Protein 5EXE (pdb70)

Organism: Moorella thermoacetica (strain ATCC 39073 / JCM 9320) (NCBI:txid264732)

CATH classification: 3.40.50.970 (+1 more: 3.40.50.920)

B-factor: mean 30.59, std 14.75, range [9.85, 108.95]

Radius of gyration: 36.11 Å; Cα contacts (8 Å, |Δi|>4): 5425; chains: 6; bounding box: 79×122×81 Å

Foldseek 3Di:
DDKDFDFLLVLLLLLCLLLLFAEEEEDDAPPNNSNLVNNVVCCVVVSHPYHYHHAPALLRRLVVVLQVLQAQTAYEYEDEAVSLVVNQVNLQVQFLLLRAYEYEYAYAHYPVVDRDFGFCASVVVCQPNLAWEFEDAASQVSSVCSLLSQLLSQPALASGYYYSYATGCNRRPRIDMYDRDDNVLSCVQHPGRDYPHHPDPVDHDDGDDDDDPVCVVVSVVVSVSSQVCRQVSSVVSQVSCCVRVVDHDDSFKDKFLPPQAQEEEEEEHNLQVLLNVLCVVVVVVVHSYIYIYTGTPGPHPLQVLLPPVLRHQEYEYERSHPCDPDPLRAHDRQVSSCVSNVVSPQRYHYAYEYDCHNNDRCHSVNSVVSSVVRVVCSVPVDDPGRYAYPPVRD/DCVVPDDVFKAKEKEKEFFQQFQQLLQLLQVLLQQLLVVVVKAWDWDWQPVCPPPDGLFITIIMIITGNPHDPPHPDRGDQEHQEYEYPALLLLPPHPRQHRYDANHEYEYQDPDDPVLSCLSNDDNARHFKYKYFPLVVLFHRDGDPAPPPNGDRPVFHARGSSQLRSLLVCLVPVSGPLVSSLVRHPCSPSNVCSVVDMDMDTDPDHDDDDDPVVVVVPQDDVNDDDDDDPDDPVDFALSSDQKDKAFDLVQDPLPCPLQVPDPRNQWDQDPSHIDGNSRRDNQPCPSVVRDPRNRIDIDGPSVDSD/DQDAQDDPVRQDPDWQQAPDWQADQLWQVSLLVRLLDSLFDALEEEEEADACQVCRAPVDPRGRGNHHYDYDHLQAQLPVLLVVLVCVVVCVVVVVDPDDRGAYEYEHECCSPPNNVVVSNLVSLQVFGLYEYEYAYQQARVVVFGHHDLSNAFLFAGVPQHADPVRLSSHHDGHDDRLVVNVPDRVSEAKGWEEESLPSSLSSSRSNVQNPDRTYYYYYYYGHGCRRQVADSVCRNVLRVLCPLQQVDFGFMAGPNATDGDDDDQEHEQCCVNSVRTVRNVSDDPVSSVVSRVVSVVSCVVRPNDHYHDHDPD/DDKDWFFLLVLLLLLCLLLLFAEEEEDDDPPNNSNLVNNVVCCVVVSHPYHYHHAPALLRRLVVVLQVLQQQTRYEYEEEAVSLVVNQVNLQVQFLLLRAYEYEYAYAHHDDPDFRAGFCASVVVCQVRLAWEFEDAASQSSSVCSLLSQQLCQPALASGYYYSYAYGPNRRPRIDIHDRDDNVLSCVQHPGRDYPHHPDPVDHDDGDDDDDPVCVVVSVVVSVSSQVCSLVSSVVSQVSCCVRVVDHDDSFKDKFLQPQAQEEEEEEHNLQVLLNVLQVVVVVVVHRYIYIYTGTPGPHPLQVLLVPVLRHQEYEYEHRHPQPPDPLRAHDVQVSSCVSNVVSPQRYHYAYEHDCHSNDRCHSVVSVVVVVVRVVCSVVVDDDGRYAYPPVRD/DCCVVPDAPFKAKEKEKEFFPPCPVLQQLLQVLLFQLLVVVVWAKDKAWQPVCPPPDGLDIGIIMMMTGNDHDPCVPPRDDQEHQEFEYPAALCLAPHPSLGNYAANHEYEYQDPDDPVLSCLRNPCSARHFKYKYFPLVVLPCPSSLLSSLRVCLAPVSGDLVSSCVRRPDSSSNPVNVVVMDMDTDPRHHDADVVRVVVPQPDVNDDDDDDPDDPVDFQLSSDQWDKDFDLVQDPLPCPLQVPDPFNQWDQDPSHIDGRSRRDNLPCVSCVRDPRNGIDIGGPSVDND/DQDAQDDPVSQDPDWQQAPDWQADQLFQVSLLVRLLLSLFDAQEEEEEADACQVPRAPVDVRGRGNHHYDYDHLQAQLPVLLVVQVCVVVCVVVVVDPDDRGAYEYEHECCSDPNRVPVSNLVSLQVWGLYEYEYAYQQARPVVPGHHDLSNAFLFDGPCQHADPVRQSSHHDGHDDRLVVNVPDRVNEDWTWEEESLDSSVSSSRSNVQNVDRTYYYYYYYGHGCSRQVADSVCRNVLRVLCPLQQVDFGFIADPRATDGPDDDQEHEQCCVNNVRTVRNVSDDVVSSVVSRVVSVVNCVVNPNDHYHDHPD

Solvent-accessible surface area: 60119 Å² total; per-residue (Å²): 64,49,88,139,47,16,0,0,0,2,0,3,0,27,0,0,41,7,1,41,0,4,0,0,0,1,8,7,12,1,1,0,1,0,0,0,10,3,0,4,39,0,18,3,54,46,85,7,65,6,42,30,8,32,6,6,1,8,8,6,0,0,0,0,0,6,0,0,2,0,9,15,0,19,2,0,0,0,0,0,0,19,1,0,2,14,0,1,4,1,0,5,7,0,0,2,11,14,0,4,0,0,0,0,0,0,0,11,6,12,3,9,3,0,1,18,1,1,1,2,7,0,0,2,2,2,5,4,3,2,9,0,1,0,0,2,1,40,10,26,3,3,0,0,4,0,0,1,4,0,42,0,0,13,34,89,137,0,0,1,0,0,0,8,2,3,0,1,3,1,0,0,16,3,38,6,89,1,42,19,5,67,102,77,40,2,136,105,0,8,76,94,22,126,28,94,2,50,1,19,27,138,137,39,24,0,0,8,8,14,12,74,30,37,22,2,10,0,7,5,17,32,9,9,89,9,5,101,32,0,32,135,5,3,59,68,0,4,95,52,0,25,145,21,18,65,45,180,32,46,24,8,1,33,60,64,66,10,139,84,8,78,5,0,0,0,0,4,0,0,0,0,40,13,0,35,15,0,0,88,30,0,45,116,106,45,38,89,5,0,0,0,10,1,10,2,0,3,8,8,0,13,95,44,0,54,137,65,0,24,117,4,109,0,0,0,0,2,1,5,0,2,2,7,12,4,0,1,21,1,0,1,2,0,2,2,0,6,0,2,0,2,54,78,1,62,150,2,33,2,0,0,0,0,0,5,1,0,0,52,16,0,52,27,49,17,0,56,66,0,2,52,34,0,79,84,6,23,184,67,39,122,37,138,83,29,5,18,2,3,38,39,54,45,71,164,121,41,30,44,31,122,74,5,98,12,2,6,0,18,0,1,0,20,25,25,35,3,0,2,27,0,2,2,22,0,1,4,55,0,0,38,115,64,64,66,101,27,4,4,11,32,1,6,31,12,20,3,13,5,5,23,11,16,8,54,2,3,1,13,3,3,60,69,74,16,37,11,64,13,39,16,64,10,126,42,6,22,5,0,0,0,0,15,36,4,0,12,44,60,14,77,14,31,151,38,16,74,103,60,0,4,0,0,0,4,8,162,67,61,11,74,52,3,40,126,48,25,51,113,19,18,39,5,36,27,0,0,7,3,29,0,94,62,26,11,136,35,35,73,41,16,31,3,31,12,18,16,50,23,75,54,19,38,0,37,0,0,1,0,0,0,0,0,0,0,7,104,14,52,51,16,5,90,26,99,30,0,14,65,35,13,148,41,52,70,6,0,100,104,0,62,76,78,21,125,59,92,116,22,102,138,96,156,120,161,100,68,22,110,57,50,50,181,111,25,57,51,1,4,11,25,106,12,24,107,98,55,6,116,46,34,62,0,11,48,3,22,46,35,20,10,63,37,76,104,175,38,35,91,89,59,23,30,11,3,0,11,15,1,6,8,6,6,76,40,48,172,126,1,2,66,29,55,54,86,0,14,6,2,16,3,1,13,29,49,28,29,99,43,54,4,10,72,52,37,68,4,8,85,43,188,128,196,46,92,188,4,63,38,42,161,132,5,27,76,95,30,26,0,3,10,0,0,11,1,12,0,0,11,0,3,0,1,0,1,0,0,0,0,3,0,2,10,78,58,0,0,2,0,3,2,33,16,17,4,1,3,1,0,0,1,40,23,12,2,0,0,76,4,0,0,0,1,1,4,36,11,3,2,0,0,0,0,0,0,0,6,0,0,9,76,0,20,64,108,33,184,79,40,121,10,137,65,3,29,2,0,0,2,0,12,1,4,2,0,0,7,2,2,2,16,5,0,0,2,0,0,6,24,17,13,33,2,4,1,0,0,3,6,6,15,5,17,10,12,21,8,4,2,8,3,4,9,0,7,0,0,0,31,3,12,7,5,25,41,15,150,83,10,65,29,5,0,124,28,33,12,5,12,0,5,2,1,0,17,22,13,9,62,47,27,87,2,3,0,3,0,0,0,2,53,8,28,34,0,0,25,6,0,34,71,2,24,55,45,155,5,0,0,0,0,5,0,1,0,0,13,3,28,2,2,27,12,79,5,38,59,0,5,78,1,0,80,15,0,14,53,0,1,31,19,8,6,3,21,27,56,152,54,129,63,134,66,38,31,162,41,92,125,12,61,24,0,44,30,1,4,155,62,3,109,4,7,81,34,18,112,106,110,22,38,58,94,2,34,62,38,3,53,63,34,0,70,78,5,43,22,119,38,84,60,58,74,41,172,122,64,145,90,113,97,24,16,0,6,38,0,2,0,29,0,0,42,5,1,33,0,4,0,0,0,1,8,10,16,28,5,0,12,29,0,0,25,30,0,5,73,0,19,4,56,44,86,7,64,5,38,36,5,33,4,5,0,8,8,6,0,0,0,0,0,4,0,0,1,0,10,15,0,17,2,0,0,0,0,0,0,18,1,0,1,14,0,1,5,0,0,7,1,0,0,5,0,15,0,4,0,0,0,1,0,0,0,7,1,10,11,18,15,8,18,30,3,1,1,2,7,0,0,1,2,1,6,4,4,3,10,0,0,0,0,1,4,55,13,24,3,3,0,0,3,0,0,1,4,0,54,0,0,13,37,88,134,1,0,2,0,0,0,5,2,2,0,1,6,4,0,1,60,17,85,6,101,0,42,18,7,65,92,73,39,2,125,104,0,10,82,103,19,127,29,94,2,50,1,20,27,141,152,37,33,0,0,0,0,0,8,52,12,40,49,2,6,2,12,14,20,34,13,9,86,10,5,99,31,0,29,109,6,3,59,54,0,4,87,46,0,25,145,21,18,65,46,165,30,43,24,10,2,35,58,55,66,9,134,79,9,65,5,0,0,0,0,2,0,0,0,0,45,12,0,34,13,0,0,124,56,1,55,116,115,58,35,102,6,0,0,0,12,0,9,2,1,3,8,8,0,11,95,40,0,55,141,62,0,26,124,5,105,0,0,0,0,1,0,3,0,1,2,7,12,4,0,2,23,1,0,1,2,0,2,3,0,9,0,3,0,2,50,77,0,52,154,3,34,2,0,0,0,0,0,5,1,3,0,65,12,0,45,27,45,22,0,63,65,0,1,55,25,0,64,81,6,22,156,94,38,55,43,148,79,32,5,16,2,4,45,38,53,44,157,11,82,133,36,27,40,45,111,73,7,96,27,0,6,0,20,0,1,0,38,78,39,55,59,34,2,117,81,0,1,62,9,0,4,91,0,0,49,105,65,58,70,106,40,18,29,27,58,2,6,33,10,59,10,17,6,5,31,9,18,9,53,2,3,0,4,3,2,56,60,79,18,48,21,68,30,44,19,35,11,94,47,5,20,7,1,0,0,2,14,26,3,0,6,36,62,15,88,6,33,148,35,16,76,96,52,2,2,0,0,0,4,6,162,68,54,13,74,48,0,35,144,45,31,45,114,16,5,9,1,13,28,0,0,7,3,36,0,85,48,14,47,115,74,21,10,7,0,0,0,0,0,0,5,40,18,46,53,18,8,66,30,104,33,0,12,71,42,16,197,68,49,71,8,0,105,110,0,74,90,95,13,117,60,96,120,28,115,79,96,132,104,122,72,18,93,51,43,48,173,96,14,57,56,4,3,14,21,108,14,23,110,97,48,5,118,46,30,64,0,10,40,3,10,43,42,13,10,64,40,75,111,175,39,28,88,71,36,21,21,12,3,0,22,16,0,5,9,5,6,81,39,49,165,125,0,2,72,33,55,38,92,2,13,5,2,16,3,2,13,31,51,26,30,96,46,58,3,12,78,46,33,67,4,8,82,48,94,120,190,46,93,182,5,62,44,40,126,154,5,28,74,96,28,26,0,4,12,0,0,12,1,11,0,0,12,0,3,0,1,0,1,0,0,0,1,2,0,2,8,79,58,0,0,1,0,3,2,34,16,17,4,18,3,0,0,0,1,61,27,15,1,0,0,77,3,0,0,0,12,1,5,36,10,2,1,0,0,0,0,0,0,0,11,0,0,8,74,0,22,66,106,32,186,89,41,119,8,136,64,4,30,2,0,0,2,0,12,2,4,2,0,0,9,2,1,1,15,6,0,1,2,0,0,8,22,20,14,36,3,3,0,0,0,4,5,5,15,4,18,10,12,30,26,18,3,9,3,4,8,1,6,0,0,0,49,8,53,6,5,24,41,14,153,86,12,64,24,5,0,132,28,30,12,6,12,0,6,1,2,0,18,23,14,11,60,47,28,83,6,4,0,4,0,0,0,4,61,7,28,36,0,0,12,0,0,30,76,2,24,52,68,152,5,0,0,0,0,6,0,1,0,0,13,4,34,5,2,74,11,84,5,36,64,0,6,73,0,0,85,19,0,18,54,0,0,29,18,9,4,3,7,26,75,152,53,127,62,127,33,40,42,160,90,116,75,16,40,24,0,36,40,1,5,160,74,2,127,6,9,81,43,17,116,105,123,15,52,58,91,1,36,65,36,2,51,63,32,0,67,79,6,41,36,118,40,86,62,64,63,66,139

Secondary structure (DSSP, 8-state):
--EEEE-HHHHHHHHHHHTT-SEEEE---TTTHHHHHHHHHHHHTTSS--EEEE-SSHHHHHHHHHHHHHTT--EEEEE-THHHHHTHHHHHHHHHTT---EEEEE--PPSSS---S--SHHHHTTTTSS-EEEEESSHHHHHHHHHHHHHHHHSTTT---EEEEE-TTTTTTS-EEEEPPPHHHHHHH-PPP--S----TTS-EEESPPPPGGGHHHHHHHHHHHHHTHHHHHHHHHHHHHHHHS----SSEEEES-TT-SEEEEE-STHHHHHHHHHHHHHHTT--EEEEEES--BS--HHHHHHHSTT-SEEEEEE-S--TT-GGGS-HHHHHHHHHTGGGTTTSEEEEEE--GGG----HHHHHHHHHHHHHHHHH---SSSEEETTT--/-TTTT--TT-EEEEEEEETTTSHHHHHHHHHHHHHHHHTTT-EEEEEE-STTPSP-TTSEEEEEEEEESS--S--S-SS-SS-SEEEESSGGGGSSS-TTTTPPTTEEEEEE-SS-HHHHHHHH---TTEEEEEEE-HHHHS-----STT-TT---TT-SSSSTHHHHHHHHHHHH--S-HHHHHHH-S-HHHHHHHHHS-EEEEPPP------HHHHHHHS-GGG-EEPPSS--TTS--GGG-SEEEEE-TTT-----HHHHH-TT--EEEETTEEEE-TTT-----HHHHH-SSS-EEEEEGGG---/-PPPP--STTS----SB-S---PPTT-HHHHHHHHHHHHH-SSEEEEEESSHHHHHHHTTT---BSS-EEEE-TT-HHHHHHHHHHHHHHHHHTT---PPPPEEEEEEESIIIIISSHHHHHHHHHHT-S-EEEEEE-SSBTTTTSB--TTSPTT---TTS---SSSTTS--SPPP-HHHHHHSS-TT--EEEEEETTSHHHHHHHHHHHHHSSS-EEEEEE---HHHHT--GGGHHHHHHHHHHTTSS--EEEETTEEEESS--SSB--THHHHTT-GGGTT--HHHHHHHHHHHHHHHHHTT--PPB-----/-EEEEE-HHHHHHHHHHHTT-SEEEE---TTTHHHHHHHHHHHHTTS---EEEE-SSHHHHHHHHHHHHHTT--EEEEE-HHHHHHTHHHHHHHHHTT---EEEEE----TTT-SSS--SHHHHTTTTSS-EEEEE-SHHHHHHHHHHHHHHHHSTTT---EEEEE-TTTTTTS-EEEEEPPHHHHHHH-PPP--S----TTS-EEES----GGGHHHHHHHHHHHHHTHHHHHHHHHHHHHHHHS----SSEEEES-SS-SEEEEE-STHHHHHHHHHHHHHHTT--EEEEEES--BS--HHHHHHHSTT-SEEEEEE-S--TT-TTSS-HHHHHHHHHTGGGTTTSEEEEEE--GGG----HHHHHHHHHHHHHHHHHT--SSSEEETTT--/--TTTS--TTEEEEEEEEETTTSTTHHHHHHHHHHHHHTTTT-EEEEEE-GGGPSP-TT-EEEEEEEEESS--S-TT-SS-SS-SEEEESSGGGGSSS-TTTTPPTTEEEEEE-SS-HHHHHHHH---TTEEEEEEE-HHHH----HHHHHHHHHHHH-SS-HHHHHTTSS-HHHHHTTTTT-EEEE--------HHHHHHHS-GGG-EEPPSS--GGG--GGG-SEEEEE-TTT-----HHHHH-TT--EEEETTEEEE-TTT-----HHHHH-SS--EEEEEGGG---/-PPPP--STTS----SB-S---PPTT-HHHHHHHHHHHHH-SSEEEEEESSHHHHHHHTTT--SBSS-EEEE-TT-HHHHHHHHHHHHHHHHHTTS--PPPPEEEEEEEHIIIIISSHHHHHHHHHHT-S-EEEEEE-SSBTTTTSB--TTSPTT---TTS---SSSTTS--SPPP-HHHHTTSS-TT--EEEEEETTSHHHHHHHHHHHHHSSS-EEEEEE---HHHHT--TT-HHHHHHHHHHTTSS--EEEETTEEEESS--S-B--THHHHTT-GGGTT--HHHHHHHHHHHHHHHHHHT--PPB----

Nearest PDB structures (foldseek):
  5exe-assembly1_B  TM=1.003E+00  e=3.454E-68  Moorella thermoacetica ATCC 39073
  5c4i-assembly1_B  TM=9.934E-01  e=3.209E-64  Moorella thermoacetica ATCC 39073
  5c4i-assembly1_E  TM=9.758E-01  e=2.121E-63  Moorella thermoacetica ATCC 39073
  5exd-assembly1_E  TM=9.992E-01  e=9.601E-59  Moorella thermoacetica ATCC 39073
  5exe-assembly1_E  TM=9.644E-01  e=2.770E-56  Moorella thermoacetica ATCC 39073

Structure (mmCIF, N/CA/C/O backbone):
data_5EXE
#
_entry.id   5EXE
#
_cell.length_a   113.653
_cell.length_b   144.131
_cell.length_c   161.715
_cell.angle_alpha   90.00
_cell.angle_beta   90.00
_cell.angle_gamma   90.00
#
_symmetry.space_group_name_H-M   'P 21 21 21'
#
loop_
_entity.id
_entity.type
_entity.pdbx_description
1 polymer 'Oxalate oxidoreductase subunit alpha'
2 polymer 'Oxalate oxidoreductase subunit delta'
3 polymer 'Oxalate oxidoreductase subunit beta'
4 non-polymer 'IRON/SULFUR CLUSTER'
5 non-polymer '[2-[3-[(4-azanyl-2-methyl-pyrimidin-5-yl)methyl]-2-carboxy-4-methyl-1,3-thiazol-3-ium-5-yl]ethoxy-oxidanyl-phosphoryl] hydrogen phosphate'
6 non-polymer 'MAGNESIUM ION'
7 non-polymer 'SODIUM ION'
8 water water
#
loop_
_atom_site.group_PDB
_atom_site.id
_atom_site.type_symbol
_atom_site.label_atom_id
_atom_site.label_alt_id
_atom_site.label_comp_id
_atom_site.label_asym_id
_atom_site.label_entity_id
_atom_site.label_seq_id
_atom_site.pdbx_PDB_ins_code
_atom_site.Cartn_x
_atom_site.Cartn_y
_atom_site.Cartn_z
_atom_site.occupancy
_atom_site.B_iso_or_equiv
_atom_site.auth_seq_id
_atom_site.auth_comp_id
_atom_site.auth_asym_id
_atom_site.auth_atom_id
_atom_site.pdbx_PDB_model_num
ATOM 1 N N . GLY A 1 2 ? -52.239 23.369 23.362 1.00 44.75 2 GLY A N 1
ATOM 2 C CA . GLY A 1 2 ? -51.581 23.905 24.539 1.00 37.26 2 GLY A CA 1
ATOM 3 C C . GLY A 1 2 ? -50.668 25.073 24.226 1.00 44.16 2 GLY A C 1
ATOM 4 O O . GLY A 1 2 ? -50.898 25.822 23.271 1.00 45.40 2 GLY A O 1
ATOM 5 N N . LYS A 1 3 ? -49.625 25.230 25.036 1.00 41.59 3 LYS A N 1
ATOM 6 C CA . LYS A 1 3 ? -48.670 26.314 24.847 1.00 42.92 3 LYS A CA 1
ATOM 7 C C . LYS A 1 3 ? -47.974 26.202 23.493 1.00 44.09 3 LYS A C 1
ATOM 8 O O . LYS A 1 3 ? -47.608 25.105 23.064 1.00 40.40 3 LYS A O 1
ATOM 10 N N . VAL A 1 4 ? -47.806 27.338 22.819 1.00 41.13 4 VAL A N 1
ATOM 11 C CA . VAL A 1 4 ? -47.084 27.378 21.552 1.00 36.88 4 VAL A CA 1
ATOM 12 C C . VAL A 1 4 ? -45.727 28.056 21.730 1.00 40.28 4 VAL A C 1
ATOM 13 O O . VAL A 1 4 ? -45.644 29.177 22.228 1.00 44.59 4 VAL A O 1
ATOM 17 N N . ARG A 1 5 ? -44.661 27.366 21.339 1.00 41.49 5 ARG A N 1
ATOM 18 C CA . ARG A 1 5 ? -43.307 27.901 21.484 1.00 39.07 5 ARG A CA 1
ATOM 19 C C . ARG A 1 5 ? -42.514 27.753 20.193 1.00 41.05 5 ARG A C 1
ATOM 20 O O . ARG A 1 5 ? -42.763 26.843 19.401 1.00 34.72 5 ARG A O 1
ATOM 28 N N . ASN A 1 6 ? -41.549 28.645 19.994 1.00 36.89 6 ASN A N 1
ATOM 29 C CA . ASN A 1 6 ? -40.647 28.545 18.858 1.00 33.92 6 ASN A CA 1
ATOM 30 C C . ASN A 1 6 ? -39.431 27.728 19.237 1.00 36.40 6 ASN A C 1
ATOM 31 O O . ASN A 1 6 ? -38.449 28.249 19.763 1.00 30.02 6 ASN A O 1
ATOM 36 N N . ILE A 1 7 ? -39.515 26.432 18.969 1.00 32.34 7 ILE A N 1
ATOM 37 C CA . ILE A 1 7 ? -38.504 25.496 19.417 1.00 31.97 7 ILE A CA 1
ATOM 38 C C . ILE A 1 7 ? -37.963 24.666 18.268 1.00 27.91 7 ILE A C 1
ATOM 39 O O . ILE A 1 7 ? -38.631 24.472 17.251 1.00 28.04 7 ILE A O 1
ATOM 44 N N . SER A 1 8 ? -36.737 24.193 18.448 1.00 26.52 8 SER A N 1
ATOM 45 C CA . SER A 1 8 ? -36.096 23.292 17.505 1.00 30.41 8 SER A CA 1
ATOM 46 C C . SER A 1 8 ? -36.790 21.937 17.489 1.00 25.31 8 SER A C 1
ATOM 47 O O . SER A 1 8 ? -37.521 21.593 18.415 1.00 24.11 8 SER A O 1
ATOM 50 N N . GLY A 1 9 ? -36.551 21.164 16.435 1.00 24.18 9 GLY A N 1
ATOM 51 C CA . GLY A 1 9 ? -37.032 19.795 16.389 1.00 21.64 9 GLY A CA 1
ATOM 52 C C . GLY A 1 9 ? -36.476 18.979 17.545 1.00 18.33 9 GLY A C 1
ATOM 53 O O . GLY A 1 9 ? -37.139 18.077 18.041 1.00 21.30 9 GLY A O 1
ATOM 54 N N . CYS A 1 10 ? -35.259 19.298 17.975 1.00 19.46 10 CYS A N 1
ATOM 55 C CA . CYS A 1 10 ? -34.650 18.588 19.095 1.00 19.39 10 CYS A CA 1
ATOM 56 C C . CYS A 1 10 ? -35.487 18.729 20.363 1.00 19.69 10 CYS A C 1
ATOM 57 O O . CYS A 1 10 ? -35.785 17.742 21.042 1.00 19.17 10 CYS A O 1
ATOM 60 N N . VAL A 1 11 ? -35.873 19.960 20.674 1.00 18.55 11 VAL A N 1
ATOM 61 C CA . VAL A 1 11 ? -36.637 20.237 21.886 1.00 17.94 11 VAL A CA 1
ATOM 62 C C . VAL A 1 11 ? -38.071 19.710 21.761 1.00 18.60 11 VAL A C 1
ATOM 63 O O . VAL A 1 11 ? -38.674 19.266 22.741 1.00 20.06 11 VAL A O 1
ATOM 67 N N . ALA A 1 12 ? -38.602 19.731 20.543 1.00 19.28 12 ALA A N 1
ATOM 68 C CA . ALA A 1 12 ? -39.933 19.194 20.284 1.00 17.42 12 ALA A CA 1
ATOM 69 C C . ALA A 1 12 ? -39.981 17.701 20.608 1.00 19.58 12 ALA A C 1
ATOM 70 O O . ALA A 1 12 ? -40.887 17.226 21.299 1.00 20.48 12 ALA A O 1
ATOM 72 N N . VAL A 1 13 ? -38.993 16.966 20.113 1.00 20.84 13 VAL A N 1
ATOM 73 C CA . VAL A 1 13 ? -38.875 15.545 20.416 1.00 19.07 13 VAL A CA 1
ATOM 74 C C . VAL A 1 13 ? -38.778 15.319 21.925 1.00 20.28 13 VAL A C 1
ATOM 75 O O . VAL A 1 13 ? -39.437 14.435 22.468 1.00 18.90 13 VAL A O 1
ATOM 79 N N . ALA A 1 14 ? -37.965 16.125 22.601 1.00 18.17 14 ALA A N 1
ATOM 80 C CA . ALA A 1 14 ? -37.777 15.956 24.040 1.00 21.51 14 ALA A CA 1
ATOM 81 C C . ALA A 1 14 ? -39.083 16.162 24.814 1.00 23.40 14 ALA A C 1
ATOM 82 O O . ALA A 1 14 ? -39.333 15.482 25.807 1.00 22.82 14 ALA A O 1
ATOM 84 N N . HIS A 1 15 ? -39.927 17.080 24.353 1.00 23.84 15 HIS A N 1
ATOM 85 C CA . HIS A 1 15 ? -41.232 17.261 24.985 1.00 25.05 15 HIS A CA 1
ATOM 86 C C . HIS A 1 15 ? -42.128 16.055 24.755 1.00 22.68 15 HIS A C 1
ATOM 87 O O . HIS A 1 15 ? -42.866 15.649 25.647 1.00 26.67 15 HIS A O 1
ATOM 94 N N . GLY A 1 16 ? -42.075 15.486 23.556 1.00 23.20 16 GLY A N 1
ATOM 95 C CA . GLY A 1 16 ? -42.829 14.274 23.279 1.00 25.58 16 GLY A CA 1
ATOM 96 C C . GLY A 1 16 ? -42.396 13.148 24.204 1.00 24.79 16 GLY A C 1
ATOM 97 O O . GLY A 1 16 ? -43.226 12.434 24.774 1.00 21.72 16 GLY A O 1
ATOM 98 N N . VAL A 1 17 ? -41.085 12.995 24.363 1.00 21.64 17 VAL A N 1
ATOM 99 C CA . VAL A 1 17 ? -40.543 11.986 25.265 1.00 20.36 17 VAL A CA 1
ATOM 100 C C . VAL A 1 17 ? -40.986 12.269 26.713 1.00 22.32 17 VAL A C 1
ATOM 101 O O . VAL A 1 17 ? -41.431 11.364 27.425 1.00 21.36 17 VAL A O 1
ATOM 105 N N . ARG A 1 18 ? -40.884 13.526 27.134 1.00 20.51 18 ARG A N 1
ATOM 106 C CA . ARG A 1 18 ? -41.350 13.943 28.461 1.00 20.32 18 ARG A CA 1
ATOM 107 C C . ARG A 1 18 ? -42.817 13.595 28.699 1.00 23.06 18 ARG A C 1
ATOM 108 O O . ARG A 1 18 ? -43.173 13.033 29.734 1.00 26.39 18 ARG A O 1
ATOM 116 N N . LEU A 1 19 ? -43.662 13.944 27.734 1.00 23.06 19 LEU A N 1
ATOM 117 C CA . LEU A 1 19 ? -45.092 13.661 27.813 1.00 27.89 19 LEU A CA 1
ATOM 118 C C . LEU A 1 19 ? -45.392 12.166 27.842 1.00 23.84 19 LEU A C 1
ATOM 119 O O . LEU A 1 19 ? -46.355 11.738 28.472 1.00 23.79 19 LEU A O 1
ATOM 124 N N . ALA A 1 20 ? -44.566 11.372 27.161 1.00 23.99 20 ALA A N 1
ATOM 125 C CA . ALA A 1 20 ? -44.740 9.919 27.147 1.00 20.80 20 ALA A CA 1
ATOM 126 C C . ALA A 1 20 ? -44.272 9.290 28.456 1.00 20.47 20 ALA A C 1
ATOM 127 O O . ALA A 1 20 ? -44.374 8.075 28.632 1.00 23.78 20 ALA A O 1
ATOM 129 N N . ASP A 1 21 ? -43.757 10.121 29.360 1.00 21.86 21 ASP A N 1
ATOM 130 C CA . ASP A 1 21 ? -43.274 9.675 30.672 1.00 26.19 21 ASP A CA 1
ATOM 131 C C . ASP A 1 21 ? -42.343 8.457 30.565 1.00 23.78 21 ASP A C 1
ATOM 132 O O . ASP A 1 21 ? -42.479 7.474 31.302 1.00 21.43 21 ASP A O 1
ATOM 137 N N . VAL A 1 22 ? -41.410 8.528 29.624 1.00 23.47 22 VAL A N 1
ATOM 138 C CA . VAL A 1 22 ? -40.440 7.462 29.405 1.00 20.61 22 VAL A CA 1
ATOM 139 C C . VAL A 1 22 ? -39.687 7.127 30.698 1.00 19.45 22 VAL A C 1
ATOM 140 O O . VAL A 1 22 ? -39.421 8.010 31.512 1.00 20.69 22 VAL A O 1
ATOM 144 N N . ASP A 1 23 ? -39.364 5.847 30.879 1.00 18.27 23 ASP A N 1
ATOM 145 C CA . ASP A 1 23 ? -38.757 5.347 32.115 1.00 20.23 23 ASP A CA 1
ATOM 146 C C . ASP A 1 23 ? -37.242 5.231 32.034 1.00 20.68 23 ASP A C 1
ATOM 147 O O . ASP A 1 23 ? -36.537 5.483 33.015 1.00 16.43 23 ASP A O 1
ATOM 152 N N . VAL A 1 24 ? -36.747 4.821 30.870 1.00 21.87 24 VAL A N 1
ATOM 153 C CA . VAL A 1 24 ? -35.307 4.710 30.654 1.00 17.87 24 VAL A CA 1
ATOM 154 C C . VAL A 1 24 ? -34.893 5.401 29.361 1.00 15.04 24 VAL A C 1
ATOM 155 O O . VAL A 1 24 ? -35.464 5.167 28.300 1.00 13.91 24 VAL A O 1
ATOM 159 N N . ILE A 1 25 ? -33.892 6.262 29.485 1.00 17.39 25 ILE A N 1
ATOM 160 C CA . ILE A 1 25 ? -33.292 6.974 28.370 1.00 15.10 25 ILE A CA 1
ATOM 161 C C . ILE A 1 25 ? -31.814 6.629 28.349 1.00 14.41 25 ILE A C 1
ATOM 162 O O . ILE A 1 25 ? -31.177 6.626 29.396 1.00 19.75 25 ILE A O 1
ATOM 167 N N . CYS A 1 26 ? -31.265 6.315 27.181 1.00 15.82 26 CYS A N 1
ATOM 168 C CA . CYS A 1 26 ? -29.824 6.097 27.087 1.00 14.57 26 CYS A CA 1
ATOM 169 C C . CYS A 1 26 ? -29.223 7.091 26.104 1.00 15.14 26 CYS A C 1
ATOM 170 O O . CYS A 1 26 ? -29.633 7.150 24.936 1.00 13.99 26 CYS A O 1
ATOM 173 N N . SER A 1 27 ? -28.251 7.863 26.586 1.00 13.27 27 SER A N 1
ATOM 174 C CA . SER A 1 27 ? -27.683 8.980 25.841 1.00 17.91 27 SER A CA 1
ATOM 175 C C . SER A 1 27 ? -26.306 8.681 25.239 1.00 17.64 27 SER A C 1
ATOM 176 O O . SER A 1 27 ? -25.600 7.782 25.687 1.00 15.40 27 SER A O 1
ATOM 179 N N . TYR A 1 28 ? -25.953 9.460 24.220 1.00 15.99 28 TYR A N 1
ATOM 180 C CA . TYR A 1 28 ? -24.619 9.481 23.618 1.00 15.18 28 TYR A CA 1
ATOM 181 C C . TYR A 1 28 ? -24.602 10.661 22.646 1.00 17.49 28 TYR A C 1
ATOM 182 O O . TYR A 1 28 ? -25.632 10.987 22.072 1.00 19.66 28 TYR A O 1
ATOM 191 N N . PRO A 1 29 ? -23.449 11.323 22.475 1.00 13.91 29 PRO A N 1
ATOM 192 C CA . PRO A 1 29 ? -23.476 12.514 21.618 1.00 15.59 29 PRO A CA 1
ATOM 193 C C . PRO A 1 29 ? -23.104 12.268 20.154 1.00 20.51 29 PRO A C 1
ATOM 194 O O . PRO A 1 29 ? -22.119 11.588 19.860 1.00 20.31 29 PRO A O 1
ATOM 198 N N . ILE A 1 30 ? -23.903 12.822 19.248 1.00 17.29 30 ILE A N 1
ATOM 199 C CA . ILE A 1 30 ? -23.480 12.992 17.865 1.00 18.94 30 ILE A CA 1
ATOM 200 C C . ILE A 1 30 ? -24.366 14.022 17.173 1.00 18.33 30 ILE A C 1
ATOM 201 O O . ILE A 1 30 ? -25.588 13.932 17.192 1.00 19.69 30 ILE A O 1
ATOM 206 N N . ARG A 1 31 ? -23.727 15.027 16.593 1.00 20.39 31 ARG A N 1
ATOM 207 C CA . ARG A 1 31 ? -24.428 16.056 15.838 1.00 21.73 31 ARG A CA 1
ATOM 208 C C . ARG A 1 31 ? -25.179 15.387 14.678 1.00 21.63 31 ARG A C 1
ATOM 209 O O . ARG A 1 31 ? -24.638 14.496 14.037 1.00 24.19 31 ARG A O 1
ATOM 217 N N . PRO A 1 32 ? -26.429 15.797 14.401 1.00 20.22 32 PRO A N 1
ATOM 218 C CA . PRO A 1 32 ? -27.205 16.884 14.999 1.00 20.07 32 PRO A CA 1
ATOM 219 C C . PRO A 1 32 ? -28.291 16.467 15.996 1.00 17.41 32 PRO A C 1
ATOM 220 O O . PRO A 1 32 ? -29.094 17.320 16.354 1.00 21.40 32 PRO A O 1
ATOM 224 N N . TYR A 1 33 ? -28.332 15.210 16.431 1.00 17.67 33 TYR A N 1
ATOM 225 C CA . TYR A 1 33 ? -29.398 14.770 17.334 1.00 18.86 33 TYR A CA 1
ATOM 226 C C . TYR A 1 33 ? -29.105 15.110 18.797 1.00 16.10 33 TYR A C 1
ATOM 227 O O . TYR A 1 33 ? -29.995 15.045 19.640 1.00 16.61 33 TYR A O 1
ATOM 236 N N . THR A 1 34 ? -27.858 15.462 19.093 1.00 16.97 34 THR A N 1
ATOM 237 C CA . THR A 1 34 ? -27.406 15.629 20.483 1.00 18.33 34 THR A CA 1
ATOM 238 C C . THR A 1 34 ? -28.338 16.482 21.349 1.00 19.58 34 THR A C 1
ATOM 239 O O . THR A 1 34 ? -28.628 16.130 22.496 1.00 16.74 34 THR A O 1
ATOM 243 N N . GLY A 1 35 ? -28.832 17.577 20.781 1.00 17.63 35 GLY A N 1
ATOM 244 C CA . GLY A 1 35 ? -29.704 18.489 21.498 1.00 19.32 35 GLY A CA 1
ATOM 245 C C . GLY A 1 35 ? -30.929 17.831 22.110 1.00 18.74 35 GLY A C 1
ATOM 246 O O . GLY A 1 35 ? -31.477 18.331 23.092 1.00 18.10 35 GLY A O 1
ATOM 247 N N . ILE A 1 36 ? -31.375 16.722 21.524 1.00 16.09 36 ILE A N 1
ATOM 248 C CA . ILE A 1 36 ? -32.489 15.981 22.098 1.00 17.81 36 ILE A CA 1
ATOM 249 C C . ILE A 1 36 ? -32.092 15.475 23.478 1.00 19.86 36 ILE A C 1
ATOM 250 O O . ILE A 1 36 ? -32.850 15.596 24.437 1.00 19.13 36 ILE A O 1
ATOM 255 N N . MET A 1 37 ? -30.881 14.940 23.581 1.00 16.35 37 MET A N 1
ATOM 256 C CA . MET A 1 37 ? -30.412 14.374 24.837 1.00 18.53 37 MET A CA 1
ATOM 257 C C . MET A 1 37 ? -29.967 15.441 25.840 1.00 18.12 37 MET A C 1
ATOM 258 O O . MET A 1 37 ? -29.991 15.208 27.047 1.00 17.63 37 MET A O 1
ATOM 263 N N . SER A 1 38 ? -29.554 16.602 25.345 1.00 17.83 38 SER A N 1
ATOM 264 C CA . SER A 1 38 ? -29.205 17.707 26.234 1.00 18.61 38 SER A CA 1
ATOM 265 C C . SER A 1 38 ? -30.452 18.232 26.936 1.00 21.83 38 SER A C 1
ATOM 266 O O . SER A 1 38 ? -30.421 18.533 28.128 1.00 23.12 38 SER A O 1
ATOM 269 N N . GLU A 1 39 ? -31.546 18.347 26.188 1.00 18.06 39 GLU A N 1
ATOM 270 C CA . GLU A 1 39 ? -32.803 18.822 26.756 1.00 21.59 39 GLU A CA 1
ATOM 271 C C . GLU A 1 39 ? -33.393 17.794 27.718 1.00 23.10 39 GLU A C 1
ATOM 272 O O . GLU A 1 39 ? -33.834 18.149 28.801 1.00 21.73 39 GLU A O 1
ATOM 278 N N . LEU A 1 40 ? -33.394 16.521 27.331 1.00 21.04 40 LEU A N 1
ATOM 279 C CA . LEU A 1 40 ? -33.853 15.465 28.235 1.00 19.80 40 LEU A CA 1
ATOM 280 C C . LEU A 1 40 ? -33.018 15.428 29.515 1.00 22.54 40 LEU A C 1
ATOM 281 O O . LEU A 1 40 ? -33.555 15.231 30.605 1.00 21.89 40 LEU A O 1
ATOM 286 N N . ALA A 1 41 ? -31.710 15.627 29.390 1.00 16.71 41 ALA A N 1
ATOM 287 C CA . ALA A 1 41 ? -30.850 15.645 30.570 1.00 19.00 41 ALA A CA 1
ATOM 288 C C . ALA A 1 41 ? -31.202 16.804 31.506 1.00 23.74 41 ALA A C 1
ATOM 289 O O . ALA A 1 41 ? -31.154 16.653 32.727 1.00 20.55 41 ALA A O 1
ATOM 291 N N . ARG A 1 42 ? -31.546 17.957 30.933 1.00 22.45 42 ARG A N 1
ATOM 292 C CA . ARG A 1 42 ? -31.979 19.100 31.732 1.00 22.71 42 ARG A CA 1
ATOM 293 C C . ARG A 1 42 ? -33.317 18.792 32.374 1.00 22.64 42 ARG A C 1
ATOM 294 O O . ARG A 1 42 ? -33.530 19.067 33.554 1.00 22.59 42 ARG A O 1
ATOM 302 N N . MET A 1 43 ? -34.219 18.217 31.589 1.00 25.21 43 MET A N 1
ATOM 303 C CA . MET A 1 43 ? -35.532 17.843 32.092 1.00 24.14 43 MET A CA 1
ATOM 304 C C . MET A 1 43 ? -35.431 16.911 33.294 1.00 25.86 43 MET A C 1
ATOM 305 O O . MET A 1 43 ? -36.175 17.052 34.265 1.00 26.22 43 MET A O 1
ATOM 310 N N . VAL A 1 44 ? -34.497 15.968 33.232 1.00 22.61 44 VAL A N 1
ATOM 311 C CA . VAL A 1 44 ? -34.300 15.039 34.332 1.00 22.11 44 VAL A CA 1
ATOM 312 C C . VAL A 1 44 ? -33.709 15.750 35.548 1.00 23.87 44 VAL A C 1
ATOM 313 O O . VAL A 1 44 ? -34.196 15.587 36.668 1.00 24.98 44 VAL A O 1
ATOM 317 N N . ALA A 1 45 ? -32.672 16.551 35.326 1.00 24.05 45 ALA A N 1
ATOM 318 C CA . ALA A 1 45 ? -32.002 17.243 36.424 1.00 25.38 45 ALA A CA 1
ATOM 319 C C . ALA A 1 45 ? -32.900 18.292 37.092 1.00 26.97 45 ALA A C 1
ATOM 320 O O . ALA A 1 45 ? -32.707 18.622 38.265 1.00 27.71 45 ALA A O 1
ATOM 322 N N . ASP A 1 46 ? -33.877 18.812 36.354 1.00 21.81 46 ASP A N 1
ATOM 323 C CA . ASP A 1 46 ? -34.772 19.839 36.892 1.00 24.78 46 ASP A CA 1
ATOM 324 C C . ASP A 1 46 ? -36.087 19.241 37.405 1.00 31.73 46 ASP A C 1
ATOM 325 O O . ASP A 1 46 ? -36.968 19.968 37.879 1.00 26.34 46 ASP A O 1
ATOM 330 N N . GLY A 1 47 ? -36.222 17.922 37.303 1.00 25.46 47 GLY A N 1
ATOM 331 C CA . GLY A 1 47 ? -37.395 17.243 37.832 1.00 28.40 47 GLY A CA 1
ATOM 332 C C . GLY A 1 47 ? -38.654 17.354 36.989 1.00 29.72 47 GLY A C 1
ATOM 333 O O . GLY A 1 47 ? -39.764 17.171 37.490 1.00 25.00 47 GLY A O 1
ATOM 334 N N . GLU A 1 48 ? -38.494 17.645 35.703 1.00 26.50 48 GLU A N 1
ATOM 335 C CA . GLU A 1 48 ? -39.646 17.752 34.819 1.00 27.47 48 GLU A CA 1
ATOM 336 C C . GLU A 1 48 ? -40.026 16.377 34.296 1.00 26.72 48 GLU A C 1
ATOM 337 O O . GLU A 1 48 ? -41.152 16.149 33.853 1.00 26.96 48 GLU A O 1
ATOM 343 N N . LEU A 1 49 ? -39.064 15.464 34.352 1.00 23.93 49 LEU A N 1
ATOM 344 C CA . LEU A 1 49 ? -39.268 14.078 33.946 1.00 24.05 49 LEU A CA 1
ATOM 345 C C . LEU A 1 49 ? -38.467 13.163 34.854 1.00 22.04 49 LEU A C 1
ATOM 346 O O . LEU A 1 49 ? -37.275 13.389 35.059 1.00 23.36 49 LEU A O 1
ATOM 351 N N . ASP A 1 50 ? -39.113 12.139 35.404 1.00 23.88 50 ASP A N 1
ATOM 352 C CA . ASP A 1 50 ? -38.409 11.159 36.221 1.00 23.70 50 ASP A CA 1
ATOM 353 C C . ASP A 1 50 ? -38.045 9.965 35.364 1.00 23.54 50 ASP A C 1
ATOM 354 O O . ASP A 1 50 ? -38.918 9.201 34.961 1.00 22.54 50 ASP A O 1
ATOM 359 N N . ALA A 1 51 ? -36.757 9.808 35.075 1.00 23.86 51 ALA A N 1
ATOM 360 C CA . ALA A 1 51 ? -36.300 8.666 34.294 1.00 22.52 51 ALA A CA 1
ATOM 361 C C . ALA A 1 51 ? -34.856 8.330 34.619 1.00 25.21 51 ALA A C 1
ATOM 362 O O . ALA A 1 51 ? -34.093 9.193 35.048 1.00 26.77 51 ALA A O 1
ATOM 364 N N . GLU A 1 52 ? -34.484 7.070 34.426 1.00 24.96 52 GLU A N 1
ATOM 365 C CA . GLU A 1 52 ? -33.081 6.708 34.472 1.00 22.88 52 GLU A CA 1
ATOM 366 C C . GLU A 1 52 ? -32.428 7.273 33.223 1.00 24.47 52 GLU A C 1
ATOM 367 O O . GLU A 1 52 ? -32.857 6.979 32.103 1.00 23.46 52 GLU A O 1
ATOM 373 N N . PHE A 1 53 ? -31.410 8.103 33.417 1.00 23.90 53 PHE A N 1
ATOM 374 C CA . PHE A 1 53 ? -30.696 8.712 32.301 1.00 22.09 53 PHE A CA 1
ATOM 375 C C . PHE A 1 53 ? -29.309 8.086 32.227 1.00 23.61 53 PHE A C 1
ATOM 376 O O . PHE A 1 53 ? -28.397 8.500 32.938 1.00 20.11 53 PHE A O 1
ATOM 384 N N . VAL A 1 54 ? -29.176 7.077 31.368 1.00 19.72 54 VAL A N 1
ATOM 385 C CA . VAL A 1 54 ? -28.004 6.209 31.331 1.00 22.22 54 VAL A CA 1
ATOM 386 C C . VAL A 1 54 ? -26.981 6.703 30.315 1.00 16.88 54 VAL A C 1
ATOM 387 O O . VAL A 1 54 ? -27.289 6.806 29.129 1.00 17.17 54 VAL A O 1
ATOM 391 N N . HIS A 1 55 ? -25.773 7.020 30.775 1.00 16.28 55 HIS A N 1
ATOM 392 C CA . HIS A 1 55 ? -24.724 7.461 29.862 1.00 17.43 55 HIS A CA 1
ATOM 393 C C . HIS A 1 55 ? -24.144 6.285 29.084 1.00 17.79 55 HIS A C 1
ATOM 394 O O . HIS A 1 55 ? -23.229 5.616 29.552 1.00 19.67 55 HIS A O 1
ATOM 401 N N . GLY A 1 56 ? -24.673 6.034 27.895 1.00 15.78 56 GLY A N 1
ATOM 402 C CA . GLY A 1 56 ? -24.117 5.001 27.032 1.00 15.06 56 GLY A CA 1
ATOM 403 C C . GLY A 1 56 ? -22.684 5.267 26.618 1.00 18.53 56 GLY A C 1
ATOM 404 O O . GLY A 1 56 ? -22.267 6.421 26.492 1.00 17.92 56 GLY A O 1
ATOM 405 N N . GLU A 1 57 ? -21.918 4.198 26.413 1.00 14.67 57 GLU A N 1
ATOM 406 C CA . GLU A 1 57 ? -20.529 4.342 25.995 1.00 18.01 57 GLU A CA 1
ATOM 407 C C . GLU A 1 57 ? -20.427 4.427 24.465 1.00 19.73 57 GLU A C 1
ATOM 408 O O . GLU A 1 57 ? -19.338 4.548 23.906 1.00 18.93 57 GLU A O 1
ATOM 414 N N . GLY A 1 58 ? -21.576 4.383 23.798 1.00 16.63 58 GLY A N 1
ATOM 415 C CA . GLY A 1 58 ? -21.634 4.435 22.348 1.00 14.45 58 GLY A CA 1
ATOM 416 C C . GLY A 1 58 ? -23.000 3.989 21.878 1.00 16.57 58 GLY A C 1
ATOM 417 O O . GLY A 1 58 ? -23.821 3.582 22.693 1.00 16.05 58 GLY A O 1
ATOM 418 N N . GLU A 1 59 ? -23.247 4.059 20.571 1.00 15.57 59 GLU A N 1
ATOM 419 C CA . GLU A 1 59 ? -24.580 3.809 20.029 1.00 14.90 59 GLU A CA 1
ATOM 420 C C . GLU A 1 59 ? -24.996 2.331 20.068 1.00 15.40 59 GLU A C 1
ATOM 421 O O . GLU A 1 59 ? -26.167 2.016 20.279 1.00 16.45 59 GLU A O 1
ATOM 427 N N . HIS A 1 60 ? -24.046 1.427 19.858 1.00 18.61 60 HIS A N 1
ATOM 428 C CA . HIS A 1 60 ? -24.315 0.001 20.027 1.00 18.39 60 HIS A CA 1
ATOM 429 C C . HIS A 1 60 ? -24.859 -0.261 21.440 1.00 13.55 60 HIS A C 1
ATOM 430 O O . HIS A 1 60 ? -25.875 -0.939 21.617 1.00 13.73 60 HIS A O 1
ATOM 437 N N . ALA A 1 61 ? -24.198 0.322 22.438 1.00 14.77 61 ALA A N 1
ATOM 438 C CA . ALA A 1 61 ? -24.641 0.218 23.823 1.00 15.35 61 ALA A CA 1
ATOM 439 C C . ALA A 1 61 ? -26.015 0.855 24.055 1.00 14.91 61 ALA A C 1
ATOM 440 O O . ALA A 1 61 ? -26.842 0.281 24.759 1.00 16.89 61 ALA A O 1
ATOM 442 N N . GLN A 1 62 ? -26.252 2.033 23.478 1.00 14.65 62 GLN A N 1
ATOM 443 C CA . GLN A 1 62 ? -27.542 2.716 23.656 1.00 16.25 62 GLN A CA 1
ATOM 444 C C . GLN A 1 62 ? -28.699 1.794 23.323 1.00 16.57 62 GLN A C 1
ATOM 445 O O . GLN A 1 62 ? -29.633 1.635 24.105 1.00 18.60 62 GLN A O 1
ATOM 451 N N . LEU A 1 63 ? -28.621 1.191 22.141 1.00 16.20 63 LEU A N 1
ATOM 452 C CA . LEU A 1 63 ? -29.678 0.330 21.641 1.00 13.47 63 LEU A CA 1
ATOM 453 C C . LEU A 1 63 ? -29.782 -0.928 22.493 1.00 18.38 63 LEU A C 1
ATOM 454 O O . LEU A 1 63 ? -30.871 -1.470 22.684 1.00 18.75 63 LEU A O 1
ATOM 459 N N . SER A 1 64 ? -28.643 -1.367 23.019 1.00 13.62 64 SER A N 1
ATOM 460 C CA . SER A 1 64 ? -28.565 -2.557 23.857 1.00 14.82 64 SER A CA 1
ATOM 461 C C . SER A 1 64 ? -29.127 -2.323 25.248 1.00 14.79 64 SER A C 1
ATOM 462 O O . SER A 1 64 ? -29.758 -3.212 25.816 1.00 16.13 64 SER A O 1
ATOM 465 N N . VAL A 1 65 ? -28.872 -1.135 25.795 1.00 15.91 65 VAL A N 1
ATOM 466 C CA . VAL A 1 65 ? -29.457 -0.731 27.071 1.00 17.12 65 VAL A CA 1
ATOM 467 C C . VAL A 1 65 ? -30.984 -0.685 26.976 1.00 17.78 65 VAL A C 1
ATOM 468 O O . VAL A 1 65 ? -31.676 -1.255 27.819 1.00 16.73 65 VAL A O 1
ATOM 472 N N . VAL A 1 66 ? -31.526 -0.036 25.950 1.00 14.67 66 VAL A N 1
ATOM 473 C CA . VAL A 1 66 ? -32.982 0.059 25.883 1.00 16.59 66 VAL A CA 1
ATOM 474 C C . VAL A 1 66 ? -33.627 -1.272 25.475 1.00 14.67 66 VAL A C 1
ATOM 475 O O . VAL A 1 66 ? -34.784 -1.526 25.806 1.00 17.00 66 VAL A O 1
ATOM 479 N N . TYR A 1 67 ? -32.879 -2.136 24.794 1.00 17.96 67 TYR A N 1
ATOM 480 C CA . TYR A 1 67 ? -33.324 -3.517 24.569 1.00 17.00 67 TYR A CA 1
ATOM 481 C C . TYR A 1 67 ? -33.580 -4.206 25.909 1.00 17.31 67 TYR A C 1
ATOM 482 O O . TYR A 1 67 ? -34.644 -4.778 26.143 1.00 17.91 67 TYR A O 1
ATOM 491 N N . GLY A 1 68 ? -32.595 -4.141 26.795 1.00 16.98 68 GLY A N 1
ATOM 492 C CA . GLY A 1 68 ? -32.729 -4.735 28.111 1.00 18.33 68 GLY A CA 1
ATOM 493 C C . GLY A 1 68 ? -33.821 -4.082 28.933 1.00 16.02 68 GLY A C 1
ATOM 494 O O . GLY A 1 68 ? -34.592 -4.769 29.606 1.00 19.29 68 GLY A O 1
ATOM 495 N N . ALA A 1 69 ? -33.906 -2.757 28.879 1.00 16.75 69 ALA A N 1
ATOM 496 C CA . ALA A 1 69 ? -34.898 -2.048 29.684 1.00 16.55 69 ALA A CA 1
ATOM 497 C C . ALA A 1 69 ? -36.322 -2.333 29.205 1.00 19.44 69 ALA A C 1
ATOM 498 O O . ALA A 1 69 ? -37.232 -2.464 30.018 1.00 20.09 69 ALA A O 1
ATOM 500 N N . SER A 1 70 ? -36.507 -2.437 27.889 1.00 19.88 70 SER A N 1
ATOM 501 C CA . SER A 1 70 ? -37.817 -2.760 27.325 1.00 18.48 70 SER A CA 1
ATOM 502 C C . SER A 1 70 ? -38.265 -4.166 27.743 1.00 18.53 70 SER A C 1
ATOM 503 O O . SER A 1 70 ? -39.435 -4.390 28.050 1.00 21.01 70 SER A O 1
ATOM 506 N N . ALA A 1 71 ? -37.328 -5.109 27.765 1.00 19.47 71 ALA A N 1
ATOM 507 C CA . ALA A 1 71 ? -37.639 -6.473 28.179 1.00 22.64 71 ALA A CA 1
ATOM 508 C C . ALA A 1 71 ? -37.994 -6.546 29.664 1.00 17.17 71 ALA A C 1
ATOM 509 O O . ALA A 1 71 ? -38.598 -7.519 30.104 1.00 19.38 71 ALA A O 1
ATOM 511 N N . ALA A 1 72 ? -37.615 -5.523 30.428 1.00 19.50 72 ALA A N 1
ATOM 512 C CA . ALA A 1 72 ? -37.935 -5.453 31.855 1.00 20.04 72 ALA A CA 1
ATOM 513 C C . ALA A 1 72 ? -39.176 -4.604 32.097 1.00 22.71 72 ALA A C 1
ATOM 514 O O . ALA A 1 72 ? -39.521 -4.317 33.241 1.00 20.51 72 ALA A O 1
ATOM 516 N N . GLY A 1 73 ? -39.837 -4.187 31.020 1.00 22.44 73 GLY A N 1
ATOM 517 C CA . GLY A 1 73 ? -41.104 -3.493 31.146 1.00 21.10 73 GLY A CA 1
ATOM 518 C C . GLY A 1 73 ? -41.070 -1.976 31.157 1.00 23.65 73 GLY A C 1
ATOM 519 O O . GLY A 1 73 ? -42.106 -1.337 31.356 1.00 22.88 73 GLY A O 1
ATOM 520 N N . ALA A 1 74 ? -39.897 -1.384 30.953 1.00 18.21 74 ALA A N 1
ATOM 521 C CA . ALA A 1 74 ? -39.819 0.075 30.864 1.00 21.44 74 ALA A CA 1
ATOM 522 C C . ALA A 1 74 ? -40.188 0.557 29.471 1.00 19.32 74 ALA A C 1
ATOM 523 O O . ALA A 1 74 ? -39.882 -0.106 28.482 1.00 21.94 74 ALA A O 1
ATOM 525 N N . ARG A 1 75 ? -40.860 1.702 29.392 1.00 19.31 75 ARG A N 1
ATOM 526 C CA . ARG A 1 75 ? -40.926 2.447 28.137 1.00 16.62 75 ARG A CA 1
ATOM 527 C C . ARG A 1 75 ? -39.571 3.126 27.958 1.00 20.17 75 ARG A C 1
ATOM 528 O O . ARG A 1 75 ? -39.059 3.734 28.897 1.00 21.34 75 ARG A O 1
ATOM 536 N N . VAL A 1 76 ? -38.987 3.011 26.768 1.00 18.88 76 VAL A N 1
ATOM 537 C CA . VAL A 1 76 ? -37.606 3.439 26.560 1.00 16.01 76 VAL A CA 1
ATOM 538 C C . VAL A 1 76 ? -37.431 4.425 25.404 1.00 16.62 76 VAL A C 1
ATOM 539 O O . VAL A 1 76 ? -38.248 4.482 24.484 1.00 17.23 76 VAL A O 1
ATOM 543 N N . PHE A 1 77 ? -36.353 5.202 25.459 1.00 18.42 77 PHE A N 1
ATOM 544 C CA . PHE A 1 77 ? -36.025 6.137 24.395 1.00 15.50 77 PHE A CA 1
ATOM 545 C C . PHE A 1 77 ? -34.528 6.226 24.194 1.00 16.41 77 PHE A C 1
ATOM 546 O O . PHE A 1 77 ? -33.760 6.224 25.153 1.00 15.81 77 PHE A O 1
ATOM 554 N N . THR A 1 78 ? -34.123 6.325 22.938 1.00 15.14 78 THR A N 1
ATOM 555 C CA . THR A 1 78 ? -32.746 6.629 22.615 1.00 18.95 78 THR A CA 1
ATOM 556 C C . THR A 1 78 ? -32.739 7.245 21.223 1.00 18.71 78 THR A C 1
ATOM 557 O O . THR A 1 78 ? -33.799 7.482 20.638 1.00 17.85 78 THR A O 1
ATOM 561 N N . GLY A 1 79 ? -31.559 7.525 20.694 1.00 16.05 79 GLY A N 1
ATOM 562 C CA . GLY A 1 79 ? -31.485 8.130 19.380 1.00 17.30 79 GLY A CA 1
ATOM 563 C C . GLY A 1 79 ? -30.066 8.286 18.892 1.00 17.64 79 GLY A C 1
ATOM 564 O O . GLY A 1 79 ? -29.126 8.073 19.650 1.00 15.71 79 GLY A O 1
ATOM 565 N N . SER A 1 80 ? -29.917 8.674 17.630 1.00 15.99 80 SER A N 1
ATOM 566 C CA . SER A 1 80 ? -28.598 8.926 17.070 1.00 18.15 80 SER A CA 1
ATOM 567 C C . SER A 1 80 ? -28.672 9.611 15.716 1.00 18.70 80 SER A C 1
ATOM 568 O O . SER A 1 80 ? -29.724 10.105 15.294 1.00 19.82 80 SER A O 1
ATOM 571 N N . SER A 1 81 ? -27.534 9.603 15.035 1.00 17.70 81 SER A N 1
ATOM 572 C CA . SER A 1 81 ? -27.358 10.269 13.758 1.00 19.15 81 SER A CA 1
ATOM 573 C C . SER A 1 81 ? -26.234 9.586 13.029 1.00 17.24 81 SER A C 1
ATOM 574 O O . SER A 1 81 ? -25.309 9.097 13.667 1.00 15.90 81 SER A O 1
ATOM 577 N N . GLY A 1 82 ? -26.298 9.575 11.701 1.00 18.63 82 GLY A N 1
ATOM 578 C CA . GLY A 1 82 ? -25.148 9.211 10.888 1.00 17.10 82 GLY A CA 1
ATOM 579 C C . GLY A 1 82 ? -24.500 7.878 11.209 1.00 18.61 82 GLY A C 1
ATOM 580 O O . GLY A 1 82 ? -25.174 6.853 11.281 1.00 15.73 82 GLY A O 1
ATOM 581 N N . VAL A 1 83 ? -23.182 7.895 11.397 1.00 15.07 83 VAL A N 1
ATOM 582 C CA . VAL A 1 83 ? -22.432 6.679 11.688 1.00 17.89 83 VAL A CA 1
ATOM 583 C C . VAL A 1 83 ? -22.822 6.068 13.033 1.00 15.82 83 VAL A C 1
ATOM 584 O O . VAL A 1 83 ? -22.525 4.905 13.301 1.00 14.09 83 VAL A O 1
ATOM 588 N N . GLY A 1 84 ? -23.492 6.849 13.876 1.00 18.28 84 GLY A N 1
ATOM 589 C CA . GLY A 1 84 ? -24.044 6.308 15.106 1.00 17.47 84 GLY A CA 1
ATOM 590 C C . GLY A 1 84 ? -25.151 5.313 14.803 1.00 15.81 84 GLY A C 1
ATOM 591 O O . GLY A 1 84 ? -25.305 4.297 15.476 1.00 15.56 84 GLY A O 1
ATOM 592 N N . VAL A 1 85 ? -25.924 5.602 13.766 1.00 13.55 85 VAL A N 1
ATOM 593 C CA . VAL A 1 85 ? -26.986 4.699 13.348 1.00 14.04 85 VAL A CA 1
ATOM 594 C C . VAL A 1 85 ? -26.381 3.383 12.843 1.00 14.69 85 VAL A C 1
ATOM 595 O O . VAL A 1 85 ? -26.877 2.305 13.149 1.00 15.80 85 VAL A O 1
ATOM 599 N N . THR A 1 86 ? -25.287 3.465 12.097 1.00 13.87 86 THR A N 1
ATOM 600 C CA . THR A 1 86 ? -24.709 2.253 11.530 1.00 14.14 86 THR A CA 1
ATOM 601 C C . THR A 1 86 ? -23.871 1.489 12.556 1.00 13.77 86 THR A C 1
ATOM 602 O O . THR A 1 86 ? -23.758 0.263 12.481 1.00 15.82 86 THR A O 1
ATOM 606 N N . TYR A 1 87 ? -23.306 2.192 13.533 1.00 15.38 87 TYR A N 1
ATOM 607 C CA . TYR A 1 87 ? -22.580 1.505 14.597 1.00 17.34 87 TYR A CA 1
ATOM 608 C C . TYR A 1 87 ? -23.526 0.627 15.436 1.00 17.39 87 TYR A C 1
ATOM 609 O O . TYR A 1 87 ? -23.136 -0.430 15.921 1.00 16.16 87 TYR A O 1
ATOM 618 N N . ALA A 1 88 ? -24.778 1.046 15.576 1.00 15.07 88 ALA A N 1
ATOM 619 C CA . ALA A 1 88 ? -25.741 0.292 16.376 1.00 14.02 88 ALA A CA 1
ATOM 620 C C . ALA A 1 88 ? -26.482 -0.781 15.558 1.00 16.95 88 ALA A C 1
ATOM 621 O O . ALA A 1 88 ? -27.407 -1.423 16.064 1.00 16.92 88 ALA A O 1
ATOM 623 N N . MET A 1 89 ? -26.074 -0.973 14.302 1.00 17.06 89 MET A N 1
ATOM 624 C CA . MET A 1 89 ? -26.814 -1.826 13.359 1.00 14.84 89 MET A CA 1
ATOM 625 C C . MET A 1 89 ? -27.123 -3.230 13.887 1.00 16.36 89 MET A C 1
ATOM 626 O O . MET A 1 89 ? -28.222 -3.747 13.682 1.00 14.39 89 MET A O 1
ATOM 631 N N . GLU A 1 90 ? -26.154 -3.847 14.556 1.00 12.46 90 GLU A N 1
ATOM 632 C CA . GLU A 1 90 ? -26.318 -5.222 15.016 1.00 17.74 90 GLU A CA 1
ATOM 633 C C . GLU A 1 90 ? -27.542 -5.418 15.915 1.00 15.90 90 GLU A C 1
ATOM 634 O O . GLU A 1 90 ? -28.145 -6.483 15.910 1.00 17.15 90 GLU A O 1
ATOM 640 N N . VAL A 1 91 ? -27.906 -4.389 16.677 1.00 14.68 91 VAL A N 1
ATOM 641 C CA . VAL A 1 91 ? -28.911 -4.532 17.726 1.00 13.31 91 VAL A CA 1
ATOM 642 C C . VAL A 1 91 ? -30.356 -4.369 17.220 1.00 18.48 91 VAL A C 1
ATOM 643 O O . VAL A 1 91 ? -31.293 -4.820 17.878 1.00 15.97 91 VAL A O 1
ATOM 647 N N . TYR A 1 92 ? -30.541 -3.751 16.053 1.00 13.49 92 TYR A N 1
ATOM 648 C CA . TYR A 1 92 ? -31.894 -3.463 15.562 1.00 17.29 92 TYR A CA 1
ATOM 649 C C . TYR A 1 92 ? -32.733 -4.719 15.338 1.00 15.66 92 TYR A C 1
ATOM 650 O O . TYR A 1 92 ? -33.939 -4.730 15.624 1.00 17.56 92 TYR A O 1
ATOM 659 N N . SER A 1 93 ? -32.113 -5.768 14.809 1.00 12.32 93 SER A N 1
ATOM 660 C CA . SER A 1 93 ? -32.852 -6.989 14.511 1.00 18.89 93 SER A CA 1
ATOM 661 C C . SER A 1 93 ? -33.245 -7.737 15.802 1.00 19.10 93 SER A C 1
ATOM 662 O O . SER A 1 93 ? -34.396 -8.150 15.927 1.00 16.95 93 SER A O 1
ATOM 665 N N . PRO A 1 94 ? -32.314 -7.894 16.770 1.00 16.08 94 PRO A N 1
ATOM 666 C CA . PRO A 1 94 ? -32.746 -8.427 18.072 1.00 18.98 94 PRO A CA 1
ATOM 667 C C . PRO A 1 94 ? -33.933 -7.695 18.711 1.00 17.85 94 PRO A C 1
ATOM 668 O O . PRO A 1 94 ? -34.783 -8.322 19.334 1.00 16.65 94 PRO A O 1
ATOM 672 N N . ILE A 1 95 ? -33.983 -6.381 18.564 1.00 17.17 95 ILE A N 1
ATOM 673 C CA . ILE A 1 95 ? -35.038 -5.598 19.187 1.00 15.13 95 ILE A CA 1
ATOM 674 C C . ILE A 1 95 ? -36.383 -5.885 18.521 1.00 20.14 95 ILE A C 1
ATOM 675 O O . ILE A 1 95 ? -37.376 -6.180 19.193 1.00 19.08 95 ILE A O 1
ATOM 680 N N . SER A 1 96 ? -36.401 -5.797 17.191 1.00 17.98 96 SER A N 1
ATOM 681 C CA . SER A 1 96 ? -37.579 -6.129 16.403 1.00 17.10 96 SER A CA 1
ATOM 682 C C . SER A 1 96 ? -38.012 -7.569 16.636 1.00 18.18 96 SER A C 1
ATOM 683 O O . SER A 1 96 ? -39.173 -7.843 16.939 1.00 18.95 96 SER A O 1
ATOM 686 N N . GLY A 1 97 ? -37.073 -8.494 16.492 1.00 14.26 97 GLY A N 1
ATOM 687 C CA . GLY A 1 97 ? -37.393 -9.905 16.616 1.00 20.29 97 GLY A CA 1
ATOM 688 C C . GLY A 1 97 ? -37.865 -10.337 17.997 1.00 18.20 97 GLY A C 1
ATOM 689 O O . GLY A 1 97 ? -38.534 -11.359 18.129 1.00 18.94 97 GLY A O 1
ATOM 690 N N . GLU A 1 98 ? -37.506 -9.581 19.031 1.00 18.85 98 GLU A N 1
ATOM 691 C CA . GLU A 1 98 ? -38.015 -9.863 20.375 1.00 22.06 98 GLU A CA 1
ATOM 692 C C . GLU A 1 98 ? -39.250 -9.026 20.676 1.00 20.34 98 GLU A C 1
ATOM 693 O O . GLU A 1 98 ? -39.740 -9.014 21.808 1.00 20.49 98 GLU A O 1
ATOM 699 N N . ARG A 1 99 ? -39.737 -8.327 19.653 1.00 19.31 99 ARG A N 1
ATOM 700 C CA . ARG A 1 99 ? -40.987 -7.572 19.735 1.00 18.33 99 ARG A CA 1
ATOM 701 C C . ARG A 1 99 ? -40.972 -6.577 20.889 1.00 19.82 99 ARG A C 1
ATOM 702 O O . ARG A 1 99 ? -41.935 -6.468 21.649 1.00 21.97 99 ARG A O 1
ATOM 710 N N . LEU A 1 100 ? -39.859 -5.867 21.016 1.00 21.03 100 LEU A N 1
ATOM 711 C CA . LEU A 1 100 ? -39.710 -4.824 22.018 1.00 24.20 100 LEU A CA 1
ATOM 712 C C . LEU A 1 100 ? -39.861 -3.464 21.348 1.00 22.12 100 LEU A C 1
ATOM 713 O O . LEU A 1 100 ? -39.045 -3.097 20.501 1.00 19.03 100 LEU A O 1
ATOM 718 N N . PRO A 1 101 ? -40.906 -2.715 21.726 1.00 22.04 101 PRO A N 1
ATOM 719 C CA . PRO A 1 101 ? -41.262 -1.450 21.074 1.00 21.72 101 PRO A CA 1
ATOM 720 C C . PRO A 1 101 ? -40.365 -0.285 21.471 1.00 19.89 101 PRO A C 1
ATOM 721 O O . PRO A 1 101 ? -40.860 0.756 21.887 1.00 21.61 101 PRO A O 1
ATOM 725 N N . VAL A 1 102 ? -39.059 -0.474 21.339 1.00 20.74 102 VAL A N 1
ATOM 726 C CA . VAL A 1 102 ? -38.094 0.601 21.506 1.00 19.61 102 VAL A CA 1
ATOM 727 C C . VAL A 1 102 ? -38.390 1.739 20.528 1.00 19.26 102 VAL A C 1
ATOM 728 O O . VAL A 1 102 ? -38.697 1.489 19.367 1.00 21.31 102 VAL A O 1
ATOM 732 N N . GLN A 1 103 ? -38.325 2.986 20.982 1.00 18.15 103 GLN A N 1
ATOM 733 C CA . GLN A 1 103 ? -38.337 4.099 20.032 1.00 18.66 103 GLN A CA 1
ATOM 734 C C . GLN A 1 103 ? -36.954 4.712 19.927 1.00 19.22 103 GLN A C 1
ATOM 735 O O . GLN A 1 103 ? -36.327 5.027 20.939 1.00 16.20 103 GLN A O 1
ATOM 741 N N . MET A 1 104 ? -36.482 4.857 18.693 1.00 18.22 104 MET A N 1
ATOM 742 C CA . MET A 1 104 ? -35.227 5.534 18.421 1.00 18.22 104 MET A CA 1
ATOM 743 C C . MET A 1 104 ? -35.473 6.785 17.568 1.00 21.75 104 MET A C 1
ATOM 744 O O . MET A 1 104 ? -36.083 6.714 16.494 1.00 20.04 104 MET A O 1
ATOM 749 N N . ALA A 1 105 ? -35.015 7.930 18.057 1.00 18.27 105 ALA A N 1
ATOM 750 C CA . ALA A 1 105 ? -35.043 9.150 17.263 1.00 16.73 105 ALA A CA 1
ATOM 751 C C . ALA A 1 105 ? -33.818 9.212 16.349 1.00 18.22 105 ALA A C 1
ATOM 752 O O . ALA A 1 105 ? -32.692 8.985 16.789 1.00 17.38 105 ALA A O 1
ATOM 754 N N . ILE A 1 106 ? -34.023 9.529 15.079 1.00 18.45 106 ILE A N 1
ATOM 755 C CA . ILE A 1 106 ? -32.881 9.711 14.188 1.00 18.86 106 ILE A CA 1
ATOM 756 C C . ILE A 1 106 ? -32.921 11.103 13.562 1.00 20.86 106 ILE A C 1
ATOM 757 O O . ILE A 1 106 ? -33.818 11.419 12.784 1.00 19.59 106 ILE A O 1
ATOM 762 N N . ALA A 1 107 ? -31.965 11.944 13.944 1.00 18.15 107 ALA A N 1
ATOM 763 C CA . ALA A 1 107 ? -31.756 13.217 13.267 1.00 19.29 107 ALA A CA 1
ATOM 764 C C . ALA A 1 107 ? -30.678 12.945 12.238 1.00 18.41 107 ALA A C 1
ATOM 765 O O . ALA A 1 107 ? -29.529 12.734 12.594 1.00 16.74 107 ALA A O 1
ATOM 767 N N A ASP A 1 108 ? -31.033 12.940 10.956 0.62 18.52 108 ASP A N 1
ATOM 768 N N B ASP A 1 108 ? -31.084 12.941 10.972 0.38 18.50 108 ASP A N 1
ATOM 769 C CA A ASP A 1 108 ? -30.124 12.425 9.918 0.62 18.21 108 ASP A CA 1
ATOM 770 C CA B ASP A 1 108 ? -30.241 12.474 9.880 0.38 18.26 108 ASP A CA 1
ATOM 771 C C A ASP A 1 108 ? -28.799 13.177 9.775 0.62 18.79 108 ASP A C 1
ATOM 772 C C B ASP A 1 108 ? -28.896 13.172 9.822 0.38 18.76 108 ASP A C 1
ATOM 773 O O A ASP A 1 108 ? -28.722 14.384 10.012 0.62 19.51 108 ASP A O 1
ATOM 774 O O B ASP A 1 108 ? -28.806 14.399 9.845 0.38 19.50 108 ASP A O 1
ATOM 783 N N A ARG A 1 109 ? -27.762 12.443 9.376 0.62 18.06 109 ARG A N 1
ATOM 784 N N B ARG A 1 109 ? -27.849 12.362 9.771 0.38 18.11 109 ARG A N 1
ATOM 785 C CA A ARG A 1 109 ? -26.451 13.015 9.067 0.62 19.59 109 ARG A CA 1
ATOM 786 C CA B ARG A 1 109 ? -26.508 12.841 9.502 0.38 19.43 109 ARG A CA 1
ATOM 787 C C A ARG A 1 109 ? -25.709 12.108 8.086 0.62 18.76 109 ARG A C 1
ATOM 788 C C B ARG A 1 109 ? -25.932 11.957 8.413 0.38 18.61 109 ARG A C 1
ATOM 789 O O A ARG A 1 109 ? -25.726 10.887 8.237 0.62 18.44 109 ARG A O 1
ATOM 790 O O B ARG A 1 109 ? -26.208 10.760 8.374 0.38 18.56 109 ARG A O 1
ATOM 805 N N A THR A 1 110 ? -25.078 12.708 7.078 0.62 17.72 110 THR A N 1
ATOM 806 N N B THR A 1 110 ? -25.162 12.551 7.511 0.38 18.12 110 THR A N 1
ATOM 807 C CA A THR A 1 110 ? -24.295 11.966 6.092 0.62 16.88 110 THR A CA 1
ATOM 808 C CA B THR A 1 110 ? -24.483 11.786 6.481 0.38 17.14 110 THR A CA 1
ATOM 809 C C A THR A 1 110 ? -23.309 11.005 6.753 0.62 18.15 110 THR A C 1
ATOM 810 C C B THR A 1 110 ? -23.509 10.798 7.119 0.38 18.25 110 THR A C 1
ATOM 811 O O A THR A 1 110 ? -22.612 11.369 7.703 0.62 18.86 110 THR A O 1
ATOM 812 O O B THR A 1 110 ? -23.024 11.018 8.230 0.38 18.19 110 THR A O 1
ATOM 819 N N A LEU A 1 111 ? -23.262 9.775 6.251 0.62 16.03 111 LEU A N 1
ATOM 820 N N B LEU A 1 111 ? -23.233 9.701 6.423 0.38 16.24 111 LEU A N 1
ATOM 821 C CA A LEU A 1 111 ? -22.325 8.779 6.752 0.62 18.02 111 LEU A CA 1
ATOM 822 C CA B LEU A 1 111 ? -22.226 8.758 6.886 0.38 17.85 111 LEU A CA 1
ATOM 823 C C A LEU A 1 111 ? -20.896 9.154 6.385 0.62 17.58 111 LEU A C 1
ATOM 824 C C B LEU A 1 111 ? -20.845 9.358 6.645 0.38 17.70 111 LEU A C 1
ATOM 825 O O A LEU A 1 111 ? -20.658 9.730 5.326 0.62 16.42 111 LEU A O 1
ATOM 826 O O B LEU A 1 111 ? -20.731 10.493 6.182 0.38 17.40 111 LEU A O 1
ATOM 835 N N A ASP A 1 112 ? -19.951 8.831 7.265 0.62 17.81 112 ASP A N 1
ATOM 836 N N B ASP A 1 112 ? -19.801 8.605 6.971 0.38 18.17 112 ASP A N 1
ATOM 837 C CA A ASP A 1 112 ? -18.536 8.855 6.909 0.62 18.95 112 ASP A CA 1
ATOM 838 C CA B ASP A 1 112 ? -18.440 9.020 6.653 0.38 18.83 112 ASP A CA 1
ATOM 839 C C A ASP A 1 112 ? -18.333 8.018 5.639 0.62 18.06 112 ASP A C 1
ATOM 840 C C B ASP A 1 112 ? -17.927 8.240 5.444 0.38 18.59 112 ASP A C 1
ATOM 841 O O A ASP A 1 112 ? -19.100 7.099 5.380 0.62 15.92 112 ASP A O 1
ATOM 842 O O B ASP A 1 112 ? -17.862 7.012 5.485 0.38 16.92 112 ASP A O 1
ATOM 851 N N A PRO A 1 113 ? -17.293 8.317 4.847 0.62 19.12 113 PRO A N 1
ATOM 852 N N B PRO A 1 113 ? -17.576 8.942 4.355 0.38 19.18 113 PRO A N 1
ATOM 853 C CA A PRO A 1 113 ? -16.278 9.353 4.986 0.62 18.96 113 PRO A CA 1
ATOM 854 C CA B PRO A 1 113 ? -17.751 10.377 4.107 0.38 18.81 113 PRO A CA 1
ATOM 855 C C A PRO A 1 113 ? -16.514 10.503 4.004 0.62 19.87 113 PRO A C 1
ATOM 856 C C B PRO A 1 113 ? -19.170 10.661 3.607 0.38 18.99 113 PRO A C 1
ATOM 857 O O A PRO A 1 113 ? -17.309 10.373 3.068 0.62 20.06 113 PRO A O 1
ATOM 858 O O B PRO A 1 113 ? -19.866 9.704 3.248 0.38 16.35 113 PRO A O 1
ATOM 865 N N A PRO A 1 114 ? -15.865 11.646 4.247 0.62 22.75 114 PRO A N 1
ATOM 866 N N B PRO A 1 114 ? -19.592 11.942 3.556 0.38 20.24 114 PRO A N 1
ATOM 867 C CA A PRO A 1 114 ? -15.136 11.881 5.491 0.62 20.48 114 PRO A CA 1
ATOM 868 C CA B PRO A 1 114 ? -18.859 13.192 3.793 0.38 18.85 114 PRO A CA 1
ATOM 869 C C A PRO A 1 114 ? -16.124 12.353 6.541 0.62 18.86 114 PRO A C 1
ATOM 870 C C B PRO A 1 114 ? -18.911 13.737 5.222 0.38 20.24 114 PRO A C 1
ATOM 871 O O A PRO A 1 114 ? -17.314 12.068 6.412 0.62 20.15 114 PRO A O 1
ATOM 872 O O B PRO A 1 114 ? -18.561 14.899 5.428 0.38 19.34 114 PRO A O 1
ATOM 879 N N A GLY A 1 115 ? -15.656 13.056 7.562 0.62 20.61 115 GLY A N 1
ATOM 880 N N B GLY A 1 115 ? -19.358 12.933 6.181 0.38 20.96 115 GLY A N 1
ATOM 881 C CA A GLY A 1 115 ? -16.571 13.683 8.490 0.62 23.80 115 GLY A CA 1
ATOM 882 C CA B GLY A 1 115 ? -19.128 13.240 7.584 0.38 22.01 115 GLY A CA 1
ATOM 883 C C A GLY A 1 115 ? -17.380 14.743 7.763 0.62 21.26 115 GLY A C 1
ATOM 884 C C B GLY A 1 115 ? -20.091 14.137 8.347 0.38 19.75 115 GLY A C 1
ATOM 885 O O A GLY A 1 115 ? -16.821 15.562 7.026 0.62 19.91 115 GLY A O 1
ATOM 886 O O B GLY A 1 115 ? -21.309 13.984 8.277 0.38 19.99 115 GLY A O 1
ATOM 887 N N A ASP A 1 116 ? -18.695 14.715 7.963 0.62 20.47 116 ASP A N 1
ATOM 888 N N B ASP A 1 116 ? -19.518 15.091 9.073 0.38 20.90 116 ASP A N 1
ATOM 889 C CA A ASP A 1 116 ? -19.606 15.707 7.394 0.62 21.68 116 ASP A CA 1
ATOM 890 C CA B ASP A 1 116 ? -20.187 15.728 10.206 0.38 20.64 116 ASP A CA 1
ATOM 891 C C A ASP A 1 116 ? -20.895 15.759 8.220 0.62 20.50 116 ASP A C 1
ATOM 892 C C B ASP A 1 116 ? -20.869 17.061 9.904 0.38 21.85 116 ASP A C 1
ATOM 893 O O A ASP A 1 116 ? -21.622 14.771 8.306 0.62 17.96 116 ASP A O 1
ATOM 894 O O B ASP A 1 116 ? -21.094 17.863 10.813 0.38 22.71 116 ASP A O 1
ATOM 903 N N A PHE A 1 117 ? -21.175 16.913 8.823 0.62 20.34 117 PHE A N 1
ATOM 904 N N B PHE A 1 117 ? -21.204 17.317 8.646 0.38 20.58 117 PHE A N 1
ATOM 905 C CA A PHE A 1 117 ? -22.318 17.051 9.728 0.62 18.85 117 PHE A CA 1
ATOM 906 C CA B PHE A 1 117 ? -21.943 18.539 8.358 0.38 21.16 117 PHE A CA 1
ATOM 907 C C A PHE A 1 117 ? -23.649 17.242 8.992 0.62 22.71 117 PHE A C 1
ATOM 908 C C B PHE A 1 117 ? -23.441 18.288 8.401 0.38 20.97 117 PHE A C 1
ATOM 909 O O A PHE A 1 117 ? -24.718 17.105 9.590 0.62 21.35 117 PHE A O 1
ATOM 910 O O B PHE A 1 117 ? -24.052 18.294 9.467 0.38 22.99 117 PHE A O 1
ATOM 925 N N A GLY A 1 118 ? -23.581 17.561 7.701 0.62 18.24 118 GLY A N 1
ATOM 926 N N B GLY A 1 118 ? -24.025 18.036 7.239 0.38 19.59 118 GLY A N 1
ATOM 927 C CA A GLY A 1 118 ? -24.776 17.704 6.889 0.62 21.92 118 GLY A CA 1
ATOM 928 C CA B GLY A 1 118 ? -25.465 18.011 7.123 0.38 21.22 118 GLY A CA 1
ATOM 929 C C A GLY A 1 118 ? -25.548 16.406 6.729 0.62 19.27 118 GLY A C 1
ATOM 930 C C B GLY A 1 118 ? -26.077 16.636 7.016 0.38 18.58 118 GLY A C 1
ATOM 931 O O A GLY A 1 118 ? -24.968 15.321 6.786 0.62 19.62 118 GLY A O 1
ATOM 932 O O B GLY A 1 118 ? -25.454 15.626 7.342 0.38 19.52 118 GLY A O 1
ATOM 933 N N A GLU A 1 119 ? -26.854 16.523 6.509 0.62 19.14 119 GLU A N 1
ATOM 934 N N B GLU A 1 119 ? -27.313 16.603 6.542 0.38 19.68 119 GLU A N 1
ATOM 935 C CA A GLU A 1 119 ? -27.746 15.363 6.484 0.62 18.77 119 GLU A CA 1
ATOM 936 C CA B GLU A 1 119 ? -28.080 15.372 6.520 0.38 18.75 119 GLU A CA 1
ATOM 937 C C A GLU A 1 119 ? -27.923 14.700 5.114 0.62 18.09 119 GLU A C 1
ATOM 938 C C B GLU A 1 119 ? -28.139 14.719 5.147 0.38 18.23 119 GLU A C 1
ATOM 939 O O A GLU A 1 119 ? -27.839 15.344 4.066 0.62 17.96 119 GLU A O 1
ATOM 940 O O B GLU A 1 119 ? -28.140 15.391 4.113 0.38 18.03 119 GLU A O 1
ATOM 951 N N . GLU A 1 120 ? -28.171 13.393 5.163 1.00 16.89 120 GLU A N 1
ATOM 952 C CA . GLU A 1 120 ? -28.691 12.610 4.052 1.00 17.97 120 GLU A CA 1
ATOM 953 C C . GLU A 1 120 ? -29.632 11.656 4.770 1.00 19.40 120 GLU A C 1
ATOM 954 O O . GLU A 1 120 ? -29.486 11.456 5.974 1.00 19.33 120 GLU A O 1
ATOM 960 N N . HIS A 1 121 ? -30.596 11.065 4.077 1.00 17.29 121 HIS A N 1
ATOM 961 C CA . HIS A 1 121 ? -31.438 10.077 4.742 1.00 16.39 121 HIS A CA 1
ATOM 962 C C . HIS A 1 121 ? -30.781 8.699 4.686 1.00 18.22 121 HIS A C 1
ATOM 963 O O . HIS A 1 121 ? -31.324 7.720 5.201 1.00 17.02 121 HIS A O 1
ATOM 970 N N . THR A 1 122 ? -29.603 8.645 4.070 1.00 18.38 122 THR A N 1
ATOM 971 C CA . THR A 1 122 ? -28.848 7.408 3.903 1.00 17.08 122 THR A CA 1
ATOM 972 C C . THR A 1 122 ? -28.717 6.604 5.196 1.00 15.39 122 THR A C 1
ATOM 973 O O . THR A 1 122 ? -28.915 5.387 5.192 1.00 17.65 122 THR A O 1
ATOM 977 N N . ASP A 1 123 ? -28.411 7.285 6.297 1.00 16.54 123 ASP A N 1
ATOM 978 C CA . ASP A 1 123 ? -28.165 6.605 7.565 1.00 16.81 123 ASP A CA 1
ATOM 979 C C . ASP A 1 123 ? -29.373 5.774 8.000 1.00 17.93 123 ASP A C 1
ATOM 980 O O . ASP A 1 123 ? -29.247 4.564 8.174 1.00 14.77 123 ASP A O 1
ATOM 985 N N . ALA A 1 124 ? -30.537 6.406 8.142 1.00 13.22 124 ALA A N 1
ATOM 986 C CA . ALA A 1 124 ? -31.731 5.689 8.588 1.00 19.27 124 ALA A CA 1
ATOM 987 C C . ALA A 1 124 ? -32.216 4.685 7.543 1.00 18.19 124 ALA A C 1
ATOM 988 O O . ALA A 1 124 ? -32.779 3.643 7.884 1.00 17.76 124 ALA A O 1
ATOM 990 N N . GLU A 1 125 ? -31.983 4.989 6.271 1.00 17.07 125 GLU A N 1
ATOM 991 C CA . GLU A 1 125 ? -32.386 4.085 5.200 1.00 19.37 125 GLU A CA 1
ATOM 992 C C . GLU A 1 125 ? -31.613 2.763 5.227 1.00 15.68 125 GLU A C 1
ATOM 993 O O . GLU A 1 125 ? -32.130 1.742 4.792 1.00 14.31 125 GLU A O 1
ATOM 999 N N . CYS A 1 126 ? -30.397 2.769 5.764 1.00 19.94 126 CYS A N 1
ATOM 1000 C CA . CYS A 1 126 ? -29.668 1.522 5.994 1.00 18.72 126 CYS A CA 1
ATOM 1001 C C . CYS A 1 126 ? -30.458 0.542 6.884 1.00 19.45 126 CYS A C 1
ATOM 1002 O O . CYS A 1 126 ? -30.249 -0.667 6.819 1.00 18.54 126 CYS A O 1
ATOM 1005 N N . CYS A 1 127 ? -31.383 1.069 7.686 1.00 18.40 127 CYS A N 1
ATOM 1006 C CA . CYS A 1 127 ? -32.171 0.256 8.615 1.00 15.76 127 CYS A CA 1
ATOM 1007 C C . CYS A 1 127 ? -33.505 -0.253 8.055 1.00 20.20 127 CYS A C 1
ATOM 1008 O O . CYS A 1 127 ? -34.331 -0.797 8.802 1.00 16.50 127 CYS A O 1
ATOM 1011 N N . ARG A 1 128 ? -33.720 -0.104 6.751 1.00 16.94 128 ARG A N 1
ATOM 1012 C CA . ARG A 1 128 ? -35.059 -0.299 6.208 1.00 18.62 128 ARG A CA 1
ATOM 1013 C C . ARG A 1 128 ? -35.546 -1.755 6.224 1.00 15.93 128 ARG A C 1
ATOM 1014 O O . ARG A 1 128 ? -36.740 -2.000 6.063 1.00 19.23 128 ARG A O 1
ATOM 1022 N N . ASP A 1 129 ? -34.648 -2.707 6.461 1.00 14.90 129 ASP A N 1
ATOM 1023 C CA . ASP A 1 129 ? -35.029 -4.124 6.519 1.00 16.69 129 ASP A CA 1
ATOM 1024 C C . ASP A 1 129 ? -35.258 -4.671 7.923 1.00 18.24 129 ASP A C 1
ATOM 1025 O O . ASP A 1 129 ? -35.651 -5.827 8.075 1.00 20.32 129 ASP A O 1
ATOM 1030 N N . GLN A 1 130 ? -34.987 -3.867 8.948 1.00 18.76 130 GLN A N 1
ATOM 1031 C CA . GLN A 1 130 ? -34.880 -4.396 10.310 1.00 17.03 130 GLN A CA 1
ATOM 1032 C C . GLN A 1 130 ? -36.199 -4.818 10.973 1.00 20.18 130 GLN A C 1
ATOM 1033 O O . GLN A 1 130 ? -36.183 -5.427 12.046 1.00 16.42 130 GLN A O 1
ATOM 1039 N N . GLY A 1 131 ? -37.330 -4.515 10.346 1.00 17.91 131 GLY A N 1
ATOM 1040 C CA . GLY A 1 131 ? -38.620 -4.814 10.951 1.00 20.42 131 GLY A CA 1
ATOM 1041 C C . GLY A 1 131 ? -39.060 -3.770 11.969 1.00 24.04 131 GLY A C 1
ATOM 1042 O O . GLY A 1 131 ? -39.538 -4.099 13.054 1.00 20.90 131 GLY A O 1
ATOM 1043 N N . TRP A 1 132 ? -38.899 -2.503 11.606 1.00 21.91 132 TRP A N 1
ATOM 1044 C CA . TRP A 1 132 ? -39.270 -1.379 12.457 1.00 18.60 132 TRP A CA 1
ATOM 1045 C C . TRP A 1 132 ? -40.312 -0.494 11.779 1.00 20.05 132 TRP A C 1
ATOM 1046 O O . TRP A 1 132 ? -40.401 -0.458 10.551 1.00 21.78 132 TRP A O 1
ATOM 1057 N N . ILE A 1 133 ? -41.089 0.226 12.579 1.00 20.48 133 ILE A N 1
ATOM 1058 C CA . ILE A 1 133 ? -41.905 1.332 12.072 1.00 16.95 133 ILE A CA 1
ATOM 1059 C C . ILE A 1 133 ? -40.964 2.510 11.788 1.00 20.27 133 ILE A C 1
ATOM 1060 O O . ILE A 1 133 ? -40.043 2.766 12.565 1.00 19.78 133 ILE A O 1
ATOM 1065 N N . GLN A 1 134 ? -41.177 3.223 10.685 1.00 19.30 134 GLN A N 1
ATOM 1066 C CA . GLN A 1 134 ? -40.234 4.264 10.286 1.00 21.98 134 GLN A CA 1
ATOM 1067 C C . GLN A 1 134 ? -40.887 5.357 9.440 1.00 21.02 134 GLN A C 1
ATOM 1068 O O . GLN A 1 134 ? -41.636 5.059 8.512 1.00 23.07 134 GLN A O 1
ATOM 1074 N N . GLY A 1 135 ? -40.594 6.616 9.759 1.00 20.35 135 GLY A N 1
ATOM 1075 C CA . GLY A 1 135 ? -41.111 7.742 8.995 1.00 17.78 135 GLY A CA 1
ATOM 1076 C C . GLY A 1 135 ? -40.381 9.038 9.291 1.00 20.83 135 GLY A C 1
ATOM 1077 O O . GLY A 1 135 ? -39.740 9.181 10.333 1.00 20.46 135 GLY A O 1
ATOM 1078 N N . TRP A 1 136 ? -40.478 9.989 8.368 1.00 18.86 136 TRP A N 1
ATOM 1079 C CA . TRP A 1 136 ? -39.772 11.259 8.497 1.00 18.88 136 TRP A CA 1
ATOM 1080 C C . TRP A 1 136 ? -40.705 12.415 8.851 1.00 22.89 136 TRP A C 1
ATOM 1081 O O . TRP A 1 136 ? -41.710 12.645 8.179 1.00 19.65 136 TRP A O 1
ATOM 1092 N N . ALA A 1 137 ? -40.369 13.130 9.918 1.00 20.64 137 ALA A N 1
ATOM 1093 C CA . ALA A 1 137 ? -41.053 14.374 10.259 1.00 23.50 137 ALA A CA 1
ATOM 1094 C C . ALA A 1 137 ? -40.410 15.513 9.485 1.00 23.03 137 ALA A C 1
ATOM 1095 O O . ALA A 1 137 ? -39.185 15.563 9.364 1.00 22.69 137 ALA A O 1
ATOM 1097 N N . SER A 1 138 ? -41.224 16.433 8.975 1.00 22.53 138 SER A N 1
ATOM 1098 C CA . SER A 1 138 ? -40.701 17.520 8.154 1.00 21.82 138 SER A CA 1
ATOM 1099 C C . SER A 1 138 ? -40.748 18.859 8.885 1.00 25.68 138 SER A C 1
ATOM 1100 O O . SER A 1 138 ? -40.208 19.847 8.395 1.00 25.27 138 SER A O 1
ATOM 1103 N N . THR A 1 139 ? -41.398 18.884 10.050 1.00 25.81 139 THR A N 1
ATOM 1104 C CA . THR A 1 139 ? -41.408 20.063 10.929 1.00 27.77 139 THR A CA 1
ATOM 1105 C C . THR A 1 139 ? -41.193 19.649 12.386 1.00 23.76 139 THR A C 1
ATOM 1106 O O . THR A 1 139 ? -41.413 18.496 12.742 1.00 21.66 139 THR A O 1
ATOM 1110 N N . PRO A 1 140 ? -40.759 20.594 13.235 1.00 24.98 140 PRO A N 1
ATOM 1111 C CA . PRO A 1 140 ? -40.663 20.319 14.672 1.00 24.21 140 PRO A CA 1
ATOM 1112 C C . PRO A 1 140 ? -41.987 19.874 15.296 1.00 27.05 140 PRO A C 1
ATOM 1113 O O . PRO A 1 140 ? -41.988 18.974 16.135 1.00 24.83 140 PRO A O 1
ATOM 1117 N N . GLN A 1 141 ? -43.095 20.481 14.893 1.00 24.33 141 GLN A N 1
ATOM 1118 C CA . GLN A 1 141 ? -44.397 20.044 15.393 1.00 24.45 141 GLN A CA 1
ATOM 1119 C C . GLN A 1 141 ? -44.595 18.553 15.143 1.00 24.89 141 GLN A C 1
ATOM 1120 O O . GLN A 1 141 ? -44.919 17.796 16.056 1.00 26.52 141 GLN A O 1
ATOM 1126 N N . GLU A 1 142 ? -44.380 18.137 13.899 1.00 28.19 142 GLU A N 1
ATOM 1127 C CA . GLU A 1 142 ? -44.572 16.746 13.511 1.00 23.44 142 GLU A CA 1
ATOM 1128 C C . GLU A 1 142 ? -43.561 15.824 14.205 1.00 22.64 142 GLU A C 1
ATOM 1129 O O . GLU A 1 142 ? -43.842 14.650 14.441 1.00 25.56 142 GLU A O 1
ATOM 1135 N N . ALA A 1 143 ? -42.390 16.361 14.530 1.00 23.29 143 ALA A N 1
ATOM 1136 C CA . ALA A 1 143 ? -41.378 15.593 15.248 1.00 26.44 143 ALA A CA 1
ATOM 1137 C C . ALA A 1 143 ? -41.884 15.227 16.641 1.00 23.02 143 ALA A C 1
ATOM 1138 O O . ALA A 1 143 ? -41.755 14.083 17.081 1.00 19.57 143 ALA A O 1
ATOM 1140 N N . LEU A 1 144 ? -42.480 16.196 17.329 1.00 20.83 144 LEU A N 1
ATOM 1141 C CA . LEU A 1 144 ? -43.136 15.913 18.602 1.00 21.12 144 LEU A CA 1
ATOM 1142 C C . LEU A 1 144 ? -44.261 14.905 18.406 1.00 24.30 144 LEU A C 1
ATOM 1143 O O . LEU A 1 144 ? -44.341 13.908 19.123 1.00 22.03 144 LEU A O 1
ATOM 1148 N N . ASP A 1 145 ? -45.134 15.176 17.440 1.00 22.21 145 ASP A N 1
ATOM 1149 C CA . ASP A 1 145 ? -46.358 14.392 17.270 1.00 20.10 145 ASP A CA 1
ATOM 1150 C C . ASP A 1 145 ? -46.073 12.936 16.897 1.00 23.68 145 ASP A C 1
ATOM 1151 O O . ASP A 1 145 ? -46.723 12.023 17.405 1.00 22.57 145 ASP A O 1
ATOM 1156 N N . ASN A 1 146 ? -45.110 12.726 16.003 1.00 19.56 146 ASN A N 1
ATOM 1157 C CA . ASN A 1 146 ? -44.688 11.380 15.633 1.00 20.73 146 ASN A CA 1
ATOM 1158 C C . ASN A 1 146 ? -44.128 10.607 16.824 1.00 17.26 146 ASN A C 1
ATOM 1159 O O . ASN A 1 146 ? -44.291 9.393 16.908 1.00 22.53 146 ASN A O 1
ATOM 1164 N N . THR A 1 147 ? -43.447 11.304 17.728 1.00 21.33 147 THR A N 1
ATOM 1165 C CA . THR A 1 147 ? -42.962 10.677 18.963 1.00 24.17 147 THR A CA 1
ATOM 1166 C C . THR A 1 147 ? -44.109 9.981 19.696 1.00 24.51 147 THR A C 1
ATOM 1167 O O . THR A 1 147 ? -43.993 8.821 20.099 1.00 23.02 147 THR A O 1
ATOM 1171 N N . LEU A 1 148 ? -45.228 10.686 19.840 1.00 24.75 148 LEU A N 1
ATOM 1172 C CA . LEU A 1 148 ? -46.380 10.153 20.557 1.00 21.59 148 LEU A CA 1
ATOM 1173 C C . LEU A 1 148 ? -47.095 9.071 19.758 1.00 23.39 148 LEU A C 1
ATOM 1174 O O . LEU A 1 148 ? -47.439 8.019 20.293 1.00 24.26 148 LEU A O 1
ATOM 1179 N N . ILE A 1 149 ? -47.314 9.335 18.475 1.00 20.45 149 ILE A N 1
ATOM 1180 C CA . ILE A 1 149 ? -47.999 8.393 17.605 1.00 21.79 149 ILE A CA 1
ATOM 1181 C C . ILE A 1 149 ? -47.256 7.058 17.536 1.00 24.36 149 ILE A C 1
ATOM 1182 O O . ILE A 1 149 ? -47.866 5.994 17.659 1.00 24.87 149 ILE A O 1
ATOM 1187 N N . TYR A 1 150 ? -45.937 7.117 17.373 1.00 19.22 150 TYR A N 1
ATOM 1188 C CA . TYR A 1 150 ? -45.145 5.904 17.221 1.00 22.19 150 TYR A CA 1
ATOM 1189 C C . TYR A 1 150 ? -45.107 5.064 18.496 1.00 20.64 150 TYR A C 1
ATOM 1190 O O . TYR A 1 150 ? -45.077 3.843 18.415 1.00 23.95 150 TYR A O 1
ATOM 1199 N N . TYR A 1 151 ? -45.114 5.699 19.667 1.00 20.70 151 TYR A N 1
ATOM 1200 C CA . TYR A 1 151 ? -45.248 4.933 20.910 1.00 22.24 151 TYR A CA 1
ATOM 1201 C C . TYR A 1 151 ? -46.607 4.233 20.931 1.00 25.64 151 TYR A C 1
ATOM 1202 O O . TYR A 1 151 ? -46.698 3.052 21.253 1.00 26.17 151 TYR A O 1
ATOM 1211 N N . ARG A 1 152 ? -47.657 4.966 20.567 1.00 26.38 152 ARG A N 1
ATOM 1212 C CA . ARG A 1 152 ? -49.017 4.421 20.520 1.00 24.37 152 ARG A CA 1
ATOM 1213 C C . ARG A 1 152 ? -49.098 3.188 19.636 1.00 21.67 152 ARG A C 1
ATOM 1214 O O . ARG A 1 152 ? -49.529 2.120 20.071 1.00 25.82 152 ARG A O 1
ATOM 1222 N N . VAL A 1 153 ? -48.681 3.349 18.386 1.00 24.57 153 VAL A N 1
ATOM 1223 C CA . VAL A 1 153 ? -48.751 2.280 17.401 1.00 22.71 153 VAL A CA 1
ATOM 1224 C C . VAL A 1 153 ? -47.818 1.121 17.739 1.00 22.11 153 VAL A C 1
ATOM 1225 O O . VAL A 1 153 ? -48.226 -0.045 17.745 1.00 21.05 153 VAL A O 1
ATOM 1229 N N . GLY A 1 154 ? -46.564 1.445 18.023 1.00 21.22 154 GLY A N 1
ATOM 1230 C CA . GLY A 1 154 ? -45.563 0.426 18.288 1.00 22.94 154 GLY A CA 1
ATOM 1231 C C . GLY A 1 154 ? -45.831 -0.398 19.535 1.00 23.20 154 GLY A C 1
ATOM 1232 O O . GLY A 1 154 ? -45.499 -1.578 19.583 1.00 24.49 154 GLY A O 1
ATOM 1233 N N . GLU A 1 155 ? -46.423 0.216 20.551 1.00 24.21 155 GLU A N 1
ATOM 1234 C CA . GLU A 1 155 ? -46.652 -0.486 21.811 1.00 22.70 155 GLU A CA 1
ATOM 1235 C C . GLU A 1 155 ? -47.986 -1.210 21.845 1.00 25.25 155 GLU A C 1
ATOM 1236 O O . GLU A 1 155 ? -48.257 -1.966 22.783 1.00 20.74 155 GLU A O 1
ATOM 1242 N N . ASP A 1 156 ? -48.815 -0.977 20.830 1.00 22.62 156 ASP A N 1
ATOM 1243 C CA . ASP A 1 156 ? -50.104 -1.654 20.722 1.00 24.99 156 ASP A CA 1
ATOM 1244 C C . ASP A 1 156 ? -49.867 -3.161 20.708 1.00 27.00 156 ASP A C 1
ATOM 1245 O O . ASP A 1 156 ? -48.988 -3.651 19.994 1.00 25.47 156 ASP A O 1
ATOM 1250 N N . GLN A 1 157 ? -50.643 -3.898 21.498 1.00 27.61 157 GLN A N 1
ATOM 1251 C CA . GLN A 1 157 ? -50.396 -5.328 21.663 1.00 32.03 157 GLN A CA 1
ATOM 1252 C C . GLN A 1 157 ? -50.641 -6.148 20.396 1.00 30.23 157 GLN A C 1
ATOM 1253 O O . GLN A 1 157 ? -50.328 -7.336 20.364 1.00 34.65 157 GLN A O 1
ATOM 1259 N N . ARG A 1 158 ? -51.186 -5.527 19.355 1.00 25.72 158 ARG A N 1
ATOM 1260 C CA . ARG A 1 158 ? -51.262 -6.191 18.050 1.00 28.55 158 ARG A CA 1
ATOM 1261 C C . ARG A 1 158 ? -49.955 -6.029 17.283 1.00 27.16 158 ARG A C 1
ATOM 1262 O O . ARG A 1 158 ? -49.684 -6.770 16.338 1.00 24.32 158 ARG A O 1
ATOM 1270 N N . VAL A 1 159 ? -49.153 -5.053 17.699 1.00 25.19 159 VAL A N 1
ATOM 1271 C CA . VAL A 1 159 ? -47.948 -4.664 16.966 1.00 23.47 159 VAL A CA 1
ATOM 1272 C C . VAL A 1 159 ? -46.664 -5.063 17.693 1.00 21.87 159 VAL A C 1
ATOM 1273 O O . VAL A 1 159 ? -45.954 -5.967 17.241 1.00 20.54 159 VAL A O 1
ATOM 1277 N N . LEU A 1 160 ? -46.374 -4.396 18.811 1.00 22.79 160 LEU A N 1
ATOM 1278 C CA . LEU A 1 160 ? -45.145 -4.645 19.572 1.00 20.86 160 LEU A CA 1
ATOM 1279 C C . LEU A 1 160 ? -43.929 -4.663 18.649 1.00 24.20 160 LEU A C 1
ATOM 1280 O O . LEU A 1 160 ? -43.233 -5.680 18.500 1.00 19.26 160 LEU A O 1
ATOM 1285 N N . LEU A 1 161 ? -43.718 -3.526 17.996 1.00 22.86 161 LEU A N 1
ATOM 1286 C CA . LEU A 1 161 ? -42.565 -3.322 17.133 1.00 22.23 161 LEU A CA 1
ATOM 1287 C C . LEU A 1 161 ? -41.882 -2.019 17.493 1.00 19.15 161 LEU A C 1
ATOM 1288 O O . LEU A 1 161 ? -42.537 -1.052 17.872 1.00 20.72 161 LEU A O 1
ATOM 1293 N N . PRO A 1 162 ? -40.553 -1.986 17.365 1.00 21.82 162 PRO A N 1
ATOM 1294 C CA . PRO A 1 162 ? -39.805 -0.749 17.593 1.00 19.47 162 PRO A CA 1
ATOM 1295 C C . PRO A 1 162 ? -40.064 0.273 16.490 1.00 17.75 162 PRO A C 1
ATOM 1296 O O . PRO A 1 162 ? -40.581 -0.091 15.433 1.00 18.69 162 PRO A O 1
ATOM 1300 N N . GLN A 1 163 ? -39.722 1.536 16.733 1.00 17.29 163 GLN A N 1
ATOM 1301 C CA . GLN A 1 163 ? -39.956 2.575 15.739 1.00 19.13 163 GLN A CA 1
ATOM 1302 C C . GLN A 1 163 ? -38.769 3.523 15.586 1.00 17.88 163 GLN A C 1
ATOM 1303 O O . GLN A 1 163 ? -38.145 3.920 16.572 1.00 18.77 163 GLN A O 1
ATOM 1309 N N . TYR A 1 164 ? -38.472 3.878 14.339 1.00 17.42 164 TYR A N 1
ATOM 1310 C CA . TYR A 1 164 ? -37.535 4.951 14.031 1.00 18.73 164 TYR A CA 1
ATOM 1311 C C . TYR A 1 164 ? -38.305 6.230 13.739 1.00 19.13 164 TYR A C 1
ATOM 1312 O O . TYR A 1 164 ? -38.871 6.365 12.656 1.00 17.17 164 TYR A O 1
ATOM 1321 N N . ALA A 1 165 ? -38.315 7.165 14.685 1.00 16.43 165 ALA A N 1
ATOM 1322 C CA . ALA A 1 165 ? -38.903 8.478 14.457 1.00 16.99 165 ALA A CA 1
ATOM 1323 C C . ALA A 1 165 ? -37.856 9.411 13.854 1.00 19.97 165 ALA A C 1
ATOM 1324 O O . ALA A 1 165 ? -37.057 10.010 14.572 1.00 22.69 165 ALA A O 1
ATOM 1326 N N . CYS A 1 166 ? -37.857 9.517 12.527 1.00 18.82 166 CYS A N 1
ATOM 1327 C CA . CYS A 1 166 ? -36.822 10.260 11.804 1.00 17.99 166 CYS A CA 1
ATOM 1328 C C . CYS A 1 166 ? -37.205 11.725 11.539 1.00 18.86 166 CYS A C 1
ATOM 1329 O O . CYS A 1 166 ? -38.380 12.054 11.359 1.00 20.64 166 CYS A O 1
ATOM 1332 N N . LEU A 1 167 ? -36.197 12.594 11.526 1.00 19.70 167 LEU A N 1
ATOM 1333 C CA . LEU A 1 167 ? -36.372 14.013 11.236 1.00 18.26 167 LEU A CA 1
ATOM 1334 C C . LEU A 1 167 ? -35.104 14.540 10.579 1.00 21.92 167 LEU A C 1
ATOM 1335 O O . LEU A 1 167 ? -34.006 14.148 10.963 1.00 18.90 167 LEU A O 1
ATOM 1340 N N . ASP A 1 168 ? -35.247 15.419 9.587 1.00 20.52 168 ASP A N 1
ATOM 1341 C CA . ASP A 1 168 ? -34.083 15.941 8.867 1.00 17.10 168 ASP A CA 1
ATOM 1342 C C . ASP A 1 168 ? -33.075 16.625 9.780 1.00 21.35 168 ASP A C 1
ATOM 1343 O O . ASP A 1 168 ? -33.436 17.448 10.615 1.00 22.29 168 ASP A O 1
ATOM 1348 N N . GLY A 1 169 ? -31.805 16.278 9.601 1.00 19.07 169 GLY A N 1
ATOM 1349 C CA . GLY A 1 169 ? -30.728 16.885 10.359 1.00 21.22 169 GLY A CA 1
ATOM 1350 C C . GLY A 1 169 ? -30.581 18.358 10.028 1.00 25.56 169 GLY A C 1
ATOM 1351 O O . GLY A 1 169 ? -30.608 18.744 8.852 1.00 21.40 169 GLY A O 1
ATOM 1352 N N . TYR A 1 170 ? -30.421 19.163 11.080 1.00 20.27 170 TYR A N 1
ATOM 1353 C CA . TYR A 1 170 ? -30.392 20.628 11.023 1.00 21.78 170 TYR A CA 1
ATOM 1354 C C . TYR A 1 170 ? -31.724 21.239 10.577 1.00 25.39 170 TYR A C 1
ATOM 1355 O O . TYR A 1 170 ? -32.333 22.001 11.330 1.00 26.22 170 TYR A O 1
ATOM 1364 N N . PHE A 1 171 ? -32.169 20.916 9.364 1.00 22.81 171 PHE A N 1
ATOM 1365 C CA . PHE A 1 171 ? -33.376 21.523 8.800 1.00 24.02 171 PHE A CA 1
ATOM 1366 C C . PHE A 1 171 ? -34.605 21.354 9.693 1.00 30.59 171 PHE A C 1
ATOM 1367 O O . PHE A 1 171 ? -35.437 22.258 9.771 1.00 29.71 171 PHE A O 1
ATOM 1375 N N . VAL A 1 172 ? -34.720 20.213 10.371 1.00 23.76 172 VAL A N 1
ATOM 1376 C CA . VAL A 1 172 ? -35.784 20.038 11.362 1.00 21.22 172 VAL A CA 1
ATOM 1377 C C . VAL A 1 172 ? -35.228 20.062 12.790 1.00 27.39 172 VAL A C 1
ATOM 1378 O O . VAL A 1 172 ? -35.830 20.658 13.683 1.00 25.63 172 VAL A O 1
ATOM 1382 N N . SER A 1 173 ? -34.072 19.435 12.999 1.00 23.29 173 SER A N 1
ATOM 1383 C CA . SER A 1 173 ? -33.506 19.298 14.343 1.00 22.00 173 SER A CA 1
ATOM 1384 C C . SER A 1 173 ? -33.062 20.616 14.988 1.00 28.17 173 SER A C 1
ATOM 1385 O O . SER A 1 173 ? -33.131 20.755 16.205 1.00 26.15 173 SER A O 1
ATOM 1388 N N . HIS A 1 174 ? -32.593 21.572 14.188 1.00 26.71 174 HIS A N 1
ATOM 1389 C CA . HIS A 1 174 ? -32.006 22.796 14.751 1.00 29.82 174 HIS A CA 1
ATOM 1390 C C . HIS A 1 174 ? -32.833 24.045 14.487 1.00 33.07 174 HIS A C 1
ATOM 1391 O O . HIS A 1 174 ? -33.002 24.879 15.374 1.00 33.47 174 HIS A O 1
ATOM 1398 N N . ILE A 1 175 ? -33.316 24.185 13.257 1.00 30.34 175 ILE A N 1
ATOM 1399 C CA . ILE A 1 175 ? -34.066 25.366 12.863 1.00 27.93 175 ILE A CA 1
ATOM 1400 C C . ILE A 1 175 ? -35.356 25.463 13.670 1.00 36.00 175 ILE A C 1
ATOM 1401 O O . ILE A 1 175 ? -36.149 24.523 13.708 1.00 30.47 175 ILE A O 1
ATOM 1406 N N . LEU A 1 176 ? -35.552 26.606 14.322 1.00 37.10 176 LEU A N 1
ATOM 1407 C CA . LEU A 1 176 ? -36.713 26.811 15.180 1.00 33.24 176 LEU A CA 1
ATOM 1408 C C . LEU A 1 176 ? -37.996 26.888 14.377 1.00 29.72 176 LEU A C 1
ATOM 1409 O O . LEU A 1 176 ? -38.018 27.434 13.279 1.00 43.01 176 LEU A O 1
ATOM 1414 N N . GLY A 1 177 ? -39.064 26.336 14.936 1.00 28.19 177 GLY A N 1
ATOM 1415 C CA . GLY A 1 177 ? -40.378 26.423 14.337 1.00 33.16 177 GLY A CA 1
ATOM 1416 C C . GLY A 1 177 ? -41.439 26.460 15.421 1.00 38.40 177 GLY A C 1
ATOM 1417 O O . GLY A 1 177 ? -41.171 26.091 16.566 1.00 35.85 177 GLY A O 1
ATOM 1418 N N . PRO A 1 178 ? -42.650 26.911 15.069 1.00 38.05 178 PRO A N 1
ATOM 1419 C CA . PRO A 1 178 ? -43.760 26.964 16.024 1.00 37.28 178 PRO A CA 1
ATOM 1420 C C . PRO A 1 178 ? -44.254 25.569 16.374 1.00 36.72 178 PRO A C 1
ATOM 1421 O O . PRO A 1 178 ? -44.448 24.757 15.473 1.00 33.61 178 PRO A O 1
ATOM 1425 N N . VAL A 1 179 ? -44.448 25.294 17.660 1.00 35.85 179 VAL A N 1
ATOM 1426 C CA . VAL A 1 179 ? -44.920 23.983 18.094 1.00 32.34 179 VAL A CA 1
ATOM 1427 C C . VAL A 1 179 ? -45.974 24.094 19.186 1.00 34.68 179 VAL A C 1
ATOM 1428 O O . VAL A 1 179 ? -45.753 24.720 20.225 1.00 36.70 179 VAL A O 1
ATOM 1432 N N . ASP A 1 180 ? -47.122 23.480 18.936 1.00 30.87 180 ASP A N 1
ATOM 1433 C CA . ASP A 1 180 ? -48.171 23.355 19.928 1.00 35.94 180 ASP A CA 1
ATOM 1434 C C . ASP A 1 180 ? -47.864 22.158 20.831 1.00 37.01 180 ASP A C 1
ATOM 1435 O O . ASP A 1 180 ? -48.012 21.007 20.417 1.00 34.29 180 ASP A O 1
ATOM 1440 N N . ILE A 1 181 ? -47.444 22.436 22.062 1.00 34.75 181 ILE A N 1
ATOM 1441 C CA . ILE A 1 181 ? -47.097 21.388 23.018 1.00 29.32 181 ILE A CA 1
ATOM 1442 C C . ILE A 1 181 ? -48.323 20.884 23.776 1.00 33.72 181 ILE A C 1
ATOM 1443 O O . ILE A 1 181 ? -48.971 21.643 24.495 1.00 35.58 181 ILE A O 1
ATOM 1448 N N . PRO A 1 182 ? -48.643 19.592 23.620 1.00 30.67 182 PRO A N 1
ATOM 1449 C CA . PRO A 1 182 ? -49.806 18.989 24.278 1.00 28.84 182 PRO A CA 1
ATOM 1450 C C . PRO A 1 182 ? -49.659 19.003 25.793 1.00 38.26 182 PRO A C 1
ATOM 1451 O O . PRO A 1 182 ? -48.531 19.092 26.286 1.00 32.69 182 PRO A O 1
ATOM 1455 N N . ASP A 1 183 ? -50.765 18.925 26.527 1.00 36.01 183 ASP A N 1
ATOM 1456 C CA . ASP A 1 183 ? -50.657 18.820 27.977 1.00 39.65 183 ASP A CA 1
ATOM 1457 C C . ASP A 1 183 ? -50.843 17.369 28.409 1.00 39.39 183 ASP A C 1
ATOM 1458 O O . ASP A 1 183 ? -51.194 16.510 27.598 1.00 40.18 183 ASP A O 1
ATOM 1463 N N . GLU A 1 184 ? -50.611 17.111 29.691 1.00 39.82 184 GLU A N 1
ATOM 1464 C CA . GLU A 1 184 ? -50.545 15.751 30.219 1.00 42.60 184 GLU A CA 1
ATOM 1465 C C . GLU A 1 184 ? -51.852 14.979 30.051 1.00 40.98 184 GLU A C 1
ATOM 1466 O O . GLU A 1 184 ? -51.840 13.763 29.850 1.00 41.65 184 GLU A O 1
ATOM 1472 N N . ALA A 1 185 ? -52.974 15.688 30.122 1.00 37.90 185 ALA A N 1
ATOM 1473 C CA . ALA A 1 185 ? -54.287 15.054 30.042 1.00 36.06 185 ALA A CA 1
ATOM 1474 C C . ALA A 1 185 ? -54.562 14.504 28.647 1.00 34.30 185 ALA A C 1
ATOM 1475 O O . ALA A 1 185 ? -55.169 13.440 28.492 1.00 34.94 185 ALA A O 1
ATOM 1477 N N . GLN A 1 186 ? -54.121 15.237 27.631 1.00 38.10 186 GLN A N 1
ATOM 1478 C CA . GLN A 1 186 ? -54.273 14.787 26.256 1.00 38.27 186 GLN A CA 1
ATOM 1479 C C . GLN A 1 186 ? -53.498 13.493 26.037 1.00 35.82 186 GLN A C 1
ATOM 1480 O O . GLN A 1 186 ? -54.029 12.514 25.510 1.00 35.42 186 GLN A O 1
ATOM 1486 N N . VAL A 1 187 ? -52.242 13.492 26.467 1.00 35.21 187 VAL A N 1
ATOM 1487 C CA . VAL A 1 187 ? -51.377 12.337 26.284 1.00 33.80 187 VAL A CA 1
ATOM 1488 C C . VAL A 1 187 ? -51.898 11.117 27.034 1.00 36.29 187 VAL A C 1
ATOM 1489 O O . VAL A 1 187 ? -51.865 10.001 26.515 1.00 30.25 187 VAL A O 1
ATOM 1493 N N . LYS A 1 188 ? -52.392 11.332 28.248 1.00 35.60 188 LYS A N 1
ATOM 1494 C CA . LYS A 1 188 ? -52.921 10.235 29.050 1.00 37.10 188 LYS A CA 1
ATOM 1495 C C . LYS A 1 188 ? -54.129 9.585 28.389 1.00 30.28 188 LYS A C 1
ATOM 1496 O O . LYS A 1 188 ? -54.376 8.396 28.571 1.00 38.00 188 LYS A O 1
ATOM 1502 N N . GLU A 1 189 ? -54.879 10.366 27.622 1.00 34.94 189 GLU A N 1
ATOM 1503 C CA . GLU A 1 189 ? -56.034 9.840 26.905 1.00 34.81 189 GLU A CA 1
ATOM 1504 C C . GLU A 1 189 ? -55.592 9.077 25.658 1.00 36.50 189 GLU A C 1
ATOM 1505 O O . GLU A 1 189 ? -56.260 8.142 25.223 1.00 37.63 189 GLU A O 1
ATOM 1511 N N . PHE A 1 190 ? -54.451 9.475 25.100 1.00 32.24 190 PHE A N 1
ATOM 1512 C CA . PHE A 1 190 ? -53.969 8.923 23.833 1.00 34.71 190 PHE A CA 1
ATOM 1513 C C . PHE A 1 190 ? -53.045 7.712 23.996 1.00 27.10 190 PHE A C 1
ATOM 1514 O O . PHE A 1 190 ? -53.132 6.744 23.239 1.00 35.00 190 PHE A O 1
ATOM 1522 N N . LEU A 1 191 ? -52.171 7.772 24.993 1.00 31.30 191 LEU A N 1
ATOM 1523 C CA . LEU A 1 191 ? -51.083 6.812 25.123 1.00 27.48 191 LEU A CA 1
ATOM 1524 C C . LEU A 1 191 ? -51.188 5.968 26.394 1.00 28.10 191 LEU A C 1
ATOM 1525 O O . LEU A 1 191 ? -50.824 6.424 27.476 1.00 28.53 191 LEU A O 1
ATOM 1530 N N . PRO A 1 192 ? -51.688 4.731 26.263 1.00 28.41 192 PRO A N 1
ATOM 1531 C CA . PRO A 1 192 ? -51.770 3.806 27.398 1.00 32.29 192 PRO A CA 1
ATOM 1532 C C . PRO A 1 192 ? -50.377 3.403 27.874 1.00 29.54 192 PRO A C 1
ATOM 1533 O O . PRO A 1 192 ? -49.420 3.517 27.108 1.00 27.57 192 PRO A O 1
ATOM 1537 N N . PRO A 1 193 ? -50.258 2.938 29.123 1.00 29.75 193 PRO A N 1
ATOM 1538 C CA . PRO A 1 193 ? -48.962 2.445 29.597 1.00 29.88 193 PRO A CA 1
ATOM 1539 C C . PRO A 1 193 ? -48.485 1.229 28.805 1.00 29.08 193 PRO A C 1
ATOM 1540 O O . PRO A 1 193 ? -49.287 0.422 28.334 1.00 26.08 193 PRO A O 1
ATOM 1544 N N . TYR A 1 194 ? -47.172 1.117 28.655 1.00 28.33 194 TYR A N 1
ATOM 1545 C CA . TYR A 1 194 ? -46.560 0.022 27.914 1.00 26.06 194 TYR A CA 1
ATOM 1546 C C . TYR A 1 194 ? -46.766 -1.310 28.620 1.00 25.59 194 TYR A C 1
ATOM 1547 O O . TYR A 1 194 ? -46.434 -1.455 29.792 1.00 27.17 194 TYR A O 1
ATOM 1556 N N . LYS A 1 195 ? -47.318 -2.275 27.890 1.00 25.83 195 LYS A N 1
ATOM 1557 C CA . LYS A 1 195 ? -47.480 -3.640 28.385 1.00 27.68 195 LYS A CA 1
ATOM 1558 C C . LYS A 1 195 ? -47.192 -4.649 27.279 1.00 29.58 195 LYS A C 1
ATOM 1559 O O . LYS A 1 195 ? -47.904 -4.707 26.274 1.00 31.20 195 LYS A O 1
ATOM 1565 N N . ASN A 1 196 ? -46.140 -5.438 27.468 1.00 26.58 196 ASN A N 1
ATOM 1566 C CA . ASN A 1 196 ? -45.754 -6.454 26.499 1.00 24.85 196 ASN A CA 1
ATOM 1567 C C . ASN A 1 196 ? -46.337 -7.815 26.876 1.00 28.31 196 ASN A C 1
ATOM 1568 O O . ASN A 1 196 ? -46.956 -7.957 27.929 1.00 27.04 196 ASN A O 1
ATOM 1573 N N . HIS A 1 197 ? -46.120 -8.812 26.024 1.00 23.83 197 HIS A N 1
ATOM 1574 C CA . HIS A 1 197 ? -46.539 -10.177 26.316 1.00 28.97 197 HIS A CA 1
ATOM 1575 C C . HIS A 1 197 ? -45.461 -10.984 27.023 1.00 29.92 197 HIS A C 1
ATOM 1576 O O . HIS A 1 197 ? -45.740 -12.051 27.566 1.00 33.06 197 HIS A O 1
ATOM 1583 N N . HIS A 1 198 ? -44.226 -10.491 26.998 1.00 24.55 198 HIS A N 1
ATOM 1584 C CA . HIS A 1 198 ? -43.181 -11.073 27.831 1.00 26.94 198 HIS A CA 1
ATOM 1585 C C . HIS A 1 198 ? -42.431 -9.989 28.590 1.00 24.94 198 HIS A C 1
ATOM 1586 O O . HIS A 1 198 ? -42.393 -8.830 28.176 1.00 21.34 198 HIS A O 1
ATOM 1593 N N . VAL A 1 199 ? -41.855 -10.370 29.721 1.00 22.25 199 VAL A N 1
ATOM 1594 C CA . VAL A 1 199 ? -41.163 -9.418 30.573 1.00 22.66 199 VAL A CA 1
ATOM 1595 C C . VAL A 1 199 ? -40.262 -10.194 31.525 1.00 22.71 199 VAL A C 1
ATOM 1596 O O . VAL A 1 199 ? -40.573 -11.321 31.908 1.00 27.08 199 VAL A O 1
ATOM 1600 N N . LEU A 1 200 ? -39.127 -9.613 31.882 1.00 22.86 200 LEU A N 1
ATOM 1601 C CA . LEU A 1 200 ? -38.240 -10.260 32.833 1.00 18.93 200 LEU A CA 1
ATOM 1602 C C . LEU A 1 200 ? -38.731 -9.963 34.249 1.00 21.58 200 LEU A C 1
ATOM 1603 O O . LEU A 1 200 ? -38.669 -8.821 34.717 1.00 22.85 200 LEU A O 1
ATOM 1608 N N . ASP A 1 201 ? -39.233 -10.998 34.914 1.00 19.91 201 ASP A N 1
ATOM 1609 C CA . ASP A 1 201 ? -39.799 -10.871 36.250 1.00 21.40 201 ASP A CA 1
ATOM 1610 C C . ASP A 1 201 ? -39.707 -12.220 36.959 1.00 20.84 201 ASP A C 1
ATOM 1611 O O . ASP A 1 201 ? -40.372 -13.180 36.571 1.00 20.28 201 ASP A O 1
ATOM 1616 N N . PRO A 1 202 ? -38.867 -12.300 38.000 1.00 22.94 202 PRO A N 1
ATOM 1617 C CA . PRO A 1 202 ? -38.675 -13.546 38.761 1.00 21.96 202 PRO A CA 1
ATOM 1618 C C . PRO A 1 202 ? -39.973 -14.178 39.295 1.00 25.11 202 PRO A C 1
ATOM 1619 O O . PRO A 1 202 ? -39.988 -15.375 39.565 1.00 26.37 202 PRO A O 1
ATOM 1623 N N . ARG A 1 203 ? -41.043 -13.399 39.428 1.00 25.96 203 ARG A N 1
ATOM 1624 C CA . ARG A 1 203 ? -42.326 -13.948 39.872 1.00 28.00 203 ARG A CA 1
ATOM 1625 C C . ARG A 1 203 ? -43.036 -14.723 38.767 1.00 29.32 203 ARG A C 1
ATOM 1626 O O . ARG A 1 203 ? -43.847 -15.606 39.037 1.00 29.42 203 ARG A O 1
ATOM 1634 N N . LYS A 1 204 ? -42.735 -14.376 37.521 1.00 28.32 204 LYS A N 1
ATOM 1635 C CA . LYS A 1 204 ? -43.297 -15.066 36.366 1.00 26.27 204 LYS A CA 1
ATOM 1636 C C . LYS A 1 204 ? -42.194 -15.293 35.338 1.00 35.25 204 LYS A C 1
ATOM 1637 O O . LYS A 1 204 ? -42.106 -14.577 34.334 1.00 23.76 204 LYS A O 1
ATOM 1643 N N . PRO A 1 205 ? -41.335 -16.290 35.600 1.00 28.53 205 PRO A N 1
ATOM 1644 C CA . PRO A 1 205 ? -40.086 -16.465 34.856 1.00 24.20 205 PRO A CA 1
ATOM 1645 C C . PRO A 1 205 ? -40.282 -16.919 33.410 1.00 26.05 205 PRO A C 1
ATOM 1646 O O . PRO A 1 205 ? -40.995 -17.887 33.127 1.00 23.56 205 PRO A O 1
ATOM 1650 N N . GLN A 1 206 ? -39.630 -16.204 32.499 1.00 22.25 206 GLN A N 1
ATOM 1651 C CA . GLN A 1 206 ? -39.673 -16.526 31.083 1.00 20.38 206 GLN A CA 1
ATOM 1652 C C . GLN A 1 206 ? -38.266 -16.568 30.510 1.00 19.89 206 GLN A C 1
ATOM 1653 O O . GLN A 1 206 ? -37.361 -15.901 31.011 1.00 20.27 206 GLN A O 1
ATOM 1659 N N . ILE A 1 207 ? -38.106 -17.363 29.459 1.00 20.85 207 ILE A N 1
ATOM 1660 C CA . ILE A 1 207 ? -36.862 -17.480 28.724 1.00 22.24 207 ILE A CA 1
ATOM 1661 C C . ILE A 1 207 ? -37.016 -16.748 27.394 1.00 21.78 207 ILE A C 1
ATOM 1662 O O . ILE A 1 207 ? -37.691 -17.226 26.484 1.00 23.02 207 ILE A O 1
ATOM 1667 N N . ILE A 1 208 ? -36.400 -15.574 27.295 1.00 20.48 208 ILE A N 1
ATOM 1668 C CA . ILE A 1 208 ? -36.612 -14.700 26.147 1.00 20.31 208 ILE A CA 1
ATOM 1669 C C . ILE A 1 208 ? -35.462 -14.811 25.144 1.00 19.26 208 ILE A C 1
ATOM 1670 O O . ILE A 1 208 ? -34.314 -14.467 25.438 1.00 22.07 208 ILE A O 1
ATOM 1675 N N . GLY A 1 209 ? -35.797 -15.325 23.963 1.00 19.15 209 GLY A N 1
ATOM 1676 C CA . GLY A 1 209 ? -34.847 -15.587 22.893 1.00 24.50 209 GLY A CA 1
ATOM 1677 C C . GLY A 1 209 ? -34.008 -16.867 22.912 1.00 21.25 209 GLY A C 1
ATOM 1678 O O . GLY A 1 209 ? -32.791 -16.798 22.770 1.00 22.32 209 GLY A O 1
ATOM 1679 N N A PRO A 1 210 ? -34.652 -18.026 23.122 0.65 21.91 210 PRO A N 1
ATOM 1680 N N B PRO A 1 210 ? -34.649 -18.045 23.022 0.35 21.92 210 PRO A N 1
ATOM 1681 C CA A PRO A 1 210 ? -33.880 -19.265 23.079 0.65 20.72 210 PRO A CA 1
ATOM 1682 C CA B PRO A 1 210 ? -33.881 -19.297 22.954 0.35 20.83 210 PRO A CA 1
ATOM 1683 C C A PRO A 1 210 ? -33.465 -19.602 21.661 0.65 22.92 210 PRO A C 1
ATOM 1684 C C B PRO A 1 210 ? -33.426 -19.657 21.535 0.35 22.90 210 PRO A C 1
ATOM 1685 O O A PRO A 1 210 ? -34.061 -19.092 20.712 0.65 22.94 210 PRO A O 1
ATOM 1686 O O B PRO A 1 210 ? -34.176 -19.436 20.588 0.35 23.01 210 PRO A O 1
ATOM 1693 N N A GLN A 1 211 ? -32.449 -20.441 21.519 0.65 20.61 211 GLN A N 1
ATOM 1694 N N B GLN A 1 211 ? -32.224 -20.217 21.405 0.35 21.19 211 GLN A N 1
ATOM 1695 C CA A GLN A 1 211 ? -32.128 -21.011 20.221 0.65 23.35 211 GLN A CA 1
ATOM 1696 C CA B GLN A 1 211 ? -31.661 -20.610 20.107 0.35 23.38 211 GLN A CA 1
ATOM 1697 C C A GLN A 1 211 ? -33.300 -21.874 19.780 0.65 24.01 211 GLN A C 1
ATOM 1698 C C B GLN A 1 211 ? -32.574 -21.553 19.323 0.35 23.61 211 GLN A C 1
ATOM 1699 O O A GLN A 1 211 ? -33.648 -22.835 20.459 0.65 26.66 211 GLN A O 1
ATOM 1700 O O B GLN A 1 211 ? -33.188 -22.448 19.899 0.35 24.70 211 GLN A O 1
ATOM 1711 N N A ILE A 1 212 ? -33.931 -21.519 18.666 0.65 23.18 212 ILE A N 1
ATOM 1712 N N B ILE A 1 212 ? -32.653 -21.353 18.009 0.35 23.81 212 ILE A N 1
ATOM 1713 C CA A ILE A 1 212 ? -35.067 -22.293 18.180 0.65 24.85 212 ILE A CA 1
ATOM 1714 C CA B ILE A 1 212 ? -33.500 -22.181 17.154 0.35 24.60 212 ILE A CA 1
ATOM 1715 C C A ILE A 1 212 ? -34.583 -23.372 17.226 0.65 24.41 212 ILE A C 1
ATOM 1716 C C B ILE A 1 212 ? -32.708 -22.949 16.094 0.35 25.22 212 ILE A C 1
ATOM 1717 O O A ILE A 1 212 ? -33.500 -23.254 16.654 0.65 23.94 212 ILE A O 1
ATOM 1718 O O B ILE A 1 212 ? -31.566 -22.611 15.781 0.35 25.10 212 ILE A O 1
ATOM 1727 N N A GLU A 1 213 ? -35.377 -24.423 17.054 0.65 24.33 213 GLU A N 1
ATOM 1728 N N B GLU A 1 213 ? -33.333 -23.988 15.549 0.35 25.19 213 GLU A N 1
ATOM 1729 C CA A GLU A 1 213 ? -34.998 -25.489 16.137 0.65 25.93 213 GLU A CA 1
ATOM 1730 C CA B GLU A 1 213 ? -32.762 -24.764 14.454 0.35 25.56 213 GLU A CA 1
ATOM 1731 C C A GLU A 1 213 ? -35.096 -25.005 14.688 0.65 25.11 213 GLU A C 1
ATOM 1732 C C B GLU A 1 213 ? -33.267 -24.209 13.120 0.35 25.45 213 GLU A C 1
ATOM 1733 O O A GLU A 1 213 ? -35.874 -24.094 14.390 0.65 24.39 213 GLU A O 1
ATOM 1734 O O B GLU A 1 213 ? -34.303 -23.544 13.083 0.35 24.42 213 GLU A O 1
ATOM 1745 N N A PRO A 1 214 ? -34.286 -25.597 13.791 0.65 25.32 214 PRO A N 1
ATOM 1746 N N B PRO A 1 214 ? -32.538 -24.474 12.020 0.35 25.66 214 PRO A N 1
ATOM 1747 C CA A PRO A 1 214 ? -34.247 -25.236 12.369 0.65 25.13 214 PRO A CA 1
ATOM 1748 C CA B PRO A 1 214 ? -32.943 -23.982 10.696 0.35 26.42 214 PRO A CA 1
ATOM 1749 C C A PRO A 1 214 ? -35.623 -25.079 11.718 0.65 25.03 214 PRO A C 1
ATOM 1750 C C B PRO A 1 214 ? -34.349 -24.401 10.259 0.35 26.10 214 PRO A C 1
ATOM 1751 O O A PRO A 1 214 ? -35.845 -24.107 10.995 0.65 23.35 214 PRO A O 1
ATOM 1752 O O B PRO A 1 214 ? -34.891 -23.811 9.322 0.35 26.83 214 PRO A O 1
ATOM 1759 N N A ALA A 1 215 ? -36.533 -26.010 11.984 0.65 23.75 215 ALA A N 1
ATOM 1760 N N B ALA A 1 215 ? -34.929 -25.396 10.922 0.35 25.97 215 ALA A N 1
ATOM 1761 C CA A ALA A 1 215 ? -37.845 -25.999 11.337 0.65 27.20 215 ALA A CA 1
ATOM 1762 C CA B ALA A 1 215 ? -36.261 -25.869 10.563 0.35 25.34 215 ALA A CA 1
ATOM 1763 C C A ALA A 1 215 ? -38.686 -24.792 11.749 0.65 23.88 215 ALA A C 1
ATOM 1764 C C B ALA A 1 215 ? -37.349 -24.915 11.050 0.35 25.69 215 ALA A C 1
ATOM 1765 O O A ALA A 1 215 ? -39.663 -24.454 11.086 0.65 23.20 215 ALA A O 1
ATOM 1766 O O B ALA A 1 215 ? -38.325 -24.672 10.343 0.35 25.26 215 ALA A O 1
ATOM 1769 N N A MET A 1 216 ? -38.301 -24.141 12.838 0.65 24.34 216 MET A N 1
ATOM 1770 N N B MET A 1 216 ? -37.180 -24.375 12.254 0.35 24.25 216 MET A N 1
ATOM 1771 C CA A MET A 1 216 ? -39.112 -23.067 13.403 0.65 24.58 216 MET A CA 1
ATOM 1772 C CA B MET A 1 216 ? -38.183 -23.481 12.826 0.35 25.10 216 MET A CA 1
ATOM 1773 C C A MET A 1 216 ? -38.671 -21.677 12.939 0.65 23.93 216 MET A C 1
ATOM 1774 C C B MET A 1 216 ? -37.890 -22.021 12.496 0.35 23.69 216 MET A C 1
ATOM 1775 O O A MET A 1 216 ? -39.295 -20.673 13.287 0.65 22.87 216 MET A O 1
ATOM 1776 O O B MET A 1 216 ? -38.483 -21.113 13.077 0.35 23.84 216 MET A O 1
ATOM 1785 N N A GLY A 1 217 ? -37.603 -21.625 12.150 0.65 22.54 217 GLY A N 1
ATOM 1786 N N B GLY A 1 217 ? -36.979 -21.804 11.555 0.35 23.26 217 GLY A N 1
ATOM 1787 C CA A GLY A 1 217 ? -37.162 -20.381 11.544 0.65 22.71 217 GLY A CA 1
ATOM 1788 C CA B GLY A 1 217 ? -36.678 -20.471 11.065 0.35 23.65 217 GLY A CA 1
ATOM 1789 C C A GLY A 1 217 ? -38.221 -19.709 10.682 0.65 25.15 217 GLY A C 1
ATOM 1790 C C B GLY A 1 217 ? -37.841 -19.753 10.397 0.35 24.69 217 GLY A C 1
ATOM 1791 O O A GLY A 1 217 ? -38.590 -18.553 10.929 0.65 22.49 217 GLY A O 1
ATOM 1792 O O B GLY A 1 217 ? -38.193 -18.642 10.801 0.35 23.59 217 GLY A O 1
ATOM 1793 N N A PRO A 1 218 ? -38.718 -20.422 9.655 0.65 25.45 218 PRO A N 1
ATOM 1794 N N B PRO A 1 218 ? -38.440 -20.370 9.361 0.35 25.21 218 PRO A N 1
ATOM 1795 C CA A PRO A 1 218 ? -39.754 -19.813 8.810 0.65 24.24 218 PRO A CA 1
ATOM 1796 C CA B PRO A 1 218 ? -39.557 -19.734 8.647 0.35 24.40 218 PRO A CA 1
ATOM 1797 C C A PRO A 1 218 ? -41.015 -19.352 9.567 0.65 24.05 218 PRO A C 1
ATOM 1798 C C B PRO A 1 218 ? -40.768 -19.309 9.501 0.35 23.85 218 PRO A C 1
ATOM 1799 O O A PRO A 1 218 ? -41.494 -18.261 9.254 0.65 24.36 218 PRO A O 1
ATOM 1800 O O B PRO A 1 218 ? -41.245 -18.194 9.287 0.35 24.02 218 PRO A O 1
ATOM 1807 N N A PRO A 1 219 ? -41.536 -20.135 10.539 0.65 24.89 219 PRO A N 1
ATOM 1808 N N B PRO A 1 219 ? -41.261 -20.156 10.432 0.35 24.72 219 PRO A N 1
ATOM 1809 C CA A PRO A 1 219 ? -42.682 -19.596 11.286 0.65 24.13 219 PRO A CA 1
ATOM 1810 C CA B PRO A 1 219 ? -42.474 -19.721 11.141 0.35 24.32 219 PRO A CA 1
ATOM 1811 C C A PRO A 1 219 ? -42.363 -18.356 12.130 0.65 24.02 219 PRO A C 1
ATOM 1812 C C B PRO A 1 219 ? -42.287 -18.486 12.025 0.35 24.00 219 PRO A C 1
ATOM 1813 O O A PRO A 1 219 ? -43.234 -17.502 12.301 0.65 23.10 219 PRO A O 1
ATOM 1814 O O B PRO A 1 219 ? -43.229 -17.708 12.181 0.35 23.47 219 PRO A O 1
ATOM 1821 N N A LEU A 1 220 ? -41.150 -18.262 12.666 0.65 22.08 220 LEU A N 1
ATOM 1822 N N B LEU A 1 220 ? -41.102 -18.306 12.597 0.35 22.15 220 LEU A N 1
ATOM 1823 C CA A LEU A 1 220 ? -40.795 -17.111 13.491 0.65 22.32 220 LEU A CA 1
ATOM 1824 C CA B LEU A 1 220 ? -40.867 -17.147 13.449 0.35 22.38 220 LEU A CA 1
ATOM 1825 C C A LEU A 1 220 ? -40.648 -15.868 12.616 0.65 22.13 220 LEU A C 1
ATOM 1826 C C B LEU A 1 220 ? -40.699 -15.892 12.598 0.35 22.17 220 LEU A C 1
ATOM 1827 O O A LEU A 1 220 ? -41.019 -14.764 13.011 0.65 23.38 220 LEU A O 1
ATOM 1828 O O B LEU A 1 220 ? -41.098 -14.798 12.997 0.35 23.35 220 LEU A O 1
ATOM 1837 N N . GLN A 1 221 ? -40.111 -16.057 11.418 1.00 22.68 221 GLN A N 1
ATOM 1838 C CA . GLN A 1 221 ? -39.976 -14.958 10.478 1.00 20.38 221 GLN A CA 1
ATOM 1839 C C . GLN A 1 221 ? -41.352 -14.528 9.986 1.00 25.32 221 GLN A C 1
ATOM 1840 O O . GLN A 1 221 ? -41.647 -13.335 9.922 1.00 22.64 221 GLN A O 1
ATOM 1846 N N . TYR A 1 222 ? -42.202 -15.502 9.669 1.00 22.10 222 TYR A N 1
ATOM 1847 C CA . TYR A 1 222 ? -43.532 -15.207 9.144 1.00 21.00 222 TYR A CA 1
ATOM 1848 C C . TYR A 1 222 ? -44.417 -14.552 10.196 1.00 22.49 222 TYR A C 1
ATOM 1849 O O . TYR A 1 222 ? -45.224 -13.676 9.883 1.00 21.26 222 TYR A O 1
ATOM 1858 N N . GLN A 1 223 ? -44.257 -14.978 11.445 1.00 21.48 223 GLN A N 1
ATOM 1859 C CA . GLN A 1 223 ? -44.983 -14.376 12.555 1.00 19.67 223 GLN A CA 1
ATOM 1860 C C . GLN A 1 223 ? -44.679 -12.881 12.651 1.00 24.34 223 GLN A C 1
ATOM 1861 O O . GLN A 1 223 ? -45.585 -12.065 12.838 1.00 21.72 223 GLN A O 1
ATOM 1867 N N . ARG A 1 224 ? -43.410 -12.514 12.497 1.00 20.18 224 ARG A N 1
ATOM 1868 C CA . ARG A 1 224 ? -43.043 -11.101 12.568 1.00 22.79 224 ARG A CA 1
ATOM 1869 C C . ARG A 1 224 ? -43.504 -10.346 11.319 1.00 20.85 224 ARG A C 1
ATOM 1870 O O . ARG A 1 224 ? -43.927 -9.195 11.407 1.00 21.35 224 ARG A O 1
ATOM 1878 N N . TYR A 1 225 ? -43.419 -11.002 10.166 1.00 19.45 225 TYR A N 1
ATOM 1879 C CA . TYR A 1 225 ? -43.966 -10.460 8.921 1.00 22.94 225 TYR A CA 1
ATOM 1880 C C . TYR A 1 225 ? -45.426 -10.058 9.100 1.00 23.93 225 TYR A C 1
ATOM 1881 O O . TYR A 1 225 ? -45.818 -8.954 8.731 1.00 23.65 225 TYR A O 1
ATOM 1890 N N . GLN A 1 226 ? -46.215 -10.946 9.698 1.00 24.87 226 GLN A N 1
ATOM 1891 C CA . GLN A 1 226 ? -47.627 -10.677 9.970 1.00 27.76 226 GLN A CA 1
ATOM 1892 C C . GLN A 1 226 ? -47.820 -9.465 10.868 1.00 25.57 226 GLN A C 1
ATOM 1893 O O . GLN A 1 226 ? -48.741 -8.676 10.666 1.00 25.51 226 GLN A O 1
ATOM 1899 N N . ALA A 1 227 ? -46.951 -9.315 11.862 1.00 24.06 227 ALA A N 1
ATOM 1900 C CA . ALA A 1 227 ? -47.033 -8.174 12.765 1.00 26.83 227 ALA A CA 1
ATOM 1901 C C . ALA A 1 227 ? -46.764 -6.875 12.005 1.00 19.98 227 ALA A C 1
ATOM 1902 O O . ALA A 1 227 ? -47.464 -5.876 12.181 1.00 18.10 227 ALA A O 1
ATOM 1904 N N . VAL A 1 228 ? -45.742 -6.912 11.158 1.00 21.51 228 VAL A N 1
ATOM 1905 C CA . VAL A 1 228 ? -45.379 -5.796 10.295 1.00 20.59 228 VAL A CA 1
ATOM 1906 C C . VAL A 1 228 ? -46.549 -5.424 9.388 1.00 22.31 228 VAL A C 1
ATOM 1907 O O . VAL A 1 228 ? -46.882 -4.247 9.248 1.00 24.54 228 VAL A O 1
ATOM 1911 N N . LYS A 1 229 ? -47.196 -6.429 8.805 1.00 22.40 229 LYS A N 1
ATOM 1912 C CA . LYS A 1 229 ? -48.311 -6.185 7.889 1.00 26.81 229 LYS A CA 1
ATOM 1913 C C . LYS A 1 229 ? -49.549 -5.649 8.604 1.00 26.60 229 LYS A C 1
ATOM 1914 O O . LYS A 1 229 ? -50.472 -5.146 7.963 1.00 28.61 229 LYS A O 1
ATOM 1920 N N . GLY A 1 230 ? -49.565 -5.742 9.929 1.00 27.58 230 GLY A N 1
ATOM 1921 C CA . GLY A 1 230 ? -50.690 -5.253 10.703 1.00 23.32 230 GLY A CA 1
ATOM 1922 C C . GLY A 1 230 ? -50.548 -3.812 11.168 1.00 27.47 230 GLY A C 1
ATOM 1923 O O . GLY A 1 230 ? -51.488 -3.233 11.716 1.00 24.97 230 GLY A O 1
ATOM 1924 N N . VAL A 1 231 ? -49.376 -3.226 10.942 1.00 22.54 231 VAL A N 1
ATOM 1925 C CA . VAL A 1 231 ? -49.078 -1.886 11.447 1.00 21.43 231 VAL A CA 1
ATOM 1926 C C . VAL A 1 231 ? -50.008 -0.796 10.885 1.00 23.87 231 VAL A C 1
ATOM 1927 O O . VAL A 1 231 ? -50.516 0.039 11.633 1.00 21.37 231 VAL A O 1
ATOM 1931 N N . HIS A 1 232 ? -50.239 -0.819 9.577 1.00 26.61 232 HIS A N 1
ATOM 1932 C CA . HIS A 1 232 ? -50.983 0.249 8.906 1.00 26.95 232 HIS A CA 1
ATOM 1933 C C . HIS A 1 232 ? -52.353 0.518 9.530 1.00 28.34 232 HIS A C 1
ATOM 1934 O O . HIS A 1 232 ? -52.689 1.665 9.809 1.00 28.79 232 HIS A O 1
ATOM 1941 N N . LYS A 1 233 ? -53.124 -0.540 9.768 1.00 29.37 233 LYS A N 1
ATOM 1942 C CA . LYS A 1 233 ? -54.445 -0.406 10.382 1.00 32.98 233 LYS A CA 1
ATOM 1943 C C . LYS A 1 233 ? -54.376 0.275 11.748 1.00 29.22 233 LYS A C 1
ATOM 1944 O O . LYS A 1 233 ? -55.225 1.101 12.093 1.00 29.04 233 LYS A O 1
ATOM 1950 N N . VAL A 1 234 ? -53.359 -0.074 12.525 1.00 22.55 234 VAL A N 1
ATOM 1951 C CA . VAL A 1 234 ? -53.178 0.517 13.842 1.00 23.62 234 VAL A CA 1
ATOM 1952 C C . VAL A 1 234 ? -52.739 1.978 13.725 1.00 26.07 234 VAL A C 1
ATOM 1953 O O . VAL A 1 234 ? -53.109 2.817 14.548 1.00 26.75 234 VAL A O 1
ATOM 1957 N N . LEU A 1 235 ? -51.962 2.286 12.690 1.00 24.34 235 LEU A N 1
ATOM 1958 C CA . LEU A 1 235 ? -51.510 3.657 12.470 1.00 24.24 235 LEU A CA 1
ATOM 1959 C C . LEU A 1 235 ? -52.673 4.542 12.026 1.00 23.96 235 LEU A C 1
ATOM 1960 O O . LEU A 1 235 ? -52.766 5.704 12.428 1.00 27.20 235 LEU A O 1
ATOM 1965 N N . GLU A 1 236 ? -53.553 3.988 11.197 1.00 25.91 236 GLU A N 1
ATOM 1966 C CA . GLU A 1 236 ? -54.738 4.718 10.761 1.00 29.86 236 GLU A CA 1
ATOM 1967 C C . GLU A 1 236 ? -55.593 5.101 11.968 1.00 26.99 236 GLU A C 1
ATOM 1968 O O . GLU A 1 236 ? -56.011 6.251 12.091 1.00 30.34 236 GLU A O 1
ATOM 1974 N N . GLU A 1 237 ? -55.818 4.147 12.869 1.00 29.36 237 GLU A N 1
ATOM 1975 C CA . GLU A 1 237 ? -56.549 4.418 14.106 1.00 28.59 237 GLU A CA 1
ATOM 1976 C C . GLU A 1 237 ? -55.850 5.464 14.975 1.00 30.17 237 GLU A C 1
ATOM 1977 O O . GLU A 1 237 ? -56.497 6.340 15.552 1.00 31.38 237 GLU A O 1
ATOM 1983 N N . ALA A 1 238 ? -54.528 5.375 15.072 1.00 28.10 238 ALA A N 1
ATOM 1984 C CA . ALA A 1 238 ? -53.785 6.323 15.894 1.00 29.79 238 ALA A CA 1
ATOM 1985 C C . ALA A 1 238 ? -53.900 7.746 15.347 1.00 30.42 238 ALA A C 1
ATOM 1986 O O . ALA A 1 238 ? -54.004 8.702 16.113 1.00 30.95 238 ALA A O 1
ATOM 1988 N N . CYS A 1 239 ? -53.875 7.889 14.026 1.00 29.42 239 CYS A N 1
ATOM 1989 C CA . CYS A 1 239 ? -53.976 9.216 13.430 1.00 28.21 239 CYS A CA 1
ATOM 1990 C C . CYS A 1 239 ? -55.365 9.789 13.646 1.00 32.48 239 CYS A C 1
ATOM 1991 O O . CYS A 1 239 ? -55.517 10.987 13.889 1.00 31.82 239 CYS A O 1
ATOM 1994 N N . ASP A 1 240 ? -56.374 8.925 13.575 1.00 31.76 240 ASP A N 1
ATOM 1995 C CA . ASP A 1 240 ? -57.744 9.337 13.849 1.00 35.47 240 ASP A CA 1
ATOM 1996 C C . ASP A 1 240 ? -57.903 9.828 15.279 1.00 34.05 240 ASP A C 1
ATOM 1997 O O . ASP A 1 240 ? -58.503 10.875 15.516 1.00 34.93 240 ASP A O 1
ATOM 2002 N N . GLU A 1 241 ? -57.363 9.075 16.232 1.00 34.87 241 GLU A N 1
ATOM 2003 C CA . GLU A 1 241 ? -57.437 9.471 17.635 1.00 31.14 241 GLU A CA 1
ATOM 2004 C C . GLU A 1 241 ? -56.618 10.729 17.915 1.00 38.64 241 GLU A C 1
ATOM 2005 O O . GLU A 1 241 ? -57.010 11.566 18.732 1.00 35.49 241 GLU A O 1
ATOM 2011 N N . PHE A 1 242 ? -55.484 10.867 17.236 1.00 32.07 242 PHE A N 1
ATOM 2012 C CA . PHE A 1 242 ? -54.637 12.034 17.428 1.00 29.94 242 PHE A CA 1
ATOM 2013 C C . PHE A 1 242 ? -55.330 13.291 16.909 1.00 32.68 242 PHE A C 1
ATOM 2014 O O . PHE A 1 242 ? -55.140 14.388 17.443 1.00 32.83 242 PHE A O 1
ATOM 2022 N N . ALA A 1 243 ? -56.131 13.133 15.861 1.00 34.86 243 ALA A N 1
ATOM 2023 C CA . ALA A 1 243 ? -56.909 14.248 15.344 1.00 34.74 243 ALA A CA 1
ATOM 2024 C C . ALA A 1 243 ? -57.963 14.666 16.371 1.00 37.46 243 ALA A C 1
ATOM 2025 O O . ALA A 1 243 ? -58.117 15.846 16.684 1.00 36.32 243 ALA A O 1
ATOM 2027 N N . ARG A 1 244 ? -58.672 13.679 16.905 1.00 36.30 244 ARG A N 1
ATOM 2028 C CA . ARG A 1 244 ? -59.733 13.924 17.871 1.00 35.08 244 ARG A CA 1
ATOM 2029 C C . ARG A 1 244 ? -59.220 14.552 19.164 1.00 44.51 244 ARG A C 1
ATOM 2030 O O . ARG A 1 244 ? -59.833 15.479 19.703 1.00 41.07 244 ARG A O 1
ATOM 2038 N N . ILE A 1 245 ? -58.091 14.051 19.657 1.00 33.50 245 ILE A N 1
ATOM 2039 C CA . ILE A 1 245 ? -57.570 14.482 20.950 1.00 31.97 245 ILE A CA 1
ATOM 2040 C C . ILE A 1 245 ? -56.730 15.757 20.879 1.00 37.54 245 ILE A C 1
ATOM 2041 O O . ILE A 1 245 ? -56.876 16.647 21.718 1.00 37.57 245 ILE A O 1
ATOM 2046 N N . PHE A 1 246 ? -55.862 15.858 19.877 1.00 30.46 246 PHE A N 1
ATOM 2047 C CA . PHE A 1 246 ? -54.916 16.967 19.822 1.00 32.65 246 PHE A CA 1
ATOM 2048 C C . PHE A 1 246 ? -55.320 18.040 18.810 1.00 33.96 246 PHE A C 1
ATOM 2049 O O . PHE A 1 246 ? -54.787 19.149 18.829 1.00 35.94 246 PHE A O 1
ATOM 2057 N N . GLY A 1 247 ? -56.258 17.712 17.928 1.00 31.09 247 GLY A N 1
ATOM 2058 C CA . GLY A 1 247 ? -56.743 18.673 16.956 1.00 31.49 247 GLY A CA 1
ATOM 2059 C C . GLY A 1 247 ? -55.864 18.827 15.727 1.00 42.23 247 GLY A C 1
ATOM 2060 O O . GLY A 1 247 ? -55.990 19.805 14.990 1.00 42.39 247 GLY A O 1
ATOM 2061 N N . ARG A 1 248 ? -54.967 17.870 15.502 1.00 33.87 248 ARG A N 1
ATOM 2062 C CA . ARG A 1 248 ? -54.136 17.883 14.300 1.00 32.98 248 ARG A CA 1
ATOM 2063 C C . ARG A 1 248 ? -54.316 16.585 13.525 1.00 32.84 248 ARG A C 1
ATOM 2064 O O . ARG A 1 248 ? -54.094 15.495 14.054 1.00 35.13 248 ARG A O 1
ATOM 2072 N N . LYS A 1 249 ? -54.732 16.707 12.271 1.00 30.78 249 LYS A N 1
ATOM 2073 C CA . LYS A 1 249 ? -55.048 15.540 11.461 1.00 34.32 249 LYS A CA 1
ATOM 2074 C C . LYS A 1 249 ? -53.944 15.229 10.456 1.00 36.76 249 LYS A C 1
ATOM 2075 O O . LYS A 1 249 ? -53.699 15.994 9.516 1.00 33.85 249 LYS A O 1
ATOM 2081 N N . TYR A 1 250 ? -53.279 14.098 10.669 1.00 32.76 250 TYR A N 1
ATOM 2082 C CA . TYR A 1 250 ? -52.244 13.625 9.757 1.00 32.20 250 TYR A CA 1
ATOM 2083 C C . TYR A 1 250 ? -52.781 12.522 8.869 1.00 31.55 250 TYR A C 1
ATOM 2084 O O . TYR A 1 250 ? -53.530 11.656 9.324 1.00 24.56 250 TYR A O 1
ATOM 2093 N N . ASP A 1 251 ? -52.397 12.556 7.598 1.00 32.19 251 ASP A N 1
ATOM 2094 C CA . ASP A 1 251 ? -52.582 11.399 6.741 1.00 32.23 251 ASP A CA 1
ATOM 2095 C C . ASP A 1 251 ? -51.601 10.322 7.211 1.00 26.91 251 ASP A C 1
ATOM 2096 O O . ASP A 1 251 ? -50.446 10.622 7.495 1.00 25.86 251 ASP A O 1
ATOM 2101 N N . PRO A 1 252 ? -52.060 9.069 7.317 1.00 27.29 252 PRO A N 1
ATOM 2102 C CA . PRO A 1 252 ? -51.151 8.006 7.767 1.00 30.06 252 PRO A CA 1
ATOM 2103 C C . PRO A 1 252 ? -49.996 7.754 6.796 1.00 30.76 252 PRO A C 1
ATOM 2104 O O . PRO A 1 252 ? -48.945 7.265 7.216 1.00 26.24 252 PRO A O 1
ATOM 2108 N N . TYR A 1 253 ? -50.176 8.104 5.527 1.00 27.39 253 TYR A N 1
ATOM 2109 C CA . TYR A 1 253 ? -49.222 7.703 4.501 1.00 25.77 253 TYR A CA 1
ATOM 2110 C C . TYR A 1 253 ? -48.625 8.849 3.689 1.00 27.47 253 TYR A C 1
ATOM 2111 O O . TYR A 1 253 ? -47.405 8.940 3.539 1.00 24.16 253 TYR A O 1
ATOM 2120 N N . LEU A 1 254 ? -49.485 9.713 3.155 1.00 28.28 254 LEU A N 1
ATOM 2121 C CA . LEU A 1 254 ? -49.056 10.713 2.184 1.00 28.58 254 LEU A CA 1
ATOM 2122 C C . LEU A 1 254 ? -49.577 12.106 2.509 1.00 30.47 254 LEU A C 1
ATOM 2123 O O . LEU A 1 254 ? -50.777 12.307 2.654 1.00 28.99 254 LEU A O 1
ATOM 2128 N N . ASP A 1 255 ? -48.670 13.068 2.609 1.00 23.44 255 ASP A N 1
ATOM 2129 C CA . ASP A 1 255 ? -49.050 14.458 2.809 1.00 27.12 255 ASP A CA 1
ATOM 2130 C C . ASP A 1 255 ? -49.093 15.146 1.448 1.00 26.01 255 ASP A C 1
ATOM 2131 O O . ASP A 1 255 ? -48.057 15.526 0.910 1.00 22.67 255 ASP A O 1
ATOM 2136 N N . GLU A 1 256 ? -50.294 15.284 0.893 1.00 26.57 256 GLU A N 1
ATOM 2137 C CA . GLU A 1 256 ? -50.460 15.753 -0.483 1.00 29.52 256 GLU A CA 1
ATOM 2138 C C . GLU A 1 256 ? -50.784 17.238 -0.574 1.00 27.82 256 GLU A C 1
ATOM 2139 O O . GLU A 1 256 ? -51.584 17.758 0.195 1.00 25.75 256 GLU A O 1
ATOM 2145 N N . TYR A 1 257 ? -50.175 17.903 -1.548 1.00 27.61 257 TYR A N 1
ATOM 2146 C CA . TYR A 1 257 ? -50.364 19.337 -1.736 1.00 30.58 257 TYR A CA 1
ATOM 2147 C C . TYR A 1 257 ? -50.568 19.658 -3.217 1.00 27.48 257 TYR A C 1
ATOM 2148 O O . TYR A 1 257 ? -49.684 19.405 -4.041 1.00 27.20 257 TYR A O 1
ATOM 2157 N N . LEU A 1 258 ? -51.745 20.192 -3.540 1.00 33.12 258 LEU A N 1
ATOM 2158 C CA . LEU A 1 258 ? -52.113 20.550 -4.913 1.00 26.51 258 LEU A CA 1
ATOM 2159 C C . LEU A 1 258 ? -52.038 19.358 -5.878 1.00 30.03 258 LEU A C 1
ATOM 2160 O O . LEU A 1 258 ? -51.561 19.496 -7.003 1.00 27.57 258 LEU A O 1
ATOM 2165 N N . THR A 1 259 ? -52.528 18.194 -5.452 1.00 26.84 259 THR A N 1
ATOM 2166 C CA . THR A 1 259 ? -52.450 17.003 -6.298 1.00 29.74 259 THR A CA 1
ATOM 2167 C C . THR A 1 259 ? -53.763 16.700 -7.019 1.00 32.74 259 THR A C 1
ATOM 2168 O O . THR A 1 259 ? -53.770 15.932 -7.986 1.00 28.64 259 THR A O 1
ATOM 2172 N N . ASP A 1 260 ? -54.861 17.296 -6.552 1.00 28.29 260 ASP A N 1
ATOM 2173 C CA . ASP A 1 260 ? -56.184 17.059 -7.142 1.00 36.49 260 ASP A CA 1
ATOM 2174 C C . ASP A 1 260 ? -56.183 17.180 -8.664 1.00 32.34 260 ASP A C 1
ATOM 2175 O O . ASP A 1 260 ? -56.699 16.309 -9.361 1.00 34.29 260 ASP A O 1
ATOM 2180 N N . ASP A 1 261 ? -55.578 18.249 -9.171 1.00 27.80 261 ASP A N 1
ATOM 2181 C CA . ASP A 1 261 ? -55.570 18.524 -10.604 1.00 33.61 261 ASP A CA 1
ATOM 2182 C C . ASP A 1 261 ? -54.159 18.555 -11.181 1.00 29.39 261 ASP A C 1
ATOM 2183 O O . ASP A 1 261 ? -53.948 19.044 -12.290 1.00 30.90 261 ASP A O 1
ATOM 2188 N N . ALA A 1 262 ? -53.189 18.059 -10.423 1.00 29.46 262 ALA A N 1
ATOM 2189 C CA . ALA A 1 262 ? -51.801 18.095 -10.873 1.00 27.57 262 ALA A CA 1
ATOM 2190 C C . ALA A 1 262 ? -51.560 17.118 -12.018 1.00 24.16 262 ALA A C 1
ATOM 2191 O O . ALA A 1 262 ? -52.058 15.997 -11.998 1.00 25.51 262 ALA A O 1
ATOM 2193 N N . GLU A 1 263 ? -50.802 17.557 -13.019 1.00 23.82 263 GLU A N 1
ATOM 2194 C CA . GLU A 1 263 ? -50.365 16.682 -14.103 1.00 25.75 263 GLU A CA 1
ATOM 2195 C C . GLU A 1 263 ? -49.093 15.932 -13.714 1.00 29.77 263 GLU A C 1
ATOM 2196 O O . GLU A 1 263 ? -48.905 14.768 -14.083 1.00 25.42 263 GLU A O 1
ATOM 2202 N N . VAL A 1 264 ? -48.210 16.618 -12.991 1.00 23.00 264 VAL A N 1
ATOM 2203 C CA . VAL A 1 264 ? -46.964 16.019 -12.529 1.00 20.69 264 VAL A CA 1
ATOM 2204 C C . VAL A 1 264 ? -46.746 16.369 -11.061 1.00 25.14 264 VAL A C 1
ATOM 2205 O O . VAL A 1 264 ? -47.157 17.441 -10.602 1.00 22.52 264 VAL A O 1
ATOM 2209 N N . ILE A 1 265 ? -46.127 15.456 -10.315 1.00 19.32 265 ILE A N 1
ATOM 2210 C CA . ILE A 1 265 ? -45.816 15.720 -8.914 1.00 19.40 265 ILE A CA 1
ATOM 2211 C C . ILE A 1 265 ? -44.393 15.318 -8.558 1.00 22.54 265 ILE A C 1
ATOM 2212 O O . ILE A 1 265 ? -43.754 14.535 -9.261 1.00 21.29 265 ILE A O 1
ATOM 2217 N N . ILE A 1 266 ? -43.898 15.870 -7.460 1.00 22.27 266 ILE A N 1
ATOM 2218 C CA . ILE A 1 266 ? -42.671 15.372 -6.868 1.00 23.96 266 ILE A CA 1
ATOM 2219 C C . ILE A 1 266 ? -43.017 14.609 -5.593 1.00 21.81 266 ILE A C 1
ATOM 2220 O O . ILE A 1 266 ? -43.793 15.088 -4.755 1.00 22.64 266 ILE A O 1
ATOM 2225 N N . PHE A 1 267 ? -42.451 13.408 -5.488 1.00 19.71 267 PHE A N 1
ATOM 2226 C CA . PHE A 1 267 ? -42.661 12.496 -4.370 1.00 20.97 267 PHE A CA 1
ATOM 2227 C C . PHE A 1 267 ? -41.364 12.393 -3.577 1.00 20.11 267 PHE A C 1
ATOM 2228 O O . PHE A 1 267 ? -40.286 12.284 -4.156 1.00 21.36 267 PHE A O 1
ATOM 2236 N N . GLY A 1 268 ? -41.462 12.453 -2.256 1.00 20.25 268 GLY A N 1
ATOM 2237 C CA . GLY A 1 268 ? -40.284 12.353 -1.409 1.00 18.42 268 GLY A CA 1
ATOM 2238 C C . GLY A 1 268 ? -40.680 12.484 0.044 1.00 21.98 268 GLY A C 1
ATOM 2239 O O . GLY A 1 268 ? -41.864 12.414 0.373 1.00 20.17 268 GLY A O 1
ATOM 2240 N N . GLN A 1 269 ? -39.702 12.678 0.920 1.00 18.42 269 GLN A N 1
ATOM 2241 C CA . GLN A 1 269 ? -39.990 12.718 2.349 1.00 19.69 269 GLN A CA 1
ATOM 2242 C C . GLN A 1 269 ? -39.135 13.752 3.064 1.00 21.19 269 GLN A C 1
ATOM 2243 O O . GLN A 1 269 ? -38.064 14.125 2.586 1.00 21.35 269 GLN A O 1
ATOM 2249 N N . GLY A 1 270 ? -39.628 14.233 4.201 1.00 18.61 270 GLY A N 1
ATOM 2250 C CA . GLY A 1 270 ? -38.853 15.116 5.051 1.00 18.99 270 GLY A CA 1
ATOM 2251 C C . GLY A 1 270 ? -38.966 16.592 4.726 1.00 21.77 270 GLY A C 1
ATOM 2252 O O . GLY A 1 270 ? -39.758 16.994 3.878 1.00 22.51 270 GLY A O 1
ATOM 2253 N N . ALA A 1 271 ? -38.146 17.389 5.408 1.00 19.85 271 ALA A N 1
ATOM 2254 C CA . ALA A 1 271 ? -38.183 18.844 5.334 1.00 21.19 271 ALA A CA 1
ATOM 2255 C C . ALA A 1 271 ? -38.102 19.413 3.921 1.00 20.67 271 ALA A C 1
ATOM 2256 O O . ALA A 1 271 ? -38.705 20.439 3.634 1.00 20.72 271 ALA A O 1
ATOM 2258 N N . HIS A 1 272 ? -37.341 18.771 3.042 1.00 20.28 272 HIS A N 1
ATOM 2259 C CA . HIS A 1 272 ? -37.134 19.339 1.716 1.00 22.73 272 HIS A CA 1
ATOM 2260 C C . HIS A 1 272 ? -38.417 19.318 0.888 1.00 21.81 272 HIS A C 1
ATOM 2261 O O . HIS A 1 272 ? -38.556 20.084 -0.067 1.00 21.05 272 HIS A O 1
ATOM 2268 N N . MET A 1 273 ? -39.363 18.466 1.273 1.00 18.90 273 MET A N 1
ATOM 2269 C CA . MET A 1 273 ? -40.656 18.424 0.602 1.00 18.78 273 MET A CA 1
ATOM 2270 C C . MET A 1 273 ? -41.488 19.670 0.890 1.00 23.59 273 MET A C 1
ATOM 2271 O O . MET A 1 273 ? -42.372 20.021 0.111 1.00 23.79 273 MET A O 1
ATOM 2276 N N . GLU A 1 274 ? -41.219 20.335 2.006 1.00 20.78 274 GLU A N 1
ATOM 2277 C CA . GLU A 1 274 ? -41.921 21.578 2.288 1.00 21.45 274 GLU A CA 1
ATOM 2278 C C . GLU A 1 274 ? -41.407 22.661 1.342 1.00 24.29 274 GLU A C 1
ATOM 2279 O O . GLU A 1 274 ? -42.178 23.503 0.890 1.00 21.69 274 GLU A O 1
ATOM 2285 N N . THR A 1 275 ? -40.109 22.631 1.034 1.00 18.49 275 THR A N 1
ATOM 2286 C CA . THR A 1 275 ? -39.551 23.525 0.024 1.00 21.57 275 THR A CA 1
ATOM 2287 C C . THR A 1 275 ? -40.219 23.270 -1.321 1.00 19.53 275 THR A C 1
ATOM 2288 O O . THR A 1 275 ? -40.565 24.210 -2.039 1.00 20.29 275 THR A O 1
ATOM 2292 N N . ALA A 1 276 ? -40.402 21.990 -1.647 1.00 18.62 276 ALA A N 1
ATOM 2293 C CA . ALA A 1 276 ? -41.052 21.583 -2.891 1.00 18.88 276 ALA A CA 1
ATOM 2294 C C . ALA A 1 276 ? -42.440 22.199 -3.030 1.00 21.33 276 ALA A C 1
ATOM 2295 O O . ALA A 1 276 ? -42.837 22.623 -4.113 1.00 20.94 276 ALA A O 1
ATOM 2297 N N . LYS A 1 277 ? -43.174 22.229 -1.925 1.00 21.93 277 LYS A N 1
ATOM 2298 C CA . LYS A 1 277 ? -44.503 22.826 -1.898 1.00 20.30 277 LYS A CA 1
ATOM 2299 C C . LYS A 1 277 ? -44.461 24.313 -2.245 1.00 23.46 277 LYS A C 1
ATOM 2300 O O . LYS A 1 277 ? -45.320 24.810 -2.973 1.00 25.99 277 LYS A O 1
ATOM 2306 N N . ALA A 1 278 ? -43.473 25.023 -1.709 1.00 20.21 278 ALA A N 1
ATOM 2307 C CA . ALA A 1 278 ? -43.360 26.455 -1.971 1.00 25.06 278 ALA A CA 1
ATOM 2308 C C . ALA A 1 278 ? -43.036 26.695 -3.440 1.00 24.30 278 ALA A C 1
ATOM 2309 O O . ALA A 1 278 ? -43.582 27.611 -4.055 1.00 23.19 278 ALA A O 1
ATOM 2311 N N . VAL A 1 279 ? -42.153 25.871 -4.000 1.00 22.32 279 VAL A N 1
ATOM 2312 C CA . VAL A 1 279 ? -41.825 25.979 -5.417 1.00 20.90 279 VAL A CA 1
ATOM 2313 C C . VAL A 1 279 ? -43.056 25.670 -6.265 1.00 23.72 279 VAL A C 1
ATOM 2314 O O . VAL A 1 279 ? -43.342 26.383 -7.225 1.00 26.19 279 VAL A O 1
ATOM 2318 N N . ALA A 1 280 ? -43.801 24.633 -5.891 1.00 20.85 280 ALA A N 1
ATOM 2319 C CA . ALA A 1 280 ? -45.018 24.279 -6.618 1.00 23.50 280 ALA A CA 1
ATOM 2320 C C . ALA A 1 280 ? -46.014 25.435 -6.633 1.00 25.93 280 ALA A C 1
ATOM 2321 O O . ALA A 1 280 ? -46.616 25.733 -7.668 1.00 27.44 280 ALA A O 1
ATOM 2323 N N . ARG A 1 281 ? -46.189 26.076 -5.483 1.00 24.30 281 ARG A N 1
ATOM 2324 C CA . ARG A 1 281 ? -47.125 27.193 -5.362 1.00 28.20 281 ARG A CA 1
ATOM 2325 C C . ARG A 1 281 ? -46.745 28.337 -6.308 1.00 29.24 281 ARG A C 1
ATOM 2326 O O . ARG A 1 281 ? -47.602 28.921 -6.971 1.00 26.66 281 ARG A O 1
ATOM 2334 N N . ARG A 1 282 ? -45.453 28.641 -6.385 1.00 25.14 282 ARG A N 1
ATOM 2335 C CA . ARG A 1 282 ? -44.990 29.703 -7.268 1.00 28.15 282 ARG A CA 1
ATOM 2336 C C . ARG A 1 282 ? -45.167 29.323 -8.742 1.00 28.57 282 ARG A C 1
ATOM 2337 O O . ARG A 1 282 ? -45.559 30.159 -9.558 1.00 26.69 282 ARG A O 1
ATOM 2345 N N . LEU A 1 283 ? -44.887 28.067 -9.085 1.00 23.22 283 LEU A N 1
ATOM 2346 C CA . LEU A 1 283 ? -45.047 27.616 -10.466 1.00 24.24 283 LEU A CA 1
ATOM 2347 C C . LEU A 1 283 ? -46.523 27.590 -10.877 1.00 26.55 283 LEU A C 1
ATOM 2348 O O . LEU A 1 283 ? -46.850 27.760 -12.053 1.00 25.06 283 LEU A O 1
ATOM 2353 N N . ARG A 1 284 ? -47.405 27.372 -9.907 1.00 23.16 284 ARG A N 1
ATOM 2354 C CA . ARG A 1 284 ? -48.843 27.410 -10.162 1.00 23.81 284 ARG A CA 1
ATOM 2355 C C . ARG A 1 284 ? -49.254 28.789 -10.656 1.00 25.12 284 ARG A C 1
ATOM 2356 O O . ARG A 1 284 ? -50.150 28.912 -11.496 1.00 23.79 284 ARG A O 1
ATOM 2364 N N . ASN A 1 285 ? -48.591 29.819 -10.130 1.00 22.89 285 ASN A N 1
ATOM 2365 C CA . ASN A 1 285 ? -48.819 31.192 -10.582 1.00 27.56 285 ASN A CA 1
ATOM 2366 C C . ASN A 1 285 ? -48.413 31.371 -12.040 1.00 22.44 285 ASN A C 1
ATOM 2367 O O . ASN A 1 285 ? -48.941 32.232 -12.729 1.00 22.69 285 ASN A O 1
ATOM 2372 N N . LEU A 1 286 ? -47.470 30.560 -12.510 1.00 24.21 286 LEU A N 1
ATOM 2373 C CA . LEU A 1 286 ? -47.054 30.622 -13.910 1.00 23.08 286 LEU A CA 1
ATOM 2374 C C . LEU A 1 286 ? -47.993 29.828 -14.813 1.00 21.12 286 LEU A C 1
ATOM 2375 O O . LEU A 1 286 ? -47.890 29.905 -16.035 1.00 20.90 286 LEU A O 1
ATOM 2380 N N . GLY A 1 287 ? -48.903 29.068 -14.210 1.00 24.22 287 GLY A N 1
ATOM 2381 C CA . GLY A 1 287 ? -49.853 28.265 -14.964 1.00 22.45 287 GLY A CA 1
ATOM 2382 C C . GLY A 1 287 ? -49.571 26.769 -14.920 1.00 27.96 287 GLY A C 1
ATOM 2383 O O . GLY A 1 287 ? -50.321 25.967 -15.485 1.00 24.09 287 GLY A O 1
ATOM 2384 N N . GLU A 1 288 ? -48.493 26.382 -14.244 1.00 22.70 288 GLU A N 1
ATOM 2385 C CA . GLU A 1 288 ? -48.107 24.974 -14.180 1.00 24.80 288 GLU A CA 1
ATOM 2386 C C . GLU A 1 288 ? -48.974 24.191 -13.206 1.00 26.08 288 GLU A C 1
ATOM 2387 O O . GLU A 1 288 ? -49.159 24.603 -12.066 1.00 24.74 288 GLU A O 1
ATOM 2393 N N . LYS A 1 289 ? -49.491 23.053 -13.660 1.00 23.75 289 LYS A N 1
ATOM 2394 C CA . LYS A 1 289 ? -50.281 22.173 -12.812 1.00 24.75 289 LYS A CA 1
ATOM 2395 C C . LYS A 1 289 ? -49.365 21.162 -12.139 1.00 29.47 289 LYS A C 1
ATOM 2396 O O . LYS A 1 289 ? -49.322 19.992 -12.531 1.00 27.23 289 LYS A O 1
ATOM 2402 N N . VAL A 1 290 ? -48.617 21.628 -11.141 1.00 26.49 290 VAL A N 1
ATOM 2403 C CA . VAL A 1 290 ? -47.657 20.787 -10.429 1.00 23.58 290 VAL A CA 1
ATOM 2404 C C . VAL A 1 290 ? -48.103 20.541 -9.000 1.00 22.88 290 VAL A C 1
ATOM 2405 O O . VAL A 1 290 ? -48.848 21.336 -8.420 1.00 25.29 290 VAL A O 1
ATOM 2409 N N . GLY A 1 291 ? -47.641 19.434 -8.430 1.00 21.46 291 GLY A N 1
ATOM 2410 C CA . GLY A 1 291 ? -48.036 19.064 -7.085 1.00 22.62 291 GLY A CA 1
ATOM 2411 C C . GLY A 1 291 ? -46.941 18.349 -6.325 1.00 21.00 291 GLY A C 1
ATOM 2412 O O . GLY A 1 291 ? -45.859 18.106 -6.852 1.00 21.61 291 GLY A O 1
ATOM 2413 N N . VAL A 1 292 ? -47.231 18.009 -5.076 1.00 23.65 292 VAL A N 1
ATOM 2414 C CA . VAL A 1 292 ? -46.251 17.390 -4.195 1.00 23.75 292 VAL A CA 1
ATOM 2415 C C . VAL A 1 292 ? -46.923 16.306 -3.369 1.00 26.87 292 VAL A C 1
ATOM 2416 O O . VAL A 1 292 ? -48.024 16.503 -2.852 1.00 23.40 292 VAL A O 1
ATOM 2420 N N . ALA A 1 293 ? -46.273 15.150 -3.271 1.00 23.76 293 ALA A N 1
ATOM 2421 C CA . ALA A 1 293 ? -46.718 14.107 -2.358 1.00 21.57 293 ALA A CA 1
ATOM 2422 C C . ALA A 1 293 ? -45.583 13.770 -1.394 1.00 22.03 293 ALA A C 1
ATOM 2423 O O . ALA A 1 293 ? -44.554 13.212 -1.788 1.00 22.99 293 ALA A O 1
ATOM 2425 N N . ARG A 1 294 ? -45.760 14.140 -0.134 1.00 23.03 294 ARG A N 1
ATOM 2426 C CA . ARG A 1 294 ? -44.752 13.873 0.880 1.00 20.33 294 ARG A CA 1
ATOM 2427 C C . ARG A 1 294 ? -45.074 12.577 1.602 1.00 23.17 294 ARG A C 1
ATOM 2428 O O . ARG A 1 294 ? -46.121 12.462 2.243 1.00 22.65 294 ARG A O 1
ATOM 2436 N N . LEU A 1 295 ? -44.174 11.603 1.487 1.00 19.60 295 LEU A N 1
ATOM 2437 C CA . LEU A 1 295 ? -44.309 10.329 2.187 1.00 22.83 295 LEU A CA 1
ATOM 2438 C C . LEU A 1 295 ? -44.099 10.483 3.706 1.00 23.08 295 LEU A C 1
ATOM 2439 O O . LEU A 1 295 ? -43.013 10.849 4.161 1.00 16.95 295 LEU A O 1
ATOM 2444 N N . ARG A 1 296 ? -45.140 10.207 4.486 1.00 18.44 296 ARG A N 1
ATOM 2445 C CA . ARG A 1 296 ? -45.057 10.300 5.944 1.00 21.00 296 ARG A CA 1
ATOM 2446 C C . ARG A 1 296 ? -44.582 8.995 6.588 1.00 22.25 296 ARG A C 1
ATOM 2447 O O . ARG A 1 296 ? -43.979 9.004 7.656 1.00 21.78 296 ARG A O 1
ATOM 2455 N N . THR A 1 297 ? -44.873 7.874 5.945 1.00 20.62 297 THR A N 1
ATOM 2456 C CA . THR A 1 297 ? -44.550 6.574 6.512 1.00 21.26 297 THR A CA 1
ATOM 2457 C C . THR A 1 297 ? -43.711 5.769 5.531 1.00 24.05 297 THR A C 1
ATOM 2458 O O . THR A 1 297 ? -44.192 5.385 4.463 1.00 24.92 297 THR A O 1
ATOM 2462 N N . PHE A 1 298 ? -42.456 5.531 5.903 1.00 17.52 298 PHE A N 1
ATOM 2463 C CA . PHE A 1 298 ? -41.496 4.834 5.053 1.00 21.53 298 PHE A CA 1
ATOM 2464 C C . PHE A 1 298 ? -41.564 3.324 5.300 1.00 21.35 298 PHE A C 1
ATOM 2465 O O . PHE A 1 298 ? -41.519 2.535 4.356 1.00 20.56 298 PHE A O 1
ATOM 2473 N N . ARG A 1 299 ? -41.689 2.929 6.569 1.00 20.95 299 ARG A N 1
ATOM 2474 C CA . ARG A 1 299 ? -41.869 1.523 6.930 1.00 19.29 299 ARG A CA 1
ATOM 2475 C C . ARG A 1 299 ? -43.016 1.319 7.935 1.00 19.68 299 ARG A C 1
ATOM 2476 O O . ARG A 1 299 ? -43.135 2.055 8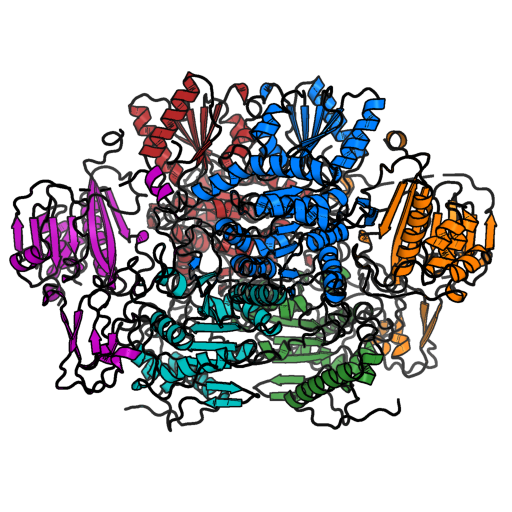.912 1.00 20.39 299 ARG A O 1
ATOM 2484 N N . PRO A 1 300 ? -43.867 0.310 7.693 1.00 20.99 300 PRO A N 1
ATOM 2485 C CA . PRO A 1 300 ? -43.844 -0.488 6.463 1.00 19.81 300 PRO A CA 1
ATOM 2486 C C . PRO A 1 300 ? -44.365 0.309 5.262 1.00 23.19 300 PRO A C 1
ATOM 2487 O O . PRO A 1 300 ? -45.280 1.130 5.397 1.00 21.12 300 PRO A O 1
ATOM 2491 N N . PHE A 1 301 ? -43.752 0.080 4.107 1.00 19.21 301 PHE A N 1
ATOM 2492 C CA . PHE A 1 301 ? -44.002 0.901 2.935 1.00 22.25 301 PHE A CA 1
ATOM 2493 C C . PHE A 1 301 ? -45.467 0.818 2.518 1.00 23.37 301 PHE A C 1
ATOM 2494 O O . PHE A 1 301 ? -46.050 -0.268 2.501 1.00 24.74 301 PHE A O 1
ATOM 2502 N N . PRO A 1 302 ? -46.077 1.973 2.211 1.00 23.18 302 PRO A N 1
ATOM 2503 C CA . PRO A 1 302 ? -47.489 2.019 1.809 1.00 22.55 302 PRO A CA 1
ATOM 2504 C C . PRO A 1 302 ? -47.663 1.677 0.338 1.00 24.51 302 PRO A C 1
ATOM 2505 O O . PRO A 1 302 ? -48.069 2.541 -0.439 1.00 21.99 302 PRO A O 1
ATOM 2509 N N . THR A 1 303 ? -47.357 0.438 -0.032 1.00 18.46 303 THR A N 1
ATOM 2510 C CA . THR A 1 303 ? -47.344 0.032 -1.430 1.00 24.01 303 THR A CA 1
ATOM 2511 C C . THR A 1 303 ? -48.687 0.258 -2.132 1.00 30.20 303 THR A C 1
ATOM 2512 O O . THR A 1 303 ? -48.752 0.919 -3.168 1.00 26.09 303 THR A O 1
ATOM 2516 N N . GLU A 1 304 ? -49.758 -0.276 -1.556 1.00 24.96 304 GLU A N 1
ATOM 2517 C CA . GLU A 1 304 ? -51.052 -0.260 -2.224 1.00 25.89 304 GLU A CA 1
ATOM 2518 C C . GLU A 1 304 ? -51.717 1.105 -2.121 1.00 27.68 304 GLU A C 1
ATOM 2519 O O . GLU A 1 304 ? -52.506 1.491 -2.985 1.00 30.25 304 GLU A O 1
ATOM 2525 N N . GLN A 1 305 ? -51.391 1.836 -1.064 1.00 24.69 305 GLN A N 1
ATOM 2526 C CA . GLN A 1 305 ? -51.901 3.184 -0.886 1.00 24.23 305 GLN A CA 1
ATOM 2527 C C . GLN A 1 305 ? -51.280 4.103 -1.935 1.00 30.11 305 GLN A C 1
ATOM 2528 O O . GLN A 1 305 ? -51.952 4.965 -2.504 1.00 28.04 305 GLN A O 1
ATOM 2534 N N . ILE A 1 306 ? -49.996 3.897 -2.204 1.00 22.90 306 ILE A N 1
ATOM 2535 C CA . ILE A 1 306 ? -49.305 4.653 -3.238 1.00 25.20 306 ILE A CA 1
ATOM 2536 C C . ILE A 1 306 ? -49.800 4.267 -4.624 1.00 24.89 306 ILE A C 1
ATOM 2537 O O . ILE A 1 306 ? -50.040 5.133 -5.467 1.00 27.84 306 ILE A O 1
ATOM 2542 N N . LYS A 1 307 ? -49.963 2.969 -4.853 1.00 22.83 307 LYS A N 1
ATOM 2543 C CA . LYS A 1 307 ? -50.475 2.482 -6.126 1.00 25.23 307 LYS A CA 1
ATOM 2544 C C . LYS A 1 307 ? -51.830 3.106 -6.435 1.00 24.95 307 LYS A C 1
ATOM 2545 O O . LYS A 1 307 ? -52.084 3.536 -7.556 1.00 33.43 307 LYS A O 1
ATOM 2551 N N . GLU A 1 308 ? -52.689 3.180 -5.427 1.00 31.94 308 GLU A N 1
ATOM 2552 C CA . GLU A 1 308 ? -54.030 3.721 -5.614 1.00 28.49 308 GLU A CA 1
ATOM 2553 C C . GLU A 1 308 ? -54.068 5.244 -5.786 1.00 31.20 308 GLU A C 1
ATOM 2554 O O . GLU A 1 308 ? -54.760 5.756 -6.669 1.00 36.67 308 GLU A O 1
ATOM 2560 N N . ARG A 1 309 ? -53.325 5.965 -4.951 1.00 28.65 309 ARG A N 1
ATOM 2561 C CA . ARG A 1 309 ? -53.435 7.425 -4.897 1.00 27.47 309 ARG A CA 1
ATOM 2562 C C . ARG A 1 309 ? -52.509 8.179 -5.860 1.00 26.28 309 ARG A C 1
ATOM 2563 O O . ARG A 1 309 ? -52.764 9.336 -6.180 1.00 27.19 309 ARG A O 1
ATOM 2571 N N . LEU A 1 310 ? -51.445 7.538 -6.331 1.00 27.76 310 LEU A N 1
ATOM 2572 C CA . LEU A 1 310 ? -50.473 8.254 -7.162 1.00 28.25 310 LEU A CA 1
ATOM 2573 C C . LEU A 1 310 ? -50.435 7.796 -8.615 1.00 25.07 310 LEU A C 1
ATOM 2574 O O . LEU A 1 310 ? -49.563 8.217 -9.371 1.00 25.71 310 LEU A O 1
ATOM 2579 N N . SER A 1 311 ? -51.368 6.939 -9.013 1.00 23.31 311 SER A N 1
ATOM 2580 C CA . SER A 1 311 ? -51.333 6.393 -10.365 1.00 26.94 311 SER A CA 1
ATOM 2581 C C . SER A 1 311 ? -52.005 7.312 -11.395 1.00 24.08 311 SER A C 1
ATOM 2582 O O . SER A 1 311 ? -52.068 6.984 -12.571 1.00 27.32 311 SER A O 1
ATOM 2585 N N . LYS A 1 312 ? -52.484 8.468 -10.957 1.00 28.00 312 LYS A N 1
ATOM 2586 C CA . LYS A 1 312 ? -53.268 9.332 -11.836 1.00 32.22 312 LYS A CA 1
ATOM 2587 C C . LYS A 1 312 ? -52.441 10.440 -12.477 1.00 32.35 312 LYS A C 1
ATOM 2588 O O . LYS A 1 312 ? -52.977 11.292 -13.177 1.00 36.98 312 LYS A O 1
ATOM 2594 N N . PHE A 1 313 ? -51.133 10.421 -12.248 1.00 28.48 313 PHE A N 1
ATOM 2595 C CA . PHE A 1 313 ? -50.254 11.467 -12.760 1.00 27.84 313 PHE A CA 1
ATOM 2596 C C . PHE A 1 313 ? -49.496 11.050 -14.010 1.00 25.75 313 PHE A C 1
ATOM 2597 O O . PHE A 1 313 ? -49.160 9.881 -14.189 1.00 26.95 313 PHE A O 1
ATOM 2605 N N . LYS A 1 314 ? -49.213 12.025 -14.865 1.00 25.90 314 LYS A N 1
ATOM 2606 C CA . LYS A 1 314 ? -48.449 11.792 -16.084 1.00 25.46 314 LYS A CA 1
ATOM 2607 C C . LYS A 1 314 ? -46.985 11.489 -15.805 1.00 25.89 314 LYS A C 1
ATOM 2608 O O . LYS A 1 314 ? -46.365 10.686 -16.505 1.00 23.44 314 LYS A O 1
ATOM 2614 N N . ALA A 1 315 ? -46.424 12.157 -14.800 1.00 21.59 315 ALA A N 1
ATOM 2615 C CA . ALA A 1 315 ? -45.034 11.922 -14.424 1.00 22.81 315 ALA A CA 1
ATOM 2616 C C . ALA A 1 315 ? -44.820 12.190 -12.947 1.00 22.99 315 ALA A C 1
ATOM 2617 O O . ALA A 1 315 ? -45.375 13.137 -12.384 1.00 22.76 315 ALA A O 1
ATOM 2619 N N . ILE A 1 316 ? -44.022 11.334 -12.321 1.00 22.00 316 ILE A N 1
ATOM 2620 C CA . ILE A 1 316 ? -43.642 11.512 -10.930 1.00 21.48 316 ILE A CA 1
ATOM 2621 C C . ILE A 1 316 ? -42.133 11.598 -10.832 1.00 22.71 316 ILE A C 1
ATOM 2622 O O . ILE A 1 316 ? -41.421 10.697 -11.282 1.00 19.97 316 ILE A O 1
ATOM 2627 N N . GLY A 1 317 ? -41.647 12.689 -10.254 1.00 20.04 317 GLY A N 1
ATOM 2628 C CA . GLY A 1 317 ? -40.232 12.815 -9.972 1.00 21.51 317 GLY A CA 1
ATOM 2629 C C . GLY A 1 317 ? -40.024 12.409 -8.529 1.00 22.13 317 GLY A C 1
ATOM 2630 O O . GLY A 1 317 ? -40.702 12.920 -7.638 1.00 22.09 317 GLY A O 1
ATOM 2631 N N . VAL A 1 318 ? -39.107 11.478 -8.295 1.00 17.87 318 VAL A N 1
ATOM 2632 C CA . VAL A 1 318 ? -38.875 10.997 -6.944 1.00 17.44 318 VAL A CA 1
ATOM 2633 C C . VAL A 1 318 ? -37.595 11.603 -6.414 1.00 20.05 318 VAL A C 1
ATOM 2634 O O . VAL A 1 318 ? -36.526 11.373 -6.969 1.00 20.19 318 VAL A O 1
ATOM 2638 N N . LEU A 1 319 ? -37.706 12.392 -5.353 1.00 17.88 319 LEU A N 1
ATOM 2639 C CA . LEU A 1 319 ? -36.522 12.932 -4.705 1.00 19.18 319 LEU A CA 1
ATOM 2640 C C . LEU A 1 319 ? -35.984 11.920 -3.713 1.00 18.87 319 LEU A C 1
ATOM 2641 O O . LEU A 1 319 ? -36.705 11.454 -2.833 1.00 21.64 319 LEU A O 1
ATOM 2646 N N . ASP A 1 320 ? -34.715 11.575 -3.878 1.00 19.62 320 ASP A N 1
ATOM 2647 C CA . ASP A 1 320 ? -33.988 10.819 -2.869 1.00 21.25 320 ASP A CA 1
ATOM 2648 C C . ASP A 1 320 ? -32.870 11.699 -2.311 1.00 20.31 320 ASP A C 1
ATOM 2649 O O . ASP A 1 320 ? -31.918 12.030 -3.016 1.00 19.43 320 ASP A O 1
ATOM 2654 N N . VAL A 1 321 ? -33.013 12.106 -1.053 1.00 16.69 321 VAL A N 1
ATOM 2655 C CA . VAL A 1 321 ? -31.982 12.890 -0.378 1.00 14.96 321 VAL A CA 1
ATOM 2656 C C . VAL A 1 321 ? -31.021 11.912 0.263 1.00 18.43 321 VAL A C 1
ATOM 2657 O O . VAL A 1 321 ? -30.922 11.813 1.495 1.00 16.61 321 VAL A O 1
ATOM 2661 N N . SER A 1 322 ? -30.332 11.159 -0.585 1.00 17.10 322 SER A N 1
ATOM 2662 C CA . SER A 1 322 ? -29.520 10.051 -0.116 1.00 19.27 322 SER A CA 1
ATOM 2663 C C . SER A 1 322 ? -28.576 9.544 -1.190 1.00 22.00 322 SER A C 1
ATOM 2664 O O . SER A 1 322 ? -28.707 9.886 -2.369 1.00 20.14 322 SER A O 1
ATOM 2667 N N . ALA A 1 323 ? -27.611 8.736 -0.761 1.00 16.34 323 ALA A N 1
ATOM 2668 C CA . ALA A 1 323 ? -26.678 8.082 -1.659 1.00 18.33 323 ALA A CA 1
ATOM 2669 C C . ALA A 1 323 ? -26.782 6.576 -1.470 1.00 17.72 323 ALA A C 1
ATOM 2670 O O . ALA A 1 323 ? -25.962 5.964 -0.782 1.00 17.91 323 ALA A O 1
ATOM 2672 N N . ASN A 1 324 ? -27.818 5.989 -2.055 1.00 16.52 324 ASN A N 1
ATOM 2673 C CA . ASN A 1 324 ? -28.003 4.552 -1.993 1.00 17.67 324 ASN A CA 1
ATOM 2674 C C . ASN A 1 324 ? -27.250 3.935 -3.165 1.00 20.34 324 ASN A C 1
ATOM 2675 O O . ASN A 1 324 ? -27.824 3.687 -4.221 1.00 17.20 324 ASN A O 1
ATOM 2680 N N . PHE A 1 325 ? -25.953 3.710 -2.981 1.00 18.62 325 PHE A N 1
ATOM 2681 C CA . PHE A 1 325 ? -25.087 3.381 -4.109 1.00 18.03 325 PHE A CA 1
ATOM 2682 C C . PHE A 1 325 ? -25.418 2.046 -4.752 1.00 17.39 325 PHE A C 1
ATOM 2683 O O . PHE A 1 325 ? -25.671 1.056 -4.063 1.00 17.57 325 PHE A O 1
ATOM 2691 N N . GLY A 1 326 ? -25.401 2.032 -6.082 1.00 16.90 326 GLY A N 1
ATOM 2692 C CA . GLY A 1 326 ? -25.514 0.804 -6.849 1.00 16.71 326 GLY A CA 1
ATOM 2693 C C . GLY A 1 326 ? -26.933 0.300 -6.986 1.00 17.13 326 GLY A C 1
ATOM 2694 O O . GLY A 1 326 ? -27.171 -0.753 -7.571 1.00 17.45 326 GLY A O 1
ATOM 2695 N N . ILE A 1 327 ? -27.887 1.052 -6.455 1.00 15.10 327 ILE A N 1
ATOM 2696 C CA . ILE A 1 327 ? -29.273 0.605 -6.460 1.00 16.80 327 ILE A CA 1
ATOM 2697 C C . ILE A 1 327 ? -29.841 0.564 -7.883 1.00 20.65 327 ILE A C 1
ATOM 2698 O O . ILE A 1 327 ? -29.364 1.272 -8.775 1.00 18.60 327 ILE A O 1
ATOM 2703 N N . SER A 1 328 ? -30.827 -0.305 -8.091 1.00 17.66 328 SER A N 1
ATOM 2704 C CA . SER A 1 328 ? -31.562 -0.371 -9.346 1.00 17.95 328 SER A CA 1
ATOM 2705 C C . SER A 1 328 ? -32.056 1.017 -9.753 1.00 20.29 328 SER A C 1
ATOM 2706 O O . SER A 1 328 ? -32.681 1.705 -8.940 1.00 18.98 328 SER A O 1
ATOM 2709 N N . CYS A 1 329 ? -31.757 1.406 -10.997 1.00 15.49 329 CYS A N 1
ATOM 2710 C CA . CYS A 1 329 ? -32.183 2.681 -11.613 1.00 17.14 329 CYS A CA 1
ATOM 2711 C C . CYS A 1 329 ? -31.341 3.886 -11.192 1.00 19.66 329 CYS A C 1
ATOM 2712 O O . CYS A 1 329 ? -31.560 4.990 -11.688 1.00 20.73 329 CYS A O 1
ATOM 2715 N N . SER A 1 330 ? -30.382 3.672 -10.294 1.00 18.16 330 SER A N 1
ATOM 2716 C CA . SER A 1 330 ? -29.356 4.675 -9.979 1.00 17.06 330 SER A CA 1
ATOM 2717 C C . SER A 1 330 ? -29.904 5.997 -9.451 1.00 17.41 330 SER A C 1
ATOM 2718 O O . SER A 1 330 ? -29.246 7.029 -9.561 1.00 16.65 330 SER A O 1
ATOM 2721 N N . GLY A 1 331 ? -31.109 5.970 -8.886 1.00 19.16 331 GLY A N 1
ATOM 2722 C CA . GLY A 1 331 ? -31.602 7.104 -8.126 1.00 15.45 331 GLY A CA 1
ATOM 2723 C C . GLY A 1 331 ? -31.277 6.839 -6.668 1.00 17.09 331 GLY A C 1
ATOM 2724 O O . GLY A 1 331 ? -30.110 6.690 -6.299 1.00 19.71 331 GLY A O 1
ATOM 2725 N N . GLY A 1 332 ? -32.311 6.768 -5.842 1.00 18.94 332 GLY A N 1
ATOM 2726 C CA . GLY A 1 332 ? -32.178 6.290 -4.479 1.00 17.35 332 GLY A CA 1
ATOM 2727 C C . GLY A 1 332 ? -33.240 5.251 -4.171 1.00 18.27 332 GLY A C 1
ATOM 2728 O O . GLY A 1 332 ? -33.862 4.707 -5.086 1.00 16.64 332 GLY A O 1
ATOM 2729 N N . VAL A 1 333 ? -33.460 4.978 -2.888 1.00 19.94 333 VAL A N 1
ATOM 2730 C CA . VAL A 1 333 ? -34.354 3.891 -2.482 1.00 14.74 333 VAL A CA 1
ATOM 2731 C C . VAL A 1 333 ? -35.823 4.203 -2.790 1.00 18.15 333 VAL A C 1
ATOM 2732 O O . VAL A 1 333 ? -36.570 3.321 -3.204 1.00 17.61 333 VAL A O 1
ATOM 2736 N N . LEU A 1 334 ? -36.227 5.456 -2.619 1.00 17.57 334 LEU A N 1
ATOM 2737 C CA . LEU A 1 334 ? -37.617 5.829 -2.861 1.00 19.46 334 LEU A CA 1
ATOM 2738 C C . LEU A 1 334 ? -38.030 5.613 -4.329 1.00 17.63 334 LEU A C 1
ATOM 2739 O O . LEU A 1 334 ? -39.146 5.180 -4.603 1.00 19.79 334 LEU A O 1
ATOM 2744 N N . LEU A 1 335 ? -37.134 5.890 -5.272 1.00 20.03 335 LEU A N 1
ATOM 2745 C CA . LEU A 1 335 ? -37.451 5.654 -6.681 1.00 18.33 335 LEU A CA 1
ATOM 2746 C C . LEU A 1 335 ? -37.712 4.172 -6.954 1.00 19.09 335 LEU A C 1
ATOM 2747 O O . LEU A 1 335 ? -38.655 3.823 -7.666 1.00 20.10 335 LEU A O 1
ATOM 2752 N N . SER A 1 336 ? -36.882 3.305 -6.379 1.00 20.17 336 SER A N 1
ATOM 2753 C CA . SER A 1 336 ? -37.007 1.868 -6.606 1.00 19.10 336 SER A CA 1
ATOM 2754 C C . SER A 1 336 ? -38.309 1.338 -6.029 1.00 18.09 336 SER A C 1
ATOM 2755 O O . SER A 1 336 ? -38.993 0.520 -6.646 1.00 19.70 336 SER A O 1
ATOM 2758 N N . GLU A 1 337 ? -38.653 1.808 -4.837 1.00 16.98 337 GLU A N 1
ATOM 2759 C CA . GLU A 1 337 ? -39.819 1.286 -4.141 1.00 18.20 337 GLU A CA 1
ATOM 2760 C C . GLU A 1 337 ? -41.115 1.902 -4.647 1.00 20.93 337 GLU A C 1
ATOM 2761 O O . GLU A 1 337 ? -42.157 1.252 -4.607 1.00 19.27 337 GLU A O 1
ATOM 2767 N N . LEU A 1 338 ? -41.054 3.142 -5.130 1.00 17.59 338 LEU A N 1
ATOM 2768 C CA . LEU A 1 338 ? -42.226 3.747 -5.753 1.00 18.13 338 LEU A CA 1
ATOM 2769 C C . LEU A 1 338 ? -42.513 3.063 -7.086 1.00 20.17 338 LEU A C 1
ATOM 2770 O O . LEU A 1 338 ? -43.665 2.765 -7.404 1.00 24.44 338 LEU A O 1
ATOM 2775 N N . ARG A 1 339 ? -41.465 2.806 -7.860 1.00 19.40 339 ARG A N 1
ATOM 2776 C CA . ARG A 1 339 ? -41.635 2.124 -9.131 1.00 20.94 339 ARG A CA 1
ATOM 2777 C C . ARG A 1 339 ? -42.174 0.723 -8.896 1.00 19.50 339 ARG A C 1
ATOM 2778 O O . ARG A 1 339 ? -43.046 0.273 -9.628 1.00 20.07 339 ARG A O 1
ATOM 2786 N N . ALA A 1 340 ? -41.690 0.049 -7.857 1.00 18.01 340 ALA A N 1
ATOM 2787 C CA . ALA A 1 340 ? -42.191 -1.287 -7.536 1.00 21.12 340 ALA A CA 1
ATOM 2788 C C . ALA A 1 340 ? -43.686 -1.253 -7.223 1.00 22.01 340 ALA A C 1
ATOM 2789 O O . ALA A 1 340 ? -44.436 -2.135 -7.645 1.00 23.02 340 ALA A O 1
ATOM 2791 N N . ALA A 1 341 ? -44.116 -0.225 -6.498 1.00 19.30 341 ALA A N 1
ATOM 2792 C CA . ALA A 1 341 ? -45.521 -0.089 -6.121 1.00 21.50 341 ALA A CA 1
ATOM 2793 C C . ALA A 1 341 ? -46.407 0.243 -7.326 1.00 22.29 341 ALA A C 1
ATOM 2794 O O . ALA A 1 341 ? -47.541 -0.225 -7.417 1.00 23.87 341 ALA A O 1
ATOM 2796 N N . LEU A 1 342 ? -45.878 1.052 -8.241 1.00 19.98 342 LEU A N 1
ATOM 2797 C CA . LEU A 1 342 ? -46.623 1.513 -9.416 1.00 21.95 342 LEU A CA 1
ATOM 2798 C C . LEU A 1 342 ? -46.359 0.688 -10.672 1.00 24.56 342 LEU A C 1
ATOM 2799 O O . LEU A 1 342 ? -46.761 1.082 -11.774 1.00 22.27 342 LEU A O 1
ATOM 2804 N N . TYR A 1 343 ? -45.693 -0.450 -10.497 1.00 21.55 343 TYR A N 1
ATOM 2805 C CA . TYR A 1 343 ? -45.279 -1.309 -11.601 1.00 23.23 343 TYR A CA 1
ATOM 2806 C C . TYR A 1 343 ? -46.376 -1.578 -12.640 1.00 25.75 343 TYR A C 1
ATOM 2807 O O . TYR A 1 343 ? -46.107 -1.537 -13.842 1.00 24.91 343 TYR A O 1
ATOM 2816 N N . ASP A 1 344 ? -47.603 -1.834 -12.185 1.00 24.60 344 ASP A N 1
ATOM 2817 C CA . ASP A 1 344 ? -48.701 -2.143 -13.103 1.00 26.25 344 ASP A CA 1
ATOM 2818 C C . ASP A 1 344 ? -49.002 -1.000 -14.076 1.00 31.02 344 ASP A C 1
ATOM 2819 O O . ASP A 1 344 ? -49.524 -1.233 -15.167 1.00 30.07 344 ASP A O 1
ATOM 2824 N N . TYR A 1 345 ? -48.669 0.224 -13.673 1.00 24.92 345 TYR A N 1
ATOM 2825 C CA . TYR A 1 345 ? -48.973 1.422 -14.455 1.00 23.68 345 TYR A CA 1
ATOM 2826 C C . TYR A 1 345 ? -47.753 1.983 -15.172 1.00 28.47 345 TYR A C 1
ATOM 2827 O O . TYR A 1 345 ? -47.763 3.138 -15.604 1.00 26.65 345 TYR A O 1
ATOM 2836 N N . GLY A 1 346 ? -46.706 1.171 -15.286 1.00 21.42 346 GLY A N 1
ATOM 2837 C CA . GLY A 1 346 ? -45.418 1.627 -15.777 1.00 25.35 346 GLY A CA 1
ATOM 2838 C C . GLY A 1 346 ? -45.388 2.132 -17.208 1.00 29.22 346 GLY A C 1
ATOM 2839 O O . GLY A 1 346 ? -44.481 2.872 -17.594 1.00 28.61 346 GLY A O 1
ATOM 2840 N N . ASP A 1 347 ? -46.366 1.721 -18.006 1.00 26.10 347 ASP A N 1
ATOM 2841 C CA . ASP A 1 347 ? -46.444 2.187 -19.383 1.00 31.42 347 ASP A CA 1
ATOM 2842 C C . ASP A 1 347 ? -47.038 3.592 -19.441 1.00 33.29 347 ASP A C 1
ATOM 2843 O O . ASP A 1 347 ? -46.763 4.349 -20.372 1.00 34.56 347 ASP A O 1
ATOM 2848 N N . LYS A 1 348 ? -47.835 3.943 -18.436 1.00 28.34 348 LYS A N 1
ATOM 2849 C CA . LYS A 1 348 ? -48.589 5.195 -18.454 1.00 29.94 348 LYS A CA 1
ATOM 2850 C C . LYS A 1 348 ? -48.046 6.263 -17.500 1.00 34.76 348 LYS A C 1
ATOM 2851 O O . LYS A 1 348 ? -48.089 7.459 -17.803 1.00 30.65 348 LYS A O 1
ATOM 2857 N N . VAL A 1 349 ? -47.561 5.832 -16.339 1.00 24.05 349 VAL A N 1
ATOM 2858 C CA . VAL A 1 349 ? -47.101 6.763 -15.313 1.00 22.90 349 VAL A CA 1
ATOM 2859 C C . VAL A 1 349 ? -45.584 6.862 -15.361 1.00 23.85 349 VAL A C 1
ATOM 2860 O O . VAL A 1 349 ? -44.873 5.992 -14.851 1.00 27.03 349 VAL A O 1
ATOM 2864 N N . LYS A 1 350 ? -45.089 7.917 -15.999 1.00 21.74 350 LYS A N 1
ATOM 2865 C CA . LYS A 1 350 ? -43.646 8.093 -16.125 1.00 20.94 350 LYS A CA 1
ATOM 2866 C C . LYS A 1 350 ? -43.027 8.394 -14.757 1.00 20.26 350 LYS A C 1
ATOM 2867 O O . LYS A 1 350 ? -43.575 9.157 -13.970 1.00 18.67 350 LYS A O 1
ATOM 2873 N N . THR A 1 351 ? -41.879 7.786 -14.473 1.00 18.93 351 THR A N 1
ATOM 2874 C CA . THR A 1 351 ? -41.179 8.058 -13.222 1.00 20.16 351 THR A CA 1
ATOM 2875 C C . THR A 1 351 ? -39.716 8.321 -13.499 1.00 18.80 351 THR A C 1
ATOM 2876 O O . THR A 1 351 ? -39.129 7.745 -14.420 1.00 20.81 351 THR A O 1
ATOM 2880 N N . VAL A 1 352 ? -39.139 9.220 -12.713 1.00 15.67 352 VAL A N 1
ATOM 2881 C CA . VAL A 1 352 ? -37.726 9.519 -12.811 1.00 19.22 352 VAL A CA 1
ATOM 2882 C C . VAL A 1 352 ? -37.248 9.893 -11.418 1.00 18.44 352 VAL A C 1
ATOM 2883 O O . VAL A 1 352 ? -38.036 10.348 -10.582 1.00 15.79 352 VAL A O 1
ATOM 2887 N N . GLY A 1 353 ? -35.967 9.669 -11.157 1.00 16.65 353 GLY A N 1
ATOM 2888 C CA . GLY A 1 353 ? -35.401 9.969 -9.857 1.00 17.19 353 GLY A CA 1
ATOM 2889 C C . GLY A 1 353 ? -34.494 11.188 -9.853 1.00 18.07 353 GLY A C 1
ATOM 2890 O O . GLY A 1 353 ? -33.677 11.386 -10.757 1.00 17.90 353 GLY A O 1
ATOM 2891 N N . PHE A 1 354 ? -34.660 12.022 -8.837 1.00 15.81 354 PHE A N 1
ATOM 2892 C CA . PHE A 1 354 ? -33.769 13.150 -8.623 1.00 18.19 354 PHE A CA 1
ATOM 2893 C C . PHE A 1 354 ? -33.020 12.925 -7.320 1.00 15.49 354 PHE A C 1
ATOM 2894 O O . PHE A 1 354 ? -33.640 12.818 -6.266 1.00 22.25 354 PHE A O 1
ATOM 2902 N N . VAL A 1 355 ? -31.695 12.848 -7.394 1.00 20.37 355 VAL A N 1
ATOM 2903 C CA . VAL A 1 355 ? -30.867 12.756 -6.195 1.00 17.05 355 VAL A CA 1
ATOM 2904 C C . VAL A 1 355 ? -30.319 14.151 -5.893 1.00 16.83 355 VAL A C 1
ATOM 2905 O O . VAL A 1 355 ? -29.636 14.749 -6.727 1.00 20.07 355 VAL A O 1
ATOM 2909 N N . ALA A 1 356 ? -30.643 14.681 -4.717 1.00 15.04 356 ALA A N 1
ATOM 2910 C CA . ALA A 1 356 ? -30.152 16.000 -4.314 1.00 18.93 356 ALA A CA 1
ATOM 2911 C C . ALA A 1 356 ? -30.029 16.096 -2.797 1.00 14.10 356 ALA A C 1
ATOM 2912 O O . ALA A 1 356 ? -30.362 15.157 -2.082 1.00 19.16 356 ALA A O 1
ATOM 2914 N N . GLY A 1 357 ? -29.561 17.236 -2.311 1.00 17.63 357 GLY A N 1
ATOM 2915 C CA . GLY A 1 357 ? -29.337 17.408 -0.884 1.00 15.96 357 GLY A CA 1
ATOM 2916 C C . GLY A 1 357 ? -28.180 16.569 -0.370 1.00 19.58 357 GLY A C 1
ATOM 2917 O O . GLY A 1 357 ? -28.065 16.321 0.832 1.00 19.12 357 GLY A O 1
ATOM 2918 N N . LEU A 1 358 ? -27.324 16.132 -1.289 1.00 20.27 358 LEU A N 1
ATOM 2919 C CA . LEU A 1 358 ? -26.164 15.313 -0.946 1.00 18.44 358 LEU A CA 1
ATOM 2920 C C . LEU A 1 358 ? -25.275 16.013 0.072 1.00 21.90 358 LEU A C 1
ATOM 2921 O O . LEU A 1 358 ? -25.013 17.215 -0.038 1.00 20.54 358 LEU A O 1
ATOM 2926 N N . GLY A 1 359 ? -24.822 15.264 1.070 1.00 19.54 359 GLY A N 1
ATOM 2927 C CA . GLY A 1 359 ? -23.933 15.812 2.083 1.00 19.07 359 GLY A CA 1
ATOM 2928 C C . GLY A 1 359 ? -24.522 16.933 2.925 1.00 20.16 359 GLY A C 1
ATOM 2929 O O . GLY A 1 359 ? -23.793 17.657 3.585 1.00 21.28 359 GLY A O 1
ATOM 2930 N N . GLY A 1 360 ? -25.840 17.086 2.906 1.00 19.26 360 GLY A N 1
ATOM 2931 C CA . GLY A 1 360 ? -26.474 18.137 3.680 1.00 19.98 360 GLY A CA 1
ATOM 2932 C C . GLY A 1 360 ? -26.664 19.451 2.949 1.00 21.18 360 GLY A C 1
ATOM 2933 O O . GLY A 1 360 ? -27.137 20.422 3.537 1.00 21.79 360 GLY A O 1
ATOM 2934 N N . GLU A 1 361 ? -26.288 19.492 1.674 1.00 17.78 361 GLU A N 1
ATOM 2935 C CA . GLU A 1 361 ? -26.509 20.686 0.872 1.00 20.93 361 GLU A CA 1
ATOM 2936 C C . GLU A 1 361 ? -28.008 20.959 0.801 1.00 24.05 361 GLU A C 1
ATOM 2937 O O . GLU A 1 361 ? -28.819 20.033 0.833 1.00 21.24 361 GLU A O 1
ATOM 2943 N N . VAL A 1 362 ? -28.377 22.233 0.752 1.00 21.72 362 VAL A N 1
ATOM 2944 C CA . VAL A 1 362 ? -29.777 22.610 0.629 1.00 24.79 362 VAL A CA 1
ATOM 2945 C C . VAL A 1 362 ? -30.325 22.147 -0.725 1.00 21.31 362 VAL A C 1
ATOM 2946 O O . VAL A 1 362 ? -29.617 22.220 -1.728 1.00 24.66 362 VAL A O 1
ATOM 2950 N N . VAL A 1 363 ? -31.555 21.638 -0.754 1.00 20.81 363 VAL A N 1
ATOM 2951 C CA . VAL A 1 363 ? -32.219 21.400 -2.034 1.00 22.13 363 VAL A CA 1
ATOM 2952 C C . VAL A 1 363 ? -32.957 22.684 -2.376 1.00 22.93 363 VAL A C 1
ATOM 2953 O O . VAL A 1 363 ? -34.026 22.973 -1.836 1.00 20.49 363 VAL A O 1
ATOM 2957 N N . THR A 1 364 ? -32.360 23.471 -3.257 1.00 21.76 364 THR A N 1
ATOM 2958 C CA . THR A 1 364 ? -32.793 24.853 -3.437 1.00 23.25 364 THR A CA 1
ATOM 2959 C C . THR A 1 364 ? -34.096 24.974 -4.206 1.00 22.96 364 THR A C 1
ATOM 2960 O O . THR A 1 364 ? -34.518 24.034 -4.881 1.00 20.95 364 THR A O 1
ATOM 2964 N N . HIS A 1 365 ? -34.735 26.137 -4.094 1.00 21.85 365 HIS A N 1
ATOM 2965 C CA . HIS A 1 365 ? -35.917 26.428 -4.894 1.00 19.67 365 HIS A CA 1
ATOM 2966 C C . HIS A 1 365 ? -35.591 26.247 -6.368 1.00 21.47 365 HIS A C 1
ATOM 2967 O O . HIS A 1 365 ? -36.373 25.659 -7.115 1.00 20.23 365 HIS A O 1
ATOM 2974 N N . ASP A 1 366 ? -34.419 26.731 -6.771 1.00 22.51 366 ASP A N 1
ATOM 2975 C CA . ASP A 1 366 ? -33.996 26.644 -8.162 1.00 20.27 366 ASP A CA 1
ATOM 2976 C C . ASP A 1 366 ? -33.821 25.189 -8.597 1.00 25.13 366 ASP A C 1
ATOM 2977 O O . ASP A 1 366 ? -34.175 24.833 -9.715 1.00 23.44 366 ASP A O 1
ATOM 2982 N N . GLU A 1 367 ? -33.285 24.347 -7.718 1.00 19.86 367 GLU A N 1
ATOM 2983 C CA . GLU A 1 367 ? -33.148 22.931 -8.049 1.00 22.02 367 GLU A CA 1
ATOM 2984 C C . GLU A 1 367 ? -34.516 22.260 -8.195 1.00 20.07 367 GLU A C 1
ATOM 2985 O O . GLU A 1 367 ? -34.716 21.456 -9.104 1.00 22.60 367 GLU A O 1
ATOM 2991 N N . PHE A 1 368 ? -35.470 22.613 -7.336 1.00 20.06 368 PHE A N 1
ATOM 2992 C CA . PHE A 1 368 ? -36.826 22.086 -7.482 1.00 19.16 368 PHE A CA 1
ATOM 2993 C C . PHE A 1 368 ? -37.486 22.611 -8.762 1.00 22.55 368 PHE A C 1
ATOM 2994 O O . PHE A 1 368 ? -38.232 21.889 -9.435 1.00 19.61 368 PHE A O 1
ATOM 3002 N N . TYR A 1 369 ? -37.216 23.873 -9.080 1.00 20.95 369 TYR A N 1
ATOM 3003 C CA . TYR A 1 369 ? -37.624 24.454 -10.351 1.00 21.48 369 TYR A CA 1
ATOM 3004 C C . TYR A 1 369 ? -37.172 23.572 -11.514 1.00 21.66 369 TYR A C 1
ATOM 3005 O O . TYR A 1 369 ? -37.971 23.207 -12.382 1.00 22.37 369 TYR A O 1
ATOM 3014 N N . ARG A 1 370 ? -35.894 23.209 -11.518 1.00 21.17 370 ARG A N 1
ATOM 3015 C CA . ARG A 1 370 ? -35.341 22.394 -12.599 1.00 20.20 370 ARG A CA 1
ATOM 3016 C C . ARG A 1 370 ? -35.914 20.970 -12.633 1.00 19.76 370 ARG A C 1
ATOM 3017 O O . ARG A 1 370 ? -36.090 20.395 -13.706 1.00 21.52 370 ARG A O 1
ATOM 3025 N N . MET A 1 371 ? -36.209 20.395 -11.471 1.00 22.60 371 MET A N 1
ATOM 3026 C CA . MET A 1 371 ? -36.881 19.092 -11.440 1.00 22.18 371 MET A CA 1
ATOM 3027 C C . MET A 1 371 ? -38.273 19.183 -12.058 1.00 19.54 371 MET A C 1
ATOM 3028 O O . MET A 1 371 ? -38.659 18.343 -12.865 1.00 21.72 371 MET A O 1
ATOM 3033 N N . PHE A 1 372 ? -39.032 20.201 -11.669 1.00 19.83 372 PHE A N 1
ATOM 3034 C CA . PHE A 1 372 ? -40.393 20.349 -12.175 1.00 21.53 372 PHE A CA 1
ATOM 3035 C C . PHE A 1 372 ? -40.374 20.592 -13.682 1.00 23.06 372 PHE A C 1
ATOM 3036 O O . PHE A 1 372 ? -41.225 20.087 -14.408 1.00 24.35 372 PHE A O 1
ATOM 3044 N N . GLN A 1 373 ? -39.394 21.357 -14.151 1.00 28.04 373 GLN A N 1
ATOM 3045 C CA . GLN A 1 373 ? -39.257 21.610 -15.582 1.00 26.96 373 GLN A CA 1
ATOM 3046 C C . GLN A 1 373 ? -39.003 20.311 -16.334 1.00 23.31 373 GLN A C 1
ATOM 3047 O O . GLN A 1 373 ? -39.552 20.095 -17.418 1.00 22.67 373 GLN A O 1
ATOM 3053 N N . LYS A 1 374 ? -38.186 19.440 -15.748 1.00 22.60 374 LYS A N 1
ATOM 3054 C CA . LYS A 1 374 ? -37.890 18.140 -16.352 1.00 22.61 374 LYS A CA 1
ATOM 3055 C C . LYS A 1 374 ? -39.137 17.256 -16.413 1.00 22.06 374 LYS A C 1
ATOM 3056 O O . LYS A 1 374 ? -39.355 16.555 -17.399 1.00 21.01 374 LYS A O 1
ATOM 3062 N N . LEU A 1 375 ? -39.949 17.295 -15.361 1.00 19.06 375 LEU A N 1
ATOM 3063 C CA . LEU A 1 375 ? -41.173 16.498 -15.315 1.00 20.67 375 LEU A CA 1
ATOM 3064 C C . LEU A 1 375 ? -42.191 16.994 -16.337 1.00 22.73 375 LEU A C 1
ATOM 3065 O O . LEU A 1 375 ? -42.932 16.203 -16.910 1.00 23.33 375 LEU A O 1
ATOM 3070 N N . LYS A 1 376 ? -42.239 18.308 -16.545 1.00 22.55 376 LYS A N 1
ATOM 3071 C CA . LYS A 1 376 ? -43.118 18.885 -17.560 1.00 24.78 376 LYS A CA 1
ATOM 3072 C C . LYS A 1 376 ? -42.759 18.355 -18.947 1.00 23.36 376 LYS A C 1
ATOM 3073 O O . LYS A 1 376 ? -43.631 18.018 -19.752 1.00 21.88 376 LYS A O 1
ATOM 3079 N N . GLU A 1 377 ? -41.463 18.265 -19.215 1.00 17.66 377 GLU A N 1
ATOM 3080 C CA . GLU A 1 377 ? -40.979 17.763 -20.496 1.00 22.59 377 GLU A CA 1
ATOM 3081 C C . GLU A 1 377 ? -41.329 16.288 -20.679 1.00 24.06 377 GLU A C 1
ATOM 3082 O O . GLU A 1 377 ? -41.746 15.856 -21.759 1.00 22.91 377 GLU A O 1
ATOM 3088 N N . ILE A 1 378 ? -41.148 15.522 -19.610 1.00 21.70 378 ILE A N 1
ATOM 3089 C CA . ILE A 1 378 ? -41.454 14.095 -19.606 1.00 19.94 378 ILE A CA 1
ATOM 3090 C C . ILE A 1 378 ? -42.940 13.871 -19.849 1.00 20.86 378 ILE A C 1
ATOM 3091 O O . ILE A 1 378 ? -43.334 12.985 -20.599 1.00 21.57 378 ILE A O 1
ATOM 3096 N N . ALA A 1 379 ? -43.761 14.687 -19.205 1.00 19.30 379 ALA A N 1
ATOM 3097 C CA . ALA A 1 379 ? -45.203 14.615 -19.388 1.00 25.36 379 ALA A CA 1
ATOM 3098 C C . ALA A 1 379 ? -45.582 14.924 -20.841 1.00 26.64 379 ALA A C 1
ATOM 3099 O O . ALA A 1 379 ? -46.472 14.297 -21.404 1.00 29.88 379 ALA A O 1
ATOM 3101 N N . LYS A 1 380 ? -44.883 15.878 -21.448 1.00 28.37 380 LYS A N 1
ATOM 3102 C CA . LYS A 1 380 ? -45.156 16.277 -22.827 1.00 29.51 380 LYS A CA 1
ATOM 3103 C C . LYS A 1 380 ? -44.671 15.236 -23.837 1.00 25.35 380 LYS A C 1
ATOM 3104 O O . LYS A 1 380 ? -45.365 14.930 -24.801 1.00 29.61 380 LYS A O 1
ATOM 3110 N N . THR A 1 381 ? -43.477 14.699 -23.610 1.00 23.47 381 THR A N 1
ATOM 3111 C CA . THR A 1 381 ? -42.854 13.777 -24.552 1.00 23.48 381 THR A CA 1
ATOM 3112 C C . THR A 1 381 ? -43.250 12.327 -24.320 1.00 26.92 381 THR A C 1
ATOM 3113 O O . THR A 1 381 ? -43.227 11.516 -25.242 1.00 25.68 381 THR A O 1
ATOM 3117 N N . GLY A 1 382 ? -43.587 11.996 -23.079 1.00 21.66 382 GLY A N 1
ATOM 3118 C CA . GLY A 1 382 ? -43.823 10.615 -22.709 1.00 22.41 382 GLY A CA 1
ATOM 3119 C C . GLY A 1 382 ? -42.526 9.824 -22.659 1.00 24.48 382 GLY A C 1
ATOM 3120 O O . GLY A 1 382 ? -42.551 8.593 -22.625 1.00 26.72 382 GLY A O 1
ATOM 3121 N N . LYS A 1 383 ? -41.388 10.520 -22.650 1.00 22.82 383 LYS A N 1
ATOM 3122 C CA . LYS A 1 383 ? -40.092 9.842 -22.630 1.00 24.65 383 LYS A CA 1
ATOM 3123 C C . LYS A 1 383 ? -39.294 10.122 -21.362 1.00 31.84 383 LYS A C 1
ATOM 3124 O O . LYS A 1 383 ? -39.173 11.273 -20.930 1.00 25.56 383 LYS A O 1
ATOM 3130 N N . VAL A 1 384 ? -38.738 9.062 -20.785 1.00 23.90 384 VAL A N 1
ATOM 3131 C CA . VAL A 1 384 ? -37.709 9.193 -19.766 1.00 22.22 384 VAL A CA 1
ATOM 3132 C C . VAL A 1 384 ? -36.395 8.740 -20.397 1.00 27.06 384 VAL A C 1
ATOM 3133 O O . VAL A 1 384 ? -36.262 7.588 -20.803 1.00 33.66 384 VAL A O 1
ATOM 3137 N N . GLU A 1 385 ? -35.433 9.649 -20.504 1.00 28.53 385 GLU A N 1
ATOM 3138 C CA . GLU A 1 385 ? -34.199 9.360 -21.235 1.00 34.22 385 GLU A CA 1
ATOM 3139 C C . GLU A 1 385 ? -33.128 8.689 -20.372 1.00 33.97 385 GLU A C 1
ATOM 3140 O O . GLU A 1 385 ? -32.380 7.838 -20.852 1.00 41.69 385 GLU A O 1
ATOM 3146 N N . GLN A 1 386 ? -33.034 9.098 -19.113 1.00 32.69 386 GLN A N 1
ATOM 3147 C CA . GLN A 1 386 ? -32.252 8.361 -18.122 1.00 30.16 386 GLN A CA 1
ATOM 3148 C C . GLN A 1 386 ? -33.072 8.335 -16.841 1.00 20.93 386 GLN A C 1
ATOM 3149 O O . GLN A 1 386 ? -33.791 9.282 -16.550 1.00 27.60 386 GLN A O 1
ATOM 3155 N N . THR A 1 387 ? -32.981 7.243 -16.086 1.00 22.97 387 THR A N 1
ATOM 3156 C CA . THR A 1 387 ? -33.895 7.005 -14.968 1.00 23.78 387 THR A CA 1
ATOM 3157 C C . THR A 1 387 ? -33.613 7.864 -13.731 1.00 19.98 387 THR A C 1
ATOM 3158 O O . THR A 1 387 ? -34.433 7.934 -12.820 1.00 18.22 387 THR A O 1
ATOM 3162 N N . SER A 1 388 ? -32.461 8.518 -13.693 1.00 16.90 388 SER A N 1
ATOM 3163 C CA . SER A 1 388 ? -32.133 9.356 -12.549 1.00 18.00 388 SER A CA 1
ATOM 3164 C C . SER A 1 388 ? -31.227 10.510 -12.949 1.00 21.80 388 SER A C 1
ATOM 3165 O O . SER A 1 388 ? -30.437 10.394 -13.884 1.00 16.20 388 SER A O 1
ATOM 3168 N N . TYR A 1 389 ? -31.358 11.623 -12.233 1.00 18.89 389 TYR A N 1
ATOM 3169 C CA . TYR A 1 389 ? -30.461 12.769 -12.383 1.00 17.24 389 TYR A CA 1
ATOM 3170 C C . TYR A 1 389 ? -29.860 13.127 -11.033 1.00 20.32 389 TYR A C 1
ATOM 3171 O O . TYR A 1 389 ? -30.594 13.373 -10.076 1.00 15.49 389 TYR A O 1
ATOM 3180 N N . TRP A 1 390 ? -28.533 13.152 -10.960 1.00 19.52 390 TRP A N 1
ATOM 3181 C CA . TRP A 1 390 ? -27.837 13.597 -9.757 1.00 20.47 390 TRP A CA 1
ATOM 3182 C C . TRP A 1 390 ? -27.559 15.098 -9.847 1.00 19.42 390 TRP A C 1
ATOM 3183 O O . TRP A 1 390 ? -26.741 15.560 -10.642 1.00 19.30 390 TRP A O 1
ATOM 3194 N N . ILE A 1 391 ? -28.282 15.840 -9.020 1.00 20.72 391 ILE A N 1
ATOM 3195 C CA . ILE A 1 391 ? -28.254 17.290 -8.982 1.00 23.20 391 ILE A CA 1
ATOM 3196 C C . ILE A 1 391 ? -27.135 17.757 -8.053 1.00 25.12 391 ILE A C 1
ATOM 3197 O O . ILE A 1 391 ? -26.927 17.160 -6.993 1.00 24.59 391 ILE A O 1
ATOM 3202 N N . PRO A 1 392 ? -26.407 18.822 -8.440 1.00 24.64 392 PRO A N 1
ATOM 3203 C CA . PRO A 1 392 ? -26.582 19.674 -9.624 1.00 26.76 392 PRO A CA 1
ATOM 3204 C C . PRO A 1 392 ? -25.699 19.317 -10.821 1.00 23.63 392 PRO A C 1
ATOM 3205 O O . PRO A 1 392 ? -25.557 20.120 -11.736 1.00 24.12 392 PRO A O 1
ATOM 3209 N N . PHE A 1 393 ? -25.121 18.126 -10.821 1.00 24.34 393 PHE A N 1
ATOM 3210 C CA . PHE A 1 393 ? -24.173 17.762 -11.861 1.00 21.07 393 PHE A CA 1
ATOM 3211 C C . PHE A 1 393 ? -24.852 17.412 -13.177 1.00 25.66 393 PHE A C 1
ATOM 3212 O O . PHE A 1 393 ? -24.305 17.680 -14.246 1.00 21.48 393 PHE A O 1
ATOM 3220 N N . GLU A 1 394 ? -26.060 16.863 -13.100 1.00 18.44 394 GLU A N 1
ATOM 3221 C CA . GLU A 1 394 ? -26.693 16.278 -14.273 1.00 23.30 394 GLU A CA 1
ATOM 3222 C C . GLU A 1 394 ? -27.970 17.005 -14.675 1.00 26.32 394 GLU A C 1
ATOM 3223 O O . GLU A 1 394 ? -28.476 16.810 -15.778 1.00 25.61 394 GLU A O 1
ATOM 3229 N N . LEU A 1 395 ? -28.483 17.842 -13.779 1.00 22.80 395 LEU A N 1
ATOM 3230 C CA . LEU A 1 395 ? -29.714 18.583 -14.027 1.00 21.91 395 LEU A CA 1
ATOM 3231 C C . LEU A 1 395 ? -29.794 19.834 -13.158 1.00 30.39 395 LEU A C 1
ATOM 3232 O O . LEU A 1 395 ? -29.180 19.881 -12.092 1.00 27.55 395 LEU A O 1
ATOM 3238 N N . THR B 2 3 ? -33.629 32.147 -11.591 1.00 44.47 3 THR B N 1
ATOM 3239 C CA . THR B 2 3 ? -34.984 32.073 -11.057 1.00 42.81 3 THR B CA 1
ATOM 3240 C C . THR B 2 3 ? -35.111 32.838 -9.744 1.00 45.36 3 THR B C 1
ATOM 3241 O O . THR B 2 3 ? -36.055 32.629 -8.984 1.00 45.12 3 THR B O 1
ATOM 3245 N N . LYS B 2 4 ? -34.161 33.730 -9.484 1.00 46.73 4 LYS B N 1
ATOM 3246 C CA . LYS B 2 4 ? -34.140 34.459 -8.224 1.00 51.56 4 LYS B CA 1
ATOM 3247 C C . LYS B 2 4 ? -35.390 35.322 -8.049 1.00 50.88 4 LYS B C 1
ATOM 3248 O O . LYS B 2 4 ? -35.902 35.464 -6.934 1.00 47.97 4 LYS B O 1
ATOM 3254 N N . ASP B 2 5 ? -35.890 35.884 -9.147 1.00 48.47 5 ASP B N 1
ATOM 3255 C CA . ASP B 2 5 ? -37.056 36.759 -9.074 1.00 38.43 5 ASP B CA 1
ATOM 3256 C C . ASP B 2 5 ? -38.334 35.978 -8.794 1.00 36.18 5 ASP B C 1
ATOM 3257 O O . ASP B 2 5 ? -39.192 36.438 -8.045 1.00 35.62 5 ASP B O 1
ATOM 3262 N N . LEU B 2 6 ? -38.460 34.797 -9.390 1.00 34.59 6 LEU B N 1
ATOM 3263 C CA . LEU B 2 6 ? -39.634 33.960 -9.168 1.00 27.73 6 LEU B CA 1
ATOM 3264 C C . LEU B 2 6 ? -39.801 33.613 -7.686 1.00 31.82 6 LEU B C 1
ATOM 3265 O O . LEU B 2 6 ? -40.924 33.488 -7.195 1.00 26.60 6 LEU B O 1
ATOM 3270 N N . PHE B 2 7 ? -38.684 33.474 -6.978 1.00 26.76 7 PHE B N 1
ATOM 3271 C CA . PHE B 2 7 ? -38.717 33.086 -5.569 1.00 30.11 7 PHE B CA 1
ATOM 3272 C C . PHE B 2 7 ? -38.390 34.248 -4.638 1.00 33.33 7 PHE B C 1
ATOM 3273 O O . PHE B 2 7 ? -38.016 34.046 -3.485 1.00 33.22 7 PHE B O 1
ATOM 3281 N N . ALA B 2 8 ? -38.536 35.464 -5.149 1.00 37.22 8 ALA B N 1
ATOM 3282 C CA . ALA B 2 8 ? -38.252 36.658 -4.367 1.00 35.58 8 ALA B CA 1
ATOM 3283 C C . ALA B 2 8 ? -39.252 36.810 -3.225 1.00 38.66 8 ALA B C 1
ATOM 3284 O O . ALA B 2 8 ? -40.438 36.504 -3.371 1.00 32.62 8 ALA B O 1
ATOM 3286 N N . GLU B 2 9 ? -38.762 37.265 -2.078 1.00 37.07 9 GLU B N 1
ATOM 3287 C CA . GLU B 2 9 ? -39.632 37.573 -0.951 1.00 42.09 9 GLU B CA 1
ATOM 3288 C C . GLU B 2 9 ? -39.470 39.046 -0.596 1.00 42.29 9 GLU B C 1
ATOM 3289 O O . GLU B 2 9 ? -38.677 39.400 0.275 1.00 39.04 9 GLU B O 1
ATOM 3295 N N . PRO B 2 10 ? -40.228 39.908 -1.292 1.00 48.85 10 PRO B N 1
ATOM 3296 C CA . PRO B 2 10 ? -40.081 41.368 -1.248 1.00 51.63 10 PRO B CA 1
ATOM 3297 C C . PRO B 2 10 ? -40.204 41.945 0.159 1.00 44.08 10 PRO B C 1
ATOM 3298 O O . PRO B 2 10 ? -39.512 42.910 0.481 1.00 51.01 10 PRO B O 1
ATOM 3302 N N . ASN B 2 11 ? -41.061 41.353 0.982 1.00 44.85 11 ASN B N 1
ATOM 3303 C CA . ASN B 2 11 ? -41.289 41.854 2.331 1.00 50.48 11 ASN B CA 1
ATOM 3304 C C . ASN B 2 11 ? -40.351 41.253 3.375 1.00 53.67 11 ASN B C 1
ATOM 3305 O O . ASN B 2 11 ? -40.631 41.338 4.571 1.00 50.46 11 ASN B O 1
ATOM 3310 N N . LEU B 2 12 ? -39.268 40.610 2.945 1.00 49.24 12 LEU B N 1
ATOM 3311 C CA . LEU B 2 12 ? -38.409 39.898 3.893 1.00 46.84 12 LEU B CA 1
ATOM 3312 C C . LEU B 2 12 ? -37.112 40.646 4.170 1.00 42.82 12 LEU B C 1
ATOM 3313 O O . LEU B 2 12 ? -36.420 41.076 3.248 1.00 40.20 12 LEU B O 1
ATOM 3318 N N . LYS B 2 13 ? -36.784 40.780 5.453 1.00 44.52 13 LYS B N 1
ATOM 3319 C CA . LYS B 2 13 ? -35.546 41.434 5.863 1.00 46.09 13 LYS B CA 1
ATOM 3320 C C . LYS B 2 13 ? -34.558 40.433 6.469 1.00 33.09 13 LYS B C 1
ATOM 3321 O O . LYS B 2 13 ? -34.948 39.528 7.196 1.00 36.66 13 LYS B O 1
ATOM 3327 N N . GLN B 2 14 ? -33.278 40.593 6.160 1.00 36.08 14 GLN B N 1
ATOM 3328 C CA . GLN B 2 14 ? -32.284 39.637 6.618 1.00 38.42 14 GLN B CA 1
ATOM 3329 C C . GLN B 2 14 ? -31.298 40.272 7.584 1.00 37.19 14 GLN B C 1
ATOM 3330 O O . GLN B 2 14 ? -30.644 41.270 7.266 1.00 31.64 14 GLN B O 1
ATOM 3336 N N . ILE B 2 15 ? -31.194 39.679 8.768 1.00 36.85 15 ILE B N 1
ATOM 3337 C CA . ILE B 2 15 ? -30.208 40.124 9.737 1.00 37.60 15 ILE B CA 1
ATOM 3338 C C . ILE B 2 15 ? -29.091 39.098 9.881 1.00 32.35 15 ILE B C 1
ATOM 3339 O O . ILE B 2 15 ? -29.338 37.913 10.098 1.00 31.22 15 ILE B O 1
ATOM 3344 N N . THR B 2 16 ? -27.860 39.569 9.750 1.00 33.82 16 THR B N 1
ATOM 3345 C CA . THR B 2 16 ? -26.697 38.738 9.996 1.00 32.67 16 THR B CA 1
ATOM 3346 C C . THR B 2 16 ? -25.903 39.296 11.171 1.00 31.71 16 THR B C 1
ATOM 3347 O O . THR B 2 16 ? -25.443 40.432 11.127 1.00 30.27 16 THR B O 1
ATOM 3351 N N . VAL B 2 17 ? -25.755 38.491 12.218 1.00 30.88 17 VAL B N 1
ATOM 3352 C CA . VAL B 2 17 ? -24.987 38.896 13.388 1.00 36.75 17 VAL B CA 1
ATOM 3353 C C . VAL B 2 17 ? -23.655 38.145 13.443 1.00 29.00 17 VAL B C 1
ATOM 3354 O O . VAL B 2 17 ? -23.634 36.919 13.495 1.00 30.37 17 VAL B O 1
ATOM 3358 N N . TRP B 2 18 ? -22.555 38.891 13.415 1.00 24.82 18 TRP B N 1
ATOM 3359 C CA . TRP B 2 18 ? -21.215 38.334 13.576 1.00 29.83 18 TRP B CA 1
ATOM 3360 C C . TRP B 2 18 ? -20.736 38.477 15.020 1.00 33.47 18 TRP B C 1
ATOM 3361 O O . TRP B 2 18 ? -20.998 39.495 15.670 1.00 28.15 18 TRP B O 1
ATOM 3372 N N . ALA B 2 19 ? -20.012 37.472 15.506 1.00 30.15 19 ALA B N 1
ATOM 3373 C CA . ALA B 2 19 ? -19.472 37.501 16.860 1.00 26.41 19 ALA B CA 1
ATOM 3374 C C . ALA B 2 19 ? -18.198 36.656 16.959 1.00 30.97 19 ALA B C 1
ATOM 3375 O O . ALA B 2 19 ? -17.745 36.080 15.966 1.00 25.98 19 ALA B O 1
ATOM 3377 N N . ARG B 2 20 ? -17.618 36.610 18.154 1.00 28.15 20 ARG B N 1
ATOM 3378 C CA . ARG B 2 20 ? -16.470 35.749 18.443 1.00 23.51 20 ARG B CA 1
ATOM 3379 C C . ARG B 2 20 ? -16.953 34.457 19.064 1.00 25.39 20 ARG B C 1
ATOM 3380 O O . ARG B 2 20 ? -17.681 34.479 20.062 1.00 25.15 20 ARG B O 1
ATOM 3388 N N . GLY B 2 21 ? -16.550 33.331 18.483 1.00 21.40 21 GLY B N 1
ATOM 3389 C CA . GLY B 2 21 ? -16.973 32.039 18.986 1.00 19.03 21 GLY B CA 1
ATOM 3390 C C . GLY B 2 21 ? -16.678 31.861 20.464 1.00 22.87 21 GLY B C 1
ATOM 3391 O O . GLY B 2 21 ? -15.693 32.404 20.975 1.00 20.61 21 GLY B O 1
ATOM 3392 N N . VAL B 2 22 ? -17.556 31.110 21.128 1.00 24.33 22 VAL B N 1
ATOM 3393 C CA . VAL B 2 22 ? -17.456 30.726 22.540 1.00 27.44 22 VAL B CA 1
ATOM 3394 C C . VAL B 2 22 ? -17.631 31.896 23.518 1.00 29.71 22 VAL B C 1
ATOM 3395 O O . VAL B 2 22 ? -18.400 31.790 24.474 1.00 32.36 22 VAL B O 1
ATOM 3399 N N . VAL B 2 23 ? -16.930 33.004 23.293 1.00 24.79 23 VAL B N 1
ATOM 3400 C CA . VAL B 2 23 ? -16.983 34.104 24.250 1.00 25.24 23 VAL B CA 1
ATOM 3401 C C . VAL B 2 23 ? -18.176 35.025 23.995 1.00 30.26 23 VAL B C 1
ATOM 3402 O O . VAL B 2 23 ? -18.617 35.743 24.895 1.00 28.02 23 VAL B O 1
ATOM 3406 N N . MET B 2 24 ? -18.719 34.985 22.781 1.00 30.06 24 MET B N 1
ATOM 3407 C CA . MET B 2 24 ? -19.851 35.842 22.440 1.00 31.48 24 MET B CA 1
ATOM 3408 C C . MET B 2 24 ? -20.946 35.139 21.627 1.00 30.00 24 MET B C 1
ATOM 3409 O O . MET B 2 24 ? -21.859 35.795 21.141 1.00 32.89 24 MET B O 1
ATOM 3414 N N . ASN B 2 25 ? -20.866 33.817 21.488 1.00 33.11 25 ASN B N 1
ATOM 3415 C CA . ASN B 2 25 ? -21.842 33.085 20.671 1.00 36.36 25 ASN B CA 1
ATOM 3416 C C . ASN B 2 25 ? -23.238 33.088 21.275 1.00 40.32 25 ASN B C 1
ATOM 3417 O O . ASN B 2 25 ? -24.236 33.139 20.555 1.00 39.29 25 ASN B O 1
ATOM 3422 N N . LYS B 2 26 ? -23.301 33.019 22.599 1.00 39.02 26 LYS B N 1
ATOM 3423 C CA . LYS B 2 26 ? -24.571 33.024 23.314 1.00 35.66 26 LYS B CA 1
ATOM 3424 C C . LYS B 2 26 ? -25.324 34.336 23.097 1.00 34.64 26 LYS B C 1
ATOM 3425 O O . LYS B 2 26 ? -26.532 34.329 22.857 1.00 35.51 26 LYS B O 1
ATOM 3431 N N . ASP B 2 27 ? -24.616 35.458 23.163 1.00 30.02 27 ASP B N 1
ATOM 3432 C CA . ASP B 2 27 ? -25.273 36.755 23.010 1.00 28.36 27 ASP B CA 1
ATOM 3433 C C . ASP B 2 27 ? -25.728 37.019 21.579 1.00 38.11 27 ASP B C 1
ATOM 3434 O O . ASP B 2 27 ? -26.788 37.612 21.359 1.00 38.86 27 ASP B O 1
ATOM 3439 N N . ALA B 2 28 ? -24.937 36.570 20.609 1.00 37.49 28 ALA B N 1
ATOM 3440 C CA . ALA B 2 28 ? -25.325 36.681 19.208 1.00 36.21 28 ALA B CA 1
ATOM 3441 C C . ALA B 2 28 ? -26.629 35.933 18.970 1.00 34.71 28 ALA B C 1
ATOM 3442 O O . ALA B 2 28 ? -27.513 36.423 18.271 1.00 41.23 28 ALA B O 1
ATOM 3444 N N . ARG B 2 29 ? -26.737 34.745 19.564 1.00 35.51 29 ARG B N 1
ATOM 3445 C CA . ARG B 2 29 ? -27.931 33.917 19.454 1.00 33.80 29 ARG B CA 1
ATOM 3446 C C . ARG B 2 29 ? -29.118 34.603 20.110 1.00 35.02 29 ARG B C 1
ATOM 3447 O O . ARG B 2 29 ? -30.233 34.573 19.589 1.00 34.23 29 ARG B O 1
ATOM 3455 N N . ASP B 2 30 ? -28.868 35.226 21.254 1.00 34.21 30 ASP B N 1
ATOM 3456 C CA . ASP B 2 30 ? -29.922 35.913 21.992 1.00 41.27 30 ASP B CA 1
ATOM 3457 C C . ASP B 2 30 ? -30.466 37.122 21.237 1.00 42.48 30 ASP B C 1
ATOM 3458 O O . ASP B 2 30 ? -31.674 37.349 21.247 1.00 44.69 30 ASP B O 1
ATOM 3463 N N . ILE B 2 31 ? -29.594 37.896 20.590 1.00 37.73 31 ILE B N 1
ATOM 3464 C CA . ILE B 2 31 ? -30.061 38.996 19.743 1.00 42.66 31 ILE B CA 1
ATOM 3465 C C . ILE B 2 31 ? -31.002 38.435 18.695 1.00 40.91 31 ILE B C 1
ATOM 3466 O O . ILE B 2 31 ? -32.086 38.959 18.444 1.00 34.64 31 ILE B O 1
ATOM 3471 N N . VAL B 2 32 ? -30.568 37.334 18.105 1.00 42.72 32 VAL B N 1
ATOM 3472 C CA . VAL B 2 32 ? -31.327 36.666 17.072 1.00 42.85 32 VAL B CA 1
ATOM 3473 C C . VAL B 2 32 ? -32.642 36.105 17.640 1.00 46.67 32 VAL B C 1
ATOM 3474 O O . VAL B 2 32 ? -33.706 36.262 17.028 1.00 42.22 32 VAL B O 1
ATOM 3478 N N . VAL B 2 33 ? -32.585 35.502 18.824 1.00 39.19 33 VAL B N 1
ATOM 3479 C CA . VAL B 2 33 ? -33.797 34.977 19.446 1.00 40.34 33 VAL B CA 1
ATOM 3480 C C . VAL B 2 33 ? -34.707 36.123 19.913 1.00 47.07 33 VAL B C 1
ATOM 3481 O O . VAL B 2 33 ? -35.932 36.035 19.795 1.00 38.18 33 VAL B O 1
ATOM 3485 N N . ALA B 2 34 ? -34.111 37.204 20.410 1.00 38.69 34 ALA B N 1
ATOM 3486 C CA . ALA B 2 34 ? -34.894 38.313 20.963 1.00 44.70 34 ALA B CA 1
ATOM 3487 C C . ALA B 2 34 ? -35.830 38.962 19.941 1.00 36.93 34 ALA B C 1
ATOM 3488 O O . ALA B 2 34 ? -37.041 39.021 20.165 1.00 43.31 34 ALA B O 1
ATOM 3490 N N . LEU B 2 35 ? -35.282 39.445 18.828 1.00 38.30 35 LEU B N 1
ATOM 3491 C CA . LEU B 2 35 ? -36.083 40.227 17.873 1.00 43.20 35 LEU B CA 1
ATOM 3492 C C . LEU B 2 35 ? -37.111 39.399 17.107 1.00 42.15 35 LEU B C 1
ATOM 3493 O O . LEU B 2 35 ? -38.095 39.949 16.616 1.00 39.25 35 LEU B O 1
ATOM 3498 N N . THR B 2 36 ? -36.889 38.091 16.995 1.00 39.82 36 THR B N 1
ATOM 3499 C CA . THR B 2 36 ? -37.906 37.219 16.405 1.00 44.25 36 THR B CA 1
ATOM 3500 C C . THR B 2 36 ? -39.022 36.914 17.398 1.00 46.44 36 THR B C 1
ATOM 3501 O O . THR B 2 36 ? -40.189 36.821 17.018 1.00 44.91 36 THR B O 1
ATOM 3505 N N . GLU B 2 37 ? -38.661 36.748 18.667 1.00 45.84 37 GLU B N 1
ATOM 3506 C CA . GLU B 2 37 ? -39.666 36.599 19.711 1.00 44.79 37 GLU B CA 1
ATOM 3507 C C . GLU B 2 37 ? -40.495 37.879 19.810 1.00 47.47 37 GLU B C 1
ATOM 3508 O O . GLU B 2 37 ? -41.699 37.823 20.056 1.00 46.52 37 GLU B O 1
ATOM 3514 N N . ALA B 2 38 ? -39.848 39.024 19.589 1.00 44.71 38 ALA B N 1
ATOM 3515 C CA . ALA B 2 38 ? -40.517 40.326 19.635 1.00 46.57 38 ALA B CA 1
ATOM 3516 C C . ALA B 2 38 ? -41.452 40.531 18.450 1.00 49.13 38 ALA B C 1
ATOM 3517 O O . ALA B 2 38 ? -42.590 40.975 18.612 1.00 53.53 38 ALA B O 1
ATOM 3519 N N . ALA B 2 39 ? -40.961 40.216 17.255 1.00 50.59 39 ALA B N 1
ATOM 3520 C CA . ALA B 2 39 ? -41.744 40.373 16.035 1.00 45.44 39 ALA B CA 1
ATOM 3521 C C . ALA B 2 39 ? -42.938 39.427 16.020 1.00 42.00 39 ALA B C 1
ATOM 3522 O O . ALA B 2 39 ? -44.001 39.771 15.507 1.00 49.85 39 ALA B O 1
ATOM 3524 N N . ALA B 2 40 ? -42.757 38.237 16.588 1.00 44.42 40 ALA B N 1
ATOM 3525 C CA . ALA B 2 40 ? -43.816 37.230 16.624 1.00 52.17 40 ALA B CA 1
ATOM 3526 C C . ALA B 2 40 ? -44.973 37.681 17.511 1.00 53.59 40 ALA B C 1
ATOM 3527 O O . ALA B 2 40 ? -46.111 37.250 17.329 1.00 56.00 40 ALA B O 1
ATOM 3529 N N . LYS B 2 41 ? -44.673 38.554 18.469 1.00 56.19 41 LYS B N 1
ATOM 3530 C CA . LYS B 2 41 ? -45.702 39.162 19.305 1.00 53.34 41 LYS B CA 1
ATOM 3531 C C . LYS B 2 41 ? -46.530 40.149 18.491 1.00 56.12 41 LYS B C 1
ATOM 3532 O O . LYS B 2 41 ? -47.588 40.599 18.929 1.00 62.27 41 LYS B O 1
ATOM 3538 N N . GLU B 2 42 ? -46.037 40.479 17.301 1.00 55.88 42 GLU B N 1
ATOM 3539 C CA . GLU B 2 42 ? -46.743 41.375 16.399 1.00 57.81 42 GLU B CA 1
ATOM 3540 C C . GLU B 2 42 ? -47.265 40.628 15.173 1.00 58.47 42 GLU B C 1
ATOM 3541 O O . GLU B 2 42 ? -47.509 41.227 14.125 1.00 53.73 42 GLU B O 1
ATOM 3547 N N . GLY B 2 43 ? -47.423 39.314 15.312 1.00 56.25 43 GLY B N 1
ATOM 3548 C CA . GLY B 2 43 ? -48.029 38.497 14.276 1.00 55.17 43 GLY B CA 1
ATOM 3549 C C . GLY B 2 43 ? -47.161 38.246 13.057 1.00 52.09 43 GLY B C 1
ATOM 3550 O O . GLY B 2 43 ? -47.633 37.698 12.059 1.00 52.34 43 GLY B O 1
ATOM 3551 N N . LYS B 2 44 ? -45.895 38.645 13.124 1.00 48.73 44 LYS B N 1
ATOM 3552 C CA . LYS B 2 44 ? -44.976 38.399 12.015 1.00 52.51 44 LYS B CA 1
ATOM 3553 C C . LYS B 2 44 ? -44.509 36.944 11.989 1.00 56.19 44 LYS B C 1
ATOM 3554 O O . LYS B 2 44 ? -44.549 36.245 13.006 1.00 47.82 44 LYS B O 1
ATOM 3560 N N . TYR B 2 45 ? -44.084 36.492 10.812 1.00 53.59 45 TYR B N 1
ATOM 3561 C CA . TYR B 2 45 ? -43.466 35.180 10.662 1.00 49.82 45 TYR B CA 1
ATOM 3562 C C . TYR B 2 45 ? -41.970 35.307 10.932 1.00 52.47 45 TYR B C 1
ATOM 3563 O O . TYR B 2 45 ? -41.317 36.236 10.442 1.00 47.77 45 TYR B O 1
ATOM 3572 N N . VAL B 2 46 ? -41.432 34.389 11.729 1.00 48.37 46 VAL B N 1
ATOM 3573 C CA . VAL B 2 46 ? -40.052 34.507 12.187 1.00 45.43 46 VAL B CA 1
ATOM 3574 C C . VAL B 2 46 ? -39.283 33.190 12.143 1.00 46.10 46 VAL B C 1
ATOM 3575 O O . VAL B 2 46 ? -39.857 32.101 12.222 1.00 36.65 46 VAL B O 1
ATOM 3579 N N . GLN B 2 47 ? -37.967 33.300 12.009 1.00 50.24 47 GLN B N 1
ATOM 3580 C CA . GLN B 2 47 ? -37.089 32.144 12.155 1.00 44.76 47 GLN B CA 1
ATOM 3581 C C . GLN B 2 47 ? -35.753 32.568 12.743 1.00 49.32 47 GLN B C 1
ATOM 3582 O O . GLN B 2 47 ? -35.115 33.493 12.248 1.00 49.64 47 GLN B O 1
ATOM 3588 N N . ALA B 2 48 ? -35.343 31.886 13.804 1.00 41.61 48 ALA B N 1
ATOM 3589 C CA . ALA B 2 48 ? -34.052 32.118 14.412 1.00 44.37 48 ALA B CA 1
ATOM 3590 C C . ALA B 2 48 ? -33.202 30.879 14.255 1.00 44.18 48 ALA B C 1
ATOM 3591 O O . ALA B 2 48 ? -33.681 29.763 14.469 1.00 46.13 48 ALA B O 1
ATOM 3593 N N . TRP B 2 49 ? -31.948 31.067 13.860 1.00 34.68 49 TRP B N 1
ATOM 3594 C CA . TRP B 2 49 ? -31.018 29.956 13.861 1.00 34.94 49 TRP B CA 1
ATOM 3595 C C . TRP B 2 49 ? -29.580 30.446 14.002 1.00 40.36 49 TRP B C 1
ATOM 3596 O O . TRP B 2 49 ? -29.289 31.640 13.856 1.00 34.57 49 TRP B O 1
ATOM 3607 N N . GLU B 2 50 ? -28.691 29.513 14.331 1.00 34.61 50 GLU B N 1
ATOM 3608 C CA . GLU B 2 50 ? -27.262 29.790 14.400 1.00 32.89 50 GLU B CA 1
ATOM 3609 C C . GLU B 2 50 ? -26.632 29.216 13.152 1.00 30.45 50 GLU B C 1
ATOM 3610 O O . GLU B 2 50 ? -27.098 28.189 12.651 1.00 33.58 50 GLU B O 1
ATOM 3616 N N . ASN B 2 51 ? -25.584 29.854 12.638 1.00 26.59 51 ASN B N 1
ATOM 3617 C CA . ASN B 2 51 ? -24.907 29.266 11.494 1.00 29.85 51 ASN B CA 1
ATOM 3618 C C . ASN B 2 51 ? -24.372 27.895 11.887 1.00 30.94 51 ASN B C 1
ATOM 3619 O O . ASN B 2 51 ? -23.482 27.776 12.730 1.00 27.84 51 ASN B O 1
ATOM 3624 N N . TYR B 2 52 ? -24.943 26.868 11.267 1.00 25.74 52 TYR B N 1
ATOM 3625 C CA . TYR B 2 52 ? -24.651 25.479 11.581 1.00 25.97 52 TYR B CA 1
ATOM 3626 C C . TYR B 2 52 ? -23.247 25.120 11.114 1.00 26.50 52 TYR B C 1
ATOM 3627 O O . TYR B 2 52 ? -22.556 24.324 11.747 1.00 26.85 52 TYR B O 1
ATOM 3636 N N . VAL B 2 53 ? -22.819 25.729 10.012 1.00 31.72 53 VAL B N 1
ATOM 3637 C CA . VAL B 2 53 ? -21.498 25.443 9.463 1.00 29.15 53 VAL B CA 1
ATOM 3638 C C . VAL B 2 53 ? -20.397 26.015 10.354 1.00 25.88 53 VAL B C 1
ATOM 3639 O O . VAL B 2 53 ? -19.267 25.526 10.346 1.00 29.81 53 VAL B O 1
ATOM 3643 N N . ASP B 2 54 ? -20.738 27.049 11.119 1.00 26.65 54 ASP B N 1
ATOM 3644 C CA . ASP B 2 54 ? -19.820 27.630 12.093 1.00 23.64 54 ASP B CA 1
ATOM 3645 C C . ASP B 2 54 ? -19.684 26.759 13.332 1.00 24.09 54 ASP B C 1
ATOM 3646 O O . ASP B 2 54 ? -18.873 27.059 14.205 1.00 25.83 54 ASP B O 1
ATOM 3651 N N . LEU B 2 55 ? -20.480 25.693 13.418 1.00 21.43 55 LEU B N 1
ATOM 3652 C CA . LEU B 2 55 ? -20.437 24.804 14.572 1.00 20.97 55 LEU B CA 1
ATOM 3653 C C . LEU B 2 55 ? -19.505 23.605 14.338 1.00 30.14 55 LEU B C 1
ATOM 3654 O O . LEU B 2 55 ? -19.377 23.127 13.208 1.00 30.68 55 LEU B O 1
ATOM 3659 N N . PRO B 2 56 ? -18.840 23.128 15.408 1.00 21.85 56 PRO B N 1
ATOM 3660 C CA . PRO B 2 56 ? -18.869 23.768 16.728 1.00 24.06 56 PRO B CA 1
ATOM 3661 C C . PRO B 2 56 ? -18.112 25.086 16.717 1.00 20.64 56 PRO B C 1
ATOM 3662 O O . PRO B 2 56 ? -17.162 25.233 15.951 1.00 22.29 56 PRO B O 1
ATOM 3666 N N . ASP B 2 57 ? -18.559 26.046 17.516 1.00 20.83 57 ASP B N 1
ATOM 3667 C CA . ASP B 2 57 ? -17.857 27.316 17.607 1.00 20.57 57 ASP B CA 1
ATOM 3668 C C . ASP B 2 57 ? -16.506 27.105 18.285 1.00 16.39 57 ASP B C 1
ATOM 3669 O O . ASP B 2 57 ? -16.363 26.228 19.132 1.00 18.49 57 ASP B O 1
ATOM 3674 N N . ARG B 2 58 ? -15.519 27.900 17.890 1.00 16.09 58 ARG B N 1
ATOM 3675 C CA . ARG B 2 58 ? -14.196 27.851 18.499 1.00 17.35 58 ARG B CA 1
ATOM 3676 C C . ARG B 2 58 ? -13.887 29.227 19.062 1.00 19.02 58 ARG B C 1
ATOM 3677 O O . ARG B 2 58 ? -14.387 30.230 18.551 1.00 20.09 58 ARG B O 1
ATOM 3685 N N . ILE B 2 59 ? -13.072 29.282 20.110 1.00 20.45 59 ILE B N 1
ATOM 3686 C CA . ILE B 2 59 ? -12.762 30.556 20.755 1.00 18.26 59 ILE B CA 1
ATOM 3687 C C . ILE B 2 59 ? -12.113 31.555 19.790 1.00 19.18 59 ILE B C 1
ATOM 3688 O O . ILE B 2 59 ? -11.013 31.310 19.292 1.00 17.15 59 ILE B O 1
ATOM 3693 N N . TYR B 2 60 ? -12.831 32.656 19.545 1.00 18.21 60 TYR B N 1
ATOM 3694 C CA . TYR B 2 60 ? -12.440 33.812 18.711 1.00 17.58 60 TYR B CA 1
ATOM 3695 C C . TYR B 2 60 ? -12.649 33.647 17.201 1.00 16.95 60 TYR B C 1
ATOM 3696 O O . TYR B 2 60 ? -12.502 34.622 16.468 1.00 18.67 60 TYR B O 1
ATOM 3705 N N . VAL B 2 61 ? -12.981 32.450 16.721 1.00 18.37 61 VAL B N 1
ATOM 3706 C CA . VAL B 2 61 ? -13.256 32.317 15.285 1.00 18.99 61 VAL B CA 1
ATOM 3707 C C . VAL B 2 61 ? -14.498 33.151 14.988 1.00 17.04 61 VAL B C 1
ATOM 3708 O O . VAL B 2 61 ? -15.395 33.223 15.816 1.00 19.39 61 VAL B O 1
ATOM 3712 N N . PRO B 2 62 ? -14.541 33.824 13.829 1.00 20.91 62 PRO B N 1
ATOM 3713 C CA . PRO B 2 62 ? -15.797 34.525 13.535 1.00 20.66 62 PRO B CA 1
ATOM 3714 C C . PRO B 2 62 ? -16.969 33.557 13.357 1.00 22.26 62 PRO B C 1
ATOM 3715 O O . PRO B 2 62 ? -16.881 32.618 12.572 1.00 28.19 62 PRO B O 1
ATOM 3719 N N . VAL B 2 63 ? -18.039 33.761 14.114 1.00 22.83 63 VAL B N 1
ATOM 3720 C CA . VAL B 2 63 ? -19.237 32.950 13.962 1.00 25.60 63 VAL B CA 1
ATOM 3721 C C . VAL B 2 63 ? -20.425 33.850 13.660 1.00 31.00 63 VAL B C 1
ATOM 3722 O O . VAL B 2 63 ? -20.335 35.074 13.779 1.00 28.25 63 VAL B O 1
ATOM 3726 N N . ARG B 2 64 ? -21.543 33.243 13.276 1.00 31.08 64 ARG B N 1
ATOM 3727 C CA . ARG B 2 64 ? -22.700 34.019 12.868 1.00 26.84 64 ARG B CA 1
ATOM 3728 C C . ARG B 2 64 ? -24.003 33.505 13.441 1.00 25.96 64 ARG B C 1
ATOM 3729 O O . ARG B 2 64 ? -24.172 32.309 13.677 1.00 27.79 64 ARG B O 1
ATOM 3737 N N . ALA B 2 65 ? -24.921 34.439 13.658 1.00 30.99 65 ALA B N 1
ATOM 3738 C CA . ALA B 2 65 ? -26.312 34.125 13.934 1.00 33.38 65 ALA B CA 1
ATOM 3739 C C . ALA B 2 65 ? -27.172 34.956 12.984 1.00 29.49 65 ALA B C 1
ATOM 3740 O O . ALA B 2 65 ? -26.767 36.040 12.563 1.00 31.52 65 ALA B O 1
ATOM 3742 N N . TYR B 2 66 ? -28.352 34.454 12.641 1.00 35.06 66 TYR B N 1
ATOM 3743 C CA . TYR B 2 66 ? -29.159 35.120 11.625 1.00 37.58 66 TYR B CA 1
ATOM 3744 C C . TYR B 2 66 ? -30.603 35.383 12.031 1.00 38.21 66 TYR B C 1
ATOM 3745 O O . TYR B 2 66 ? -31.181 34.637 12.827 1.00 39.48 66 TYR B O 1
ATOM 3754 N N . ALA B 2 67 ? -31.188 36.421 11.437 1.00 37.87 67 ALA B N 1
ATOM 3755 C CA . ALA B 2 67 ? -32.612 36.686 11.600 1.00 46.96 67 ALA B CA 1
ATOM 3756 C C . ALA B 2 67 ? -33.368 36.841 10.278 1.00 38.43 67 ALA B C 1
ATOM 3757 O O . ALA B 2 67 ? -32.889 37.481 9.337 1.00 30.56 67 ALA B O 1
ATOM 3759 N N . ARG B 2 68 ? -34.549 36.225 10.232 1.00 46.81 68 ARG B N 1
ATOM 3760 C CA . ARG B 2 68 ? -35.546 36.458 9.184 1.00 48.54 68 ARG B CA 1
ATOM 3761 C C . ARG B 2 68 ? -36.930 36.705 9.799 1.00 50.05 68 ARG B C 1
ATOM 3762 O O . ARG B 2 68 ? -37.544 35.792 10.363 1.00 48.03 68 ARG B O 1
ATOM 3770 N N . ILE B 2 69 ? -37.407 37.943 9.697 1.00 47.94 69 ILE B N 1
ATOM 3771 C CA . ILE B 2 69 ? -38.739 38.299 10.178 1.00 54.32 69 ILE B CA 1
ATOM 3772 C C . ILE B 2 69 ? -39.610 38.722 8.993 1.00 52.91 69 ILE B C 1
ATOM 3773 O O . ILE B 2 69 ? -39.163 39.451 8.094 1.00 41.26 69 ILE B O 1
ATOM 3778 N N . SER B 2 70 ? -40.855 38.256 8.990 1.00 49.29 70 SER B N 1
ATOM 3779 C CA . SER B 2 70 ? -41.691 38.392 7.804 1.00 56.71 70 SER B CA 1
ATOM 3780 C C . SER B 2 70 ? -43.178 38.544 8.106 1.00 49.00 70 SER B C 1
ATOM 3781 O O . SER B 2 70 ? -43.713 37.891 9.003 1.00 52.28 70 SER B O 1
ATOM 3784 N N . SER B 2 71 ? -43.838 39.406 7.339 1.00 48.77 71 SER B N 1
ATOM 3785 C CA . SER B 2 71 ? -45.291 39.547 7.404 1.00 52.32 71 SER B CA 1
ATOM 3786 C C . SER B 2 71 ? -45.960 38.448 6.586 1.00 50.94 71 SER B C 1
ATOM 3787 O O . SER B 2 71 ? -47.000 37.917 6.973 1.00 53.28 71 SER B O 1
ATOM 3790 N N . ASP B 2 72 ? -45.360 38.131 5.441 1.00 52.03 72 ASP B N 1
ATOM 3791 C CA . ASP B 2 72 ? -45.772 36.987 4.634 1.00 49.21 72 ASP B CA 1
ATOM 3792 C C . ASP B 2 72 ? -44.994 35.771 5.104 1.00 44.64 72 ASP B C 1
ATOM 3793 O O . ASP B 2 72 ? -43.820 35.896 5.431 1.00 48.14 72 ASP B O 1
ATOM 3798 N N . PRO B 2 73 ? -45.643 34.596 5.149 1.00 44.82 73 PRO B N 1
ATOM 3799 C CA . PRO B 2 73 ? -44.967 33.362 5.572 1.00 45.10 73 PRO B CA 1
ATOM 3800 C C . PRO B 2 73 ? -43.592 33.203 4.918 1.00 44.61 73 PRO B C 1
ATOM 3801 O O . PRO B 2 73 ? -43.438 33.487 3.728 1.00 40.15 73 PRO B O 1
ATOM 3805 N N . ILE B 2 74 ? -42.599 32.803 5.708 1.00 44.55 74 ILE B N 1
ATOM 3806 C CA . ILE B 2 74 ? -41.240 32.628 5.206 1.00 44.24 74 ILE B CA 1
ATOM 3807 C C . ILE B 2 74 ? -41.146 31.382 4.337 1.00 38.82 74 ILE B C 1
ATOM 3808 O O . ILE B 2 74 ? -41.523 30.288 4.767 1.00 41.04 74 ILE B O 1
ATOM 3813 N N . GLU B 2 75 ? -40.651 31.548 3.114 1.00 37.04 75 GLU B N 1
ATOM 3814 C CA . GLU B 2 75 ? -40.529 30.424 2.188 1.00 35.53 75 GLU B CA 1
ATOM 3815 C C . GLU B 2 75 ? -39.079 29.984 2.019 1.00 33.83 75 GLU B C 1
ATOM 3816 O O . GLU B 2 75 ? -38.793 29.044 1.282 1.00 42.91 75 GLU B O 1
ATOM 3822 N N . SER B 2 76 ? -38.174 30.663 2.712 1.00 34.71 76 SER B N 1
ATOM 3823 C CA . SER B 2 76 ? -36.750 30.356 2.642 1.00 37.46 76 SER B CA 1
ATOM 3824 C C . SER B 2 76 ? -36.219 29.934 4.009 1.00 35.06 76 SER B C 1
ATOM 3825 O O . SER B 2 76 ? -35.204 30.441 4.485 1.00 33.21 76 SER B O 1
ATOM 3828 N N . LYS B 2 77 ? -36.918 28.990 4.629 1.00 36.00 77 LYS B N 1
ATOM 3829 C CA . LYS B 2 77 ? -36.589 28.526 5.971 1.00 42.89 77 LYS B CA 1
ATOM 3830 C C . LYS B 2 77 ? -35.381 27.593 6.001 1.00 30.89 77 LYS B C 1
ATOM 3831 O O . LYS B 2 77 ? -34.459 27.781 6.794 1.00 30.57 77 LYS B O 1
ATOM 3837 N N . TYR B 2 78 ? -35.398 26.595 5.123 1.00 34.49 78 TYR B N 1
ATOM 3838 C CA . TYR B 2 78 ? -34.438 25.498 5.168 1.00 29.35 78 TYR B CA 1
ATOM 3839 C C . TYR B 2 78 ? -33.175 25.855 4.400 1.00 33.96 78 TYR B C 1
ATOM 3840 O O . TYR B 2 78 ? -32.837 25.251 3.380 1.00 32.53 78 TYR B O 1
ATOM 3849 N N . ILE B 2 79 ? -32.478 26.854 4.920 1.00 30.32 79 ILE B N 1
ATOM 3850 C CA . ILE B 2 79 ? -31.281 27.393 4.298 1.00 32.15 79 ILE B CA 1
ATOM 3851 C C . ILE B 2 79 ? -30.234 27.444 5.412 1.00 33.39 79 ILE B C 1
ATOM 3852 O O . ILE B 2 79 ? -30.564 27.212 6.574 1.00 32.79 79 ILE B O 1
ATOM 3857 N N . TYR B 2 80 ? -28.975 27.694 5.082 1.00 27.18 80 TYR B N 1
ATOM 3858 C CA . TYR B 2 80 ? -27.955 27.763 6.112 1.00 25.73 80 TYR B CA 1
ATOM 3859 C C . TYR B 2 80 ? -27.647 29.207 6.496 1.00 26.58 80 TYR B C 1
ATOM 3860 O O . TYR B 2 80 ? -27.470 29.523 7.673 1.00 21.02 80 TYR B O 1
ATOM 3869 N N . GLU B 2 81 ? -27.584 30.092 5.511 1.00 20.88 81 GLU B N 1
ATOM 3870 C CA . GLU B 2 81 ? -27.258 31.474 5.833 1.00 28.53 81 GLU B CA 1
ATOM 3871 C C . GLU B 2 81 ? -28.040 32.496 5.025 1.00 28.62 81 GLU B C 1
ATOM 3872 O O . GLU B 2 81 ? -28.529 32.205 3.934 1.00 27.11 81 GLU B O 1
ATOM 3878 N N . ASN B 2 82 ? -28.179 33.690 5.598 1.00 27.84 82 ASN B N 1
ATOM 3879 C CA . ASN B 2 82 ? -28.675 34.837 4.857 1.00 26.08 82 ASN B CA 1
ATOM 3880 C C . ASN B 2 82 ? -27.649 35.250 3.826 1.00 25.55 82 ASN B C 1
ATOM 3881 O O . ASN B 2 82 ? -26.520 35.588 4.172 1.00 26.90 82 ASN B O 1
ATOM 3886 N N . GLU B 2 83 ? -28.032 35.223 2.557 1.00 28.20 83 GLU B N 1
ATOM 3887 C CA . GLU B 2 83 ? -27.098 35.575 1.494 1.00 33.86 83 GLU B CA 1
ATOM 3888 C C . GLU B 2 83 ? -27.070 37.081 1.214 1.00 28.02 83 GLU B C 1
ATOM 3889 O O . GLU B 2 83 ? -26.064 37.606 0.751 1.00 31.79 83 GLU B O 1
ATOM 3895 N N . THR B 2 84 ? -28.169 37.771 1.506 1.00 29.27 84 THR B N 1
ATOM 3896 C CA . THR B 2 84 ? -28.272 39.198 1.203 1.00 35.80 84 THR B CA 1
ATOM 3897 C C . THR B 2 84 ? -28.823 40.000 2.380 1.00 32.95 84 THR B C 1
ATOM 3898 O O . THR B 2 84 ? -30.002 40.348 2.401 1.00 32.17 84 THR B O 1
ATOM 3902 N N . PRO B 2 85 ? -27.963 40.302 3.366 1.00 35.48 85 PRO B N 1
ATOM 3903 C CA . PRO B 2 85 ? -28.387 40.905 4.637 1.00 36.76 85 PRO B CA 1
ATOM 3904 C C . PRO B 2 85 ? -28.873 42.356 4.515 1.00 38.70 85 PRO B C 1
ATOM 3905 O O . PRO B 2 85 ? -28.352 43.120 3.703 1.00 29.25 85 PRO B O 1
ATOM 3909 N N . ASP B 2 86 ? -29.858 42.718 5.336 1.00 38.89 86 ASP B N 1
ATOM 3910 C CA . ASP B 2 86 ? -30.330 44.101 5.446 1.00 41.69 86 ASP B CA 1
ATOM 3911 C C . ASP B 2 86 ? -29.843 44.751 6.740 1.00 45.93 86 ASP B C 1
ATOM 3912 O O . ASP B 2 86 ? -29.797 45.972 6.860 1.00 44.22 86 ASP B O 1
ATOM 3917 N N . ILE B 2 87 ? -29.524 43.920 7.725 1.00 40.53 87 ILE B N 1
ATOM 3918 C CA . ILE B 2 87 ? -28.951 44.392 8.975 1.00 40.45 87 ILE B CA 1
ATOM 3919 C C . ILE B 2 87 ? -27.762 43.514 9.343 1.00 36.60 87 ILE B C 1
ATOM 3920 O O . ILE B 2 87 ? -27.918 42.312 9.541 1.00 35.68 87 ILE B O 1
ATOM 3925 N N . VAL B 2 88 ? -26.580 44.120 9.414 1.00 39.53 88 VAL B N 1
ATOM 3926 C CA . VAL B 2 88 ? -25.374 43.425 9.845 1.00 41.95 88 VAL B CA 1
ATOM 3927 C C . VAL B 2 88 ? -24.948 43.918 11.232 1.00 38.92 88 VAL B C 1
ATOM 3928 O O . VAL B 2 88 ? -24.740 45.106 11.440 1.00 44.93 88 VAL B O 1
ATOM 3932 N N . VAL B 2 89 ? -24.839 42.996 12.181 1.00 40.18 89 VAL B N 1
ATOM 3933 C CA . VAL B 2 89 ? -24.483 43.336 13.555 1.00 37.21 89 VAL B CA 1
ATOM 3934 C C . VAL B 2 89 ? -23.130 42.734 13.925 1.00 36.11 89 VAL B C 1
ATOM 3935 O O . VAL B 2 89 ? -22.882 41.564 13.659 1.00 34.51 89 VAL B O 1
ATOM 3939 N N . LEU B 2 90 ? -22.257 43.527 14.536 1.00 41.10 90 LEU B N 1
ATOM 3940 C CA . LEU B 2 90 ? -20.978 43.007 15.019 1.00 37.38 90 LEU B CA 1
ATOM 3941 C C . LEU B 2 90 ? -20.898 43.052 16.543 1.00 35.84 90 LEU B C 1
ATOM 3942 O O . LEU B 2 90 ? -20.769 44.121 17.132 1.00 39.39 90 LEU B O 1
ATOM 3947 N N . VAL B 2 91 ? -20.967 41.886 17.177 1.00 32.70 91 VAL B N 1
ATOM 3948 C CA . VAL B 2 91 ? -20.873 41.800 18.625 1.00 29.96 91 VAL B CA 1
ATOM 3949 C C . VAL B 2 91 ? -19.469 42.189 19.093 1.00 37.16 91 VAL B C 1
ATOM 3950 O O . VAL B 2 91 ? -19.279 42.615 20.232 1.00 40.37 91 VAL B O 1
ATOM 3954 N N . GLU B 2 92 ? -18.484 42.060 18.209 1.00 34.68 92 GLU B N 1
ATOM 3955 C CA . GLU B 2 92 ? -17.118 42.466 18.534 1.00 34.47 92 GLU B CA 1
ATOM 3956 C C . GLU B 2 92 ? -16.544 43.301 17.397 1.00 32.61 92 GLU B C 1
ATOM 3957 O O . GLU B 2 92 ? -16.834 43.049 16.230 1.00 32.13 92 GLU B O 1
ATOM 3963 N N . GLU B 2 93 ? -15.720 44.284 17.745 1.00 33.79 93 GLU B N 1
ATOM 3964 C CA . GLU B 2 93 ? -15.328 45.342 16.818 1.00 30.10 93 GLU B CA 1
ATOM 3965 C C . GLU B 2 93 ? -14.239 44.971 15.817 1.00 29.64 93 GLU B C 1
ATOM 3966 O O . GLU B 2 93 ? -14.194 45.519 14.716 1.00 29.41 93 GLU B O 1
ATOM 3972 N N . SER B 2 94 ? -13.356 44.057 16.204 1.00 26.96 94 SER B N 1
ATOM 3973 C CA . SER B 2 94 ? -12.206 43.686 15.377 1.00 23.58 94 SER B CA 1
ATOM 3974 C C . SER B 2 94 ? -12.635 42.921 14.127 1.00 21.96 94 SER B C 1
ATOM 3975 O O . SER B 2 94 ? -11.852 42.714 13.195 1.00 21.66 94 SER B O 1
ATOM 3978 N N . LEU B 2 95 ? -13.898 42.516 14.121 1.00 23.98 95 LEU B N 1
ATOM 3979 C CA . LEU B 2 95 ? -14.482 41.786 13.012 1.00 22.72 95 LEU B CA 1
ATOM 3980 C C . LEU B 2 95 ? -14.526 42.614 11.729 1.00 26.16 95 LEU B C 1
ATOM 3981 O O . LEU B 2 95 ? -14.820 42.080 10.661 1.00 26.30 95 LEU B O 1
ATOM 3986 N N . ILE B 2 96 ? -14.223 43.911 11.824 1.00 26.23 96 ILE B N 1
ATOM 3987 C CA . ILE B 2 96 ? -14.148 44.762 10.634 1.00 24.77 96 ILE B CA 1
ATOM 3988 C C . ILE B 2 96 ? -12.829 44.545 9.906 1.00 29.03 96 ILE B C 1
ATOM 3989 O O . ILE B 2 96 ? -12.557 45.173 8.886 1.00 30.42 96 ILE B O 1
ATOM 3994 N N . LYS B 2 97 ? -12.018 43.634 10.426 1.00 26.22 97 LYS B N 1
ATOM 3995 C CA . LYS B 2 97 ? -10.749 43.298 9.793 1.00 25.19 97 LYS B CA 1
ATOM 3996 C C . LYS B 2 97 ? -10.722 41.829 9.335 1.00 30.10 97 LYS B C 1
ATOM 3997 O O . LYS B 2 97 ? -10.931 40.914 10.137 1.00 28.82 97 LYS B O 1
ATOM 4003 N N . GLY B 2 98 ? -10.499 41.615 8.040 1.00 27.54 98 GLY B N 1
ATOM 4004 C CA . GLY B 2 98 ? -10.237 40.288 7.501 1.00 29.44 98 GLY B CA 1
ATOM 4005 C C . GLY B 2 98 ? -11.428 39.353 7.380 1.00 29.00 98 GLY B C 1
ATOM 4006 O O . GLY B 2 98 ? -11.254 38.157 7.154 1.00 28.02 98 GLY B O 1
ATOM 4007 N N . VAL B 2 99 ? -12.632 39.900 7.521 1.00 23.24 99 VAL B N 1
ATOM 4008 C CA . VAL B 2 99 ? -13.872 39.126 7.497 1.00 27.55 99 VAL B CA 1
ATOM 4009 C C . VAL B 2 99 ? -14.884 39.747 6.523 1.00 28.78 99 VAL B C 1
ATOM 4010 O O . VAL B 2 99 ? -15.104 40.955 6.545 1.00 28.73 99 VAL B O 1
ATOM 4014 N N . PRO B 2 100 ? -15.510 38.926 5.664 1.00 32.27 100 PRO B N 1
ATOM 4015 C CA . PRO B 2 100 ? -16.441 39.472 4.661 1.00 26.37 100 PRO B CA 1
ATOM 4016 C C . PRO B 2 100 ? -17.811 39.837 5.229 1.00 30.14 100 PRO B C 1
ATOM 4017 O O . PRO B 2 100 ? -18.813 39.271 4.789 1.00 30.75 100 PRO B O 1
ATOM 4021 N N . ILE B 2 101 ? -17.859 40.781 6.168 1.00 26.39 101 ILE B N 1
ATOM 4022 C CA . ILE B 2 101 ? -19.097 41.087 6.888 1.00 30.88 101 ILE B CA 1
ATOM 4023 C C . ILE B 2 101 ? -20.124 41.892 6.080 1.00 29.64 101 ILE B C 1
ATOM 4024 O O . ILE B 2 101 ? -21.254 42.079 6.525 1.00 33.97 101 ILE B O 1
ATOM 4029 N N . LEU B 2 102 ? -19.735 42.371 4.905 1.00 25.01 102 LEU B N 1
ATOM 4030 C CA . LEU B 2 102 ? -20.652 43.144 4.063 1.00 36.82 102 LEU B CA 1
ATOM 4031 C C . LEU B 2 102 ? -20.979 42.452 2.739 1.00 40.13 102 LEU B C 1
ATOM 4032 O O . LEU B 2 102 ? -21.555 43.067 1.839 1.00 44.91 102 LEU B O 1
ATOM 4037 N N . LYS B 2 103 ? -20.623 41.176 2.617 1.00 38.13 103 LYS B N 1
ATOM 4038 C CA . LYS B 2 103 ? -20.922 40.432 1.395 1.00 38.93 103 LYS B CA 1
ATOM 4039 C C . LYS B 2 103 ? -22.429 40.318 1.159 1.00 37.98 103 LYS B C 1
ATOM 4040 O O . LYS B 2 103 ? -23.158 39.773 1.985 1.00 33.14 103 LYS B O 1
ATOM 4046 N N . GLY B 2 104 ? -22.891 40.860 0.036 1.00 40.72 104 GLY B N 1
ATOM 4047 C CA . GLY B 2 104 ? -24.269 40.689 -0.390 1.00 27.82 104 GLY B CA 1
ATOM 4048 C C . GLY B 2 104 ? -25.309 41.584 0.258 1.00 37.75 104 GLY B C 1
ATOM 4049 O O . GLY B 2 104 ? -26.504 41.396 0.028 1.00 33.90 104 GLY B O 1
ATOM 4050 N N . ILE B 2 105 ? -24.882 42.559 1.058 1.00 33.89 105 ILE B N 1
ATOM 4051 C CA . ILE B 2 105 ? -25.845 43.426 1.742 1.00 38.47 105 ILE B CA 1
ATOM 4052 C C . ILE B 2 105 ? -26.722 44.174 0.735 1.00 40.19 105 ILE B C 1
ATOM 4053 O O . ILE B 2 105 ? -26.279 44.502 -0.362 1.00 31.59 105 ILE B O 1
ATOM 4058 N N . ARG B 2 106 ? -27.969 44.423 1.122 1.00 41.31 106 ARG B N 1
ATOM 4059 C CA . ARG B 2 106 ? -28.951 45.032 0.235 1.00 42.76 106 ARG B CA 1
ATOM 4060 C C . ARG B 2 106 ? -29.091 46.530 0.512 1.00 44.88 106 ARG B C 1
ATOM 4061 O O . ARG B 2 106 ? -28.907 46.971 1.645 1.00 37.90 106 ARG B O 1
ATOM 4069 N N . PRO B 2 107 ? -29.413 47.316 -0.531 1.00 47.26 107 PRO B N 1
ATOM 4070 C CA . PRO B 2 107 ? -29.537 48.772 -0.404 1.00 38.45 107 PRO B CA 1
ATOM 4071 C C . PRO B 2 107 ? -30.413 49.188 0.780 1.00 46.70 107 PRO B C 1
ATOM 4072 O O . PRO B 2 107 ? -31.441 48.556 1.038 1.00 42.05 107 PRO B O 1
ATOM 4076 N N . GLY B 2 108 ? -29.989 50.223 1.501 1.00 41.49 108 GLY B N 1
ATOM 4077 C CA . GLY B 2 108 ? -30.696 50.677 2.686 1.00 47.92 108 GLY B CA 1
ATOM 4078 C C . GLY B 2 108 ? -30.407 49.849 3.928 1.00 47.77 108 GLY B C 1
ATOM 4079 O O . GLY B 2 108 ? -31.231 49.774 4.845 1.00 45.19 108 GLY B O 1
ATOM 4080 N N . SER B 2 109 ? -29.232 49.226 3.965 1.00 48.14 109 SER B N 1
ATOM 4081 C CA . SER B 2 109 ? -28.875 48.344 5.075 1.00 46.27 109 SER B CA 1
ATOM 4082 C C . SER B 2 109 ? -28.252 49.093 6.258 1.00 48.22 109 SER B C 1
ATOM 4083 O O . SER B 2 109 ? -27.774 50.220 6.119 1.00 47.28 109 SER B O 1
ATOM 4086 N N . THR B 2 110 ? -28.269 48.448 7.422 1.00 44.96 110 THR B N 1
ATOM 4087 C CA . THR B 2 110 ? -27.740 49.035 8.649 1.00 47.74 110 THR B CA 1
ATOM 4088 C C . THR B 2 110 ? -26.660 48.149 9.279 1.00 46.81 110 THR B C 1
ATOM 4089 O O . THR B 2 110 ? -26.839 46.934 9.408 1.00 41.85 110 THR B O 1
ATOM 4093 N N . LEU B 2 111 ? -25.549 48.771 9.673 1.00 45.29 111 LEU B N 1
ATOM 4094 C CA . LEU B 2 111 ? -24.455 48.088 10.362 1.00 43.96 111 LEU B CA 1
ATOM 4095 C C . LEU B 2 111 ? -24.360 48.541 11.823 1.00 42.09 111 LEU B C 1
ATOM 4096 O O . LEU B 2 111 ? -24.009 49.684 12.102 1.00 42.13 111 LEU B O 1
ATOM 4101 N N . VAL B 2 112 ? -24.684 47.643 12.750 1.00 39.48 112 VAL B N 1
ATOM 4102 C CA . VAL B 2 112 ? -24.609 47.953 14.177 1.00 39.50 112 VAL B CA 1
ATOM 4103 C C . VAL B 2 112 ? -23.334 47.363 14.779 1.00 45.28 112 VAL B C 1
ATOM 4104 O O . VAL B 2 112 ? -23.038 46.183 14.578 1.00 38.73 112 VAL B O 1
ATOM 4108 N N . VAL B 2 113 ? -22.586 48.179 15.521 1.00 41.29 113 VAL B N 1
ATOM 4109 C CA . VAL B 2 113 ? -21.289 47.756 16.053 1.00 37.90 113 VAL B CA 1
ATOM 4110 C C . VAL B 2 113 ? -21.171 47.915 17.574 1.00 44.13 113 VAL B C 1
ATOM 4111 O O . VAL B 2 113 ? -21.363 49.010 18.105 1.00 43.89 113 VAL B O 1
ATOM 4115 N N . ASN B 2 114 ? -20.854 46.822 18.267 1.00 37.50 114 ASN B N 1
ATOM 4116 C CA . ASN B 2 114 ? -20.564 46.877 19.697 1.00 36.68 114 ASN B CA 1
ATOM 4117 C C . ASN B 2 114 ? -19.165 47.423 19.939 1.00 39.91 114 ASN B C 1
ATOM 4118 O O . ASN B 2 114 ? -18.182 46.694 19.866 1.00 36.88 114 ASN B O 1
ATOM 4123 N N . THR B 2 115 ? -19.079 48.710 20.242 1.00 41.65 115 THR B N 1
ATOM 4124 C CA . THR B 2 115 ? -17.787 49.375 20.319 1.00 40.47 115 THR B CA 1
ATOM 4125 C C . THR B 2 115 ? -17.861 50.635 21.170 1.00 48.32 115 THR B C 1
ATOM 4126 O O . THR B 2 115 ? -18.931 51.234 21.331 1.00 47.63 115 THR B O 1
ATOM 4130 N N . LYS B 2 116 ? -16.715 51.027 21.717 1.00 45.36 116 LYS B N 1
ATOM 4131 C CA . LYS B 2 116 ? -16.599 52.271 22.466 1.00 50.55 116 LYS B CA 1
ATOM 4132 C C . LYS B 2 116 ? -15.856 53.315 21.628 1.00 50.81 116 LYS B C 1
ATOM 4133 O O . LYS B 2 116 ? -15.636 54.441 22.074 1.00 52.34 116 LYS B O 1
ATOM 4139 N N . ARG B 2 117 ? -15.478 52.935 20.409 1.00 44.04 117 ARG B N 1
ATOM 4140 C CA . ARG B 2 117 ? -14.724 53.823 19.526 1.00 50.54 117 ARG B CA 1
ATOM 4141 C C . ARG B 2 117 ? -15.656 54.628 18.629 1.00 49.85 117 ARG B C 1
ATOM 4142 O O . ARG B 2 117 ? -16.817 54.263 18.442 1.00 43.64 117 ARG B O 1
ATOM 4150 N N . SER B 2 118 ? -15.136 55.717 18.068 1.00 54.62 118 SER B N 1
ATOM 4151 C CA . SER B 2 118 ? -15.941 56.633 17.260 1.00 50.09 118 SER B CA 1
ATOM 4152 C C . SER B 2 118 ? -16.430 55.985 15.974 1.00 48.50 118 SER B C 1
ATOM 4153 O O . SER B 2 118 ? -15.851 55.007 15.494 1.00 43.89 118 SER B O 1
ATOM 4156 N N . ILE B 2 119 ? -17.504 56.542 15.423 1.00 52.15 119 ILE B N 1
ATOM 4157 C CA . ILE B 2 119 ? -18.052 56.089 14.151 1.00 50.99 119 ILE B CA 1
ATOM 4158 C C . ILE B 2 119 ? -17.045 56.288 13.017 1.00 51.20 119 ILE B C 1
ATOM 4159 O O . ILE B 2 119 ? -16.915 55.438 12.135 1.00 52.03 119 ILE B O 1
ATOM 4164 N N . ASP B 2 120 ? -16.326 57.406 13.056 1.00 49.59 120 ASP B N 1
ATOM 4165 C CA . ASP B 2 120 ? -15.312 57.699 12.046 1.00 55.25 120 ASP B CA 1
ATOM 4166 C C . ASP B 2 120 ? -14.271 56.589 11.967 1.00 52.54 120 ASP B C 1
ATOM 4167 O O . ASP B 2 120 ? -13.984 56.082 10.882 1.00 47.62 120 ASP B O 1
ATOM 4172 N N . THR B 2 121 ? -13.728 56.217 13.127 1.00 45.29 121 THR B N 1
ATOM 4173 C CA . THR B 2 121 ? -12.679 55.204 13.228 1.00 47.85 121 THR B CA 1
ATOM 4174 C C . THR B 2 121 ? -13.087 53.869 12.593 1.00 47.18 121 THR B C 1
ATOM 4175 O O . THR B 2 121 ? -12.333 53.287 11.809 1.00 41.92 121 THR B O 1
ATOM 4179 N N . ILE B 2 122 ? -14.278 53.389 12.931 1.00 46.05 122 ILE B N 1
ATOM 4180 C CA . ILE B 2 122 ? -14.800 52.167 12.331 1.00 45.04 122 ILE B CA 1
ATOM 4181 C C . ILE B 2 122 ? -14.853 52.271 10.813 1.00 42.51 122 ILE B C 1
ATOM 4182 O O . ILE B 2 122 ? -14.478 51.339 10.104 1.00 42.10 122 ILE B O 1
ATOM 4187 N N . LEU B 2 123 ? -15.313 53.417 10.321 1.00 49.13 123 LEU B N 1
ATOM 4188 C CA . LEU B 2 123 ? -15.398 53.651 8.884 1.00 52.15 123 LEU B CA 1
ATOM 4189 C C . LEU B 2 123 ? -14.011 53.681 8.241 1.00 48.33 123 LEU B C 1
ATOM 4190 O O . LEU B 2 123 ? -13.867 53.356 7.065 1.00 47.81 123 LEU B O 1
ATOM 4195 N N . GLU B 2 124 ? -12.996 54.062 9.017 1.00 52.67 124 GLU B N 1
ATOM 4196 C CA . GLU B 2 124 ? -11.617 54.070 8.527 1.00 55.47 124 GLU B CA 1
ATOM 4197 C C . GLU B 2 124 ? -11.165 52.662 8.151 1.00 54.41 124 GLU B C 1
ATOM 4198 O O . GLU B 2 124 ? -10.370 52.487 7.226 1.00 49.95 124 GLU B O 1
ATOM 4204 N N . PHE B 2 125 ? -11.682 51.664 8.866 1.00 48.33 125 PHE B N 1
ATOM 4205 C CA . PHE B 2 125 ? -11.296 50.273 8.631 1.00 52.30 125 PHE B CA 1
ATOM 4206 C C . PHE B 2 125 ? -12.128 49.617 7.532 1.00 48.80 125 PHE B C 1
ATOM 4207 O O . PHE B 2 125 ? -11.612 48.825 6.740 1.00 49.02 125 PHE B O 1
ATOM 4215 N N . LEU B 2 126 ? -13.413 49.954 7.485 1.00 48.36 126 LEU B N 1
ATOM 4216 C CA . LEU B 2 126 ? -14.351 49.284 6.587 1.00 48.70 126 LEU B CA 1
ATOM 4217 C C . LEU B 2 126 ? -14.047 49.507 5.111 1.00 49.23 126 LEU B C 1
ATOM 4218 O O . LEU B 2 126 ? -14.185 48.589 4.303 1.00 50.20 126 LEU B O 1
ATOM 4223 N N . GLY B 2 127 ? -13.636 50.722 4.758 1.00 56.51 127 GLY B N 1
ATOM 4224 C CA . GLY B 2 127 ? -13.421 51.069 3.363 1.00 55.54 127 GLY B CA 1
ATOM 4225 C C . GLY B 2 127 ? -14.742 51.349 2.680 1.00 55.88 127 GLY B C 1
ATOM 4226 O O . GLY B 2 127 ? -15.614 52.010 3.246 1.00 54.96 127 GLY B O 1
ATOM 4227 N N . ASP B 2 128 ? -14.892 50.843 1.461 1.00 58.03 128 ASP B N 1
ATOM 4228 C CA . ASP B 2 128 ? -16.142 50.973 0.724 1.00 60.22 128 ASP B CA 1
ATOM 4229 C C . ASP B 2 128 ? -17.267 50.240 1.444 1.00 55.44 128 ASP B C 1
ATOM 4230 O O . ASP B 2 128 ? -17.191 49.032 1.649 1.00 56.14 128 ASP B O 1
ATOM 4235 N N . THR B 2 129 ? -18.305 50.976 1.829 1.00 52.19 129 THR B N 1
ATOM 4236 C CA . THR B 2 129 ? -19.429 50.389 2.553 1.00 50.94 129 THR B CA 1
ATOM 4237 C C . THR B 2 129 ? -20.573 49.993 1.623 1.00 52.26 129 THR B C 1
ATOM 4238 O O . THR B 2 129 ? -21.610 49.516 2.079 1.00 45.24 129 THR B O 1
ATOM 4242 N N . GLY B 2 130 ? -20.380 50.205 0.325 1.00 55.58 130 GLY B N 1
ATOM 4243 C CA . GLY B 2 130 ? -21.365 49.830 -0.673 1.00 54.83 130 GLY B CA 1
ATOM 4244 C C . GLY B 2 130 ? -22.777 50.326 -0.406 1.00 50.61 130 GLY B C 1
ATOM 4245 O O . GLY B 2 130 ? -23.003 51.516 -0.186 1.00 48.81 130 GLY B O 1
ATOM 4246 N N . ASN B 2 131 ? -23.730 49.400 -0.397 1.00 44.85 131 ASN B N 1
ATOM 4247 C CA . ASN B 2 131 ? -25.138 49.749 -0.250 1.00 45.34 131 ASN B CA 1
ATOM 4248 C C . ASN B 2 131 ? -25.567 49.962 1.202 1.00 48.13 131 ASN B C 1
ATOM 4249 O O . ASN B 2 131 ? -26.761 50.094 1.495 1.00 48.00 131 ASN B O 1
ATOM 4254 N N . LEU B 2 132 ? -24.596 49.978 2.110 1.00 46.07 132 LEU B N 1
ATOM 4255 C CA . LEU B 2 132 ? -24.867 50.270 3.512 1.00 42.34 132 LEU B CA 1
ATOM 4256 C C . LEU B 2 132 ? -25.332 51.722 3.645 1.00 46.75 132 LEU B C 1
ATOM 4257 O O . LEU B 2 132 ? -24.739 52.633 3.057 1.00 44.90 132 LEU B O 1
ATOM 4262 N N . ALA B 2 133 ? -26.407 51.932 4.398 1.00 46.25 133 ALA B N 1
ATOM 4263 C CA . ALA B 2 133 ? -27.006 53.260 4.512 1.00 54.38 133 ALA B CA 1
ATOM 4264 C C . ALA B 2 133 ? -26.909 53.818 5.930 1.00 52.03 133 ALA B C 1
ATOM 4265 O O . ALA B 2 133 ? -26.955 55.031 6.136 1.00 50.34 133 ALA B O 1
ATOM 4267 N N . GLN B 2 134 ? -26.782 52.925 6.902 1.00 47.32 134 GLN B N 1
ATOM 4268 C CA . GLN B 2 134 ? -26.719 53.319 8.302 1.00 49.11 134 GLN B CA 1
ATOM 4269 C C . GLN B 2 134 ? -25.595 52.598 9.037 1.00 49.84 134 GLN B C 1
ATOM 4270 O O . GLN B 2 134 ? -25.453 51.380 8.924 1.00 43.15 134 GLN B O 1
ATOM 4276 N N . ILE B 2 135 ? -24.805 53.357 9.793 1.00 46.40 135 ILE B N 1
ATOM 4277 C CA . ILE B 2 135 ? -23.823 52.776 10.699 1.00 41.46 135 ILE B CA 1
ATOM 4278 C C . ILE B 2 135 ? -24.202 53.172 12.126 1.00 39.34 135 ILE B C 1
ATOM 4279 O O . ILE B 2 135 ? -24.568 54.315 12.393 1.00 45.77 135 ILE B O 1
ATOM 4284 N N . VAL B 2 136 ? -24.145 52.208 13.035 1.00 40.06 136 VAL B N 1
ATOM 4285 C CA . VAL B 2 136 ? -24.578 52.413 14.413 1.00 42.18 136 VAL B CA 1
ATOM 4286 C C . VAL B 2 136 ? -23.591 51.804 15.407 1.00 45.50 136 VAL B C 1
ATOM 4287 O O . VAL B 2 136 ? -23.216 50.634 15.290 1.00 40.74 136 VAL B O 1
ATOM 4291 N N . THR B 2 137 ? -23.175 52.608 16.382 1.00 44.61 137 THR B N 1
ATOM 4292 C CA . THR B 2 137 ? -22.266 52.160 17.429 1.00 40.67 137 THR B CA 1
ATOM 4293 C C . THR B 2 137 ? -22.976 52.132 18.776 1.00 40.29 137 THR B C 1
ATOM 4294 O O . THR B 2 137 ? -23.765 53.018 19.096 1.00 41.21 137 THR B O 1
ATOM 4298 N N . VAL B 2 138 ? -22.704 51.102 19.563 1.00 46.20 138 VAL B N 1
ATOM 4299 C CA . VAL B 2 138 ? -23.301 50.990 20.887 1.00 46.13 138 VAL B CA 1
ATOM 4300 C C . VAL B 2 138 ? -22.346 50.271 21.835 1.00 46.11 138 VAL B C 1
ATOM 4301 O O . VAL B 2 138 ? -21.981 49.114 21.622 1.00 40.91 138 VAL B O 1
ATOM 4305 N N . ASP B 2 139 ? -21.930 50.979 22.878 1.00 47.28 139 ASP B N 1
ATOM 4306 C CA . ASP B 2 139 ? -21.008 50.433 23.860 1.00 45.52 139 ASP B CA 1
ATOM 4307 C C . ASP B 2 139 ? -21.718 49.417 24.758 1.00 43.02 139 ASP B C 1
ATOM 4308 O O . ASP B 2 139 ? -21.982 49.688 25.927 1.00 43.61 139 ASP B O 1
ATOM 4313 N N . ALA B 2 140 ? -22.023 48.246 24.206 1.00 47.10 140 ALA B N 1
ATOM 4314 C CA . ALA B 2 140 ? -22.764 47.218 24.941 1.00 50.48 140 ALA B CA 1
ATOM 4315 C C . ALA B 2 140 ? -22.010 46.707 26.168 1.00 48.09 140 ALA B C 1
ATOM 4316 O O . ALA B 2 140 ? -22.626 46.296 27.152 1.00 50.96 140 ALA B O 1
ATOM 4318 N N . ASN B 2 141 ? -20.681 46.737 26.111 1.00 48.61 141 ASN B N 1
ATOM 4319 C CA . ASN B 2 141 ? -19.857 46.213 27.197 1.00 50.30 141 ASN B CA 1
ATOM 4320 C C . ASN B 2 141 ? -19.882 47.101 28.439 1.00 52.72 141 ASN B C 1
ATOM 4321 O O . ASN B 2 141 ? -19.452 46.680 29.515 1.00 51.85 141 ASN B O 1
ATOM 4326 N N . SER B 2 142 ? -20.383 48.325 28.283 1.00 46.99 142 SER B N 1
ATOM 4327 C CA . SER B 2 142 ? -20.592 49.226 29.416 1.00 55.31 142 SER B CA 1
ATOM 4328 C C . SER B 2 142 ? -21.909 48.928 30.122 1.00 51.29 142 SER B C 1
ATOM 4329 O O . SER B 2 142 ? -22.088 49.269 31.292 1.00 51.99 142 SER B O 1
ATOM 4332 N N . MET B 2 143 ? -22.822 48.278 29.406 1.00 43.74 143 MET B N 1
ATOM 4333 C CA . MET B 2 143 ? -24.204 48.157 29.856 1.00 50.95 143 MET B CA 1
ATOM 4334 C C . MET B 2 143 ? -24.564 46.771 30.386 1.00 52.41 143 MET B C 1
ATOM 4335 O O . MET B 2 143 ? -25.497 46.627 31.178 1.00 45.54 143 MET B O 1
ATOM 4340 N N . ALA B 2 144 ? -23.828 45.758 29.939 1.00 51.69 144 ALA B N 1
ATOM 4341 C CA . ALA B 2 144 ? -24.058 44.379 30.365 1.00 51.04 144 ALA B CA 1
ATOM 4342 C C . ALA B 2 144 ? -22.827 43.522 30.074 1.00 53.32 144 ALA B C 1
ATOM 4343 O O . ALA B 2 144 ? -21.860 43.996 29.469 1.00 48.64 144 ALA B O 1
ATOM 4345 N N . GLU B 2 145 ? -22.868 42.264 30.504 1.00 51.46 145 GLU B N 1
ATOM 4346 C CA . GLU B 2 145 ? -21.739 41.351 30.332 1.00 53.63 145 GLU B CA 1
ATOM 4347 C C . GLU B 2 145 ? -21.956 40.366 29.187 1.00 47.97 145 GLU B C 1
ATOM 4348 O O . GLU B 2 145 ? -23.089 40.085 28.801 1.00 46.58 145 GLU B O 1
ATOM 4354 N N . ALA B 2 146 ? -20.858 39.850 28.644 1.00 47.39 146 ALA B N 1
ATOM 4355 C CA . ALA B 2 146 ? -20.923 38.758 27.680 1.00 48.06 146 ALA B CA 1
ATOM 4356 C C . ALA B 2 146 ? -21.098 37.443 28.434 1.00 47.33 146 ALA B C 1
ATOM 4357 O O . ALA B 2 146 ? -20.182 36.983 29.117 1.00 50.18 146 ALA B O 1
ATOM 4359 N N . VAL B 2 147 ? -22.281 36.850 28.310 1.00 38.96 147 VAL B N 1
ATOM 4360 C CA . VAL B 2 147 ? -22.631 35.648 29.059 1.00 40.58 147 VAL B CA 1
ATOM 4361 C C . VAL B 2 147 ? -22.126 34.380 28.364 1.00 45.92 147 VAL B C 1
ATOM 4362 O O . VAL B 2 147 ? -22.267 34.227 27.150 1.00 43.56 147 VAL B O 1
ATOM 4366 N N . MET B 2 148 ? -21.519 33.482 29.138 1.00 42.94 148 MET B N 1
ATOM 4367 C CA . MET B 2 148 ? -21.080 32.189 28.621 1.00 42.09 148 MET B CA 1
ATOM 4368 C C . MET B 2 148 ? -21.750 31.057 29.389 1.00 41.12 148 MET B C 1
ATOM 4369 O O . MET B 2 148 ? -21.796 31.080 30.620 1.00 39.01 148 MET B O 1
ATOM 4374 N N . THR B 2 149 ? -22.262 30.068 28.661 1.00 35.89 149 THR B N 1
ATOM 4375 C CA . THR B 2 149 ? -22.926 28.921 29.279 1.00 37.51 149 THR B CA 1
ATOM 4376 C C . THR B 2 149 ? -22.772 27.664 28.420 1.00 37.97 149 THR B C 1
ATOM 4377 O O . THR B 2 149 ? -22.593 27.753 27.206 1.00 34.93 149 THR B O 1
ATOM 4381 N N . LEU B 2 150 ? -22.843 26.496 29.053 1.00 34.37 150 LEU B N 1
ATOM 4382 C CA . LEU B 2 150 ? -22.833 25.232 28.319 1.00 40.12 150 LEU B CA 1
ATOM 4383 C C . LEU B 2 150 ? -24.240 24.881 27.836 1.00 40.69 150 LEU B C 1
ATOM 4384 O O . LEU B 2 150 ? -24.418 24.018 26.972 1.00 34.55 150 LEU B O 1
ATOM 4389 N N . SER B 2 151 ? -25.235 25.566 28.395 1.00 40.15 151 SER B N 1
ATOM 4390 C CA . SER B 2 151 ? -26.630 25.355 28.017 1.00 40.84 151 SER B CA 1
ATOM 4391 C C . SER B 2 151 ? -26.940 26.036 26.678 1.00 36.32 151 SER B C 1
ATOM 4392 O O . SER B 2 151 ? -26.148 26.837 26.184 1.00 38.64 151 SER B O 1
ATOM 4395 N N . GLY B 2 152 ? -28.083 25.698 26.089 1.00 32.22 152 GLY B N 1
ATOM 4396 C CA . GLY B 2 152 ? -28.541 26.344 24.871 1.00 35.58 152 GLY B CA 1
ATOM 4397 C C . GLY B 2 152 ? -27.788 25.981 23.602 1.00 36.78 152 GLY B C 1
ATOM 4398 O O . GLY B 2 152 ? -27.962 26.631 22.567 1.00 32.96 152 GLY B O 1
ATOM 4399 N N . ALA B 2 153 ? -26.958 24.943 23.671 1.00 34.17 153 ALA B N 1
ATOM 4400 C CA . ALA B 2 153 ? -26.138 24.544 22.527 1.00 35.56 153 ALA B CA 1
ATOM 4401 C C . ALA B 2 153 ? -26.852 23.534 21.631 1.00 29.92 153 ALA B C 1
ATOM 4402 O O . ALA B 2 153 ? -27.645 22.726 22.113 1.00 29.59 153 ALA B O 1
ATOM 4404 N N . GLU B 2 154 ? -26.563 23.597 20.329 1.00 31.69 154 GLU B N 1
ATOM 4405 C CA . GLU B 2 154 ? -27.037 22.619 19.342 1.00 28.61 154 GLU B CA 1
ATOM 4406 C C . GLU B 2 154 ? -28.558 22.461 19.295 1.00 31.59 154 GLU B C 1
ATOM 4407 O O . GLU B 2 154 ? -29.071 21.349 19.134 1.00 29.13 154 GLU B O 1
ATOM 4413 N N . GLY B 2 155 ? -29.280 23.571 19.422 1.00 30.67 155 GLY B N 1
ATOM 4414 C CA . GLY B 2 155 ? -30.732 23.540 19.330 1.00 28.83 155 GLY B CA 1
ATOM 4415 C C . GLY B 2 155 ? -31.466 23.306 20.645 1.00 31.62 155 GLY B C 1
ATOM 4416 O O . GLY B 2 155 ? -32.697 23.240 20.674 1.00 29.40 155 GLY B O 1
ATOM 4417 N N . ALA B 2 156 ? -30.710 23.181 21.731 1.00 33.68 156 ALA B N 1
ATOM 4418 C CA . ALA B 2 156 ? -31.283 22.960 23.056 1.00 36.24 156 ALA B CA 1
ATOM 4419 C C . ALA B 2 156 ? -31.708 24.280 23.694 1.00 32.27 156 ALA B C 1
ATOM 4420 O O . ALA B 2 156 ? -31.183 25.338 23.341 1.00 31.16 156 ALA B O 1
ATOM 4422 N N . THR B 2 157 ? -32.658 24.226 24.628 1.00 32.86 157 THR B N 1
ATOM 4423 C CA . THR B 2 157 ? -33.111 25.442 25.304 1.00 32.83 157 THR B CA 1
ATOM 4424 C C . THR B 2 157 ? -32.005 26.003 26.202 1.00 37.54 157 THR B C 1
ATOM 4425 O O . THR B 2 157 ? -31.200 25.258 26.762 1.00 34.39 157 THR B O 1
ATOM 4429 N N . ASP B 2 158 ? -31.975 27.326 26.323 1.00 37.04 158 ASP B N 1
ATOM 4430 C CA . ASP B 2 158 ? -30.949 28.019 27.091 1.00 36.04 158 ASP B CA 1
ATOM 4431 C C . ASP B 2 158 ? -31.406 28.231 28.536 1.00 40.38 158 ASP B C 1
ATOM 4432 O O . ASP B 2 158 ? -32.352 28.979 28.791 1.00 38.36 158 ASP B O 1
ATOM 4437 N N . ALA B 2 159 ? -30.726 27.576 29.476 1.00 38.59 159 ALA B N 1
ATOM 4438 C CA . ALA B 2 159 ? -31.097 27.650 30.890 1.00 42.15 159 ALA B CA 1
ATOM 4439 C C . ALA B 2 159 ? -30.918 29.050 31.487 1.00 40.45 159 ALA B C 1
ATOM 4440 O O . ALA B 2 159 ? -31.514 29.359 32.516 1.00 37.82 159 ALA B O 1
ATOM 4442 N N . THR B 2 160 ? -30.107 29.894 30.850 1.00 37.93 160 THR B N 1
ATOM 4443 C CA . THR B 2 160 ? -29.910 31.261 31.340 1.00 43.65 160 THR B CA 1
ATOM 4444 C C . THR B 2 160 ? -30.937 32.224 30.740 1.00 39.58 160 THR B C 1
ATOM 4445 O O . THR B 2 160 ? -30.939 33.420 31.046 1.00 38.76 160 THR B O 1
ATOM 4449 N N . GLY B 2 161 ? -31.812 31.694 29.893 1.00 42.48 161 GLY B N 1
ATOM 4450 C CA . GLY B 2 161 ? -32.818 32.506 29.235 1.00 34.48 161 GLY B CA 1
ATOM 4451 C C . GLY B 2 161 ? -32.223 33.406 28.167 1.00 43.04 161 GLY B C 1
ATOM 4452 O O . GLY B 2 161 ? -31.062 33.245 27.776 1.00 42.17 161 GLY B O 1
ATOM 4453 N N . ILE B 2 162 ? -33.020 34.368 27.710 1.00 42.11 162 ILE B N 1
ATOM 4454 C CA . ILE B 2 162 ? -32.636 35.242 26.605 1.00 39.97 162 ILE B CA 1
ATOM 4455 C C . ILE B 2 162 ? -32.435 36.699 27.038 1.00 45.33 162 ILE B C 1
ATOM 4456 O O . ILE B 2 162 ? -33.290 37.285 27.704 1.00 47.35 162 ILE B O 1
ATOM 4461 N N . GLY B 2 163 ? -31.299 37.276 26.660 1.00 44.41 163 GLY B N 1
ATOM 4462 C CA . GLY B 2 163 ? -31.110 38.714 26.747 1.00 43.12 163 GLY B CA 1
ATOM 4463 C C . GLY B 2 163 ? -30.712 39.252 28.105 1.00 44.01 163 GLY B C 1
ATOM 4464 O O . GLY B 2 163 ? -31.077 40.372 28.464 1.00 42.10 163 GLY B O 1
ATOM 4465 N N . ALA B 2 164 ? -29.958 38.463 28.861 1.00 46.11 164 ALA B N 1
ATOM 4466 C CA . ALA B 2 164 ? -29.450 38.916 30.151 1.00 47.75 164 ALA B CA 1
ATOM 4467 C C . ALA B 2 164 ? -28.184 39.742 29.962 1.00 46.72 164 ALA B C 1
ATOM 4468 O O . ALA B 2 164 ? -27.862 40.603 30.784 1.00 45.53 164 ALA B O 1
ATOM 4470 N N . GLY B 2 165 ? -27.477 39.484 28.865 1.00 44.43 165 GLY B N 1
ATOM 4471 C CA . GLY B 2 165 ? -26.192 40.112 28.612 1.00 43.46 165 GLY B CA 1
ATOM 4472 C C . GLY B 2 165 ? -26.193 41.195 27.548 1.00 44.16 165 GLY B C 1
ATOM 4473 O O . GLY B 2 165 ? -27.188 41.898 27.366 1.00 42.53 165 GLY B O 1
ATOM 4474 N N . ILE B 2 166 ? -25.070 41.326 26.840 1.00 46.41 166 ILE B N 1
ATOM 4475 C CA . ILE B 2 166 ? -24.882 42.399 25.863 1.00 45.50 166 ILE B CA 1
ATOM 4476 C C . ILE B 2 166 ? -25.842 42.297 24.680 1.00 45.30 166 ILE B C 1
ATOM 4477 O O . ILE B 2 166 ? -25.962 43.238 23.892 1.00 37.12 166 ILE B O 1
ATOM 4482 N N . ALA B 2 167 ? -26.528 41.162 24.564 1.00 40.84 167 ALA B N 1
ATOM 4483 C CA . ALA B 2 167 ? -27.536 40.982 23.523 1.00 37.84 167 ALA B CA 1
ATOM 4484 C C . ALA B 2 167 ? -28.698 41.958 23.682 1.00 43.29 167 ALA B C 1
ATOM 4485 O O . ALA B 2 167 ? -29.309 42.369 22.693 1.00 34.75 167 ALA B O 1
ATOM 4487 N N . ALA B 2 168 ? -29.009 42.316 24.926 1.00 43.25 168 ALA B N 1
ATOM 4488 C CA . ALA B 2 168 ? -30.106 43.242 25.190 1.00 46.41 168 ALA B CA 1
ATOM 4489 C C . ALA B 2 168 ? -29.793 44.661 24.682 1.00 45.49 168 ALA B C 1
ATOM 4490 O O . ALA B 2 168 ? -30.550 45.187 23.865 1.00 46.04 168 ALA B O 1
ATOM 4492 N N . PRO B 2 169 ? -28.678 45.280 25.134 1.00 46.69 169 PRO B N 1
ATOM 4493 C CA . PRO B 2 169 ? -28.445 46.642 24.630 1.00 45.68 169 PRO B CA 1
ATOM 4494 C C . PRO B 2 169 ? -28.191 46.691 23.133 1.00 44.94 169 PRO B C 1
ATOM 4495 O O . PRO B 2 169 ? -28.538 47.690 22.501 1.00 33.52 169 PRO B O 1
ATOM 4499 N N . ILE B 2 170 ? -27.591 45.635 22.584 1.00 42.22 170 ILE B N 1
ATOM 4500 C CA . ILE B 2 170 ? -27.292 45.588 21.156 1.00 43.46 170 ILE B CA 1
ATOM 4501 C C . ILE B 2 170 ? -28.591 45.608 20.364 1.00 40.36 170 ILE B C 1
ATOM 4502 O O . ILE B 2 170 ? -28.760 46.416 19.444 1.00 32.81 170 ILE B O 1
ATOM 4507 N N . ALA B 2 171 ? -29.510 44.725 20.747 1.00 44.76 171 ALA B N 1
ATOM 4508 C CA . ALA B 2 171 ? -30.804 44.613 20.082 1.00 42.30 171 ALA B CA 1
ATOM 4509 C C . ALA B 2 171 ? -31.588 45.909 20.218 1.00 42.75 171 ALA B C 1
ATOM 4510 O O . ALA B 2 171 ? -32.314 46.302 19.304 1.00 43.38 171 ALA B O 1
ATOM 4512 N N . GLY B 2 172 ? -31.440 46.565 21.366 1.00 44.30 172 GLY B N 1
ATOM 4513 C CA . GLY B 2 172 ? -32.043 47.867 21.587 1.00 46.52 172 GLY B CA 1
ATOM 4514 C C . GLY B 2 172 ? -31.569 48.863 20.546 1.00 46.28 172 GLY B C 1
ATOM 4515 O O . GLY B 2 172 ? -32.365 49.634 20.007 1.00 46.02 172 GLY B O 1
ATOM 4516 N N . ALA B 2 173 ? -30.272 48.830 20.251 1.00 41.75 173 ALA B N 1
ATOM 4517 C CA . ALA B 2 173 ? -29.687 49.706 19.241 1.00 44.33 173 ALA B CA 1
ATOM 4518 C C . ALA B 2 173 ? -30.194 49.361 17.842 1.00 48.61 173 ALA B C 1
ATOM 4519 O O . ALA B 2 173 ? -30.269 50.227 16.968 1.00 50.79 173 ALA B O 1
ATOM 4521 N N . VAL B 2 174 ? -30.535 48.094 17.632 1.00 43.50 174 VAL B N 1
ATOM 4522 C CA . VAL B 2 174 ? -31.061 47.651 16.345 1.00 45.01 174 VAL B CA 1
ATOM 4523 C C . VAL B 2 174 ? -32.433 48.270 16.113 1.00 47.52 174 VAL B C 1
ATOM 4524 O O . VAL B 2 174 ? -32.721 48.782 15.034 1.00 51.63 174 VAL B O 1
ATOM 4528 N N . VAL B 2 175 ? -33.271 48.222 17.143 1.00 48.51 175 VAL B N 1
ATOM 4529 C CA . VAL B 2 175 ? -34.604 48.805 17.090 1.00 47.14 175 VAL B CA 1
ATOM 4530 C C . VAL B 2 175 ? -34.533 50.314 16.856 1.00 45.56 175 VAL B C 1
ATOM 4531 O O . VAL B 2 175 ? -35.348 50.879 16.129 1.00 49.62 175 VAL B O 1
ATOM 4535 N N . LYS B 2 176 ? -33.555 50.965 17.475 1.00 47.22 176 LYS B N 1
ATOM 4536 C CA . LYS B 2 176 ? -33.315 52.383 17.224 1.00 56.69 176 LYS B CA 1
ATOM 4537 C C . LYS B 2 176 ? -32.929 52.603 15.770 1.00 55.46 176 LYS B C 1
ATOM 4538 O O . LYS B 2 176 ? -33.328 53.584 15.144 1.00 58.67 176 LYS B O 1
ATOM 4544 N N . ALA B 2 177 ? -32.144 51.673 15.242 1.00 52.72 177 ALA B N 1
ATOM 4545 C CA . ALA B 2 177 ? -31.673 51.756 13.869 1.00 56.98 177 ALA B CA 1
ATOM 4546 C C . ALA B 2 177 ? -32.795 51.536 12.855 1.00 58.59 177 ALA B C 1
ATOM 4547 O O . ALA B 2 177 ? -32.959 52.321 11.921 1.00 52.13 177 ALA B O 1
ATOM 4549 N N . THR B 2 178 ? -33.570 50.473 13.055 1.00 54.46 178 THR B N 1
ATOM 4550 C CA . THR B 2 178 ? -34.463 49.974 12.018 1.00 54.96 178 THR B CA 1
ATOM 4551 C C . THR B 2 178 ? -35.939 49.996 12.392 1.00 52.34 178 THR B C 1
ATOM 4552 O O . THR B 2 178 ? -36.795 49.981 11.512 1.00 51.65 178 THR B O 1
ATOM 4556 N N . GLY B 2 179 ? -36.229 49.999 13.690 1.00 51.46 179 GLY B N 1
ATOM 4557 C CA . GLY B 2 179 ? -37.601 49.968 14.168 1.00 47.26 179 GLY B CA 1
ATOM 4558 C C . GLY B 2 179 ? -38.275 48.657 13.820 1.00 49.60 179 GLY B C 1
ATOM 4559 O O . GLY B 2 179 ? -39.501 48.571 13.749 1.00 49.30 179 GLY B O 1
ATOM 4560 N N . ILE B 2 180 ? -37.455 47.634 13.606 1.00 47.85 180 ILE B N 1
ATOM 4561 C CA . ILE B 2 180 ? -37.911 46.335 13.128 1.00 48.45 180 ILE B CA 1
ATOM 4562 C C . ILE B 2 180 ? -38.995 45.726 14.032 1.00 48.07 180 ILE B C 1
ATOM 4563 O O . ILE B 2 180 ? -39.886 45.026 13.548 1.00 52.99 180 ILE B O 1
ATOM 4568 N N . VAL B 2 181 ? -38.928 46.002 15.335 1.00 42.88 181 VAL B N 1
ATOM 4569 C CA . VAL B 2 181 ? -40.018 45.674 16.260 1.00 49.82 181 VAL B CA 1
ATOM 4570 C C . VAL B 2 181 ? -40.212 46.833 17.240 1.00 56.85 181 VAL B C 1
ATOM 4571 O O . VAL B 2 181 ? -39.407 47.764 17.270 1.00 51.16 181 VAL B O 1
ATOM 4575 N N . ASP B 2 182 ? -41.280 46.782 18.033 1.00 58.37 182 ASP B N 1
ATOM 4576 C CA . ASP B 2 182 ? -41.518 47.800 19.055 1.00 53.93 182 ASP B CA 1
ATOM 4577 C C . ASP B 2 182 ? -40.616 47.570 20.263 1.00 51.39 182 ASP B C 1
ATOM 4578 O O . ASP B 2 182 ? -40.463 46.439 20.727 1.00 51.39 182 ASP B O 1
ATOM 4583 N N . VAL B 2 183 ? -40.028 48.648 20.774 1.00 52.22 183 VAL B N 1
ATOM 4584 C CA . VAL B 2 183 ? -39.103 48.568 21.905 1.00 57.09 183 VAL B CA 1
ATOM 4585 C C . VAL B 2 183 ? -39.745 47.920 23.135 1.00 55.77 183 VAL B C 1
ATOM 4586 O O . VAL B 2 183 ? -39.055 47.354 23.988 1.00 50.48 183 VAL B O 1
ATOM 4590 N N . GLU B 2 184 ? -41.069 47.992 23.219 1.00 53.50 184 GLU B N 1
ATOM 4591 C CA . GLU B 2 184 ? -41.775 47.407 24.350 1.00 55.88 184 GLU B CA 1
ATOM 4592 C C . GLU B 2 184 ? -41.859 45.887 24.232 1.00 51.27 184 GLU B C 1
ATOM 4593 O O . GLU B 2 184 ? -41.733 45.177 25.229 1.00 53.37 184 GLU B O 1
ATOM 4599 N N . ASN B 2 185 ? -42.058 45.392 23.013 1.00 54.19 185 ASN B N 1
ATOM 4600 C CA . ASN B 2 185 ? -42.095 43.953 22.766 1.00 55.16 185 ASN B CA 1
ATOM 4601 C C . ASN B 2 185 ? -40.728 43.299 22.950 1.00 54.37 185 ASN B C 1
ATOM 4602 O O . ASN B 2 185 ? -40.627 42.155 23.399 1.00 52.64 185 ASN B O 1
ATOM 4607 N N . LEU B 2 186 ? -39.677 44.028 22.593 1.00 52.15 186 LEU B N 1
ATOM 4608 C CA . LEU B 2 186 ? -38.320 43.570 22.854 1.00 51.98 186 LEU B CA 1
ATOM 4609 C C . LEU B 2 186 ? -38.071 43.540 24.361 1.00 50.01 186 LEU B C 1
ATOM 4610 O O . LEU B 2 186 ? -37.435 42.620 24.884 1.00 45.46 186 LEU B O 1
ATOM 4615 N N . ALA B 2 187 ? -38.592 44.550 25.052 1.00 47.38 187 ALA B N 1
ATOM 4616 C CA . ALA B 2 187 ? -38.455 44.641 26.500 1.00 52.82 187 ALA B CA 1
ATOM 4617 C C . ALA B 2 187 ? -39.115 43.452 27.190 1.00 51.76 187 ALA B C 1
ATOM 4618 O O . ALA B 2 187 ? -38.642 42.982 28.228 1.00 53.49 187 ALA B O 1
ATOM 4620 N N . ALA B 2 188 ? -40.198 42.960 26.596 1.00 45.83 188 ALA B N 1
ATOM 4621 C CA . ALA B 2 188 ? -40.967 41.865 27.179 1.00 52.02 188 ALA B CA 1
ATOM 4622 C C . ALA B 2 188 ? -40.282 40.504 27.044 1.00 49.74 188 ALA B C 1
ATOM 4623 O O . ALA B 2 188 ? -40.550 39.594 27.831 1.00 48.26 188 ALA B O 1
ATOM 4625 N N . VAL B 2 189 ? -39.403 40.361 26.055 1.00 52.75 189 VAL B N 1
ATOM 4626 C CA . VAL B 2 189 ? -38.821 39.052 25.751 1.00 50.12 189 VAL B CA 1
ATOM 4627 C C . VAL B 2 189 ? -37.356 38.921 26.170 1.00 54.78 189 VAL B C 1
ATOM 4628 O O . VAL B 2 189 ? -36.735 37.878 25.951 1.00 48.80 189 VAL B O 1
ATOM 4632 N N . VAL B 2 190 ? -36.807 39.969 26.776 1.00 51.09 190 VAL B N 1
ATOM 4633 C CA . VAL B 2 190 ? -35.432 39.913 27.260 1.00 47.46 190 VAL B CA 1
ATOM 4634 C C . VAL B 2 190 ? -35.383 39.847 28.785 1.00 52.89 190 VAL B C 1
ATOM 4635 O O . VAL B 2 190 ? -36.322 40.263 29.468 1.00 52.38 190 VAL B O 1
ATOM 4639 N N . LYS B 2 191 ? -34.282 39.316 29.309 1.00 52.02 191 LYS B N 1
ATOM 4640 C CA . LYS B 2 191 ? -34.094 39.172 30.749 1.00 54.81 191 LYS B CA 1
ATOM 4641 C C . LYS B 2 191 ? -33.574 40.468 31.376 1.00 52.95 191 LYS B C 1
ATOM 4642 O O . LYS B 2 191 ? -33.618 40.642 32.594 1.00 55.59 191 LYS B O 1
ATOM 4648 N N . ASN B 2 192 ? -33.086 41.372 30.530 1.00 50.96 192 ASN B N 1
ATOM 4649 C CA . ASN B 2 192 ? -32.502 42.632 30.981 1.00 48.86 192 ASN B CA 1
ATOM 4650 C C . ASN B 2 192 ? -33.024 43.827 30.173 1.00 47.74 192 ASN B C 1
ATOM 4651 O O . ASN B 2 192 ? -32.291 44.410 29.368 1.00 42.89 192 ASN B O 1
ATOM 4656 N N . PRO B 2 193 ? -34.297 44.200 30.392 1.00 49.24 193 PRO B N 1
ATOM 4657 C CA . PRO B 2 193 ? -34.905 45.334 29.681 1.00 50.70 193 PRO B CA 1
ATOM 4658 C C . PRO B 2 193 ? -34.182 46.654 29.968 1.00 49.70 193 PRO B C 1
ATOM 4659 O O . PRO B 2 193 ? -34.061 47.501 29.083 1.00 47.44 193 PRO B O 1
ATOM 4663 N N . ALA B 2 194 ? -33.704 46.812 31.200 1.00 51.31 194 ALA B N 1
ATOM 4664 C CA . ALA B 2 194 ? -32.916 47.985 31.559 1.00 50.55 194 ALA B CA 1
ATOM 4665 C C . ALA B 2 194 ? -31.735 48.145 30.625 1.00 51.08 194 ALA B C 1
ATOM 4666 O O . ALA B 2 194 ? -31.578 49.195 30.019 1.00 49.77 194 ALA B O 1
ATOM 4668 N N . ALA B 2 195 ? -30.895 47.123 30.526 1.00 49.22 195 ALA B N 1
ATOM 4669 C CA . ALA B 2 195 ? -29.730 47.185 29.665 1.00 47.74 195 ALA B CA 1
ATOM 4670 C C . ALA B 2 195 ? -30.174 47.480 28.241 1.00 49.96 195 ALA B C 1
ATOM 4671 O O . ALA B 2 195 ? -29.506 48.210 27.503 1.00 47.30 195 ALA B O 1
ATOM 4673 N N . MET B 2 196 ? -31.250 46.825 27.829 1.00 42.81 196 MET B N 1
ATOM 4674 C CA . MET B 2 196 ? -31.769 46.994 26.469 1.00 49.20 196 MET B CA 1
ATOM 4675 C C . MET B 2 196 ? -32.156 48.460 26.260 1.00 50.69 196 MET B C 1
ATOM 4676 O O . MET B 2 196 ? -31.860 49.052 25.218 1.00 39.71 196 MET B O 1
ATOM 4681 N N . ARG B 2 197 ? -32.791 49.044 27.274 1.00 52.28 197 ARG B N 1
ATOM 4682 C CA . ARG B 2 197 ? -33.312 50.400 27.168 1.00 47.32 197 ARG B CA 1
ATOM 4683 C C . ARG B 2 197 ? -32.195 51.421 27.058 1.00 43.37 197 ARG B C 1
ATOM 4684 O O . ARG B 2 197 ? -32.321 52.410 26.337 1.00 45.45 197 ARG B O 1
ATOM 4692 N N . ARG B 2 198 ? -31.092 51.166 27.750 1.00 41.01 198 ARG B N 1
ATOM 4693 C CA . ARG B 2 198 ? -29.902 51.992 27.610 1.00 44.54 198 ARG B CA 1
ATOM 4694 C C . ARG B 2 198 ? -29.311 51.843 26.210 1.00 48.25 198 ARG B C 1
ATOM 4695 O O . ARG B 2 198 ? -28.855 52.815 25.614 1.00 49.54 198 ARG B O 1
ATOM 4703 N N . GLY B 2 199 ? -29.316 50.617 25.693 1.00 38.93 199 GLY B N 1
ATOM 4704 C CA . GLY B 2 199 ? -28.902 50.367 24.326 1.00 44.63 199 GLY B CA 1
ATOM 4705 C C . GLY B 2 199 ? -29.790 51.164 23.398 1.00 48.02 199 GLY B C 1
ATOM 4706 O O . GLY B 2 199 ? -29.308 51.854 22.507 1.00 45.84 199 GLY B O 1
ATOM 4707 N N . TYR B 2 200 ? -31.096 51.071 23.619 1.00 47.90 200 TYR B N 1
ATOM 4708 C CA . TYR B 2 200 ? -32.057 51.774 22.786 1.00 47.04 200 TYR B CA 1
ATOM 4709 C C . TYR B 2 200 ? -31.867 53.284 22.950 1.00 51.92 200 TYR B C 1
ATOM 4710 O O . TYR B 2 200 ? -31.822 54.021 21.968 1.00 51.53 200 TYR B O 1
ATOM 4719 N N . ALA B 2 201 ? -31.719 53.744 24.188 1.00 50.95 201 ALA B N 1
ATOM 4720 C CA . ALA B 2 201 ? -31.527 55.170 24.434 1.00 47.27 201 ALA B CA 1
ATOM 4721 C C . ALA B 2 201 ? -30.142 55.636 23.982 1.00 45.84 201 ALA B C 1
ATOM 4722 O O . ALA B 2 201 ? -30.021 56.552 23.170 1.00 44.08 201 ALA B O 1
ATOM 4724 N N . GLU B 2 202 ? -29.099 55.004 24.513 1.00 46.31 202 GLU B N 1
ATOM 4725 C CA . GLU B 2 202 ? -27.726 55.377 24.184 1.00 43.14 202 GLU B CA 1
ATOM 4726 C C . GLU B 2 202 ? -27.204 54.557 23.011 1.00 55.68 202 GLU B C 1
ATOM 4727 O O . GLU B 2 202 ? -26.684 53.456 23.196 1.00 64.57 202 GLU B O 1
ATOM 4733 N N . ALA B 2 203 ? -27.347 55.094 21.807 1.00 57.54 203 ALA B N 1
ATOM 4734 C CA . ALA B 2 203 ? -26.863 54.430 20.602 1.00 49.60 203 ALA B CA 1
ATOM 4735 C C . ALA B 2 203 ? -26.711 55.459 19.495 1.00 49.69 203 ALA B C 1
ATOM 4736 O O . ALA B 2 203 ? -27.679 56.115 19.117 1.00 55.33 203 ALA B O 1
ATOM 4738 N N . GLN B 2 204 ? -25.498 55.609 18.978 1.00 44.37 204 GLN B N 1
ATOM 4739 C CA . GLN B 2 204 ? -25.237 56.645 17.991 1.00 48.09 204 GLN B CA 1
ATOM 4740 C C . GLN B 2 204 ? -25.462 56.120 16.578 1.00 52.43 204 GLN B C 1
ATOM 4741 O O . GLN B 2 204 ? -24.996 55.037 16.220 1.00 43.92 204 GLN B O 1
ATOM 4747 N N . VAL B 2 205 ? -26.201 56.896 15.790 1.00 55.73 205 VAL B N 1
ATOM 4748 C CA . VAL B 2 205 ? -26.573 56.515 14.431 1.00 52.89 205 VAL B CA 1
ATOM 4749 C C . VAL B 2 205 ? -26.070 57.551 13.434 1.00 50.89 205 VAL B C 1
ATOM 4750 O O . VAL B 2 205 ? -26.151 58.753 13.692 1.00 58.04 205 VAL B O 1
ATOM 4754 N N . ARG B 2 206 ? -25.552 57.091 12.300 1.00 44.04 206 ARG B N 1
ATOM 4755 C CA . ARG B 2 206 ? -25.144 58.000 11.237 1.00 49.27 206 ARG B CA 1
ATOM 4756 C C . ARG B 2 206 ? -25.594 57.497 9.871 1.00 53.82 206 ARG B C 1
ATOM 4757 O O . ARG B 2 206 ? -25.420 56.322 9.546 1.00 50.27 206 ARG B O 1
ATOM 4765 N N . GLN B 2 207 ? -26.174 58.391 9.073 1.00 57.65 207 GLN B N 1
ATOM 4766 C CA . GLN B 2 207 ? -26.550 58.067 7.700 1.00 58.29 207 GLN B CA 1
ATOM 4767 C C . GLN B 2 207 ? -25.339 58.217 6.791 1.00 55.75 207 GLN B C 1
ATOM 4768 O O . GLN B 2 207 ? -24.679 59.256 6.787 1.00 55.67 207 GLN B O 1
ATOM 4774 N N . LEU B 2 208 ? -25.041 57.173 6.029 1.00 55.82 208 LEU B N 1
ATOM 4775 C CA . LEU B 2 208 ? -23.867 57.176 5.167 1.00 59.62 208 LEU B CA 1
ATOM 4776 C C . LEU B 2 208 ? -24.107 58.017 3.915 1.00 59.73 208 LEU B C 1
ATOM 4777 O O . LEU B 2 208 ? -25.247 58.159 3.467 1.00 54.36 208 LEU B O 1
ATOM 4782 N N . PRO B 2 209 ? -23.030 58.598 3.360 1.00 56.81 209 PRO B N 1
ATOM 4783 C CA . PRO B 2 209 ? -23.110 59.385 2.124 1.00 63.35 209 PRO B CA 1
ATOM 4784 C C . PRO B 2 209 ? -23.664 58.573 0.955 1.00 67.45 209 PRO B C 1
ATOM 4785 O O . PRO B 2 209 ? -23.435 57.362 0.906 1.00 61.92 209 PRO B O 1
ATOM 4789 N N . PRO B 2 210 ? -24.387 59.234 0.031 1.00 67.37 210 PRO B N 1
ATOM 4790 C CA . PRO B 2 210 ? -25.033 58.599 -1.128 1.00 73.49 210 PRO B CA 1
ATOM 4791 C C . PRO B 2 210 ? -24.095 57.683 -1.915 1.00 68.68 210 PRO B C 1
ATOM 4792 O O . PRO B 2 210 ? -22.945 58.039 -2.174 1.00 68.32 210 PRO B O 1
ATOM 4796 N N . HIS B 2 211 ? -24.594 56.511 -2.289 1.00 70.71 211 HIS B N 1
ATOM 4797 C CA . HIS B 2 211 ? -23.776 55.506 -2.954 1.00 72.57 211 HIS B CA 1
ATOM 4798 C C . HIS B 2 211 ? -24.551 54.857 -4.096 1.00 75.53 211 HIS B C 1
ATOM 4799 O O . HIS B 2 211 ? -25.767 54.673 -4.001 1.00 74.12 211 HIS B O 1
ATOM 4806 N N . GLU B 2 212 ? -23.851 54.506 -5.171 1.00 74.98 212 GLU B N 1
ATOM 4807 C CA . GLU B 2 212 ? -24.495 53.853 -6.309 1.00 81.25 212 GLU B CA 1
ATOM 4808 C C . GLU B 2 212 ? -24.012 52.415 -6.490 1.00 87.44 212 GLU B C 1
ATOM 4809 O O . GLU B 2 212 ? -22.820 52.125 -6.373 1.00 84.86 212 GLU B O 1
ATOM 4815 N N . ALA B 2 213 ? -24.955 51.519 -6.772 1.00 90.99 213 ALA B N 1
ATOM 4816 C CA . ALA B 2 213 ? -24.648 50.106 -6.975 1.00 86.03 213 ALA B CA 1
ATOM 4817 C C . ALA B 2 213 ? -24.512 49.782 -8.458 1.00 88.41 213 ALA B C 1
ATOM 4818 O O . ALA B 2 213 ? -25.450 49.975 -9.233 1.00 94.87 213 ALA B O 1
ATOM 4820 N N . ALA B 2 218 ? -20.240 33.357 -8.585 1.00 90.85 218 ALA B N 1
ATOM 4821 C CA . ALA B 2 218 ? -20.665 32.043 -8.114 1.00 94.28 218 ALA B CA 1
ATOM 4822 C C . ALA B 2 218 ? -19.947 30.926 -8.869 1.00 95.29 218 ALA B C 1
ATOM 4823 O O . ALA B 2 218 ? -19.505 31.115 -10.004 1.00 91.42 218 ALA B O 1
ATOM 4825 N N . VAL B 2 219 ? -19.835 29.764 -8.232 1.00 95.87 219 VAL B N 1
ATOM 4826 C CA . VAL B 2 219 ? -19.166 28.618 -8.839 1.00 94.71 219 VAL B CA 1
ATOM 4827 C C . VAL B 2 219 ? -20.175 27.598 -9.359 1.00 91.71 219 VAL B C 1
ATOM 4828 O O . VAL B 2 219 ? -21.148 27.267 -8.677 1.00 88.70 219 VAL B O 1
ATOM 4832 N N . SER B 2 220 ? -19.937 27.103 -10.570 1.00 89.54 220 SER B N 1
ATOM 4833 C CA . SER B 2 220 ? -20.826 26.123 -11.185 1.00 87.58 220 SER B CA 1
ATOM 4834 C C . SER B 2 220 ? -20.638 24.734 -10.577 1.00 81.77 220 SER B C 1
ATOM 4835 O O . SER B 2 220 ? -19.737 24.514 -9.765 1.00 75.11 220 SER B O 1
ATOM 4838 N N . ALA B 2 221 ? -21.502 23.804 -10.974 1.00 81.19 221 ALA B N 1
ATOM 4839 C CA . ALA B 2 221 ? -21.452 22.430 -10.484 1.00 73.42 221 ALA B CA 1
ATOM 4840 C C . ALA B 2 221 ? -20.275 21.665 -11.087 1.00 70.55 221 ALA B C 1
ATOM 4841 O O . ALA B 2 221 ? -19.666 20.822 -10.426 1.00 65.25 221 ALA B O 1
ATOM 4843 N N . THR B 2 222 ? -19.968 21.966 -12.346 1.00 78.63 222 THR B N 1
ATOM 4844 C CA . THR B 2 222 ? -18.858 21.332 -13.053 1.00 74.62 222 THR B CA 1
ATOM 4845 C C . THR B 2 222 ? -17.525 21.636 -12.375 1.00 69.11 222 THR B C 1
ATOM 4846 O O . THR B 2 222 ? -16.707 20.738 -12.161 1.00 61.85 222 THR B O 1
ATOM 4850 N N . GLU B 2 223 ? -17.319 22.907 -12.037 1.00 70.39 223 GLU B N 1
ATOM 4851 C CA . GLU B 2 223 ? -16.068 23.354 -11.435 1.00 72.07 223 GLU B CA 1
ATOM 4852 C C . GLU B 2 223 ? -15.942 22.865 -9.995 1.00 63.38 223 GLU B C 1
ATOM 4853 O O . GLU B 2 223 ? -14.843 22.579 -9.518 1.00 61.73 223 GLU B O 1
ATOM 4859 N N . LEU B 2 224 ? -17.079 22.772 -9.314 1.00 63.42 224 LEU B N 1
ATOM 4860 C CA . LEU B 2 224 ? -17.128 22.259 -7.951 1.00 59.13 224 LEU B CA 1
ATOM 4861 C C . LEU B 2 224 ? -16.566 20.840 -7.888 1.00 52.28 224 LEU B C 1
ATOM 4862 O O . LEU B 2 224 ? -15.709 20.532 -7.057 1.00 48.88 224 LEU B O 1
ATOM 4867 N N . LEU B 2 225 ? -17.055 19.987 -8.784 1.00 46.74 225 LEU B N 1
ATOM 4868 C CA . LEU B 2 225 ? -16.621 18.597 -8.865 1.00 41.46 225 LEU B CA 1
ATOM 4869 C C . LEU B 2 225 ? -15.175 18.494 -9.337 1.00 51.67 225 LEU B C 1
ATOM 4870 O O . LEU B 2 225 ? -14.412 17.654 -8.859 1.00 46.43 225 LEU B O 1
ATOM 4875 N N . ARG B 2 226 ? -14.808 19.356 -10.279 1.00 53.64 226 ARG B N 1
ATOM 4876 C CA . ARG B 2 226 ? -13.457 19.373 -10.825 1.00 59.73 226 ARG B CA 1
ATOM 4877 C C . ARG B 2 226 ? -12.423 19.680 -9.740 1.00 57.37 226 ARG B C 1
ATOM 4878 O O . ARG B 2 226 ? -11.284 19.210 -9.800 1.00 57.53 226 ARG B O 1
ATOM 4886 N N . GLN B 2 227 ? -12.834 20.456 -8.740 1.00 55.26 227 GLN B N 1
ATOM 4887 C CA . GLN B 2 227 ? -11.943 20.852 -7.655 1.00 53.98 227 GLN B CA 1
ATOM 4888 C C . GLN B 2 227 ? -11.782 19.776 -6.579 1.00 42.24 227 GLN B C 1
ATOM 4889 O O . GLN B 2 227 ? -10.830 19.820 -5.808 1.00 42.83 227 GLN B O 1
ATOM 4895 N N . MET B 2 228 ? -12.710 18.825 -6.520 1.00 35.74 228 MET B N 1
ATOM 4896 C CA . MET B 2 228 ? -12.648 17.759 -5.515 1.00 31.75 228 MET B CA 1
ATOM 4897 C C . MET B 2 228 ? -11.646 16.671 -5.892 1.00 25.84 228 MET B C 1
ATOM 4898 O O . MET B 2 228 ? -11.869 15.931 -6.849 1.00 22.22 228 MET B O 1
ATOM 4903 N N . PRO B 2 229 ? -10.540 16.565 -5.136 1.00 25.07 229 PRO B N 1
ATOM 4904 C CA . PRO B 2 229 ? -9.530 15.539 -5.433 1.00 25.33 229 PRO B CA 1
ATOM 4905 C C . PRO B 2 229 ? -10.034 14.123 -5.159 1.00 24.63 229 PRO B C 1
ATOM 4906 O O . PRO B 2 229 ? -11.085 13.958 -4.545 1.00 17.43 229 PRO B O 1
ATOM 4910 N N . PHE B 2 230 ? -9.285 13.126 -5.624 1.00 20.85 230 PHE B N 1
ATOM 4911 C CA . PHE B 2 230 ? -9.600 11.716 -5.398 1.00 23.47 230 PHE B CA 1
ATOM 4912 C C . PHE B 2 230 ? -9.894 11.428 -3.930 1.00 18.44 230 PHE B C 1
ATOM 4913 O O . PHE B 2 230 ? -9.036 11.622 -3.078 1.00 17.38 230 PHE B O 1
ATOM 4921 N N . ALA B 2 231 ? -11.124 11.002 -3.646 1.00 17.36 231 ALA B N 1
ATOM 4922 C CA . ALA B 2 231 ? -11.562 10.609 -2.297 1.00 18.22 231 ALA B CA 1
ATOM 4923 C C . ALA B 2 231 ? -11.424 11.729 -1.269 1.00 20.61 231 ALA B C 1
ATOM 4924 O O . ALA B 2 231 ? -11.531 11.484 -0.069 1.00 21.03 231 ALA B O 1
ATOM 4926 N N . GLY B 2 232 ? -11.196 12.956 -1.729 1.00 18.76 232 GLY B N 1
ATOM 4927 C CA . GLY B 2 232 ? -11.023 14.077 -0.819 1.00 19.17 232 GLY B CA 1
ATOM 4928 C C . GLY B 2 232 ? -9.645 14.125 -0.176 1.00 19.31 232 GLY B C 1
ATOM 4929 O O . GLY B 2 232 ? -9.390 14.971 0.687 1.00 21.61 232 GLY B O 1
ATOM 4930 N N . THR B 2 233 ? -8.757 13.224 -0.592 1.00 17.18 233 THR B N 1
ATOM 4931 C CA . THR B 2 233 ? -7.397 13.150 -0.048 1.00 20.32 233 THR B CA 1
ATOM 4932 C C . THR B 2 233 ? -6.541 14.331 -0.522 1.00 22.96 233 THR B C 1
ATOM 4933 O O . THR B 2 233 ? -6.610 14.721 -1.688 1.00 21.69 233 THR B O 1
ATOM 4937 N N . VAL B 2 234 ? -5.739 14.898 0.379 1.00 18.46 234 VAL B N 1
ATOM 4938 C CA . VAL B 2 234 ? -4.884 16.028 0.032 1.00 16.92 234 VAL B CA 1
ATOM 4939 C C . VAL B 2 234 ? -3.442 15.771 0.472 1.00 20.18 234 VAL B C 1
ATOM 4940 O O . VAL B 2 234 ? -3.199 14.965 1.374 1.00 19.22 234 VAL B O 1
ATOM 4944 N N . PRO B 2 235 ? -2.479 16.438 -0.180 1.00 17.90 235 PRO B N 1
ATOM 4945 C CA . PRO B 2 235 ? -1.084 16.285 0.244 1.00 20.47 235 PRO B CA 1
ATOM 4946 C C . PRO B 2 235 ? -0.819 16.990 1.566 1.00 16.84 235 PRO B C 1
ATOM 4947 O O . PRO B 2 235 ? -1.386 18.046 1.821 1.00 18.52 235 PRO B O 1
ATOM 4951 N N . SER B 2 236 ? 0.037 16.409 2.395 1.00 21.73 236 SER B N 1
ATOM 4952 C CA . SER B 2 236 ? 0.440 17.056 3.633 1.00 19.15 236 SER B CA 1
ATOM 4953 C C . SER B 2 236 ? 1.080 18.406 3.326 1.00 23.72 236 SER B C 1
ATOM 4954 O O . SER B 2 236 ? 1.853 18.528 2.377 1.00 25.90 236 SER B O 1
ATOM 4957 N N . PRO B 2 237 ? 0.736 19.439 4.109 1.00 21.32 237 PRO B N 1
ATOM 4958 C CA . PRO B 2 237 ? 1.388 20.733 3.900 1.00 18.07 237 PRO B CA 1
ATOM 4959 C C . PRO B 2 237 ? 2.865 20.657 4.246 1.00 22.42 237 PRO B C 1
ATOM 4960 O O . PRO B 2 237 ? 3.281 19.722 4.929 1.00 22.96 237 PRO B O 1
ATOM 4964 N N . VAL B 2 238 ? 3.645 21.630 3.790 1.00 24.08 238 VAL B N 1
ATOM 4965 C CA . VAL B 2 238 ? 5.072 21.646 4.076 1.00 27.80 238 VAL B CA 1
ATOM 4966 C C . VAL B 2 238 ? 5.421 22.589 5.230 1.00 25.92 238 VAL B C 1
ATOM 4967 O O . VAL B 2 238 ? 6.129 22.199 6.152 1.00 29.35 238 VAL B O 1
ATOM 4971 N N . THR B 2 239 ? 4.932 23.826 5.188 1.00 22.72 239 THR B N 1
ATOM 4972 C CA . THR B 2 239 ? 5.258 24.784 6.241 1.00 23.95 239 THR B CA 1
ATOM 4973 C C . THR B 2 239 ? 4.027 25.397 6.900 1.00 23.62 239 THR B C 1
ATOM 4974 O O . THR B 2 239 ? 4.108 25.924 8.010 1.00 25.19 239 THR B O 1
ATOM 4978 N N . GLU B 2 240 ? 2.891 25.337 6.215 1.00 22.43 240 GLU B N 1
ATOM 4979 C CA . GLU B 2 240 ? 1.689 26.008 6.692 1.00 23.03 240 GLU B CA 1
ATOM 4980 C C . GLU B 2 240 ? 0.460 25.383 6.056 1.00 21.85 240 GLU B C 1
ATOM 4981 O O . GLU B 2 240 ? 0.537 24.838 4.953 1.00 19.91 240 GLU B O 1
ATOM 4987 N N . ASN B 2 241 ? -0.670 25.467 6.746 1.00 18.32 241 ASN B N 1
ATOM 4988 C CA . ASN B 2 241 ? -1.929 24.989 6.194 1.00 18.00 241 ASN B CA 1
ATOM 4989 C C . ASN B 2 241 ? -2.811 26.144 5.727 1.00 22.60 241 ASN B C 1
ATOM 4990 O O . ASN B 2 241 ? -3.634 26.669 6.489 1.00 20.49 241 ASN B O 1
ATOM 4995 N N . GLU B 2 242 ? -2.658 26.518 4.461 1.00 22.81 242 GLU B N 1
ATOM 4996 C CA . GLU B 2 242 ? -3.372 27.669 3.922 1.00 23.93 242 GLU B CA 1
ATOM 4997 C C . GLU B 2 242 ? -4.866 27.431 3.764 1.00 23.84 242 GLU B C 1
ATOM 4998 O O . GLU B 2 242 ? -5.610 28.355 3.437 1.00 24.58 242 GLU B O 1
ATOM 5004 N N . GLY B 2 243 ? -5.308 26.202 4.008 1.00 22.78 243 GLY B N 1
ATOM 5005 C CA . GLY B 2 243 ? -6.728 25.904 4.014 1.00 18.04 243 GLY B CA 1
ATOM 5006 C C . GLY B 2 243 ? -7.480 26.518 5.185 1.00 24.06 243 GLY B C 1
ATOM 5007 O O . GLY B 2 243 ? -8.703 26.621 5.161 1.00 17.42 243 GLY B O 1
ATOM 5008 N N . MET B 2 244 ? -6.756 26.931 6.219 1.00 21.41 244 MET B N 1
ATOM 5009 C CA . MET B 2 244 ? -7.396 27.548 7.379 1.00 17.53 244 MET B CA 1
ATOM 5010 C C . MET B 2 244 ? -6.484 28.632 7.956 1.00 18.74 244 MET B C 1
ATOM 5011 O O . MET B 2 244 ? -5.749 28.408 8.924 1.00 16.63 244 MET B O 1
ATOM 5016 N N . VAL B 2 245 ? -6.525 29.804 7.328 1.00 21.44 245 VAL B N 1
ATOM 5017 C CA . VAL B 2 245 ? -5.742 30.954 7.761 1.00 17.01 245 VAL B CA 1
ATOM 5018 C C . VAL B 2 245 ? -6.499 31.656 8.884 1.00 20.71 245 VAL B C 1
ATOM 5019 O O . VAL B 2 245 ? -7.629 32.116 8.701 1.00 19.59 245 VAL B O 1
ATOM 5023 N N . THR B 2 246 ? -5.876 31.719 10.054 1.00 15.62 246 THR B N 1
ATOM 5024 C CA . THR B 2 246 ? -6.601 32.052 11.273 1.00 16.08 246 THR B CA 1
ATOM 5025 C C . THR B 2 246 ? -6.207 33.394 11.896 1.00 18.87 246 THR B C 1
ATOM 5026 O O . THR B 2 246 ? -6.569 33.685 13.040 1.00 19.14 246 THR B O 1
ATOM 5030 N N . GLY B 2 247 ? -5.490 34.216 11.143 1.00 13.49 247 GLY B N 1
ATOM 5031 C CA . GLY B 2 247 ? -5.124 35.539 11.622 1.00 19.71 247 GLY B CA 1
ATOM 5032 C C . GLY B 2 247 ? -6.310 36.441 11.916 1.00 22.65 247 GLY B C 1
ATOM 5033 O O . GLY B 2 247 ? -6.217 37.338 12.759 1.00 19.82 247 GLY B O 1
ATOM 5034 N N . ASN B 2 248 ? -7.434 36.206 11.240 1.00 15.50 248 ASN B N 1
ATOM 5035 C CA . ASN B 2 248 ? -8.609 37.045 11.441 1.00 17.96 248 ASN B CA 1
ATOM 5036 C C . ASN B 2 248 ? -9.439 36.638 12.653 1.00 21.61 248 ASN B C 1
ATOM 5037 O O . ASN B 2 248 ? -10.576 37.083 12.804 1.00 19.53 248 ASN B O 1
ATOM 5042 N N . TRP B 2 249 ? -8.883 35.794 13.519 1.00 20.43 249 TRP B N 1
ATOM 5043 C CA . TRP B 2 249 ? -9.553 35.468 14.780 1.00 17.11 249 TRP B CA 1
ATOM 5044 C C . TRP B 2 249 ? -9.214 36.495 15.865 1.00 19.11 249 TRP B C 1
ATOM 5045 O O . TRP B 2 249 ? -9.836 36.510 16.928 1.00 18.12 249 TRP B O 1
ATOM 5056 N N . ARG B 2 250 ? -8.218 37.335 15.603 1.00 21.40 250 ARG B N 1
ATOM 5057 C CA . ARG B 2 250 ? -7.636 38.179 16.651 1.00 20.67 250 ARG B CA 1
ATOM 5058 C C . ARG B 2 250 ? -8.511 39.338 17.121 1.00 23.40 250 ARG B C 1
ATOM 5059 O O . ARG B 2 250 ? -8.927 40.181 16.326 1.00 23.06 250 ARG B O 1
ATOM 5067 N N . ILE B 2 251 ? -8.778 39.379 18.423 1.00 20.87 251 ILE B N 1
ATOM 5068 C CA . ILE B 2 251 ? -9.293 40.594 19.041 1.00 23.88 251 ILE B CA 1
ATOM 5069 C C . ILE B 2 251 ? -8.108 41.368 19.608 1.00 24.56 251 ILE B C 1
ATOM 5070 O O . ILE B 2 251 ? -8.222 42.546 19.948 1.00 26.75 251 ILE B O 1
ATOM 5075 N N . GLN B 2 252 ? -6.965 40.690 19.682 1.00 23.10 252 GLN B N 1
ATOM 5076 C CA . GLN B 2 252 ? -5.728 41.257 20.219 1.00 19.02 252 GLN B CA 1
ATOM 5077 C C . GLN B 2 252 ? -4.535 40.545 19.595 1.00 22.22 252 GLN B C 1
ATOM 5078 O O . GLN B 2 252 ? -4.695 39.487 18.982 1.00 16.88 252 GLN B O 1
ATOM 5084 N N . ARG B 2 253 ? -3.342 41.113 19.761 1.00 18.27 253 ARG B N 1
ATOM 5085 C CA . ARG B 2 253 ? -2.115 40.465 19.299 1.00 20.42 253 ARG B CA 1
ATOM 5086 C C . ARG B 2 253 ? -0.996 40.611 20.327 1.00 21.33 253 ARG B C 1
ATOM 5087 O O . ARG B 2 253 ? -1.014 41.551 21.127 1.00 22.64 253 ARG B O 1
ATOM 5095 N N . PRO B 2 254 ? -0.020 39.678 20.314 1.00 19.51 254 PRO B N 1
ATOM 5096 C CA . PRO B 2 254 ? 1.143 39.768 21.207 1.00 20.39 254 PRO B CA 1
ATOM 5097 C C . PRO B 2 254 ? 2.218 40.710 20.675 1.00 24.49 254 PRO B C 1
ATOM 5098 O O . PRO B 2 254 ? 2.660 40.582 19.533 1.00 24.75 254 PRO B O 1
ATOM 5102 N N . ILE B 2 255 ? 2.635 41.644 21.519 1.00 23.35 255 ILE B N 1
ATOM 5103 C CA . ILE B 2 255 ? 3.612 42.659 21.154 1.00 23.66 255 ILE B CA 1
ATOM 5104 C C . ILE B 2 255 ? 4.858 42.464 22.007 1.00 19.20 255 ILE B C 1
ATOM 5105 O O . ILE B 2 255 ? 4.771 42.375 23.231 1.00 19.44 255 ILE B O 1
ATOM 5110 N N . ILE B 2 256 ? 6.015 42.388 21.367 1.00 20.18 256 ILE B N 1
ATOM 5111 C CA . ILE B 2 256 ? 7.239 42.111 22.096 1.00 18.36 256 ILE B CA 1
ATOM 5112 C C . ILE B 2 256 ? 8.168 43.326 22.209 1.00 24.15 256 ILE B C 1
ATOM 5113 O O . ILE B 2 256 ? 8.407 44.052 21.240 1.00 23.73 256 ILE B O 1
ATOM 5118 N N . ASP B 2 257 ? 8.664 43.546 23.421 1.00 21.64 257 ASP B N 1
ATOM 5119 C CA . ASP B 2 257 ? 9.753 44.477 23.660 1.00 22.50 257 ASP B CA 1
ATOM 5120 C C . ASP B 2 257 ? 11.040 43.668 23.721 1.00 21.19 257 ASP B C 1
ATOM 5121 O O . ASP B 2 257 ? 11.316 43.016 24.727 1.00 20.57 257 ASP B O 1
ATOM 5126 N N . ARG B 2 258 ? 11.823 43.701 22.648 1.00 19.65 258 ARG B N 1
ATOM 5127 C CA . ARG B 2 258 ? 12.975 42.813 22.540 1.00 22.52 258 ARG B CA 1
ATOM 5128 C C . ARG B 2 258 ? 14.141 43.231 23.435 1.00 23.04 258 ARG B C 1
ATOM 5129 O O . ARG B 2 258 ? 15.088 42.464 23.637 1.00 22.43 258 ARG B O 1
ATOM 5137 N N . GLU B 2 259 ? 14.080 44.442 23.978 1.00 22.64 259 GLU B N 1
ATOM 5138 C CA . GLU B 2 259 ? 15.111 44.866 24.921 1.00 22.33 259 GLU B CA 1
ATOM 5139 C C . GLU B 2 259 ? 14.947 44.124 26.239 1.00 21.37 259 GLU B C 1
ATOM 5140 O O . GLU B 2 259 ? 15.910 43.945 26.982 1.00 25.88 259 GLU B O 1
ATOM 5146 N N . ALA B 2 260 ? 13.720 43.693 26.520 1.00 17.81 260 ALA B N 1
ATOM 5147 C CA . ALA B 2 260 ? 13.420 42.974 27.748 1.00 22.23 260 ALA B CA 1
ATOM 5148 C C . ALA B 2 260 ? 13.503 41.458 27.579 1.00 21.35 260 ALA B C 1
ATOM 5149 O O . ALA B 2 260 ? 13.518 40.726 28.568 1.00 20.69 260 ALA B O 1
ATOM 5151 N N . CYS B 2 261 ? 13.557 40.987 26.337 1.00 21.51 261 CYS B N 1
ATOM 5152 C CA . CYS B 2 261 ? 13.480 39.545 26.067 1.00 21.92 261 CYS B CA 1
ATOM 5153 C C . CYS B 2 261 ? 14.745 38.794 26.486 1.00 22.53 261 CYS B C 1
ATOM 5154 O O . CYS B 2 261 ? 15.862 39.217 26.192 1.00 25.46 261 CYS B O 1
ATOM 5157 N N . THR B 2 262 ? 14.551 37.665 27.166 1.00 23.09 262 THR B N 1
ATOM 5158 C CA . THR B 2 262 ? 15.650 36.830 27.653 1.00 21.07 262 THR B CA 1
ATOM 5159 C C . THR B 2 262 ? 15.993 35.686 26.698 1.00 22.17 262 THR B C 1
ATOM 5160 O O . THR B 2 262 ? 17.009 34.990 26.872 1.00 22.25 262 THR B O 1
ATOM 5164 N N . GLU B 2 263 ? 15.142 35.508 25.692 1.00 18.84 263 GLU B N 1
ATOM 5165 C CA . GLU B 2 263 ? 15.229 34.404 24.734 1.00 21.25 263 GLU B CA 1
ATOM 5166 C C . GLU B 2 263 ? 15.230 33.048 25.436 1.00 21.16 263 GLU B C 1
ATOM 5167 O O . GLU B 2 263 ? 15.888 32.105 24.999 1.00 22.88 263 GLU B O 1
ATOM 5173 N N . CYS B 2 264 ? 14.467 32.971 26.522 1.00 18.71 264 CYS B N 1
ATOM 5174 C CA . CYS B 2 264 ? 14.189 31.720 27.216 1.00 18.63 264 CYS B CA 1
ATOM 5175 C C . CYS B 2 264 ? 13.315 30.796 26.369 1.00 23.36 264 CYS B C 1
ATOM 5176 O O . CYS B 2 264 ? 13.340 29.578 26.537 1.00 20.80 264 CYS B O 1
ATOM 5179 N N . TYR B 2 265 ? 12.531 31.407 25.482 1.00 18.60 265 TYR B N 1
ATOM 5180 C CA . TYR B 2 265 ? 11.619 30.715 24.565 1.00 20.94 265 TYR B CA 1
ATOM 5181 C C . TYR B 2 265 ? 10.554 29.874 25.264 1.00 20.35 265 TYR B C 1
ATOM 5182 O O . TYR B 2 265 ? 10.130 28.838 24.753 1.00 18.61 265 TYR B O 1
ATOM 5191 N N . THR B 2 266 ? 10.111 30.343 26.424 1.00 19.05 266 THR B N 1
ATOM 5192 C CA . THR B 2 266 ? 8.962 29.750 27.090 1.00 17.52 266 THR B CA 1
ATOM 5193 C C . THR B 2 266 ? 7.727 29.941 26.221 1.00 18.54 266 THR B C 1
ATOM 5194 O O . THR B 2 266 ? 6.926 29.022 26.059 1.00 16.44 266 THR B O 1
ATOM 5198 N N . CYS B 2 267 ? 7.586 31.140 25.657 1.00 15.71 267 CYS B N 1
ATOM 5199 C CA . CYS B 2 267 ? 6.470 31.443 24.763 1.00 19.48 267 CYS B CA 1
ATOM 5200 C C . CYS B 2 267 ? 6.420 30.440 23.625 1.00 18.59 267 CYS B C 1
ATOM 5201 O O . CYS B 2 267 ? 5.364 29.866 23.321 1.00 16.34 267 CYS B O 1
ATOM 5204 N N . TRP B 2 268 ? 7.582 30.226 23.016 1.00 14.23 268 TRP B N 1
ATOM 5205 C CA . TRP B 2 268 ? 7.724 29.363 21.851 1.00 17.87 268 TRP B CA 1
ATOM 5206 C C . TRP B 2 268 ? 7.198 27.936 22.069 1.00 18.05 268 TRP B C 1
ATOM 5207 O O . TRP B 2 268 ? 6.540 27.363 21.193 1.00 19.16 268 TRP B O 1
ATOM 5218 N N . ILE B 2 269 ? 7.465 27.365 23.235 1.00 16.32 269 ILE B N 1
ATOM 5219 C CA . ILE B 2 269 ? 7.133 25.961 23.457 1.00 15.39 269 ILE B CA 1
ATOM 5220 C C . ILE B 2 269 ? 5.648 25.774 23.778 1.00 18.02 269 ILE B C 1
ATOM 5221 O O . ILE B 2 269 ? 5.136 24.660 23.694 1.00 16.80 269 ILE B O 1
ATOM 5226 N N . TYR B 2 270 ? 4.946 26.854 24.115 1.00 17.87 270 TYR B N 1
ATOM 5227 C CA . TYR B 2 270 ? 3.542 26.719 24.518 1.00 13.50 270 TYR B CA 1
ATOM 5228 C C . TYR B 2 270 ? 2.505 27.198 23.498 1.00 16.66 270 TYR B C 1
ATOM 5229 O O . TYR B 2 270 ? 1.307 27.107 23.761 1.00 16.28 270 TYR B O 1
ATOM 5238 N N . CYS B 2 271 ? 2.936 27.720 22.354 1.00 14.30 271 CYS B N 1
ATOM 5239 C CA . CYS B 2 271 ? 1.966 28.185 21.362 1.00 15.29 271 CYS B CA 1
ATOM 5240 C C . CYS B 2 271 ? 1.284 27.010 20.672 1.00 15.78 271 CYS B C 1
ATOM 5241 O O . CYS B 2 271 ? 1.939 26.219 19.997 1.00 15.99 271 CYS B O 1
ATOM 5244 N N . PRO B 2 272 ? -0.044 26.898 20.826 1.00 14.74 272 PRO B N 1
ATOM 5245 C CA . PRO B 2 272 ? -0.774 25.769 20.238 1.00 17.34 272 PRO B CA 1
ATOM 5246 C C . PRO B 2 272 ? -0.815 25.819 18.715 1.00 14.27 272 PRO B C 1
ATOM 5247 O O . PRO B 2 272 ? -1.129 24.815 18.087 1.00 14.59 272 PRO B O 1
ATOM 5251 N N . ASP B 2 273 ? -0.496 26.971 18.134 1.00 13.60 273 ASP B N 1
ATOM 5252 C CA . ASP B 2 273 ? -0.672 27.155 16.702 1.00 14.14 273 ASP B CA 1
ATOM 5253 C C . ASP B 2 273 ? 0.650 27.313 15.955 1.00 15.37 273 ASP B C 1
ATOM 5254 O O . ASP B 2 273 ? 0.676 27.783 14.822 1.00 17.77 273 ASP B O 1
ATOM 5259 N N . SER B 2 274 ? 1.736 26.896 16.598 1.00 14.05 274 SER B N 1
ATOM 5260 C CA . SER B 2 274 ? 3.068 26.910 15.990 1.00 15.14 274 SER B CA 1
ATOM 5261 C C . SER B 2 274 ? 3.404 28.256 15.354 1.00 14.71 274 SER B C 1
ATOM 5262 O O . SER B 2 274 ? 4.069 28.316 14.325 1.00 19.03 274 SER B O 1
ATOM 5265 N N . CYS B 2 275 ? 2.962 29.337 15.982 1.00 14.44 275 CYS B N 1
ATOM 5266 C CA . CYS B 2 275 ? 3.114 30.657 15.384 1.00 17.95 275 CYS B CA 1
ATOM 5267 C C . CYS B 2 275 ? 4.390 31.378 15.816 1.00 17.95 275 CYS B C 1
ATOM 5268 O O . CYS B 2 275 ? 4.653 32.494 15.377 1.00 17.06 275 CYS B O 1
ATOM 5271 N N . ILE B 2 276 ? 5.188 30.735 16.659 1.00 20.77 276 ILE B N 1
ATOM 5272 C CA . ILE B 2 276 ? 6.463 31.312 17.067 1.00 17.67 276 ILE B CA 1
ATOM 5273 C C . ILE B 2 276 ? 7.640 30.517 16.502 1.00 19.74 276 ILE B C 1
ATOM 5274 O O . ILE B 2 276 ? 7.630 29.288 16.497 1.00 16.45 276 ILE B O 1
ATOM 5279 N N . THR B 2 277 ? 8.648 31.238 16.016 1.00 20.25 277 THR B N 1
ATOM 5280 C CA . THR B 2 277 ? 9.866 30.646 15.485 1.00 20.53 277 THR B CA 1
ATOM 5281 C C . THR B 2 277 ? 11.065 31.211 16.242 1.00 23.33 277 THR B C 1
ATOM 5282 O O . THR B 2 277 ? 11.124 32.416 16.504 1.00 21.38 277 THR B O 1
ATOM 5286 N N . ARG B 2 278 ? 12.012 30.352 16.608 1.00 19.51 278 ARG B N 1
ATOM 5287 C CA . ARG B 2 278 ? 13.251 30.813 17.229 1.00 25.90 278 ARG B CA 1
ATOM 5288 C C . ARG B 2 278 ? 14.200 31.327 16.156 1.00 23.23 278 ARG B C 1
ATOM 5289 O O . ARG B 2 278 ? 14.515 30.608 15.201 1.00 24.61 278 ARG B O 1
ATOM 5297 N N . THR B 2 279 ? 14.640 32.573 16.301 1.00 24.75 279 THR B N 1
ATOM 5298 C CA . THR B 2 279 ? 15.589 33.171 15.359 1.00 22.59 279 THR B CA 1
ATOM 5299 C C . THR B 2 279 ? 16.669 33.905 16.133 1.00 27.24 279 THR B C 1
ATOM 5300 O O . THR B 2 279 ? 16.527 34.118 17.334 1.00 27.22 279 THR B O 1
ATOM 5304 N N . GLU B 2 280 ? 17.743 34.314 15.460 1.00 28.85 280 GLU B N 1
ATOM 5305 C CA . GLU B 2 280 ? 18.825 34.986 16.173 1.00 33.57 280 GLU B CA 1
ATOM 5306 C C . GLU B 2 280 ? 18.441 36.419 16.533 1.00 29.30 280 GLU B C 1
ATOM 5307 O O . GLU B 2 280 ? 19.177 37.096 17.246 1.00 32.38 280 GLU B O 1
ATOM 5313 N N . GLU B 2 281 ? 17.280 36.862 16.050 1.00 23.74 281 GLU B N 1
ATOM 5314 C CA . GLU B 2 281 ? 16.677 38.125 16.476 1.00 28.70 281 GLU B CA 1
ATOM 5315 C C . GLU B 2 281 ? 15.764 37.935 17.691 1.00 25.24 281 GLU B C 1
ATOM 5316 O O . GLU B 2 281 ? 15.268 38.902 18.262 1.00 23.07 281 GLU B O 1
ATOM 5322 N N . GLY B 2 282 ? 15.534 36.685 18.075 1.00 23.95 282 GLY B N 1
ATOM 5323 C CA . GLY B 2 282 ? 14.573 36.377 19.123 1.00 21.33 282 GLY B CA 1
ATOM 5324 C C . GLY B 2 282 ? 13.328 35.740 18.534 1.00 24.22 282 GLY B C 1
ATOM 5325 O O . GLY B 2 282 ? 13.294 35.439 17.341 1.00 25.06 282 GLY B O 1
ATOM 5326 N N . PRO B 2 283 ? 12.290 35.535 19.361 1.00 19.47 283 PRO B N 1
ATOM 5327 C CA . PRO B 2 283 ? 11.062 34.914 18.851 1.00 20.05 283 PRO B CA 1
ATOM 5328 C C . PRO B 2 283 ? 10.372 35.758 17.778 1.00 18.83 283 PRO B C 1
ATOM 5329 O O . PRO B 2 283 ? 10.286 36.982 17.883 1.00 19.35 283 PRO B O 1
ATOM 5333 N N . VAL B 2 284 ? 9.880 35.088 16.748 1.00 17.57 284 VAL B N 1
ATOM 5334 C CA . VAL B 2 284 ? 9.184 35.759 15.669 1.00 18.58 284 VAL B CA 1
ATOM 5335 C C . VAL B 2 284 ? 7.768 35.220 15.608 1.00 19.85 284 VAL B C 1
ATOM 5336 O O . VAL B 2 284 ? 7.551 34.007 15.587 1.00 20.33 284 VAL B O 1
ATOM 5340 N N . PHE B 2 285 ? 6.808 36.134 15.598 1.00 19.13 285 PHE B N 1
ATOM 5341 C CA . PHE B 2 285 ? 5.405 35.783 15.763 1.00 20.23 285 PHE B CA 1
ATOM 5342 C C . PHE B 2 285 ? 4.670 35.873 14.425 1.00 22.09 285 PHE B C 1
ATOM 5343 O O . PHE B 2 285 ? 4.663 36.921 13.783 1.00 20.32 285 PHE B O 1
ATOM 5351 N N . ASN B 2 286 ? 4.065 34.761 14.017 1.00 20.16 286 ASN B N 1
ATOM 5352 C CA . ASN B 2 286 ? 3.428 34.623 12.712 1.00 20.09 286 ASN B CA 1
ATOM 5353 C C . ASN B 2 286 ? 2.016 35.196 12.727 1.00 20.99 286 ASN B C 1
ATOM 5354 O O . ASN B 2 286 ? 1.076 34.525 13.161 1.00 22.17 286 ASN B O 1
ATOM 5359 N N . MET B 2 287 ? 1.869 36.430 12.252 1.00 18.25 287 MET B N 1
ATOM 5360 C CA . MET B 2 287 ? 0.583 37.121 12.299 1.00 17.55 287 MET B CA 1
ATOM 5361 C C . MET B 2 287 ? -0.379 36.676 11.201 1.00 19.46 287 MET B C 1
ATOM 5362 O O . MET B 2 287 ? -1.530 37.106 11.167 1.00 20.80 287 MET B O 1
ATOM 5367 N N . LYS B 2 288 ? 0.084 35.823 10.298 1.00 19.68 288 LYS B N 1
ATOM 5368 C CA . LYS B 2 288 ? -0.826 35.256 9.307 1.00 19.67 288 LYS B CA 1
ATOM 5369 C C . LYS B 2 288 ? -1.799 34.323 10.023 1.00 16.92 288 LYS B C 1
ATOM 5370 O O . LYS B 2 288 ? -2.973 34.235 9.661 1.00 17.09 288 LYS B O 1
ATOM 5376 N N . TYR B 2 289 ? -1.316 33.656 11.068 1.00 17.74 289 TYR B N 1
ATOM 5377 C CA . TYR B 2 289 ? -2.124 32.654 11.752 1.00 16.41 289 TYR B CA 1
ATOM 5378 C C . TYR B 2 289 ? -2.424 32.942 13.225 1.00 18.44 289 TYR B C 1
ATOM 5379 O O . TYR B 2 289 ? -3.377 32.382 13.769 1.00 18.24 289 TYR B O 1
ATOM 5388 N N . CYS B 2 290 ? -1.619 33.783 13.871 1.00 18.47 290 CYS B N 1
ATOM 5389 C CA . CYS B 2 290 ? -1.775 34.019 15.312 1.00 16.33 290 CYS B CA 1
ATOM 5390 C C . CYS B 2 290 ? -3.217 34.370 15.677 1.00 16.39 290 CYS B C 1
ATOM 5391 O O . CYS B 2 290 ? -3.840 35.202 15.019 1.00 15.94 290 CYS B O 1
ATOM 5394 N N . LYS B 2 291 ? -3.747 33.722 16.709 1.00 14.45 291 LYS B N 1
ATOM 5395 C CA . LYS B 2 291 ? -5.150 33.902 17.085 1.00 14.63 291 LYS B CA 1
ATOM 5396 C C . LYS B 2 291 ? -5.328 34.881 18.241 1.00 16.83 291 LYS B C 1
ATOM 5397 O O . LYS B 2 291 ? -6.451 35.148 18.673 1.00 18.01 291 LYS B O 1
ATOM 5403 N N . GLY B 2 292 ? -4.218 35.419 18.728 1.00 14.25 292 GLY B N 1
ATOM 5404 C CA . GLY B 2 292 ? -4.236 36.299 19.879 1.00 17.85 292 GLY B CA 1
ATOM 5405 C C . GLY B 2 292 ? -4.779 35.641 21.137 1.00 16.70 292 GLY B C 1
ATOM 5406 O O . GLY B 2 292 ? -5.459 36.297 21.910 1.00 16.21 292 GLY B O 1
ATOM 5407 N N . CYS B 2 293 ? -4.476 34.358 21.351 1.00 16.62 293 CYS B N 1
ATOM 5408 C CA . CYS B 2 293 ? -4.957 33.657 22.545 1.00 16.86 293 CYS B CA 1
ATOM 5409 C C . CYS B 2 293 ? -4.340 34.263 23.799 1.00 15.63 293 CYS B C 1
ATOM 5410 O O . CYS B 2 293 ? -4.959 34.260 24.864 1.00 16.45 293 CYS B O 1
ATOM 5413 N N . GLY B 2 294 ? -3.122 34.786 23.667 1.00 17.22 294 GLY B N 1
ATOM 5414 C CA . GLY B 2 294 ? -2.420 35.383 24.793 1.00 16.32 294 GLY B CA 1
ATOM 5415 C C . GLY B 2 294 ? -1.644 34.406 25.662 1.00 19.40 294 GLY B C 1
ATOM 5416 O O . GLY B 2 294 ? -1.184 34.771 26.743 1.00 17.39 294 GLY B O 1
ATOM 5417 N N . LEU B 2 295 ? -1.492 33.164 25.209 1.00 18.67 295 LEU B N 1
ATOM 5418 C CA . LEU B 2 295 ? -0.753 32.190 26.003 1.00 17.11 295 LEU B CA 1
ATOM 5419 C C . LEU B 2 295 ? 0.705 32.592 26.103 1.00 17.08 295 LEU B C 1
ATOM 5420 O O . LEU B 2 295 ? 1.309 32.453 27.163 1.00 15.73 295 LEU B O 1
ATOM 5425 N N . CYS B 2 296 ? 1.267 33.100 25.006 1.00 14.25 296 CYS B N 1
ATOM 5426 C CA . CYS B 2 296 ? 2.664 33.522 25.022 1.00 19.11 296 CYS B CA 1
ATOM 5427 C C . CYS B 2 296 ? 2.854 34.630 26.063 1.00 20.37 296 CYS B C 1
ATOM 5428 O O . CYS B 2 296 ? 3.751 34.564 26.902 1.00 19.49 296 CYS B O 1
ATOM 5431 N N . THR B 2 297 ? 1.980 35.626 26.024 1.00 14.81 297 THR B N 1
ATOM 5432 C CA . THR B 2 297 ? 2.014 36.721 26.986 1.00 20.76 297 THR B CA 1
ATOM 5433 C C . THR B 2 297 ? 1.843 36.221 28.424 1.00 19.51 297 THR B C 1
ATOM 5434 O O . THR B 2 297 ? 2.470 36.728 29.343 1.00 17.76 297 THR B O 1
ATOM 5438 N N . ALA B 2 298 ? 0.991 35.220 28.610 1.00 16.16 298 ALA B N 1
ATOM 5439 C CA . ALA B 2 298 ? 0.711 34.710 29.950 1.00 21.64 298 ALA B CA 1
ATOM 5440 C C . ALA B 2 298 ? 1.864 33.891 30.546 1.00 19.49 298 ALA B C 1
ATOM 5441 O O . ALA B 2 298 ? 1.987 33.802 31.767 1.00 17.65 298 ALA B O 1
ATOM 5443 N N . VAL B 2 299 ? 2.703 33.291 29.703 1.00 16.56 299 VAL B N 1
ATOM 5444 C CA . VAL B 2 299 ? 3.807 32.476 30.220 1.00 18.63 299 VAL B CA 1
ATOM 5445 C C . VAL B 2 299 ? 5.134 33.230 30.229 1.00 20.83 299 VAL B C 1
ATOM 5446 O O . VAL B 2 299 ? 6.091 32.793 30.865 1.00 19.38 299 VAL B O 1
ATOM 5450 N N . CYS B 2 300 ? 5.200 34.360 29.530 1.00 18.03 300 CYS B N 1
ATOM 5451 C CA . CYS B 2 300 ? 6.428 35.157 29.521 1.00 15.92 300 CYS B CA 1
ATOM 5452 C C . CYS B 2 300 ? 6.796 35.620 30.925 1.00 21.00 300 CYS B C 1
ATOM 5453 O O . CYS B 2 300 ? 5.977 36.224 31.611 1.00 20.73 300 CYS B O 1
ATOM 5456 N N . PRO B 2 301 ? 8.033 35.329 31.358 1.00 21.73 301 PRO B N 1
ATOM 5457 C CA . PRO B 2 301 ? 8.482 35.672 32.710 1.00 28.81 301 PRO B CA 1
ATOM 5458 C C . PRO B 2 301 ? 9.129 37.047 32.826 1.00 28.78 301 PRO B C 1
ATOM 5459 O O . PRO B 2 301 ? 9.368 37.501 33.942 1.00 27.67 301 PRO B O 1
ATOM 5463 N N . SER B 2 302 ? 9.393 37.702 31.701 1.00 27.15 302 SER B N 1
ATOM 5464 C CA . SER B 2 302 ? 10.204 38.918 31.708 1.00 28.25 302 SER B CA 1
ATOM 5465 C C . SER B 2 302 ? 9.402 40.201 31.500 1.00 27.86 302 SER B C 1
ATOM 5466 O O . SER B 2 302 ? 9.923 41.303 31.680 1.00 32.76 302 SER B O 1
ATOM 5469 N N . GLY B 2 303 ? 8.142 40.058 31.101 1.00 30.18 303 GLY B N 1
ATOM 5470 C CA . GLY B 2 303 ? 7.328 41.209 30.742 1.00 29.37 303 GLY B CA 1
ATOM 5471 C C . GLY B 2 303 ? 7.601 41.757 29.349 1.00 25.25 303 GLY B C 1
ATOM 5472 O O . GLY B 2 303 ? 7.123 42.838 28.994 1.00 26.75 303 GLY B O 1
ATOM 5473 N N . ALA B 2 304 ? 8.373 41.018 28.556 1.00 23.06 304 ALA B N 1
ATOM 5474 C CA . ALA B 2 304 ? 8.639 41.400 27.173 1.00 21.06 304 ALA B CA 1
ATOM 5475 C C . ALA B 2 304 ? 7.357 41.413 26.344 1.00 18.80 304 ALA B C 1
ATOM 5476 O O . ALA B 2 304 ? 7.209 42.223 25.428 1.00 19.48 304 ALA B O 1
ATOM 5478 N N . LEU B 2 305 ? 6.429 40.519 26.677 1.00 18.52 305 LEU B N 1
ATOM 5479 C CA . LEU B 2 305 ? 5.189 40.385 25.914 1.00 20.60 305 LEU B CA 1
ATOM 5480 C C . LEU B 2 305 ? 3.995 41.062 26.567 1.00 21.65 305 LEU B C 1
ATOM 5481 O O . LEU B 2 305 ? 3.772 40.930 27.770 1.00 22.12 305 LEU B O 1
ATOM 5486 N N . THR B 2 306 ? 3.224 41.773 25.748 1.00 20.81 306 THR B N 1
ATOM 5487 C CA . THR B 2 306 ? 1.945 42.340 26.156 1.00 18.36 306 THR B CA 1
ATOM 5488 C C . THR B 2 306 ? 0.895 42.097 25.072 1.00 19.86 306 THR B C 1
ATOM 5489 O O . THR B 2 306 ? 1.232 41.892 23.908 1.00 22.32 306 THR B O 1
ATOM 5493 N N . ASN B 2 307 ? -0.372 42.110 25.461 1.00 17.74 307 ASN B N 1
ATOM 5494 C CA . ASN B 2 307 ? -1.466 42.014 24.506 1.00 20.39 307 ASN B CA 1
ATOM 5495 C C . ASN B 2 307 ? -1.981 43.400 24.171 1.00 25.21 307 ASN B C 1
ATOM 5496 O O . ASN B 2 307 ? -2.183 44.217 25.070 1.00 21.12 307 ASN B O 1
ATOM 5501 N N . VAL B 2 308 ? -2.194 43.664 22.886 1.00 22.52 308 VAL B N 1
ATOM 5502 C CA . VAL B 2 308 ? -2.714 44.954 22.442 1.00 25.09 308 VAL B CA 1
ATOM 5503 C C . VAL B 2 308 ? -3.898 44.740 21.502 1.00 25.33 308 VAL B C 1
ATOM 5504 O O . VAL B 2 308 ? -3.821 43.909 20.601 1.00 23.09 308 VAL B O 1
ATOM 5508 N N . PRO B 2 309 ? -5.000 45.480 21.719 1.00 33.83 309 PRO B N 1
ATOM 5509 C CA . PRO B 2 309 ? -6.195 45.375 20.874 1.00 29.83 309 PRO B CA 1
ATOM 5510 C C . PRO B 2 309 ? -5.878 45.476 19.382 1.00 29.96 309 PRO B C 1
ATOM 5511 O O . PRO B 2 309 ? -5.062 46.301 18.967 1.00 27.16 309 PRO B O 1
ATOM 5515 N N . GLU B 2 310 ? -6.524 44.623 18.594 1.00 25.18 310 GLU B N 1
ATOM 5516 C CA . GLU B 2 310 ? -6.249 44.515 17.171 1.00 26.91 310 GLU B CA 1
ATOM 5517 C C . GLU B 2 310 ? -6.533 45.828 16.422 1.00 31.77 310 GLU B C 1
ATOM 5518 O O . GLU B 2 310 ? -5.828 46.159 15.471 1.00 31.23 310 GLU B O 1
ATOM 5524 N N . LEU B 2 311 ? -7.533 46.588 16.863 1.00 33.10 311 LEU B N 1
ATOM 5525 C CA . LEU B 2 311 ? -7.862 47.846 16.179 1.00 43.50 311 LEU B CA 1
ATOM 5526 C C . LEU B 2 311 ? -7.099 49.056 16.722 1.00 47.35 311 LEU B C 1
ATOM 5527 O O . LEU B 2 311 ? -7.470 50.200 16.452 1.00 50.85 311 LEU B O 1
ATOM 5532 N N . ASP B 2 312 ? -6.049 48.806 17.500 1.00 43.37 312 ASP B N 1
ATOM 5533 C CA . ASP B 2 312 ? -5.066 49.843 17.790 1.00 43.48 312 ASP B CA 1
ATOM 5534 C C . ASP B 2 312 ? -4.052 49.852 16.655 1.00 42.60 312 ASP B C 1
ATOM 5535 O O . ASP B 2 312 ? -3.155 50.690 16.621 1.00 46.92 312 ASP B O 1
ATOM 5540 N N . PHE B 2 313 ? -4.213 48.912 15.725 1.00 36.17 313 PHE B N 1
ATOM 5541 C CA . PHE B 2 313 ? -3.314 48.790 14.579 1.00 37.13 313 PHE B CA 1
ATOM 5542 C C . PHE B 2 313 ? -4.039 49.072 13.264 1.00 48.90 313 PHE B C 1
ATOM 5543 O O . PHE B 2 313 ? -5.170 48.623 13.064 1.00 43.48 313 PHE B O 1
ATOM 5551 N N . LYS B 2 314 ? -3.386 49.818 12.374 1.00 50.29 314 LYS B N 1
ATOM 5552 C CA . LYS B 2 314 ? -3.903 50.036 11.025 1.00 50.57 314 LYS B CA 1
ATOM 5553 C C . LYS B 2 314 ? -3.684 48.797 10.163 1.00 44.64 314 LYS B C 1
ATOM 5554 O O . LYS B 2 314 ? -4.465 48.521 9.253 1.00 50.03 314 LYS B O 1
ATOM 5560 N N . ASP B 2 315 ? -2.621 48.053 10.455 1.00 41.22 315 ASP B N 1
ATOM 5561 C CA . ASP B 2 315 ? -2.237 46.909 9.624 1.00 48.85 315 ASP B CA 1
ATOM 5562 C C . ASP B 2 315 ? -2.892 45.600 10.072 1.00 51.97 315 ASP B C 1
ATOM 5563 O O . ASP B 2 315 ? -3.600 45.538 11.080 1.00 49.51 315 ASP B O 1
ATOM 5569 N N . MET C 3 1 ? 15.860 5.029 17.160 1.00 55.70 1 MET C N 1
ATOM 5570 C CA . MET C 3 1 ? 16.251 5.542 18.469 1.00 48.03 1 MET C CA 1
ATOM 5571 C C . MET C 3 1 ? 16.097 7.061 18.546 1.00 44.73 1 MET C C 1
ATOM 5572 O O . MET C 3 1 ? 16.939 7.805 18.044 1.00 45.65 1 MET C O 1
ATOM 5577 N N . LEU C 3 2 ? 15.014 7.513 19.173 1.00 37.50 2 LEU C N 1
ATOM 5578 C CA . LEU C 3 2 ? 14.785 8.941 19.388 1.00 37.00 2 LEU C CA 1
ATOM 5579 C C . LEU C 3 2 ? 15.416 9.380 20.708 1.00 32.40 2 LEU C C 1
ATOM 5580 O O . LEU C 3 2 ? 15.202 8.756 21.747 1.00 31.74 2 LEU C O 1
ATOM 5585 N N . ASP C 3 3 ? 16.196 10.454 20.655 1.00 31.88 3 ASP C N 1
ATOM 5586 C CA . ASP C 3 3 ? 17.029 10.862 21.785 1.00 33.30 3 ASP C CA 1
ATOM 5587 C C . ASP C 3 3 ? 16.287 11.654 22.859 1.00 35.17 3 ASP C C 1
ATOM 5588 O O . ASP C 3 3 ? 15.278 12.309 22.585 1.00 30.21 3 ASP C O 1
ATOM 5593 N N . ARG C 3 4 ? 16.802 11.573 24.083 1.00 29.89 4 ARG C N 1
ATOM 5594 C CA . ARG C 3 4 ? 16.352 12.399 25.198 1.00 30.94 4 ARG C CA 1
ATOM 5595 C C . ARG C 3 4 ? 16.445 13.891 24.873 1.00 25.10 4 ARG C C 1
ATOM 5596 O O . ARG C 3 4 ? 17.427 14.338 24.283 1.00 28.72 4 ARG C O 1
ATOM 5604 N N . ILE C 3 5 ? 15.429 14.656 25.262 1.00 26.10 5 ILE C N 1
ATOM 5605 C CA . ILE C 3 5 ? 15.485 16.110 25.137 1.00 22.95 5 ILE C CA 1
ATOM 5606 C C . ILE C 3 5 ? 15.785 16.708 26.511 1.00 24.88 5 ILE C C 1
ATOM 5607 O O . ILE C 3 5 ? 15.038 16.502 27.463 1.00 22.16 5 ILE C O 1
ATOM 5612 N N . ALA C 3 6 ? 16.891 17.434 26.608 1.00 28.58 6 ALA C N 1
ATOM 5613 C CA . ALA C 3 6 ? 17.399 17.889 27.900 1.00 26.83 6 ALA C CA 1
ATOM 5614 C C . ALA C 3 6 ? 16.647 19.089 28.442 1.00 23.91 6 ALA C C 1
ATOM 5615 O O . ALA C 3 6 ? 16.578 19.288 29.654 1.00 24.56 6 ALA C O 1
ATOM 5617 N N . SER C 3 7 ? 16.075 19.881 27.541 1.00 22.98 7 SER C N 1
ATOM 5618 C CA . SER C 3 7 ? 15.556 21.189 27.910 1.00 24.96 7 SER C CA 1
ATOM 5619 C C . SER C 3 7 ? 14.802 21.810 26.758 1.00 24.02 7 SER C C 1
ATOM 5620 O O . SER C 3 7 ? 14.846 21.301 25.638 1.00 21.72 7 SER C O 1
ATOM 5623 N N . ILE C 3 8 ? 14.128 22.923 27.028 1.00 22.95 8 ILE C N 1
ATOM 5624 C CA . ILE C 3 8 ? 13.520 23.703 25.958 1.00 24.64 8 ILE C CA 1
ATOM 5625 C C . ILE C 3 8 ? 14.591 24.164 24.971 1.00 22.92 8 ILE C C 1
ATOM 5626 O O . ILE C 3 8 ? 14.389 24.094 23.759 1.00 24.73 8 ILE C O 1
ATOM 5631 N N . LYS C 3 9 ? 15.743 24.596 25.485 1.00 24.71 9 LYS C N 1
ATOM 5632 C CA . LYS C 3 9 ? 16.837 25.034 24.619 1.00 26.07 9 LYS C CA 1
ATOM 5633 C C . LYS C 3 9 ? 17.214 23.956 23.612 1.00 24.30 9 LYS C C 1
ATOM 5634 O O . LYS C 3 9 ? 17.435 24.248 22.437 1.00 24.08 9 LYS C O 1
ATOM 5640 N N . LYS C 3 10 ? 17.271 22.710 24.075 1.00 28.38 10 LYS C N 1
ATOM 5641 C CA . LYS C 3 10 ? 17.707 21.604 23.230 1.00 25.67 10 LYS C CA 1
ATOM 5642 C C . LYS C 3 10 ? 16.540 20.895 22.536 1.00 24.44 10 LYS C C 1
ATOM 5643 O O . LYS C 3 10 ? 16.734 19.870 21.893 1.00 25.51 10 LYS C O 1
ATOM 5649 N N . ALA C 3 11 ? 15.334 21.435 22.657 1.00 25.60 11 ALA C N 1
ATOM 5650 C CA . ALA C 3 11 ? 14.195 20.859 21.953 1.00 21.55 11 ALA C CA 1
ATOM 5651 C C . ALA C 3 11 ? 14.337 21.066 20.443 1.00 20.92 11 ALA C C 1
ATOM 5652 O O . ALA C 3 11 ? 14.950 22.036 20.005 1.00 21.34 11 ALA C O 1
ATOM 5654 N N . PRO C 3 12 ? 13.779 20.145 19.641 1.00 24.32 12 PRO C N 1
ATOM 5655 C CA . PRO C 3 12 ? 13.827 20.278 18.181 1.00 22.77 12 PRO C CA 1
ATOM 5656 C C . PRO C 3 12 ? 13.096 21.526 17.697 1.00 25.66 12 PRO C C 1
ATOM 5657 O O . PRO C 3 12 ? 11.983 21.796 18.141 1.00 23.61 12 PRO C O 1
ATOM 5661 N N . ASP C 3 13 ? 13.716 22.279 16.798 1.00 27.17 13 ASP C N 1
ATOM 5662 C CA . ASP C 3 13 ? 13.053 23.432 16.207 1.00 25.91 13 ASP C CA 1
ATOM 5663 C C . ASP C 3 13 ? 11.972 23.015 15.221 1.00 24.19 13 ASP C C 1
ATOM 5664 O O . ASP C 3 13 ? 10.984 23.721 15.040 1.00 24.03 13 ASP C O 1
ATOM 5669 N N . GLU C 3 14 ? 12.166 21.869 14.581 1.00 22.56 14 GLU C N 1
ATOM 5670 C CA . GLU C 3 14 ? 11.264 21.424 13.523 1.00 23.37 14 GLU C CA 1
ATOM 5671 C C . GLU C 3 14 ? 9.831 21.257 14.028 1.00 19.98 14 GLU C C 1
ATOM 5672 O O . GLU C 3 14 ? 9.602 20.744 15.123 1.00 18.14 14 GLU C O 1
ATOM 5678 N N . GLU C 3 15 ? 8.878 21.718 13.225 1.00 19.36 15 GLU C N 1
ATOM 5679 C CA . GLU C 3 15 ? 7.462 21.540 13.502 1.00 18.07 15 GLU C CA 1
ATOM 5680 C C . GLU C 3 15 ? 6.871 20.572 12.488 1.00 21.08 15 GLU C C 1
ATOM 5681 O O . GLU C 3 15 ? 7.076 20.737 11.288 1.00 19.62 15 GLU C O 1
ATOM 5687 N N . TYR C 3 16 ? 6.137 19.567 12.949 1.00 16.81 16 TYR C N 1
ATOM 5688 C CA . TYR C 3 16 ? 5.490 18.654 12.010 1.00 17.16 16 TYR C CA 1
ATOM 5689 C C . TYR C 3 16 ? 3.975 18.788 12.110 1.00 16.54 16 TYR C C 1
ATOM 5690 O O . TYR C 3 16 ? 3.228 18.097 11.421 1.00 16.50 16 TYR C O 1
ATOM 5699 N N . TYR C 3 17 ? 3.556 19.711 12.970 1.00 14.46 17 TYR C N 1
ATOM 5700 C CA . TYR C 3 17 ? 2.171 20.161 13.110 1.00 17.88 17 TYR C CA 1
ATOM 5701 C C . TYR C 3 17 ? 2.227 21.679 12.929 1.00 17.57 17 TYR C C 1
ATOM 5702 O O . TYR C 3 17 ? 2.720 22.403 13.798 1.00 16.70 17 TYR C O 1
ATOM 5711 N N . VAL C 3 18 ? 1.746 22.149 11.781 1.00 17.88 18 VAL C N 1
ATOM 5712 C CA . VAL C 3 18 ? 2.022 23.506 11.306 1.00 16.68 18 VAL C CA 1
ATOM 5713 C C . VAL C 3 18 ? 0.864 24.480 11.559 1.00 19.03 18 VAL C C 1
ATOM 5714 O O . VAL C 3 18 ? -0.254 24.049 11.842 1.00 17.92 18 VAL C O 1
ATOM 5718 N N . PRO C 3 19 ? 1.132 25.800 11.463 1.00 18.66 19 PRO C N 1
ATOM 5719 C CA . PRO C 3 19 ? 0.051 26.780 11.628 1.00 16.76 19 PRO C CA 1
ATOM 5720 C C . PRO C 3 19 ? -1.098 26.554 10.662 1.00 16.21 19 PRO C C 1
ATOM 5721 O O . PRO C 3 19 ? -0.880 26.169 9.507 1.00 17.99 19 PRO C O 1
ATOM 5725 N N . GLY C 3 20 ? -2.316 26.812 11.127 1.00 16.83 20 GLY C N 1
ATOM 5726 C CA . GLY C 3 20 ? -3.477 26.672 10.279 1.00 10.47 20 GLY C CA 1
ATOM 5727 C C . GLY C 3 20 ? -4.363 25.504 10.672 1.00 16.21 20 GLY C C 1
ATOM 5728 O O . GLY C 3 20 ? -4.219 24.397 10.154 1.00 14.97 20 GLY C O 1
ATOM 5729 N N . HIS C 3 21 ? -5.270 25.756 11.607 1.00 13.82 21 HIS C N 1
ATOM 5730 C CA . HIS C 3 21 ? -6.279 24.775 12.000 1.00 16.68 21 HIS C CA 1
ATOM 5731 C C . HIS C 3 21 ? -7.368 25.446 12.815 1.00 16.55 21 HIS C C 1
ATOM 5732 O O . HIS C 3 21 ? -7.115 26.399 13.551 1.00 15.90 21 HIS C O 1
ATOM 5739 N N . ARG C 3 22 ? -8.587 24.938 12.667 1.00 14.82 22 ARG C N 1
ATOM 5740 C CA . ARG C 3 22 ? -9.764 25.565 13.254 1.00 19.68 22 ARG C CA 1
ATOM 5741 C C . ARG C 3 22 ? -9.975 25.067 14.683 1.00 15.18 22 ARG C C 1
ATOM 5742 O O . ARG C 3 22 ? -11.071 24.670 15.071 1.00 18.13 22 ARG C O 1
ATOM 5750 N N . THR C 3 23 ? -8.888 25.076 15.447 1.00 16.40 23 THR C N 1
ATOM 5751 C CA . THR C 3 23 ? -8.901 24.798 16.873 1.00 13.95 23 THR C CA 1
ATOM 5752 C C . THR C 3 23 ? -9.105 26.093 17.661 1.00 17.22 23 THR C C 1
ATOM 5753 O O . THR C 3 23 ? -8.685 27.163 17.217 1.00 17.43 23 THR C O 1
ATOM 5757 N N . CYS C 3 24 ? -9.729 25.999 18.832 1.00 14.22 24 CYS C N 1
ATOM 5758 C CA . CYS C 3 24 ? -9.915 27.173 19.686 1.00 17.35 24 CYS C CA 1
ATOM 5759 C C . CYS C 3 24 ? -8.608 27.902 19.972 1.00 14.89 24 CYS C C 1
ATOM 5760 O O . CYS C 3 24 ? -7.551 27.280 20.097 1.00 16.64 24 CYS C O 1
ATOM 5763 N N . ALA C 3 25 ? -8.683 29.222 20.074 1.00 15.74 25 ALA C N 1
ATOM 5764 C CA . ALA C 3 25 ? -7.607 29.980 20.689 1.00 20.95 25 ALA C CA 1
ATOM 5765 C C . ALA C 3 25 ? -7.302 29.370 22.061 1.00 16.04 25 ALA C C 1
ATOM 5766 O O . ALA C 3 25 ? -8.200 29.177 22.888 1.00 13.59 25 ALA C O 1
ATOM 5768 N N . GLY C 3 26 ? -6.041 29.024 22.283 1.00 13.80 26 GLY C N 1
ATOM 5769 C CA . GLY C 3 26 ? -5.623 28.479 23.559 1.00 13.09 26 GLY C CA 1
ATOM 5770 C C . GLY C 3 26 ? -5.873 26.991 23.716 1.00 15.27 26 GLY C C 1
ATOM 5771 O O . GLY C 3 26 ? -5.792 26.469 24.826 1.00 15.47 26 GLY C O 1
ATOM 5772 N N . CYS C 3 27 ? -6.152 26.305 22.608 1.00 14.21 27 CYS C N 1
ATOM 5773 C CA . CYS C 3 27 ? -6.510 24.885 22.641 1.00 14.59 27 CYS C CA 1
ATOM 5774 C C . CYS C 3 27 ? -5.390 23.990 23.183 1.00 15.43 27 CYS C C 1
ATOM 5775 O O . CYS C 3 27 ? -4.307 23.899 22.597 1.00 17.84 27 CYS C O 1
ATOM 5778 N N . GLY C 3 28 ? -5.657 23.330 24.305 1.00 15.88 28 GLY C N 1
ATOM 5779 C CA . GLY C 3 28 ? -4.690 22.427 24.912 1.00 13.39 28 GLY C CA 1
ATOM 5780 C C . GLY C 3 28 ? -4.400 21.180 24.084 1.00 15.56 28 GLY C C 1
ATOM 5781 O O . GLY C 3 28 ? -3.239 20.790 23.928 1.00 17.24 28 GLY C O 1
ATOM 5782 N N . PRO C 3 29 ? -5.451 20.525 23.564 1.00 15.56 29 PRO C N 1
ATOM 5783 C CA . PRO C 3 29 ? -5.184 19.406 22.648 1.00 14.73 29 PRO C CA 1
ATOM 5784 C C . PRO C 3 29 ? -4.363 19.793 21.405 1.00 15.57 29 PRO C C 1
ATOM 5785 O O . PRO C 3 29 ? -3.531 18.992 20.991 1.00 14.35 29 PRO C O 1
ATOM 5789 N N . ALA C 3 30 ? -4.560 20.987 20.847 1.00 17.24 30 ALA C N 1
ATOM 5790 C CA . ALA C 3 30 ? -3.751 21.434 19.717 1.00 11.36 30 ALA C CA 1
ATOM 5791 C C . ALA C 3 30 ? -2.272 21.476 20.081 1.00 15.92 30 ALA C C 1
ATOM 5792 O O . ALA C 3 30 ? -1.429 20.945 19.353 1.00 16.68 30 ALA C O 1
ATOM 5794 N N . LEU C 3 31 ? -1.955 22.099 21.213 1.00 15.54 31 LEU C N 1
ATOM 5795 C CA . LEU C 3 31 ? -0.577 22.134 21.691 1.00 12.66 31 LEU C CA 1
ATOM 5796 C C . LEU C 3 31 ? -0.043 20.711 21.898 1.00 13.69 31 LEU C C 1
ATOM 5797 O O . LEU C 3 31 ? 1.125 20.433 21.603 1.00 15.05 31 LEU C O 1
ATOM 5802 N N . THR C 3 32 ? -0.899 19.811 22.380 1.00 13.95 32 THR C N 1
ATOM 5803 C CA . THR C 3 32 ? -0.519 18.405 22.561 1.00 17.56 32 THR C CA 1
ATOM 5804 C C . THR C 3 32 ? -0.081 17.789 21.240 1.00 13.95 32 THR C C 1
ATOM 5805 O O . THR C 3 32 ? 0.976 17.165 21.159 1.00 16.01 32 THR C O 1
ATOM 5809 N N . TYR C 3 33 ? -0.911 17.961 20.214 1.00 14.96 33 TYR C N 1
ATOM 5810 C CA . TYR C 3 33 ? -0.583 17.504 18.866 1.00 14.64 33 TYR C CA 1
ATOM 5811 C C . TYR C 3 33 ? 0.741 18.088 18.403 1.00 15.97 33 TYR C C 1
ATOM 5812 O O . TYR C 3 33 ? 1.586 17.371 17.873 1.00 16.35 33 TYR C O 1
ATOM 5821 N N . ARG C 3 34 ? 0.930 19.387 18.614 1.00 13.76 34 ARG C N 1
ATOM 5822 C CA . ARG C 3 34 ? 2.162 20.036 18.177 1.00 13.99 34 ARG C CA 1
ATOM 5823 C C . ARG C 3 34 ? 3.385 19.392 18.828 1.00 16.15 34 ARG C C 1
ATOM 5824 O O . ARG C 3 34 ? 4.368 19.079 18.153 1.00 16.99 34 ARG C O 1
ATOM 5832 N N . LEU C 3 35 ? 3.312 19.182 20.138 1.00 16.27 35 LEU C N 1
ATOM 5833 C CA . LEU C 3 35 ? 4.427 18.611 20.882 1.00 13.74 35 LEU C CA 1
ATOM 5834 C C . LEU C 3 35 ? 4.680 17.140 20.538 1.00 15.17 35 LEU C C 1
ATOM 5835 O O . LEU C 3 35 ? 5.834 16.710 20.455 1.00 17.67 35 LEU C O 1
ATOM 5840 N N . VAL C 3 36 ? 3.612 16.371 20.343 1.00 13.72 36 VAL C N 1
ATOM 5841 C CA . VAL C 3 36 ? 3.751 14.963 19.959 1.00 16.37 36 VAL C CA 1
ATOM 5842 C C . VAL C 3 36 ? 4.400 14.861 18.577 1.00 16.64 36 VAL C C 1
ATOM 5843 O O . VAL C 3 36 ? 5.336 14.087 18.381 1.00 16.57 36 VAL C O 1
ATOM 5847 N N . ALA C 3 37 ? 3.909 15.668 17.634 1.00 15.50 37 ALA C N 1
ATOM 5848 C CA . ALA C 3 37 ? 4.438 15.685 16.269 1.00 16.01 37 ALA C CA 1
ATOM 5849 C C . ALA C 3 37 ? 5.903 16.099 16.254 1.00 17.67 37 ALA C C 1
ATOM 5850 O O . ALA C 3 37 ? 6.702 15.547 15.494 1.00 18.23 37 ALA C O 1
ATOM 5852 N N . LYS C 3 38 ? 6.238 17.088 17.079 1.00 15.20 38 LYS C N 1
ATOM 5853 C CA . LYS C 3 38 ? 7.616 17.572 17.193 1.00 18.86 38 LYS C CA 1
ATOM 5854 C C . LYS C 3 38 ? 8.548 16.470 17.706 1.00 15.99 38 LYS C C 1
ATOM 5855 O O . LYS C 3 38 ? 9.652 16.294 17.192 1.00 22.14 38 LYS C O 1
ATOM 5861 N N . ALA C 3 39 ? 8.099 15.728 18.716 1.00 17.40 39 ALA C N 1
ATOM 5862 C CA . ALA C 3 39 ? 8.908 14.651 19.285 1.00 19.00 39 ALA C CA 1
ATOM 5863 C C . ALA C 3 39 ? 9.050 13.476 18.327 1.00 15.15 39 ALA C C 1
ATOM 5864 O O . ALA C 3 39 ? 10.097 12.829 18.294 1.00 26.06 39 ALA C O 1
ATOM 5866 N N . ALA C 3 40 ? 8.009 13.205 17.545 1.00 18.37 40 ALA C N 1
ATOM 5867 C CA . ALA C 3 40 ? 7.979 12.002 16.715 1.00 19.66 40 ALA C CA 1
ATOM 5868 C C . ALA C 3 40 ? 8.842 12.144 15.467 1.00 19.06 40 ALA C C 1
ATOM 5869 O O . ALA C 3 40 ? 9.480 11.185 15.039 1.00 18.82 40 ALA C O 1
ATOM 5871 N N . GLY C 3 41 ? 8.856 13.335 14.875 1.00 19.19 41 GLY C N 1
ATOM 5872 C CA . GLY C 3 41 ? 9.614 13.551 13.654 1.00 17.34 41 GLY C CA 1
ATOM 5873 C C . GLY C 3 41 ? 8.895 13.071 12.405 1.00 21.81 41 GLY C C 1
ATOM 5874 O O . GLY C 3 41 ? 7.718 12.708 12.463 1.00 16.86 41 GLY C O 1
ATOM 5875 N N . PRO C 3 42 ? 9.609 13.051 11.266 1.00 20.35 42 PRO C N 1
ATOM 5876 C CA . PRO C 3 42 ? 9.019 12.826 9.939 1.00 22.52 42 PRO C CA 1
ATOM 5877 C C . PRO C 3 42 ? 8.648 11.374 9.609 1.00 17.16 42 PRO C C 1
ATOM 5878 O O . PRO C 3 42 ? 7.800 11.167 8.748 1.00 19.42 42 PRO C O 1
ATOM 5882 N N . ASN C 3 43 ? 9.265 10.397 10.263 1.00 18.84 43 ASN C N 1
ATOM 5883 C CA . ASN C 3 43 ? 9.001 8.996 9.942 1.00 21.76 43 ASN C CA 1
ATOM 5884 C C . ASN C 3 43 ? 7.834 8.482 10.770 1.00 18.56 43 ASN C C 1
ATOM 5885 O O . ASN C 3 43 ? 7.971 7.545 11.561 1.00 18.20 43 ASN C O 1
ATOM 5890 N N . THR C 3 44 ? 6.678 9.095 10.560 1.00 17.35 44 THR C N 1
ATOM 5891 C CA . THR C 3 44 ? 5.551 8.939 11.469 1.00 20.76 44 THR C CA 1
ATOM 5892 C C . THR C 3 44 ? 4.233 8.895 10.706 1.00 18.86 44 THR C C 1
ATOM 5893 O O . THR C 3 44 ? 4.036 9.638 9.752 1.00 18.28 44 THR C O 1
ATOM 5897 N N . ILE C 3 45 ? 3.329 8.016 11.123 1.00 18.16 45 ILE C N 1
ATOM 5898 C CA . ILE C 3 45 ? 1.987 8.023 10.573 1.00 16.09 45 ILE C CA 1
ATOM 5899 C C . ILE C 3 45 ? 1.009 8.264 11.711 1.00 17.59 45 ILE C C 1
ATOM 5900 O O . ILE C 3 45 ? 1.033 7.547 12.715 1.00 14.69 45 ILE C O 1
ATOM 5905 N N . PHE C 3 46 ? 0.163 9.278 11.562 1.00 15.59 46 PHE C N 1
ATOM 5906 C CA . PHE C 3 46 ? -0.850 9.556 12.572 1.00 16.78 46 PHE C CA 1
ATOM 5907 C C . PHE C 3 46 ? -2.192 8.939 12.216 1.00 16.70 46 PHE C C 1
ATOM 5908 O O . PHE C 3 46 ? -2.580 8.879 11.043 1.00 16.45 46 PHE C O 1
ATOM 5916 N N . ILE C 3 47 ? -2.898 8.483 13.244 1.00 15.67 47 ILE C N 1
ATOM 5917 C CA . ILE C 3 47 ? -4.265 8.014 13.084 1.00 13.59 47 ILE C CA 1
ATOM 5918 C C . ILE C 3 47 ? -5.160 8.902 13.940 1.00 15.38 47 ILE C C 1
ATOM 5919 O O . ILE C 3 47 ? -4.912 9.062 15.142 1.00 14.86 47 ILE C O 1
ATOM 5924 N N . GLY C 3 48 ? -6.189 9.480 13.324 1.00 14.27 48 GLY C N 1
ATOM 5925 C CA . GLY C 3 48 ? -7.058 10.418 14.016 1.00 13.32 48 GLY C CA 1
ATOM 5926 C C . GLY C 3 48 ? -8.492 9.948 14.144 1.00 14.97 48 GLY C C 1
ATOM 5927 O O . GLY C 3 48 ? -9.299 10.164 13.237 1.00 14.70 48 GLY C O 1
ATOM 5928 N N . PRO C 3 49 ? -8.818 9.292 15.273 1.00 16.76 49 PRO C N 1
ATOM 5929 C CA . PRO C 3 49 ? -10.203 8.920 15.552 1.00 15.52 49 PRO C CA 1
ATOM 5930 C C . PRO C 3 49 ? -11.039 10.181 15.718 1.00 17.83 49 PRO C C 1
ATOM 5931 O O . PRO C 3 49 ? -10.542 11.167 16.272 1.00 16.10 49 PRO C O 1
ATOM 5935 N N . THR C 3 50 ? -12.272 10.155 15.217 1.00 13.40 50 THR C N 1
ATOM 5936 C CA . THR C 3 50 ? -13.131 11.329 15.204 1.00 15.93 50 THR C CA 1
ATOM 5937 C C . THR C 3 50 ? -13.215 12.017 16.568 1.00 18.46 50 THR C C 1
ATOM 5938 O O . THR C 3 50 ? -13.437 11.369 17.592 1.00 17.97 50 THR C O 1
ATOM 5942 N N . GLY C 3 51 ? -13.019 13.333 16.555 1.00 18.18 51 GLY C N 1
ATOM 5943 C CA . GLY C 3 51 ? -12.954 14.151 17.757 1.00 19.64 51 GLY C CA 1
ATOM 5944 C C . GLY C 3 51 ? -12.386 15.497 17.346 1.00 18.57 51 GLY C C 1
ATOM 5945 O O . GLY C 3 51 ? -12.126 15.699 16.163 1.00 18.79 51 GLY C O 1
ATOM 5946 N N . CYS C 3 52 ? -12.168 16.404 18.301 1.00 16.67 52 CYS C N 1
ATOM 5947 C CA . CYS C 3 52 ? -11.697 17.746 17.964 1.00 15.30 52 CYS C CA 1
ATOM 5948 C C . CYS C 3 52 ? -10.417 17.704 17.143 1.00 17.09 52 CYS C C 1
ATOM 5949 O O . CYS C 3 52 ? -10.297 18.410 16.149 1.00 16.55 52 CYS C O 1
ATOM 5952 N N . MET C 3 53 ? -9.470 16.853 17.528 1.00 16.85 53 MET C N 1
ATOM 5953 C CA . MET C 3 53 ? -8.176 16.870 16.853 1.00 15.61 53 MET C CA 1
ATOM 5954 C C . MET C 3 53 ? -8.248 16.228 15.461 1.00 15.37 53 MET C C 1
ATOM 5955 O O . MET C 3 53 ? -7.273 16.244 14.711 1.00 15.79 53 MET C O 1
ATOM 5960 N N . TYR C 3 54 ? -9.416 15.696 15.109 1.00 16.00 54 TYR C N 1
ATOM 5961 C CA . TYR C 3 54 ? -9.735 15.401 13.712 1.00 14.46 54 TYR C CA 1
ATOM 5962 C C . TYR C 3 54 ? -10.469 16.575 13.069 1.00 16.34 54 TYR C C 1
ATOM 5963 O O . TYR C 3 54 ? -9.962 17.203 12.139 1.00 15.04 54 TYR C O 1
ATOM 5972 N N . VAL C 3 55 ? -11.673 16.852 13.567 1.00 16.82 55 VAL C N 1
ATOM 5973 C CA . VAL C 3 55 ? -12.555 17.852 12.957 1.00 15.36 55 VAL C CA 1
ATOM 5974 C C . VAL C 3 55 ? -11.960 19.255 12.966 1.00 18.57 55 VAL C C 1
ATOM 5975 O O . VAL C 3 55 ? -11.919 19.920 11.933 1.00 19.10 55 VAL C O 1
ATOM 5979 N N . ALA C 3 56 ? -11.483 19.693 14.126 1.00 18.26 56 ALA C N 1
ATOM 5980 C CA . ALA C 3 56 ? -10.976 21.047 14.264 1.00 19.18 56 ALA C CA 1
ATOM 5981 C C . ALA C 3 56 ? -9.744 21.247 13.400 1.00 20.97 56 ALA C C 1
ATOM 5982 O O . ALA C 3 56 ? -9.537 22.326 12.851 1.00 22.97 56 ALA C O 1
ATOM 5984 N N . ASN C 3 57 ? -8.931 20.204 13.263 1.00 19.65 57 ASN C N 1
ATOM 5985 C CA . ASN C 3 57 ? -7.704 20.322 12.492 1.00 15.02 57 ASN C CA 1
ATOM 5986 C C . ASN C 3 57 ? -7.875 20.227 10.972 1.00 15.11 57 ASN C C 1
ATOM 5987 O O . ASN C 3 57 ? -7.050 20.766 10.234 1.00 13.50 57 ASN C O 1
ATOM 5992 N N . THR C 3 58 ? -8.921 19.558 10.496 1.00 17.06 58 THR C N 1
ATOM 5993 C CA . THR C 3 58 ? -9.058 19.367 9.047 1.00 17.26 58 THR C CA 1
ATOM 5994 C C . THR C 3 58 ? -10.158 20.207 8.403 1.00 20.03 58 THR C C 1
ATOM 5995 O O . THR C 3 58 ? -10.321 20.169 7.190 1.00 19.74 58 THR C O 1
ATOM 5999 N N . SER C 3 59 ? -10.897 20.968 9.209 1.00 19.08 59 SER C N 1
ATOM 6000 C CA . SER C 3 59 ? -11.896 21.907 8.694 1.00 22.24 59 SER C CA 1
ATOM 6001 C C . SER C 3 59 ? -11.249 23.006 7.858 1.00 22.13 59 SER C C 1
ATOM 6002 O O . SER C 3 59 ? -10.513 23.824 8.398 1.00 24.63 59 SER C O 1
ATOM 6005 N N . TYR C 3 60 ? -11.504 23.050 6.553 1.00 24.16 60 TYR C N 1
ATOM 6006 C CA . TYR C 3 60 ? -12.285 22.059 5.831 1.00 24.10 60 TYR C CA 1
ATOM 6007 C C . TYR C 3 60 ? -11.498 21.617 4.587 1.00 20.39 60 TYR C C 1
ATOM 6008 O O . TYR C 3 60 ? -11.007 22.455 3.840 1.00 20.36 60 TYR C O 1
ATOM 6017 N N . GLY C 3 61 ? -11.371 20.307 4.381 1.00 20.44 61 GLY C N 1
ATOM 6018 C CA . GLY C 3 61 ? -10.649 19.762 3.237 1.00 18.75 61 GLY C CA 1
ATOM 6019 C C . GLY C 3 61 ? -9.152 20.007 3.256 1.00 21.44 61 GLY C C 1
ATOM 6020 O O . GLY C 3 61 ? -8.518 20.131 2.205 1.00 22.40 61 GLY C O 1
ATOM 6021 N N . CYS C 3 62 ? -8.578 20.076 4.452 1.00 18.74 62 CYS C N 1
ATOM 6022 C CA . CYS C 3 62 ? -7.159 20.386 4.598 1.00 18.07 62 CYS C CA 1
ATOM 6023 C C . CYS C 3 62 ? -6.633 19.800 5.902 1.00 21.01 62 CYS C C 1
ATOM 6024 O O . CYS C 3 62 ? -7.315 19.010 6.540 1.00 21.85 62 CYS C O 1
ATOM 6027 N N . GLY C 3 63 ? -5.425 20.177 6.305 1.00 15.21 63 GLY C N 1
ATOM 6028 C CA . GLY C 3 63 ? -4.898 19.688 7.569 1.00 19.64 63 GLY C CA 1
ATOM 6029 C C . GLY C 3 63 ? -3.502 20.197 7.842 1.00 17.69 63 GLY C C 1
ATOM 6030 O O . GLY C 3 63 ? -2.834 20.663 6.928 1.00 18.85 63 GLY C O 1
ATOM 6031 N N . PRO C 3 64 ? -3.058 20.119 9.104 1.00 16.40 64 PRO C N 1
ATOM 6032 C CA . PRO C 3 64 ? -1.790 20.729 9.510 1.00 15.94 64 PRO C CA 1
ATOM 6033 C C . PRO C 3 64 ? -0.638 19.742 9.688 1.00 17.42 64 PRO C C 1
ATOM 6034 O O . PRO C 3 64 ? 0.409 20.154 10.185 1.00 18.50 64 PRO C O 1
ATOM 6038 N N . TRP C 3 65 ? -0.815 18.477 9.319 1.00 14.50 65 TRP C N 1
ATOM 6039 C CA . TRP C 3 65 ? 0.249 17.495 9.528 1.00 18.72 65 TRP C CA 1
ATOM 6040 C C . TRP C 3 65 ? 1.178 17.399 8.321 1.00 16.86 65 TRP C C 1
ATOM 6041 O O . TRP C 3 65 ? 0.720 17.182 7.202 1.00 19.08 65 TRP C O 1
ATOM 6052 N N . ARG C 3 66 ? 2.478 17.563 8.557 1.00 18.99 66 ARG C N 1
ATOM 6053 C CA . ARG C 3 66 ? 3.488 17.410 7.510 1.00 19.54 66 ARG C CA 1
ATOM 6054 C C . ARG C 3 66 ? 3.723 15.950 7.160 1.00 20.83 66 ARG C C 1
ATOM 6055 O O . ARG C 3 66 ? 4.326 15.639 6.133 1.00 22.54 66 ARG C O 1
ATOM 6063 N N . VAL C 3 67 ? 3.275 15.060 8.035 1.00 19.09 67 VAL C N 1
ATOM 6064 C CA . VAL C 3 67 ? 3.501 13.633 7.863 1.00 17.91 67 VAL C CA 1
ATOM 6065 C C . VAL C 3 67 ? 2.178 12.986 7.444 1.00 19.62 67 VAL C C 1
ATOM 6066 O O . VAL C 3 67 ? 1.141 13.665 7.434 1.00 18.09 67 VAL C O 1
ATOM 6070 N N . PRO C 3 68 ? 2.203 11.697 7.046 1.00 15.89 68 PRO C N 1
ATOM 6071 C CA . PRO C 3 68 ? 0.920 11.087 6.679 1.00 15.50 68 PRO C CA 1
ATOM 6072 C C . PRO C 3 68 ? -0.054 11.011 7.845 1.00 18.69 68 PRO C C 1
ATOM 6073 O O . PRO C 3 68 ? 0.341 10.860 9.004 1.00 15.39 68 PRO C O 1
ATOM 6077 N N . TRP C 3 69 ? -1.337 11.097 7.515 1.00 17.70 69 TRP C N 1
ATOM 6078 C CA . TRP C 3 69 ? -2.383 11.057 8.510 1.00 17.38 69 TRP C CA 1
ATOM 6079 C C . TRP C 3 69 ? -3.590 10.380 7.895 1.00 16.19 69 TRP C C 1
ATOM 6080 O O . TRP C 3 69 ? -3.844 10.539 6.703 1.00 15.94 69 TRP C O 1
ATOM 6091 N N . ILE C 3 70 ? -4.327 9.621 8.697 1.00 15.60 70 ILE C N 1
ATOM 6092 C CA . ILE C 3 70 ? -5.581 9.051 8.222 1.00 14.93 70 ILE C CA 1
ATOM 6093 C C . ILE C 3 70 ? -6.671 9.150 9.284 1.00 14.92 70 ILE C C 1
ATOM 6094 O O . ILE C 3 70 ? -6.412 9.039 10.481 1.00 14.80 70 ILE C O 1
ATOM 6099 N N . HIS C 3 71 ? -7.895 9.365 8.818 1.00 13.32 71 HIS C N 1
ATOM 6100 C CA . HIS C 3 71 ? -9.066 9.415 9.669 1.00 14.72 71 HIS C CA 1
ATOM 6101 C C . HIS C 3 71 ? -9.498 8.031 10.126 1.00 16.52 71 HIS C C 1
ATOM 6102 O O . HIS C 3 71 ? -9.555 7.099 9.327 1.00 17.97 71 HIS C O 1
ATOM 6109 N N . ALA C 3 72 ? -9.819 7.905 11.409 1.00 11.81 72 ALA C N 1
ATOM 6110 C CA . ALA C 3 72 ? -10.369 6.662 11.937 1.00 17.04 72 ALA C CA 1
ATOM 6111 C C . ALA C 3 72 ? -11.732 6.946 12.547 1.00 18.19 72 ALA C C 1
ATOM 6112 O O . ALA C 3 72 ? -12.012 8.086 12.935 1.00 13.57 72 ALA C O 1
ATOM 6114 N N . GLN C 3 73 ? -12.583 5.926 12.636 1.00 15.40 73 GLN C N 1
ATOM 6115 C CA . GLN C 3 73 ? -13.834 6.081 13.367 1.00 16.55 73 GLN C CA 1
ATOM 6116 C C . GLN C 3 73 ? -13.484 6.224 14.841 1.00 15.59 73 GLN C C 1
ATOM 6117 O O . GLN C 3 73 ? -12.417 5.793 15.266 1.00 13.01 73 GLN C O 1
ATOM 6123 N N . ILE C 3 74 ? -14.357 6.832 15.634 1.00 17.62 74 ILE C N 1
ATOM 6124 C CA . ILE C 3 74 ? -14.046 6.979 17.057 1.00 19.18 74 ILE C CA 1
ATOM 6125 C C . ILE C 3 74 ? -14.046 5.604 17.743 1.00 17.78 74 ILE C C 1
ATOM 6126 O O . ILE C 3 74 ? -13.404 5.393 18.779 1.00 14.92 74 ILE C O 1
ATOM 6131 N N . THR C 3 75 ? -14.739 4.662 17.113 1.00 15.00 75 THR C N 1
ATOM 6132 C CA . THR C 3 75 ? -14.860 3.289 17.589 1.00 15.19 75 THR C CA 1
ATOM 6133 C C . THR C 3 75 ? -13.639 2.392 17.360 1.00 14.68 75 THR C C 1
ATOM 6134 O O . THR C 3 75 ? -13.581 1.292 17.904 1.00 16.14 75 THR C O 1
ATOM 6138 N N . ASN C 3 76 ? -12.677 2.822 16.541 1.00 12.51 76 ASN C N 1
ATOM 6139 C CA . ASN C 3 76 ? -11.724 1.844 16.015 1.00 13.74 76 ASN C CA 1
ATOM 6140 C C . ASN C 3 76 ? -10.296 2.317 15.799 1.00 16.11 76 ASN C C 1
ATOM 6141 O O . ASN C 3 76 ? -9.571 1.696 15.020 1.00 18.27 76 ASN C O 1
ATOM 6146 N N . GLY C 3 77 ? -9.900 3.406 16.455 1.00 12.75 77 GLY C N 1
ATOM 6147 C CA . GLY C 3 77 ? -8.543 3.921 16.331 1.00 12.58 77 GLY C CA 1
ATOM 6148 C C . GLY C 3 77 ? -7.476 2.843 16.501 1.00 15.84 77 GLY C C 1
ATOM 6149 O O . GLY C 3 77 ? -6.547 2.740 15.696 1.00 16.32 77 GLY C O 1
ATOM 6150 N N . GLY C 3 78 ? -7.610 2.034 17.546 1.00 16.39 78 GLY C N 1
ATOM 6151 C CA . GLY C 3 78 ? -6.643 0.982 17.824 1.00 13.84 78 GLY C CA 1
ATOM 6152 C C . GLY C 3 78 ? -6.575 -0.088 16.744 1.00 17.99 78 GLY C C 1
ATOM 6153 O O . GLY C 3 78 ? -5.510 -0.649 16.475 1.00 16.76 78 GLY C O 1
ATOM 6154 N N . ALA C 3 79 ? -7.707 -0.361 16.107 1.00 11.54 79 ALA C N 1
ATOM 6155 C CA . ALA C 3 79 ? -7.777 -1.401 15.075 1.00 13.04 79 ALA C CA 1
ATOM 6156 C C . ALA C 3 79 ? -7.233 -0.897 13.734 1.00 16.51 79 ALA C C 1
ATOM 6157 O O . ALA C 3 79 ? -6.550 -1.635 13.014 1.00 17.77 79 ALA C O 1
ATOM 6159 N N . VAL C 3 80 ? -7.515 0.363 13.409 1.00 15.26 80 VAL C N 1
ATOM 6160 C CA . VAL C 3 80 ? -6.952 0.958 12.202 1.00 14.24 80 VAL C CA 1
ATOM 6161 C C . VAL C 3 80 ? -5.429 0.981 12.317 1.00 14.94 80 VAL C C 1
ATOM 6162 O O . VAL C 3 80 ? -4.721 0.642 11.370 1.00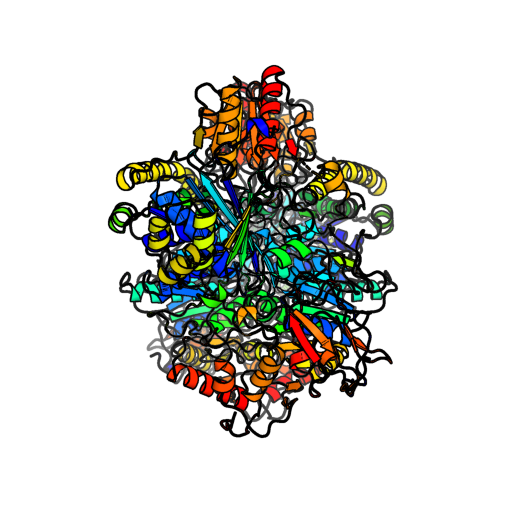 15.20 80 VAL C O 1
ATOM 6166 N N . ALA C 3 81 ? -4.925 1.351 13.490 1.00 14.35 81 ALA C N 1
ATOM 6167 C CA . ALA C 3 81 ? -3.484 1.372 13.729 1.00 16.38 81 ALA C CA 1
ATOM 6168 C C . ALA C 3 81 ? -2.868 -0.027 13.616 1.00 17.14 81 ALA C C 1
ATOM 6169 O O . ALA C 3 81 ? -1.773 -0.199 13.065 1.00 16.37 81 ALA C O 1
ATOM 6171 N N . SER C 3 82 ? -3.574 -1.019 14.146 1.00 15.97 82 SER C N 1
ATOM 6172 C CA . SER C 3 82 ? -3.156 -2.414 14.049 1.00 14.19 82 SER C CA 1
ATOM 6173 C C . SER C 3 82 ? -2.988 -2.848 12.593 1.00 16.06 82 SER C C 1
ATOM 6174 O O . SER C 3 82 ? -2.065 -3.590 12.256 1.00 19.09 82 SER C O 1
ATOM 6177 N N . GLY C 3 83 ? -3.890 -2.385 11.733 1.00 15.58 83 GLY C N 1
ATOM 6178 C CA . GLY C 3 83 ? -3.851 -2.740 10.326 1.00 17.82 83 GLY C CA 1
ATOM 6179 C C . GLY C 3 83 ? -2.671 -2.124 9.598 1.00 16.88 83 GLY C C 1
ATOM 6180 O O . GLY C 3 83 ? -2.011 -2.781 8.799 1.00 17.47 83 GLY C O 1
ATOM 6181 N N . ILE C 3 84 ? -2.415 -0.850 9.870 1.00 16.13 84 ILE C N 1
ATOM 6182 C CA . ILE C 3 84 ? -1.289 -0.143 9.270 1.00 16.05 84 ILE C CA 1
ATOM 6183 C C . ILE C 3 84 ? 0.023 -0.822 9.691 1.00 17.77 84 ILE C C 1
ATOM 6184 O O . ILE C 3 84 ? 0.909 -1.045 8.867 1.00 18.55 84 ILE C O 1
ATOM 6189 N N . GLU C 3 85 ? 0.136 -1.150 10.977 1.00 16.19 85 GLU C N 1
ATOM 6190 C CA . GLU C 3 85 ? 1.310 -1.857 11.495 1.00 18.62 85 GLU C CA 1
ATOM 6191 C C . GLU C 3 85 ? 1.483 -3.224 10.821 1.00 17.38 85 GLU C C 1
ATOM 6192 O O . GLU C 3 85 ? 2.568 -3.563 10.344 1.00 17.89 85 GLU C O 1
ATOM 6198 N N . ALA C 3 86 ? 0.407 -4.001 10.793 1.00 18.00 86 ALA C N 1
ATOM 6199 C CA . ALA C 3 86 ? 0.418 -5.309 10.144 1.00 21.16 86 ALA C CA 1
ATOM 6200 C C . ALA C 3 86 ? 0.786 -5.193 8.669 1.00 24.04 86 ALA C C 1
ATOM 6201 O O . ALA C 3 86 ? 1.563 -6.007 8.148 1.00 20.53 86 ALA C O 1
ATOM 6203 N N . ALA C 3 87 ? 0.229 -4.184 7.997 1.00 19.09 87 ALA C N 1
ATOM 6204 C CA . ALA C 3 87 ? 0.487 -3.993 6.571 1.00 17.85 87 ALA C CA 1
ATOM 6205 C C . ALA C 3 87 ? 1.955 -3.691 6.338 1.00 19.21 87 ALA C C 1
ATOM 6206 O O . ALA C 3 87 ? 2.581 -4.294 5.472 1.00 20.58 87 ALA C O 1
ATOM 6208 N N . TYR C 3 88 ? 2.507 -2.761 7.111 1.00 21.15 88 TYR C N 1
ATOM 6209 C CA . TYR C 3 88 ? 3.916 -2.432 6.962 1.00 18.91 88 TYR C CA 1
ATOM 6210 C C . TYR C 3 88 ? 4.802 -3.647 7.245 1.00 22.88 88 TYR C C 1
ATOM 6211 O O . TYR C 3 88 ? 5.779 -3.880 6.542 1.00 21.24 88 TYR C O 1
ATOM 6220 N N . LYS C 3 89 ? 4.458 -4.434 8.256 1.00 22.06 89 LYS C N 1
ATOM 6221 C CA . LYS C 3 89 ? 5.256 -5.618 8.560 1.00 23.00 89 LYS C CA 1
ATOM 6222 C C . LYS C 3 89 ? 5.218 -6.622 7.403 1.00 25.50 89 LYS C C 1
ATOM 6223 O O . LYS C 3 89 ? 6.257 -7.109 6.971 1.00 22.29 89 LYS C O 1
ATOM 6229 N N . ALA C 3 90 ? 4.026 -6.904 6.889 1.00 20.14 90 ALA C N 1
ATOM 6230 C CA . ALA C 3 90 ? 3.875 -7.840 5.779 1.00 22.66 90 ALA C CA 1
ATOM 6231 C C . ALA C 3 90 ? 4.498 -7.319 4.481 1.00 20.79 90 ALA C C 1
ATOM 6232 O O . ALA C 3 90 ? 5.160 -8.070 3.765 1.00 21.71 90 ALA C O 1
ATOM 6234 N N . MET C 3 91 ? 4.287 -6.042 4.174 1.00 19.44 91 MET C N 1
ATOM 6235 C CA . MET C 3 91 ? 4.795 -5.475 2.928 1.00 18.86 91 MET C CA 1
ATOM 6236 C C . MET C 3 91 ? 6.315 -5.471 2.919 1.00 25.90 91 MET C C 1
ATOM 6237 O O . MET C 3 91 ? 6.943 -5.749 1.897 1.00 25.40 91 MET C O 1
ATOM 6242 N N . ILE C 3 92 ? 6.903 -5.150 4.064 1.00 21.89 92 ILE C N 1
ATOM 6243 C CA . ILE C 3 92 ? 8.350 -5.140 4.189 1.00 24.92 92 ILE C CA 1
ATOM 6244 C C . ILE C 3 92 ? 8.910 -6.561 4.104 1.00 26.51 92 ILE C C 1
ATOM 6245 O O . ILE C 3 92 ? 9.897 -6.801 3.416 1.00 27.21 92 ILE C O 1
ATOM 6250 N N . ARG C 3 93 ? 8.263 -7.503 4.785 1.00 24.02 93 ARG C N 1
ATOM 6251 C CA . ARG C 3 93 ? 8.722 -8.890 4.791 1.00 25.74 93 ARG C CA 1
ATOM 6252 C C . ARG C 3 93 ? 8.582 -9.549 3.418 1.00 26.96 93 ARG C C 1
ATOM 6253 O O . ARG C 3 93 ? 9.459 -10.302 2.991 1.00 27.22 93 ARG C O 1
ATOM 6261 N N . LYS C 3 94 ? 7.477 -9.264 2.735 1.00 24.40 94 LYS C N 1
ATOM 6262 C CA . LYS C 3 94 ? 7.205 -9.843 1.426 1.00 27.32 94 LYS C CA 1
ATOM 6263 C C . LYS C 3 94 ? 7.861 -9.030 0.313 1.00 27.49 94 LYS C C 1
ATOM 6264 O O . LYS C 3 94 ? 7.650 -9.302 -0.870 1.00 29.41 94 LYS C O 1
ATOM 6270 N N . LYS C 3 95 ? 8.653 -8.038 0.714 1.00 27.93 95 LYS C N 1
ATOM 6271 C CA . LYS C 3 95 ? 9.452 -7.224 -0.203 1.00 29.75 95 LYS C CA 1
ATOM 6272 C C . LYS C 3 95 ? 8.617 -6.543 -1.282 1.00 35.70 95 LYS C C 1
ATOM 6273 O O . LYS C 3 95 ? 8.975 -6.557 -2.459 1.00 34.70 95 LYS C O 1
ATOM 6279 N N . LYS C 3 96 ? 7.507 -5.938 -0.871 1.00 30.43 96 LYS C N 1
ATOM 6280 C CA . LYS C 3 96 ? 6.657 -5.202 -1.795 1.00 28.67 96 LYS C CA 1
ATOM 6281 C C . LYS C 3 96 ? 6.749 -3.700 -1.527 1.00 30.86 96 LYS C C 1
ATOM 6282 O O . LYS C 3 96 ? 6.079 -2.899 -2.180 1.00 34.12 96 LYS C O 1
ATOM 6288 N N . THR C 3 97 ? 7.577 -3.327 -0.557 1.00 28.23 97 THR C N 1
ATOM 6289 C CA . THR C 3 97 ? 7.880 -1.922 -0.311 1.00 31.10 97 THR C CA 1
ATOM 6290 C C . THR C 3 97 ? 9.328 -1.748 0.132 1.00 29.84 97 THR C C 1
ATOM 6291 O O . THR C 3 97 ? 9.899 -2.619 0.785 1.00 33.23 97 THR C O 1
ATOM 6295 N N . ASP C 3 98 ? 9.919 -0.615 -0.230 1.00 32.97 98 ASP C N 1
ATOM 6296 C CA . ASP C 3 98 ? 11.249 -0.265 0.251 1.00 37.34 98 ASP C CA 1
ATOM 6297 C C . ASP C 3 98 ? 11.172 0.711 1.430 1.00 35.16 98 ASP C C 1
ATOM 6298 O O . ASP C 3 98 ? 12.197 1.163 1.938 1.00 30.41 98 ASP C O 1
ATOM 6303 N N . ALA C 3 99 ? 9.954 1.017 1.869 1.00 29.90 99 ALA C N 1
ATOM 6304 C CA . ALA C 3 99 ? 9.750 1.937 2.985 1.00 36.17 99 ALA C CA 1
ATOM 6305 C C . ALA C 3 99 ? 10.297 1.371 4.294 1.00 29.71 99 ALA C C 1
ATOM 6306 O O . ALA C 3 99 ? 10.237 0.170 4.532 1.00 32.29 99 ALA C O 1
ATOM 6308 N N . GLU C 3 100 ? 10.840 2.246 5.133 1.00 27.28 100 GLU C N 1
ATOM 6309 C CA . GLU C 3 100 ? 11.273 1.857 6.471 1.00 32.45 100 GLU C CA 1
ATOM 6310 C C . GLU C 3 100 ? 10.070 1.767 7.403 1.00 27.49 100 GLU C C 1
ATOM 6311 O O . GLU C 3 100 ? 9.043 2.397 7.156 1.00 24.22 100 GLU C O 1
ATOM 6317 N N . PHE C 3 101 ? 10.191 0.989 8.472 1.00 24.73 101 PHE C N 1
ATOM 6318 C CA . PHE C 3 101 ? 9.101 0.899 9.435 1.00 25.43 101 PHE C CA 1
ATOM 6319 C C . PHE C 3 101 ? 8.927 2.245 10.135 1.00 26.41 101 PHE C C 1
ATOM 6320 O O . PHE C 3 101 ? 9.886 2.800 10.675 1.00 24.70 101 PHE C O 1
ATOM 6328 N N . PRO C 3 102 ? 7.701 2.788 10.107 1.00 22.53 102 PRO C N 1
ATOM 6329 C CA . PRO C 3 102 ? 7.437 4.124 10.644 1.00 23.22 102 PRO C CA 1
ATOM 6330 C C . PRO C 3 102 ? 6.995 4.125 12.102 1.00 21.90 102 PRO C C 1
ATOM 6331 O O . PRO C 3 102 ? 6.577 3.088 12.619 1.00 21.53 102 PRO C O 1
ATOM 6335 N N . ASN C 3 103 ? 7.090 5.280 12.753 1.00 20.13 103 ASN C N 1
ATOM 6336 C CA . ASN C 3 103 ? 6.344 5.509 13.982 1.00 19.46 103 ASN C CA 1
ATOM 6337 C C . ASN C 3 103 ? 4.877 5.450 13.617 1.00 15.83 103 ASN C C 1
ATOM 6338 O O . ASN C 3 103 ? 4.473 6.022 12.615 1.00 19.69 103 ASN C O 1
ATOM 6343 N N . ILE C 3 104 ? 4.081 4.770 14.426 1.00 15.62 104 ILE C N 1
ATOM 6344 C CA . ILE C 3 104 ? 2.648 4.691 14.180 1.00 14.32 104 ILE C CA 1
ATOM 6345 C C . ILE C 3 104 ? 1.926 5.149 15.433 1.00 18.12 104 ILE C C 1
ATOM 6346 O O . ILE C 3 104 ? 2.057 4.522 16.478 1.00 15.51 104 ILE C O 1
ATOM 6351 N N . ILE C 3 105 ? 1.175 6.244 15.328 1.00 18.76 105 ILE C N 1
ATOM 6352 C CA . ILE C 3 105 ? 0.653 6.928 16.503 1.00 16.49 105 ILE C CA 1
ATOM 6353 C C . ILE C 3 105 ? -0.832 7.219 16.395 1.00 16.45 105 ILE C C 1
ATOM 6354 O O . ILE C 3 105 ? -1.246 7.939 15.497 1.00 17.26 105 ILE C O 1
ATOM 6359 N N . VAL C 3 106 ? -1.625 6.667 17.311 1.00 15.01 106 VAL C N 1
ATOM 6360 C CA . VAL C 3 106 ? -3.029 7.048 17.425 1.00 13.59 106 VAL C CA 1
ATOM 6361 C C . VAL C 3 106 ? -3.175 8.279 18.317 1.00 18.67 106 VAL C C 1
ATOM 6362 O O . VAL C 3 106 ? -2.613 8.322 19.414 1.00 15.46 106 VAL C O 1
ATOM 6366 N N . MET C 3 107 ? -3.937 9.270 17.856 1.00 18.88 107 MET C N 1
ATOM 6367 C CA . MET C 3 107 ? -4.262 10.431 18.686 1.00 17.17 107 MET C CA 1
ATOM 6368 C C . MET C 3 107 ? -5.750 10.427 18.995 1.00 17.61 107 MET C C 1
ATOM 6369 O O . MET C 3 107 ? -6.543 11.066 18.303 1.00 18.54 107 MET C O 1
ATOM 6374 N N . ALA C 3 108 ? -6.126 9.681 20.029 1.00 17.01 108 ALA C N 1
ATOM 6375 C CA . ALA C 3 108 ? -7.532 9.516 20.382 1.00 15.98 108 ALA C CA 1
ATOM 6376 C C . ALA C 3 108 ? -7.947 10.469 21.493 1.00 13.49 108 ALA C C 1
ATOM 6377 O O . ALA C 3 108 ? -7.213 10.666 22.456 1.00 17.25 108 ALA C O 1
ATOM 6379 N N . GLY C 3 109 ? -9.140 11.040 21.380 1.00 15.75 109 GLY C N 1
ATOM 6380 C CA . GLY C 3 109 ? -9.692 11.804 22.486 1.00 14.25 109 GLY C CA 1
ATOM 6381 C C . GLY C 3 109 ? -10.084 10.870 23.622 1.00 18.63 109 GLY C C 1
ATOM 6382 O O . GLY C 3 109 ? -9.984 9.645 23.475 1.00 16.81 109 GLY C O 1
ATOM 6383 N N . ASP C 3 110 ? -10.532 11.419 24.753 1.00 18.53 110 ASP C N 1
ATOM 6384 C CA . ASP C 3 110 ? -10.860 10.559 25.891 1.00 16.19 110 ASP C CA 1
ATOM 6385 C C . ASP C 3 110 ? -12.024 9.619 25.553 1.00 15.91 110 ASP C C 1
ATOM 6386 O O . ASP C 3 110 ? -12.005 8.444 25.921 1.00 16.55 110 ASP C O 1
ATOM 6391 N N . GLY C 3 111 ? -13.017 10.121 24.826 1.00 14.97 111 GLY C N 1
ATOM 6392 C CA . GLY C 3 111 ? -14.087 9.266 24.335 1.00 17.30 111 GLY C CA 1
ATOM 6393 C C . GLY C 3 111 ? -13.544 8.109 23.503 1.00 17.86 111 GLY C C 1
ATOM 6394 O O . GLY C 3 111 ? -13.877 6.947 23.729 1.00 16.61 111 GLY C O 1
ATOM 6395 N N . GLY C 3 112 ? -12.669 8.426 22.557 1.00 19.72 112 GLY C N 1
ATOM 6396 C CA . GLY C 3 112 ? -12.127 7.421 21.660 1.00 17.83 112 GLY C CA 1
ATOM 6397 C C . GLY C 3 112 ? -11.014 6.571 22.248 1.00 17.98 112 GLY C C 1
ATOM 6398 O O . GLY C 3 112 ? -10.433 5.755 21.544 1.00 16.86 112 GLY C O 1
ATOM 6399 N N . ALA C 3 113 ? -10.719 6.757 23.530 1.00 14.11 113 ALA C N 1
ATOM 6400 C CA . ALA C 3 113 ? -9.698 5.966 24.202 1.00 16.99 113 ALA C CA 1
ATOM 6401 C C . ALA C 3 113 ? -10.252 5.206 25.411 1.00 19.37 113 ALA C C 1
ATOM 6402 O O . ALA C 3 113 ? -9.848 4.073 25.665 1.00 17.64 113 ALA C O 1
ATOM 6404 N N . VAL C 3 114 ? -11.183 5.812 26.148 1.00 20.23 114 VAL C N 1
ATOM 6405 C CA . VAL C 3 114 ? -11.628 5.237 27.425 1.00 18.06 114 VAL C CA 1
ATOM 6406 C C . VAL C 3 114 ? -13.072 4.740 27.410 1.00 19.20 114 VAL C C 1
ATOM 6407 O O . VAL C 3 114 ? -13.488 4.010 28.299 1.00 18.30 114 VAL C O 1
ATOM 6411 N N . ASP C 3 115 ? -13.827 5.124 26.389 1.00 13.07 115 ASP C N 1
ATOM 6412 C CA . ASP C 3 115 ? -15.268 4.900 26.387 1.00 17.40 115 ASP C CA 1
ATOM 6413 C C . ASP C 3 115 ? -15.656 4.033 25.191 1.00 16.94 115 ASP C C 1
ATOM 6414 O O . ASP C 3 115 ? -15.842 2.817 25.327 1.00 16.39 115 ASP C O 1
ATOM 6419 N N . ILE C 3 116 ? -15.735 4.652 24.015 1.00 14.83 116 ILE C N 1
ATOM 6420 C CA . ILE C 3 116 ? -16.187 3.954 22.815 1.00 16.01 116 ILE C CA 1
ATOM 6421 C C . ILE C 3 116 ? -15.007 3.336 22.044 1.00 15.84 116 ILE C C 1
ATOM 6422 O O . ILE C 3 116 ? -15.200 2.493 21.170 1.00 16.37 116 ILE C O 1
ATOM 6427 N N . GLY C 3 117 ? -13.785 3.737 22.382 1.00 19.21 117 GLY C N 1
ATOM 6428 C CA . GLY C 3 117 ? -12.607 3.209 21.707 1.00 14.39 117 GLY C CA 1
ATOM 6429 C C . GLY C 3 117 ? -11.777 2.229 22.529 1.00 18.19 117 GLY C C 1
ATOM 6430 O O . GLY C 3 117 ? -10.730 1.752 22.075 1.00 15.95 117 GLY C O 1
ATOM 6431 N N . LEU C 3 118 ? -12.249 1.921 23.733 1.00 14.30 118 LEU C N 1
ATOM 6432 C CA . LEU C 3 118 ? -11.496 1.121 24.694 1.00 15.50 118 LEU C CA 1
ATOM 6433 C C . LEU C 3 118 ? -11.241 -0.317 24.230 1.00 15.55 118 LEU C C 1
ATOM 6434 O O . LEU C 3 118 ? -10.149 -0.848 24.409 1.00 16.36 118 LEU C O 1
ATOM 6439 N N . GLN C 3 119 ? -12.257 -0.935 23.642 1.00 11.57 119 GLN C N 1
ATOM 6440 C CA . GLN C 3 119 ? -12.191 -2.316 23.194 1.00 16.94 119 GLN C CA 1
ATOM 6441 C C . GLN C 3 119 ? -11.103 -2.494 22.134 1.00 16.98 119 GLN C C 1
ATOM 6442 O O . GLN C 3 119 ? -10.297 -3.428 22.192 1.00 17.94 119 GLN C O 1
ATOM 6448 N N . ALA C 3 120 ? -11.072 -1.574 21.178 1.00 15.86 120 ALA C N 1
ATOM 6449 C CA . ALA C 3 120 ? -10.080 -1.622 20.109 1.00 14.82 120 ALA C CA 1
ATOM 6450 C C . ALA C 3 120 ? -8.674 -1.312 20.622 1.00 17.49 120 ALA C C 1
ATOM 6451 O O . ALA C 3 120 ? -7.686 -1.827 20.093 1.00 17.42 120 ALA C O 1
ATOM 6453 N N . LEU C 3 121 ? -8.587 -0.459 21.642 1.00 13.32 121 LEU C N 1
ATOM 6454 C CA . LEU C 3 121 ? -7.316 -0.187 22.311 1.00 16.79 121 LEU C CA 1
ATOM 6455 C C . LEU C 3 121 ? -6.786 -1.439 22.998 1.00 15.61 121 LEU C C 1
ATOM 6456 O O . LEU C 3 121 ? -5.636 -1.828 22.800 1.00 16.84 121 LEU C O 1
ATOM 6461 N N . SER C 3 122 ? -7.625 -2.064 23.817 1.00 12.49 122 SER C N 1
ATOM 6462 C CA . SER C 3 122 ? -7.226 -3.250 24.565 1.00 13.53 122 SER C CA 1
ATOM 6463 C C . SER C 3 122 ? -6.786 -4.381 23.642 1.00 15.64 122 SER C C 1
ATOM 6464 O O . SER C 3 122 ? -5.794 -5.061 23.909 1.00 15.03 122 SER C O 1
ATOM 6467 N N . ALA C 3 123 ? -7.511 -4.573 22.546 1.00 14.73 123 ALA C N 1
ATOM 6468 C CA . ALA C 3 123 ? -7.150 -5.610 21.580 1.00 16.74 123 ALA C CA 1
ATOM 6469 C C . ALA C 3 123 ? -5.814 -5.329 20.897 1.00 17.91 123 ALA C C 1
ATOM 6470 O O . ALA C 3 123 ? -5.034 -6.250 20.661 1.00 15.27 123 ALA C O 1
ATOM 6472 N N . MET C 3 124 ? -5.548 -4.066 20.576 1.00 15.07 124 MET C N 1
ATOM 6473 C CA . MET C 3 124 ? -4.272 -3.713 19.960 1.00 16.34 124 MET C CA 1
ATOM 6474 C C . MET C 3 124 ? -3.110 -4.038 20.906 1.00 16.23 124 MET C C 1
ATOM 6475 O O . MET C 3 124 ? -2.090 -4.577 20.477 1.00 18.67 124 MET C O 1
ATOM 6480 N N . LEU C 3 125 ? -3.270 -3.718 22.190 1.00 14.20 125 LEU C N 1
ATOM 6481 C CA . LEU C 3 125 ? -2.262 -4.051 23.198 1.00 14.12 125 LEU C CA 1
ATOM 6482 C C . LEU C 3 125 ? -2.100 -5.563 23.345 1.00 16.85 125 LEU C C 1
ATOM 6483 O O . LEU C 3 125 ? -0.990 -6.071 23.524 1.00 19.26 125 LEU C O 1
ATOM 6488 N N . TYR C 3 126 ? -3.216 -6.279 23.289 1.00 18.31 126 TYR C N 1
ATOM 6489 C CA . TYR C 3 126 ? -3.179 -7.731 23.394 1.00 19.69 126 TYR C CA 1
ATOM 6490 C C . TYR C 3 126 ? -2.367 -8.335 22.249 1.00 20.18 126 TYR C C 1
ATOM 6491 O O . TYR C 3 126 ? -1.528 -9.211 22.476 1.00 17.28 126 TYR C O 1
ATOM 6500 N N . ARG C 3 127 ? -2.597 -7.849 21.030 1.00 14.77 127 ARG C N 1
ATOM 6501 C CA . ARG C 3 127 ? -1.911 -8.385 19.853 1.00 16.37 127 ARG C CA 1
ATOM 6502 C C . ARG C 3 127 ? -0.458 -7.936 19.765 1.00 20.65 127 ARG C C 1
ATOM 6503 O O . ARG C 3 127 ? 0.327 -8.517 19.015 1.00 22.38 127 ARG C O 1
ATOM 6511 N N . GLY C 3 128 ? -0.100 -6.904 20.523 1.00 18.96 128 GLY C N 1
ATOM 6512 C CA . GLY C 3 128 ? 1.288 -6.502 20.648 1.00 19.10 128 GLY C CA 1
ATOM 6513 C C . GLY C 3 128 ? 1.856 -5.710 19.482 1.00 20.20 128 GLY C C 1
ATOM 6514 O O . GLY C 3 128 ? 3.064 -5.707 19.259 1.00 19.56 128 GLY C O 1
ATOM 6515 N N . HIS C 3 129 ? 0.991 -5.030 18.737 1.00 18.58 129 HIS C N 1
ATOM 6516 C CA . HIS C 3 129 ? 1.441 -4.225 17.605 1.00 18.27 129 HIS C CA 1
ATOM 6517 C C . HIS C 3 129 ? 2.411 -3.134 18.052 1.00 20.53 129 HIS C C 1
ATOM 6518 O O . HIS C 3 129 ? 2.283 -2.583 19.147 1.00 18.61 129 HIS C O 1
ATOM 6525 N N . ASP C 3 130 ? 3.379 -2.834 17.195 1.00 17.91 130 ASP C N 1
ATOM 6526 C CA . ASP C 3 130 ? 4.372 -1.803 17.468 1.00 22.42 130 ASP C CA 1
ATOM 6527 C C . ASP C 3 130 ? 3.752 -0.438 17.191 1.00 22.20 130 ASP C C 1
ATOM 6528 O O . ASP C 3 130 ? 3.995 0.170 16.146 1.00 22.32 130 ASP C O 1
ATOM 6533 N N . VAL C 3 131 ? 2.926 0.017 18.131 1.00 20.98 131 VAL C N 1
ATOM 6534 C CA . VAL C 3 131 ? 2.118 1.224 17.971 1.00 16.07 131 VAL C CA 1
ATOM 6535 C C . VAL C 3 131 ? 2.066 2.014 19.281 1.00 20.10 131 VAL C C 1
ATOM 6536 O O . VAL C 3 131 ? 1.870 1.432 20.355 1.00 16.41 131 VAL C O 1
ATOM 6540 N N . LEU C 3 132 ? 2.244 3.331 19.192 1.00 16.61 132 LEU C N 1
ATOM 6541 C CA . LEU C 3 132 ? 2.027 4.217 20.330 1.00 14.88 132 LEU C CA 1
ATOM 6542 C C . LEU C 3 132 ? 0.600 4.754 20.299 1.00 18.92 132 LEU C C 1
ATOM 6543 O O . LEU C 3 132 ? 0.200 5.422 19.344 1.00 16.60 132 LEU C O 1
ATOM 6548 N N . PHE C 3 133 ? -0.169 4.438 21.335 1.00 15.49 133 PHE C N 1
ATOM 6549 C CA . PHE C 3 133 ? -1.545 4.898 21.436 1.00 18.67 133 PHE C CA 1
ATOM 6550 C C . PHE C 3 133 ? -1.598 6.047 22.436 1.00 15.67 133 PHE C C 1
ATOM 6551 O O . PHE C 3 133 ? -1.336 5.868 23.624 1.00 16.60 133 PHE C O 1
ATOM 6559 N N . ILE C 3 134 ? -1.931 7.233 21.953 1.00 15.73 134 ILE C N 1
ATOM 6560 C CA . ILE C 3 134 ? -2.015 8.385 22.828 1.00 16.08 134 ILE C CA 1
ATOM 6561 C C . ILE C 3 134 ? -3.470 8.755 23.074 1.00 15.83 134 ILE C C 1
ATOM 6562 O O . ILE C 3 134 ? -4.288 8.745 22.154 1.00 17.55 134 ILE C O 1
ATOM 6567 N N . CYS C 3 135 ? -3.800 9.048 24.328 1.00 16.39 135 CYS C N 1
ATOM 6568 C CA . CYS C 3 135 ? -5.070 9.696 24.632 1.00 12.93 135 CYS C CA 1
ATOM 6569 C C . CYS C 3 135 ? -4.812 11.146 24.959 1.00 15.50 135 CYS C C 1
ATOM 6570 O O . CYS C 3 135 ? -4.053 11.435 25.878 1.00 17.87 135 CYS C O 1
ATOM 6573 N N . TYR C 3 136 ? -5.422 12.063 24.211 1.00 17.13 136 TYR C N 1
ATOM 6574 C CA . TYR C 3 136 ? -5.380 13.469 24.606 1.00 15.55 136 TYR C CA 1
ATOM 6575 C C . TYR C 3 136 ? -6.687 13.742 25.358 1.00 17.26 136 TYR C C 1
ATOM 6576 O O . TYR C 3 136 ? -7.777 13.624 24.813 1.00 14.83 136 TYR C O 1
ATOM 6585 N N . ASP C 3 137 ? -6.561 14.062 26.639 1.00 14.30 137 ASP C N 1
ATOM 6586 C CA . ASP C 3 137 ? -7.700 14.044 27.541 1.00 19.15 137 ASP C CA 1
ATOM 6587 C C . ASP C 3 137 ? -8.197 15.451 27.866 1.00 14.26 137 ASP C C 1
ATOM 6588 O O . ASP C 3 137 ? -7.606 16.142 28.695 1.00 15.73 137 ASP C O 1
ATOM 6593 N N . ASN C 3 138 ? -9.286 15.875 27.222 1.00 16.21 138 ASN C N 1
ATOM 6594 C CA . ASN C 3 138 ? -9.891 17.168 27.550 1.00 18.45 138 ASN C CA 1
ATOM 6595 C C . ASN C 3 138 ? -11.164 17.006 28.391 1.00 19.80 138 ASN C C 1
ATOM 6596 O O . ASN C 3 138 ? -11.950 17.942 28.526 1.00 16.65 138 ASN C O 1
ATOM 6601 N N . GLU C 3 139 ? -11.351 15.798 28.919 1.00 16.59 139 GLU C N 1
ATOM 6602 C CA . GLU C 3 139 ? -12.343 15.491 29.941 1.00 16.89 139 GLU C CA 1
ATOM 6603 C C . GLU C 3 139 ? -13.784 15.800 29.528 1.00 17.09 139 GLU C C 1
ATOM 6604 O O . GLU C 3 139 ? -14.603 16.180 30.362 1.00 17.37 139 GLU C O 1
ATOM 6610 N N . SER C 3 140 ? -14.077 15.628 28.236 1.00 17.13 140 SER C N 1
ATOM 6611 C CA . SER C 3 140 ? -15.456 15.582 27.730 1.00 17.59 140 SER C CA 1
ATOM 6612 C C . SER C 3 140 ? -15.481 15.103 26.281 1.00 19.90 140 SER C C 1
ATOM 6613 O O . SER C 3 140 ? -14.453 15.049 25.618 1.00 15.04 140 SER C O 1
ATOM 6616 N N . TYR C 3 141 ? -16.665 14.770 25.788 1.00 13.53 141 TYR C N 1
ATOM 6617 C CA . TYR C 3 141 ? -16.885 14.748 24.350 1.00 13.66 141 TYR C CA 1
ATOM 6618 C C . TYR C 3 141 ? -16.961 16.205 23.888 1.00 16.18 141 TYR C C 1
ATOM 6619 O O . TYR C 3 141 ? -18.005 16.851 24.008 1.00 16.51 141 TYR C O 1
ATOM 6628 N N . ALA C 3 142 ? -15.846 16.745 23.400 1.00 16.93 142 ALA C N 1
ATOM 6629 C CA . ALA C 3 142 ? -15.766 18.188 23.190 1.00 17.05 142 ALA C CA 1
ATOM 6630 C C . ALA C 3 142 ? -16.347 18.635 21.850 1.00 20.00 142 ALA C C 1
ATOM 6631 O O . ALA C 3 142 ? -17.147 19.568 21.808 1.00 19.78 142 ALA C O 1
ATOM 6633 N N . ASN C 3 143 ? -15.952 17.984 20.758 1.00 19.00 143 ASN C N 1
ATOM 6634 C CA . ASN C 3 143 ? -16.369 18.456 19.440 1.00 20.82 143 ASN C CA 1
ATOM 6635 C C . ASN C 3 143 ? -17.884 18.458 19.278 1.00 18.08 143 ASN C C 1
ATOM 6636 O O . ASN C 3 143 ? -18.428 19.251 18.513 1.00 21.48 143 ASN C O 1
ATOM 6641 N N . THR C 3 144 ? -18.559 17.581 20.015 1.00 18.49 144 THR C N 1
ATOM 6642 C CA . THR C 3 144 ? -20.011 17.494 19.944 1.00 16.47 144 THR C CA 1
ATOM 6643 C C . THR C 3 144 ? -20.720 18.542 20.810 1.00 21.07 144 THR C C 1
ATOM 6644 O O . THR C 3 144 ? -21.951 18.617 20.806 1.00 19.44 144 THR C O 1
ATOM 6648 N N . GLY C 3 145 ? -19.960 19.355 21.540 1.00 16.97 145 GLY C N 1
ATOM 6649 C CA . GLY C 3 145 ? -20.560 20.450 22.295 1.00 21.35 145 GLY C CA 1
ATOM 6650 C C . GLY C 3 145 ? -20.417 20.362 23.805 1.00 21.52 145 GLY C C 1
ATOM 6651 O O . GLY C 3 145 ? -21.157 21.021 24.547 1.00 18.97 145 GLY C O 1
ATOM 6652 N N . ILE C 3 146 ? -19.451 19.552 24.239 1.00 14.59 146 ILE C N 1
ATOM 6653 C CA . ILE C 3 146 ? -19.059 19.346 25.642 1.00 16.15 146 ILE C CA 1
ATOM 6654 C C . ILE C 3 146 ? -20.072 18.479 26.395 1.00 17.94 146 ILE C C 1
ATOM 6655 O O . ILE C 3 146 ? -20.920 18.975 27.135 1.00 18.54 146 ILE C O 1
ATOM 6660 N N . GLN C 3 147 ? -19.956 17.169 26.199 1.00 16.82 147 GLN C N 1
ATOM 6661 C CA . GLN C 3 147 ? -20.771 16.189 26.907 1.00 13.88 147 GLN C CA 1
ATOM 6662 C C . GLN C 3 147 ? -19.908 15.283 27.751 1.00 15.63 147 GLN C C 1
ATOM 6663 O O . GLN C 3 147 ? -18.767 14.985 27.387 1.00 17.67 147 GLN C O 1
ATOM 6669 N N . THR C 3 148 ? -20.476 14.836 28.865 1.00 15.63 148 THR C N 1
ATOM 6670 C CA . THR C 3 148 ? -19.808 13.941 29.794 1.00 15.59 148 THR C CA 1
ATOM 6671 C C . THR C 3 148 ? -19.227 12.706 29.118 1.00 17.81 148 THR C C 1
ATOM 6672 O O . THR C 3 148 ? -19.866 12.056 28.282 1.00 17.67 148 THR C O 1
ATOM 6676 N N . SER C 3 149 ? -17.984 12.420 29.483 1.00 16.11 149 SER C N 1
ATOM 6677 C CA . SER C 3 149 ? -17.307 11.182 29.135 1.00 18.85 149 SER C CA 1
ATOM 6678 C C . SER C 3 149 ? -16.844 10.534 30.441 1.00 15.46 149 SER C C 1
ATOM 6679 O O . SER C 3 149 ? -16.891 11.176 31.491 1.00 17.04 149 SER C O 1
ATOM 6682 N N . PRO C 3 150 ? -16.376 9.274 30.390 1.00 16.92 150 PRO C N 1
ATOM 6683 C CA . PRO C 3 150 ? -15.875 8.657 31.627 1.00 17.82 150 PRO C CA 1
ATOM 6684 C C . PRO C 3 150 ? -14.694 9.378 32.276 1.00 17.32 150 PRO C C 1
ATOM 6685 O O . PRO C 3 150 ? -14.446 9.101 33.437 1.00 16.57 150 PRO C O 1
ATOM 6689 N N . THR C 3 151 ? -13.989 10.259 31.574 1.00 17.76 151 THR C N 1
ATOM 6690 C CA . THR C 3 151 ? -12.881 10.988 32.206 1.00 17.73 151 THR C CA 1
ATOM 6691 C C . THR C 3 151 ? -13.325 12.342 32.773 1.00 20.51 151 THR C C 1
ATOM 6692 O O . THR C 3 151 ? -12.562 13.003 33.478 1.00 20.32 151 THR C O 1
ATOM 6696 N N . THR C 3 152 ? -14.547 12.759 32.450 1.00 16.77 152 THR C N 1
ATOM 6697 C CA . THR C 3 152 ? -15.119 13.975 33.030 1.00 18.49 152 THR C CA 1
ATOM 6698 C C . THR C 3 152 ? -15.147 13.844 34.548 1.00 18.43 152 THR C C 1
ATOM 6699 O O . THR C 3 152 ? -15.678 12.868 35.076 1.00 17.82 152 THR C O 1
ATOM 6703 N N . PRO C 3 153 ? -14.557 14.820 35.255 1.00 21.82 153 PRO C N 1
ATOM 6704 C CA . PRO C 3 153 ? -14.495 14.726 36.716 1.00 20.17 153 PRO C CA 1
ATOM 6705 C C . PRO C 3 153 ? -15.867 14.704 37.358 1.00 20.26 153 PRO C C 1
ATOM 6706 O O . PRO C 3 153 ? -16.837 15.191 36.767 1.00 14.50 153 PRO C O 1
ATOM 6710 N N . TYR C 3 154 ? -15.932 14.125 38.552 1.00 19.98 154 TYR C N 1
ATOM 6711 C CA . TYR C 3 154 ? -17.104 14.248 39.404 1.00 22.15 154 TYR C CA 1
ATOM 6712 C C . TYR C 3 154 ? -17.534 15.710 39.469 1.00 20.66 154 TYR C C 1
ATOM 6713 O O . TYR C 3 154 ? -16.694 16.603 39.547 1.00 20.48 154 TYR C O 1
ATOM 6722 N N . GLY C 3 155 ? -18.838 15.955 39.394 1.00 22.64 155 GLY C N 1
ATOM 6723 C CA . GLY C 3 155 ? -19.365 17.290 39.600 1.00 21.81 155 GLY C CA 1
ATOM 6724 C C . GLY C 3 155 ? -19.253 18.259 38.435 1.00 25.02 155 GLY C C 1
ATOM 6725 O O . GLY C 3 155 ? -19.613 19.427 38.568 1.00 21.92 155 GLY C O 1
ATOM 6726 N N . ALA C 3 156 ? -18.762 17.806 37.288 1.00 22.12 156 ALA C N 1
ATOM 6727 C CA . ALA C 3 156 ? -18.564 18.748 36.194 1.00 20.77 156 ALA C CA 1
ATOM 6728 C C . ALA C 3 156 ? -19.838 18.977 35.404 1.00 20.71 156 ALA C C 1
ATOM 6729 O O . ALA C 3 156 ? -20.575 18.040 35.095 1.00 22.85 156 ALA C O 1
ATOM 6731 N N . ASN C 3 157 ? -20.090 20.249 35.105 1.00 18.63 157 ASN C N 1
ATOM 6732 C CA . ASN C 3 157 ? -21.178 20.670 34.238 1.00 20.84 157 ASN C CA 1
ATOM 6733 C C . ASN C 3 157 ? -20.824 20.371 32.783 1.00 22.50 157 ASN C C 1
ATOM 6734 O O . ASN C 3 157 ? -19.791 20.830 32.297 1.00 23.21 157 ASN C O 1
ATOM 6739 N N . THR C 3 158 ? -21.647 19.557 32.121 1.00 19.41 158 THR C N 1
ATOM 6740 C CA . THR C 3 158 ? -21.599 19.353 30.668 1.00 18.08 158 THR C CA 1
ATOM 6741 C C . THR C 3 158 ? -23.054 19.368 30.211 1.00 21.33 158 THR C C 1
ATOM 6742 O O . THR C 3 158 ? -23.947 19.367 31.054 1.00 17.38 158 THR C O 1
ATOM 6746 N N . THR C 3 159 ? -23.312 19.363 28.904 1.00 19.13 159 THR C N 1
ATOM 6747 C CA . THR C 3 159 ? -24.697 19.467 28.446 1.00 19.63 159 THR C CA 1
ATOM 6748 C C . THR C 3 159 ? -25.488 18.189 28.731 1.00 21.10 159 THR C C 1
ATOM 6749 O O . THR C 3 159 ? -26.716 18.199 28.657 1.00 18.66 159 THR C O 1
ATOM 6753 N N . PHE C 3 160 ? -24.793 17.097 29.054 1.00 14.77 160 PHE C N 1
ATOM 6754 C CA . PHE C 3 160 ? -25.457 15.864 29.475 1.00 17.00 160 PHE C CA 1
ATOM 6755 C C . PHE C 3 160 ? -25.546 15.749 30.994 1.00 17.36 160 PHE C C 1
ATOM 6756 O O . PHE C 3 160 ? -26.251 14.884 31.508 1.00 18.21 160 PHE C O 1
ATOM 6764 N N . THR C 3 161 ? -24.800 16.584 31.711 1.00 19.99 161 THR C N 1
ATOM 6765 C CA . THR C 3 161 ? -24.852 16.579 33.175 1.00 21.19 161 THR C CA 1
ATOM 6766 C C . THR C 3 161 ? -25.083 17.978 33.755 1.00 21.03 161 THR C C 1
ATOM 6767 O O . THR C 3 161 ? -24.290 18.459 34.572 1.00 16.88 161 THR C O 1
ATOM 6771 N N . PRO C 3 162 ? -26.175 18.641 33.341 1.00 17.77 162 PRO C N 1
ATOM 6772 C CA . PRO C 3 162 ? -26.391 19.976 33.901 1.00 20.18 162 PRO C CA 1
ATOM 6773 C C . PRO C 3 162 ? -26.792 19.902 35.379 1.00 21.66 162 PRO C C 1
ATOM 6774 O O . PRO C 3 162 ? -27.539 19.007 35.763 1.00 21.19 162 PRO C O 1
ATOM 6778 N N . PRO C 3 163 ? -26.281 20.821 36.206 1.00 24.82 163 PRO C N 1
ATOM 6779 C CA . PRO C 3 163 ? -26.750 20.848 37.595 1.00 22.60 163 PRO C CA 1
ATOM 6780 C C . PRO C 3 163 ? -28.226 21.223 37.665 1.00 27.40 163 PRO C C 1
ATOM 6781 O O . PRO C 3 163 ? -28.681 22.051 36.872 1.00 24.09 163 PRO C O 1
ATOM 6785 N N . GLY C 3 164 ? -28.960 20.602 38.585 1.00 26.13 164 GLY C N 1
ATOM 6786 C CA . GLY C 3 164 ? -30.379 20.870 38.771 1.00 28.93 164 GLY C CA 1
ATOM 6787 C C . GLY C 3 164 ? -30.779 20.391 40.155 1.00 32.43 164 GLY C C 1
ATOM 6788 O O . GLY C 3 164 ? -29.976 19.763 40.839 1.00 25.50 164 GLY C O 1
ATOM 6789 N N . GLU C 3 165 ? -32.008 20.663 40.584 1.00 27.26 165 GLU C N 1
ATOM 6790 C CA . GLU C 3 165 ? -32.377 20.329 41.957 1.00 31.61 165 GLU C CA 1
ATOM 6791 C C . GLU C 3 165 ? -32.441 18.815 42.192 1.00 32.46 165 GLU C C 1
ATOM 6792 O O . GLU C 3 165 ? -32.282 18.350 43.319 1.00 29.93 165 GLU C O 1
ATOM 6798 N N . VAL C 3 166 ? -32.646 18.043 41.130 1.00 31.34 166 VAL C N 1
ATOM 6799 C CA . VAL C 3 166 ? -32.650 16.590 41.251 1.00 29.93 166 VAL C CA 1
ATOM 6800 C C . VAL C 3 166 ? -31.222 16.033 41.220 1.00 34.40 166 VAL C C 1
ATOM 6801 O O . VAL C 3 166 ? -30.932 15.008 41.836 1.00 29.57 166 VAL C O 1
ATOM 6805 N N . VAL C 3 167 ? -30.332 16.719 40.508 1.00 30.01 167 VAL C N 1
ATOM 6806 C CA . VAL C 3 167 ? -28.917 16.350 40.462 1.00 24.25 167 VAL C CA 1
ATOM 6807 C C . VAL C 3 167 ? -28.066 17.593 40.693 1.00 24.85 167 VAL C C 1
ATOM 6808 O O . VAL C 3 167 ? -27.551 18.179 39.741 1.00 25.27 167 VAL C O 1
ATOM 6812 N N . PRO C 3 168 ? -27.931 18.013 41.960 1.00 27.51 168 PRO C N 1
ATOM 6813 C CA . PRO C 3 168 ? -27.231 19.256 42.313 1.00 29.26 168 PRO C CA 1
ATOM 6814 C C . PRO C 3 168 ? -25.781 19.297 41.837 1.00 25.89 168 PRO C C 1
ATOM 6815 O O . PRO C 3 168 ? -25.263 20.371 41.535 1.00 25.69 168 PRO C O 1
ATOM 6819 N N . GLU C 3 169 ? -25.128 18.143 41.782 1.00 24.19 169 GLU C N 1
ATOM 6820 C CA . GLU C 3 169 ? -23.709 18.118 41.444 1.00 25.43 169 GLU C CA 1
ATOM 6821 C C . GLU C 3 169 ? -23.473 18.066 39.935 1.00 20.90 169 GLU C C 1
ATOM 6822 O O . GLU C 3 169 ? -22.336 18.145 39.479 1.00 23.16 169 GLU C O 1
ATOM 6828 N N . GLY C 3 170 ? -24.548 17.956 39.163 1.00 23.44 170 GLY C N 1
ATOM 6829 C CA . GLY C 3 170 ? -24.433 17.859 37.717 1.00 23.86 170 GLY C CA 1
ATOM 6830 C C . GLY C 3 170 ? -24.044 16.450 37.300 1.00 20.25 170 GLY C C 1
ATOM 6831 O O . GLY C 3 170 ? -24.866 15.699 36.792 1.00 19.77 170 GLY C O 1
ATOM 6832 N N . LYS C 3 171 ? -22.782 16.093 37.518 1.00 19.00 171 LYS C N 1
ATOM 6833 C CA . LYS C 3 171 ? -22.323 14.732 37.254 1.00 23.21 171 LYS C CA 1
ATOM 6834 C C . LYS C 3 171 ? -22.112 13.990 38.566 1.00 24.25 171 LYS C C 1
ATOM 6835 O O . LYS C 3 171 ? -21.272 14.395 39.374 1.00 23.35 171 LYS C O 1
ATOM 6841 N N . LYS C 3 172 ? -22.869 12.912 38.778 1.00 23.19 172 LYS C N 1
ATOM 6842 C CA . LYS C 3 172 ? -22.748 12.133 40.011 1.00 23.86 172 LYS C CA 1
ATOM 6843 C C . LYS C 3 172 ? -21.576 11.159 39.974 1.00 25.07 172 LYS C C 1
ATOM 6844 O O . LYS C 3 172 ? -21.043 10.792 41.020 1.00 31.68 172 LYS C O 1
ATOM 6850 N N . LEU C 3 173 ? -21.180 10.732 38.777 1.00 22.39 173 LEU C N 1
ATOM 6851 C CA . LEU C 3 173 ? -20.174 9.673 38.647 1.00 19.78 173 LEU C CA 1
ATOM 6852 C C . LEU C 3 173 ? -18.738 10.192 38.708 1.00 19.38 173 LEU C C 1
ATOM 6853 O O . LEU C 3 173 ? -18.410 11.223 38.110 1.00 21.45 173 LEU C O 1
ATOM 6858 N N . PHE C 3 174 ? -17.889 9.458 39.425 1.00 17.15 174 PHE C N 1
ATOM 6859 C CA . PHE C 3 174 ? -16.448 9.686 39.411 1.00 18.32 174 PHE C CA 1
ATOM 6860 C C . PHE C 3 174 ? -15.832 9.057 38.171 1.00 19.02 174 PHE C C 1
ATOM 6861 O O . PHE C 3 174 ? -16.373 8.092 37.637 1.00 17.33 174 PHE C O 1
ATOM 6869 N N . PRO C 3 175 ? -14.696 9.607 37.708 1.00 20.33 175 PRO C N 1
ATOM 6870 C CA . PRO C 3 175 ? -14.130 9.207 36.417 1.00 19.94 175 PRO C CA 1
ATOM 6871 C C . PRO C 3 175 ? -13.373 7.879 36.404 1.00 19.99 175 PRO C C 1
ATOM 6872 O O . PRO C 3 175 ? -12.770 7.470 37.402 1.00 21.90 175 PRO C O 1
ATOM 6876 N N . LYS C 3 176 ? -13.410 7.230 35.244 1.00 20.27 176 LYS C N 1
ATOM 6877 C CA . LYS C 3 176 ? -12.609 6.051 34.962 1.00 17.21 176 LYS C CA 1
ATOM 6878 C C . LYS C 3 176 ? -11.148 6.493 34.805 1.00 18.95 176 LYS C C 1
ATOM 6879 O O . LYS C 3 176 ? -10.876 7.557 34.249 1.00 18.37 176 LYS C O 1
ATOM 6885 N N . ASP C 3 177 ? -10.215 5.697 35.315 1.00 20.44 177 ASP C N 1
ATOM 6886 C CA . ASP C 3 177 ? -8.788 6.024 35.243 1.00 17.93 177 ASP C CA 1
ATOM 6887 C C . ASP C 3 177 ? -8.139 5.104 34.210 1.00 21.14 177 ASP C C 1
ATOM 6888 O O . ASP C 3 177 ? -7.524 4.100 34.562 1.00 17.23 177 ASP C O 1
ATOM 6893 N N . ASN C 3 178 ? -8.293 5.453 32.934 1.00 19.38 178 ASN C N 1
ATOM 6894 C CA . ASN C 3 178 ? -7.888 4.567 31.836 1.00 22.17 178 ASN C CA 1
ATOM 6895 C C . ASN C 3 178 ? -6.425 4.111 31.850 1.00 16.58 178 ASN C C 1
ATOM 6896 O O . ASN C 3 178 ? -6.147 2.944 31.545 1.00 17.89 178 ASN C O 1
ATOM 6901 N N . PRO C 3 179 ? -5.482 5.011 32.192 1.00 20.71 179 PRO C N 1
ATOM 6902 C CA . PRO C 3 179 ? -4.100 4.518 32.243 1.00 17.01 179 PRO C CA 1
ATOM 6903 C C . PRO C 3 179 ? -3.903 3.338 33.195 1.00 21.36 179 PRO C C 1
ATOM 6904 O O . PRO C 3 179 ? -2.992 2.539 32.986 1.00 21.65 179 PRO C O 1
ATOM 6908 N N . LYS C 3 180 ? -4.748 3.215 34.212 1.00 19.01 180 LYS C N 1
ATOM 6909 C CA . LYS C 3 180 ? -4.618 2.095 35.128 1.00 19.86 180 LYS C CA 1
ATOM 6910 C C . LYS C 3 180 ? -5.407 0.901 34.628 1.00 20.19 180 LYS C C 1
ATOM 6911 O O . LYS C 3 180 ? -5.038 -0.245 34.891 1.00 20.38 180 LYS C O 1
ATOM 6917 N N . VAL C 3 181 ? -6.477 1.166 33.883 1.00 18.16 181 VAL C N 1
ATOM 6918 C CA . VAL C 3 181 ? -7.264 0.084 33.304 1.00 19.77 181 VAL C CA 1
ATOM 6919 C C . VAL C 3 181 ? -6.412 -0.778 32.376 1.00 20.89 181 VAL C C 1
ATOM 6920 O O . VAL C 3 181 ? -6.382 -2.006 32.508 1.00 17.61 181 VAL C O 1
ATOM 6924 N N . ILE C 3 182 ? -5.699 -0.138 31.449 1.00 21.34 182 ILE C N 1
ATOM 6925 C CA . ILE C 3 182 ? -4.984 -0.901 30.437 1.00 18.49 182 ILE C CA 1
ATOM 6926 C C . ILE C 3 182 ? -3.580 -1.300 30.890 1.00 21.85 182 ILE C C 1
ATOM 6927 O O . ILE C 3 182 ? -2.929 -2.101 30.231 1.00 17.09 182 ILE C O 1
ATOM 6932 N N . ALA C 3 183 ? -3.121 -0.739 32.008 1.00 20.95 183 ALA C N 1
ATOM 6933 C CA . ALA C 3 183 ? -1.765 -0.979 32.487 1.00 20.19 183 ALA C CA 1
ATOM 6934 C C . ALA C 3 183 ? -1.562 -2.407 32.970 1.00 22.45 183 ALA C C 1
ATOM 6935 O O . ALA C 3 183 ? -0.437 -2.899 32.993 1.00 22.08 183 ALA C O 1
ATOM 6937 N N . HIS C 3 184 ? -2.649 -3.061 33.368 1.00 18.45 184 HIS C N 1
ATOM 6938 C CA . HIS C 3 184 ? -2.583 -4.425 33.870 1.00 18.45 184 HIS C CA 1
ATOM 6939 C C . HIS C 3 184 ? -3.186 -5.418 32.888 1.00 20.17 184 HIS C C 1
ATOM 6940 O O . HIS C 3 184 ? -4.069 -5.071 32.095 1.00 20.40 184 HIS C O 1
ATOM 6947 N N . GLY C 3 185 ? -2.701 -6.654 32.948 1.00 15.26 185 GLY C N 1
ATOM 6948 C CA . GLY C 3 185 ? -3.293 -7.752 32.209 1.00 14.89 185 GLY C CA 1
ATOM 6949 C C . GLY C 3 185 ? -2.978 -7.849 30.724 1.00 18.36 185 GLY C C 1
ATOM 6950 O O . GLY C 3 185 ? -3.501 -8.736 30.060 1.00 18.20 185 GLY C O 1
ATOM 6951 N N . HIS C 3 186 ? -2.138 -6.952 30.208 1.00 17.67 186 HIS C N 1
ATOM 6952 C CA . HIS C 3 186 ? -1.729 -6.979 28.800 1.00 20.51 186 HIS C CA 1
ATOM 6953 C C . HIS C 3 186 ? -0.224 -7.253 28.695 1.00 19.62 186 HIS C C 1
ATOM 6954 O O . HIS C 3 186 ? 0.572 -6.318 28.733 1.00 20.45 186 HIS C O 1
ATOM 6961 N N . PRO C 3 187 ? 0.172 -8.532 28.554 1.00 22.26 187 PRO C N 1
ATOM 6962 C CA . PRO C 3 187 ? 1.592 -8.911 28.652 1.00 23.06 187 PRO C CA 1
ATOM 6963 C C . PRO C 3 187 ? 2.516 -8.209 27.644 1.00 23.33 187 PRO C C 1
ATOM 6964 O O . PRO C 3 187 ? 3.693 -8.021 27.933 1.00 20.11 187 PRO C O 1
ATOM 6968 N N . GLU C 3 188 ? 1.995 -7.823 26.486 1.00 22.53 188 GLU C N 1
ATOM 6969 C CA . GLU C 3 188 ? 2.834 -7.203 25.464 1.00 20.77 188 GLU C CA 1
ATOM 6970 C C . GLU C 3 188 ? 3.104 -5.720 25.726 1.00 25.58 188 GLU C C 1
ATOM 6971 O O . GLU C 3 188 ? 4.005 -5.131 25.124 1.00 22.82 188 GLU C O 1
ATOM 6977 N N . LEU C 3 189 ? 2.324 -5.118 26.619 1.00 19.45 189 LEU C N 1
ATOM 6978 C CA . LEU C 3 189 ? 2.396 -3.673 26.839 1.00 21.27 189 LEU C CA 1
ATOM 6979 C C . LEU C 3 189 ? 3.747 -3.252 27.406 1.00 25.10 189 LEU C C 1
ATOM 6980 O O . LEU C 3 189 ? 4.142 -3.689 28.481 1.00 29.77 189 LEU C O 1
ATOM 6985 N N . LYS C 3 190 ? 4.441 -2.384 26.678 1.00 26.11 190 LYS C N 1
ATOM 6986 C CA . LYS C 3 190 ? 5.826 -2.054 26.988 1.00 27.66 190 LYS C CA 1
ATOM 6987 C C . LYS C 3 190 ? 5.981 -0.868 27.936 1.00 31.43 190 LYS C C 1
ATOM 6988 O O . LYS C 3 190 ? 6.936 -0.795 28.708 1.00 30.60 190 LYS C O 1
ATOM 6994 N N . TYR C 3 191 ? 5.035 0.056 27.881 1.00 26.29 191 TYR C N 1
ATOM 6995 C CA . TYR C 3 191 ? 5.225 1.355 28.511 1.00 23.34 191 TYR C CA 1
ATOM 6996 C C . TYR C 3 191 ? 3.884 2.043 28.673 1.00 19.63 191 TYR C C 1
ATOM 6997 O O . TYR C 3 191 ? 3.063 2.042 27.754 1.00 18.87 191 TYR C O 1
ATOM 7006 N N . VAL C 3 192 ? 3.655 2.587 29.863 1.00 19.20 192 VAL C N 1
ATOM 7007 C CA . VAL C 3 192 ? 2.475 3.384 30.160 1.00 19.64 192 VAL C CA 1
ATOM 7008 C C . VAL C 3 192 ? 2.954 4.624 30.873 1.00 20.20 192 VAL C C 1
ATOM 7009 O O . VAL C 3 192 ? 3.786 4.538 31.779 1.00 19.48 192 VAL C O 1
ATOM 7013 N N . ALA C 3 193 ? 2.460 5.780 30.451 1.00 17.36 193 ALA C N 1
ATOM 7014 C CA . ALA C 3 193 ? 2.812 7.020 31.117 1.00 16.78 193 ALA C CA 1
ATOM 7015 C C . ALA C 3 193 ? 1.676 8.013 31.028 1.00 18.30 193 ALA C C 1
ATOM 7016 O O . ALA C 3 193 ? 0.846 7.939 30.131 1.00 17.94 193 ALA C O 1
ATOM 7018 N N . THR C 3 194 ? 1.664 8.948 31.967 1.00 16.16 194 THR C N 1
ATOM 7019 C CA . THR C 3 194 ? 0.758 10.069 31.936 1.00 16.90 194 THR C CA 1
ATOM 7020 C C . THR C 3 194 ? 1.603 11.311 31.727 1.00 19.67 194 THR C C 1
ATOM 7021 O O . THR C 3 194 ? 2.752 11.374 32.176 1.00 19.12 194 THR C O 1
ATOM 7025 N N . ALA C 3 195 ? 1.039 12.289 31.030 1.00 17.26 195 ALA C N 1
ATOM 7026 C CA . ALA C 3 195 ? 1.766 13.504 30.693 1.00 16.45 195 ALA C CA 1
ATOM 7027 C C . ALA C 3 195 ? 0.814 14.689 30.677 1.00 17.93 195 ALA C C 1
ATOM 7028 O O . ALA C 3 195 ? -0.401 14.528 30.805 1.00 13.66 195 ALA C O 1
ATOM 7030 N N . SER C 3 196 ? 1.372 15.880 30.522 1.00 16.02 196 SER C N 1
ATOM 7031 C CA . SER C 3 196 ? 0.590 17.108 30.566 1.00 15.48 196 SER C CA 1
ATOM 7032 C C . SER C 3 196 ? 1.285 18.181 29.739 1.00 19.48 196 SER C C 1
ATOM 7033 O O . SER C 3 196 ? 2.507 18.291 29.782 1.00 15.90 196 SER C O 1
ATOM 7036 N N . ILE C 3 197 ? 0.519 18.979 29.004 1.00 15.56 197 ILE C N 1
ATOM 7037 C CA . ILE C 3 197 ? 1.110 20.068 28.218 1.00 17.52 197 ILE C CA 1
ATOM 7038 C C . ILE C 3 197 ? 1.809 21.099 29.102 1.00 18.96 197 ILE C C 1
ATOM 7039 O O . ILE C 3 197 ? 2.618 21.893 28.622 1.00 20.33 197 ILE C O 1
ATOM 7044 N N . GLY C 3 198 ? 1.488 21.089 30.391 1.00 16.35 198 GLY C N 1
ATOM 7045 C CA . GLY C 3 198 ? 2.153 21.964 31.341 1.00 19.47 198 GLY C CA 1
ATOM 7046 C C . GLY C 3 198 ? 3.641 21.676 31.444 1.00 19.81 198 GLY C C 1
ATOM 7047 O O . GLY C 3 198 ? 4.431 22.572 31.729 1.00 19.28 198 GLY C O 1
ATOM 7048 N N . TRP C 3 199 ? 4.017 20.420 31.213 1.00 18.22 199 TRP C N 1
ATOM 7049 C CA . TRP C 3 199 ? 5.421 20.003 31.215 1.00 17.15 199 TRP C CA 1
ATOM 7050 C C . TRP C 3 199 ? 5.812 19.453 29.843 1.00 19.32 199 TRP C C 1
ATOM 7051 O O . TRP C 3 199 ? 5.914 18.236 29.666 1.00 20.77 199 TRP C O 1
ATOM 7062 N N . PRO C 3 200 ? 6.030 20.350 28.866 1.00 17.41 200 PRO C N 1
ATOM 7063 C CA . PRO C 3 200 ? 6.188 19.946 27.458 1.00 15.52 200 PRO C CA 1
ATOM 7064 C C . PRO C 3 200 ? 7.409 19.070 27.186 1.00 19.50 200 PRO C C 1
ATOM 7065 O O . PRO C 3 200 ? 7.339 18.175 26.342 1.00 18.05 200 PRO C O 1
ATOM 7069 N N . VAL C 3 201 ? 8.515 19.316 27.875 1.00 18.31 201 VAL C N 1
ATOM 7070 C CA . VAL C 3 201 ? 9.714 18.521 27.627 1.00 18.55 201 VAL C CA 1
ATOM 7071 C C . VAL C 3 201 ? 9.519 17.104 28.164 1.00 18.19 201 VAL C C 1
ATOM 7072 O O . VAL C 3 201 ? 9.878 16.126 27.503 1.00 19.21 201 VAL C O 1
ATOM 7076 N N . ASP C 3 202 ? 8.935 17.005 29.357 1.00 16.02 202 ASP C N 1
ATOM 7077 C CA . ASP C 3 202 ? 8.533 15.728 29.936 1.00 18.80 202 ASP C CA 1
ATOM 7078 C C . ASP C 3 202 ? 7.613 14.971 28.979 1.00 18.66 202 ASP C C 1
ATOM 7079 O O . ASP C 3 202 ? 7.775 13.772 28.747 1.00 16.48 202 ASP C O 1
ATOM 7084 N N . LEU C 3 203 ? 6.646 15.687 28.417 1.00 20.54 203 LEU C N 1
ATOM 7085 C CA . LEU C 3 203 ? 5.716 15.098 27.466 1.00 17.44 203 LEU C CA 1
ATOM 7086 C C . LEU C 3 203 ? 6.464 14.515 26.262 1.00 17.14 203 LEU C C 1
ATOM 7087 O O . LEU C 3 203 ? 6.311 13.336 25.931 1.00 17.75 203 LEU C O 1
ATOM 7092 N N . MET C 3 204 ? 7.262 15.350 25.604 1.00 16.34 204 MET C N 1
ATOM 7093 C CA . MET C 3 204 ? 7.978 14.926 24.406 1.00 17.65 204 MET C CA 1
ATOM 7094 C C . MET C 3 204 ? 8.910 13.748 24.671 1.00 16.41 204 MET C C 1
ATOM 7095 O O . MET C 3 204 ? 9.044 12.864 23.832 1.00 17.41 204 MET C O 1
ATOM 7100 N N . ASN C 3 205 ? 9.536 13.727 25.843 1.00 18.12 205 ASN C N 1
ATOM 7101 C CA . ASN C 3 205 ? 10.425 12.631 26.209 1.00 20.72 205 ASN C CA 1
ATOM 7102 C C . ASN C 3 205 ? 9.686 11.320 26.405 1.00 21.78 205 ASN C C 1
ATOM 7103 O O . ASN C 3 205 ? 10.223 10.249 26.107 1.00 23.29 205 ASN C O 1
ATOM 7108 N N . LYS C 3 206 ? 8.461 11.403 26.915 1.00 20.21 206 LYS C N 1
ATOM 7109 C CA . LYS C 3 206 ? 7.658 10.205 27.129 1.00 22.70 206 LYS C CA 1
ATOM 7110 C C . LYS C 3 206 ? 7.205 9.648 25.787 1.00 22.48 206 LYS C C 1
ATOM 7111 O O . LYS C 3 206 ? 7.225 8.432 25.583 1.00 22.01 206 LYS C O 1
ATOM 7117 N N . VAL C 3 207 ? 6.814 10.539 24.876 1.00 17.26 207 VAL C N 1
ATOM 7118 C CA . VAL C 3 207 ? 6.452 10.145 23.518 1.00 18.61 207 VAL C CA 1
ATOM 7119 C C . VAL C 3 207 ? 7.604 9.396 22.847 1.00 19.28 207 VAL C C 1
ATOM 7120 O O . VAL C 3 207 ? 7.409 8.336 22.259 1.00 18.32 207 VAL C O 1
ATOM 7124 N N . ARG C 3 208 ? 8.811 9.941 22.951 1.00 18.20 208 ARG C N 1
ATOM 7125 C CA . ARG C 3 208 ? 9.969 9.295 22.342 1.00 18.98 208 ARG C CA 1
ATOM 7126 C C . ARG C 3 208 ? 10.301 7.959 23.017 1.00 21.60 208 ARG C C 1
ATOM 7127 O O . ARG C 3 208 ? 10.612 6.978 22.341 1.00 20.38 208 ARG C O 1
ATOM 7135 N N . LYS C 3 209 ? 10.230 7.927 24.345 1.00 20.68 209 LYS C N 1
ATOM 7136 C CA . LYS C 3 209 ? 10.463 6.693 25.083 1.00 23.16 209 LYS C CA 1
ATOM 7137 C C . LYS C 3 209 ? 9.442 5.638 24.692 1.00 21.61 209 LYS C C 1
ATOM 7138 O O . LYS C 3 209 ? 9.781 4.469 24.547 1.00 19.86 209 LYS C O 1
ATOM 7144 N N . GLY C 3 210 ? 8.193 6.056 24.509 1.00 20.37 210 GLY C N 1
ATOM 7145 C CA . GLY C 3 210 ? 7.155 5.145 24.053 1.00 16.24 210 GLY C CA 1
ATOM 7146 C C . GLY C 3 210 ? 7.425 4.621 22.652 1.00 22.44 210 GLY C C 1
ATOM 7147 O O . GLY C 3 210 ? 7.239 3.431 22.366 1.00 21.53 210 GLY C O 1
ATOM 7148 N N . LEU C 3 211 ? 7.869 5.509 21.771 1.00 19.84 211 LEU C N 1
ATOM 7149 C CA . LEU C 3 211 ? 8.143 5.133 20.392 1.00 24.24 211 LEU C CA 1
ATOM 7150 C C . LEU C 3 211 ? 9.348 4.201 20.312 1.00 24.93 211 LEU C C 1
ATOM 7151 O O . LEU C 3 211 ? 9.406 3.325 19.449 1.00 22.74 211 LEU C O 1
ATOM 7156 N N . ASN C 3 212 ? 10.301 4.385 21.220 1.00 22.50 212 ASN C N 1
ATOM 7157 C CA . ASN C 3 212 ? 11.515 3.577 21.221 1.00 24.91 212 ASN C CA 1
ATOM 7158 C C . ASN C 3 212 ? 11.269 2.126 21.621 1.00 27.89 212 ASN C C 1
ATOM 7159 O O . ASN C 3 212 ? 12.081 1.257 21.319 1.00 28.93 212 ASN C O 1
ATOM 7164 N N . GLN C 3 213 ? 10.159 1.865 22.303 1.00 24.97 213 GLN C N 1
ATOM 7165 C CA . GLN C 3 213 ? 9.778 0.488 22.619 1.00 25.05 213 GLN C CA 1
ATOM 7166 C C . GLN C 3 213 ? 9.460 -0.276 21.345 1.00 28.62 213 GLN C C 1
ATOM 7167 O O . GLN C 3 213 ? 8.890 0.283 20.406 1.00 27.71 213 GLN C O 1
ATOM 7173 N N . GLU C 3 214 ? 9.816 -1.556 21.311 1.00 29.60 214 GLU C N 1
ATOM 7174 C CA . GLU C 3 214 ? 9.409 -2.417 20.206 1.00 33.77 214 GLU C CA 1
ATOM 7175 C C . GLU C 3 214 ? 8.161 -3.198 20.591 1.00 32.48 214 GLU C C 1
ATOM 7176 O O . GLU C 3 214 ? 8.230 -4.357 21.006 1.00 35.44 214 GLU C O 1
ATOM 7182 N N . GLY C 3 215 ? 7.014 -2.550 20.442 1.00 28.47 215 GLY C N 1
ATOM 7183 C CA . GLY C 3 215 ? 5.764 -3.079 20.950 1.00 25.49 215 GLY C CA 1
ATOM 7184 C C . GLY C 3 215 ? 4.871 -1.932 21.379 1.00 26.39 215 GLY C C 1
ATOM 7185 O O . GLY C 3 215 ? 5.266 -0.772 21.271 1.00 23.66 215 GLY C O 1
ATOM 7186 N N . PRO C 3 216 ? 3.663 -2.247 21.872 1.00 21.85 216 PRO C N 1
ATOM 7187 C CA . PRO C 3 216 ? 2.664 -1.209 22.156 1.00 20.55 216 PRO C CA 1
ATOM 7188 C C . PRO C 3 216 ? 3.019 -0.326 23.350 1.00 23.44 216 PRO C C 1
ATOM 7189 O O . PRO C 3 216 ? 3.683 -0.773 24.282 1.00 19.74 216 PRO C O 1
ATOM 7193 N N . ALA C 3 217 ? 2.581 0.929 23.296 1.00 21.24 217 ALA C N 1
ATOM 7194 C CA . ALA C 3 217 ? 2.744 1.864 24.404 1.00 16.72 217 ALA C CA 1
ATOM 7195 C C . ALA C 3 217 ? 1.493 2.723 24.519 1.00 20.38 217 ALA C C 1
ATOM 7196 O O . ALA C 3 217 ? 0.795 2.954 23.528 1.00 18.18 217 ALA C O 1
ATOM 7198 N N . TYR C 3 218 ? 1.200 3.176 25.732 1.00 15.48 218 TYR C N 1
ATOM 7199 C CA . TYR C 3 218 ? 0.038 4.022 25.969 1.00 15.85 218 TYR C CA 1
ATOM 7200 C C . TYR C 3 218 ? 0.444 5.259 26.763 1.00 17.00 218 TYR C C 1
ATOM 7201 O O . TYR C 3 218 ? 1.042 5.148 27.830 1.00 16.86 218 TYR C O 1
ATOM 7210 N N . ILE C 3 219 ? 0.127 6.435 26.231 1.00 11.16 219 ILE C N 1
ATOM 7211 C CA . ILE C 3 219 ? 0.383 7.681 26.938 1.00 13.40 219 ILE C CA 1
ATOM 7212 C C . ILE C 3 219 ? -0.904 8.483 27.029 1.00 16.95 219 ILE C C 1
ATOM 7213 O O . ILE C 3 219 ? -1.565 8.737 26.017 1.00 16.42 219 ILE C O 1
ATOM 7218 N N . HIS C 3 220 ? -1.254 8.859 28.254 1.00 14.56 220 HIS C N 1
ATOM 7219 C CA . HIS C 3 220 ? -2.485 9.579 28.545 1.00 14.34 220 HIS C CA 1
ATOM 7220 C C . HIS C 3 220 ? -2.117 11.028 28.880 1.00 18.35 220 HIS C C 1
ATOM 7221 O O . HIS C 3 220 ? -1.467 11.289 29.895 1.00 15.52 220 HIS C O 1
ATOM 7228 N N . ILE C 3 221 ? -2.494 11.964 28.010 1.00 15.81 221 ILE C N 1
ATOM 7229 C CA . ILE C 3 221 ? -2.028 13.343 28.144 1.00 15.40 221 ILE C CA 1
ATOM 7230 C C . ILE C 3 221 ? -3.133 14.302 28.587 1.00 17.52 221 ILE C C 1
ATOM 7231 O O . ILE C 3 221 ? -4.158 14.431 27.922 1.00 17.95 221 ILE C O 1
ATOM 7236 N N . HIS C 3 222 ? -2.922 14.979 29.716 1.00 15.58 222 HIS C N 1
ATOM 7237 C CA . HIS C 3 222 ? -3.892 15.975 30.182 1.00 14.48 222 HIS C CA 1
ATOM 7238 C C . HIS C 3 222 ? -3.835 17.219 29.292 1.00 16.61 222 HIS C C 1
ATOM 7239 O O . HIS C 3 222 ? -2.764 17.797 29.091 1.00 19.62 222 HIS C O 1
ATOM 7246 N N . ALA C 3 223 ? -4.985 17.618 28.755 1.00 15.04 223 ALA C N 1
ATOM 7247 C CA . ALA C 3 223 ? -5.056 18.688 27.760 1.00 16.94 223 ALA C CA 1
ATOM 7248 C C . ALA C 3 223 ? -6.233 19.618 28.025 1.00 18.80 223 ALA C C 1
ATOM 7249 O O . ALA C 3 223 ? -7.307 19.430 27.451 1.00 18.91 223 ALA C O 1
ATOM 7251 N N . PRO C 3 224 ? -6.043 20.610 28.910 1.00 16.96 224 PRO C N 1
ATOM 7252 C CA . PRO C 3 224 ? -7.134 21.507 29.308 1.00 16.41 224 PRO C CA 1
ATOM 7253 C C . PRO C 3 224 ? -7.835 22.176 28.130 1.00 17.07 224 PRO C C 1
ATOM 7254 O O . PRO C 3 224 ? -7.204 22.550 27.141 1.00 16.36 224 PRO C O 1
ATOM 7258 N N . CYS C 3 225 ? -9.148 22.319 28.266 1.00 17.61 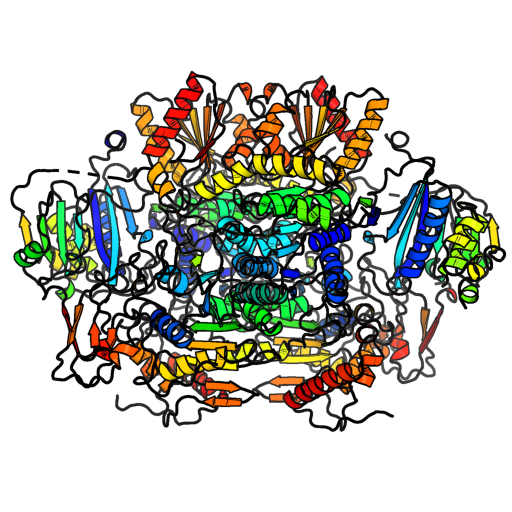225 CYS C N 1
ATOM 7259 C CA . CYS C 3 225 ? -10.016 22.783 27.192 1.00 17.39 225 CYS C CA 1
ATOM 7260 C C . CYS C 3 225 ? -10.732 24.061 27.636 1.00 18.41 225 CYS C C 1
ATOM 7261 O O . CYS C 3 225 ? -11.715 23.998 28.371 1.00 16.09 225 CYS C O 1
ATOM 7264 N N . PRO C 3 226 ? -10.218 25.230 27.222 1.00 18.01 226 PRO C N 1
ATOM 7265 C CA . PRO C 3 226 ? -10.817 26.492 27.686 1.00 16.40 226 PRO C CA 1
ATOM 7266 C C . PRO C 3 226 ? -12.309 26.584 27.359 1.00 23.20 226 PRO C C 1
ATOM 7267 O O . PRO C 3 226 ? -13.069 27.069 28.191 1.00 18.95 226 PRO C O 1
ATOM 7271 N N . LYS C 3 227 ? -12.727 26.096 26.193 1.00 15.02 227 LYS C N 1
ATOM 7272 C CA . LYS C 3 227 ? -14.148 26.108 25.851 1.00 17.72 227 LYS C CA 1
ATOM 7273 C C . LYS C 3 227 ? -14.951 25.200 26.781 1.00 22.28 227 LYS C C 1
ATOM 7274 O O . LYS C 3 227 ? -15.927 25.630 27.391 1.00 18.03 227 LYS C O 1
ATOM 7280 N N . GLY C 3 228 ? -14.536 23.944 26.888 1.00 17.30 228 GLY C N 1
ATOM 7281 C CA . GLY C 3 228 ? -15.296 22.963 27.643 1.00 18.67 228 GLY C CA 1
ATOM 7282 C C . GLY C 3 228 ? -15.295 23.187 29.144 1.00 21.00 228 GLY C C 1
ATOM 7283 O O . GLY C 3 228 ? -16.311 23.003 29.809 1.00 21.19 228 GLY C O 1
ATOM 7284 N N . TRP C 3 229 ? -14.149 23.579 29.682 1.00 16.06 229 TRP C N 1
ATOM 7285 C CA . TRP C 3 229 ? -14.010 23.763 31.122 1.00 18.78 229 TRP C CA 1
ATOM 7286 C C . TRP C 3 229 ? -14.385 25.182 31.531 1.00 19.91 229 TRP C C 1
ATOM 7287 O O . TRP C 3 229 ? -14.521 25.482 32.723 1.00 23.79 229 TRP C O 1
ATOM 7298 N N . GLN C 3 230 ? -14.529 26.047 30.531 1.00 18.17 230 GLN C N 1
ATOM 7299 C CA . GLN C 3 230 ? -14.925 27.440 30.723 1.00 23.71 230 GLN C CA 1
ATOM 7300 C C . GLN C 3 230 ? -13.910 28.228 31.555 1.00 25.53 230 GLN C C 1
ATOM 7301 O O . GLN C 3 230 ? -14.187 28.620 32.686 1.00 22.75 230 GLN C O 1
ATOM 7307 N N . PHE C 3 231 ? -12.731 28.447 30.979 1.00 22.79 231 PHE C N 1
ATOM 7308 C CA . PHE C 3 231 ? -11.727 29.340 31.554 1.00 19.60 231 PHE C CA 1
ATOM 7309 C C . PHE C 3 231 ? -11.109 30.144 30.401 1.00 23.39 231 PHE C C 1
ATOM 7310 O O . PHE C 3 231 ? -11.245 29.748 29.243 1.00 22.56 231 PHE C O 1
ATOM 7318 N N . PRO C 3 232 ? -10.456 31.284 30.703 1.00 22.78 232 PRO C N 1
ATOM 7319 C CA . PRO C 3 232 ? -9.931 32.141 29.628 1.00 21.90 232 PRO C CA 1
ATOM 7320 C C . PRO C 3 232 ? -8.928 31.438 28.709 1.00 20.35 232 PRO C C 1
ATOM 7321 O O . PRO C 3 232 ? -8.170 30.586 29.166 1.00 18.41 232 PRO C O 1
ATOM 7325 N N . ALA C 3 233 ? -8.920 31.810 27.433 1.00 22.26 233 ALA C N 1
ATOM 7326 C CA . ALA C 3 233 ? -8.031 31.189 26.461 1.00 17.19 233 ALA C CA 1
ATOM 7327 C C . ALA C 3 233 ? -6.546 31.304 26.834 1.00 19.32 233 ALA C C 1
ATOM 7328 O O . ALA C 3 233 ? -5.754 30.460 26.426 1.00 18.20 233 ALA C O 1
ATOM 7330 N N . ASP C 3 234 ? -6.159 32.327 27.600 1.00 17.09 234 ASP C N 1
ATOM 7331 C CA . ASP C 3 234 ? -4.744 32.477 27.939 1.00 15.59 234 ASP C CA 1
ATOM 7332 C C . ASP C 3 234 ? -4.392 31.834 29.282 1.00 20.97 234 ASP C C 1
ATOM 7333 O O . ASP C 3 234 ? -3.309 32.064 29.817 1.00 18.98 234 ASP C O 1
ATOM 7338 N N . LYS C 3 235 ? -5.287 30.998 29.804 1.00 19.84 235 LYS C N 1
ATOM 7339 C CA . LYS C 3 235 ? -5.046 30.346 31.092 1.00 23.76 235 LYS C CA 1
ATOM 7340 C C . LYS C 3 235 ? -4.795 28.840 30.980 1.00 19.89 235 LYS C C 1
ATOM 7341 O O . LYS C 3 235 ? -4.736 28.142 31.992 1.00 21.23 235 LYS C O 1
ATOM 7347 N N . THR C 3 236 ? -4.637 28.347 29.755 1.00 20.57 236 THR C N 1
ATOM 7348 C CA . THR C 3 236 ? -4.584 26.906 29.498 1.00 17.45 236 THR C CA 1
ATOM 7349 C C . THR C 3 236 ? -3.399 26.240 30.186 1.00 17.30 236 THR C C 1
ATOM 7350 O O . THR C 3 236 ? -3.535 25.164 30.770 1.00 19.97 236 THR C O 1
ATOM 7354 N N . ILE C 3 237 ? -2.245 26.898 30.153 1.00 18.90 237 ILE C N 1
ATOM 7355 C CA . ILE C 3 237 ? -1.052 26.345 30.785 1.00 19.40 237 ILE C CA 1
ATOM 7356 C C . ILE C 3 237 ? -1.128 26.434 32.313 1.00 19.92 237 ILE C C 1
ATOM 7357 O O . ILE C 3 237 ? -0.764 25.485 33.007 1.00 19.03 237 ILE C O 1
ATOM 7362 N N . GLU C 3 238 ? -1.623 27.553 32.837 1.00 20.05 238 GLU C N 1
ATOM 7363 C CA . GLU C 3 238 ? -1.841 27.668 34.279 1.00 20.54 238 GLU C CA 1
ATOM 7364 C C . GLU C 3 238 ? -2.784 26.569 34.780 1.00 21.51 238 GLU C C 1
ATOM 7365 O O . GLU C 3 238 ? -2.569 25.985 35.844 1.00 21.26 238 GLU C O 1
ATOM 7371 N N . MET C 3 239 ? -3.816 26.274 33.998 1.00 17.92 239 MET C N 1
ATOM 7372 C CA . MET C 3 239 ? -4.772 25.234 34.359 1.00 19.26 239 MET C CA 1
ATOM 7373 C C . MET C 3 239 ? -4.094 23.866 34.365 1.00 22.19 239 MET C C 1
ATOM 7374 O O . MET C 3 239 ? -4.323 23.051 35.256 1.00 19.44 239 MET C O 1
ATOM 7379 N N . ALA C 3 240 ? -3.252 23.632 33.363 1.00 18.82 240 ALA C N 1
ATOM 7380 C CA . ALA C 3 240 ? -2.504 22.384 33.263 1.00 22.43 240 ALA C CA 1
ATOM 7381 C C . ALA C 3 240 ? -1.646 22.181 34.502 1.00 19.62 240 ALA C C 1
ATOM 7382 O O . ALA C 3 240 ? -1.685 21.120 35.120 1.00 17.87 240 ALA C O 1
ATOM 7384 N N . LYS C 3 241 ? -0.883 23.210 34.867 1.00 21.34 241 LYS C N 1
ATOM 7385 C CA . LYS C 3 241 ? 0.000 23.134 36.031 1.00 21.17 241 LYS C CA 1
ATOM 7386 C C . LYS C 3 241 ? -0.782 22.938 37.326 1.00 23.41 241 LYS C C 1
ATOM 7387 O O . LYS C 3 241 ? -0.381 22.154 38.180 1.00 22.89 241 LYS C O 1
ATOM 7393 N N . LEU C 3 242 ? -1.905 23.636 37.464 1.00 21.32 242 LEU C N 1
ATOM 7394 C CA . LEU C 3 242 ? -2.708 23.542 38.681 1.00 21.77 242 LEU C CA 1
ATOM 7395 C C . LEU C 3 242 ? -3.360 22.171 38.813 1.00 23.46 242 LEU C C 1
ATOM 7396 O O . LEU C 3 242 ? -3.610 21.702 39.927 1.00 19.77 242 LEU C O 1
ATOM 7401 N N . ALA C 3 243 ? -3.632 21.528 37.678 1.00 19.19 243 ALA C N 1
ATOM 7402 C CA . ALA C 3 243 ? -4.183 20.174 37.694 1.00 19.92 243 ALA C CA 1
ATOM 7403 C C . ALA C 3 243 ? -3.228 19.221 38.379 1.00 18.37 243 ALA C C 1
ATOM 7404 O O . ALA C 3 243 ? -3.631 18.391 39.196 1.00 20.01 243 ALA C O 1
ATOM 7406 N N . VAL C 3 244 ? -1.949 19.345 38.047 1.00 19.68 244 VAL C N 1
ATOM 7407 C CA . VAL C 3 244 ? -0.942 18.490 38.648 1.00 20.94 244 VAL C CA 1
ATOM 7408 C C . VAL C 3 244 ? -0.643 18.899 40.096 1.00 23.30 244 VAL C C 1
ATOM 7409 O O . VAL C 3 244 ? -0.537 18.044 40.977 1.00 21.15 244 VAL C O 1
ATOM 7413 N N . GLN C 3 245 ? -0.529 20.202 40.343 1.00 20.96 245 GLN C N 1
ATOM 7414 C CA . GLN C 3 245 ? -0.251 20.703 41.692 1.00 23.67 245 GLN C CA 1
ATOM 7415 C C . GLN C 3 245 ? -1.363 20.366 42.698 1.00 21.28 245 GLN C C 1
ATOM 7416 O O . GLN C 3 245 ? -1.109 20.239 43.889 1.00 23.68 245 GLN C O 1
ATOM 7422 N N . THR C 3 246 ? -2.592 20.200 42.226 1.00 20.02 246 THR C N 1
ATOM 7423 C CA . THR C 3 246 ? -3.675 19.809 43.127 1.00 18.85 246 THR C CA 1
ATOM 7424 C C . THR C 3 246 ? -3.873 18.298 43.142 1.00 21.92 246 THR C C 1
ATOM 7425 O O . THR C 3 246 ? -4.684 17.779 43.902 1.00 21.95 246 THR C O 1
ATOM 7429 N N . GLY C 3 247 ? -3.138 17.591 42.293 1.00 21.37 247 GLY C N 1
ATOM 7430 C CA . GLY C 3 247 ? -3.298 16.153 42.192 1.00 20.52 247 GLY C CA 1
ATOM 7431 C C . GLY C 3 247 ? -4.534 15.704 41.435 1.00 23.86 247 GLY C C 1
ATOM 7432 O O . GLY C 3 247 ? -4.873 14.517 41.460 1.00 27.10 247 GLY C O 1
ATOM 7433 N N . MET C 3 248 ? -5.216 16.631 40.762 1.00 18.27 248 MET C N 1
ATOM 7434 C CA . MET C 3 248 ? -6.367 16.249 39.939 1.00 19.40 248 MET C CA 1
ATOM 7435 C C . MET C 3 248 ? -5.898 15.383 38.766 1.00 22.15 248 MET C C 1
ATOM 7436 O O . MET C 3 248 ? -6.645 14.561 38.242 1.00 23.03 248 MET C O 1
ATOM 7441 N N . PHE C 3 249 ? -4.642 15.561 38.380 1.00 23.05 249 PHE C N 1
ATOM 7442 C CA . PHE C 3 249 ? -4.013 14.709 37.381 1.00 21.53 249 PHE C CA 1
ATOM 7443 C C . PHE C 3 249 ? -2.624 14.341 37.894 1.00 23.30 249 PHE C C 1
ATOM 7444 O O . PHE C 3 249 ? -1.913 15.198 38.420 1.00 23.07 249 PHE C O 1
ATOM 7452 N N . GLN C 3 250 ? -2.248 13.074 37.762 1.00 17.89 250 GLN C N 1
ATOM 7453 C CA . GLN C 3 250 ? -0.960 12.609 38.260 1.00 22.99 250 GLN C CA 1
ATOM 7454 C C . GLN C 3 250 ? -0.010 12.338 37.098 1.00 20.45 250 GLN C C 1
ATOM 7455 O O . GLN C 3 250 ? -0.396 11.703 36.117 1.00 21.03 250 GLN C O 1
ATOM 7461 N N . LEU C 3 251 ? 1.224 12.827 37.203 1.00 24.28 251 LEU C N 1
ATOM 7462 C CA . LEU C 3 251 ? 2.236 12.597 36.174 1.00 19.98 251 LEU C CA 1
ATOM 7463 C C . LEU C 3 251 ? 3.189 11.486 36.585 1.00 21.76 251 LEU C C 1
ATOM 7464 O O . LEU C 3 251 ? 3.908 11.623 37.574 1.00 22.61 251 LEU C O 1
ATOM 7469 N N . TYR C 3 252 ? 3.219 10.398 35.819 1.00 18.45 252 TYR C N 1
ATOM 7470 C CA . TYR C 3 252 ? 4.102 9.293 36.155 1.00 24.01 252 TYR C CA 1
ATOM 7471 C C . TYR C 3 252 ? 4.417 8.399 34.969 1.00 22.44 252 TYR C C 1
ATOM 7472 O O . TYR C 3 252 ? 3.824 8.528 33.898 1.00 17.77 252 TYR C O 1
ATOM 7481 N N . GLU C 3 253 ? 5.365 7.494 35.181 1.00 20.19 253 GLU C N 1
ATOM 7482 C CA . GLU C 3 253 ? 5.569 6.362 34.294 1.00 20.74 253 GLU C CA 1
ATOM 7483 C C . GLU C 3 253 ? 5.268 5.100 35.092 1.00 24.70 253 GLU C C 1
ATOM 7484 O O . GLU C 3 253 ? 5.620 5.009 36.266 1.00 23.35 253 GLU C O 1
ATOM 7490 N N . TYR C 3 254 ? 4.600 4.141 34.461 1.00 21.02 254 TYR C N 1
ATOM 7491 C CA . TYR C 3 254 ? 4.305 2.873 35.108 1.00 23.56 254 TYR C CA 1
ATOM 7492 C C . TYR C 3 254 ? 4.990 1.754 34.345 1.00 27.91 254 TYR C C 1
ATOM 7493 O O . TYR C 3 254 ? 4.597 1.413 33.229 1.00 26.19 254 TYR C O 1
ATOM 7502 N N . GLU C 3 255 ? 6.037 1.209 34.951 1.00 32.35 255 GLU C N 1
ATOM 7503 C CA . GLU C 3 255 ? 6.852 0.184 34.322 1.00 39.76 255 GLU C CA 1
ATOM 7504 C C . GLU C 3 255 ? 7.165 -0.927 35.309 1.00 37.86 255 GLU C C 1
ATOM 7505 O O . GLU C 3 255 ? 7.570 -0.657 36.440 1.00 31.75 255 GLU C O 1
ATOM 7511 N N . ASN C 3 256 ? 6.984 -2.168 34.868 1.00 39.76 256 ASN C N 1
ATOM 7512 C CA . ASN C 3 256 ? 7.277 -3.335 35.691 1.00 42.06 256 ASN C CA 1
ATOM 7513 C C . ASN C 3 256 ? 6.628 -3.241 37.065 1.00 41.58 256 ASN C C 1
ATOM 7514 O O . ASN C 3 256 ? 7.281 -3.446 38.087 1.00 41.65 256 ASN C O 1
ATOM 7519 N N . GLY C 3 257 ? 5.344 -2.897 37.078 1.00 39.55 257 GLY C N 1
ATOM 7520 C CA . GLY C 3 257 ? 4.568 -2.875 38.306 1.00 37.01 257 GLY C CA 1
ATOM 7521 C C . GLY C 3 257 ? 4.808 -1.706 39.242 1.00 35.29 257 GLY C C 1
ATOM 7522 O O . GLY C 3 257 ? 4.244 -1.669 40.337 1.00 40.88 257 GLY C O 1
ATOM 7523 N N . GLU C 3 258 ? 5.627 -0.745 38.824 1.00 37.23 258 GLU C N 1
ATOM 7524 C CA . GLU C 3 258 ? 5.971 0.381 39.695 1.00 34.16 258 GLU C CA 1
ATOM 7525 C C . GLU C 3 258 ? 5.651 1.757 39.101 1.00 34.58 258 GLU C C 1
ATOM 7526 O O . GLU C 3 258 ? 5.845 1.995 37.908 1.00 32.14 258 GLU C O 1
ATOM 7532 N N . TYR C 3 259 ? 5.178 2.661 39.954 1.00 34.65 259 TYR C N 1
ATOM 7533 C CA . TYR C 3 259 ? 4.953 4.055 39.580 1.00 30.94 259 TYR C CA 1
ATOM 7534 C C . TYR C 3 259 ? 6.177 4.914 39.845 1.00 33.12 259 TYR C C 1
ATOM 7535 O O . TYR C 3 259 ? 6.640 5.012 40.975 1.00 38.20 259 TYR C O 1
ATOM 7544 N N . LYS C 3 260 ? 6.692 5.552 38.806 1.00 27.22 260 LYS C N 1
ATOM 7545 C CA . LYS C 3 260 ? 7.762 6.525 38.977 1.00 27.15 260 LYS C CA 1
ATOM 7546 C C . LYS C 3 260 ? 7.211 7.917 38.699 1.00 23.48 260 LYS C C 1
ATOM 7547 O O . LYS C 3 260 ? 6.868 8.236 37.565 1.00 23.69 260 LYS C O 1
ATOM 7553 N N . LEU C 3 261 ? 7.108 8.731 39.742 1.00 22.10 261 LEU C N 1
ATOM 7554 C CA . LEU C 3 261 ? 6.536 10.066 39.622 1.00 23.46 261 LEU C CA 1
ATOM 7555 C C . LEU C 3 261 ? 7.453 10.971 38.813 1.00 26.13 261 LEU C C 1
ATOM 7556 O O . LEU C 3 261 ? 8.668 10.935 38.981 1.00 28.86 261 LEU C O 1
ATOM 7561 N N . SER C 3 262 ? 6.867 11.784 37.938 1.00 19.88 262 SER C N 1
ATOM 7562 C CA . SER C 3 262 ? 7.653 12.532 36.955 1.00 26.14 262 SER C CA 1
ATOM 7563 C C . SER C 3 262 ? 8.046 13.921 37.440 1.00 25.74 262 SER C C 1
ATOM 7564 O O . SER C 3 262 ? 9.074 14.463 37.038 1.00 30.39 262 SER C O 1
ATOM 7567 N N . VAL C 3 263 ? 7.219 14.485 38.308 1.00 24.35 263 VAL C N 1
ATOM 7568 C CA . VAL C 3 263 ? 7.409 15.847 38.792 1.00 34.28 263 VAL C CA 1
ATOM 7569 C C . VAL C 3 263 ? 7.411 15.861 40.310 1.00 36.35 263 VAL C C 1
ATOM 7570 O O . VAL C 3 263 ? 6.468 15.391 40.938 1.00 37.05 263 VAL C O 1
ATOM 7574 N N . LYS C 3 264 ? 8.468 16.387 40.911 1.00 47.04 264 LYS C N 1
ATOM 7575 C CA . LYS C 3 264 ? 8.490 16.443 42.363 1.00 53.20 264 LYS C CA 1
ATOM 7576 C C . LYS C 3 264 ? 7.685 17.648 42.848 1.00 52.98 264 LYS C C 1
ATOM 7577 O O . LYS C 3 264 ? 7.832 18.771 42.354 1.00 45.84 264 LYS C O 1
ATOM 7583 N N . VAL C 3 265 ? 6.795 17.379 43.794 1.00 52.95 265 VAL C N 1
ATOM 7584 C CA . VAL C 3 265 ? 6.047 18.414 44.482 1.00 53.59 265 VAL C CA 1
ATOM 7585 C C . VAL C 3 265 ? 6.224 18.166 45.970 1.00 53.77 265 VAL C C 1
ATOM 7586 O O . VAL C 3 265 ? 6.200 17.019 46.415 1.00 47.69 265 VAL C O 1
ATOM 7590 N N . ASP C 3 266 ? 6.430 19.232 46.732 1.00 53.32 266 ASP C N 1
ATOM 7591 C CA . ASP C 3 266 ? 6.666 19.104 48.164 1.00 48.42 266 ASP C CA 1
ATOM 7592 C C . ASP C 3 266 ? 5.355 19.277 48.911 1.00 47.57 266 ASP C C 1
ATOM 7593 O O . ASP C 3 266 ? 5.187 18.792 50.031 1.00 45.38 266 ASP C O 1
ATOM 7598 N N . LYS C 3 267 ? 4.429 19.979 48.268 1.00 41.59 267 LYS C N 1
ATOM 7599 C CA . LYS C 3 267 ? 3.111 20.241 48.821 1.00 40.81 267 LYS C CA 1
ATOM 7600 C C . LYS C 3 267 ? 2.077 20.107 47.719 1.00 41.39 267 LYS C C 1
ATOM 7601 O O . LYS C 3 267 ? 2.357 20.380 46.553 1.00 41.61 267 LYS C O 1
ATOM 7607 N N . ARG C 3 268 ? 0.876 19.699 48.097 1.00 29.44 268 ARG C N 1
ATOM 7608 C CA . ARG C 3 268 ? -0.220 19.591 47.159 1.00 28.97 268 ARG C CA 1
ATOM 7609 C C . ARG C 3 268 ? -1.272 20.648 47.499 1.00 34.83 268 ARG C C 1
ATOM 7610 O O . ARG C 3 268 ? -1.732 20.728 48.637 1.00 31.86 268 ARG C O 1
ATOM 7618 N N . LYS C 3 269 ? -1.632 21.478 46.525 1.00 23.63 269 LYS C N 1
ATOM 7619 C CA . LYS C 3 269 ? -2.650 22.491 46.758 1.00 27.74 269 LYS C CA 1
ATOM 7620 C C . LYS C 3 269 ? -4.014 21.831 46.865 1.00 25.72 269 LYS C C 1
ATOM 7621 O O . LYS C 3 269 ? -4.260 20.812 46.222 1.00 29.08 269 LYS C O 1
ATOM 7627 N N . PRO C 3 270 ? -4.900 22.396 47.697 1.00 27.54 270 PRO C N 1
ATOM 7628 C CA . PRO C 3 270 ? -6.281 21.910 47.763 1.00 24.17 270 PRO C CA 1
ATOM 7629 C C . PRO C 3 270 ? -6.939 22.023 46.394 1.00 28.39 270 PRO C C 1
ATOM 7630 O O . PRO C 3 270 ? -6.638 22.973 45.664 1.00 23.09 270 PRO C O 1
ATOM 7634 N N . VAL C 3 271 ? -7.819 21.081 46.061 1.00 28.84 271 VAL C N 1
ATOM 7635 C CA . VAL C 3 271 ? -8.403 21.025 44.725 1.00 25.63 271 VAL C CA 1
ATOM 7636 C C . VAL C 3 271 ? -9.265 22.249 44.415 1.00 29.83 271 VAL C C 1
ATOM 7637 O O . VAL C 3 271 ? -9.475 22.576 43.248 1.00 25.22 271 VAL C O 1
ATOM 7641 N N . SER C 3 272 ? -9.754 22.937 45.449 1.00 27.32 272 SER C N 1
ATOM 7642 C CA . SER C 3 272 ? -10.599 24.110 45.221 1.00 28.22 272 SER C CA 1
ATOM 7643 C C . SER C 3 272 ? -9.821 25.231 44.535 1.00 22.34 272 SER C C 1
ATOM 7644 O O . SER C 3 272 ? -10.396 26.034 43.808 1.00 31.76 272 SER C O 1
ATOM 7647 N N . GLU C 3 273 ? -8.511 25.276 44.745 1.00 23.00 273 GLU C N 1
ATOM 7648 C CA . GLU C 3 273 ? -7.681 26.290 44.097 1.00 27.08 273 GLU C CA 1
ATOM 7649 C C . GLU C 3 273 ? -7.622 26.087 42.583 1.00 28.27 273 GLU C C 1
ATOM 7650 O O . GLU C 3 273 ? -7.281 27.000 41.830 1.00 25.25 273 GLU C O 1
ATOM 7656 N N . TYR C 3 274 ? -7.952 24.878 42.148 1.00 24.79 274 TYR C N 1
ATOM 7657 C CA . TYR C 3 274 ? -7.980 24.543 40.731 1.00 21.03 274 TYR C CA 1
ATOM 7658 C C . TYR C 3 274 ? -9.388 24.707 40.201 1.00 20.44 274 TYR C C 1
ATOM 7659 O O . TYR C 3 274 ? -9.600 25.336 39.169 1.00 21.72 274 TYR C O 1
ATOM 7668 N N . MET C 3 275 ? -10.349 24.162 40.940 1.00 21.47 275 MET C N 1
ATOM 7669 C CA . MET C 3 275 ? -11.736 24.123 40.499 1.00 23.16 275 MET C CA 1
ATOM 7670 C C . MET C 3 275 ? -12.388 25.500 40.440 1.00 25.36 275 MET C C 1
ATOM 7671 O O . MET C 3 275 ? -13.307 25.709 39.651 1.00 25.42 275 MET C O 1
ATOM 7676 N N . LYS C 3 276 ? -11.919 26.435 41.264 1.00 24.45 276 LYS C N 1
ATOM 7677 C CA . LYS C 3 276 ? -12.563 27.748 41.354 1.00 28.62 276 LYS C CA 1
ATOM 7678 C C . LYS C 3 276 ? -12.326 28.576 40.102 1.00 22.97 276 LYS C C 1
ATOM 7679 O O . LYS C 3 276 ? -13.023 29.555 39.857 1.00 21.90 276 LYS C O 1
ATOM 7685 N N . LEU C 3 277 ? -11.352 28.173 39.297 1.00 24.49 277 LEU C N 1
ATOM 7686 C CA . LEU C 3 277 ? -10.999 28.944 38.111 1.00 26.60 277 LEU C CA 1
ATOM 7687 C C . LEU C 3 277 ? -11.738 28.490 36.851 1.00 23.30 277 LEU C C 1
ATOM 7688 O O . LEU C 3 277 ? -11.502 29.018 35.764 1.00 24.57 277 LEU C O 1
ATOM 7693 N N . GLN C 3 278 ? -12.633 27.519 36.996 1.00 21.46 278 GLN C N 1
ATOM 7694 C CA . GLN C 3 278 ? -13.345 26.966 35.843 1.00 21.91 278 GLN C CA 1
ATOM 7695 C C . GLN C 3 278 ? -14.843 26.935 36.093 1.00 21.13 278 GLN C C 1
ATOM 7696 O O . GLN C 3 278 ? -15.291 26.372 37.096 1.00 22.62 278 GLN C O 1
ATOM 7702 N N . LYS C 3 279 ? -15.628 27.515 35.189 1.00 20.10 279 LYS C N 1
ATOM 7703 C CA . LYS C 3 279 ? -17.067 27.587 35.415 1.00 26.62 279 LYS C CA 1
ATOM 7704 C C . LYS C 3 279 ? -17.762 26.226 35.334 1.00 24.69 279 LYS C C 1
ATOM 7705 O O . LYS C 3 279 ? -18.920 26.108 35.746 1.00 23.30 279 LYS C O 1
ATOM 7711 N N . ARG C 3 280 ? -17.080 25.197 34.827 1.00 19.05 280 ARG C N 1
ATOM 7712 C CA . ARG C 3 280 ? -17.700 23.865 34.782 1.00 19.67 280 ARG C CA 1
ATOM 7713 C C . ARG C 3 280 ? -17.959 23.333 36.199 1.00 18.07 280 ARG C C 1
ATOM 7714 O O . ARG C 3 280 ? -18.726 22.392 36.374 1.00 20.88 280 ARG C O 1
ATOM 7722 N N . PHE C 3 281 ? -17.338 23.952 37.205 1.00 18.67 281 PHE C N 1
ATOM 7723 C CA . PHE C 3 281 ? -17.520 23.543 38.603 1.00 21.43 281 PHE C CA 1
ATOM 7724 C C . PHE C 3 281 ? -18.262 24.590 39.456 1.00 23.38 281 PHE C C 1
ATOM 7725 O O . PHE C 3 281 ? -18.416 24.405 40.667 1.00 19.45 281 PHE C O 1
ATOM 7733 N N . ALA C 3 282 ? -18.709 25.682 38.833 1.00 22.59 282 ALA C N 1
ATOM 7734 C CA . ALA C 3 282 ? -19.241 26.842 39.560 1.00 23.75 282 ALA C CA 1
ATOM 7735 C C . ALA C 3 282 ? -20.449 26.530 40.450 1.00 28.02 282 ALA C C 1
ATOM 7736 O O . ALA C 3 282 ? -20.689 27.214 41.447 1.00 27.11 282 ALA C O 1
ATOM 7738 N N . HIS C 3 283 ? -21.201 25.498 40.083 1.00 21.81 283 HIS C N 1
ATOM 7739 C CA . HIS C 3 283 ? -22.433 25.124 40.775 1.00 23.34 283 HIS C CA 1
ATOM 7740 C C . HIS C 3 283 ? -22.190 24.326 42.053 1.00 28.58 283 HIS C C 1
ATOM 7741 O O . HIS C 3 283 ? -23.111 24.108 42.840 1.00 26.42 283 HIS C O 1
ATOM 7748 N N . LEU C 3 284 ? -20.961 23.858 42.243 1.00 20.00 284 LEU C N 1
ATOM 7749 C CA . LEU C 3 284 ? -20.683 22.920 43.326 1.00 25.56 284 LEU C CA 1
ATOM 7750 C C . LEU C 3 284 ? -20.671 23.582 44.705 1.00 30.13 284 LEU C C 1
ATOM 7751 O O . LEU C 3 284 ? -20.277 24.740 44.855 1.00 26.21 284 LEU C O 1
ATOM 7756 N N . LYS C 3 285 ? -21.121 22.825 45.700 1.00 29.53 285 LYS C N 1
ATOM 7757 C CA . LYS C 3 285 ? -21.165 23.272 47.090 1.00 35.58 285 LYS C CA 1
ATOM 7758 C C . LYS C 3 285 ? -19.928 22.768 47.830 1.00 35.46 285 LYS C C 1
ATOM 7759 O O . LYS C 3 285 ? -19.239 21.870 47.337 1.00 26.87 285 LYS C O 1
ATOM 7765 N N . PRO C 3 286 ? -19.629 23.353 49.007 1.00 32.57 286 PRO C N 1
ATOM 7766 C CA . PRO C 3 286 ? -18.472 22.916 49.795 1.00 34.26 286 PRO C CA 1
ATOM 7767 C C . PRO C 3 286 ? -18.396 21.405 50.022 1.00 29.90 286 PRO C C 1
ATOM 7768 O O . PRO C 3 286 ? -17.309 20.848 49.927 1.00 30.75 286 PRO C O 1
ATOM 7772 N N . GLU C 3 287 ? -19.517 20.755 50.314 1.00 27.89 287 GLU C N 1
ATOM 7773 C CA . GLU C 3 287 ? -19.495 19.317 50.548 1.00 31.29 287 GLU C CA 1
ATOM 7774 C C . GLU C 3 287 ? -19.104 18.558 49.273 1.00 33.05 287 GLU C C 1
ATOM 7775 O O . GLU C 3 287 ? -18.422 17.534 49.337 1.00 32.51 287 GLU C O 1
ATOM 7781 N N . HIS C 3 288 ? -19.521 19.073 48.119 1.00 27.68 288 HIS C N 1
ATOM 7782 C CA . HIS C 3 288 ? -19.149 18.468 46.840 1.00 27.60 288 HIS C CA 1
ATOM 7783 C C . HIS C 3 288 ? -17.641 18.542 46.637 1.00 29.75 288 HIS C C 1
ATOM 7784 O O . HIS C 3 288 ? -17.008 17.546 46.281 1.00 27.37 288 HIS C O 1
ATOM 7791 N N . ILE C 3 289 ? -17.081 19.725 46.882 1.00 26.73 289 ILE C N 1
ATOM 7792 C CA . ILE C 3 289 ? -15.635 19.956 46.828 1.00 23.35 289 ILE C CA 1
ATOM 7793 C C . ILE C 3 289 ? -14.867 19.001 47.739 1.00 28.31 289 ILE C C 1
ATOM 7794 O O . ILE C 3 289 ? -13.794 18.508 47.379 1.00 24.27 289 ILE C O 1
ATOM 7799 N N . ALA C 3 290 ? -15.424 18.743 48.921 1.00 27.21 290 ALA C N 1
ATOM 7800 C CA . ALA C 3 290 ? -14.803 17.852 49.893 1.00 31.90 290 ALA C CA 1
ATOM 7801 C C . ALA C 3 290 ? -14.769 16.416 49.371 1.00 26.55 290 ALA C C 1
ATOM 7802 O O . ALA C 3 290 ? -13.812 15.680 49.618 1.00 26.13 290 ALA C O 1
ATOM 7804 N N . LYS C 3 291 ? -15.821 16.022 48.663 1.00 23.96 291 LYS C N 1
ATOM 7805 C CA . LYS C 3 291 ? -15.844 14.719 48.012 1.00 28.07 291 LYS C CA 1
ATOM 7806 C C . LYS C 3 291 ? -14.764 14.639 46.938 1.00 28.56 291 LYS C C 1
ATOM 7807 O O . LYS C 3 291 ? -14.084 13.620 46.811 1.00 25.26 291 LYS C O 1
ATOM 7813 N N . MET C 3 292 ? -14.608 15.713 46.165 1.00 23.71 292 MET C N 1
ATOM 7814 C CA . MET C 3 292 ? -13.559 15.745 45.158 1.00 24.98 292 MET C CA 1
ATOM 7815 C C . MET C 3 292 ? -12.210 15.571 45.831 1.00 23.23 292 MET C C 1
ATOM 7816 O O . MET C 3 292 ? -11.401 14.757 45.395 1.00 20.41 292 MET C O 1
ATOM 7821 N N . GLN C 3 293 ? -11.991 16.321 46.913 1.00 23.11 293 GLN C N 1
ATOM 7822 C CA . GLN C 3 293 ? -10.739 16.263 47.665 1.00 25.81 293 GLN C CA 1
ATOM 7823 C C . GLN C 3 293 ? -10.430 14.855 48.174 1.00 23.61 293 GLN C C 1
ATOM 7824 O O . GLN C 3 293 ? -9.293 14.399 48.096 1.00 25.39 293 GLN C O 1
ATOM 7830 N N . ALA C 3 294 ? -11.440 14.172 48.700 1.00 21.45 294 ALA C N 1
ATOM 7831 C CA . ALA C 3 294 ? -11.250 12.807 49.186 1.00 27.16 294 ALA C CA 1
ATOM 7832 C C . ALA C 3 294 ? -10.875 11.860 48.045 1.00 21.86 294 ALA C C 1
ATOM 7833 O O . ALA C 3 294 ? -10.000 11.006 48.202 1.00 23.87 294 ALA C O 1
ATOM 7835 N N . PHE C 3 295 ? -11.546 12.012 46.905 1.00 25.21 295 PHE C N 1
ATOM 7836 C CA . PHE C 3 295 ? -11.244 11.212 45.717 1.00 21.71 295 PHE C CA 1
ATOM 7837 C C . PHE C 3 295 ? -9.807 11.432 45.258 1.00 24.14 295 PHE C C 1
ATOM 7838 O O . PHE C 3 295 ? -9.063 10.480 45.033 1.00 20.89 295 PHE C O 1
ATOM 7846 N N . VAL C 3 296 ? -9.420 12.697 45.135 1.00 21.40 296 VAL C N 1
ATOM 7847 C CA . VAL C 3 296 ? -8.073 13.048 44.707 1.00 24.96 296 VAL C CA 1
ATOM 7848 C C . VAL C 3 296 ? -7.024 12.541 45.695 1.00 23.25 296 VAL C C 1
ATOM 7849 O O . VAL C 3 296 ? -5.962 12.056 45.289 1.00 23.97 296 VAL C O 1
ATOM 7853 N N . ASP C 3 297 ? -7.318 12.649 46.987 1.00 23.48 297 ASP C N 1
ATOM 7854 C CA . ASP C 3 297 ? -6.419 12.124 48.010 1.00 22.43 297 ASP C CA 1
ATOM 7855 C C . ASP C 3 297 ? -6.165 10.633 47.792 1.00 25.40 297 ASP C C 1
ATOM 7856 O O . ASP C 3 297 ? -5.024 10.177 47.841 1.00 22.76 297 ASP C O 1
ATOM 7861 N N . ALA C 3 298 ? -7.235 9.879 47.541 1.00 19.44 298 ALA C N 1
ATOM 7862 C CA . ALA C 3 298 ? -7.118 8.440 47.292 1.00 20.15 298 ALA C CA 1
ATOM 7863 C C . ALA C 3 298 ? -6.351 8.162 45.996 1.00 27.18 298 ALA C C 1
ATOM 7864 O O . ALA C 3 298 ? -5.532 7.236 45.935 1.00 22.01 298 ALA C O 1
ATOM 7866 N N . ARG C 3 299 ? -6.624 8.961 44.964 1.00 22.39 299 ARG C N 1
ATOM 7867 C CA . ARG C 3 299 ? -5.913 8.843 43.690 1.00 20.69 299 ARG C CA 1
ATOM 7868 C C . ARG C 3 299 ? -4.426 9.086 43.857 1.00 23.03 299 ARG C C 1
ATOM 7869 O O . ARG C 3 299 ? -3.610 8.401 43.241 1.00 23.87 299 ARG C O 1
ATOM 7877 N N . CYS C 3 300 ? -4.074 10.065 44.688 1.00 22.94 300 CYS C N 1
ATOM 7878 C CA . CYS C 3 300 ? -2.670 10.400 44.923 1.00 21.60 300 CYS C CA 1
ATOM 7879 C C . CYS C 3 300 ? -1.965 9.320 45.736 1.00 22.77 300 CYS C C 1
ATOM 7880 O O . CYS C 3 300 ? -0.816 8.965 45.452 1.00 23.08 300 CYS C O 1
ATOM 7883 N N . ALA C 3 301 ? -2.649 8.813 46.758 1.00 22.82 301 ALA C N 1
ATOM 7884 C CA . ALA C 3 301 ? -2.090 7.744 47.580 1.00 25.60 301 ALA C CA 1
ATOM 7885 C C . ALA C 3 301 ? -1.854 6.502 46.725 1.00 26.42 301 ALA C C 1
ATOM 7886 O O . ALA C 3 301 ? -0.872 5.784 46.920 1.00 26.68 301 ALA C O 1
ATOM 7888 N N . GLU C 3 302 ? -2.743 6.268 45.760 1.00 22.35 302 GLU C N 1
ATOM 7889 C CA . GLU C 3 302 ? -2.626 5.107 44.879 1.00 22.84 302 GLU C CA 1
ATOM 7890 C C . GLU C 3 302 ? -1.295 5.074 44.115 1.00 25.43 302 GLU C C 1
ATOM 7891 O O . GLU C 3 302 ? -0.743 3.999 43.869 1.00 25.18 302 GLU C O 1
ATOM 7897 N N . VAL C 3 303 ? -0.768 6.242 43.751 1.00 25.24 303 VAL C N 1
ATOM 7898 C CA . VAL C 3 303 ? 0.476 6.285 42.978 1.00 25.23 303 VAL C CA 1
ATOM 7899 C C . VAL C 3 303 ? 1.688 6.744 43.795 1.00 25.34 303 VAL C C 1
ATOM 7900 O O . VAL C 3 303 ? 2.757 7.005 43.240 1.00 26.98 303 VAL C O 1
ATOM 7904 N N . GLY C 3 304 ? 1.529 6.838 45.112 1.00 22.01 304 GLY C N 1
ATOM 7905 C CA . GLY C 3 304 ? 2.646 7.177 45.980 1.00 25.29 304 GLY C CA 1
ATOM 7906 C C . GLY C 3 304 ? 2.937 8.661 46.159 1.00 30.40 304 GLY C C 1
ATOM 7907 O O . GLY C 3 304 ? 4.050 9.032 46.533 1.00 30.12 304 GLY C O 1
ATOM 7908 N N . ILE C 3 305 ? 1.950 9.510 45.877 1.00 23.98 305 ILE C N 1
ATOM 7909 C CA . ILE C 3 305 ? 2.043 10.935 46.197 1.00 25.72 305 ILE C CA 1
ATOM 7910 C C . ILE C 3 305 ? 1.586 11.129 47.642 1.00 26.76 305 ILE C C 1
ATOM 7911 O O . ILE C 3 305 ? 0.389 11.098 47.938 1.00 28.36 305 ILE C O 1
ATOM 7916 N N . THR C 3 306 ? 2.544 11.312 48.541 1.00 28.95 306 THR C N 1
ATOM 7917 C CA . THR C 3 306 ? 2.262 11.272 49.973 1.00 28.81 306 THR C CA 1
ATOM 7918 C C . THR C 3 306 ? 2.481 12.614 50.668 1.00 34.82 306 THR C C 1
ATOM 7919 O O . THR C 3 306 ? 2.412 12.700 51.897 1.00 32.48 306 THR C O 1
ATOM 7923 N N . VAL C 3 307 ? 2.747 13.654 49.883 1.00 30.50 307 VAL C N 1
ATOM 7924 C CA . VAL C 3 307 ? 2.988 14.987 50.425 1.00 28.73 307 VAL C CA 1
ATOM 7925 C C . VAL C 3 307 ? 1.725 15.552 51.067 1.00 31.15 307 VAL C C 1
ATOM 7926 O O . VAL C 3 307 ? 0.622 15.088 50.774 1.00 30.70 307 VAL C O 1
ATOM 7930 N N . PRO C 3 308 ? 1.879 16.539 51.969 1.00 34.13 308 PRO C N 1
ATOM 7931 C CA . PRO C 3 308 ? 0.689 17.120 52.600 1.00 29.73 308 PRO C CA 1
ATOM 7932 C C . PRO C 3 308 ? -0.093 18.052 51.681 1.00 29.42 308 PRO C C 1
ATOM 7933 O O . PRO C 3 308 ? 0.465 18.659 50.770 1.00 28.66 308 PRO C O 1
ATOM 7937 N N . VAL C 3 309 ? -1.389 18.151 51.936 1.00 25.43 309 VAL C N 1
ATOM 7938 C CA . VAL C 3 309 ? -2.228 19.119 51.259 1.00 26.87 309 VAL C CA 1
ATOM 7939 C C . VAL C 3 309 ? -2.194 20.434 52.036 1.00 31.58 309 VAL C C 1
ATOM 7940 O O . VAL C 3 309 ? -2.560 20.477 53.214 1.00 27.19 309 VAL C O 1
ATOM 7944 N N . VAL C 3 310 ? -1.745 21.493 51.366 1.00 25.35 310 VAL C N 1
ATOM 7945 C CA . VAL C 3 310 ? -1.461 22.778 52.003 1.00 33.27 310 VAL C CA 1
ATOM 7946 C C . VAL C 3 310 ? -2.048 23.951 51.222 1.00 33.55 310 VAL C C 1
ATOM 7947 O O . VAL C 3 310 ? -1.625 24.218 50.098 1.00 30.88 310 VAL C O 1
ATOM 7951 N N . ALA C 3 311 ? -3.005 24.655 51.823 1.00 33.96 311 ALA C N 1
ATOM 7952 C CA . ALA C 3 311 ? -3.597 25.845 51.208 1.00 35.16 311 ALA C CA 1
ATOM 7953 C C . ALA C 3 311 ? -2.540 26.899 50.894 1.00 38.24 311 ALA C C 1
ATOM 7954 O O . ALA C 3 311 ? -1.622 27.128 51.680 1.00 38.78 311 ALA C O 1
ATOM 7956 N N . SER C 3 312 ? -2.669 27.527 49.730 1.00 36.41 312 SER C N 1
ATOM 7957 C CA . SER C 3 312 ? -1.729 28.554 49.300 1.00 43.94 312 SER C CA 1
ATOM 7958 C C . SER C 3 312 ? -2.010 29.876 49.999 1.00 48.24 312 SER C C 1
ATOM 7959 O O . SER C 3 312 ? -3.109 30.100 50.506 1.00 47.48 312 SER C O 1
ATOM 7962 N N . ASN C 3 313 ? -1.012 30.751 50.030 1.00 57.38 313 ASN C N 1
ATOM 7963 C CA . ASN C 3 313 ? -1.272 32.145 50.355 1.00 72.60 313 ASN C CA 1
ATOM 7964 C C . ASN C 3 313 ? -2.088 32.716 49.205 1.00 69.95 313 ASN C C 1
ATOM 7965 O O . ASN C 3 313 ? -3.057 33.446 49.409 1.00 67.76 313 ASN C O 1
ATOM 7970 N N . ALA C 3 314 ? -1.693 32.340 47.991 1.00 71.17 314 ALA C N 1
ATOM 7971 C CA . ALA C 3 314 ? -2.420 32.695 46.778 1.00 70.21 314 ALA C CA 1
ATOM 7972 C C . ALA C 3 314 ? -3.552 31.708 46.500 1.00 67.61 314 ALA C C 1
ATOM 7973 O O . ALA C 3 314 ? -3.781 31.313 45.355 1.00 61.07 314 ALA C O 1
ATOM 7975 N N . GLY D 1 2 ? -5.937 -26.578 -13.978 1.00 40.55 2 GLY D N 1
ATOM 7976 C CA . GLY D 1 2 ? -5.250 -26.863 -12.733 1.00 33.88 2 GLY D CA 1
ATOM 7977 C C . GLY D 1 2 ? -5.768 -28.117 -12.063 1.00 41.09 2 GLY D C 1
ATOM 7978 O O . GLY D 1 2 ? -6.560 -28.860 -12.645 1.00 35.93 2 GLY D O 1
ATOM 7979 N N . LYS D 1 3 ? -5.315 -28.354 -10.835 1.00 38.34 3 LYS D N 1
ATOM 7980 C CA . LYS D 1 3 ? -5.746 -29.513 -10.066 1.00 35.71 3 LYS D CA 1
ATOM 7981 C C . LYS D 1 3 ? -7.228 -29.427 -9.708 1.00 38.45 3 LYS D C 1
ATOM 7982 O O . LYS D 1 3 ? -7.689 -28.419 -9.171 1.00 36.11 3 LYS D O 1
ATOM 7988 N N . VAL D 1 4 ? -7.972 -30.484 -10.018 1.00 35.87 4 VAL D N 1
ATOM 7989 C CA . VAL D 1 4 ? -9.388 -30.552 -9.675 1.00 31.02 4 VAL D CA 1
ATOM 7990 C C . VAL D 1 4 ? -9.580 -31.284 -8.350 1.00 39.65 4 VAL D C 1
ATOM 7991 O O . VAL D 1 4 ? -9.133 -32.422 -8.178 1.00 38.89 4 VAL D O 1
ATOM 7995 N N . ARG D 1 5 ? -10.236 -30.620 -7.409 1.00 31.72 5 ARG D N 1
ATOM 7996 C CA . ARG D 1 5 ? -10.463 -31.193 -6.092 1.00 33.56 5 ARG D CA 1
ATOM 7997 C C . ARG D 1 5 ? -11.919 -31.042 -5.667 1.00 33.64 5 ARG D C 1
ATOM 7998 O O . ARG D 1 5 ? -12.598 -30.083 -6.045 1.00 33.02 5 ARG D O 1
ATOM 8006 N N . ASN D 1 6 ? -12.394 -32.002 -4.884 1.00 34.04 6 ASN D N 1
ATOM 8007 C CA . ASN D 1 6 ? -13.740 -31.953 -4.333 1.00 37.09 6 ASN D CA 1
ATOM 8008 C C . ASN D 1 6 ? -13.701 -31.254 -2.978 1.00 33.50 6 ASN D C 1
ATOM 8009 O O . ASN D 1 6 ? -13.343 -31.869 -1.975 1.00 31.36 6 ASN D O 1
ATOM 8014 N N . ILE D 1 7 ? -14.051 -29.968 -2.949 1.00 32.81 7 ILE D N 1
ATOM 8015 C CA . ILE D 1 7 ? -13.867 -29.159 -1.746 1.00 25.80 7 ILE D CA 1
ATOM 8016 C C . ILE D 1 7 ? -15.057 -28.254 -1.425 1.00 27.13 7 ILE D C 1
ATOM 8017 O O . ILE D 1 7 ? -15.899 -27.973 -2.280 1.00 24.69 7 ILE D O 1
ATOM 8022 N N . SER D 1 8 ? -15.110 -27.796 -0.179 1.00 21.10 8 SER D N 1
ATOM 8023 C CA . SER D 1 8 ? -16.162 -26.889 0.260 1.00 28.87 8 SER D CA 1
ATOM 8024 C C . SER D 1 8 ? -15.948 -25.480 -0.296 1.00 24.38 8 SER D C 1
ATOM 8025 O O . SER D 1 8 ? -14.854 -25.136 -0.742 1.00 21.13 8 SER D O 1
ATOM 8028 N N . GLY D 1 9 ? -16.999 -24.671 -0.260 1.00 21.50 9 GLY D N 1
ATOM 8029 C CA . GLY D 1 9 ? -16.890 -23.269 -0.617 1.00 22.00 9 GLY D CA 1
ATOM 8030 C C . GLY D 1 9 ? -15.934 -22.512 0.288 1.00 21.11 9 GLY D C 1
ATOM 8031 O O . GLY D 1 9 ? -15.262 -21.585 -0.170 1.00 21.97 9 GLY D O 1
ATOM 8032 N N . CYS D 1 10 ? -15.869 -22.896 1.565 1.00 17.51 10 CYS D N 1
ATOM 8033 C CA . CYS D 1 10 ? -14.928 -22.269 2.491 1.00 19.53 10 CYS D CA 1
ATOM 8034 C C . CYS D 1 10 ? -13.504 -22.463 2.000 1.00 19.58 10 CYS D C 1
ATOM 8035 O O . CYS D 1 10 ? -12.735 -21.514 1.909 1.00 20.74 10 CYS D O 1
ATOM 8038 N N . VAL D 1 11 ? -13.161 -23.707 1.684 1.00 20.06 11 VAL D N 1
ATOM 8039 C CA . VAL D 1 11 ? -11.807 -24.034 1.270 1.00 23.56 11 VAL D CA 1
ATOM 8040 C C . VAL D 1 11 ? -11.503 -23.434 -0.110 1.00 17.41 11 VAL D C 1
ATOM 8041 O O . VAL D 1 11 ? -10.388 -22.978 -0.359 1.00 22.62 11 VAL D O 1
ATOM 8045 N N . ALA D 1 12 ? -12.504 -23.421 -0.991 1.00 18.79 12 ALA D N 1
ATOM 8046 C CA . ALA D 1 12 ? -12.379 -22.772 -2.299 1.00 22.41 12 ALA D CA 1
ATOM 8047 C C . ALA D 1 12 ? -12.047 -21.279 -2.176 1.00 21.97 12 ALA D C 1
ATOM 8048 O O . ALA D 1 12 ? -11.182 -20.768 -2.888 1.00 23.44 12 ALA D O 1
ATOM 8050 N N . VAL D 1 13 ? -12.741 -20.578 -1.284 1.00 20.78 13 VAL D N 1
ATOM 8051 C CA . VAL D 1 13 ? -12.446 -19.167 -1.066 1.00 21.03 13 VAL D CA 1
ATOM 8052 C C . VAL D 1 13 ? -11.010 -19.004 -0.572 1.00 17.46 13 VAL D C 1
ATOM 8053 O O . VAL D 1 13 ? -10.280 -18.129 -1.034 1.00 21.47 13 VAL D O 1
ATOM 8057 N N . ALA D 1 14 ? -10.600 -19.860 0.354 1.00 18.61 14 ALA D N 1
ATOM 8058 C CA . ALA D 1 14 ? -9.244 -19.788 0.894 1.00 19.52 14 ALA D CA 1
ATOM 8059 C C . ALA D 1 14 ? -8.158 -19.941 -0.186 1.00 20.56 14 ALA D C 1
ATOM 8060 O O . ALA D 1 14 ? -7.119 -19.283 -0.123 1.00 20.39 14 ALA D O 1
ATOM 8062 N N . HIS D 1 15 ? -8.385 -20.811 -1.168 1.00 23.80 15 HIS D N 1
ATOM 8063 C CA . HIS D 1 15 ? -7.414 -20.968 -2.254 1.00 22.59 15 HIS D CA 1
ATOM 8064 C C . HIS D 1 15 ? -7.358 -19.719 -3.135 1.00 18.96 15 HIS D C 1
ATOM 8065 O O . HIS D 1 15 ? -6.296 -19.344 -3.631 1.00 23.47 15 HIS D O 1
ATOM 8072 N N . GLY D 1 16 ? -8.505 -19.080 -3.324 1.00 17.82 16 GLY D N 1
ATOM 8073 C CA . GLY D 1 16 ? -8.555 -17.812 -4.025 1.00 21.36 16 GLY D CA 1
ATOM 8074 C C . GLY D 1 16 ? -7.742 -16.771 -3.282 1.00 21.85 16 GLY D C 1
ATOM 8075 O O . GLY D 1 16 ? -6.963 -16.034 -3.878 1.00 18.75 16 GLY D O 1
ATOM 8076 N N . VAL D 1 17 ? -7.915 -16.717 -1.966 1.00 22.87 17 VAL D N 1
ATOM 8077 C CA . VAL D 1 17 ? -7.162 -15.773 -1.150 1.00 23.48 17 VAL D CA 1
ATOM 8078 C C . VAL D 1 17 ? -5.671 -16.117 -1.193 1.00 23.29 17 VAL D C 1
ATOM 8079 O O . VAL D 1 17 ? -4.819 -15.231 -1.302 1.00 21.56 17 VAL D O 1
ATOM 8083 N N . ARG D 1 18 ? -5.357 -17.408 -1.129 1.00 22.37 18 ARG D N 1
ATOM 8084 C CA . ARG D 1 18 ? -3.964 -17.848 -1.222 1.00 20.54 18 ARG D CA 1
ATOM 8085 C C . ARG D 1 18 ? -3.351 -17.421 -2.558 1.00 21.09 18 ARG D C 1
ATOM 8086 O O . ARG D 1 18 ? -2.235 -16.890 -2.604 1.00 23.82 18 ARG D O 1
ATOM 8094 N N . LEU D 1 19 ? -4.086 -17.647 -3.642 1.00 19.32 19 LEU D N 1
ATOM 8095 C CA . LEU D 1 19 ? -3.582 -17.354 -4.983 1.00 22.79 19 LEU D CA 1
ATOM 8096 C C . LEU D 1 19 ? -3.424 -15.856 -5.220 1.00 23.62 19 LEU D C 1
ATOM 8097 O O . LEU D 1 19 ? -2.572 -15.429 -5.997 1.00 21.61 19 LEU D O 1
ATOM 8102 N N . ALA D 1 20 ? -4.250 -15.058 -4.549 1.00 23.69 20 ALA D N 1
ATOM 8103 C CA . ALA D 1 20 ? -4.171 -13.608 -4.675 1.00 20.29 20 ALA D CA 1
ATOM 8104 C C . ALA D 1 20 ? -3.004 -13.054 -3.860 1.00 21.47 20 ALA D C 1
ATOM 8105 O O . ALA D 1 20 ? -2.727 -11.859 -3.896 1.00 23.11 20 ALA D O 1
ATOM 8107 N N . ASP D 1 21 ? -2.325 -13.940 -3.137 1.00 19.54 21 ASP D N 1
ATOM 8108 C CA . ASP D 1 21 ? -1.190 -13.575 -2.289 1.00 21.10 21 ASP D CA 1
ATOM 8109 C C . ASP D 1 21 ? -1.523 -12.392 -1.375 1.00 19.81 21 ASP D C 1
ATOM 8110 O O . ASP D 1 21 ? -0.782 -11.410 -1.301 1.00 20.63 21 ASP D O 1
ATOM 8115 N N . VAL D 1 22 ? -2.646 -12.499 -0.679 1.00 20.42 22 VAL D N 1
ATOM 8116 C CA . VAL D 1 22 ? -3.104 -11.435 0.210 1.00 19.98 22 VAL D CA 1
ATOM 8117 C C . VAL D 1 22 ? -2.051 -11.126 1.280 1.00 20.07 22 VAL D C 1
ATOM 8118 O O . VAL D 1 22 ? -1.352 -12.022 1.744 1.00 20.23 22 VAL D O 1
ATOM 8122 N N . ASP D 1 23 ? -1.917 -9.854 1.647 1.00 20.40 23 ASP D N 1
ATOM 8123 C CA . ASP D 1 23 ? -0.856 -9.437 2.557 1.00 16.97 23 ASP D CA 1
ATOM 8124 C C . ASP D 1 23 ? -1.307 -9.359 4.017 1.00 19.39 23 ASP D C 1
ATOM 8125 O O . ASP D 1 23 ? -0.523 -9.639 4.929 1.00 18.79 23 ASP D O 1
ATOM 8130 N N . VAL D 1 24 ? -2.559 -8.963 4.231 1.00 19.01 24 VAL D N 1
ATOM 8131 C CA . VAL D 1 24 ? -3.122 -8.893 5.580 1.00 18.11 24 VAL D CA 1
ATOM 8132 C C . VAL D 1 24 ? -4.493 -9.541 5.629 1.00 17.15 24 VAL D C 1
ATOM 8133 O O . VAL D 1 24 ? -5.368 -9.218 4.828 1.00 20.02 24 VAL D O 1
ATOM 8137 N N . ILE D 1 25 ? -4.664 -10.451 6.580 1.00 17.43 25 ILE D N 1
ATOM 8138 C CA . ILE D 1 25 ? -5.939 -11.102 6.854 1.00 12.77 25 ILE D CA 1
ATOM 8139 C C . ILE D 1 25 ? -6.340 -10.779 8.289 1.00 16.42 25 ILE D C 1
ATOM 8140 O O . ILE D 1 25 ? -5.488 -10.750 9.176 1.00 17.75 25 ILE D O 1
ATOM 8145 N N . CYS D 1 26 ? -7.615 -10.511 8.533 1.00 13.87 26 CYS D N 1
ATOM 8146 C CA . CYS D 1 26 ? -8.061 -10.353 9.912 1.00 18.10 26 CYS D CA 1
ATOM 8147 C C . CYS D 1 26 ? -9.198 -11.319 10.234 1.00 16.58 26 CYS D C 1
ATOM 8148 O O . CYS D 1 26 ? -10.239 -11.301 9.574 1.00 19.17 26 CYS D O 1
ATOM 8151 N N . SER D 1 27 ? -8.997 -12.156 11.250 1.00 16.79 27 SER D N 1
ATOM 8152 C CA . SER D 1 27 ? -9.937 -13.243 11.547 1.00 19.33 27 SER D CA 1
ATOM 8153 C C . SER D 1 27 ? -10.901 -12.947 12.690 1.00 17.80 27 SER D C 1
ATOM 8154 O O . SER D 1 27 ? -10.664 -12.060 13.506 1.00 19.01 27 SER D O 1
ATOM 8157 N N . TYR D 1 28 ? -11.990 -13.714 12.715 1.00 15.38 28 TYR D N 1
ATOM 8158 C CA . TYR D 1 28 ? -12.934 -13.778 13.829 1.00 19.21 28 TYR D CA 1
ATOM 8159 C C . TYR D 1 28 ? -13.911 -14.914 13.528 1.00 19.82 28 TYR D C 1
ATOM 8160 O O . TYR D 1 28 ? -14.115 -15.234 12.362 1.00 19.15 28 TYR D O 1
ATOM 8169 N N . PRO D 1 29 ? -14.489 -15.560 14.564 1.00 18.89 29 PRO D N 1
ATOM 8170 C CA . PRO D 1 29 ? -15.331 -16.700 14.191 1.00 15.49 29 PRO D CA 1
ATOM 8171 C C . PRO D 1 29 ? -16.838 -16.442 14.213 1.00 20.05 29 PRO D C 1
ATOM 8172 O O . PRO D 1 29 ? -17.362 -15.846 15.150 1.00 20.22 29 PRO D O 1
ATOM 8176 N N . ILE D 1 30 ? -17.513 -16.889 13.157 1.00 15.51 30 ILE D N 1
ATOM 8177 C CA . ILE D 1 30 ? -18.957 -17.017 13.147 1.00 19.84 30 ILE D CA 1
ATOM 8178 C C . ILE D 1 30 ? -19.352 -17.962 12.023 1.00 21.00 30 ILE D C 1
ATOM 8179 O O . ILE D 1 30 ? -18.942 -17.826 10.870 1.00 19.30 30 ILE D O 1
ATOM 8184 N N . ARG D 1 31 ? -20.121 -18.966 12.391 1.00 24.85 31 ARG D N 1
ATOM 8185 C CA A ARG D 1 31 ? -20.660 -19.950 11.462 0.64 24.91 31 ARG D CA 1
ATOM 8186 C CA B ARG D 1 31 ? -20.572 -19.927 11.410 0.36 24.87 31 ARG D CA 1
ATOM 8187 C C . ARG D 1 31 ? -21.572 -19.268 10.450 1.00 23.84 31 ARG D C 1
ATOM 8188 O O . ARG D 1 31 ? -22.345 -18.394 10.830 1.00 27.43 31 ARG D O 1
ATOM 8203 N N . PRO D 1 32 ? -21.521 -19.667 9.169 1.00 21.22 32 PRO D N 1
ATOM 8204 C CA . PRO D 1 32 ? -20.705 -20.731 8.572 1.00 24.46 32 PRO D CA 1
ATOM 8205 C C . PRO D 1 32 ? -19.430 -20.290 7.842 1.00 20.31 32 PRO D C 1
ATOM 8206 O O . PRO D 1 32 ? -18.844 -21.117 7.148 1.00 19.08 32 PRO D O 1
ATOM 8210 N N . TYR D 1 33 ? -18.997 -19.043 7.996 1.00 18.63 33 TYR D N 1
ATOM 8211 C CA . TYR D 1 33 ? -17.827 -18.571 7.253 1.00 17.45 33 TYR D CA 1
ATOM 8212 C C . TYR D 1 33 ? -16.514 -18.967 7.934 1.00 19.61 33 TYR D C 1
ATOM 8213 O O . TYR D 1 33 ? -15.453 -18.921 7.305 1.00 18.03 33 TYR D O 1
ATOM 8222 N N . THR D 1 34 ? -16.591 -19.348 9.211 1.00 16.74 34 THR D N 1
ATOM 8223 C CA . THR D 1 34 ? -15.403 -19.649 10.032 1.00 19.53 34 THR D CA 1
ATOM 8224 C C . THR D 1 34 ? -14.339 -20.514 9.347 1.00 18.42 34 THR D C 1
ATOM 8225 O O . THR D 1 34 ? -13.145 -20.256 9.482 1.00 18.78 34 THR D O 1
ATOM 8229 N N . GLY D 1 35 ? -14.780 -21.541 8.625 1.00 17.62 35 GLY D N 1
ATOM 8230 C CA . GLY D 1 35 ? -13.874 -22.468 7.966 1.00 17.23 35 GLY D CA 1
ATOM 8231 C C . GLY D 1 35 ? -12.930 -21.812 6.977 1.00 21.16 35 GLY D C 1
ATOM 8232 O O . GLY D 1 35 ? -11.838 -22.326 6.714 1.00 19.86 35 GLY D O 1
ATOM 8233 N N . ILE D 1 36 ? -13.350 -20.680 6.419 1.00 19.35 36 ILE D N 1
ATOM 8234 C CA . ILE D 1 36 ? -12.499 -19.931 5.515 1.00 19.72 36 ILE D CA 1
ATOM 8235 C C . ILE D 1 36 ? -11.242 -19.518 6.263 1.00 18.80 36 ILE D C 1
ATOM 8236 O O . ILE D 1 36 ? -10.135 -19.729 5.786 1.00 20.93 36 ILE D O 1
ATOM 8241 N N . MET D 1 37 ? -11.430 -18.964 7.460 1.00 18.33 37 MET D N 1
ATOM 8242 C CA . MET D 1 37 ? -10.325 -18.460 8.267 1.00 19.18 37 MET D CA 1
ATOM 8243 C C . MET D 1 37 ? -9.498 -19.576 8.890 1.00 17.15 37 MET D C 1
ATOM 8244 O O . MET D 1 37 ? -8.287 -19.434 9.071 1.00 18.68 37 MET D O 1
ATOM 8249 N N . SER D 1 38 ? -10.159 -20.679 9.228 1.00 19.90 38 SER D N 1
ATOM 8250 C CA . SER D 1 38 ? -9.464 -21.855 9.739 1.00 21.60 38 SER D CA 1
ATOM 8251 C C . SER D 1 38 ? -8.484 -22.392 8.701 1.00 21.82 38 SER D C 1
ATOM 8252 O O . SER D 1 38 ? -7.334 -22.717 9.018 1.00 18.41 38 SER D O 1
ATOM 8255 N N . GLU D 1 39 ? -8.937 -22.471 7.457 1.00 21.04 39 GLU D N 1
ATOM 8256 C CA . GLU D 1 39 ? -8.074 -22.950 6.384 1.00 21.21 39 GLU D CA 1
ATOM 8257 C C . GLU D 1 39 ? -6.952 -21.951 6.128 1.00 21.31 39 GLU D C 1
ATOM 8258 O O . GLU D 1 39 ? -5.812 -22.341 5.890 1.00 21.79 39 GLU D O 1
ATOM 8264 N N . LEU D 1 40 ? -7.265 -20.657 6.192 1.00 22.85 40 LEU D N 1
ATOM 8265 C CA . LEU D 1 40 ? -6.232 -19.643 5.997 1.00 18.58 40 LEU D CA 1
ATOM 8266 C C . LEU D 1 40 ? -5.213 -19.680 7.131 1.00 19.65 40 LEU D C 1
ATOM 8267 O O . LEU D 1 40 ? -4.019 -19.506 6.904 1.00 17.52 40 LEU D O 1
ATOM 8272 N N . ALA D 1 41 ? -5.676 -19.913 8.354 1.00 21.66 41 ALA D N 1
ATOM 8273 C CA . ALA D 1 41 ? -4.756 -19.998 9.485 1.00 23.23 41 ALA D CA 1
ATOM 8274 C C . ALA D 1 41 ? -3.789 -21.170 9.305 1.00 20.72 41 ALA D C 1
ATOM 8275 O O . ALA D 1 41 ? -2.605 -21.059 9.612 1.00 22.35 41 ALA D O 1
ATOM 8277 N N . ARG D 1 42 ? -4.301 -22.287 8.797 1.00 24.15 42 ARG D N 1
ATOM 8278 C CA . ARG D 1 42 ? -3.456 -23.439 8.487 1.00 22.46 42 ARG D CA 1
ATOM 8279 C C . ARG D 1 42 ? -2.478 -23.105 7.367 1.00 25.00 42 ARG D C 1
ATOM 8280 O O . ARG D 1 42 ? -1.288 -23.435 7.445 1.00 23.05 42 ARG D O 1
ATOM 8288 N N . MET D 1 43 ? -2.983 -22.457 6.321 1.00 22.23 43 MET D N 1
ATOM 8289 C CA . MET D 1 43 ? -2.138 -22.103 5.180 1.00 23.37 43 MET D CA 1
ATOM 8290 C C . MET D 1 43 ? -0.975 -21.208 5.600 1.00 25.00 43 MET D C 1
ATOM 8291 O O . MET D 1 43 ? 0.136 -21.335 5.081 1.00 22.81 43 MET D O 1
ATOM 8296 N N . VAL D 1 44 ? -1.230 -20.304 6.542 1.00 21.56 44 VAL D N 1
ATOM 8297 C CA . VAL D 1 44 ? -0.176 -19.435 7.046 1.00 23.50 44 VAL D CA 1
ATOM 8298 C C . VAL D 1 44 ? 0.799 -20.223 7.936 1.00 21.68 44 VAL D C 1
ATOM 8299 O O . VAL D 1 44 ? 2.015 -20.061 7.840 1.00 26.00 44 VAL D O 1
ATOM 8303 N N . ALA D 1 45 ? 0.257 -21.080 8.795 1.00 22.23 45 ALA D N 1
ATOM 8304 C CA . ALA D 1 45 ? 1.071 -21.871 9.714 1.00 24.11 45 ALA D CA 1
ATOM 8305 C C . ALA D 1 45 ? 1.950 -22.880 8.965 1.00 23.62 45 ALA D C 1
ATOM 8306 O O . ALA D 1 45 ? 3.068 -23.187 9.393 1.00 25.87 45 ALA D O 1
ATOM 8308 N N . ASP D 1 46 ? 1.440 -23.383 7.842 1.00 24.25 46 ASP D N 1
ATOM 8309 C CA . ASP D 1 46 ? 2.145 -24.388 7.042 1.00 29.99 46 ASP D CA 1
ATOM 8310 C C . ASP D 1 46 ? 2.985 -23.751 5.943 1.00 31.60 46 ASP D C 1
ATOM 8311 O O . ASP D 1 46 ? 3.625 -24.447 5.152 1.00 30.86 46 ASP D O 1
ATOM 8316 N N . GLY D 1 47 ? 2.952 -22.425 5.878 1.00 26.86 47 GLY D N 1
ATOM 8317 C CA . GLY D 1 47 ? 3.760 -21.686 4.933 1.00 25.56 47 GLY D CA 1
ATOM 8318 C C . GLY D 1 47 ? 3.285 -21.689 3.494 1.00 28.58 47 GLY D C 1
ATOM 8319 O O . GLY D 1 47 ? 4.070 -21.395 2.595 1.00 25.59 47 GLY D O 1
ATOM 8320 N N . GLU D 1 48 ? 2.012 -22.009 3.262 1.00 24.19 48 GLU D N 1
ATOM 8321 C CA . GLU D 1 48 ? 1.470 -21.960 1.906 1.00 25.68 48 GLU D CA 1
ATOM 8322 C C . GLU D 1 48 ? 1.082 -20.532 1.522 1.00 26.26 48 GLU D C 1
ATOM 8323 O O . GLU D 1 48 ? 0.840 -20.234 0.354 1.00 25.19 48 GLU D O 1
ATOM 8329 N N . LEU D 1 49 ? 1.022 -19.656 2.518 1.00 24.78 49 LEU D N 1
ATOM 8330 C CA . LEU D 1 49 ? 0.727 -18.243 2.295 1.00 22.54 49 LEU D CA 1
ATOM 8331 C C . LEU D 1 49 ? 1.444 -17.411 3.337 1.00 22.18 49 LEU D C 1
ATOM 8332 O O . LEU D 1 49 ? 1.363 -17.693 4.536 1.00 22.78 49 LEU D O 1
ATOM 8337 N N . ASP D 1 50 ? 2.174 -16.402 2.881 1.00 24.23 50 ASP D N 1
ATOM 8338 C CA . ASP D 1 50 ? 2.804 -15.478 3.799 1.00 23.97 50 ASP D CA 1
ATOM 8339 C C . ASP D 1 50 ? 1.921 -14.250 3.910 1.00 24.44 50 ASP D C 1
ATOM 8340 O O . ASP D 1 50 ? 1.855 -13.436 2.998 1.00 23.87 50 ASP D O 1
ATOM 8345 N N . ALA D 1 51 ? 1.218 -14.149 5.028 1.00 24.48 51 ALA D N 1
ATOM 8346 C CA . ALA D 1 51 ? 0.388 -12.991 5.309 1.00 23.67 51 ALA D CA 1
ATOM 8347 C C . ALA D 1 51 ? 0.364 -12.753 6.797 1.00 22.23 51 ALA D C 1
ATOM 8348 O O . ALA D 1 51 ? 0.527 -13.680 7.593 1.00 20.00 51 ALA D O 1
ATOM 8350 N N . GLU D 1 52 ? 0.161 -11.502 7.174 1.00 19.25 52 GLU D N 1
ATOM 8351 C CA . GLU D 1 52 ? -0.052 -11.178 8.564 1.00 22.23 52 GLU D CA 1
ATOM 8352 C C . GLU D 1 52 ? -1.476 -11.628 8.904 1.00 24.44 52 GLU D C 1
ATOM 8353 O O . GLU D 1 52 ? -2.443 -11.230 8.247 1.00 23.52 52 GLU D O 1
ATOM 8359 N N . PHE D 1 53 ? -1.591 -12.504 9.896 1.00 22.75 53 PHE D N 1
ATOM 8360 C CA . PHE D 1 53 ? -2.869 -13.083 10.277 1.00 19.78 53 PHE D CA 1
ATOM 8361 C C . PHE D 1 53 ? -3.291 -12.483 11.621 1.00 24.87 53 PHE D C 1
ATOM 8362 O O . PHE D 1 53 ? -2.820 -12.893 12.683 1.00 20.08 53 PHE D O 1
ATOM 8370 N N . VAL D 1 54 ? -4.183 -11.499 11.557 1.00 22.57 54 VAL D N 1
ATOM 8371 C CA . VAL D 1 54 ? -4.521 -10.691 12.719 1.00 19.76 54 VAL D CA 1
ATOM 8372 C C . VAL D 1 54 ? -5.810 -11.182 13.372 1.00 18.15 54 VAL D C 1
ATOM 8373 O O . VAL D 1 54 ? -6.862 -11.247 12.734 1.00 19.70 54 VAL D O 1
ATOM 8377 N N . HIS D 1 55 ? -5.710 -11.547 14.644 1.00 18.74 55 HIS D N 1
ATOM 8378 C CA . HIS D 1 55 ? -6.862 -11.989 15.413 1.00 17.08 55 HIS D CA 1
ATOM 8379 C C . HIS D 1 55 ? -7.720 -10.801 15.825 1.00 17.03 55 HIS D C 1
ATOM 8380 O O . HIS D 1 55 ? -7.484 -10.200 16.871 1.00 16.27 55 HIS D O 1
ATOM 8387 N N . GLY D 1 56 ? -8.718 -10.471 15.015 1.00 16.39 56 GLY D N 1
ATOM 8388 C CA . GLY D 1 56 ? -9.600 -9.368 15.340 1.00 17.61 56 GLY D CA 1
ATOM 8389 C C . GLY D 1 56 ? -10.400 -9.691 16.586 1.00 19.84 56 GLY D C 1
ATOM 8390 O O . GLY D 1 56 ? -10.707 -10.854 16.844 1.00 20.84 56 GLY D O 1
ATOM 8391 N N . GLU D 1 57 ? -10.734 -8.660 17.355 1.00 16.95 57 GLU D N 1
ATOM 8392 C CA . GLU D 1 57 ? -11.495 -8.828 18.588 1.00 16.96 57 GLU D CA 1
ATOM 8393 C C . GLU D 1 57 ? -12.988 -8.868 18.299 1.00 18.35 57 GLU D C 1
ATOM 8394 O O . GLU D 1 57 ? -13.794 -9.036 19.207 1.00 23.29 57 GLU D O 1
ATOM 8400 N N . GLY D 1 58 ? -13.344 -8.719 17.026 1.00 18.10 58 GLY D N 1
ATOM 8401 C CA . GLY D 1 58 ? -14.729 -8.711 16.600 1.00 16.64 58 GLY D CA 1
ATOM 8402 C C . GLY D 1 58 ? -14.816 -8.223 15.168 1.00 17.97 58 GLY D C 1
ATOM 8403 O O . GLY D 1 58 ? -13.809 -7.821 14.600 1.00 15.75 58 GLY D O 1
ATOM 8404 N N . GLU D 1 59 ? -16.017 -8.241 14.595 1.00 15.64 59 GLU D N 1
ATOM 8405 C CA . GLU D 1 59 ? -16.196 -7.943 13.176 1.00 18.94 59 GLU D CA 1
ATOM 8406 C C . GLU D 1 59 ? -16.009 -6.477 12.850 1.00 19.34 59 GLU D C 1
ATOM 8407 O O . GLU D 1 59 ? -15.499 -6.136 11.783 1.00 18.09 59 GLU D O 1
ATOM 8413 N N . HIS D 1 60 ? -16.430 -5.611 13.764 1.00 14.13 60 HIS D N 1
ATOM 8414 C CA . HIS D 1 60 ? -16.190 -4.185 13.607 1.00 14.21 60 HIS D CA 1
ATOM 8415 C C . HIS D 1 60 ? -14.688 -3.947 13.456 1.00 15.67 60 HIS D C 1
ATOM 8416 O O . HIS D 1 60 ? -14.248 -3.220 12.562 1.00 15.38 60 HIS D O 1
ATOM 8423 N N . ALA D 1 61 ? -13.911 -4.590 14.318 1.00 15.56 61 ALA D N 1
ATOM 8424 C CA . ALA D 1 61 ? -12.452 -4.486 14.263 1.00 15.66 61 ALA D CA 1
ATOM 8425 C C . ALA D 1 61 ? -11.847 -5.111 13.003 1.00 12.88 61 ALA D C 1
ATOM 8426 O O . ALA D 1 61 ? -10.897 -4.568 12.456 1.00 18.50 61 ALA D O 1
ATOM 8428 N N . GLN D 1 62 ? -12.363 -6.270 12.590 1.00 14.68 62 GLN D N 1
ATOM 8429 C CA . GLN D 1 62 ? -11.949 -6.917 11.345 1.00 14.36 62 GLN D CA 1
ATOM 8430 C C . GLN D 1 62 ? -11.932 -5.945 10.172 1.00 15.03 62 GLN D C 1
ATOM 8431 O O . GLN D 1 62 ? -10.943 -5.844 9.447 1.00 17.98 62 GLN D O 1
ATOM 8437 N N . LEU D 1 63 ? -13.043 -5.239 9.982 1.00 14.43 63 LEU D N 1
ATOM 8438 C CA . LEU D 1 63 ? -13.163 -4.308 8.875 1.00 15.25 63 LEU D CA 1
ATOM 8439 C C . LEU D 1 63 ? -12.263 -3.096 9.111 1.00 16.16 63 LEU D C 1
ATOM 8440 O O . LEU D 1 63 ? -11.707 -2.540 8.168 1.00 15.47 63 LEU D O 1
ATOM 8445 N N . SER D 1 64 ? -12.104 -2.706 10.371 1.00 16.92 64 SER D N 1
ATOM 8446 C CA . SER D 1 64 ? -11.255 -1.565 10.717 1.00 16.66 64 SER D CA 1
ATOM 8447 C C . SER D 1 64 ? -9.783 -1.888 10.482 1.00 18.19 64 SER D C 1
ATOM 8448 O O . SER D 1 64 ? -9.003 -1.038 10.032 1.00 16.82 64 SER D O 1
ATOM 8451 N N . VAL D 1 65 ? -9.398 -3.118 10.802 1.00 18.45 65 VAL D N 1
ATOM 8452 C CA . VAL D 1 65 ? -8.024 -3.546 10.569 1.00 13.49 65 VAL D CA 1
ATOM 8453 C C . VAL D 1 65 ? -7.707 -3.542 9.065 1.00 17.61 65 VAL D C 1
ATOM 8454 O O . VAL D 1 65 ? -6.671 -3.022 8.642 1.00 15.62 65 VAL D O 1
ATOM 8458 N N . VAL D 1 66 ? -8.599 -4.087 8.241 1.00 15.83 66 VAL D N 1
ATOM 8459 C CA . VAL D 1 66 ? -8.294 -4.147 6.808 1.00 19.14 66 VAL D CA 1
ATOM 8460 C C . VAL D 1 66 ? -8.446 -2.771 6.137 1.00 16.68 66 VAL D C 1
ATOM 8461 O O . VAL D 1 66 ? -7.823 -2.513 5.109 1.00 17.91 66 VAL D O 1
ATOM 8465 N N . TYR D 1 67 ? -9.245 -1.885 6.726 1.00 15.66 67 TYR D N 1
ATOM 8466 C CA . TYR D 1 67 ? -9.263 -0.471 6.329 1.00 13.74 67 TYR D CA 1
ATOM 8467 C C . TYR D 1 67 ? -7.859 0.122 6.461 1.00 16.76 67 TYR D C 1
ATOM 8468 O O . TYR D 1 67 ? -7.310 0.682 5.508 1.00 15.47 67 TYR D O 1
ATOM 8477 N N . GLY D 1 68 ? -7.284 -0.006 7.652 1.00 17.82 68 GLY D N 1
ATOM 8478 C CA . GLY D 1 68 ? -5.957 0.517 7.917 1.00 16.57 68 GLY D CA 1
ATOM 8479 C C . GLY D 1 68 ? -4.902 -0.086 7.002 1.00 15.55 68 GLY D C 1
ATOM 8480 O O . GLY D 1 68 ? -4.092 0.633 6.424 1.00 13.80 68 GLY D O 1
ATOM 8481 N N . ALA D 1 69 ? -4.923 -1.410 6.863 1.00 16.06 69 ALA D N 1
ATOM 8482 C CA . ALA D 1 69 ? -3.933 -2.110 6.045 1.00 15.36 69 ALA D CA 1
ATOM 8483 C C . ALA D 1 69 ? -4.061 -1.753 4.562 1.00 15.35 69 ALA D C 1
ATOM 8484 O O . ALA D 1 69 ? -3.062 -1.567 3.877 1.00 15.63 69 ALA D O 1
ATOM 8486 N N . SER D 1 70 ? -5.286 -1.635 4.062 1.00 17.25 70 SER D N 1
ATOM 8487 C CA . SER D 1 70 ? -5.475 -1.258 2.662 1.00 16.82 70 SER D CA 1
ATOM 8488 C C . SER D 1 70 ? -4.958 0.158 2.369 1.00 19.75 70 SER D C 1
ATOM 8489 O O . SER D 1 70 ? -4.465 0.436 1.278 1.00 19.56 70 SER D O 1
ATOM 8492 N N . ALA D 1 71 ? -5.064 1.047 3.352 1.00 14.68 71 ALA D N 1
ATOM 8493 C CA . ALA D 1 71 ? -4.558 2.404 3.208 1.00 14.41 71 ALA D CA 1
ATOM 8494 C C . ALA D 1 71 ? -3.035 2.446 3.281 1.00 18.60 71 ALA D C 1
ATOM 8495 O O . ALA D 1 71 ? -2.418 3.418 2.843 1.00 16.79 71 ALA D O 1
ATOM 8497 N N . ALA D 1 72 ? -2.433 1.390 3.829 1.00 16.55 72 ALA D N 1
ATOM 8498 C CA . ALA D 1 72 ? -0.977 1.304 3.906 1.00 19.64 72 ALA D CA 1
ATOM 8499 C C . ALA D 1 72 ? -0.405 0.493 2.737 1.00 20.82 72 ALA D C 1
ATOM 8500 O O . ALA D 1 72 ? 0.799 0.215 2.692 1.00 20.99 72 ALA D O 1
ATOM 8502 N N . GLY D 1 73 ? -1.269 0.114 1.801 1.00 18.33 73 GLY D N 1
ATOM 8503 C CA . GLY D 1 73 ? -0.833 -0.496 0.555 1.00 19.09 73 GLY D CA 1
ATOM 8504 C C . GLY D 1 73 ? -0.910 -2.010 0.483 1.00 19.71 73 GLY D C 1
ATOM 8505 O O . GLY D 1 73 ? -0.509 -2.605 -0.517 1.00 19.34 73 GLY D O 1
ATOM 8506 N N . ALA D 1 74 ? -1.422 -2.641 1.532 1.00 19.02 74 ALA D N 1
ATOM 8507 C CA . ALA D 1 74 ? -1.559 -4.095 1.545 1.00 17.17 74 ALA D CA 1
ATOM 8508 C C . ALA D 1 74 ? -2.817 -4.526 0.807 1.00 18.40 74 ALA D C 1
ATOM 8509 O O . ALA D 1 74 ? -3.844 -3.853 0.880 1.00 17.45 74 ALA D O 1
ATOM 8511 N N . ARG D 1 75 ? -2.731 -5.630 0.068 1.00 21.22 75 ARG D N 1
ATOM 8512 C CA . ARG D 1 75 ? -3.940 -6.332 -0.358 1.00 18.94 75 ARG D CA 1
ATOM 8513 C C . ARG D 1 75 ? -4.492 -7.059 0.868 1.00 17.98 75 ARG D C 1
ATOM 8514 O O . ARG D 1 75 ? -3.734 -7.674 1.626 1.00 16.77 75 ARG D O 1
ATOM 8522 N N . VAL D 1 76 ? -5.801 -6.986 1.083 1.00 16.17 76 VAL D N 1
ATOM 8523 C CA . VAL D 1 76 ? -6.363 -7.452 2.348 1.00 17.43 76 VAL D CA 1
ATOM 8524 C C . VAL D 1 76 ? -7.594 -8.328 2.160 1.00 14.73 76 VAL D C 1
ATOM 8525 O O . VAL D 1 76 ? -8.290 -8.232 1.147 1.00 17.47 76 VAL D O 1
ATOM 8529 N N . PHE D 1 77 ? -7.854 -9.173 3.148 1.00 14.28 77 PHE D N 1
ATOM 8530 C CA . PHE D 1 77 ? -9.019 -10.050 3.131 1.00 13.13 77 PHE D CA 1
ATOM 8531 C C . PHE D 1 77 ? -9.612 -10.196 4.519 1.00 15.92 77 PHE D C 1
ATOM 8532 O O . PHE D 1 77 ? -8.891 -10.301 5.513 1.00 17.07 77 PHE D O 1
ATOM 8540 N N . THR D 1 78 ? -10.933 -10.220 4.586 1.00 13.83 78 THR D N 1
ATOM 8541 C CA . THR D 1 78 ? -11.602 -10.570 5.823 1.00 15.93 78 THR D CA 1
ATOM 8542 C C . THR D 1 78 ? -12.947 -11.161 5.416 1.00 17.50 78 THR D C 1
ATOM 8543 O O . THR D 1 78 ? -13.203 -11.351 4.230 1.00 15.40 78 THR D O 1
ATOM 8547 N N . GLY D 1 79 ? -13.794 -11.471 6.387 1.00 14.99 79 GLY D N 1
ATOM 8548 C CA . GLY D 1 79 ? -15.099 -12.012 6.067 1.00 16.62 79 GLY D CA 1
ATOM 8549 C C . GLY D 1 79 ? -15.961 -12.176 7.295 1.00 16.72 79 GLY D C 1
ATOM 8550 O O . GLY D 1 79 ? -15.480 -12.017 8.412 1.00 16.67 79 GLY D O 1
ATOM 8551 N N . SER D 1 80 ? -17.236 -12.488 7.091 1.00 17.57 80 SER D N 1
ATOM 8552 C CA . SER D 1 80 ? -18.132 -12.749 8.208 1.00 19.68 80 SER D CA 1
ATOM 8553 C C . SER D 1 80 ? -19.451 -13.360 7.758 1.00 19.24 80 SER D C 1
ATOM 8554 O O . SER D 1 80 ? -19.597 -13.778 6.610 1.00 18.54 80 SER D O 1
ATOM 8557 N N . SER D 1 81 ? -20.402 -13.384 8.687 1.00 16.00 81 SER D N 1
ATOM 8558 C CA . SER D 1 81 ? -21.713 -13.992 8.499 1.00 17.83 81 SER D CA 1
ATOM 8559 C C . SER D 1 81 ? -22.695 -13.331 9.446 1.00 19.08 81 SER D C 1
ATOM 8560 O O . SER D 1 81 ? -22.302 -12.874 10.521 1.00 17.45 81 SER D O 1
ATOM 8563 N N . GLY D 1 82 ? -23.966 -13.291 9.060 1.00 16.93 82 GLY D N 1
ATOM 8564 C CA . GLY D 1 82 ? -25.027 -12.929 9.989 1.00 17.91 82 GLY D CA 1
ATOM 8565 C C . GLY D 1 82 ? -24.835 -11.636 10.768 1.00 18.48 82 GLY D C 1
ATOM 8566 O O . GLY D 1 82 ? -24.574 -10.585 10.175 1.00 18.09 82 GLY D O 1
ATOM 8567 N N . VAL D 1 83 ? -24.947 -11.715 12.096 1.00 15.98 83 VAL D N 1
ATOM 8568 C CA . VAL D 1 83 ? -24.863 -10.530 12.936 1.00 16.17 83 VAL D CA 1
ATOM 8569 C C . VAL D 1 83 ? -23.450 -9.982 12.984 1.00 18.83 83 VAL D C 1
ATOM 8570 O O . VAL D 1 83 ? -23.230 -8.875 13.466 1.00 17.25 83 VAL D O 1
ATOM 8574 N N . GLY D 1 84 ? -22.494 -10.759 12.484 1.00 16.94 84 GLY D N 1
ATOM 8575 C CA . GLY D 1 84 ? -21.147 -10.255 12.305 1.00 17.53 84 GLY D CA 1
ATOM 8576 C C . GLY D 1 84 ? -21.122 -9.208 11.206 1.00 20.17 84 GLY D C 1
ATOM 8577 O O . GLY D 1 84 ? -20.394 -8.213 11.285 1.00 16.10 84 GLY D O 1
ATOM 8578 N N . VAL D 1 85 ? -21.937 -9.428 10.176 1.00 20.24 85 VAL D N 1
ATOM 8579 C CA . VAL D 1 85 ? -22.041 -8.486 9.072 1.00 15.47 85 VAL D CA 1
ATOM 8580 C C . VAL D 1 85 ? -22.664 -7.167 9.536 1.00 18.82 85 VAL D C 1
ATOM 8581 O O . VAL D 1 85 ? -22.200 -6.086 9.166 1.00 17.44 85 VAL D O 1
ATOM 8585 N N . THR D 1 86 ? -23.700 -7.246 10.363 1.00 16.11 86 THR D N 1
ATOM 8586 C CA . THR D 1 86 ? -24.311 -6.024 10.871 1.00 18.37 86 THR D CA 1
ATOM 8587 C C . THR D 1 86 ? -23.458 -5.366 11.960 1.00 16.82 86 THR D C 1
ATOM 8588 O O . THR D 1 86 ? -23.455 -4.145 12.071 1.00 16.40 86 THR D O 1
ATOM 8592 N N . TYR D 1 87 ? -22.726 -6.152 12.750 1.00 17.24 87 TYR D N 1
ATOM 8593 C CA . TYR D 1 87 ? -21.874 -5.552 13.778 1.00 15.49 87 TYR D CA 1
ATOM 8594 C C . TYR D 1 87 ? -20.776 -4.685 13.146 1.00 15.88 87 TYR D C 1
ATOM 8595 O O . TYR D 1 87 ? -20.377 -3.670 13.718 1.00 15.76 87 TYR D O 1
ATOM 8604 N N . ALA D 1 88 ? -20.301 -5.066 11.961 1.00 16.36 88 ALA D N 1
ATOM 8605 C CA . ALA D 1 88 ? -19.250 -4.297 11.283 1.00 16.62 88 ALA D CA 1
ATOM 8606 C C . ALA D 1 88 ? -19.779 -3.135 10.426 1.00 17.43 88 ALA D C 1
ATOM 8607 O O . ALA D 1 88 ? -18.996 -2.440 9.782 1.00 18.68 88 ALA D O 1
ATOM 8609 N N . MET D 1 89 ? -21.093 -2.920 10.434 1.00 17.07 89 MET D N 1
ATOM 8610 C CA . MET D 1 89 ? -21.756 -1.964 9.531 1.00 16.81 89 MET D CA 1
ATOM 8611 C C . MET D 1 89 ? -21.119 -0.572 9.460 1.00 18.84 89 MET D C 1
ATOM 8612 O O . MET D 1 89 ? -21.020 0.007 8.370 1.00 15.10 89 MET D O 1
ATOM 8617 N N . GLU D 1 90 ? -20.682 -0.034 10.602 1.00 14.96 90 GLU D N 1
ATOM 8618 C CA . GLU D 1 90 ? -20.168 1.338 10.624 1.00 14.18 90 GLU D CA 1
ATOM 8619 C C . GLU D 1 90 ? -19.010 1.546 9.659 1.00 14.86 90 GLU D C 1
ATOM 8620 O O . GLU D 1 90 ? -18.813 2.638 9.146 1.00 14.93 90 GLU D O 1
ATOM 8626 N N . VAL D 1 91 ? -18.250 0.489 9.412 1.00 13.82 91 VAL D N 1
ATOM 8627 C CA . VAL D 1 91 ? -16.962 0.639 8.750 1.00 13.63 91 VAL D CA 1
ATOM 8628 C C . VAL D 1 91 ? -17.083 0.535 7.223 1.00 16.33 91 VAL D C 1
ATOM 8629 O O . VAL D 1 91 ? -16.178 0.947 6.504 1.00 16.37 91 VAL D O 1
ATOM 8633 N N . TYR D 1 92 ? -18.205 0.011 6.729 1.00 14.48 92 TYR D N 1
ATOM 8634 C CA . TYR D 1 92 ? -18.354 -0.242 5.295 1.00 15.94 92 TYR D CA 1
ATOM 8635 C C . TYR D 1 92 ? -18.280 1.043 4.472 1.00 17.37 92 TYR D C 1
ATOM 8636 O O . TYR D 1 92 ? -17.633 1.086 3.428 1.00 16.88 92 TYR D O 1
ATOM 8645 N N . SER D 1 93 ? -18.948 2.092 4.932 1.00 19.35 93 SER D N 1
ATOM 8646 C CA . SER D 1 93 ? -18.954 3.330 4.166 1.00 16.31 93 SER D CA 1
ATOM 8647 C C . SER D 1 93 ? -17.586 4.038 4.189 1.00 18.74 93 SER D C 1
ATOM 8648 O O . SER D 1 93 ? -17.124 4.481 3.138 1.00 18.59 93 SER D O 1
ATOM 8651 N N . PRO D 1 94 ? -16.918 4.126 5.364 1.00 19.19 94 PRO D N 1
ATOM 8652 C CA . PRO D 1 94 ? -15.539 4.640 5.340 1.00 13.63 94 PRO D CA 1
ATOM 8653 C C . PRO D 1 94 ? -14.596 3.905 4.376 1.00 19.37 94 PRO D C 1
ATOM 8654 O O . PRO D 1 94 ? -13.726 4.539 3.771 1.00 15.44 94 PRO D O 1
ATOM 8658 N N . ILE D 1 95 ? -14.749 2.590 4.248 1.00 15.74 95 ILE D N 1
ATOM 8659 C CA . ILE D 1 95 ? -13.896 1.828 3.337 1.00 15.84 95 ILE D CA 1
ATOM 8660 C C . ILE D 1 95 ? -14.179 2.209 1.883 1.00 14.20 95 ILE D C 1
ATOM 8661 O O . ILE D 1 95 ? -13.263 2.492 1.110 1.00 17.02 95 ILE D O 1
ATOM 8666 N N . SER D 1 96 ? -15.454 2.230 1.520 1.00 16.32 96 SER D N 1
ATOM 8667 C CA . SER D 1 96 ? -15.853 2.584 0.165 1.00 18.61 96 SER D CA 1
ATOM 8668 C C . SER D 1 96 ? -15.481 4.032 -0.175 1.00 19.05 96 SER D C 1
ATOM 8669 O O . SER D 1 96 ? -14.845 4.305 -1.199 1.00 16.93 96 SER D O 1
ATOM 8672 N N . GLY D 1 97 ? -15.865 4.954 0.701 1.00 14.96 97 GLY D N 1
ATOM 8673 C CA . GLY D 1 97 ? -15.630 6.365 0.465 1.00 15.51 97 GLY D CA 1
ATOM 8674 C C . GLY D 1 97 ? -14.162 6.751 0.427 1.00 15.23 97 GLY D C 1
ATOM 8675 O O . GLY D 1 97 ? -13.799 7.764 -0.173 1.00 16.89 97 GLY D O 1
ATOM 8676 N N . GLU D 1 98 ? -13.308 5.955 1.063 1.00 16.53 98 GLU D N 1
ATOM 8677 C CA . GLU D 1 98 ? -11.867 6.178 0.947 1.00 15.18 98 GLU D CA 1
ATOM 8678 C C . GLU D 1 98 ? -11.259 5.358 -0.191 1.00 13.58 98 GLU D C 1
ATOM 8679 O O . GLU D 1 98 ? -10.028 5.310 -0.361 1.00 16.19 98 GLU D O 1
ATOM 8685 N N . ARG D 1 99 ? -12.127 4.717 -0.966 1.00 13.17 99 ARG D N 1
ATOM 8686 C CA . ARG D 1 99 ? -11.719 3.987 -2.171 1.00 15.17 99 ARG D CA 1
ATOM 8687 C C . ARG D 1 99 ? -10.644 2.933 -1.887 1.00 16.52 99 ARG D C 1
ATOM 8688 O O . ARG D 1 99 ? -9.633 2.846 -2.586 1.00 16.10 99 ARG D O 1
ATOM 8696 N N . LEU D 1 100 ? -10.882 2.130 -0.855 1.00 15.26 100 LEU D N 1
ATOM 8697 C CA . LEU D 1 100 ? -9.976 1.052 -0.481 1.00 13.62 100 LEU D CA 1
ATOM 8698 C C . LEU D 1 100 ? -10.617 -0.276 -0.882 1.00 18.13 100 LEU D C 1
ATOM 8699 O O . LEU D 1 100 ? -11.653 -0.663 -0.333 1.00 15.25 100 LEU D O 1
ATOM 8704 N N . PRO D 1 101 ? -10.008 -0.979 -1.847 1.00 19.47 101 PRO D N 1
ATOM 8705 C CA . PRO D 1 101 ? -10.607 -2.191 -2.415 1.00 16.66 101 PRO D CA 1
ATOM 8706 C C . PRO D 1 101 ? -10.455 -3.404 -1.500 1.00 17.94 101 PRO D C 1
ATOM 8707 O O . PRO D 1 101 ? -9.984 -4.455 -1.929 1.00 16.89 101 PRO D O 1
ATOM 8711 N N . VAL D 1 102 ? -10.840 -3.230 -0.239 1.00 14.59 102 VAL D N 1
ATOM 8712 C CA . VAL D 1 102 ? -11.049 -4.329 0.688 1.00 15.34 102 VAL D CA 1
ATOM 8713 C C . VAL D 1 102 ? -11.943 -5.422 0.095 1.00 15.97 102 VAL D C 1
ATOM 8714 O O . VAL D 1 102 ? -13.002 -5.129 -0.458 1.00 15.69 102 VAL D O 1
ATOM 8718 N N . GLN D 1 103 ? -11.548 -6.680 0.228 1.00 16.74 103 GLN D N 1
ATOM 8719 C CA . GLN D 1 103 ? -12.492 -7.744 -0.068 1.00 16.50 103 GLN D CA 1
ATOM 8720 C C . GLN D 1 103 ? -12.954 -8.416 1.213 1.00 17.64 103 GLN D C 1
ATOM 8721 O O . GLN D 1 103 ? -12.156 -8.738 2.090 1.00 13.22 103 GLN D O 1
ATOM 8727 N N . MET D 1 104 ? -14.264 -8.604 1.307 1.00 14.01 104 MET D N 1
ATOM 8728 C CA . MET D 1 104 ? -14.887 -9.280 2.429 1.00 13.96 104 MET D CA 1
ATOM 8729 C C . MET D 1 104 ? -15.755 -10.424 1.912 1.00 15.62 104 MET D C 1
ATOM 8730 O O . MET D 1 104 ? -16.662 -10.200 1.109 1.00 16.23 104 MET D O 1
ATOM 8735 N N . ALA D 1 105 ? -15.456 -11.647 2.340 1.00 16.56 105 ALA D N 1
ATOM 8736 C CA . ALA D 1 105 ? -16.302 -12.780 2.002 1.00 17.12 105 ALA D CA 1
ATOM 8737 C C . ALA D 1 105 ? -17.477 -12.779 2.950 1.00 17.61 105 ALA D C 1
ATOM 8738 O O . ALA D 1 105 ? -17.303 -12.575 4.147 1.00 18.28 105 ALA D O 1
ATOM 8740 N N . ILE D 1 106 ? -18.676 -12.994 2.433 1.00 17.36 106 ILE D N 1
ATOM 8741 C CA . ILE D 1 106 ? -19.798 -13.248 3.311 1.00 15.89 106 ILE D CA 1
ATOM 8742 C C . ILE D 1 106 ? -20.413 -14.606 2.989 1.00 18.07 106 ILE D C 1
ATOM 8743 O O . ILE D 1 106 ? -20.966 -14.792 1.908 1.00 19.11 106 ILE D O 1
ATOM 8748 N N . ALA D 1 107 ? -20.293 -15.557 3.916 1.00 16.38 107 ALA D N 1
ATOM 8749 C CA . ALA D 1 107 ? -21.099 -16.776 3.856 1.00 17.35 107 ALA D CA 1
ATOM 8750 C C . ALA D 1 107 ? -22.342 -16.486 4.680 1.00 19.62 107 ALA D C 1
ATOM 8751 O O . ALA D 1 107 ? -22.249 -16.287 5.882 1.00 20.71 107 ALA D O 1
ATOM 8753 N N A ASP D 1 108 ? -23.501 -16.466 4.026 0.58 19.46 108 ASP D N 1
ATOM 8754 N N B ASP D 1 108 ? -23.496 -16.440 4.023 0.42 19.45 108 ASP D N 1
ATOM 8755 C CA A ASP D 1 108 ? -24.731 -15.972 4.646 0.58 18.90 108 ASP D CA 1
ATOM 8756 C CA B ASP D 1 108 ? -24.704 -15.889 4.632 0.42 18.89 108 ASP D CA 1
ATOM 8757 C C A ASP D 1 108 ? -25.147 -16.717 5.907 0.58 19.70 108 ASP D C 1
ATOM 8758 C C B ASP D 1 108 ? -25.209 -16.679 5.834 0.42 19.71 108 ASP D C 1
ATOM 8759 O O A ASP D 1 108 ? -25.122 -17.947 5.968 0.58 19.42 108 ASP D O 1
ATOM 8760 O O B ASP D 1 108 ? -25.064 -17.900 5.906 0.42 19.43 108 ASP D O 1
ATOM 8769 N N A ARG D 1 109 ? -25.547 -15.939 6.903 0.58 19.04 109 ARG D N 1
ATOM 8770 N N B ARG D 1 109 ? -25.814 -15.956 6.769 0.42 19.22 109 ARG D N 1
ATOM 8771 C CA A ARG D 1 109 ? -26.143 -16.456 8.120 0.58 20.12 109 ARG D CA 1
ATOM 8772 C CA B ARG D 1 109 ? -26.422 -16.549 7.949 0.42 20.08 109 ARG D CA 1
ATOM 8773 C C A ARG D 1 109 ? -27.292 -15.519 8.471 0.58 19.00 109 ARG D C 1
ATOM 8774 C C B ARG D 1 109 ? -27.545 -15.650 8.448 0.42 19.11 109 ARG D C 1
ATOM 8775 O O A ARG D 1 109 ? -27.187 -14.312 8.269 0.58 18.48 109 ARG D O 1
ATOM 8776 O O B ARG D 1 109 ? -27.408 -14.428 8.451 0.42 18.44 109 ARG D O 1
ATOM 8791 N N A THR D 1 110 ? -28.401 -16.068 8.953 0.58 19.79 110 THR D N 1
ATOM 8792 N N B THR D 1 110 ? -28.657 -16.258 8.846 0.42 19.56 110 THR D N 1
ATOM 8793 C CA A THR D 1 110 ? -29.534 -15.242 9.366 0.58 19.25 110 THR D CA 1
ATOM 8794 C CA B THR D 1 110 ? -29.782 -15.521 9.414 0.42 19.61 110 THR D CA 1
ATOM 8795 C C A THR D 1 110 ? -29.125 -14.237 10.437 0.58 19.13 110 THR D C 1
ATOM 8796 C C B THR D 1 110 ? -29.342 -14.623 10.570 0.42 19.15 110 THR D C 1
ATOM 8797 O O A THR D 1 110 ? -28.153 -14.447 11.156 0.58 18.41 110 THR D O 1
ATOM 8798 O O B THR D 1 110 ? -28.595 -15.051 11.450 0.42 19.47 110 THR D O 1
ATOM 8805 N N A LEU D 1 111 ? -29.860 -13.139 10.548 0.58 17.04 111 LEU D N 1
ATOM 8806 N N B LEU D 1 111 ? -29.795 -13.374 10.555 0.42 17.41 111 LEU D N 1
ATOM 8807 C CA A LEU D 1 111 ? -29.677 -12.261 11.694 0.58 18.74 111 LEU D CA 1
ATOM 8808 C CA B LEU D 1 111 ? -29.550 -12.465 11.668 0.42 18.70 111 LEU D CA 1
ATOM 8809 C C A LEU D 1 111 ? -30.282 -12.923 12.937 0.58 19.50 111 LEU D C 1
ATOM 8810 C C B LEU D 1 111 ? -30.309 -12.916 12.919 0.42 19.49 111 LEU D C 1
ATOM 8811 O O A LEU D 1 111 ? -30.867 -14.008 12.852 0.58 20.41 111 LEU D O 1
ATOM 8812 O O B LEU D 1 111 ? -31.321 -13.609 12.820 0.42 20.48 111 LEU D O 1
ATOM 8821 N N A ASP D 1 112 ? -30.113 -12.285 14.090 0.58 17.69 112 ASP D N 1
ATOM 8822 N N B ASP D 1 112 ? -29.804 -12.534 14.089 0.42 17.92 112 ASP D N 1
ATOM 8823 C CA A ASP D 1 112 ? -30.797 -12.695 15.313 0.58 19.00 112 ASP D CA 1
ATOM 8824 C CA B ASP D 1 112 ? -30.545 -12.676 15.342 0.42 19.08 112 ASP D CA 1
ATOM 8825 C C A ASP D 1 112 ? -32.075 -11.884 15.458 0.58 20.34 112 ASP D C 1
ATOM 8826 C C B ASP D 1 112 ? -31.794 -11.803 15.265 0.42 19.94 112 ASP D C 1
ATOM 8827 O O A ASP D 1 112 ? -32.009 -10.660 15.551 0.58 16.45 112 ASP D O 1
ATOM 8828 O O B ASP D 1 112 ? -31.808 -10.831 14.516 0.42 16.93 112 ASP D O 1
ATOM 8837 N N A PRO D 1 113 ? -33.244 -12.546 15.470 0.58 20.95 113 PRO D N 1
ATOM 8838 N N B PRO D 1 113 ? -32.836 -12.118 16.057 0.42 21.30 113 PRO D N 1
ATOM 8839 C CA A PRO D 1 113 ? -33.523 -13.965 15.237 0.58 19.27 113 PRO D CA 1
ATOM 8840 C CA B PRO D 1 113 ? -32.966 -13.182 17.048 0.42 20.87 113 PRO D CA 1
ATOM 8841 C C A PRO D 1 113 ? -33.727 -14.215 13.744 0.58 20.32 113 PRO D C 1
ATOM 8842 C C B PRO D 1 113 ? -33.898 -14.311 16.602 0.42 21.19 113 PRO D C 1
ATOM 8843 O O A PRO D 1 113 ? -33.836 -13.234 13.004 0.58 19.47 113 PRO D O 1
ATOM 8844 O O B PRO D 1 113 ? -34.713 -14.117 15.698 0.42 21.61 113 PRO D O 1
ATOM 8851 N N A PRO D 1 114 ? -33.800 -15.486 13.299 0.58 18.57 114 PRO D N 1
ATOM 8852 N N B PRO D 1 114 ? -33.759 -15.494 17.218 0.42 22.07 114 PRO D N 1
ATOM 8853 C CA A PRO D 1 114 ? -33.859 -16.766 14.022 0.58 21.35 114 PRO D CA 1
ATOM 8854 C CA B PRO D 1 114 ? -32.667 -15.779 18.151 0.42 21.28 114 PRO D CA 1
ATOM 8855 C C A PRO D 1 114 ? -32.534 -17.313 14.562 0.58 22.06 114 PRO D C 1
ATOM 8856 C C B PRO D 1 114 ? -31.437 -16.244 17.397 0.42 19.48 114 PRO D C 1
ATOM 8857 O O A PRO D 1 114 ? -32.560 -18.357 15.215 0.58 23.21 114 PRO D O 1
ATOM 8858 O O B PRO D 1 114 ? -31.297 -15.939 16.216 0.42 21.76 114 PRO D O 1
ATOM 8865 N N A GLY D 1 115 ? -31.408 -16.662 14.292 0.58 17.41 115 GLY D N 1
ATOM 8866 N N B GLY D 1 115 ? -30.556 -16.973 18.069 0.42 21.91 115 GLY D N 1
ATOM 8867 C CA A GLY D 1 115 ? -30.165 -17.052 14.939 0.58 23.64 115 GLY D CA 1
ATOM 8868 C CA B GLY D 1 115 ? -29.442 -17.592 17.383 0.42 22.76 115 GLY D CA 1
ATOM 8869 C C A GLY D 1 115 ? -29.132 -17.845 14.152 0.58 22.07 115 GLY D C 1
ATOM 8870 C C B GLY D 1 115 ? -29.960 -18.596 16.370 0.42 23.76 115 GLY D C 1
ATOM 8871 O O A GLY D 1 115 ? -28.892 -17.581 12.978 0.58 22.16 115 GLY D O 1
ATOM 8872 O O B GLY D 1 115 ? -30.642 -19.554 16.734 0.42 26.21 115 GLY D O 1
ATOM 8873 N N A ASP D 1 116 ? -28.529 -18.837 14.804 0.58 23.23 116 ASP D N 1
ATOM 8874 N N B ASP D 1 116 ? -29.670 -18.358 15.094 0.42 23.04 116 ASP D N 1
ATOM 8875 C CA A ASP D 1 116 ? -27.267 -19.413 14.333 0.58 25.72 116 ASP D CA 1
ATOM 8876 C CA B ASP D 1 116 ? -29.970 -19.334 14.049 0.42 23.53 116 ASP D CA 1
ATOM 8877 C C A ASP D 1 116 ? -27.361 -20.600 13.358 0.58 25.34 116 ASP D C 1
ATOM 8878 C C B ASP D 1 116 ? -28.785 -19.488 13.114 0.42 24.30 116 ASP D C 1
ATOM 8879 O O A ASP D 1 116 ? -26.334 -21.068 12.867 0.58 28.32 116 ASP D O 1
ATOM 8880 O O B ASP D 1 116 ? -28.259 -18.510 12.581 0.42 21.87 116 ASP D O 1
ATOM 8889 N N A PHE D 1 117 ? -28.558 -21.089 13.052 0.58 24.14 117 PHE D N 1
ATOM 8890 N N B PHE D 1 117 ? -28.388 -20.735 12.905 0.42 24.11 117 PHE D N 1
ATOM 8891 C CA A PHE D 1 117 ? -28.629 -22.289 12.215 0.58 25.06 117 PHE D CA 1
ATOM 8892 C CA B PHE D 1 117 ? -27.186 -21.049 12.155 0.42 24.21 117 PHE D CA 1
ATOM 8893 C C A PHE D 1 117 ? -28.151 -22.060 10.777 0.58 24.87 117 PHE D C 1
ATOM 8894 C C B PHE D 1 117 ? -27.435 -21.147 10.645 0.42 23.99 117 PHE D C 1
ATOM 8895 O O A PHE D 1 117 ? -27.009 -22.376 10.443 0.58 26.59 117 PHE D O 1
ATOM 8896 O O B PHE D 1 117 ? -26.494 -21.153 9.853 0.42 24.54 117 PHE D O 1
ATOM 8911 N N A GLY D 1 118 ? -29.023 -21.519 9.931 0.58 21.88 118 GLY D N 1
ATOM 8912 N N B GLY D 1 118 ? -28.703 -21.215 10.252 0.42 21.65 118 GLY D N 1
ATOM 8913 C CA A GLY D 1 118 ? -28.771 -21.493 8.501 0.58 20.92 118 GLY D CA 1
ATOM 8914 C CA B GLY D 1 118 ? -29.062 -21.324 8.847 0.42 21.66 118 GLY D CA 1
ATOM 8915 C C A GLY D 1 118 ? -28.833 -20.123 7.860 0.58 20.45 118 GLY D C 1
ATOM 8916 C C B GLY D 1 118 ? -28.893 -20.013 8.103 0.42 20.51 118 GLY D C 1
ATOM 8917 O O A GLY D 1 118 ? -28.879 -19.107 8.552 0.58 20.02 118 GLY D O 1
ATOM 8918 O O B GLY D 1 118 ? -28.643 -18.977 8.718 0.42 19.97 118 GLY D O 1
ATOM 8919 N N A GLU D 1 119 ? -28.851 -20.100 6.530 0.58 19.81 119 GLU D N 1
ATOM 8920 N N B GLU D 1 119 ? -29.038 -20.050 6.780 0.42 19.90 119 GLU D N 1
ATOM 8921 C CA A GLU D 1 119 ? -28.661 -18.862 5.777 0.58 19.80 119 GLU D CA 1
ATOM 8922 C CA B GLU D 1 119 ? -28.770 -18.876 5.953 0.42 19.77 119 GLU D CA 1
ATOM 8923 C C A GLU D 1 119 ? -29.939 -18.136 5.370 0.58 20.78 119 GLU D C 1
ATOM 8924 C C B GLU D 1 119 ? -30.013 -18.115 5.498 0.42 20.81 119 GLU D C 1
ATOM 8925 O O A GLU D 1 119 ? -30.982 -18.748 5.128 0.58 20.19 119 GLU D O 1
ATOM 8926 O O B GLU D 1 119 ? -31.096 -18.682 5.333 0.42 20.22 119 GLU D O 1
ATOM 8937 N N . GLU D 1 120 ? -29.823 -16.813 5.313 1.00 19.75 120 GLU D N 1
ATOM 8938 C CA . GLU D 1 120 ? -30.728 -15.954 4.561 1.00 18.33 120 GLU D CA 1
ATOM 8939 C C . GLU D 1 120 ? -29.779 -14.977 3.897 1.00 18.55 120 GLU D C 1
ATOM 8940 O O . GLU D 1 120 ? -28.661 -14.792 4.378 1.00 20.15 120 GLU D O 1
ATOM 8946 N N . HIS D 1 121 ? -30.198 -14.345 2.809 1.00 17.24 121 HIS D N 1
ATOM 8947 C CA . HIS D 1 121 ? -29.357 -13.341 2.176 1.00 15.43 121 HIS D CA 1
ATOM 8948 C C . HIS D 1 121 ? -29.504 -11.995 2.892 1.00 18.66 121 HIS D C 1
ATOM 8949 O O . HIS D 1 121 ? -28.836 -11.025 2.554 1.00 15.02 121 HIS D O 1
ATOM 8956 N N . THR D 1 122 ? -30.369 -11.967 3.902 1.00 16.54 122 THR D N 1
ATOM 8957 C CA . THR D 1 122 ? -30.672 -10.763 4.661 1.00 16.94 122 THR D CA 1
ATOM 8958 C C . THR D 1 122 ? -29.429 -10.041 5.186 1.00 18.29 122 THR D C 1
ATOM 8959 O O . THR D 1 122 ? -29.322 -8.818 5.043 1.00 16.55 122 THR D O 1
ATOM 8963 N N . ASP D 1 123 ? -28.496 -10.788 5.776 1.00 18.35 123 ASP D N 1
ATOM 8964 C CA . ASP D 1 123 ? -27.299 -10.170 6.343 1.00 15.00 123 ASP D CA 1
ATOM 8965 C C . ASP D 1 123 ? -26.560 -9.321 5.305 1.00 14.14 123 ASP D C 1
ATOM 8966 O O . ASP D 1 123 ? -26.374 -8.126 5.519 1.00 19.67 123 ASP D O 1
ATOM 8971 N N . ALA D 1 124 ? -26.176 -9.910 4.176 1.00 16.80 124 ALA D N 1
ATOM 8972 C CA . ALA D 1 124 ? -25.383 -9.185 3.180 1.00 15.35 124 ALA D CA 1
ATOM 8973 C C . ALA D 1 124 ? -26.195 -8.095 2.495 1.00 14.73 124 ALA D C 1
ATOM 8974 O O . ALA D 1 124 ? -25.654 -7.078 2.085 1.00 16.60 124 ALA D O 1
ATOM 8976 N N . GLU D 1 125 ? -27.499 -8.292 2.373 1.00 16.17 125 GLU D N 1
ATOM 8977 C CA . GLU D 1 125 ? -28.302 -7.297 1.678 1.00 15.46 125 GLU D CA 1
ATOM 8978 C C . GLU D 1 125 ? -28.447 -6.018 2.505 1.00 18.02 125 GLU D C 1
ATOM 8979 O O . GLU D 1 125 ? -28.731 -4.956 1.960 1.00 14.06 125 GLU D O 1
ATOM 8985 N N . CYS D 1 126 ? -28.209 -6.105 3.813 1.00 15.05 126 CYS D N 1
ATOM 8986 C CA . CYS D 1 126 ? -28.183 -4.903 4.643 1.00 14.51 126 CYS D CA 1
ATOM 8987 C C . CYS D 1 126 ? -27.108 -3.927 4.178 1.00 14.62 126 CYS D C 1
ATOM 8988 O O . CYS D 1 126 ? -27.150 -2.749 4.492 1.00 15.70 126 CYS D O 1
ATOM 8991 N N . CYS D 1 127 ? -26.142 -4.434 3.424 1.00 15.25 127 CYS D N 1
ATOM 8992 C CA . CYS D 1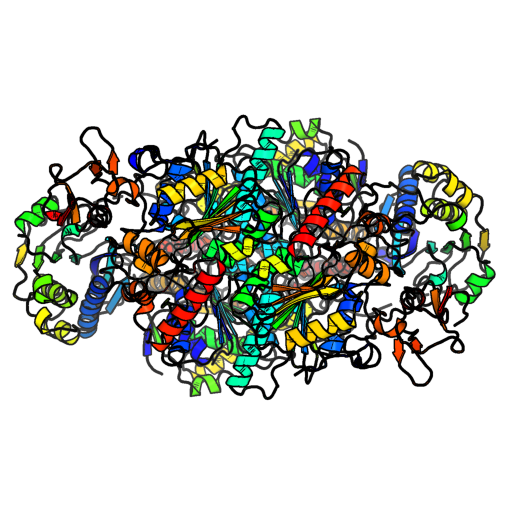 127 ? -25.004 -3.632 3.005 1.00 16.74 127 CYS D CA 1
ATOM 8993 C C . CYS D 1 127 ? -25.153 -3.035 1.614 1.00 13.10 127 CYS D C 1
ATOM 8994 O O . CYS D 1 127 ? -24.183 -2.505 1.072 1.00 17.24 127 CYS D O 1
ATOM 8997 N N . ARG D 1 128 ? -26.344 -3.123 1.028 1.00 14.03 128 ARG D N 1
ATOM 8998 C CA . ARG D 1 128 ? -26.476 -2.846 -0.404 1.00 18.40 128 ARG D CA 1
ATOM 8999 C C . ARG D 1 128 ? -26.333 -1.366 -0.776 1.00 18.19 128 ARG D C 1
ATOM 9000 O O . ARG D 1 128 ? -26.187 -1.046 -1.954 1.00 16.67 128 ARG D O 1
ATOM 9008 N N . ASP D 1 129 ? -26.325 -0.476 0.215 1.00 17.95 129 ASP D N 1
ATOM 9009 C CA . ASP D 1 129 ? -26.160 0.960 -0.046 1.00 17.62 129 ASP D CA 1
ATOM 9010 C C . ASP D 1 129 ? -24.713 1.449 0.073 1.00 16.93 129 ASP D C 1
ATOM 9011 O O . ASP D 1 129 ? -24.413 2.584 -0.292 1.00 19.29 129 ASP D O 1
ATOM 9016 N N . GLN D 1 130 ? -23.820 0.602 0.581 1.00 15.71 130 GLN D N 1
ATOM 9017 C CA . GLN D 1 130 ? -22.515 1.072 1.061 1.00 19.39 130 GLN D CA 1
ATOM 9018 C C . GLN D 1 130 ? -21.505 1.462 -0.024 1.00 20.33 130 GLN D C 1
ATOM 9019 O O . GLN D 1 130 ? -20.474 2.066 0.282 1.00 19.72 130 GLN D O 1
ATOM 9025 N N . GLY D 1 131 ? -21.784 1.126 -1.279 1.00 18.76 131 GLY D N 1
ATOM 9026 C CA . GLY D 1 131 ? -20.876 1.472 -2.366 1.00 16.91 131 GLY D CA 1
ATOM 9027 C C . GLY D 1 131 ? -19.818 0.406 -2.584 1.00 19.46 131 GLY D C 1
ATOM 9028 O O . GLY D 1 131 ? -18.641 0.703 -2.771 1.00 17.06 131 GLY D O 1
ATOM 9029 N N . TRP D 1 132 ? -20.252 -0.847 -2.553 1.00 19.40 132 TRP D N 1
ATOM 9030 C CA . TRP D 1 132 ? -19.376 -1.994 -2.736 1.00 14.27 132 TRP D CA 1
ATOM 9031 C C . TRP D 1 132 ? -19.767 -2.785 -3.979 1.00 16.78 132 TRP D C 1
ATOM 9032 O O . TRP D 1 132 ? -20.929 -2.789 -4.374 1.00 16.17 132 TRP D O 1
ATOM 9043 N N . ILE D 1 133 ? -18.804 -3.473 -4.579 1.00 16.14 133 ILE D N 1
ATOM 9044 C CA . ILE D 1 133 ? -19.136 -4.523 -5.538 1.00 18.80 133 ILE D CA 1
ATOM 9045 C C . ILE D 1 133 ? -19.712 -5.692 -4.738 1.00 19.69 133 ILE D C 1
ATOM 9046 O O . ILE D 1 133 ? -19.247 -5.971 -3.635 1.00 18.42 133 ILE D O 1
ATOM 9051 N N . GLN D 1 134 ? -20.728 -6.366 -5.272 1.00 17.79 134 GLN D N 1
ATOM 9052 C CA . GLN D 1 134 ? -21.412 -7.408 -4.510 1.00 19.99 134 GLN D CA 1
ATOM 9053 C C . GLN D 1 134 ? -22.113 -8.424 -5.415 1.00 21.28 134 GLN D C 1
ATOM 9054 O O . GLN D 1 134 ? -22.791 -8.055 -6.379 1.00 21.26 134 GLN D O 1
ATOM 9060 N N . GLY D 1 135 ? -21.939 -9.704 -5.100 1.00 21.42 135 GLY D N 1
ATOM 9061 C CA . GLY D 1 135 ? -22.559 -10.768 -5.868 1.00 20.06 135 GLY D CA 1
ATOM 9062 C C . GLY D 1 135 ? -22.467 -12.099 -5.154 1.00 19.68 135 GLY D C 1
ATOM 9063 O O . GLY D 1 135 ? -21.642 -12.274 -4.254 1.00 20.76 135 GLY D O 1
ATOM 9064 N N . TRP D 1 136 ? -23.307 -13.040 -5.572 1.00 19.09 136 TRP D N 1
ATOM 9065 C CA . TRP D 1 136 ? -23.424 -14.342 -4.922 1.00 18.79 136 TRP D CA 1
ATOM 9066 C C . TRP D 1 136 ? -22.878 -15.487 -5.766 1.00 18.47 136 TRP D C 1
ATOM 9067 O O . TRP D 1 136 ? -23.333 -15.716 -6.888 1.00 23.54 136 TRP D O 1
ATOM 9078 N N . ALA D 1 137 ? -21.906 -16.206 -5.220 1.00 21.04 137 ALA D N 1
ATOM 9079 C CA . ALA D 1 137 ? -21.436 -17.445 -5.822 1.00 22.36 137 ALA D CA 1
ATOM 9080 C C . ALA D 1 137 ? -22.425 -18.561 -5.511 1.00 25.19 137 ALA D C 1
ATOM 9081 O O . ALA D 1 137 ? -22.928 -18.642 -4.387 1.00 22.98 137 ALA D O 1
ATOM 9083 N N . SER D 1 138 ? -22.701 -19.418 -6.492 1.00 21.39 138 SER D N 1
ATOM 9084 C CA . SER D 1 138 ? -23.682 -20.487 -6.310 1.00 21.52 138 SER D CA 1
ATOM 9085 C C . SER D 1 138 ? -23.026 -21.862 -6.222 1.00 22.90 138 SER D C 1
ATOM 9086 O O . SER D 1 138 ? -23.697 -22.861 -5.942 1.00 21.16 138 SER D O 1
ATOM 9089 N N . THR D 1 139 ? -21.719 -21.906 -6.480 1.00 20.90 139 THR D N 1
ATOM 9090 C CA . THR D 1 139 ? -20.941 -23.139 -6.371 1.00 21.75 139 THR D CA 1
ATOM 9091 C C . THR D 1 139 ? -19.595 -22.824 -5.750 1.00 25.05 139 THR D C 1
ATOM 9092 O O . THR D 1 139 ? -19.146 -21.679 -5.799 1.00 25.24 139 THR D O 1
ATOM 9096 N N . PRO D 1 140 ? -18.936 -23.839 -5.173 1.00 24.69 140 PRO D N 1
ATOM 9097 C CA . PRO D 1 140 ? -17.577 -23.625 -4.664 1.00 25.12 140 PRO D CA 1
ATOM 9098 C C . PRO D 1 140 ? -16.621 -23.115 -5.737 1.00 23.08 140 PRO D C 1
ATOM 9099 O O . PRO D 1 140 ? -15.826 -22.222 -5.449 1.00 22.08 140 PRO D O 1
ATOM 9103 N N . GLN D 1 141 ? -16.700 -23.656 -6.949 1.00 23.12 141 GLN D N 1
ATOM 9104 C CA . GLN D 1 141 ? -15.869 -23.161 -8.050 1.00 20.29 141 GLN D CA 1
ATOM 9105 C C . GLN D 1 141 ? -16.045 -21.657 -8.279 1.00 21.50 141 GLN D C 1
ATOM 9106 O O . GLN D 1 141 ? -15.068 -20.913 -8.398 1.00 20.32 141 GLN D O 1
ATOM 9112 N N . GLU D 1 142 ? -17.299 -21.221 -8.365 1.00 22.25 142 GLU D N 1
ATOM 9113 C CA . GLU D 1 142 ? -17.609 -19.810 -8.565 1.00 20.63 142 GLU D CA 1
ATOM 9114 C C . GLU D 1 142 ? -17.141 -18.976 -7.365 1.00 20.49 142 GLU D C 1
ATOM 9115 O O . GLU D 1 142 ? -16.711 -17.828 -7.524 1.00 20.77 142 GLU D O 1
ATOM 9121 N N . ALA D 1 143 ? -17.214 -19.558 -6.172 1.00 21.38 143 ALA D N 1
ATOM 9122 C CA . ALA D 1 143 ? -16.738 -18.881 -4.968 1.00 23.25 143 ALA D CA 1
ATOM 9123 C C . ALA D 1 143 ? -15.261 -18.522 -5.095 1.00 24.02 143 ALA D C 1
ATOM 9124 O O . ALA D 1 143 ? -14.868 -17.383 -4.810 1.00 20.14 143 ALA D O 1
ATOM 9126 N N . LEU D 1 144 ? -14.446 -19.485 -5.531 1.00 22.17 144 LEU D N 1
ATOM 9127 C CA . LEU D 1 144 ? -13.031 -19.219 -5.784 1.00 20.95 144 LEU D CA 1
ATOM 9128 C C . LEU D 1 144 ? -12.861 -18.178 -6.881 1.00 23.08 144 LEU D C 1
ATOM 9129 O O . LEU D 1 144 ? -12.110 -17.216 -6.720 1.00 20.43 144 LEU D O 1
ATOM 9134 N N . ASP D 1 145 ? -13.547 -18.383 -8.003 1.00 24.77 145 ASP D N 1
ATOM 9135 C CA . ASP D 1 145 ? -13.400 -17.515 -9.163 1.00 19.11 145 ASP D CA 1
ATOM 9136 C C . ASP D 1 145 ? -13.780 -16.064 -8.846 1.00 20.94 145 ASP D C 1
ATOM 9137 O O . ASP D 1 145 ? -13.069 -15.137 -9.236 1.00 20.59 145 ASP D O 1
ATOM 9142 N N . ASN D 1 146 ? -14.890 -15.869 -8.140 1.00 21.98 146 ASN D N 1
ATOM 9143 C CA . ASN D 1 146 ? -15.318 -14.519 -7.765 1.00 20.17 146 ASN D CA 1
ATOM 9144 C C . ASN D 1 146 ? -14.303 -13.829 -6.861 1.00 19.46 146 ASN D C 1
ATOM 9145 O O . ASN D 1 146 ? -14.150 -12.609 -6.919 1.00 21.60 146 ASN D O 1
ATOM 9150 N N . THR D 1 147 ? -13.613 -14.604 -6.029 1.00 19.95 147 THR D N 1
ATOM 9151 C CA . THR D 1 147 ? -12.569 -14.046 -5.176 1.00 20.14 147 THR D CA 1
ATOM 9152 C C . THR D 1 147 ? -11.523 -13.349 -6.029 1.00 20.02 147 THR D C 1
ATOM 9153 O O . THR D 1 147 ? -11.158 -12.203 -5.767 1.00 19.70 147 THR D O 1
ATOM 9157 N N . LEU D 1 148 ? -11.050 -14.042 -7.061 1.00 19.48 148 LEU D N 1
ATOM 9158 C CA . LEU D 1 148 ? -10.059 -13.470 -7.963 1.00 18.18 148 LEU D CA 1
ATOM 9159 C C . LEU D 1 148 ? -10.633 -12.338 -8.816 1.00 18.77 148 LEU D C 1
ATOM 9160 O O . LEU D 1 148 ? -9.991 -11.303 -9.003 1.00 19.46 148 LEU D O 1
ATOM 9165 N N . ILE D 1 149 ? -11.837 -12.539 -9.343 1.00 18.52 149 ILE D N 1
ATOM 9166 C CA . ILE D 1 149 ? -12.446 -11.542 -10.215 1.00 21.11 149 ILE D CA 1
ATOM 9167 C C . ILE D 1 149 ? -12.729 -10.246 -9.450 1.00 19.74 149 ILE D C 1
ATOM 9168 O O . ILE D 1 149 ? -12.526 -9.152 -9.973 1.00 18.76 149 ILE D O 1
ATOM 9173 N N . TYR D 1 150 ? -13.182 -10.358 -8.206 1.00 17.76 150 TYR D N 1
ATOM 9174 C CA . TYR D 1 150 ? -13.510 -9.145 -7.457 1.00 14.99 150 TYR D CA 1
ATOM 9175 C C . TYR D 1 150 ? -12.252 -8.371 -7.059 1.00 15.41 150 TYR D C 1
ATOM 9176 O O . TYR D 1 150 ? -12.275 -7.148 -7.019 1.00 18.52 150 TYR D O 1
ATOM 9185 N N . TYR D 1 151 ? -11.153 -9.069 -6.780 1.00 18.05 151 TYR D N 1
ATOM 9186 C CA . TYR D 1 151 ? -9.876 -8.383 -6.548 1.00 18.63 151 TYR D CA 1
ATOM 9187 C C . TYR D 1 151 ? -9.411 -7.613 -7.789 1.00 17.14 151 TYR D C 1
ATOM 9188 O O . TYR D 1 151 ? -8.938 -6.477 -7.690 1.00 20.32 151 TYR D O 1
ATOM 9197 N N . ARG D 1 152 ? -9.542 -8.226 -8.962 1.00 19.92 152 ARG D N 1
ATOM 9198 C CA . ARG D 1 152 ? -9.102 -7.576 -10.193 1.00 18.63 152 ARG D CA 1
ATOM 9199 C C . ARG D 1 152 ? -9.967 -6.361 -10.522 1.00 20.87 152 ARG D C 1
ATOM 9200 O O . ARG D 1 152 ? -9.459 -5.306 -10.893 1.00 20.62 152 ARG D O 1
ATOM 9208 N N . VAL D 1 153 ? -11.278 -6.511 -10.384 1.00 18.90 153 VAL D N 1
ATOM 9209 C CA . VAL D 1 153 ? -12.175 -5.420 -10.722 1.00 14.79 153 VAL D CA 1
ATOM 9210 C C . VAL D 1 153 ? -12.084 -4.314 -9.669 1.00 17.32 153 VAL D C 1
ATOM 9211 O O . VAL D 1 153 ? -11.926 -3.141 -10.005 1.00 18.11 153 VAL D O 1
ATOM 9215 N N . GLY D 1 154 ? -12.168 -4.698 -8.400 1.00 17.65 154 GLY D N 1
ATOM 9216 C CA . GLY D 1 154 ? -12.105 -3.740 -7.308 1.00 17.89 154 GLY D CA 1
ATOM 9217 C C . GLY D 1 154 ? -10.829 -2.922 -7.256 1.00 21.48 154 GLY D C 1
ATOM 9218 O O . GLY D 1 154 ? -10.875 -1.724 -7.000 1.00 22.48 154 GLY D O 1
ATOM 9219 N N . GLU D 1 155 ? -9.689 -3.560 -7.506 1.00 19.09 155 GLU D N 1
ATOM 9220 C CA . GLU D 1 155 ? -8.394 -2.883 -7.401 1.00 19.25 155 GLU D CA 1
ATOM 9221 C C . GLU D 1 155 ? -7.970 -2.146 -8.673 1.00 18.38 155 GLU D C 1
ATOM 9222 O O . GLU D 1 155 ? -6.969 -1.432 -8.667 1.00 22.51 155 GLU D O 1
ATOM 9228 N N . ASP D 1 156 ? -8.711 -2.335 -9.760 1.00 22.02 156 ASP D N 1
ATOM 9229 C CA . ASP D 1 156 ? -8.473 -1.581 -10.990 1.00 18.19 156 ASP D CA 1
ATOM 9230 C C . ASP D 1 156 ? -8.502 -0.087 -10.685 1.00 21.73 156 ASP D C 1
ATOM 9231 O O . ASP D 1 156 ? -9.405 0.397 -9.996 1.00 20.80 156 ASP D O 1
ATOM 9236 N N . GLN D 1 157 ? -7.520 0.646 -11.197 1.00 22.16 157 GLN D N 1
ATOM 9237 C CA . GLN D 1 157 ? -7.357 2.043 -10.806 1.00 27.40 157 GLN D CA 1
ATOM 9238 C C . GLN D 1 157 ? -8.499 2.929 -11.292 1.00 25.22 157 GLN D C 1
ATOM 9239 O O . GLN D 1 157 ? -8.604 4.086 -10.892 1.00 27.91 157 GLN D O 1
ATOM 9245 N N . ARG D 1 158 ? -9.365 2.382 -12.138 1.00 24.66 158 ARG D N 1
ATOM 9246 C CA . ARG D 1 158 ? -10.560 3.098 -12.568 1.00 22.81 158 ARG D CA 1
ATOM 9247 C C . ARG D 1 158 ? -11.686 2.946 -11.549 1.00 25.42 158 ARG D C 1
ATOM 9248 O O . ARG D 1 158 ? -12.654 3.718 -11.551 1.00 22.75 158 ARG D O 1
ATOM 9256 N N . VAL D 1 159 ? -11.556 1.940 -10.689 1.00 19.12 159 VAL D N 1
ATOM 9257 C CA . VAL D 1 159 ? -12.634 1.549 -9.783 1.00 19.99 159 VAL D CA 1
ATOM 9258 C C . VAL D 1 159 ? -12.266 1.857 -8.332 1.00 19.47 159 VAL D C 1
ATOM 9259 O O . VAL D 1 159 ? -12.806 2.795 -7.736 1.00 17.92 159 VAL D O 1
ATOM 9263 N N . LEU D 1 160 ? -11.337 1.072 -7.789 1.00 17.16 160 LEU D N 1
ATOM 9264 C CA . LEU D 1 160 ? -10.863 1.229 -6.415 1.00 20.15 160 LEU D CA 1
ATOM 9265 C C . LEU D 1 160 ? -12.047 1.270 -5.455 1.00 19.69 160 LEU D C 1
ATOM 9266 O O . LEU D 1 160 ? -12.322 2.279 -4.808 1.00 17.52 160 LEU D O 1
ATOM 9271 N N . LEU D 1 161 ? -12.761 0.152 -5.418 1.00 15.51 161 LEU D N 1
ATOM 9272 C CA . LEU D 1 161 ? -13.931 -0.023 -4.573 1.00 18.19 161 LEU D CA 1
ATOM 9273 C C . LEU D 1 161 ? -13.853 -1.392 -3.924 1.00 18.57 161 LEU D C 1
ATOM 9274 O O . LEU D 1 161 ? -13.381 -2.345 -4.545 1.00 15.48 161 LEU D O 1
ATOM 9279 N N . PRO D 1 162 ? -14.318 -1.493 -2.670 1.00 17.56 162 PRO D N 1
ATOM 9280 C CA . PRO D 1 162 ? -14.356 -2.756 -1.933 1.00 13.34 162 PRO D CA 1
ATOM 9281 C C . PRO D 1 162 ? -15.403 -3.711 -2.497 1.00 14.90 162 PRO D C 1
ATOM 9282 O O . PRO D 1 162 ? -16.308 -3.259 -3.197 1.00 16.28 162 PRO D O 1
ATOM 9286 N N . GLN D 1 163 ? -15.284 -5.002 -2.197 1.00 14.86 163 GLN D N 1
ATOM 9287 C CA . GLN D 1 163 ? -16.199 -5.999 -2.754 1.00 19.21 163 GLN D CA 1
ATOM 9288 C C . GLN D 1 163 ? -16.710 -6.961 -1.688 1.00 17.81 163 GLN D C 1
ATOM 9289 O O . GLN D 1 163 ? -15.946 -7.406 -0.841 1.00 16.91 163 GLN D O 1
ATOM 9295 N N . TYR D 1 164 ? -18.002 -7.277 -1.743 1.00 15.17 164 TYR D N 1
ATOM 9296 C CA . TYR D 1 164 ? -18.566 -8.372 -0.964 1.00 15.84 164 TYR D CA 1
ATOM 9297 C C . TYR D 1 164 ? -18.642 -9.618 -1.840 1.00 18.63 164 TYR D C 1
ATOM 9298 O O . TYR D 1 164 ? -19.512 -9.703 -2.701 1.00 16.79 164 TYR D O 1
ATOM 9307 N N . ALA D 1 165 ? -17.749 -10.578 -1.636 1.00 17.78 165 ALA D N 1
ATOM 9308 C CA . ALA D 1 165 ? -17.860 -11.859 -2.333 1.00 18.64 165 ALA D CA 1
ATOM 9309 C C . ALA D 1 165 ? -18.736 -12.784 -1.503 1.00 17.36 165 ALA D C 1
ATOM 9310 O O . ALA D 1 165 ? -18.279 -13.369 -0.520 1.00 18.89 165 ALA D O 1
ATOM 9312 N N . CYS D 1 166 ? -20.000 -12.890 -1.890 1.00 16.73 166 CYS D N 1
ATOM 9313 C CA . CYS D 1 166 ? -20.993 -13.606 -1.108 1.00 18.67 166 CYS D CA 1
ATOM 9314 C C . CYS D 1 166 ? -21.186 -15.038 -1.592 1.00 20.10 166 CYS D C 1
ATOM 9315 O O . CYS D 1 166 ? -21.040 -15.333 -2.784 1.00 18.14 166 CYS D O 1
ATOM 9318 N N . LEU D 1 167 ? -21.525 -15.917 -0.656 1.00 18.58 167 LEU D N 1
ATOM 9319 C CA . LEU D 1 167 ? -21.836 -17.303 -0.976 1.00 22.25 167 LEU D CA 1
ATOM 9320 C C . LEU D 1 167 ? -22.846 -17.835 0.036 1.00 22.83 167 LEU D C 1
ATOM 9321 O O . LEU D 1 167 ? -22.810 -17.470 1.211 1.00 18.28 167 LEU D O 1
ATOM 9326 N N . ASP D 1 168 ? -23.758 -18.683 -0.424 1.00 18.68 168 ASP D N 1
ATOM 9327 C CA . ASP D 1 168 ? -24.805 -19.200 0.441 1.00 22.86 168 ASP D CA 1
ATOM 9328 C C . ASP D 1 168 ? -24.213 -19.994 1.593 1.00 21.13 168 ASP D C 1
ATOM 9329 O O . ASP D 1 168 ? -23.321 -20.817 1.389 1.00 22.11 168 ASP D O 1
ATOM 9334 N N . GLY D 1 169 ? -24.709 -19.730 2.800 1.00 21.84 169 GLY D N 1
ATOM 9335 C CA . GLY D 1 169 ? -24.281 -20.452 3.983 1.00 23.36 169 GLY D CA 1
ATOM 9336 C C . GLY D 1 169 ? -24.721 -21.897 3.900 1.00 25.60 169 GLY D C 1
ATOM 9337 O O . GLY D 1 169 ? -25.847 -22.179 3.495 1.00 24.60 169 GLY D O 1
ATOM 9338 N N . TYR D 1 170 ? -23.820 -22.794 4.291 1.00 28.07 170 TYR D N 1
ATOM 9339 C CA . TYR D 1 170 ? -23.961 -24.250 4.159 1.00 24.47 170 TYR D CA 1
ATOM 9340 C C . TYR D 1 170 ? -24.003 -24.730 2.710 1.00 28.24 170 TYR D C 1
ATOM 9341 O O . TYR D 1 170 ? -23.148 -25.517 2.294 1.00 28.64 170 TYR D O 1
ATOM 9350 N N . PHE D 1 171 ? -24.976 -24.255 1.936 1.00 22.53 171 PHE D N 1
ATOM 9351 C CA . PHE D 1 171 ? -25.205 -24.799 0.600 1.00 24.62 171 PHE D CA 1
ATOM 9352 C C . PHE D 1 171 ? -24.039 -24.558 -0.351 1.00 27.65 171 PHE D C 1
ATOM 9353 O O . PHE D 1 171 ? -23.830 -25.339 -1.275 1.00 28.24 171 PHE D O 1
ATOM 9361 N N . VAL D 1 172 ? -23.275 -23.492 -0.128 1.00 19.75 172 VAL D N 1
ATOM 9362 C CA . VAL D 1 172 ? -22.017 -23.331 -0.853 1.00 25.06 172 VAL D CA 1
ATOM 9363 C C . VAL D 1 172 ? -20.838 -23.485 0.107 1.00 20.58 172 VAL D C 1
ATOM 9364 O O . VAL D 1 172 ? -19.834 -24.100 -0.230 1.00 25.42 172 VAL D O 1
ATOM 9368 N N . SER D 1 173 ? -20.976 -22.945 1.315 1.00 21.68 173 SER D N 1
ATOM 9369 C CA . SER D 1 173 ? -19.857 -22.888 2.257 1.00 19.89 173 SER D CA 1
ATOM 9370 C C . SER D 1 173 ? -19.407 -24.269 2.748 1.00 26.17 173 SER D C 1
ATOM 9371 O O . SER D 1 173 ? -18.234 -24.460 3.077 1.00 26.94 173 SER D O 1
ATOM 9374 N N . HIS D 1 174 ? -20.322 -25.231 2.790 1.00 26.03 174 HIS D N 1
ATOM 9375 C CA . HIS D 1 174 ? -19.991 -26.545 3.342 1.00 29.22 174 HIS D CA 1
ATOM 9376 C C . HIS D 1 174 ? -20.087 -27.682 2.336 1.00 32.74 174 HIS D C 1
ATOM 9377 O O . HIS D 1 174 ? -19.214 -28.549 2.300 1.00 32.82 174 HIS D O 1
ATOM 9384 N N . ILE D 1 175 ? -21.146 -27.688 1.534 1.00 24.74 175 ILE D N 1
ATOM 9385 C CA . ILE D 1 175 ? -21.340 -28.750 0.557 1.00 32.03 175 ILE D CA 1
ATOM 9386 C C . ILE D 1 175 ? -20.189 -28.797 -0.441 1.00 34.41 175 ILE D C 1
ATOM 9387 O O . ILE D 1 175 ? -19.845 -27.797 -1.073 1.00 29.91 175 ILE D O 1
ATOM 9392 N N . LEU D 1 176 ? -19.583 -29.974 -0.549 1.00 37.58 176 LEU D N 1
ATOM 9393 C CA . LEU D 1 176 ? -18.419 -30.182 -1.397 1.00 32.79 176 LEU D CA 1
ATOM 9394 C C . LEU D 1 176 ? -18.787 -30.150 -2.871 1.00 39.82 176 LEU D C 1
ATOM 9395 O O . LEU D 1 176 ? -19.871 -30.588 -3.266 1.00 40.59 176 LEU D O 1
ATOM 9400 N N . GLY D 1 177 ? -17.878 -29.628 -3.684 1.00 30.29 177 GLY D N 1
ATOM 9401 C CA . GLY D 1 177 ? -18.098 -29.558 -5.113 1.00 31.86 177 GLY D CA 1
ATOM 9402 C C . GLY D 1 177 ? -16.785 -29.577 -5.857 1.00 31.86 177 GLY D C 1
ATOM 9403 O O . GLY D 1 177 ? -15.741 -29.276 -5.282 1.00 32.00 177 GLY D O 1
ATOM 9404 N N . PRO D 1 178 ? -16.829 -29.937 -7.146 1.00 35.36 178 PRO D N 1
ATOM 9405 C CA . PRO D 1 178 ? -15.621 -29.997 -7.967 1.00 31.23 178 PRO D CA 1
ATOM 9406 C C . PRO D 1 178 ? -15.076 -28.603 -8.245 1.00 31.34 178 PRO D C 1
ATOM 9407 O O . PRO D 1 178 ? -15.792 -27.760 -8.776 1.00 31.69 178 PRO D O 1
ATOM 9411 N N . VAL D 1 179 ? -13.823 -28.362 -7.883 1.00 31.38 179 VAL D N 1
ATOM 9412 C CA . VAL D 1 179 ? -13.218 -27.060 -8.119 1.00 27.74 179 VAL D CA 1
ATOM 9413 C C . VAL D 1 179 ? -11.885 -27.205 -8.839 1.00 30.43 179 VAL D C 1
ATOM 9414 O O . VAL D 1 179 ? -10.993 -27.919 -8.380 1.00 29.85 179 VAL D O 1
ATOM 9418 N N . ASP D 1 180 ? -11.774 -26.539 -9.982 1.00 28.08 180 ASP D N 1
ATOM 9419 C CA . ASP D 1 180 ? -10.527 -26.459 -10.725 1.00 31.06 180 ASP D CA 1
ATOM 9420 C C . ASP D 1 180 ? -9.696 -25.335 -10.120 1.00 29.20 180 ASP D C 1
ATOM 9421 O O . ASP D 1 180 ? -9.963 -24.160 -10.363 1.00 28.80 180 ASP D O 1
ATOM 9426 N N . ILE D 1 181 ? -8.703 -25.698 -9.319 1.00 26.40 181 ILE D N 1
ATOM 9427 C CA . ILE D 1 181 ? -7.858 -24.710 -8.668 1.00 27.26 181 ILE D CA 1
ATOM 9428 C C . ILE D 1 181 ? -6.782 -24.213 -9.634 1.00 27.77 181 ILE D C 1
ATOM 9429 O O . ILE D 1 181 ? -5.982 -25.001 -10.143 1.00 30.77 181 ILE D O 1
ATOM 9434 N N . PRO D 1 182 ? -6.777 -22.901 -9.912 1.00 25.46 182 PRO D N 1
ATOM 9435 C CA . PRO D 1 182 ? -5.783 -22.304 -10.810 1.00 23.17 182 PRO D CA 1
ATOM 9436 C C . PRO D 1 182 ? -4.373 -22.416 -10.248 1.00 29.77 182 PRO D C 1
ATOM 9437 O O . PRO D 1 182 ? -4.205 -22.624 -9.044 1.00 29.64 182 PRO D O 1
ATOM 9441 N N . ASP D 1 183 ? -3.373 -22.291 -11.112 1.00 31.13 183 ASP D N 1
ATOM 9442 C CA . ASP D 1 183 ? -1.990 -22.262 -10.658 1.00 35.55 183 ASP D CA 1
ATOM 9443 C C . ASP D 1 183 ? -1.489 -20.825 -10.621 1.00 33.38 183 ASP D C 1
ATOM 9444 O O . ASP D 1 183 ? -2.108 -19.931 -11.195 1.00 27.44 183 ASP D O 1
ATOM 9449 N N . GLU D 1 184 ? -0.351 -20.617 -9.969 1.00 35.80 184 GLU D N 1
ATOM 9450 C CA . GLU D 1 184 ? 0.164 -19.274 -9.729 1.00 39.07 184 GLU D CA 1
ATOM 9451 C C . GLU D 1 184 ? 0.395 -18.467 -11.013 1.00 37.96 184 GLU D C 1
ATOM 9452 O O . GLU D 1 184 ? 0.135 -17.267 -11.043 1.00 33.41 184 GLU D O 1
ATOM 9458 N N . ALA D 1 185 ? 0.857 -19.118 -12.075 1.00 34.79 185 ALA D N 1
ATOM 9459 C CA . ALA D 1 185 ? 1.136 -18.395 -13.311 1.00 36.01 185 ALA D CA 1
ATOM 9460 C C . ALA D 1 185 ? -0.139 -17.778 -13.873 1.00 31.09 185 ALA D C 1
ATOM 9461 O O . ALA D 1 185 ? -0.127 -16.648 -14.356 1.00 34.28 185 ALA D O 1
ATOM 9463 N N . GLN D 1 186 ? -1.237 -18.523 -13.806 1.00 31.18 186 GLN D N 1
ATOM 9464 C CA . GLN D 1 186 ? -2.520 -18.024 -14.285 1.00 27.37 186 GLN D CA 1
ATOM 9465 C C . GLN D 1 186 ? -2.952 -16.773 -13.527 1.00 29.52 186 GLN D C 1
ATOM 9466 O O . GLN D 1 186 ? -3.321 -15.767 -14.131 1.00 30.20 186 GLN D O 1
ATOM 9472 N N . VAL D 1 187 ? -2.893 -16.833 -12.203 1.00 27.84 187 VAL D N 1
ATOM 9473 C CA . VAL D 1 187 ? -3.362 -15.715 -11.389 1.00 26.35 187 VAL D CA 1
ATOM 9474 C C . VAL D 1 187 ? -2.470 -14.488 -11.579 1.00 27.30 187 VAL D C 1
ATOM 9475 O O . VAL D 1 187 ? -2.957 -13.359 -11.580 1.00 27.20 187 VAL D O 1
ATOM 9479 N N . LYS D 1 188 ? -1.170 -14.708 -11.765 1.00 28.85 188 LYS D N 1
ATOM 9480 C CA . LYS D 1 188 ? -0.242 -13.600 -11.983 1.00 32.68 188 LYS D CA 1
ATOM 9481 C C . LYS D 1 188 ? -0.497 -12.889 -13.309 1.00 34.15 188 LYS D C 1
ATOM 9482 O O . LYS D 1 188 ? -0.155 -11.722 -13.466 1.00 32.31 188 LYS D O 1
ATOM 9488 N N . GLU D 1 189 ? -1.089 -13.588 -14.270 1.00 30.22 189 GLU D N 1
ATOM 9489 C CA . GLU D 1 189 ? -1.408 -12.959 -15.547 1.00 31.27 189 GLU D CA 1
ATOM 9490 C C . GLU D 1 189 ? -2.734 -12.208 -15.453 1.00 31.34 189 GLU D C 1
ATOM 9491 O O . GLU D 1 189 ? -2.977 -11.252 -16.184 1.00 33.72 189 GLU D O 1
ATOM 9497 N N . PHE D 1 190 ? -3.588 -12.648 -14.537 1.00 26.03 190 PHE D N 1
ATOM 9498 C CA . PHE D 1 190 ? -4.928 -12.089 -14.406 1.00 27.59 190 PHE D CA 1
ATOM 9499 C C . PHE D 1 190 ? -4.981 -10.931 -13.411 1.00 27.39 190 PHE D C 1
ATOM 9500 O O . PHE D 1 190 ? -5.719 -9.966 -13.613 1.00 24.72 190 PHE D O 1
ATOM 9508 N N . LEU D 1 191 ? -4.195 -11.030 -12.344 1.00 22.71 191 LEU D N 1
ATOM 9509 C CA . LEU D 1 191 ? -4.326 -10.115 -11.209 1.00 25.01 191 LEU D CA 1
ATOM 9510 C C . LEU D 1 191 ? -3.051 -9.328 -10.919 1.00 20.87 191 LEU D C 1
ATOM 9511 O O . LEU D 1 191 ? -2.137 -9.841 -10.280 1.00 26.08 191 LEU D O 1
ATOM 9516 N N . PRO D 1 192 ? -2.986 -8.071 -11.386 1.00 22.21 192 PRO D N 1
ATOM 9517 C CA . PRO D 1 192 ? -1.823 -7.229 -11.092 1.00 24.23 192 PRO D CA 1
ATOM 9518 C C . PRO D 1 192 ? -1.777 -6.846 -9.614 1.00 23.37 192 PRO D C 1
ATOM 9519 O O . PRO D 1 192 ? -2.804 -6.901 -8.941 1.00 23.50 192 PRO D O 1
ATOM 9523 N N . PRO D 1 193 ? -0.591 -6.486 -9.107 1.00 25.38 193 PRO D N 1
ATOM 9524 C CA . PRO D 1 193 ? -0.462 -6.065 -7.710 1.00 24.89 193 PRO D CA 1
ATOM 9525 C C . PRO D 1 193 ? -1.276 -4.810 -7.407 1.00 24.85 193 PRO D C 1
ATOM 9526 O O . PRO D 1 193 ? -1.405 -3.935 -8.266 1.00 22.80 193 PRO D O 1
ATOM 9530 N N . TYR D 1 194 ? -1.822 -4.750 -6.192 1.00 21.66 194 TYR D N 1
ATOM 9531 C CA . TYR D 1 194 ? -2.626 -3.629 -5.718 1.00 19.81 194 TYR D CA 1
ATOM 9532 C C . TYR D 1 194 ? -1.849 -2.321 -5.714 1.00 20.51 194 TYR D C 1
ATOM 9533 O O . TYR D 1 194 ? -0.775 -2.223 -5.123 1.00 21.05 194 TYR D O 1
ATOM 9542 N N . LYS D 1 195 ? -2.412 -1.324 -6.381 1.00 21.12 195 LYS D N 1
ATOM 9543 C CA . LYS D 1 195 ? -1.862 0.024 -6.394 1.00 25.35 195 LYS D CA 1
ATOM 9544 C C . LYS D 1 195 ? -2.995 1.031 -6.295 1.00 23.95 195 LYS D C 1
ATOM 9545 O O . LYS D 1 195 ? -3.837 1.106 -7.182 1.00 23.92 195 LYS D O 1
ATOM 9551 N N . ASN D 1 196 ? -3.014 1.808 -5.219 1.00 20.34 196 ASN D N 1
ATOM 9552 C CA . ASN D 1 196 ? -4.039 2.823 -5.049 1.00 17.82 196 ASN D CA 1
ATOM 9553 C C . ASN D 1 196 ? -3.493 4.193 -5.443 1.00 21.39 196 ASN D C 1
ATOM 9554 O O . ASN D 1 196 ? -2.300 4.328 -5.710 1.00 21.61 196 ASN D O 1
ATOM 9559 N N . HIS D 1 197 ? -4.364 5.199 -5.486 1.00 18.66 197 HIS D N 1
ATOM 9560 C CA . HIS D 1 197 ? -3.943 6.577 -5.744 1.00 22.84 197 HIS D CA 1
ATOM 9561 C C . HIS D 1 197 ? -3.489 7.304 -4.485 1.00 23.29 197 HIS D C 1
ATOM 9562 O O . HIS D 1 197 ? -2.885 8.368 -4.561 1.00 24.45 197 HIS D O 1
ATOM 9569 N N . HIS D 1 198 ? -3.812 6.757 -3.320 1.00 24.20 198 HIS D N 1
ATOM 9570 C CA . HIS D 1 198 ? -3.260 7.299 -2.088 1.00 19.52 198 HIS D CA 1
ATOM 9571 C C . HIS D 1 198 ? -2.785 6.158 -1.212 1.00 18.13 198 HIS D C 1
ATOM 9572 O O . HIS D 1 198 ? -3.239 5.022 -1.346 1.00 18.97 198 HIS D O 1
ATOM 9579 N N . VAL D 1 199 ? -1.841 6.460 -0.336 1.00 21.69 199 VAL D N 1
ATOM 9580 C CA . VAL D 1 199 ? -1.246 5.452 0.523 1.00 18.20 199 VAL D CA 1
ATOM 9581 C C . VAL D 1 199 ? -0.582 6.186 1.673 1.00 20.11 199 VAL D C 1
ATOM 9582 O O . VAL D 1 199 ? -0.169 7.336 1.522 1.00 22.88 199 VAL D O 1
ATOM 9586 N N . LEU D 1 200 ? -0.506 5.537 2.829 1.00 18.49 200 LEU D N 1
ATOM 9587 C CA . LEU D 1 200 ? 0.152 6.118 3.977 1.00 15.89 200 LEU D CA 1
ATOM 9588 C C . LEU D 1 200 ? 1.644 5.789 3.911 1.00 18.98 200 LEU D C 1
ATOM 9589 O O . LEU D 1 200 ? 2.048 4.632 4.058 1.00 20.06 200 LEU D O 1
ATOM 9594 N N . ASP D 1 201 ? 2.449 6.819 3.671 1.00 18.86 201 ASP D N 1
ATOM 9595 C CA . ASP D 1 201 ? 3.881 6.661 3.406 1.00 17.59 201 ASP D CA 1
ATOM 9596 C C . ASP D 1 201 ? 4.604 7.969 3.700 1.00 19.49 201 ASP D C 1
ATOM 9597 O O . ASP D 1 201 ? 4.379 8.965 3.013 1.00 22.54 201 ASP D O 1
ATOM 9602 N N . PRO D 1 202 ? 5.480 7.966 4.723 1.00 18.24 202 PRO D N 1
ATOM 9603 C CA . PRO D 1 202 ? 6.164 9.182 5.181 1.00 18.14 202 PRO D CA 1
ATOM 9604 C C . PRO D 1 202 ? 7.035 9.841 4.116 1.00 19.57 202 PRO D C 1
ATOM 9605 O O . PRO D 1 202 ? 7.319 11.024 4.243 1.00 17.99 202 PRO D O 1
ATOM 9609 N N . ARG D 1 203 ? 7.433 9.096 3.084 1.00 25.55 203 ARG D N 1
ATOM 9610 C CA . ARG D 1 203 ? 8.213 9.661 1.985 1.00 24.47 203 ARG D CA 1
ATOM 9611 C C . ARG D 1 203 ? 7.345 10.486 1.046 1.00 27.48 203 ARG D C 1
ATOM 9612 O O . ARG D 1 203 ? 7.846 11.357 0.340 1.00 24.61 203 ARG D O 1
ATOM 9620 N N . LYS D 1 204 ? 6.046 10.199 1.023 1.00 22.85 204 LYS D N 1
ATOM 9621 C CA . LYS D 1 204 ? 5.114 10.960 0.192 1.00 22.01 204 LYS D CA 1
ATOM 9622 C C . LYS D 1 204 ? 3.828 11.190 0.982 1.00 26.07 204 LYS D C 1
ATOM 9623 O O . LYS D 1 204 ? 2.813 10.530 0.742 1.00 25.36 204 LYS D O 1
ATOM 9629 N N . PRO D 1 205 ? 3.870 12.133 1.938 1.00 23.74 205 PRO D N 1
ATOM 9630 C CA . PRO D 1 205 ? 2.831 12.224 2.966 1.00 18.92 205 PRO D CA 1
ATOM 9631 C C . PRO D 1 205 ? 1.497 12.763 2.445 1.00 17.30 205 PRO D C 1
ATOM 9632 O O . PRO D 1 205 ? 1.435 13.808 1.793 1.00 16.63 205 PRO D O 1
ATOM 9636 N N . GLN D 1 206 ? 0.432 12.026 2.740 1.00 16.19 206 GLN D N 1
ATOM 9637 C CA . GLN D 1 206 ? -0.918 12.432 2.378 1.00 18.69 206 GLN D CA 1
ATOM 9638 C C . GLN D 1 206 ? -1.816 12.459 3.605 1.00 18.08 206 GLN D C 1
ATOM 9639 O O . GLN D 1 206 ? -1.590 11.729 4.566 1.00 17.45 206 GLN D O 1
ATOM 9645 N N . ILE D 1 207 ? -2.836 13.305 3.545 1.00 17.16 207 ILE D N 1
ATOM 9646 C CA . ILE D 1 207 ? -3.851 13.425 4.581 1.00 18.42 207 ILE D CA 1
ATOM 9647 C C . ILE D 1 207 ? -5.118 12.759 4.046 1.00 17.79 207 ILE D C 1
ATOM 9648 O O . ILE D 1 207 ? -5.754 13.260 3.120 1.00 14.76 207 ILE D O 1
ATOM 9653 N N . ILE D 1 208 ? -5.442 11.599 4.607 1.00 16.80 208 ILE D N 1
ATOM 9654 C CA . ILE D 1 208 ? -6.493 10.751 4.068 1.00 17.82 208 ILE D CA 1
ATOM 9655 C C . ILE D 1 208 ? -7.748 10.858 4.911 1.00 17.95 208 ILE D C 1
ATOM 9656 O O . ILE D 1 208 ? -7.766 10.434 6.063 1.00 15.81 208 ILE D O 1
ATOM 9661 N N . GLY D 1 209 ? -8.785 11.449 4.321 1.00 17.20 209 GLY D N 1
ATOM 9662 C CA . GLY D 1 209 ? -10.064 11.672 4.972 1.00 14.67 209 GLY D CA 1
ATOM 9663 C C . GLY D 1 209 ? -10.320 12.948 5.784 1.00 16.41 209 GLY D C 1
ATOM 9664 O O . GLY D 1 209 ? -10.903 12.869 6.870 1.00 16.83 209 GLY D O 1
ATOM 9665 N N A PRO D 1 210 ? -9.915 14.126 5.270 0.64 15.35 210 PRO D N 1
ATOM 9666 N N B PRO D 1 210 ? -9.919 14.117 5.260 0.36 15.40 210 PRO D N 1
ATOM 9667 C CA A PRO D 1 210 ? -10.173 15.342 6.055 0.64 18.49 210 PRO D CA 1
ATOM 9668 C CA B PRO D 1 210 ? -10.158 15.330 6.044 0.36 18.45 210 PRO D CA 1
ATOM 9669 C C A PRO D 1 210 ? -11.657 15.704 6.100 0.64 18.21 210 PRO D C 1
ATOM 9670 C C B PRO D 1 210 ? -11.634 15.700 6.040 0.36 18.21 210 PRO D C 1
ATOM 9671 O O A PRO D 1 210 ? -12.354 15.489 5.109 0.64 18.35 210 PRO D O 1
ATOM 9672 O O B PRO D 1 210 ? -12.369 15.243 5.164 0.36 18.17 210 PRO D O 1
ATOM 9679 N N A GLN D 1 211 ? -12.120 16.248 7.225 0.64 17.94 211 GLN D N 1
ATOM 9680 N N B GLN D 1 211 ? -12.066 16.502 7.007 0.36 18.24 211 GLN D N 1
ATOM 9681 C CA A GLN D 1 211 ? -13.508 16.694 7.382 0.64 18.98 211 GLN D CA 1
ATOM 9682 C CA B GLN D 1 211 ? -13.416 17.048 6.977 0.36 19.25 211 GLN D CA 1
ATOM 9683 C C A GLN D 1 211 ? -13.932 17.678 6.292 0.64 20.04 211 GLN D C 1
ATOM 9684 C C B GLN D 1 211 ? -13.526 18.039 5.826 0.36 19.95 211 GLN D C 1
ATOM 9685 O O A GLN D 1 211 ? -13.159 18.556 5.914 0.64 20.28 211 GLN D O 1
ATOM 9686 O O B GLN D 1 211 ? -12.739 18.978 5.738 0.36 20.54 211 GLN D O 1
ATOM 9697 N N A ILE D 1 212 ? -15.158 17.541 5.792 0.64 19.84 212 ILE D N 1
ATOM 9698 N N B ILE D 1 212 ? -14.492 17.833 4.940 0.36 20.20 212 ILE D N 1
ATOM 9699 C CA A ILE D 1 212 ? -15.650 18.455 4.765 0.64 20.64 212 ILE D CA 1
ATOM 9700 C CA B ILE D 1 212 ? -14.636 18.706 3.783 0.36 21.21 212 ILE D CA 1
ATOM 9701 C C A ILE D 1 212 ? -16.898 19.217 5.209 0.64 22.18 212 ILE D C 1
ATOM 9702 C C B ILE D 1 212 ? -15.685 19.780 4.039 0.36 21.95 212 ILE D C 1
ATOM 9703 O O A ILE D 1 212 ? -17.602 18.811 6.135 0.64 20.86 212 ILE D O 1
ATOM 9704 O O B ILE D 1 212 ? -16.547 19.622 4.903 0.36 21.41 212 ILE D O 1
ATOM 9713 N N A GLU D 1 213 ? -17.160 20.335 4.543 0.64 21.61 213 GLU D N 1
ATOM 9714 N N B GLU D 1 213 ? -15.605 20.874 3.287 0.36 23.07 213 GLU D N 1
ATOM 9715 C CA A GLU D 1 213 ? -18.376 21.096 4.786 0.64 23.96 213 GLU D CA 1
ATOM 9716 C CA B GLU D 1 213 ? -16.534 21.987 3.452 0.36 24.18 213 GLU D CA 1
ATOM 9717 C C A GLU D 1 213 ? -19.442 20.600 3.814 0.64 23.29 213 GLU D C 1
ATOM 9718 C C B GLU D 1 213 ? -17.943 21.557 3.039 0.36 22.81 213 GLU D C 1
ATOM 9719 O O A GLU D 1 213 ? -19.104 20.010 2.785 0.64 21.40 213 GLU D O 1
ATOM 9720 O O B GLU D 1 213 ? -18.098 20.558 2.337 0.36 23.01 213 GLU D O 1
ATOM 9731 N N A PRO D 1 214 ? -20.728 20.812 4.147 0.64 20.82 214 PRO D N 1
ATOM 9732 N N B PRO D 1 214 ? -18.977 22.289 3.497 0.36 22.78 214 PRO D N 1
ATOM 9733 C CA A PRO D 1 214 ? -21.844 20.374 3.297 0.64 24.06 214 PRO D CA 1
ATOM 9734 C CA B PRO D 1 214 ? -20.370 21.965 3.167 0.36 23.05 214 PRO D CA 1
ATOM 9735 C C A PRO D 1 214 ? -21.669 20.691 1.813 0.64 20.90 214 PRO D C 1
ATOM 9736 C C B PRO D 1 214 ? -20.627 21.802 1.676 0.36 22.30 214 PRO D C 1
ATOM 9737 O O A PRO D 1 214 ? -22.000 19.848 0.986 0.64 22.02 214 PRO D O 1
ATOM 9738 O O B PRO D 1 214 ? -21.290 20.849 1.265 0.36 21.59 214 PRO D O 1
ATOM 9745 N N A ALA D 1 215 ? -21.137 21.863 1.484 0.64 22.02 215 ALA D N 1
ATOM 9746 N N B ALA D 1 215 ? -20.100 22.729 0.884 0.36 23.28 215 ALA D N 1
ATOM 9747 C CA A ALA D 1 215 ? -20.983 22.260 0.085 0.64 21.84 215 ALA D CA 1
ATOM 9748 C CA B ALA D 1 215 ? -20.345 22.752 -0.552 0.36 23.98 215 ALA D CA 1
ATOM 9749 C C A ALA D 1 215 ? -19.992 21.367 -0.679 0.64 22.63 215 ALA D C 1
ATOM 9750 C C B ALA D 1 215 ? -19.702 21.563 -1.258 0.36 21.88 215 ALA D C 1
ATOM 9751 O O A ALA D 1 215 ? -20.015 21.327 -1.907 0.64 19.81 215 ALA D O 1
ATOM 9752 O O B ALA D 1 215 ? -20.147 21.159 -2.329 0.36 21.08 215 ALA D O 1
ATOM 9755 N N A MET D 1 216 ? -19.130 20.659 0.049 0.64 22.26 216 MET D N 1
ATOM 9756 N N B MET D 1 216 ? -18.663 21.001 -0.647 0.36 22.80 216 MET D N 1
ATOM 9757 C CA A MET D 1 216 ? -18.179 19.720 -0.558 0.64 22.35 216 MET D CA 1
ATOM 9758 C CA B MET D 1 216 ? -17.904 19.912 -1.256 0.36 20.97 216 MET D CA 1
ATOM 9759 C C A MET D 1 216 ? -18.802 18.334 -0.725 0.64 21.21 216 MET D C 1
ATOM 9760 C C B MET D 1 216 ? -18.541 18.540 -1.037 0.36 21.41 216 MET D C 1
ATOM 9761 O O A MET D 1 216 ? -18.286 17.486 -1.460 0.64 21.11 216 MET D O 1
ATOM 9762 O O B MET D 1 216 ? -18.028 17.526 -1.516 0.36 21.04 216 MET D O 1
ATOM 9771 N N A GLY D 1 217 ? -19.910 18.114 -0.028 0.64 19.18 217 GLY D N 1
ATOM 9772 N N B GLY D 1 217 ? -19.657 18.513 -0.317 0.36 19.57 217 GLY D N 1
ATOM 9773 C CA A GLY D 1 217 ? -20.605 16.837 -0.030 0.64 20.20 217 GLY D CA 1
ATOM 9774 C CA B GLY D 1 217 ? -20.381 17.279 -0.066 0.36 20.51 217 GLY D CA 1
ATOM 9775 C C A GLY D 1 217 ? -21.049 16.311 -1.386 0.64 19.72 217 GLY D C 1
ATOM 9776 C C B GLY D 1 217 ? -20.894 16.576 -1.313 0.36 19.86 217 GLY D C 1
ATOM 9777 O O A GLY D 1 217 ? -20.722 15.183 -1.742 0.64 18.41 217 GLY D O 1
ATOM 9778 O O B GLY D 1 217 ? -20.587 15.406 -1.534 0.36 18.94 217 GLY D O 1
ATOM 9779 N N A PRO D 1 218 ? -21.821 17.111 -2.141 0.64 21.77 218 PRO D N 1
ATOM 9780 N N B PRO D 1 218 ? -21.705 17.274 -2.125 0.36 21.46 218 PRO D N 1
ATOM 9781 C CA A PRO D 1 218 ? -22.267 16.658 -3.468 0.64 19.53 218 PRO D CA 1
ATOM 9782 C CA B PRO D 1 218 ? -22.209 16.667 -3.367 0.36 19.60 218 PRO D CA 1
ATOM 9783 C C A PRO D 1 218 ? -21.128 16.307 -4.450 0.64 19.82 218 PRO D C 1
ATOM 9784 C C B PRO D 1 218 ? -21.124 16.197 -4.361 0.36 19.89 218 PRO D C 1
ATOM 9785 O O A PRO D 1 218 ? -21.245 15.278 -5.110 0.64 20.86 218 PRO D O 1
ATOM 9786 O O B PRO D 1 218 ? -21.282 15.106 -4.908 0.36 20.80 218 PRO D O 1
ATOM 9793 N N A PRO D 1 219 ? -20.057 17.123 -4.551 0.64 19.42 219 PRO D N 1
ATOM 9794 N N B PRO D 1 219 ? -20.053 16.983 -4.599 0.36 19.50 219 PRO D N 1
ATOM 9795 C CA A PRO D 1 219 ? -18.991 16.675 -5.458 0.64 20.37 219 PRO D CA 1
ATOM 9796 C CA B PRO D 1 219 ? -19.071 16.448 -5.553 0.36 20.55 219 PRO D CA 1
ATOM 9797 C C A PRO D 1 219 ? -18.379 15.320 -5.087 0.64 21.60 219 PRO D C 1
ATOM 9798 C C B PRO D 1 219 ? -18.313 15.210 -5.067 0.36 21.51 219 PRO D C 1
ATOM 9799 O O A PRO D 1 219 ? -18.157 14.487 -5.971 0.64 19.32 219 PRO D O 1
ATOM 9800 O O B PRO D 1 219 ? -17.874 14.409 -5.895 0.36 19.11 219 PRO D O 1
ATOM 9807 N N A LEU D 1 220 ? -18.098 15.101 -3.806 0.64 20.14 220 LEU D N 1
ATOM 9808 N N B LEU D 1 220 ? -18.150 15.054 -3.757 0.36 20.18 220 LEU D N 1
ATOM 9809 C CA A LEU D 1 220 ? -17.458 13.856 -3.404 0.64 20.80 220 LEU D CA 1
ATOM 9810 C CA B LEU D 1 220 ? -17.478 13.868 -3.242 0.36 20.72 220 LEU D CA 1
ATOM 9811 C C A LEU D 1 220 ? -18.404 12.659 -3.544 0.64 19.73 220 LEU D C 1
ATOM 9812 C C B LEU D 1 220 ? -18.376 12.643 -3.394 0.36 19.82 220 LEU D C 1
ATOM 9813 O O A LEU D 1 220 ? -17.982 11.585 -3.967 0.64 19.36 220 LEU D O 1
ATOM 9814 O O B LEU D 1 220 ? -17.901 11.546 -3.686 0.36 19.45 220 LEU D O 1
ATOM 9823 N N . GLN D 1 221 ? -19.676 12.838 -3.197 1.00 17.27 221 GLN D N 1
ATOM 9824 C CA . GLN D 1 221 ? -20.637 11.750 -3.351 1.00 19.90 221 GLN D CA 1
ATOM 9825 C C . GLN D 1 221 ? -20.797 11.395 -4.831 1.00 19.55 221 GLN D C 1
ATOM 9826 O O . GLN D 1 221 ? -20.879 10.217 -5.198 1.00 16.59 221 GLN D O 1
ATOM 9832 N N . TYR D 1 222 ? -20.818 12.416 -5.682 1.00 17.68 222 TYR D N 1
ATOM 9833 C CA . TYR D 1 222 ? -20.974 12.202 -7.113 1.00 16.74 222 TYR D CA 1
ATOM 9834 C C . TYR D 1 222 ? -19.739 11.535 -7.699 1.00 18.89 222 TYR D C 1
ATOM 9835 O O . TYR D 1 222 ? -19.838 10.711 -8.609 1.00 19.72 222 TYR D O 1
ATOM 9844 N N . GLN D 1 223 ? -18.576 11.894 -7.170 1.00 17.55 223 GLN D N 1
ATOM 9845 C CA . GLN D 1 223 ? -17.326 11.267 -7.578 1.00 18.36 223 GLN D CA 1
ATOM 9846 C C . GLN D 1 223 ? -17.364 9.756 -7.341 1.00 19.58 223 GLN D C 1
ATOM 9847 O O . GLN D 1 223 ? -16.945 8.980 -8.198 1.00 15.67 223 GLN D O 1
ATOM 9853 N N . ARG D 1 224 ? -17.871 9.337 -6.185 1.00 18.66 224 ARG D N 1
ATOM 9854 C CA . ARG D 1 224 ? -17.964 7.910 -5.886 1.00 17.30 224 ARG D CA 1
ATOM 9855 C C . ARG D 1 224 ? -19.030 7.241 -6.747 1.00 20.39 224 ARG D C 1
ATOM 9856 O O . ARG D 1 224 ? -18.843 6.120 -7.228 1.00 17.81 224 ARG D O 1
ATOM 9864 N N . TYR D 1 225 ? -20.155 7.929 -6.920 1.00 14.57 225 TYR D N 1
ATOM 9865 C CA . TYR D 1 225 ? -21.206 7.474 -7.815 1.00 19.85 225 TYR D CA 1
ATOM 9866 C C . TYR D 1 225 ? -20.648 7.125 -9.201 1.00 20.87 225 TYR D C 1
ATOM 9867 O O . TYR D 1 225 ? -20.907 6.044 -9.724 1.00 19.89 225 TYR D O 1
ATOM 9876 N N . GLN D 1 226 ? -19.868 8.036 -9.775 1.00 18.15 226 GLN D N 1
ATOM 9877 C CA . GLN D 1 226 ? -19.281 7.813 -11.092 1.00 21.11 226 GLN D CA 1
ATOM 9878 C C . GLN D 1 226 ? -18.329 6.614 -11.082 1.00 25.28 226 GLN D C 1
ATOM 9879 O O . GLN D 1 226 ? -18.234 5.883 -12.065 1.00 22.05 226 GLN D O 1
ATOM 9885 N N . ALA D 1 227 ? -17.633 6.407 -9.967 1.00 21.07 227 ALA D N 1
ATOM 9886 C CA . ALA D 1 227 ? -16.778 5.232 -9.828 1.00 18.55 227 ALA D CA 1
ATOM 9887 C C . ALA D 1 227 ? -17.632 3.967 -9.855 1.00 20.48 227 ALA D C 1
ATOM 9888 O O . ALA D 1 227 ? -17.327 3.009 -10.566 1.00 20.29 227 ALA D O 1
ATOM 9890 N N . VAL D 1 228 ? -18.710 3.981 -9.079 1.00 19.13 228 VAL D N 1
ATOM 9891 C CA . VAL D 1 228 ? -19.662 2.883 -9.048 1.00 19.55 228 VAL D CA 1
ATOM 9892 C C . VAL D 1 228 ? -20.221 2.566 -10.440 1.00 22.67 228 VAL D C 1
ATOM 9893 O O . VAL D 1 228 ? -20.325 1.400 -10.821 1.00 19.23 228 VAL D O 1
ATOM 9897 N N . LYS D 1 229 ? -20.563 3.604 -11.201 1.00 19.03 229 LYS D N 1
ATOM 9898 C CA . LYS D 1 229 ? -21.214 3.412 -12.497 1.00 26.70 229 LYS D CA 1
ATOM 9899 C C . LYS D 1 229 ? -20.252 2.861 -13.546 1.00 22.75 229 LYS D C 1
ATOM 9900 O O . LYS D 1 229 ? -20.683 2.397 -14.596 1.00 24.79 229 LYS D O 1
ATOM 9906 N N . GLY D 1 230 ? -18.953 2.910 -13.258 1.00 22.04 230 GLY D N 1
ATOM 9907 C CA . GLY D 1 230 ? -17.950 2.401 -14.178 1.00 24.70 230 GLY D CA 1
ATOM 9908 C C . GLY D 1 230 ? -17.531 0.956 -13.942 1.00 22.88 230 GLY D C 1
ATOM 9909 O O . GLY D 1 230 ? -16.768 0.393 -14.726 1.00 23.14 230 GLY D O 1
ATOM 9910 N N . VAL D 1 231 ? -18.028 0.355 -12.863 1.00 21.78 231 VAL D N 1
ATOM 9911 C CA . VAL D 1 231 ? -17.672 -1.019 -12.506 1.00 18.14 231 VAL D CA 1
ATOM 9912 C C . VAL D 1 231 ? -18.040 -2.038 -13.587 1.00 20.82 231 VAL D C 1
ATOM 9913 O O . VAL D 1 231 ? -17.222 -2.891 -13.943 1.00 18.55 231 VAL D O 1
ATOM 9917 N N . HIS D 1 232 ? -19.262 -1.949 -14.109 1.00 20.09 232 HIS D N 1
ATOM 9918 C CA . HIS D 1 232 ? -19.760 -2.936 -15.071 1.00 20.65 232 HIS D CA 1
ATOM 9919 C C . HIS D 1 232 ? -18.830 -3.131 -16.264 1.00 24.43 232 HIS D C 1
ATOM 9920 O O . HIS D 1 232 ? -18.542 -4.263 -16.650 1.00 25.40 232 HIS D O 1
ATOM 9927 N N . LYS D 1 233 ? -18.342 -2.032 -16.827 1.00 21.78 233 LYS D N 1
ATOM 9928 C CA . LYS D 1 233 ? -17.403 -2.101 -17.945 1.00 26.06 233 LYS D CA 1
ATOM 9929 C C . LYS D 1 233 ? -16.134 -2.877 -17.581 1.00 26.25 233 LYS D C 1
ATOM 9930 O O . LYS D 1 233 ? -15.677 -3.740 -18.332 1.00 21.71 233 LYS D O 1
ATOM 9936 N N . VAL D 1 234 ? -15.574 -2.575 -16.417 1.00 26.64 234 VAL D N 1
ATOM 9937 C CA . VAL D 1 234 ? -14.358 -3.229 -15.969 1.00 20.59 234 VAL D CA 1
ATOM 9938 C C . VAL D 1 234 ? -14.616 -4.712 -15.674 1.00 23.26 234 VAL D C 1
ATOM 9939 O O . VAL D 1 234 ? -13.773 -5.571 -15.948 1.00 22.19 234 VAL D O 1
ATOM 9943 N N . LEU D 1 235 ? -15.788 -5.004 -15.123 1.00 20.14 235 LEU D N 1
ATOM 9944 C CA . LEU D 1 235 ? -16.189 -6.374 -14.825 1.00 19.31 235 LEU D CA 1
ATOM 9945 C C . LEU D 1 235 ? -16.367 -7.194 -16.106 1.00 24.18 235 LEU D C 1
ATOM 9946 O O . LEU D 1 235 ? -16.074 -8.390 -16.131 1.00 20.11 235 LEU D O 1
ATOM 9951 N N . GLU D 1 236 ? -16.853 -6.552 -17.166 1.00 20.05 236 GLU D N 1
ATOM 9952 C CA . GLU D 1 236 ? -16.979 -7.223 -18.455 1.00 23.41 236 GLU D CA 1
ATOM 9953 C C . GLU D 1 236 ? -15.602 -7.614 -18.964 1.00 26.81 236 GLU D C 1
ATOM 9954 O O . GLU D 1 236 ? -15.402 -8.733 -19.440 1.00 27.42 236 GLU D O 1
ATOM 9960 N N . GLU D 1 237 ? -14.650 -6.695 -18.841 1.00 23.52 237 GLU D N 1
ATOM 9961 C CA . GLU D 1 237 ? -13.278 -6.962 -19.246 1.00 27.41 237 GLU D CA 1
ATOM 9962 C C . GLU D 1 237 ? -12.655 -8.076 -18.405 1.00 28.58 237 GLU D C 1
ATOM 9963 O O . GLU D 1 237 ? -11.918 -8.915 -18.924 1.00 24.13 237 GLU D O 1
ATOM 9969 N N . ALA D 1 238 ? -12.957 -8.096 -17.110 1.00 23.78 238 ALA D N 1
ATOM 9970 C CA . ALA D 1 238 ? -12.387 -9.118 -16.242 1.00 23.52 238 ALA D CA 1
ATOM 9971 C C . ALA D 1 238 ? -12.947 -10.495 -16.586 1.00 23.16 238 ALA D C 1
ATOM 9972 O O . ALA D 1 238 ? -12.228 -11.484 -16.532 1.00 26.73 238 ALA D O 1
ATOM 9974 N N . CYS D 1 239 ? -14.230 -10.554 -16.928 1.00 21.01 239 CYS D N 1
ATOM 9975 C CA . CYS D 1 239 ? -14.868 -11.824 -17.270 1.00 26.57 239 CYS D CA 1
ATOM 9976 C C . CYS D 1 239 ? -14.352 -12.353 -18.608 1.00 26.20 239 CYS D C 1
ATOM 9977 O O . CYS D 1 239 ? -14.268 -13.565 -18.812 1.00 26.59 239 CYS D O 1
ATOM 9980 N N . ASP D 1 240 ? -14.008 -11.445 -19.514 1.00 26.33 240 ASP D N 1
ATOM 9981 C CA . ASP D 1 240 ? -13.427 -11.846 -20.791 1.00 27.79 240 ASP D CA 1
ATOM 9982 C C . ASP D 1 240 ? -12.041 -12.435 -20.568 1.00 31.40 240 ASP D C 1
ATOM 9983 O O . ASP D 1 240 ? -11.712 -13.498 -21.096 1.00 28.38 240 ASP D O 1
ATOM 9988 N N . GLU D 1 241 ? -11.234 -11.736 -19.778 1.00 25.21 241 GLU D N 1
ATOM 9989 C CA . GLU D 1 241 ? -9.889 -12.200 -19.467 1.00 30.21 241 GLU D CA 1
ATOM 9990 C C . GLU D 1 241 ? -9.888 -13.498 -18.660 1.00 28.98 241 GLU D C 1
ATOM 9991 O O . GLU D 1 241 ? -9.028 -14.353 -18.861 1.00 28.52 241 GLU D O 1
ATOM 9997 N N . PHE D 1 242 ? -10.850 -13.648 -17.754 1.00 28.55 242 PHE D N 1
ATOM 9998 C CA . PHE D 1 242 ? -10.925 -14.854 -16.937 1.00 27.48 242 PHE D CA 1
ATOM 9999 C C . PHE D 1 242 ? -11.223 -16.069 -17.814 1.00 26.67 242 PHE D C 1
ATOM 10000 O O . PHE D 1 242 ? -10.633 -17.137 -17.627 1.00 26.30 242 PHE D O 1
ATOM 10008 N N . ALA D 1 243 ? -12.140 -15.900 -18.765 1.00 24.90 243 ALA D N 1
ATOM 10009 C CA . ALA D 1 243 ? -12.438 -16.944 -19.748 1.00 29.61 243 ALA D CA 1
ATOM 10010 C C . ALA D 1 243 ? -11.191 -17.318 -20.548 1.00 28.99 243 ALA D C 1
ATOM 10011 O O . ALA D 1 243 ? -10.897 -18.497 -20.736 1.00 33.28 243 ALA D O 1
ATOM 10013 N N . ARG D 1 244 ? -10.458 -16.309 -21.004 1.00 25.36 244 ARG D N 1
ATOM 10014 C CA . ARG D 1 244 ? -9.241 -16.530 -21.779 1.00 30.06 244 ARG D CA 1
ATOM 10015 C C . ARG D 1 244 ? -8.165 -17.267 -20.978 1.00 36.91 244 ARG D C 1
ATOM 10016 O O . ARG D 1 244 ? -7.535 -18.204 -21.482 1.00 31.28 244 ARG D O 1
ATOM 10024 N N . ILE D 1 245 ? -7.961 -16.850 -19.730 1.00 26.78 245 ILE D N 1
ATOM 10025 C CA . ILE D 1 245 ? -6.851 -17.366 -18.933 1.00 27.95 245 ILE D CA 1
ATOM 10026 C C . ILE D 1 245 ? -7.183 -18.664 -18.191 1.00 28.32 245 ILE D C 1
ATOM 10027 O O . ILE D 1 245 ? -6.330 -19.546 -18.078 1.00 30.56 245 ILE D O 1
ATOM 10032 N N . PHE D 1 246 ? -8.413 -18.794 -17.698 1.00 28.45 246 PHE D N 1
ATOM 10033 C CA . PHE D 1 246 ? -8.756 -19.932 -16.850 1.00 27.64 246 PHE D CA 1
ATOM 10034 C C . PHE D 1 246 ? -9.634 -20.950 -17.565 1.00 31.24 246 PHE D C 1
ATOM 10035 O O . PHE D 1 246 ? -9.753 -22.089 -17.117 1.00 29.69 246 PHE D O 1
ATOM 10043 N N . GLY D 1 247 ? -10.254 -20.536 -18.665 1.00 31.81 247 GLY D N 1
ATOM 10044 C CA . GLY D 1 247 ? -11.084 -21.433 -19.448 1.00 32.24 247 GLY D CA 1
ATOM 10045 C C . GLY D 1 247 ? -12.517 -21.532 -18.962 1.00 38.83 247 GLY D C 1
ATOM 10046 O O . GLY D 1 247 ? -13.274 -22.398 -19.406 1.00 37.00 247 GLY D O 1
ATOM 10047 N N . ARG D 1 248 ? -12.897 -20.650 -18.045 1.00 28.34 248 ARG D N 1
ATOM 10048 C CA . ARG D 1 248 ? -14.275 -20.613 -17.567 1.00 30.17 248 ARG D CA 1
ATOM 10049 C C . ARG D 1 248 ? -14.899 -19.274 -17.924 1.00 30.91 248 ARG D C 1
ATOM 10050 O O . ARG D 1 248 ? -14.353 -18.221 -17.602 1.00 34.21 248 ARG D O 1
ATOM 10058 N N . LYS D 1 249 ? -16.037 -19.312 -18.606 1.00 32.90 249 LYS D N 1
ATOM 10059 C CA . LYS D 1 249 ? -16.656 -18.087 -19.095 1.00 27.67 249 LYS D CA 1
ATOM 10060 C C . LYS D 1 249 ? -17.897 -17.728 -18.294 1.00 30.22 249 LYS D C 1
ATOM 10061 O O . LYS D 1 249 ? -18.929 -18.395 -18.390 1.00 29.82 249 LYS D O 1
ATOM 10067 N N . TYR D 1 250 ? -17.785 -16.669 -17.499 1.00 26.04 250 TYR D N 1
ATOM 10068 C CA . TYR D 1 250 ? -18.914 -16.174 -16.718 1.00 26.96 250 TYR D CA 1
ATOM 10069 C C . TYR D 1 250 ? -19.605 -15.008 -17.418 1.00 25.81 250 TYR D C 1
ATOM 10070 O O . TYR D 1 250 ? -18.951 -14.128 -17.981 1.00 24.78 250 TYR D O 1
ATOM 10079 N N . ASP D 1 251 ? -20.931 -15.006 -17.388 1.00 23.09 251 ASP D N 1
ATOM 10080 C CA . ASP D 1 251 ? -21.678 -13.814 -17.746 1.00 24.31 251 ASP D CA 1
ATOM 10081 C C . ASP D 1 251 ? -21.488 -12.762 -16.641 1.00 20.64 251 ASP D C 1
ATOM 10082 O O . ASP D 1 251 ? -21.543 -13.082 -15.455 1.00 21.94 251 ASP D O 1
ATOM 10087 N N . PRO D 1 252 ? -21.262 -11.502 -17.021 1.00 21.83 252 PRO D N 1
ATOM 10088 C CA . PRO D 1 252 ? -21.016 -10.542 -15.939 1.00 23.56 252 PRO D CA 1
ATOM 10089 C C . PRO D 1 252 ? -22.265 -10.247 -15.118 1.00 26.21 252 PRO D C 1
ATOM 10090 O O . PRO D 1 252 ? -22.148 -9.765 -13.994 1.00 27.22 252 PRO D O 1
ATOM 10094 N N . TYR D 1 253 ? -23.443 -10.550 -15.655 1.00 21.99 253 TYR D N 1
ATOM 10095 C CA . TYR D 1 253 ? -24.678 -10.118 -15.009 1.00 25.06 253 TYR D CA 1
ATOM 10096 C C . TYR D 1 253 ? -25.638 -11.248 -14.686 1.00 26.71 253 TYR D C 1
ATOM 10097 O O . TYR D 1 253 ? -26.154 -11.320 -13.570 1.00 24.25 253 TYR D O 1
ATOM 10106 N N . LEU D 1 254 ? -25.887 -12.113 -15.667 1.00 20.95 254 LEU D N 1
ATOM 10107 C CA . LEU D 1 254 ? -26.947 -13.107 -15.562 1.00 26.32 254 LEU D CA 1
ATOM 10108 C C . LEU D 1 254 ? -26.524 -14.480 -16.082 1.00 26.80 254 LEU D C 1
ATOM 10109 O O . LEU D 1 254 ? -26.054 -14.621 -17.208 1.00 27.10 254 LEU D O 1
ATOM 10114 N N . ASP D 1 255 ? -26.702 -15.487 -15.239 1.00 23.48 255 ASP D N 1
ATOM 10115 C CA . ASP D 1 255 ? -26.529 -16.876 -15.625 1.00 25.10 255 ASP D CA 1
ATOM 10116 C C . ASP D 1 255 ? -27.883 -17.427 -16.043 1.00 23.63 255 ASP D C 1
ATOM 10117 O O . ASP D 1 255 ? -28.669 -17.837 -15.196 1.00 23.19 255 ASP D O 1
ATOM 10122 N N . GLU D 1 256 ? -28.155 -17.408 -17.347 1.00 28.49 256 GLU D N 1
ATOM 10123 C CA . GLU D 1 256 ? -29.454 -17.815 -17.880 1.00 25.88 256 GLU D CA 1
ATOM 10124 C C . GLU D 1 256 ? -29.464 -19.281 -18.274 1.00 29.43 256 GLU D C 1
ATOM 10125 O O . GLU D 1 256 ? -28.500 -19.791 -18.844 1.00 31.93 256 GLU D O 1
ATOM 10131 N N . TYR D 1 257 ? -30.569 -19.947 -17.973 1.00 25.04 257 TYR D N 1
ATOM 10132 C CA . TYR D 1 257 ? -30.725 -21.358 -18.280 1.00 25.83 257 TYR D CA 1
ATOM 10133 C C . TYR D 1 257 ? -32.101 -21.595 -18.899 1.00 25.92 257 TYR D C 1
ATOM 10134 O O . TYR D 1 257 ? -33.125 -21.339 -18.268 1.00 26.88 257 TYR D O 1
ATOM 10143 N N . LEU D 1 258 ? -32.105 -22.050 -20.150 1.00 31.01 258 LEU D N 1
ATOM 10144 C CA . LEU D 1 258 ? -33.329 -22.376 -20.882 1.00 29.00 258 LEU D CA 1
ATOM 10145 C C . LEU D 1 258 ? -34.277 -21.183 -21.002 1.00 27.83 258 LEU D C 1
ATOM 10146 O O . LEU D 1 258 ? -35.484 -21.312 -20.811 1.00 28.65 258 LEU D O 1
ATOM 10151 N N . THR D 1 259 ? -33.725 -20.017 -21.317 1.00 29.72 259 THR D N 1
ATOM 10152 C CA . THR D 1 259 ? -34.535 -18.810 -21.441 1.00 31.81 259 THR D CA 1
ATOM 10153 C C . THR D 1 259 ? -34.884 -18.502 -22.900 1.00 32.08 259 THR D C 1
ATOM 10154 O O . THR D 1 259 ? -35.716 -17.636 -23.169 1.00 30.01 259 THR D O 1
ATOM 10158 N N . ASP D 1 260 ? -34.249 -19.221 -23.824 1.00 30.55 260 ASP D N 1
ATOM 10159 C CA . ASP D 1 260 ? -34.399 -18.975 -25.262 1.00 40.24 260 ASP D CA 1
ATOM 10160 C C . ASP D 1 260 ? -35.857 -18.830 -25.699 1.00 38.91 260 ASP D C 1
ATOM 10161 O O . ASP D 1 260 ? -36.213 -17.872 -26.403 1.00 41.40 260 ASP D O 1
ATOM 10166 N N . ASP D 1 261 ? -36.698 -19.772 -25.279 1.00 34.20 261 ASP D N 1
ATOM 10167 C CA . ASP D 1 261 ? -38.114 -19.687 -25.602 1.00 35.34 261 ASP D CA 1
ATOM 10168 C C . ASP D 1 261 ? -38.992 -19.884 -24.370 1.00 33.17 261 ASP D C 1
ATOM 10169 O O . ASP D 1 261 ? -40.168 -20.250 -24.475 1.00 35.21 261 ASP D O 1
ATOM 10174 N N . ALA D 1 262 ? -38.436 -19.609 -23.197 1.00 28.68 262 ALA D N 1
ATOM 10175 C CA . ALA D 1 262 ? -39.212 -19.694 -21.972 1.00 31.58 262 ALA D CA 1
ATOM 10176 C C . ALA D 1 262 ? -40.284 -18.617 -22.016 1.00 31.83 262 ALA D C 1
ATOM 10177 O O . ALA D 1 262 ? -40.083 -17.539 -22.581 1.00 33.93 262 ALA D O 1
ATOM 10179 N N . GLU D 1 263 ? -41.435 -18.926 -21.441 1.00 27.26 263 GLU D N 1
ATOM 10180 C CA . GLU D 1 263 ? -42.509 -17.958 -21.329 1.00 28.70 263 GLU D CA 1
ATOM 10181 C C . GLU D 1 263 ? -42.526 -17.358 -19.933 1.00 33.03 263 GLU D C 1
ATOM 10182 O O . GLU D 1 263 ? -42.929 -16.208 -19.744 1.00 27.76 263 GLU D O 1
ATOM 10188 N N . VAL D 1 264 ? -42.100 -18.152 -18.955 1.00 30.42 264 VAL D N 1
ATOM 10189 C CA . VAL D 1 264 ? -41.930 -17.665 -17.592 1.00 24.65 264 VAL D CA 1
ATOM 10190 C C . VAL D 1 264 ? -40.559 -18.082 -17.079 1.00 32.83 264 VAL D C 1
ATOM 10191 O O . VAL D 1 264 ? -40.014 -19.111 -17.483 1.00 30.86 264 VAL D O 1
ATOM 10195 N N . ILE D 1 265 ? -39.982 -17.260 -16.211 1.00 24.73 265 ILE D N 1
ATOM 10196 C CA . ILE D 1 265 ? -38.727 -17.618 -15.576 1.00 24.78 265 ILE D CA 1
ATOM 10197 C C . ILE D 1 265 ? -38.808 -17.351 -14.088 1.00 23.42 265 ILE D C 1
ATOM 10198 O O . ILE D 1 265 ? -39.659 -16.597 -13.623 1.00 25.50 265 ILE D O 1
ATOM 10203 N N . ILE D 1 266 ? -37.921 -17.987 -13.343 1.00 26.38 266 ILE D N 1
ATOM 10204 C CA . ILE D 1 266 ? -37.690 -17.580 -11.974 1.00 21.87 266 ILE D CA 1
ATOM 10205 C C . ILE D 1 266 ? -36.360 -16.855 -11.943 1.00 23.21 266 ILE D C 1
ATOM 10206 O O . ILE D 1 266 ? -35.378 -17.329 -12.505 1.00 20.87 266 ILE D O 1
ATOM 10211 N N . PHE D 1 267 ? -36.361 -15.682 -11.318 1.00 23.99 267 PHE D N 1
ATOM 10212 C CA . PHE D 1 267 ? -35.184 -14.830 -11.198 1.00 22.06 267 PHE D CA 1
ATOM 10213 C C . PHE D 1 267 ? -34.775 -14.781 -9.722 1.00 21.91 267 PHE D C 1
ATOM 10214 O O . PHE D 1 267 ? -35.625 -14.651 -8.846 1.00 19.91 267 PHE D O 1
ATOM 10222 N N . GLY D 1 268 ? -33.481 -14.920 -9.452 1.00 21.03 268 GLY D N 1
ATOM 10223 C CA . GLY D 1 268 ? -32.967 -14.878 -8.091 1.00 21.02 268 GLY D CA 1
ATOM 10224 C C . GLY D 1 268 ? -31.463 -15.060 -8.090 1.00 20.80 268 GLY D C 1
ATOM 10225 O O . GLY D 1 268 ? -30.840 -15.027 -9.153 1.00 23.92 268 GLY D O 1
ATOM 10226 N N . GLN D 1 269 ? -30.869 -15.272 -6.916 1.00 19.53 269 GLN D N 1
ATOM 10227 C CA . GLN D 1 269 ? -29.417 -15.411 -6.840 1.00 21.93 269 GLN D CA 1
ATOM 10228 C C . GLN D 1 269 ? -28.970 -16.534 -5.907 1.00 20.33 269 GLN D C 1
ATOM 10229 O O . GLN D 1 269 ? -29.737 -17.006 -5.069 1.00 21.90 269 GLN D O 1
ATOM 10235 N N . GLY D 1 270 ? -27.718 -16.960 -6.058 1.00 18.55 270 GLY D N 1
ATOM 10236 C CA . GLY D 1 270 ? -27.141 -17.938 -5.156 1.00 17.53 270 GLY D CA 1
ATOM 10237 C C . GLY D 1 270 ? -27.523 -19.385 -5.423 1.00 19.90 270 GLY D C 1
ATOM 10238 O O . GLY D 1 270 ? -28.032 -19.720 -6.486 1.00 24.85 270 GLY D O 1
ATOM 10239 N N . ALA D 1 271 ? -27.295 -20.235 -4.429 1.00 21.27 271 ALA D N 1
ATOM 10240 C CA . ALA D 1 271 ? -27.292 -21.686 -4.611 1.00 20.54 271 ALA D CA 1
ATOM 10241 C C . ALA D 1 271 ? -28.657 -22.283 -4.936 1.00 25.89 271 ALA D C 1
ATOM 10242 O O . ALA D 1 271 ? -28.742 -23.273 -5.660 1.00 28.20 271 ALA D O 1
ATOM 10244 N N . HIS D 1 272 ? -29.718 -21.693 -4.393 1.00 19.54 272 HIS D N 1
ATOM 10245 C CA . HIS D 1 272 ? -31.066 -22.220 -4.593 1.00 25.20 272 HIS D CA 1
ATOM 10246 C C . HIS D 1 272 ? -31.513 -22.114 -6.056 1.00 26.11 272 HIS D C 1
ATOM 10247 O O . HIS D 1 272 ? -32.419 -22.832 -6.483 1.00 25.95 272 HIS D O 1
ATOM 10254 N N . MET D 1 273 ? -30.873 -21.226 -6.817 1.00 23.78 273 MET D N 1
ATOM 10255 C CA . MET D 1 273 ? -31.145 -21.098 -8.249 1.00 23.12 273 MET D CA 1
ATOM 10256 C C . MET D 1 273 ? -30.701 -22.338 -9.015 1.00 25.16 273 MET D C 1
ATOM 10257 O O . MET D 1 273 ? -31.211 -22.628 -10.095 1.00 27.21 273 MET D O 1
ATOM 10262 N N . GLU D 1 274 ? -29.720 -23.050 -8.479 1.00 25.87 274 GLU D N 1
ATOM 10263 C CA . GLU D 1 274 ? -29.259 -24.259 -9.136 1.00 28.19 274 GLU D CA 1
ATOM 10264 C C . GLU D 1 274 ? -30.352 -25.307 -9.009 1.00 32.32 274 GLU D C 1
ATOM 10265 O O . GLU D 1 274 ? -30.583 -26.101 -9.921 1.00 31.18 274 GLU D O 1
ATOM 10271 N N . THR D 1 275 ? -31.043 -25.283 -7.877 1.00 28.07 275 THR D N 1
ATOM 10272 C CA . THR D 1 275 ? -32.164 -26.177 -7.662 1.00 30.07 275 THR D CA 1
ATOM 10273 C C . THR D 1 275 ? -33.289 -25.807 -8.620 1.00 29.21 275 THR D C 1
ATOM 10274 O O . THR D 1 275 ? -33.952 -26.678 -9.179 1.00 31.08 275 THR D O 1
ATOM 10278 N N . ALA D 1 276 ? -33.488 -24.507 -8.809 1.00 26.27 276 ALA D N 1
ATOM 10279 C CA . ALA D 1 276 ? -34.486 -24.007 -9.751 1.00 28.55 276 ALA D CA 1
ATOM 10280 C C . ALA D 1 276 ? -34.221 -24.518 -11.167 1.00 27.64 276 ALA D C 1
ATOM 10281 O O . ALA D 1 276 ? -35.151 -24.833 -11.902 1.00 25.87 276 ALA D O 1
ATOM 10283 N N . LYS D 1 277 ? -32.950 -24.595 -11.547 1.00 24.53 277 LYS D N 1
ATOM 10284 C CA . LYS D 1 277 ? -32.587 -25.104 -12.866 1.00 25.79 277 LYS D CA 1
ATOM 10285 C C . LYS D 1 277 ? -32.981 -26.568 -13.049 1.00 33.28 277 LYS D C 1
ATOM 10286 O O . LYS D 1 277 ? -33.405 -26.981 -14.130 1.00 30.37 277 LYS D O 1
ATOM 10292 N N . ALA D 1 278 ? -32.817 -27.352 -11.988 1.00 28.56 278 ALA D N 1
ATOM 10293 C CA . ALA D 1 278 ? -33.089 -28.781 -12.041 1.00 31.81 278 ALA D CA 1
ATOM 10294 C C . ALA D 1 278 ? -34.574 -28.998 -12.214 1.00 30.62 278 ALA D C 1
ATOM 10295 O O . ALA D 1 278 ? -34.999 -29.891 -12.947 1.00 31.37 278 ALA D O 1
ATOM 10297 N N . VAL D 1 279 ? -35.359 -28.166 -11.539 1.00 28.04 279 VAL D N 1
ATOM 10298 C CA . VAL D 1 279 ? -36.810 -28.226 -11.651 1.00 26.70 279 VAL D CA 1
ATOM 10299 C C . VAL D 1 279 ? -37.245 -27.787 -13.051 1.00 34.62 279 VAL D C 1
ATOM 10300 O O . VAL D 1 279 ? -38.126 -28.406 -13.660 1.00 31.99 279 VAL D O 1
ATOM 10304 N N . ALA D 1 280 ? -36.613 -26.735 -13.568 1.00 27.58 280 ALA D N 1
ATOM 10305 C CA . ALA D 1 280 ? -36.952 -26.217 -14.893 1.00 27.52 280 ALA D CA 1
ATOM 10306 C C . ALA D 1 280 ? -36.766 -27.279 -15.973 1.00 32.12 280 ALA D C 1
ATOM 10307 O O . ALA D 1 280 ? -37.613 -27.432 -16.854 1.00 26.86 280 ALA D O 1
ATOM 10309 N N . ARG D 1 281 ? -35.661 -28.014 -15.893 1.00 25.31 281 ARG D N 1
ATOM 10310 C CA . ARG D 1 281 ? -35.349 -29.035 -16.886 1.00 35.01 281 ARG D CA 1
ATOM 10311 C C . ARG D 1 281 ? -36.367 -30.170 -16.853 1.00 34.73 281 ARG D C 1
ATOM 10312 O O . ARG D 1 281 ? -36.763 -30.690 -17.897 1.00 38.03 281 ARG D O 1
ATOM 10320 N N . ARG D 1 282 ? -36.798 -30.542 -15.652 1.00 33.64 282 ARG D N 1
ATOM 10321 C CA . ARG D 1 282 ? -37.827 -31.564 -15.492 1.00 36.59 282 ARG D CA 1
ATOM 10322 C C . ARG D 1 282 ? -39.148 -31.099 -16.099 1.00 38.41 282 ARG D C 1
ATOM 10323 O O . ARG D 1 282 ? -39.822 -31.854 -16.794 1.00 38.84 282 ARG D O 1
ATOM 10331 N N . LEU D 1 283 ? -39.520 -29.854 -15.827 1.00 30.32 283 LEU D N 1
ATOM 10332 C CA . LEU D 1 283 ? -40.746 -29.298 -16.383 1.00 36.66 283 LEU D CA 1
ATOM 10333 C C . LEU D 1 283 ? -40.645 -29.145 -17.903 1.00 36.60 283 LEU D C 1
ATOM 10334 O O . LEU D 1 283 ? -41.653 -29.246 -18.603 1.00 36.29 283 LEU D O 1
ATOM 10339 N N . ARG D 1 284 ? -39.432 -28.915 -18.405 1.00 24.61 284 ARG D N 1
ATOM 10340 C CA . ARG D 1 284 ? -39.205 -28.814 -19.842 1.00 32.39 284 ARG D CA 1
ATOM 10341 C C . ARG D 1 284 ? -39.447 -30.146 -20.535 1.00 36.88 284 ARG D C 1
ATOM 10342 O O . ARG D 1 284 ? -39.988 -30.188 -21.638 1.00 43.12 284 ARG D O 1
ATOM 10350 N N . ASN D 1 285 ? -39.040 -31.234 -19.892 1.00 39.51 285 ASN D N 1
ATOM 10351 C CA . ASN D 1 285 ? -39.267 -32.559 -20.454 1.00 38.50 285 ASN D CA 1
ATOM 10352 C C . ASN D 1 285 ? -40.753 -32.875 -20.501 1.00 39.76 285 ASN D C 1
ATOM 10353 O O . ASN D 1 285 ? -41.195 -33.715 -21.275 1.00 48.40 285 ASN D O 1
ATOM 10358 N N . LEU D 1 286 ? -41.521 -32.182 -19.672 1.00 40.70 286 LEU D N 1
ATOM 10359 C CA . LEU D 1 286 ? -42.972 -32.295 -19.694 1.00 36.54 286 LEU D CA 1
ATOM 10360 C C . LEU D 1 286 ? -43.579 -31.312 -20.696 1.00 44.03 286 LEU D C 1
ATOM 10361 O O . LEU D 1 286 ? -44.795 -31.268 -20.870 1.00 46.42 286 LEU D O 1
ATOM 10366 N N . GLY D 1 287 ? -42.731 -30.516 -21.342 1.00 39.43 287 GLY D N 1
ATOM 10367 C CA . GLY D 1 287 ? -43.192 -29.572 -22.348 1.00 37.57 287 GLY D CA 1
ATOM 10368 C C . GLY D 1 287 ? -43.507 -28.170 -21.843 1.00 44.94 287 GLY D C 1
ATOM 10369 O O . GLY D 1 287 ? -44.036 -27.342 -22.591 1.00 38.32 287 GLY D O 1
ATOM 10370 N N . GLU D 1 288 ? -43.191 -27.898 -20.579 1.00 34.52 288 GLU D N 1
ATOM 10371 C CA . GLU D 1 288 ? -43.372 -26.561 -20.022 1.00 38.31 288 GLU D CA 1
ATOM 10372 C C . GLU D 1 288 ? -42.255 -25.634 -20.486 1.00 36.10 288 GLU D C 1
ATOM 10373 O O . GLU D 1 288 ? -41.078 -25.987 -20.421 1.00 33.34 288 GLU D O 1
ATOM 10379 N N . LYS D 1 289 ? -42.623 -24.449 -20.956 1.00 32.76 289 LYS D N 1
ATOM 10380 C CA . LYS D 1 289 ? -41.632 -23.485 -21.425 1.00 32.68 289 LYS D CA 1
ATOM 10381 C C . LYS D 1 289 ? -41.223 -22.558 -20.283 1.00 32.45 289 LYS D C 1
ATOM 10382 O O . LYS D 1 289 ? -41.540 -21.364 -20.264 1.00 30.71 289 LYS D O 1
ATOM 10388 N N . VAL D 1 290 ? -40.517 -23.146 -19.325 1.00 33.25 290 VAL D N 1
ATOM 10389 C CA . VAL D 1 290 ? -40.030 -22.442 -18.149 1.00 29.08 290 VAL D CA 1
ATOM 10390 C C . VAL D 1 290 ? -38.520 -22.265 -18.230 1.00 27.69 290 VAL D C 1
ATOM 10391 O O . VAL D 1 290 ? -37.836 -23.042 -18.891 1.00 25.10 290 VAL D O 1
ATOM 10395 N N . GLY D 1 291 ? -38.004 -21.248 -17.544 1.00 32.95 291 GLY D N 1
ATOM 10396 C CA . GLY D 1 291 ? -36.577 -20.988 -17.516 1.00 26.84 291 GLY D CA 1
ATOM 10397 C C . GLY D 1 291 ? -36.123 -20.351 -16.212 1.00 27.60 291 GLY D C 1
ATOM 10398 O O . GLY D 1 291 ? -36.924 -20.122 -15.309 1.00 25.88 291 GLY D O 1
ATOM 10399 N N . VAL D 1 292 ? -34.829 -20.068 -16.119 1.00 23.76 292 VAL D N 1
ATOM 10400 C CA . VAL D 1 292 ? -34.226 -19.540 -14.895 1.00 28.18 292 VAL D CA 1
ATOM 10401 C C . VAL D 1 292 ? -33.167 -18.494 -15.227 1.00 27.97 292 VAL D C 1
ATOM 10402 O O . VAL D 1 292 ? -32.343 -18.700 -16.119 1.00 25.50 292 VAL D O 1
ATOM 10406 N N . ALA D 1 293 ? -33.199 -17.364 -14.524 1.00 27.01 293 ALA D N 1
ATOM 10407 C CA . ALA D 1 293 ? -32.135 -16.377 -14.644 1.00 21.82 293 ALA D CA 1
ATOM 10408 C C . ALA D 1 293 ? -31.534 -16.095 -13.272 1.00 25.83 293 ALA D C 1
ATOM 10409 O O . ALA D 1 293 ? -32.178 -15.504 -12.407 1.00 21.95 293 ALA D O 1
ATOM 10411 N N . ARG D 1 294 ? -30.295 -16.533 -13.085 1.00 20.27 294 ARG D N 1
ATOM 10412 C CA . ARG D 1 294 ? -29.586 -16.352 -11.827 1.00 22.35 294 ARG D CA 1
ATOM 10413 C C . ARG D 1 294 ? -28.745 -15.077 -11.869 1.00 24.08 294 ARG D C 1
ATOM 10414 O O . ARG D 1 294 ? -27.911 -14.914 -12.759 1.00 22.67 294 ARG D O 1
ATOM 10422 N N . LEU D 1 295 ? -28.978 -14.178 -10.917 1.00 25.18 295 LEU D N 1
ATOM 10423 C CA . LEU D 1 295 ? -28.245 -12.912 -10.840 1.00 20.20 295 LEU D CA 1
ATOM 10424 C C . LEU D 1 295 ? -26.829 -13.135 -10.316 1.00 19.24 295 LEU D C 1
ATOM 10425 O O . LEU D 1 295 ? -26.637 -13.597 -9.192 1.00 23.53 295 LEU D O 1
ATOM 10430 N N . ARG D 1 296 ? -25.836 -12.814 -11.132 1.00 18.79 296 ARG D N 1
ATOM 10431 C CA . ARG D 1 296 ? -24.450 -13.015 -10.725 1.00 21.50 296 ARG D CA 1
ATOM 10432 C C . ARG D 1 296 ? -23.891 -11.785 -10.027 1.00 20.09 296 ARG D C 1
ATOM 10433 O O . ARG D 1 296 ? -23.007 -11.882 -9.177 1.00 21.97 296 ARG D O 1
ATOM 10441 N N . THR D 1 297 ? -24.396 -10.622 -10.410 1.00 19.14 297 THR D N 1
ATOM 10442 C CA . THR D 1 297 ? -23.888 -9.365 -9.877 1.00 22.80 297 THR D CA 1
ATOM 10443 C C . THR D 1 297 ? -25.009 -8.548 -9.257 1.00 19.70 297 THR D C 1
ATOM 10444 O O . THR D 1 297 ? -25.909 -8.072 -9.951 1.00 22.29 297 THR D O 1
ATOM 10448 N N . PHE D 1 298 ? -24.948 -8.396 -7.938 1.00 19.97 298 PHE D N 1
ATOM 10449 C CA . PHE D 1 298 ? -25.987 -7.707 -7.181 1.00 17.66 298 PHE D CA 1
ATOM 10450 C C . PHE D 1 298 ? -25.686 -6.209 -7.081 1.00 19.53 298 PHE D C 1
ATOM 10451 O O . PHE D 1 298 ? -26.587 -5.386 -7.141 1.00 18.00 298 PHE D O 1
ATOM 10459 N N . ARG D 1 299 ? -24.411 -5.856 -6.946 1.00 18.77 299 ARG D N 1
ATOM 10460 C CA . ARG D 1 299 ? -24.013 -4.448 -6.915 1.00 19.16 299 ARG D CA 1
ATOM 10461 C C . ARG D 1 299 ? -22.752 -4.238 -7.758 1.00 19.07 299 ARG D C 1
ATOM 10462 O O . ARG D 1 299 ? -21.827 -5.041 -7.691 1.00 16.89 299 ARG D O 1
ATOM 10470 N N . PRO D 1 300 ? -22.737 -3.185 -8.593 1.00 20.61 300 PRO D N 1
ATOM 10471 C CA . PRO D 1 300 ? -23.893 -2.327 -8.870 1.00 18.47 300 PRO D CA 1
ATOM 10472 C C . PRO D 1 300 ? -24.953 -3.080 -9.667 1.00 21.00 300 PRO D C 1
ATOM 10473 O O . PRO D 1 300 ? -24.615 -3.939 -10.477 1.00 20.64 300 PRO D O 1
ATOM 10477 N N . PHE D 1 301 ? -26.217 -2.778 -9.410 1.00 16.71 301 PHE D N 1
ATOM 10478 C CA . PHE D 1 301 ? -27.312 -3.544 -9.981 1.00 20.40 301 PHE D CA 1
ATOM 10479 C C . PHE D 1 301 ? -27.316 -3.384 -11.492 1.00 19.53 301 PHE D C 1
ATOM 10480 O O . PHE D 1 301 ? -27.122 -2.282 -11.995 1.00 19.36 301 PHE D O 1
ATOM 10488 N N . PRO D 1 302 ? -27.511 -4.493 -12.222 1.00 20.65 302 PRO D N 1
ATOM 10489 C CA . PRO D 1 302 ? -27.551 -4.459 -13.691 1.00 22.16 302 PRO D CA 1
ATOM 10490 C C . PRO D 1 302 ? -28.918 -4.033 -14.207 1.00 21.75 302 PRO D C 1
ATOM 10491 O O . PRO D 1 302 ? -29.570 -4.829 -14.886 1.00 20.89 302 PRO D O 1
ATOM 10495 N N . THR D 1 303 ? -29.339 -2.810 -13.885 1.00 17.97 303 THR D N 1
ATOM 10496 C CA . THR D 1 303 ? -30.672 -2.321 -14.244 1.00 18.75 303 THR D CA 1
ATOM 10497 C C . THR D 1 303 ? -30.974 -2.484 -15.732 1.00 22.14 303 THR D C 1
ATOM 10498 O O . THR D 1 303 ? -31.992 -3.068 -16.114 1.00 22.67 303 THR D O 1
ATOM 10502 N N . GLU D 1 304 ? -30.086 -1.950 -16.563 1.00 20.12 304 GLU D N 1
ATOM 10503 C CA . GLU D 1 304 ? -30.337 -1.880 -17.998 1.00 25.53 304 GLU D CA 1
ATOM 10504 C C . GLU D 1 304 ? -30.135 -3.232 -18.670 1.00 24.16 304 GLU D C 1
ATOM 10505 O O . GLU D 1 304 ? -30.783 -3.538 -19.670 1.00 23.35 304 GLU D O 1
ATOM 10511 N N . GLN D 1 305 ? -29.226 -4.035 -18.126 1.00 23.45 305 GLN D N 1
ATOM 10512 C CA . GLN D 1 305 ? -28.986 -5.370 -18.657 1.00 20.08 305 GLN D CA 1
ATOM 10513 C C . GLN D 1 305 ? -30.203 -6.256 -18.397 1.00 26.35 305 GLN D C 1
ATOM 10514 O O . GLN D 1 305 ? -30.603 -7.048 -19.250 1.00 24.63 305 GLN D O 1
ATOM 10520 N N . ILE D 1 306 ? -30.801 -6.093 -17.221 1.00 20.01 306 ILE D N 1
ATOM 10521 C CA . ILE D 1 306 ? -32.024 -6.793 -16.866 1.00 22.26 306 ILE D CA 1
ATOM 10522 C C . ILE D 1 306 ? -33.199 -6.314 -17.728 1.00 23.83 306 ILE D C 1
ATOM 10523 O O . ILE D 1 306 ? -33.970 -7.125 -18.247 1.00 23.80 306 ILE D O 1
ATOM 10528 N N . LYS D 1 307 ? -33.328 -5.002 -17.886 1.00 23.09 307 LYS D N 1
ATOM 10529 C CA . LYS D 1 307 ? -34.376 -4.433 -18.717 1.00 23.64 307 LYS D CA 1
ATOM 10530 C C . LYS D 1 307 ? -34.307 -4.986 -20.141 1.00 25.67 307 LYS D C 1
ATOM 10531 O O . LYS D 1 307 ? -35.322 -5.336 -20.729 1.00 26.44 307 LYS D O 1
ATOM 10537 N N . GLU D 1 308 ? -33.097 -5.089 -20.675 1.00 22.52 308 GLU D N 1
ATOM 10538 C CA . GLU D 1 308 ? -32.894 -5.562 -22.038 1.00 27.19 308 GLU D CA 1
ATOM 10539 C C . GLU D 1 308 ? -33.092 -7.074 -22.201 1.00 29.27 308 GLU D C 1
ATOM 10540 O O . GLU D 1 308 ? -33.679 -7.527 -23.184 1.00 26.68 308 GLU D O 1
ATOM 10546 N N . ARG D 1 309 ? -32.608 -7.854 -21.239 1.00 24.18 309 ARG D N 1
ATOM 10547 C CA . ARG D 1 309 ? -32.533 -9.300 -21.417 1.00 25.48 309 ARG D CA 1
ATOM 10548 C C . ARG D 1 309 ? -33.716 -10.072 -20.831 1.00 28.23 309 ARG D C 1
ATOM 10549 O O . ARG D 1 309 ? -33.927 -11.234 -21.176 1.00 30.45 309 ARG D O 1
ATOM 10557 N N . LEU D 1 310 ? -34.497 -9.438 -19.965 1.00 24.29 310 LEU D N 1
ATOM 10558 C CA . LEU D 1 310 ? -35.566 -10.162 -19.285 1.00 26.14 310 LEU D CA 1
ATOM 10559 C C . LEU D 1 310 ? -36.956 -9.607 -19.573 1.00 23.20 310 LEU D C 1
ATOM 10560 O O . LEU D 1 310 ? -37.925 -10.033 -18.950 1.00 25.85 310 LEU D O 1
ATOM 10565 N N . SER D 1 311 ? -37.069 -8.678 -20.517 1.00 23.51 311 SER D N 1
ATOM 10566 C CA . SER D 1 311 ? -38.367 -8.063 -20.794 1.00 29.22 311 SER D CA 1
ATOM 10567 C C . SER D 1 311 ? -39.173 -8.846 -21.831 1.00 31.92 311 SER D C 1
ATOM 10568 O O . SER D 1 311 ? -40.249 -8.413 -22.240 1.00 32.51 311 SER D O 1
ATOM 10571 N N . LYS D 1 312 ? -38.656 -10.001 -22.240 1.00 30.35 312 LYS D N 1
ATOM 10572 C CA . LYS D 1 312 ? -39.314 -10.835 -23.246 1.00 33.88 312 LYS D CA 1
ATOM 10573 C C . LYS D 1 312 ? -40.193 -11.945 -22.653 1.00 36.56 312 LYS D C 1
ATOM 10574 O O . LYS D 1 312 ? -40.708 -12.788 -23.387 1.00 37.21 312 LYS D O 1
ATOM 10580 N N . PHE D 1 313 ? -40.368 -11.954 -21.336 1.00 27.52 313 PHE D N 1
ATOM 10581 C CA . PHE D 1 313 ? -41.135 -13.019 -20.694 1.00 26.35 313 PHE D CA 1
ATOM 10582 C C . PHE D 1 313 ? -42.534 -12.572 -20.299 1.00 29.27 313 PHE D C 1
ATOM 10583 O O . PHE D 1 313 ? -42.764 -11.393 -20.049 1.00 27.81 313 PHE D O 1
ATOM 10591 N N . LYS D 1 314 ? -43.470 -13.518 -20.256 1.00 27.44 314 LYS D N 1
ATOM 10592 C CA . LYS D 1 314 ? -44.840 -13.216 -19.858 1.00 28.29 314 LYS D CA 1
ATOM 10593 C C . LYS D 1 314 ? -44.942 -12.975 -18.360 1.00 29.36 314 LYS D C 1
ATOM 10594 O O . LYS D 1 314 ? -45.767 -12.181 -17.890 1.00 25.63 314 LYS D O 1
ATOM 10600 N N . ALA D 1 315 ? -44.126 -13.698 -17.605 1.00 28.77 315 ALA D N 1
ATOM 10601 C CA . ALA D 1 315 ? -44.142 -13.573 -16.155 1.00 25.61 315 ALA D CA 1
ATOM 10602 C C . ALA D 1 315 ? -42.790 -13.933 -15.586 1.00 27.11 315 ALA D C 1
ATOM 10603 O O . ALA D 1 315 ? -42.131 -14.851 -16.064 1.00 24.82 315 ALA D O 1
ATOM 10605 N N . ILE D 1 316 ? -42.374 -13.176 -14.578 1.00 26.88 316 ILE D N 1
ATOM 10606 C CA . ILE D 1 316 ? -41.143 -13.446 -13.859 1.00 27.55 316 ILE D CA 1
ATOM 10607 C C . ILE D 1 316 ? -41.476 -13.625 -12.388 1.00 26.31 316 ILE D C 1
ATOM 10608 O O . ILE D 1 316 ? -42.114 -12.766 -11.780 1.00 23.33 316 ILE D O 1
ATOM 10613 N N . GLY D 1 317 ? -41.071 -14.755 -11.821 1.00 24.50 317 GLY D N 1
ATOM 10614 C CA . GLY D 1 317 ? -41.200 -14.952 -10.393 1.00 23.04 317 GLY D CA 1
ATOM 10615 C C . GLY D 1 317 ? -39.857 -14.653 -9.760 1.00 23.82 317 GLY D C 1
ATOM 10616 O O . GLY D 1 317 ? -38.839 -15.213 -10.166 1.00 22.86 317 GLY D O 1
ATOM 10617 N N . VAL D 1 318 ? -39.839 -13.761 -8.775 1.00 21.63 318 VAL D N 1
ATOM 10618 C CA . VAL D 1 318 ? -38.575 -13.364 -8.167 1.00 20.11 318 VAL D CA 1
ATOM 10619 C C . VAL D 1 318 ? -38.387 -14.041 -6.815 1.00 19.44 318 VAL D C 1
ATOM 10620 O O . VAL D 1 318 ? -39.208 -13.885 -5.915 1.00 20.65 318 VAL D O 1
ATOM 10624 N N . LEU D 1 319 ? -37.307 -14.803 -6.675 1.00 24.13 319 LEU D N 1
ATOM 10625 C CA . LEU D 1 319 ? -37.017 -15.444 -5.399 1.00 20.00 319 LEU D CA 1
ATOM 10626 C C . LEU D 1 319 ? -36.165 -14.540 -4.519 1.00 23.32 319 LEU D C 1
ATOM 10627 O O . LEU D 1 319 ? -35.071 -14.115 -4.910 1.00 21.49 319 LEU D O 1
ATOM 10632 N N . ASP D 1 320 ? -36.680 -14.243 -3.334 1.00 18.61 320 ASP D N 1
ATOM 10633 C CA . ASP D 1 320 ? -35.888 -13.578 -2.308 1.00 21.75 320 ASP D CA 1
ATOM 10634 C C . ASP D 1 320 ? -35.680 -14.522 -1.130 1.00 20.01 320 ASP D C 1
ATOM 10635 O O . ASP D 1 320 ? -36.615 -14.798 -0.380 1.00 19.40 320 ASP D O 1
ATOM 10640 N N . VAL D 1 321 ? -34.460 -15.032 -0.982 1.00 20.43 321 VAL D N 1
ATOM 10641 C CA . VAL D 1 321 ? -34.122 -15.853 0.176 1.00 18.40 321 VAL D CA 1
ATOM 10642 C C . VAL D 1 321 ? -33.702 -14.922 1.318 1.00 18.36 321 VAL D C 1
ATOM 10643 O O . VAL D 1 321 ? -32.537 -14.881 1.718 1.00 20.59 321 VAL D O 1
ATOM 10647 N N . SER D 1 322 ? -34.662 -14.164 1.830 1.00 19.67 322 SER D N 1
ATOM 10648 C CA . SER D 1 322 ? -34.359 -13.095 2.777 1.00 22.89 322 SER D CA 1
ATOM 10649 C C . SER D 1 322 ? -35.608 -12.573 3.455 1.00 22.49 322 SER D C 1
ATOM 10650 O O . SER D 1 322 ? -36.723 -12.835 3.011 1.00 19.54 322 SER D O 1
ATOM 10653 N N . ALA D 1 323 ? -35.404 -11.821 4.529 1.00 20.30 323 ALA D N 1
ATOM 10654 C CA . ALA D 1 323 ? -36.498 -11.187 5.242 1.00 20.63 323 ALA D CA 1
ATOM 10655 C C . ALA D 1 323 ? -36.285 -9.682 5.239 1.00 21.73 323 ALA D C 1
ATOM 10656 O O . ALA D 1 323 ? -35.820 -9.102 6.221 1.00 21.64 323 ALA D O 1
ATOM 10658 N N . ASN D 1 324 ? -36.613 -9.046 4.122 1.00 19.90 324 ASN D N 1
ATOM 10659 C CA . ASN D 1 324 ? -36.495 -7.599 4.040 1.00 19.10 324 ASN D CA 1
ATOM 10660 C C . ASN D 1 324 ? -37.815 -6.981 4.465 1.00 19.07 324 ASN D C 1
ATOM 10661 O O . ASN D 1 324 ? -38.690 -6.738 3.641 1.00 22.65 324 ASN D O 1
ATOM 10666 N N . PHE D 1 325 ? -37.962 -6.745 5.766 1.00 18.93 325 PHE D N 1
ATOM 10667 C CA . PHE D 1 325 ? -39.264 -6.400 6.324 1.00 19.01 325 PHE D CA 1
ATOM 10668 C C . PHE D 1 325 ? -39.732 -5.019 5.895 1.00 21.50 325 PHE D C 1
ATOM 10669 O O . PHE D 1 325 ? -38.945 -4.073 5.866 1.00 19.88 325 PHE D O 1
ATOM 10677 N N . GLY D 1 326 ? -41.018 -4.922 5.556 1.00 18.78 326 GLY D N 1
ATOM 10678 C CA . GLY D 1 326 ? -41.675 -3.647 5.301 1.00 21.26 326 GLY D CA 1
ATOM 10679 C C . GLY D 1 326 ? -41.455 -3.072 3.914 1.00 21.40 326 GLY D C 1
ATOM 10680 O O . GLY D 1 326 ? -41.951 -1.996 3.584 1.00 19.56 326 GLY D O 1
ATOM 10681 N N . ILE D 1 327 ? -40.698 -3.790 3.097 1.00 22.17 327 ILE D N 1
ATOM 10682 C CA . ILE D 1 327 ? -40.322 -3.304 1.783 1.00 21.12 327 ILE D CA 1
ATOM 10683 C C . ILE D 1 327 ? -41.524 -3.218 0.827 1.00 22.82 327 ILE D C 1
ATOM 10684 O O . ILE D 1 327 ? -42.497 -3.961 0.957 1.00 20.43 327 ILE D O 1
ATOM 10689 N N . SER D 1 328 ? -41.451 -2.282 -0.113 1.00 23.78 328 SER D N 1
ATOM 10690 C CA . SER D 1 328 ? -42.452 -2.148 -1.167 1.00 21.76 328 SER D CA 1
ATOM 10691 C C . SER D 1 328 ? -42.712 -3.495 -1.849 1.00 19.86 328 SER D C 1
ATOM 10692 O O . SER D 1 328 ? -41.764 -4.175 -2.252 1.00 21.61 328 SER D O 1
ATOM 10695 N N . CYS D 1 329 ? -43.995 -3.861 -1.934 1.00 18.20 329 CYS D N 1
ATOM 10696 C CA . CYS D 1 329 ? -44.509 -5.099 -2.555 1.00 20.47 329 CYS D CA 1
ATOM 10697 C C . CYS D 1 329 ? -44.385 -6.356 -1.682 1.00 24.89 329 CYS D C 1
ATOM 10698 O O . CYS D 1 329 ? -44.830 -7.433 -2.089 1.00 23.14 329 CYS D O 1
ATOM 10701 N N . SER D 1 330 ? -43.776 -6.220 -0.505 1.00 20.57 330 SER D N 1
ATOM 10702 C CA . SER D 1 330 ? -43.802 -7.260 0.535 1.00 21.49 330 SER D CA 1
ATOM 10703 C C . SER D 1 330 ? -43.188 -8.593 0.118 1.00 22.13 330 SER D C 1
ATOM 10704 O O . SER D 1 330 ? -43.491 -9.634 0.705 1.00 25.14 330 SER D O 1
ATOM 10707 N N . GLY D 1 331 ? -42.328 -8.563 -0.892 1.00 17.35 331 GLY D N 1
ATOM 10708 C CA . GLY D 1 331 ? -41.483 -9.707 -1.186 1.00 21.39 331 GLY D CA 1
ATOM 10709 C C . GLY D 1 331 ? -40.146 -9.484 -0.499 1.00 19.52 331 GLY D C 1
ATOM 10710 O O . GLY D 1 331 ? -40.079 -9.348 0.720 1.00 23.03 331 GLY D O 1
ATOM 10711 N N . GLY D 1 332 ? -39.080 -9.432 -1.278 1.00 18.46 332 GLY D N 1
ATOM 10712 C CA . GLY D 1 332 ? -37.795 -9.001 -0.753 1.00 19.20 332 GLY D CA 1
ATOM 10713 C C . GLY D 1 332 ? -37.199 -7.937 -1.654 1.00 22.16 332 GLY D C 1
ATOM 10714 O O . GLY D 1 332 ? -37.903 -7.366 -2.493 1.00 23.35 332 GLY D O 1
ATOM 10715 N N . VAL D 1 333 ? -35.901 -7.688 -1.498 1.00 19.89 333 VAL D N 1
ATOM 10716 C CA . VAL D 1 333 ? -35.227 -6.622 -2.232 1.00 22.28 333 VAL D CA 1
ATOM 10717 C C . VAL D 1 333 ? -35.163 -6.865 -3.742 1.00 20.82 333 VAL D C 1
ATOM 10718 O O . VAL D 1 333 ? -35.298 -5.926 -4.523 1.00 20.25 333 VAL D O 1
ATOM 10722 N N . LEU D 1 334 ? -34.963 -8.111 -4.159 1.00 21.14 334 LEU D N 1
ATOM 10723 C CA . LEU D 1 334 ? -34.814 -8.407 -5.584 1.00 21.59 334 LEU D CA 1
ATOM 10724 C C . LEU D 1 334 ? -36.100 -8.102 -6.346 1.00 23.67 334 LEU D C 1
ATOM 10725 O O . LEU D 1 334 ? -36.065 -7.588 -7.461 1.00 20.62 334 LEU D O 1
ATOM 10730 N N . LEU D 1 335 ? -37.235 -8.409 -5.736 1.00 21.12 335 LEU D N 1
ATOM 10731 C CA . LEU D 1 335 ? -38.512 -8.101 -6.361 1.00 22.16 335 LEU D CA 1
ATOM 10732 C C . LEU D 1 335 ? -38.672 -6.600 -6.591 1.00 23.81 335 LEU D C 1
ATOM 10733 O O . LEU D 1 335 ? -39.122 -6.168 -7.659 1.00 18.05 335 LEU D O 1
ATOM 10738 N N . SER D 1 336 ? -38.297 -5.796 -5.604 1.00 20.88 336 SER D N 1
ATOM 10739 C CA . SER D 1 336 ? -38.455 -4.358 -5.762 1.00 19.70 336 SER D CA 1
ATOM 10740 C C . SER D 1 336 ? -37.487 -3.816 -6.813 1.00 16.79 336 SER D C 1
ATOM 10741 O O . SER D 1 336 ? -37.842 -2.921 -7.576 1.00 18.99 336 SER D O 1
ATOM 10744 N N . GLU D 1 337 ? -36.273 -4.353 -6.871 1.00 17.76 337 GLU D N 1
ATOM 10745 C CA . GLU D 1 337 ? -35.276 -3.787 -7.774 1.00 17.18 337 GLU D CA 1
ATOM 10746 C C . GLU D 1 337 ? -35.443 -4.305 -9.205 1.00 19.40 337 GLU D C 1
ATOM 10747 O O . GLU D 1 337 ? -35.137 -3.592 -10.162 1.00 18.18 337 GLU D O 1
ATOM 10753 N N . LEU D 1 338 ? -35.966 -5.519 -9.355 1.00 21.79 338 LEU D N 1
ATOM 10754 C CA . LEU D 1 338 ? -36.278 -6.033 -10.682 1.00 17.97 338 LEU D CA 1
ATOM 10755 C C . LEU D 1 338 ? -37.455 -5.279 -11.291 1.00 19.86 338 LEU D C 1
ATOM 10756 O O . LEU D 1 338 ? -37.418 -4.919 -12.463 1.00 24.51 338 LEU D O 1
ATOM 10761 N N . ARG D 1 339 ? -38.489 -5.023 -10.493 1.00 21.21 339 ARG D N 1
ATOM 10762 C CA . ARG D 1 339 ? -39.634 -4.245 -10.962 1.00 18.44 339 ARG D CA 1
ATOM 10763 C C . ARG D 1 339 ? -39.246 -2.821 -11.331 1.00 19.16 339 ARG D C 1
ATOM 10764 O O . ARG D 1 339 ? -39.733 -2.274 -12.322 1.00 22.89 339 ARG D O 1
ATOM 10772 N N . ALA D 1 340 ? -38.374 -2.218 -10.537 1.00 21.18 340 ALA D N 1
ATOM 10773 C CA . ALA D 1 340 ? -37.912 -0.873 -10.847 1.00 22.04 340 ALA D CA 1
ATOM 10774 C C . ALA D 1 340 ? -37.174 -0.884 -12.184 1.00 20.72 340 ALA D C 1
ATOM 10775 O O . ALA D 1 340 ? -37.297 0.048 -12.979 1.00 22.08 340 ALA D O 1
ATOM 10777 N N . ALA D 1 341 ? -36.437 -1.962 -12.439 1.00 18.78 341 ALA D N 1
ATOM 10778 C CA . ALA D 1 341 ? -35.655 -2.090 -13.667 1.00 19.45 341 ALA D CA 1
ATOM 10779 C C . ALA D 1 341 ? -36.549 -2.290 -14.888 1.00 23.98 341 ALA D C 1
ATOM 10780 O O . ALA D 1 341 ? -36.282 -1.742 -15.955 1.00 22.37 341 ALA D O 1
ATOM 10782 N N . LEU D 1 342 ? -37.604 -3.082 -14.716 1.00 19.64 342 LEU D N 1
ATOM 10783 C CA . LEU D 1 342 ? -38.494 -3.455 -15.813 1.00 22.46 342 LEU D CA 1
ATOM 10784 C C . LEU D 1 342 ? -39.751 -2.589 -15.859 1.00 24.56 342 LEU D C 1
ATOM 10785 O O . LEU D 1 342 ? -40.704 -2.902 -16.578 1.00 24.39 342 LEU D O 1
ATOM 10790 N N . TYR D 1 343 ? -39.735 -1.498 -15.096 1.00 20.94 343 TYR D N 1
ATOM 10791 C CA . TYR D 1 343 ? -40.892 -0.620 -14.935 1.00 20.29 343 TYR D CA 1
ATOM 10792 C C . TYR D 1 343 ? -41.586 -0.217 -16.242 1.00 22.45 343 TYR D C 1
ATOM 10793 O O . TYR D 1 343 ? -42.819 -0.159 -16.295 1.00 22.79 343 TYR D O 1
ATOM 10802 N N . ASP D 1 344 ? -40.803 0.069 -17.281 1.00 20.85 344 ASP D N 1
ATOM 10803 C CA . ASP D 1 344 ? -41.366 0.495 -18.566 1.00 24.00 344 ASP D CA 1
ATOM 10804 C C . ASP D 1 344 ? -42.240 -0.590 -19.210 1.00 26.28 344 ASP D C 1
ATOM 10805 O O . ASP D 1 344 ? -43.092 -0.294 -20.046 1.00 26.76 344 ASP D O 1
ATOM 10810 N N . TYR D 1 345 ? -42.017 -1.841 -18.815 1.00 25.51 345 TYR D N 1
ATOM 10811 C CA . TYR D 1 345 ? -42.741 -2.983 -19.368 1.00 28.05 345 TYR D CA 1
ATOM 10812 C C . TYR D 1 345 ? -43.779 -3.532 -18.390 1.00 28.33 345 TYR D C 1
ATOM 10813 O O . TYR D 1 345 ? -44.277 -4.647 -18.562 1.00 30.96 345 TYR D O 1
ATOM 10822 N N . GLY D 1 346 ? -44.095 -2.746 -17.367 1.00 24.25 346 GLY D N 1
ATOM 10823 C CA . GLY D 1 346 ? -44.939 -3.201 -16.273 1.00 26.36 346 GLY D CA 1
ATOM 10824 C C . GLY D 1 346 ? -46.325 -3.674 -16.667 1.00 29.90 346 GLY D C 1
ATOM 10825 O O . GLY D 1 346 ? -46.937 -4.485 -15.975 1.00 27.63 346 GLY D O 1
ATOM 10826 N N . ASP D 1 347 ? -46.831 -3.167 -17.783 1.00 32.94 347 ASP D N 1
ATOM 10827 C CA . ASP D 1 347 ? -48.136 -3.593 -18.260 1.00 33.69 347 ASP D CA 1
ATOM 10828 C C . ASP D 1 347 ? -48.082 -4.974 -18.923 1.00 30.70 347 ASP D C 1
ATOM 10829 O O . ASP D 1 347 ? -49.075 -5.694 -18.934 1.00 33.06 347 ASP D O 1
ATOM 10834 N N . LYS D 1 348 ? -46.925 -5.346 -19.465 1.00 33.52 348 LYS D N 1
ATOM 10835 C CA . LYS D 1 348 ? -46.821 -6.591 -20.229 1.00 32.90 348 LYS D CA 1
ATOM 10836 C C . LYS D 1 348 ? -46.110 -7.716 -19.481 1.00 30.54 348 LYS D C 1
ATOM 10837 O O . LYS D 1 348 ? -46.529 -8.868 -19.551 1.00 31.21 348 LYS D O 1
ATOM 10843 N N . VAL D 1 349 ? -45.028 -7.389 -18.783 1.00 28.64 349 VAL D N 1
ATOM 10844 C CA . VAL D 1 349 ? -44.264 -8.396 -18.050 1.00 26.38 349 VAL D CA 1
ATOM 10845 C C . VAL D 1 349 ? -44.749 -8.485 -16.606 1.00 28.54 349 VAL D C 1
ATOM 10846 O O . VAL D 1 349 ? -44.413 -7.644 -15.776 1.00 28.60 349 VAL D O 1
ATOM 10850 N N . LYS D 1 350 ? -45.563 -9.494 -16.314 1.00 21.81 350 LYS D N 1
ATOM 10851 C CA . LYS D 1 350 ? -46.086 -9.679 -14.968 1.00 23.67 350 LYS D CA 1
ATOM 10852 C C . LYS D 1 350 ? -44.979 -10.147 -14.032 1.00 23.08 350 LYS D C 1
ATOM 10853 O O . LYS D 1 350 ? -44.126 -10.933 -14.425 1.00 24.88 350 LYS D O 1
ATOM 10859 N N . THR D 1 351 ? -44.978 -9.641 -12.803 1.00 22.46 351 THR D N 1
ATOM 10860 C CA . THR D 1 351 ? -43.961 -10.024 -11.829 1.00 22.58 351 THR D CA 1
ATOM 10861 C C . THR D 1 351 ? -44.587 -10.366 -10.490 1.00 22.59 351 THR D C 1
ATOM 10862 O O . THR D 1 351 ? -45.589 -9.773 -10.087 1.00 21.88 351 THR D O 1
ATOM 10866 N N . VAL D 1 352 ? -43.986 -11.325 -9.796 1.00 24.70 352 VAL D N 1
ATOM 10867 C CA . VAL D 1 352 ? -44.438 -11.671 -8.462 1.00 22.42 352 VAL D CA 1
ATOM 10868 C C . VAL D 1 352 ? -43.241 -12.156 -7.650 1.00 21.83 352 VAL D C 1
ATOM 10869 O O . VAL D 1 352 ? -42.299 -12.727 -8.204 1.00 20.91 352 VAL D O 1
ATOM 10873 N N . GLY D 1 353 ? -43.263 -11.898 -6.345 1.00 21.63 353 GLY D N 1
ATOM 10874 C CA . GLY D 1 353 ? -42.171 -12.295 -5.478 1.00 23.77 353 GLY D CA 1
ATOM 10875 C C . GLY D 1 353 ? -42.447 -13.582 -4.718 1.00 25.07 353 GLY D C 1
ATOM 10876 O O . GLY D 1 353 ? -43.554 -13.817 -4.236 1.00 22.19 353 GLY D O 1
ATOM 10877 N N . PHE D 1 354 ? -41.431 -14.428 -4.614 1.00 18.98 354 PHE D N 1
ATOM 10878 C CA . PHE D 1 354 ? -41.528 -15.600 -3.768 1.00 19.19 354 PHE D CA 1
ATOM 10879 C C . PHE D 1 354 ? -40.490 -15.468 -2.664 1.00 23.80 354 PHE D C 1
ATOM 10880 O O . PHE D 1 354 ? -39.294 -15.359 -2.940 1.00 22.82 354 PHE D O 1
ATOM 10888 N N . VAL D 1 355 ? -40.948 -15.443 -1.419 1.00 22.04 355 VAL D N 1
ATOM 10889 C CA . VAL D 1 355 ? -40.028 -15.463 -0.289 1.00 22.12 355 VAL D CA 1
ATOM 10890 C C . VAL D 1 355 ? -39.960 -16.888 0.245 1.00 21.25 355 VAL D C 1
ATOM 10891 O O . VAL D 1 355 ? -40.975 -17.469 0.626 1.00 24.64 355 VAL D O 1
ATOM 10895 N N . ALA D 1 356 ? -38.763 -17.461 0.237 1.00 23.01 356 ALA D N 1
ATOM 10896 C CA . ALA D 1 356 ? -38.583 -18.824 0.698 1.00 23.05 356 ALA D CA 1
ATOM 10897 C C . ALA D 1 356 ? -37.160 -19.037 1.196 1.00 23.83 356 ALA D C 1
ATOM 10898 O O . ALA D 1 356 ? -36.299 -18.175 1.028 1.00 27.32 356 ALA D O 1
ATOM 10900 N N . GLY D 1 357 ? -36.921 -20.184 1.826 1.00 20.16 357 GLY D N 1
ATOM 10901 C CA . GLY D 1 357 ? -35.622 -20.485 2.392 1.00 22.51 357 GLY D CA 1
ATOM 10902 C C . GLY D 1 357 ? -35.303 -19.657 3.625 1.00 19.89 357 GLY D C 1
ATOM 10903 O O . GLY D 1 357 ? -34.139 -19.478 3.972 1.00 23.08 357 GLY D O 1
ATOM 10904 N N . LEU D 1 358 ? -36.338 -19.144 4.282 1.00 23.23 358 LEU D N 1
ATOM 10905 C CA . LEU D 1 358 ? -36.163 -18.414 5.529 1.00 25.39 358 LEU D CA 1
ATOM 10906 C C . LEU D 1 358 ? -35.469 -19.294 6.571 1.00 23.62 358 LEU D C 1
ATOM 10907 O O . LEU D 1 358 ? -35.698 -20.502 6.623 1.00 22.15 358 LEU D O 1
ATOM 10912 N N . GLY D 1 359 ? -34.616 -18.685 7.385 1.00 24.95 359 GLY D N 1
ATOM 10913 C CA . GLY D 1 359 ? -33.918 -19.391 8.447 1.00 23.55 359 GLY D CA 1
ATOM 10914 C C . GLY D 1 359 ? -33.077 -20.569 7.982 1.00 21.20 359 GLY D C 1
ATOM 10915 O O . GLY D 1 359 ? -32.856 -21.517 8.726 1.00 24.44 359 GLY D O 1
ATOM 10916 N N . GLY D 1 360 ? -32.619 -20.533 6.741 1.00 21.93 360 GLY D N 1
ATOM 10917 C CA . GLY D 1 360 ? -31.758 -21.595 6.251 1.00 21.02 360 GLY D CA 1
ATOM 10918 C C . GLY D 1 360 ? -32.474 -22.841 5.770 1.00 22.23 360 GLY D C 1
ATOM 10919 O O . GLY D 1 360 ? -31.829 -23.847 5.472 1.00 20.88 360 GLY D O 1
ATOM 10920 N N . GLU D 1 361 ? -33.801 -22.794 5.695 1.00 20.42 361 GLU D N 1
ATOM 10921 C CA . GLU D 1 361 ? -34.538 -23.915 5.116 1.00 26.45 361 GLU D CA 1
ATOM 10922 C C . GLU D 1 361 ? -34.197 -24.101 3.648 1.00 25.03 361 GLU D C 1
ATOM 10923 O O . GLU D 1 361 ? -33.932 -23.139 2.925 1.00 21.71 361 GLU D O 1
ATOM 10929 N N . VAL D 1 362 ? -34.194 -25.353 3.212 1.00 22.01 362 VAL D N 1
ATOM 10930 C CA . VAL D 1 362 ? -34.011 -25.657 1.804 1.00 28.24 362 VAL D CA 1
ATOM 10931 C C . VAL D 1 362 ? -35.187 -25.127 0.996 1.00 22.67 362 VAL D C 1
ATOM 10932 O O . VAL D 1 362 ? -36.343 -25.319 1.382 1.00 22.98 362 VAL D O 1
ATOM 10936 N N . VAL D 1 363 ? -34.905 -24.438 -0.105 1.00 19.51 363 VAL D N 1
ATOM 10937 C CA . VAL D 1 363 ? -35.958 -24.172 -1.080 1.00 24.87 363 VAL D CA 1
ATOM 10938 C C . VAL D 1 363 ? -36.080 -25.445 -1.917 1.00 25.15 363 VAL D C 1
ATOM 10939 O O . VAL D 1 363 ? -35.227 -25.733 -2.745 1.00 22.60 363 VAL D O 1
ATOM 10943 N N . THR D 1 364 ? -37.120 -26.229 -1.659 1.00 24.10 364 THR D N 1
ATOM 10944 C CA . THR D 1 364 ? -37.207 -27.582 -2.208 1.00 27.11 364 THR D CA 1
ATOM 10945 C C . THR D 1 364 ? -37.689 -27.614 -3.657 1.00 33.16 364 THR D C 1
ATOM 10946 O O . THR D 1 364 ? -38.248 -26.633 -4.155 1.00 25.80 364 THR D O 1
ATOM 10950 N N . HIS D 1 365 ? -37.476 -28.751 -4.319 1.00 32.91 365 HIS D N 1
ATOM 10951 C CA . HIS D 1 365 ? -37.958 -28.951 -5.687 1.00 32.61 365 HIS D CA 1
ATOM 10952 C C . HIS D 1 365 ? -39.462 -28.718 -5.761 1.00 31.40 365 HIS D C 1
ATOM 10953 O O . HIS D 1 365 ? -39.955 -28.085 -6.691 1.00 26.10 365 HIS D O 1
ATOM 10960 N N . ASP D 1 366 ? -40.182 -29.202 -4.758 1.00 30.78 366 ASP D N 1
ATOM 10961 C CA . ASP D 1 366 ? -41.627 -29.039 -4.734 1.00 29.42 366 ASP D CA 1
ATOM 10962 C C . ASP D 1 366 ? -42.032 -27.570 -4.658 1.00 31.76 366 ASP D C 1
ATOM 10963 O O . ASP D 1 366 ? -42.921 -27.128 -5.387 1.00 27.76 366 ASP D O 1
ATOM 10968 N N . GLU D 1 367 ? -41.389 -26.816 -3.773 1.00 27.62 367 GLU D N 1
ATOM 10969 C CA . GLU D 1 367 ? -41.694 -25.396 -3.647 1.00 25.80 367 GLU D CA 1
ATOM 10970 C C . GLU D 1 367 ? -41.432 -24.661 -4.966 1.00 24.26 367 GLU D C 1
ATOM 10971 O O . GLU D 1 367 ? -42.196 -23.784 -5.352 1.00 23.29 367 GLU D O 1
ATOM 10977 N N . PHE D 1 368 ? -40.378 -25.041 -5.675 1.00 21.00 368 PHE D N 1
ATOM 10978 C CA . PHE D 1 368 ? -40.101 -24.437 -6.976 1.00 25.38 368 PHE D CA 1
ATOM 10979 C C . PHE D 1 368 ? -41.166 -24.829 -8.001 1.00 27.82 368 PHE D C 1
ATOM 10980 O O . PHE D 1 368 ? -41.543 -24.027 -8.861 1.00 26.29 368 PHE D O 1
ATOM 10988 N N . TYR D 1 369 ? -41.648 -26.064 -7.903 1.00 25.22 369 TYR D N 1
ATOM 10989 C CA . TYR D 1 369 ? -42.732 -26.523 -8.751 1.00 26.39 369 TYR D CA 1
ATOM 10990 C C . TYR D 1 369 ? -43.967 -25.660 -8.532 1.00 24.88 369 TYR D C 1
ATOM 10991 O O . TYR D 1 369 ? -44.631 -25.252 -9.484 1.00 22.44 369 TYR D O 1
ATOM 11000 N N . ARG D 1 370 ? -44.261 -25.373 -7.269 1.00 25.69 370 ARG D N 1
ATOM 11001 C CA . ARG D 1 370 ? -45.416 -24.560 -6.925 1.00 25.96 370 ARG D CA 1
ATOM 11002 C C . ARG D 1 370 ? -45.187 -23.114 -7.365 1.00 30.51 370 ARG D C 1
ATOM 11003 O O . ARG D 1 370 ? -46.138 -22.385 -7.637 1.00 28.37 370 ARG D O 1
ATOM 11011 N N . MET D 1 371 ? -43.923 -22.710 -7.454 1.00 25.72 371 MET D N 1
ATOM 11012 C CA . MET D 1 371 ? -43.585 -21.388 -7.984 1.00 27.59 371 MET D CA 1
ATOM 11013 C C . MET D 1 371 ? -43.833 -21.304 -9.495 1.00 26.62 371 MET D C 1
ATOM 11014 O O . MET D 1 371 ? -44.489 -20.379 -9.976 1.00 26.21 371 MET D O 1
ATOM 11019 N N . PHE D 1 372 ? -43.315 -22.275 -10.239 1.00 21.68 372 PHE D N 1
ATOM 11020 C CA . PHE D 1 372 ? -43.515 -22.303 -11.686 1.00 29.37 372 PHE D CA 1
ATOM 11021 C C . PHE D 1 372 ? -44.990 -22.462 -12.045 1.00 28.68 372 PHE D C 1
ATOM 11022 O O . PHE D 1 372 ? -45.449 -21.942 -13.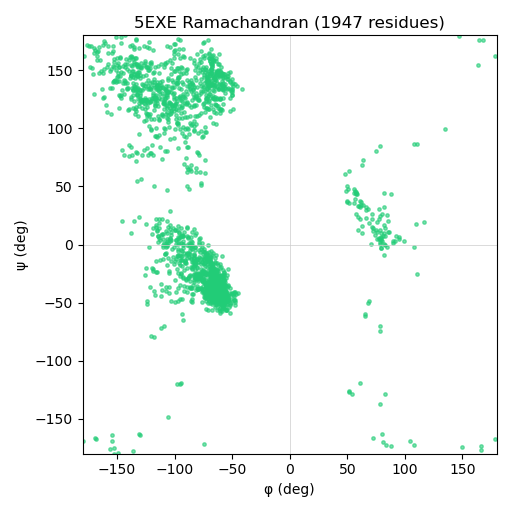062 1.00 29.61 372 PHE D O 1
ATOM 11030 N N . GLN D 1 373 ? -45.737 -23.170 -11.208 1.00 30.94 373 GLN D N 1
ATOM 11031 C CA . GLN D 1 373 ? -47.156 -23.363 -11.473 1.00 31.80 373 GLN D CA 1
ATOM 11032 C C . GLN D 1 373 ? -47.957 -22.091 -11.192 1.00 32.08 373 GLN D C 1
ATOM 11033 O O . GLN D 1 373 ? -48.982 -21.854 -11.829 1.00 30.41 373 GLN D O 1
ATOM 11039 N N . LYS D 1 374 ? -47.493 -21.270 -10.252 1.00 26.38 374 LYS D N 1
ATOM 11040 C CA . LYS D 1 374 ? -48.104 -19.957 -10.032 1.00 30.65 374 LYS D CA 1
ATOM 11041 C C . LYS D 1 374 ? -47.846 -19.045 -11.235 1.00 30.44 374 LYS D C 1
ATOM 11042 O O . LYS D 1 374 ? -48.735 -18.321 -11.684 1.00 31.71 374 LYS D O 1
ATOM 11048 N N . LEU D 1 375 ? -46.626 -19.095 -11.759 1.00 25.17 375 LEU D N 1
ATOM 11049 C CA . LEU D 1 375 ? -46.260 -18.286 -12.919 1.00 31.44 375 LEU D CA 1
ATOM 11050 C C . LEU D 1 375 ? -47.064 -18.698 -14.150 1.00 34.06 375 LEU D C 1
ATOM 11051 O O . LEU D 1 375 ? -47.537 -17.848 -14.904 1.00 32.49 375 LEU D O 1
ATOM 11056 N N . LYS D 1 376 ? -47.228 -20.005 -14.337 1.00 33.61 376 LYS D N 1
ATOM 11057 C CA . LYS D 1 376 ? -48.021 -20.536 -15.441 1.00 30.98 376 LYS D CA 1
ATOM 11058 C C . LYS D 1 376 ? -49.437 -19.956 -15.419 1.00 32.71 376 LYS D C 1
ATOM 11059 O O . LYS D 1 376 ? -49.966 -19.535 -16.448 1.00 32.08 376 LYS D O 1
ATOM 11065 N N . GLU D 1 377 ? -50.029 -19.919 -14.230 1.00 30.64 377 GLU D N 1
ATOM 11066 C CA . GLU D 1 377 ? -51.362 -19.364 -14.035 1.00 30.82 377 GLU D CA 1
ATOM 11067 C C . GLU D 1 377 ? -51.400 -17.864 -14.329 1.00 37.36 377 GLU D C 1
ATOM 11068 O O . GLU D 1 377 ? -52.290 -17.380 -15.027 1.00 37.54 377 GLU D O 1
ATOM 11074 N N . ILE D 1 378 ? -50.434 -17.134 -13.778 1.00 36.45 378 ILE D N 1
ATOM 11075 C CA . ILE D 1 378 ? -50.310 -15.700 -14.016 1.00 31.27 378 ILE D CA 1
ATOM 11076 C C . ILE D 1 378 ? -50.147 -15.398 -15.506 1.00 34.84 378 ILE D C 1
ATOM 11077 O O . ILE D 1 378 ? -50.758 -14.472 -16.027 1.00 32.59 378 ILE D O 1
ATOM 11082 N N . ALA D 1 379 ? -49.328 -16.192 -16.186 1.00 33.21 379 ALA D N 1
ATOM 11083 C CA . ALA D 1 379 ? -49.088 -16.003 -17.610 1.00 38.17 379 ALA D CA 1
ATOM 11084 C C . ALA D 1 379 ? -50.367 -16.176 -18.430 1.00 42.89 379 ALA D C 1
ATOM 11085 O O . ALA D 1 379 ? -50.608 -15.426 -19.372 1.00 43.73 379 ALA D O 1
ATOM 11087 N N . LYS D 1 380 ? -51.184 -17.160 -18.063 1.00 39.69 380 LYS D N 1
ATOM 11088 C CA . LYS D 1 380 ? -52.405 -17.459 -18.806 1.00 42.62 380 LYS D CA 1
ATOM 11089 C C . LYS D 1 380 ? -53.485 -16.400 -18.609 1.00 41.42 380 LYS D C 1
ATOM 11090 O O . LYS D 1 380 ? -54.175 -16.033 -19.558 1.00 42.87 380 LYS D O 1
ATOM 11096 N N . THR D 1 381 ? -53.628 -15.904 -17.387 1.00 35.02 381 THR D N 1
ATOM 11097 C CA . THR D 1 381 ? -54.659 -14.911 -17.102 1.00 41.29 381 THR D CA 1
ATOM 11098 C C . THR D 1 381 ? -54.135 -13.489 -17.272 1.00 39.82 381 THR D C 1
ATOM 11099 O O . THR D 1 381 ? -54.909 -12.553 -17.472 1.00 46.75 381 THR D O 1
ATOM 11103 N N . GLY D 1 382 ? -52.819 -13.330 -17.189 1.00 41.82 382 GLY D N 1
ATOM 11104 C CA . GLY D 1 382 ? -52.201 -12.022 -17.315 1.00 42.21 382 GLY D CA 1
ATOM 11105 C C . GLY D 1 382 ? -52.475 -11.149 -16.107 1.00 42.28 382 GLY D C 1
ATOM 11106 O O . GLY D 1 382 ? -52.463 -9.922 -16.203 1.00 47.25 382 GLY D O 1
ATOM 11107 N N . LYS D 1 383 ? -52.718 -11.783 -14.964 1.00 33.54 383 LYS D N 1
ATOM 11108 C CA . LYS D 1 383 ? -53.067 -11.056 -13.747 1.00 40.21 383 LYS D CA 1
ATOM 11109 C C . LYS D 1 383 ? -52.301 -11.563 -12.518 1.00 40.44 383 LYS D C 1
ATOM 11110 O O . LYS D 1 383 ? -52.056 -12.761 -12.379 1.00 39.07 383 LYS D O 1
ATOM 11112 N N . VAL D 1 384 ? -51.935 -10.638 -11.634 1.00 36.87 384 VAL D N 1
ATOM 11113 C CA . VAL D 1 384 ? -51.260 -10.960 -10.378 1.00 36.83 384 VAL D CA 1
ATOM 11114 C C . VAL D 1 384 ? -52.149 -10.565 -9.211 1.00 36.57 384 VAL D C 1
ATOM 11115 O O . VAL D 1 384 ? -52.597 -9.424 -9.123 1.00 39.19 384 VAL D O 1
ATOM 11119 N N . GLU D 1 385 ? -52.415 -11.512 -8.320 1.00 39.14 385 GLU D N 1
ATOM 11120 C CA . GLU D 1 385 ? -53.378 -11.291 -7.241 1.00 41.67 385 GLU D CA 1
ATOM 11121 C C . GLU D 1 385 ? -52.783 -10.624 -6.037 1.00 43.84 385 GLU D C 1
ATOM 11122 O O . GLU D 1 385 ? -53.328 -9.677 -5.500 1.00 52.95 385 GLU D O 1
ATOM 11128 N N . GLN D 1 386 ? -51.636 -11.105 -5.603 1.00 38.28 386 GLN D N 1
ATOM 11129 C CA . GLN D 1 386 ? -50.905 -10.457 -4.510 1.00 36.41 386 GLN D CA 1
ATOM 11130 C C . GLN D 1 386 ? -49.464 -10.447 -5.006 1.00 29.18 386 GLN D C 1
ATOM 11131 O O . GLN D 1 386 ? -49.042 -11.338 -5.758 1.00 25.34 386 GLN D O 1
ATOM 11137 N N . THR D 1 387 ? -48.729 -9.408 -4.631 1.00 25.78 387 THR D N 1
ATOM 11138 C CA . THR D 1 387 ? -47.410 -9.196 -5.188 1.00 31.83 387 THR D CA 1
ATOM 11139 C C . THR D 1 387 ? -46.375 -10.147 -4.587 1.00 24.07 387 THR D C 1
ATOM 11140 O O . THR D 1 387 ? -45.298 -10.304 -5.144 1.00 23.08 387 THR D O 1
ATOM 11144 N N . SER D 1 388 ? -46.694 -10.790 -3.467 1.00 26.69 388 SER D N 1
ATOM 11145 C CA . SER D 1 388 ? -45.744 -11.733 -2.872 1.00 25.67 388 SER D CA 1
ATOM 11146 C C . SER D 1 388 ? -46.423 -12.945 -2.252 1.00 23.34 388 SER D C 1
ATOM 11147 O O . SER D 1 388 ? -47.569 -12.871 -1.823 1.00 24.96 388 SER D O 1
ATOM 11150 N N . TYR D 1 389 ? -45.702 -14.057 -2.201 1.00 19.36 389 TYR D N 1
ATOM 11151 C CA . TYR D 1 389 ? -46.146 -15.229 -1.454 1.00 21.59 389 TYR D CA 1
ATOM 11152 C C . TYR D 1 389 ? -45.016 -15.683 -0.555 1.00 24.19 389 TYR D C 1
ATOM 11153 O O . TYR D 1 389 ? -43.911 -15.954 -1.028 1.00 22.58 389 TYR D O 1
ATOM 11162 N N . TRP D 1 390 ? -45.283 -15.752 0.741 1.00 24.30 390 TRP D N 1
ATOM 11163 C CA . TRP D 1 390 ? -44.285 -16.245 1.673 1.00 22.06 390 TRP D CA 1
ATOM 11164 C C . TRP D 1 390 ? -44.440 -17.763 1.799 1.00 24.87 390 TRP D C 1
ATOM 11165 O O . TRP D 1 390 ? -45.419 -18.266 2.343 1.00 24.30 390 TRP D O 1
ATOM 11176 N N . ILE D 1 391 ? -43.464 -18.474 1.249 1.00 24.55 391 ILE D N 1
ATOM 11177 C CA . ILE D 1 391 ? -43.464 -19.933 1.174 1.00 26.48 391 ILE D CA 1
ATOM 11178 C C . ILE D 1 391 ? -42.878 -20.531 2.458 1.00 32.73 391 ILE D C 1
ATOM 11179 O O . ILE D 1 391 ? -41.835 -20.076 2.922 1.00 29.05 391 ILE D O 1
ATOM 11184 N N . PRO D 1 392 ? -43.531 -21.566 3.024 1.00 32.09 392 PRO D N 1
ATOM 11185 C CA . PRO D 1 392 ? -44.671 -22.312 2.482 1.00 28.62 392 PRO D CA 1
ATOM 11186 C C . PRO D 1 392 ? -46.014 -21.919 3.077 1.00 28.58 392 PRO D C 1
ATOM 11187 O O . PRO D 1 392 ? -46.983 -22.651 2.901 1.00 30.89 392 PRO D O 1
ATOM 11191 N N . PHE D 1 393 ? -46.076 -20.791 3.772 1.00 26.18 393 PHE D N 1
ATOM 11192 C CA . PHE D 1 393 ? -47.305 -20.405 4.452 1.00 25.10 393 PHE D CA 1
ATOM 11193 C C . PHE D 1 393 ? -48.382 -19.915 3.489 1.00 29.81 393 PHE D C 1
ATOM 11194 O O . PHE D 1 393 ? -49.570 -20.031 3.776 1.00 30.37 393 PHE D O 1
ATOM 11202 N N . GLU D 1 394 ? -47.977 -19.398 2.333 1.00 27.87 394 GLU D N 1
ATOM 11203 C CA . GLU D 1 394 ? -48.941 -18.766 1.442 1.00 30.24 394 GLU D CA 1
ATOM 11204 C C . GLU D 1 394 ? -48.977 -19.390 0.051 1.00 30.56 394 GLU D C 1
ATOM 11205 O O . GLU D 1 394 ? -49.786 -18.995 -0.780 1.00 30.42 394 GLU D O 1
ATOM 11211 N N . LEU D 1 395 ? -48.117 -20.373 -0.191 1.00 31.77 395 LEU D N 1
ATOM 11212 C CA . LEU D 1 395 ? -48.027 -21.002 -1.505 1.00 32.59 395 LEU D CA 1
ATOM 11213 C C . LEU D 1 395 ? -47.244 -22.308 -1.408 1.00 37.83 395 LEU D C 1
ATOM 11214 O O . LEU D 1 395 ? -46.378 -22.440 -0.544 1.00 30.85 395 LEU D O 1
ATOM 11220 N N . SER E 2 2 ? -48.690 -35.391 -5.817 1.00 93.60 2 SER E N 1
ATOM 11221 C CA . SER E 2 2 ? -47.987 -34.128 -6.012 1.00 88.60 2 SER E CA 1
ATOM 11222 C C . SER E 2 2 ? -46.819 -34.290 -6.978 1.00 87.02 2 SER E C 1
ATOM 11223 O O . SER E 2 2 ? -47.007 -34.614 -8.153 1.00 84.76 2 SER E O 1
ATOM 11226 N N . THR E 2 3 ? -45.612 -34.064 -6.469 1.00 82.03 3 THR E N 1
ATOM 11227 C CA . THR E 2 3 ? -44.405 -34.142 -7.283 1.00 73.90 3 THR E CA 1
ATOM 11228 C C . THR E 2 3 ? -43.477 -35.255 -6.808 1.00 75.04 3 THR E C 1
ATOM 11229 O O . THR E 2 3 ? -42.276 -35.228 -7.083 1.00 72.38 3 THR E O 1
ATOM 11233 N N . LYS E 2 4 ? -44.043 -36.227 -6.096 1.00 77.91 4 LYS E N 1
ATOM 11234 C CA . LYS E 2 4 ? -43.273 -37.344 -5.555 1.00 78.81 4 LYS E CA 1
ATOM 11235 C C . LYS E 2 4 ? -42.442 -38.019 -6.638 1.00 75.36 4 LYS E C 1
ATOM 11236 O O . LYS E 2 4 ? -41.215 -38.067 -6.549 1.00 74.23 4 LYS E O 1
ATOM 11238 N N . ASP E 2 5 ? -43.117 -38.518 -7.668 1.00 74.99 5 ASP E N 1
ATOM 11239 C CA . ASP E 2 5 ? -42.448 -39.194 -8.772 1.00 71.67 5 ASP E CA 1
ATOM 11240 C C . ASP E 2 5 ? -41.710 -38.209 -9.674 1.00 69.83 5 ASP E C 1
ATOM 11241 O O . ASP E 2 5 ? -40.743 -38.575 -10.344 1.00 68.51 5 ASP E O 1
ATOM 11246 N N . LEU E 2 6 ? -42.168 -36.960 -9.685 1.00 64.26 6 LEU E N 1
ATOM 11247 C CA . LEU E 2 6 ? -41.606 -35.944 -10.571 1.00 58.81 6 LEU E CA 1
ATOM 11248 C C . LEU E 2 6 ? -40.130 -35.673 -10.285 1.00 57.38 6 LEU E C 1
ATOM 11249 O O . LEU E 2 6 ? -39.333 -35.502 -11.208 1.00 51.60 6 LEU E O 1
ATOM 11254 N N . PHE E 2 7 ? -39.766 -35.636 -9.008 1.00 57.60 7 PHE E N 1
ATOM 11255 C CA . PHE E 2 7 ? -38.381 -35.367 -8.630 1.00 57.35 7 PHE E CA 1
ATOM 11256 C C . PHE E 2 7 ? -37.759 -36.553 -7.912 1.00 63.27 7 PHE E C 1
ATOM 11257 O O . PHE E 2 7 ? -36.708 -36.424 -7.283 1.00 58.31 7 PHE E O 1
ATOM 11265 N N . ALA E 2 8 ? -38.414 -37.706 -8.018 1.00 65.40 8 ALA E N 1
ATOM 11266 C CA . ALA E 2 8 ? -37.966 -38.922 -7.351 1.00 63.47 8 ALA E CA 1
ATOM 11267 C C . ALA E 2 8 ? -36.573 -39.339 -7.805 1.00 62.81 8 ALA E C 1
ATOM 11268 O O . ALA E 2 8 ? -36.171 -39.090 -8.944 1.00 58.87 8 ALA E O 1
ATOM 11270 N N . GLU E 2 9 ? -35.841 -39.967 -6.893 1.00 59.35 9 GLU E N 1
ATOM 11271 C CA . GLU E 2 9 ? -34.525 -40.505 -7.200 1.00 64.35 9 GLU E CA 1
ATOM 11272 C C . GLU E 2 9 ? -34.497 -41.993 -6.865 1.00 66.07 9 GLU E C 1
ATOM 11273 O O . GLU E 2 9 ? -34.049 -42.387 -5.787 1.00 59.37 9 GLU E O 1
ATOM 11279 N N . PRO E 2 10 ? -34.988 -42.825 -7.802 1.00 69.91 10 PRO E N 1
ATOM 11280 C CA . PRO E 2 10 ? -35.175 -44.269 -7.610 1.00 64.92 10 PRO E CA 1
ATOM 11281 C C . PRO E 2 10 ? -33.862 -45.002 -7.382 1.00 57.01 10 PRO E C 1
ATOM 11282 O O . PRO E 2 10 ? -33.801 -45.923 -6.569 1.00 56.83 10 PRO E O 1
ATOM 11286 N N . ASN E 2 11 ? -32.824 -44.588 -8.100 1.00 47.65 11 ASN E N 1
ATOM 11287 C CA . ASN E 2 11 ? -31.533 -45.254 -8.025 1.00 50.96 11 ASN E CA 1
ATOM 11288 C C . ASN E 2 11 ? -30.649 -44.772 -6.879 1.00 52.28 11 ASN E C 1
ATOM 11289 O O . ASN E 2 11 ? -29.469 -45.106 -6.831 1.00 49.46 11 ASN E O 1
ATOM 11294 N N . LEU E 2 12 ? -31.211 -43.992 -5.958 1.00 54.55 12 LEU E N 1
ATOM 11295 C CA . LEU E 2 12 ? -30.410 -43.423 -4.875 1.00 47.89 12 LEU E CA 1
ATOM 11296 C C . LEU E 2 12 ? -30.589 -44.193 -3.568 1.00 50.46 12 LEU E C 1
ATOM 11297 O O . LEU E 2 12 ? -31.712 -44.448 -3.123 1.00 46.95 12 LEU E O 1
ATOM 11302 N N . LYS E 2 13 ? -29.466 -44.560 -2.958 1.00 52.82 13 LYS E N 1
ATOM 11303 C CA . LYS E 2 13 ? -29.482 -45.202 -1.650 1.00 53.79 13 LYS E CA 1
ATOM 11304 C C . LYS E 2 13 ? -29.032 -44.226 -0.565 1.00 49.11 13 LYS E C 1
ATOM 11305 O O . LYS E 2 13 ? -28.012 -43.546 -0.707 1.00 43.83 13 LYS E O 1
ATOM 11311 N N . GLN E 2 14 ? -29.808 -44.160 0.512 1.00 50.38 14 GLN E N 1
ATOM 11312 C CA . GLN E 2 14 ? -29.501 -43.292 1.643 1.00 47.30 14 GLN E CA 1
ATOM 11313 C C . GLN E 2 14 ? -28.873 -44.085 2.787 1.00 50.81 14 GLN E C 1
ATOM 11314 O O . GLN E 2 14 ? -29.430 -45.093 3.231 1.00 48.57 14 GLN E O 1
ATOM 11320 N N . ILE E 2 15 ? -27.715 -43.625 3.256 1.00 46.59 15 ILE E N 1
ATOM 11321 C CA . ILE E 2 15 ? -27.054 -44.227 4.413 1.00 47.98 15 ILE E CA 1
ATOM 11322 C C . ILE E 2 15 ? -26.937 -43.237 5.573 1.00 44.25 15 ILE E C 1
ATOM 11323 O O . ILE E 2 15 ? -26.438 -42.125 5.408 1.00 39.06 15 ILE E O 1
ATOM 11328 N N . THR E 2 16 ? -27.399 -43.656 6.747 1.00 41.29 16 THR E N 1
ATOM 11329 C CA . THR E 2 16 ? -27.299 -42.848 7.954 1.00 39.71 16 THR E CA 1
ATOM 11330 C C . THR E 2 16 ? -26.398 -43.536 8.978 1.00 44.28 16 THR E C 1
ATOM 11331 O O . THR E 2 16 ? -26.662 -44.673 9.384 1.00 41.30 16 THR E O 1
ATOM 11335 N N . VAL E 2 17 ? -25.332 -42.851 9.384 1.00 42.25 17 VAL E N 1
ATOM 11336 C CA . VAL E 2 17 ? -24.420 -43.375 10.400 1.00 38.88 17 VAL E CA 1
ATOM 11337 C C . VAL E 2 17 ? -24.507 -42.585 11.710 1.00 41.54 17 VAL E C 1
ATOM 11338 O O . VAL E 2 17 ? -24.114 -41.421 11.768 1.00 33.34 17 VAL E O 1
ATOM 11342 N N . TRP E 2 18 ? -25.025 -43.235 12.752 1.00 41.47 18 TRP E N 1
ATOM 11343 C CA . TRP E 2 18 ? -25.130 -42.646 14.085 1.00 39.13 18 TRP E CA 1
ATOM 11344 C C . TRP E 2 18 ? -23.872 -42.870 14.920 1.00 40.05 18 TRP E C 1
ATOM 11345 O O . TRP E 2 18 ? -23.328 -43.974 14.950 1.00 40.75 18 TRP E O 1
ATOM 11356 N N . ALA E 2 19 ? -23.433 -41.827 15.621 1.00 36.21 19 ALA E N 1
ATOM 11357 C CA . ALA E 2 19 ? -22.257 -41.921 16.482 1.00 32.77 19 ALA E CA 1
ATOM 11358 C C . ALA E 2 19 ? -22.414 -41.096 17.767 1.00 33.83 19 ALA E C 1
ATOM 11359 O O . ALA E 2 19 ? -23.449 -40.469 18.001 1.00 28.15 19 ALA E O 1
ATOM 11361 N N . ARG E 2 20 ? -21.385 -41.130 18.606 1.00 37.44 20 ARG E N 1
ATOM 11362 C CA . ARG E 2 20 ? -21.332 -40.310 19.807 1.00 30.98 20 ARG E CA 1
ATOM 11363 C C . ARG E 2 20 ? -20.545 -39.047 19.491 1.00 25.97 20 ARG E C 1
ATOM 11364 O O . ARG E 2 20 ? -19.432 -39.125 18.967 1.00 31.63 20 ARG E O 1
ATOM 11372 N N . GLY E 2 21 ? -21.126 -37.886 19.789 1.00 28.86 21 GLY E N 1
ATOM 11373 C CA . GLY E 2 21 ? -20.525 -36.615 19.413 1.00 22.66 21 GLY E CA 1
ATOM 11374 C C . GLY E 2 21 ? -19.121 -36.422 19.955 1.00 31.13 21 GLY E C 1
ATOM 11375 O O . GLY E 2 21 ? -18.809 -36.914 21.041 1.00 29.10 21 GLY E O 1
ATOM 11376 N N . VAL E 2 22 ? -18.284 -35.725 19.183 1.00 23.02 22 VAL E N 1
ATOM 11377 C CA . VAL E 2 22 ? -16.906 -35.390 19.553 1.00 28.33 22 VAL E CA 1
ATOM 11378 C C . VAL E 2 22 ? -15.960 -36.599 19.635 1.00 29.64 22 VAL E C 1
ATOM 11379 O O . VAL E 2 22 ? -14.876 -36.572 19.055 1.00 33.29 22 VAL E O 1
ATOM 11383 N N . VAL E 2 23 ? -16.346 -37.649 20.355 1.00 29.88 23 VAL E N 1
ATOM 11384 C CA . VAL E 2 23 ? -15.438 -38.785 20.538 1.00 34.63 23 VAL E CA 1
ATOM 11385 C C . VAL E 2 23 ? -15.431 -39.779 19.369 1.00 38.01 23 VAL E C 1
ATOM 11386 O O . VAL E 2 23 ? -14.412 -40.419 19.117 1.00 36.26 23 VAL E O 1
ATOM 11390 N N . MET E 2 24 ? -16.545 -39.904 18.651 1.00 37.63 24 MET E N 1
ATOM 11391 C CA . MET E 2 24 ? -16.627 -40.870 17.551 1.00 35.13 24 MET E CA 1
ATOM 11392 C C . MET E 2 24 ? -17.041 -40.238 16.224 1.00 46.65 24 MET E C 1
ATOM 11393 O O . MET E 2 24 ? -17.459 -40.942 15.304 1.00 46.61 24 MET E O 1
ATOM 11398 N N . ASN E 2 25 ? -16.926 -38.920 16.113 1.00 40.67 25 ASN E N 1
ATOM 11399 C CA . ASN E 2 25 ? -17.406 -38.239 14.913 1.00 52.69 25 ASN E CA 1
ATOM 11400 C C . ASN E 2 25 ? -16.446 -38.381 13.731 1.00 51.81 25 ASN E C 1
ATOM 11401 O O . ASN E 2 25 ? -16.653 -37.776 12.680 1.00 54.18 25 ASN E O 1
ATOM 11406 N N . LYS E 2 26 ? -15.396 -39.176 13.911 1.00 46.40 26 LYS E N 1
ATOM 11407 C CA . LYS E 2 26 ? -14.505 -39.534 12.810 1.00 49.53 26 LYS E CA 1
ATOM 11408 C C . LYS E 2 26 ? -14.788 -40.969 12.371 1.00 48.13 26 LYS E C 1
ATOM 11409 O O . LYS E 2 26 ? -14.721 -41.291 11.185 1.00 42.03 26 LYS E O 1
ATOM 11411 N N . ASP E 2 27 ? -15.103 -41.824 13.341 1.00 45.66 27 ASP E N 1
ATOM 11412 C CA . ASP E 2 27 ? -15.578 -43.174 13.055 1.00 51.90 27 ASP E CA 1
ATOM 11413 C C . ASP E 2 27 ? -16.773 -43.119 12.108 1.00 52.35 27 ASP E C 1
ATOM 11414 O O . ASP E 2 27 ? -16.863 -43.894 11.152 1.00 46.71 27 ASP E O 1
ATOM 11419 N N . ALA E 2 28 ? -17.684 -42.190 12.387 1.00 50.33 28 ALA E N 1
ATOM 11420 C CA . ALA E 2 28 ? -18.883 -42.003 11.580 1.00 51.61 28 ALA E CA 1
ATOM 11421 C C . ALA E 2 28 ? -18.525 -41.513 10.186 1.00 49.49 28 ALA E C 1
ATOM 11422 O O . ALA E 2 28 ? -19.007 -42.053 9.190 1.00 46.68 28 ALA E O 1
ATOM 11424 N N . ARG E 2 29 ? -17.675 -40.492 10.123 1.00 47.94 29 ARG E N 1
ATOM 11425 C CA . ARG E 2 29 ? -17.285 -39.896 8.852 1.00 43.78 29 ARG E CA 1
ATOM 11426 C C . ARG E 2 29 ? -16.449 -40.858 7.998 1.00 51.20 29 ARG E C 1
ATOM 11427 O O . ARG E 2 29 ? -16.687 -40.999 6.797 1.00 43.56 29 ARG E O 1
ATOM 11435 N N . ASP E 2 30 ? -15.482 -41.531 8.614 1.00 52.39 30 ASP E N 1
ATOM 11436 C CA . ASP E 2 30 ? -14.639 -42.464 7.874 1.00 50.49 30 ASP E CA 1
ATOM 11437 C C . ASP E 2 30 ? -15.451 -43.617 7.290 1.00 49.86 30 ASP E C 1
ATOM 11438 O O . ASP E 2 30 ? -15.032 -44.240 6.317 1.00 49.82 30 ASP E O 1
ATOM 11443 N N . ILE E 2 31 ? -16.610 -43.896 7.879 1.00 41.33 31 ILE E N 1
ATOM 11444 C CA . ILE E 2 31 ? -17.487 -44.939 7.357 1.00 47.53 31 ILE E CA 1
ATOM 11445 C C . ILE E 2 31 ? -18.191 -44.467 6.087 1.00 48.19 31 ILE E C 1
ATOM 11446 O O . ILE E 2 31 ? -18.248 -45.198 5.095 1.00 49.06 31 ILE E O 1
ATOM 11451 N N . VAL E 2 32 ? -18.719 -43.246 6.106 1.00 50.44 32 VAL E N 1
ATOM 11452 C CA . VAL E 2 32 ? -19.445 -42.746 4.944 1.00 49.08 32 VAL E CA 1
ATOM 11453 C C . VAL E 2 32 ? -18.482 -42.403 3.817 1.00 47.71 32 VAL E C 1
ATOM 11454 O O . VAL E 2 32 ? -18.864 -42.418 2.648 1.00 47.97 32 VAL E O 1
ATOM 11458 N N . VAL E 2 33 ? -17.232 -42.109 4.164 1.00 41.88 33 VAL E N 1
ATOM 11459 C CA . VAL E 2 33 ? -16.225 -41.819 3.150 1.00 51.41 33 VAL E CA 1
ATOM 11460 C C . VAL E 2 33 ? -15.769 -43.118 2.485 1.00 52.27 33 VAL E C 1
ATOM 11461 O O . VAL E 2 33 ? -15.600 -43.181 1.266 1.00 49.38 33 VAL E O 1
ATOM 11465 N N . ALA E 2 34 ? -15.595 -44.160 3.291 1.00 49.80 34 ALA E N 1
ATOM 11466 C CA . ALA E 2 34 ? -15.160 -45.456 2.780 1.00 55.82 34 ALA E CA 1
ATOM 11467 C C . ALA E 2 34 ? -16.185 -46.039 1.809 1.00 53.39 34 ALA E C 1
ATOM 11468 O O . ALA E 2 34 ? -15.838 -46.474 0.713 1.00 53.68 34 ALA E O 1
ATOM 11470 N N . LEU E 2 35 ? -17.450 -46.037 2.211 1.00 47.44 35 LEU E N 1
ATOM 11471 C CA . LEU E 2 35 ? -18.502 -46.590 1.371 1.00 50.38 35 LEU E CA 1
ATOM 11472 C C . LEU E 2 35 ? -18.690 -45.796 0.071 1.00 54.31 35 LEU E C 1
ATOM 11473 O O . LEU E 2 35 ? -18.965 -46.385 -0.976 1.00 51.12 35 LEU E O 1
ATOM 11478 N N . THR E 2 36 ? -18.529 -44.473 0.124 1.00 51.13 36 THR E N 1
ATOM 11479 C CA . THR E 2 36 ? -18.734 -43.649 -1.072 1.00 53.68 36 THR E CA 1
ATOM 11480 C C . THR E 2 36 ? -17.529 -43.660 -2.007 1.00 48.87 36 THR E C 1
ATOM 11481 O O . THR E 2 36 ? -17.688 -43.612 -3.223 1.00 51.47 36 THR E O 1
ATOM 11485 N N . GLU E 2 37 ? -16.327 -43.714 -1.446 1.00 52.92 37 GLU E N 1
ATOM 11486 C CA . GLU E 2 37 ? -15.129 -43.800 -2.274 1.00 57.69 37 GLU E CA 1
ATOM 11487 C C . GLU E 2 37 ? -15.070 -45.146 -2.997 1.00 61.06 37 GLU E C 1
ATOM 11488 O O . GLU E 2 37 ? -14.482 -45.258 -4.072 1.00 58.48 37 GLU E O 1
ATOM 11494 N N . ALA E 2 38 ? -15.693 -46.160 -2.401 1.00 61.73 38 ALA E N 1
ATOM 11495 C CA . ALA E 2 38 ? -15.769 -47.485 -3.005 1.00 63.07 38 ALA E CA 1
ATOM 11496 C C . ALA E 2 38 ? -16.888 -47.546 -4.041 1.00 63.18 38 ALA E C 1
ATOM 11497 O O . ALA E 2 38 ? -16.847 -48.355 -4.969 1.00 70.10 38 ALA E O 1
ATOM 11499 N N . ALA E 2 39 ? -17.887 -46.687 -3.875 1.00 58.77 39 ALA E N 1
ATOM 11500 C CA . ALA E 2 39 ? -19.008 -46.627 -4.806 1.00 58.34 39 ALA E CA 1
ATOM 11501 C C . ALA E 2 39 ? -18.675 -45.756 -6.015 1.00 62.48 39 ALA E C 1
ATOM 11502 O O . ALA E 2 39 ? -19.118 -46.038 -7.129 1.00 64.41 39 ALA E O 1
ATOM 11504 N N . ALA E 2 40 ? -17.894 -44.701 -5.787 1.00 58.83 40 ALA E N 1
ATOM 11505 C CA . ALA E 2 40 ? -17.433 -43.830 -6.867 1.00 60.48 40 ALA E CA 1
ATOM 11506 C C . ALA E 2 40 ? -16.420 -44.577 -7.723 1.00 67.97 40 ALA E C 1
ATOM 11507 O O . ALA E 2 40 ? -16.046 -44.132 -8.812 1.00 64.24 40 ALA E O 1
ATOM 11509 N N . LYS E 2 41 ? -15.978 -45.714 -7.198 1.00 66.60 41 LYS E N 1
ATOM 11510 C CA . LYS E 2 41 ? -15.098 -46.634 -7.899 1.00 69.88 41 LYS E CA 1
ATOM 11511 C C . LYS E 2 41 ? -15.904 -47.477 -8.879 1.00 65.56 41 LYS E C 1
ATOM 11512 O O . LYS E 2 41 ? -15.416 -47.850 -9.943 1.00 66.43 41 LYS E O 1
ATOM 11518 N N . GLU E 2 42 ? -17.154 -47.748 -8.517 1.00 64.00 42 GLU E N 1
ATOM 11519 C CA . GLU E 2 42 ? -18.050 -48.538 -9.354 1.00 67.35 42 GLU E CA 1
ATOM 11520 C C . GLU E 2 42 ? -18.784 -47.680 -10.382 1.00 66.48 42 GLU E C 1
ATOM 11521 O O . GLU E 2 42 ? -19.590 -48.189 -11.161 1.00 66.08 42 GLU E O 1
ATOM 11527 N N . GLY E 2 43 ? -18.507 -46.379 -10.377 1.00 64.82 43 GLY E N 1
ATOM 11528 C CA . GLY E 2 43 ? -19.106 -45.465 -11.335 1.00 63.53 43 GLY E CA 1
ATOM 11529 C C . GLY E 2 43 ? -20.354 -44.763 -10.829 1.00 63.37 43 GLY E C 1
ATOM 11530 O O . GLY E 2 43 ? -21.026 -44.058 -11.582 1.00 66.09 43 GLY E O 1
ATOM 11531 N N . LYS E 2 44 ? -20.671 -44.956 -9.554 1.00 57.54 44 LYS E N 1
ATOM 11532 C CA . LYS E 2 44 ? -21.840 -44.320 -8.959 1.00 57.77 44 LYS E CA 1
ATOM 11533 C C . LYS E 2 44 ? -21.614 -42.829 -8.704 1.00 54.23 44 LYS E C 1
ATOM 11534 O O . LYS E 2 44 ? -20.476 -42.354 -8.671 1.00 49.69 44 LYS E O 1
ATOM 11540 N N . TYR E 2 45 ? -22.716 -42.098 -8.549 1.00 49.53 45 TYR E N 1
ATOM 11541 C CA . TYR E 2 45 ? -22.683 -40.723 -8.061 1.00 49.39 45 TYR E CA 1
ATOM 11542 C C . TYR E 2 45 ? -22.862 -40.738 -6.545 1.00 48.21 45 TYR E C 1
ATOM 11543 O O . TYR E 2 45 ? -23.804 -41.349 -6.034 1.00 40.61 45 TYR E O 1
ATOM 11552 N N . VAL E 2 46 ? -21.957 -40.078 -5.827 1.00 49.71 46 VAL E N 1
ATOM 11553 C CA . VAL E 2 46 ? -21.939 -40.175 -4.368 1.00 46.20 46 VAL E CA 1
ATOM 11554 C C . VAL E 2 46 ? -21.815 -38.831 -3.645 1.00 46.95 46 VAL E C 1
ATOM 11555 O O . VAL E 2 46 ? -21.304 -37.851 -4.194 1.00 44.07 46 VAL E O 1
ATOM 11559 N N . GLN E 2 47 ? -22.288 -38.806 -2.401 1.00 43.99 47 GLN E N 1
ATOM 11560 C CA . GLN E 2 47 ? -22.099 -37.665 -1.506 1.00 44.13 47 GLN E CA 1
ATOM 11561 C C . GLN E 2 47 ? -21.949 -38.131 -0.057 1.00 43.83 47 GLN E C 1
ATOM 11562 O O . GLN E 2 47 ? -22.712 -38.974 0.423 1.00 36.89 47 GLN E O 1
ATOM 11568 N N . ALA E 2 48 ? -20.949 -37.588 0.632 1.00 42.90 48 ALA E N 1
ATOM 11569 C CA . ALA E 2 48 ? -20.727 -37.907 2.037 1.00 44.43 48 ALA E CA 1
ATOM 11570 C C . ALA E 2 48 ? -20.513 -36.626 2.836 1.00 44.98 48 ALA E C 1
ATOM 11571 O O . ALA E 2 48 ? -19.692 -35.782 2.466 1.00 38.62 48 ALA E O 1
ATOM 11573 N N . TRP E 2 49 ? -21.259 -36.476 3.926 1.00 42.56 49 TRP E N 1
ATOM 11574 C CA . TRP E 2 49 ? -21.176 -35.257 4.722 1.00 40.47 49 TRP E CA 1
ATOM 11575 C C . TRP E 2 49 ? -21.643 -35.456 6.155 1.00 38.80 49 TRP E C 1
ATOM 11576 O O . TRP E 2 49 ? -22.281 -36.459 6.489 1.00 37.10 49 TRP E O 1
ATOM 11587 N N . GLU E 2 50 ? -21.307 -34.484 6.997 1.00 46.33 50 GLU E N 1
ATOM 11588 C CA . GLU E 2 50 ? -21.696 -34.492 8.399 1.00 35.43 50 GLU E CA 1
ATOM 11589 C C . GLU E 2 50 ? -22.937 -33.637 8.605 1.00 35.22 50 GLU E C 1
ATOM 11590 O O . GLU E 2 50 ? -23.087 -32.579 7.991 1.00 35.73 50 GLU E O 1
ATOM 11596 N N . ASN E 2 51 ? -23.826 -34.108 9.472 1.00 31.70 51 ASN E N 1
ATOM 11597 C CA . ASN E 2 51 ? -25.091 -33.431 9.726 1.00 32.77 51 ASN E CA 1
ATOM 11598 C C . ASN E 2 51 ? -24.902 -32.052 10.353 1.00 32.43 51 ASN E C 1
ATOM 11599 O O . ASN E 2 51 ? -24.611 -31.931 11.541 1.00 34.35 51 ASN E O 1
ATOM 11604 N N . TYR E 2 52 ? -25.070 -31.016 9.540 1.00 27.63 52 TYR E N 1
ATOM 11605 C CA . TYR E 2 52 ? -24.965 -29.628 9.982 1.00 28.33 52 TYR E CA 1
ATOM 11606 C C . TYR E 2 52 ? -25.940 -29.326 11.123 1.00 26.29 52 TYR E C 1
ATOM 11607 O O . TYR E 2 52 ? -25.674 -28.488 11.988 1.00 26.57 52 TYR E O 1
ATOM 11616 N N . VAL E 2 53 ? -27.070 -30.023 11.111 1.00 31.63 53 VAL E N 1
ATOM 11617 C CA . VAL E 2 53 ? -28.095 -29.875 12.136 1.00 33.97 53 VAL E CA 1
ATOM 11618 C C . VAL E 2 53 ? -27.567 -30.288 13.519 1.00 36.82 53 VAL E C 1
ATOM 11619 O O . VAL E 2 53 ? -27.986 -29.748 14.547 1.00 36.26 53 VAL E O 1
ATOM 11623 N N . ASP E 2 54 ? -26.632 -31.234 13.536 1.00 30.64 54 ASP E N 1
ATOM 11624 C CA . ASP E 2 54 ? -26.092 -31.753 14.789 1.00 30.84 54 ASP E CA 1
ATOM 11625 C C . ASP E 2 54 ? -24.963 -30.891 15.347 1.00 28.79 54 ASP E C 1
ATOM 11626 O O . ASP E 2 54 ? -24.427 -31.181 16.411 1.00 31.05 54 ASP E O 1
ATOM 11631 N N . LEU E 2 55 ? -24.609 -29.833 14.630 1.00 29.26 55 LEU E N 1
ATOM 11632 C CA . LEU E 2 55 ? -23.522 -28.958 15.051 1.00 28.48 55 LEU E CA 1
ATOM 11633 C C . LEU E 2 55 ? -24.033 -27.835 15.954 1.00 33.67 55 LEU E C 1
ATOM 11634 O O . LEU E 2 55 ? -25.198 -27.442 15.854 1.00 31.17 55 LEU E O 1
ATOM 11639 N N . PRO E 2 56 ? -23.176 -27.338 16.865 1.00 28.11 56 PRO E N 1
ATOM 11640 C CA . PRO E 2 56 ? -21.877 -27.930 17.199 1.00 28.66 56 PRO E CA 1
ATOM 11641 C C . PRO E 2 56 ? -22.067 -29.231 17.971 1.00 24.20 56 PRO E C 1
ATOM 11642 O O . PRO E 2 56 ? -23.001 -29.350 18.767 1.00 26.93 56 PRO E O 1
ATOM 11646 N N . ASP E 2 57 ? -21.219 -30.215 17.710 1.00 25.87 57 ASP E N 1
ATOM 11647 C CA . ASP E 2 57 ? -21.384 -31.500 18.370 1.00 26.12 57 ASP E CA 1
ATOM 11648 C C . ASP E 2 57 ? -20.964 -31.387 19.829 1.00 26.07 57 ASP E C 1
ATOM 11649 O O . ASP E 2 57 ? -20.117 -30.563 20.185 1.00 25.80 57 ASP E O 1
ATOM 11654 N N . ARG E 2 58 ? -21.584 -32.207 20.667 1.00 25.24 58 ARG E N 1
ATOM 11655 C CA . ARG E 2 58 ? -21.322 -32.216 22.100 1.00 24.57 58 ARG E CA 1
ATOM 11656 C C . ARG E 2 58 ? -20.895 -33.616 22.509 1.00 27.62 58 ARG E C 1
ATOM 11657 O O . ARG E 2 58 ? -21.307 -34.591 21.884 1.00 26.79 58 ARG E O 1
ATOM 11665 N N . ILE E 2 59 ? -20.072 -33.727 23.546 1.00 23.26 59 ILE E N 1
ATOM 11666 C CA . ILE E 2 59 ? -19.583 -35.039 23.951 1.00 20.77 59 ILE E CA 1
ATOM 11667 C C . ILE E 2 59 ? -20.743 -35.968 24.319 1.00 22.06 59 ILE E C 1
ATOM 11668 O O . ILE E 2 59 ? -21.498 -35.677 25.239 1.00 21.56 59 ILE E O 1
ATOM 11673 N N . TYR E 2 60 ? -20.873 -37.048 23.540 1.00 28.44 60 TYR E N 1
ATOM 11674 C CA . TYR E 2 60 ? -21.790 -38.193 23.729 1.00 20.67 60 TYR E CA 1
ATOM 11675 C C . TYR E 2 60 ? -23.200 -37.985 23.184 1.00 28.13 60 TYR E C 1
ATOM 11676 O O . TYR E 2 60 ? -24.027 -38.899 23.268 1.00 27.67 60 TYR E O 1
ATOM 11685 N N . VAL E 2 61 ? -23.492 -36.808 22.636 1.00 22.78 61 VAL E N 1
ATOM 11686 C CA . VAL E 2 61 ? -24.799 -36.606 22.014 1.00 26.78 61 VAL E CA 1
ATOM 11687 C C . VAL E 2 61 ? -24.850 -37.448 20.737 1.00 23.44 61 VAL E C 1
ATOM 11688 O O . VAL E 2 61 ? -23.848 -37.580 20.029 1.00 24.38 61 VAL E O 1
ATOM 11692 N N . PRO E 2 62 ? -26.001 -38.074 20.469 1.00 24.23 62 PRO E N 1
ATOM 11693 C CA . PRO E 2 62 ? -26.101 -38.831 19.215 1.00 28.36 62 PRO E CA 1
ATOM 11694 C C . PRO E 2 62 ? -26.054 -37.913 18.001 1.00 30.22 62 PRO E C 1
ATOM 11695 O O . PRO E 2 62 ? -26.931 -37.061 17.830 1.00 36.61 62 PRO E O 1
ATOM 11699 N N . VAL E 2 63 ? -25.018 -38.075 17.184 1.00 28.77 63 VAL E N 1
ATOM 11700 C CA . VAL E 2 63 ? -24.842 -37.280 15.978 1.00 29.19 63 VAL E CA 1
ATOM 11701 C C . VAL E 2 63 ? -24.833 -38.180 14.747 1.00 35.26 63 VAL E C 1
ATOM 11702 O O . VAL E 2 63 ? -24.716 -39.401 14.860 1.00 32.29 63 VAL E O 1
ATOM 11706 N N . ARG E 2 64 ? -24.936 -37.570 13.572 1.00 33.44 64 ARG E N 1
ATOM 11707 C CA . ARG E 2 64 ? -25.059 -38.334 12.338 1.00 36.52 64 ARG E CA 1
ATOM 11708 C C . ARG E 2 64 ? -24.084 -37.911 11.250 1.00 35.41 64 ARG E C 1
ATOM 11709 O O . ARG E 2 64 ? -23.760 -36.735 11.101 1.00 34.74 64 ARG E O 1
ATOM 11717 N N . ALA E 2 65 ? -23.606 -38.901 10.507 1.00 36.50 65 ALA E N 1
ATOM 11718 C CA . ALA E 2 65 ? -22.926 -38.670 9.245 1.00 35.05 65 ALA E CA 1
ATOM 11719 C C . ALA E 2 65 ? -23.743 -39.372 8.161 1.00 34.54 65 ALA E C 1
ATOM 11720 O O . ALA E 2 65 ? -24.364 -40.405 8.419 1.00 34.81 65 ALA E O 1
ATOM 11722 N N . TYR E 2 66 ? -23.757 -38.811 6.958 1.00 33.01 66 TYR E N 1
ATOM 11723 C CA . TYR E 2 66 ? -24.660 -39.296 5.919 1.00 36.05 66 TYR E CA 1
ATOM 11724 C C . TYR E 2 66 ? -23.948 -39.708 4.639 1.00 39.83 66 TYR E C 1
ATOM 11725 O O . TYR E 2 66 ? -22.889 -39.171 4.302 1.00 38.70 66 TYR E O 1
ATOM 11734 N N . ALA E 2 67 ? -24.558 -40.640 3.911 1.00 36.54 67 ALA E N 1
ATOM 11735 C CA . ALA E 2 67 ? -24.065 -41.012 2.588 1.00 44.83 67 ALA E CA 1
ATOM 11736 C C . ALA E 2 67 ? -25.209 -41.118 1.579 1.00 44.11 67 ALA E C 1
ATOM 11737 O O . ALA E 2 67 ? -26.263 -41.689 1.871 1.00 38.69 67 ALA E O 1
ATOM 11739 N N . ARG E 2 68 ? -24.998 -40.550 0.396 1.00 40.60 68 ARG E N 1
ATOM 11740 C CA . ARG E 2 68 ? -25.924 -40.739 -0.716 1.00 39.25 68 ARG E CA 1
ATOM 11741 C C . ARG E 2 68 ? -25.212 -41.426 -1.873 1.00 42.73 68 ARG E C 1
ATOM 11742 O O . ARG E 2 68 ? -24.168 -40.963 -2.333 1.00 38.23 68 ARG E O 1
ATOM 11750 N N . ILE E 2 69 ? -25.777 -42.536 -2.334 1.00 42.50 69 ILE E N 1
ATOM 11751 C CA . ILE E 2 69 ? -25.195 -43.289 -3.437 1.00 50.37 69 ILE E CA 1
ATOM 11752 C C . ILE E 2 69 ? -26.249 -43.559 -4.507 1.00 50.37 69 ILE E C 1
ATOM 11753 O O . ILE E 2 69 ? -27.300 -44.140 -4.222 1.00 47.89 69 ILE E O 1
ATOM 11758 N N . SER E 2 70 ? -25.970 -43.124 -5.734 1.00 49.07 70 SER E N 1
ATOM 11759 C CA . SER E 2 70 ? -26.915 -43.296 -6.835 1.00 51.51 70 SER E CA 1
ATOM 11760 C C . SER E 2 70 ? -26.219 -43.548 -8.173 1.00 48.66 70 SER E C 1
ATOM 11761 O O . SER E 2 70 ? -25.079 -43.132 -8.381 1.00 45.04 70 SER E O 1
ATOM 11764 N N . SER E 2 71 ? -26.910 -44.232 -9.079 1.00 48.48 71 SER E N 1
ATOM 11765 C CA . SER E 2 71 ? -26.381 -44.445 -10.424 1.00 54.79 71 SER E CA 1
ATOM 11766 C C . SER E 2 71 ? -26.727 -43.252 -11.306 1.00 53.61 71 SER E C 1
ATOM 11767 O O . SER E 2 71 ? -26.212 -43.115 -12.416 1.00 53.42 71 SER E O 1
ATOM 11770 N N . ASP E 2 72 ? -27.606 -42.395 -10.796 1.00 53.21 72 ASP E N 1
ATOM 11771 C CA . ASP E 2 72 ? -27.944 -41.135 -11.448 1.00 53.63 72 ASP E CA 1
ATOM 11772 C C . ASP E 2 72 ? -27.307 -39.975 -10.691 1.00 53.31 72 ASP E C 1
ATOM 11773 O O . ASP E 2 72 ? -26.988 -40.113 -9.508 1.00 51.36 72 ASP E O 1
ATOM 11778 N N . PRO E 2 73 ? -27.098 -38.836 -11.374 1.00 54.93 73 PRO E N 1
ATOM 11779 C CA . PRO E 2 73 ? -26.642 -37.626 -10.683 1.00 54.11 73 PRO E CA 1
ATOM 11780 C C . PRO E 2 73 ? -27.522 -37.296 -9.480 1.00 54.51 73 PRO E C 1
ATOM 11781 O O . PRO E 2 73 ? -28.742 -37.453 -9.543 1.00 51.03 73 PRO E O 1
ATOM 11785 N N . ILE E 2 74 ? -26.905 -36.864 -8.387 1.00 52.23 74 ILE E N 1
ATOM 11786 C CA . ILE E 2 74 ? -27.663 -36.529 -7.192 1.00 48.69 74 ILE E CA 1
ATOM 11787 C C . ILE E 2 74 ? -28.213 -35.113 -7.314 1.00 49.54 74 ILE E C 1
ATOM 11788 O O . ILE E 2 74 ? -27.472 -34.169 -7.596 1.00 51.02 74 ILE E O 1
ATOM 11793 N N . GLU E 2 75 ? -29.522 -34.976 -7.131 1.00 46.34 75 GLU E N 1
ATOM 11794 C CA . GLU E 2 75 ? -30.163 -33.668 -7.206 1.00 49.37 75 GLU E CA 1
ATOM 11795 C C . GLU E 2 75 ? -30.638 -33.219 -5.829 1.00 44.37 75 GLU E C 1
ATOM 11796 O O . GLU E 2 75 ? -31.177 -32.124 -5.676 1.00 41.54 75 GLU E O 1
ATOM 11802 N N . SER E 2 76 ? -30.437 -34.067 -4.826 1.00 42.80 76 SER E N 1
ATOM 11803 C CA . SER E 2 76 ? -30.845 -33.726 -3.469 1.00 42.54 76 SER E CA 1
ATOM 11804 C C . SER E 2 76 ? -29.643 -33.330 -2.600 1.00 33.77 76 SER E C 1
ATOM 11805 O O . SER E 2 76 ? -29.665 -33.504 -1.383 1.00 40.63 76 SER E O 1
ATOM 11808 N N . LYS E 2 77 ? -28.610 -32.785 -3.240 1.00 33.38 77 LYS E N 1
ATOM 11809 C CA . LYS E 2 77 ? -27.380 -32.358 -2.564 1.00 40.66 77 LYS E CA 1
ATOM 11810 C C . LYS E 2 77 ? -27.603 -31.443 -1.355 1.00 37.15 77 LYS E C 1
ATOM 11811 O O . LYS E 2 77 ? -26.955 -31.600 -0.320 1.00 34.91 77 LYS E O 1
ATOM 11817 N N . TYR E 2 78 ? -28.514 -30.487 -1.495 1.00 32.81 78 TYR E N 1
ATOM 11818 C CA . TYR E 2 78 ? -28.719 -29.467 -0.470 1.00 36.26 78 TYR E CA 1
ATOM 11819 C C . TYR E 2 78 ? -29.468 -29.965 0.760 1.00 32.12 78 TYR E C 1
ATOM 11820 O O . TYR E 2 78 ? -29.374 -29.367 1.830 1.00 31.70 78 TYR E O 1
ATOM 11829 N N . ILE E 2 79 ? -30.225 -31.045 0.609 1.00 37.35 79 ILE E N 1
ATOM 11830 C CA . ILE E 2 79 ? -31.041 -31.541 1.710 1.00 30.60 79 ILE E CA 1
ATOM 11831 C C . ILE E 2 79 ? -30.159 -31.907 2.905 1.00 34.75 79 ILE E C 1
ATOM 11832 O O . ILE E 2 79 ? -29.293 -32.781 2.810 1.00 32.21 79 ILE E O 1
ATOM 11837 N N . TYR E 2 80 ? -30.367 -31.194 4.012 1.00 29.55 80 TYR E N 1
ATOM 11838 C CA . TYR E 2 80 ? -29.567 -31.351 5.226 1.00 27.14 80 TYR E CA 1
ATOM 11839 C C . TYR E 2 80 ? -29.395 -32.796 5.687 1.00 26.22 80 TYR E C 1
ATOM 11840 O O . TYR E 2 80 ? -28.302 -33.201 6.075 1.00 27.82 80 TYR E O 1
ATOM 11849 N N . GLU E 2 81 ? -30.485 -33.559 5.653 1.00 29.24 81 GLU E N 1
ATOM 11850 C CA . GLU E 2 81 ? -30.516 -34.896 6.244 1.00 32.14 81 GLU E CA 1
ATOM 11851 C C . GLU E 2 81 ? -31.120 -35.931 5.299 1.00 37.59 81 GLU E C 1
ATOM 11852 O O . GLU E 2 81 ? -32.010 -35.619 4.513 1.00 34.68 81 GLU E O 1
ATOM 11858 N N . ASN E 2 82 ? -30.640 -37.166 5.381 1.00 39.73 82 ASN E N 1
ATOM 11859 C CA . ASN E 2 82 ? -31.322 -38.275 4.727 1.00 36.63 82 ASN E CA 1
ATOM 11860 C C . ASN E 2 82 ? -32.578 -38.615 5.513 1.00 41.67 82 ASN E C 1
ATOM 11861 O O . ASN E 2 82 ? -32.499 -39.051 6.659 1.00 44.96 82 ASN E O 1
ATOM 11866 N N . GLU E 2 83 ? -33.738 -38.392 4.904 1.00 41.60 83 GLU E N 1
ATOM 11867 C CA . GLU E 2 83 ? -35.008 -38.574 5.599 1.00 48.90 83 GLU E CA 1
ATOM 11868 C C . GLU E 2 83 ? -35.477 -40.023 5.533 1.00 50.05 83 GLU E C 1
ATOM 11869 O O . GLU E 2 83 ? -36.211 -40.490 6.405 1.00 51.91 83 GLU E O 1
ATOM 11875 N N . THR E 2 84 ? -35.055 -40.730 4.491 1.00 45.14 84 THR E N 1
ATOM 11876 C CA . THR E 2 84 ? -35.493 -42.104 4.276 1.00 51.11 84 THR E CA 1
ATOM 11877 C C . THR E 2 84 ? -34.297 -43.031 4.073 1.00 50.76 84 THR E C 1
ATOM 11878 O O . THR E 2 84 ? -33.991 -43.426 2.946 1.00 50.16 84 THR E O 1
ATOM 11882 N N . PRO E 2 85 ? -33.609 -43.375 5.171 1.00 46.70 85 PRO E N 1
ATOM 11883 C CA . PRO E 2 85 ? -32.391 -44.185 5.069 1.00 44.04 85 PRO E CA 1
ATOM 11884 C C . PRO E 2 85 ? -32.671 -45.643 4.690 1.00 50.77 85 PRO E C 1
ATOM 11885 O O . PRO E 2 85 ? -33.649 -46.233 5.158 1.00 46.67 85 PRO E O 1
ATOM 11889 N N . ASP E 2 86 ? -31.819 -46.203 3.837 1.00 40.11 86 ASP E N 1
ATOM 11890 C CA . ASP E 2 86 ? -31.894 -47.613 3.481 1.00 51.22 86 ASP E CA 1
ATOM 11891 C C . ASP E 2 86 ? -30.955 -48.433 4.365 1.00 56.50 86 ASP E C 1
ATOM 11892 O O . ASP E 2 86 ? -31.163 -49.630 4.576 1.00 48.69 86 ASP E O 1
ATOM 11897 N N . ILE E 2 87 ? -29.911 -47.780 4.867 1.00 51.54 87 ILE E N 1
ATOM 11898 C CA . ILE E 2 87 ? -28.933 -48.433 5.728 1.00 52.55 87 ILE E CA 1
ATOM 11899 C C . ILE E 2 87 ? -28.616 -47.565 6.948 1.00 49.91 87 ILE E C 1
ATOM 11900 O O . ILE E 2 87 ? -28.026 -46.495 6.823 1.00 43.92 87 ILE E O 1
ATOM 11905 N N . VAL E 2 88 ? -29.023 -48.029 8.124 1.00 52.80 88 VAL E N 1
ATOM 11906 C CA . VAL E 2 88 ? -28.700 -47.346 9.370 1.00 45.05 88 VAL E CA 1
ATOM 11907 C C . VAL E 2 88 ? -27.526 -48.039 10.062 1.00 50.07 88 VAL E C 1
ATOM 11908 O O . VAL E 2 88 ? -27.562 -49.246 10.314 1.00 49.03 88 VAL E O 1
ATOM 11912 N N . VAL E 2 89 ? -26.486 -47.268 10.363 1.00 47.76 89 VAL E N 1
ATOM 11913 C CA . VAL E 2 89 ? -25.255 -47.810 10.930 1.00 44.53 89 VAL E CA 1
ATOM 11914 C C . VAL E 2 89 ? -24.920 -47.187 12.289 1.00 50.34 89 VAL E C 1
ATOM 11915 O O . VAL E 2 89 ? -24.770 -45.969 12.395 1.00 44.30 89 VAL E O 1
ATOM 11919 N N . LEU E 2 90 ? -24.794 -48.024 13.318 1.00 43.08 90 LEU E N 1
ATOM 11920 C CA . LEU E 2 90 ? -24.465 -47.551 14.662 1.00 38.88 90 LEU E CA 1
ATOM 11921 C C . LEU E 2 90 ? -23.030 -47.881 15.066 1.00 44.37 90 LEU E C 1
ATOM 11922 O O . LEU E 2 90 ? -22.654 -49.050 15.141 1.00 49.73 90 LEU E O 1
ATOM 11927 N N . VAL E 2 91 ? -22.242 -46.846 15.348 1.00 39.93 91 VAL E N 1
ATOM 11928 C CA . VAL E 2 91 ? -20.848 -46.998 15.769 1.00 41.61 91 VAL E CA 1
ATOM 11929 C C . VAL E 2 91 ? -20.717 -47.462 17.230 1.00 43.42 91 VAL E C 1
ATOM 11930 O O . VAL E 2 91 ? -19.771 -48.165 17.587 1.00 46.44 91 VAL E O 1
ATOM 11934 N N . GLU E 2 92 ? -21.672 -47.079 18.069 1.00 38.55 92 GLU E N 1
ATOM 11935 C CA . GLU E 2 92 ? -21.660 -47.480 19.471 1.00 39.60 92 GLU E CA 1
ATOM 11936 C C . GLU E 2 92 ? -22.982 -48.153 19.821 1.00 39.09 92 GLU E C 1
ATOM 11937 O O . GLU E 2 92 ? -24.050 -47.674 19.436 1.00 42.81 92 GLU E O 1
ATOM 11943 N N . GLU E 2 93 ? -22.906 -49.256 20.558 1.00 38.69 93 GLU E N 1
ATOM 11944 C CA . GLU E 2 93 ? -24.057 -50.139 20.746 1.00 36.85 93 GLU E CA 1
ATOM 11945 C C . GLU E 2 93 ? -25.229 -49.516 21.498 1.00 42.08 93 GLU E C 1
ATOM 11946 O O . GLU E 2 93 ? -26.383 -49.892 21.269 1.00 38.02 93 GLU E O 1
ATOM 11952 N N . SER E 2 94 ? -24.946 -48.578 22.399 1.00 38.59 94 SER E N 1
ATOM 11953 C CA . SER E 2 94 ? -25.993 -48.038 23.264 1.00 39.22 94 SER E CA 1
ATOM 11954 C C . SER E 2 94 ? -26.986 -47.218 22.467 1.00 35.19 94 SER E C 1
ATOM 11955 O O . SER E 2 94 ? -28.119 -47.013 22.903 1.00 29.73 94 SER E O 1
ATOM 11958 N N . LEU E 2 95 ? -26.554 -46.769 21.292 1.00 29.80 95 LEU E N 1
ATOM 11959 C CA . LEU E 2 95 ? -27.400 -46.006 20.377 1.00 34.64 95 LEU E CA 1
ATOM 11960 C C . LEU E 2 95 ? -28.663 -46.768 19.960 1.00 43.23 95 LEU E C 1
ATOM 11961 O O . LEU E 2 95 ? -29.562 -46.190 19.346 1.00 39.85 95 LEU E O 1
ATOM 11966 N N . ILE E 2 96 ? -28.737 -48.059 20.288 1.00 33.59 96 ILE E N 1
ATOM 11967 C CA . ILE E 2 96 ? -29.946 -48.831 20.017 1.00 36.46 96 ILE E CA 1
ATOM 11968 C C . ILE E 2 96 ? -31.014 -48.525 21.059 1.00 41.46 96 ILE E C 1
ATOM 11969 O O . ILE E 2 96 ? -32.151 -48.986 20.954 1.00 45.49 96 ILE E O 1
ATOM 11974 N N . LYS E 2 97 ? -30.646 -47.751 22.073 1.00 37.29 97 LYS E N 1
ATOM 11975 C CA . LYS E 2 97 ? -31.596 -47.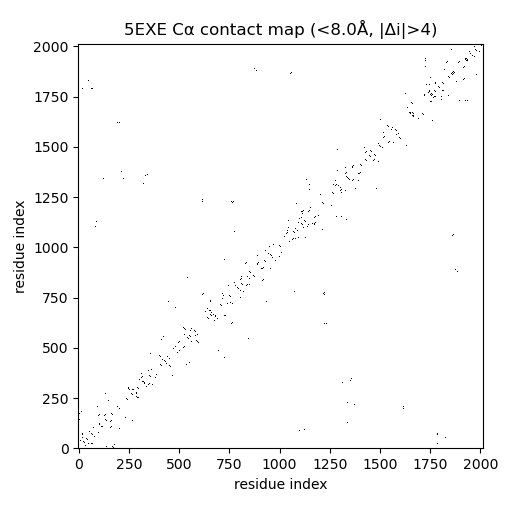388 23.112 1.00 37.75 97 LYS E CA 1
ATOM 11976 C C . LYS E 2 97 ? -31.888 -45.889 23.088 1.00 41.70 97 LYS E C 1
ATOM 11977 O O . LYS E 2 97 ? -30.974 -45.068 23.003 1.00 45.81 97 LYS E O 1
ATOM 11983 N N . GLY E 2 98 ? -33.170 -45.544 23.135 1.00 41.71 98 GLY E N 1
ATOM 11984 C CA . GLY E 2 98 ? -33.597 -44.162 23.284 1.00 46.99 98 GLY E CA 1
ATOM 11985 C C . GLY E 2 98 ? -33.378 -43.233 22.102 1.00 41.09 98 GLY E C 1
ATOM 11986 O O . GLY E 2 98 ? -33.711 -42.050 22.176 1.00 43.65 98 GLY E O 1
ATOM 11987 N N . VAL E 2 99 ? -32.827 -43.760 21.014 1.00 39.52 99 VAL E N 1
ATOM 11988 C CA . VAL E 2 99 ? -32.548 -42.957 19.827 1.00 35.27 99 VAL E CA 1
ATOM 11989 C C . VAL E 2 99 ? -33.414 -43.393 18.642 1.00 47.17 99 VAL E C 1
ATOM 11990 O O . VAL E 2 99 ? -33.545 -44.589 18.377 1.00 46.79 99 VAL E O 1
ATOM 11994 N N . PRO E 2 100 ? -34.017 -42.422 17.930 1.00 51.82 100 PRO E N 1
ATOM 11995 C CA . PRO E 2 100 ? -34.855 -42.709 16.756 1.00 48.02 100 PRO E CA 1
ATOM 11996 C C . PRO E 2 100 ? -34.047 -43.115 15.525 1.00 41.44 100 PRO E C 1
ATOM 11997 O O . PRO E 2 100 ? -34.106 -42.435 14.506 1.00 42.90 100 PRO E O 1
ATOM 12001 N N . ILE E 2 101 ? -33.316 -44.219 15.618 1.00 42.54 101 ILE E N 1
ATOM 12002 C CA . ILE E 2 101 ? -32.452 -44.664 14.530 1.00 43.42 101 ILE E CA 1
ATOM 12003 C C . ILE E 2 101 ? -33.216 -45.360 13.406 1.00 47.66 101 ILE E C 1
ATOM 12004 O O . ILE E 2 101 ? -32.654 -45.627 12.343 1.00 38.09 101 ILE E O 1
ATOM 12009 N N . LEU E 2 102 ? -34.488 -45.667 13.645 1.00 45.52 102 LEU E N 1
ATOM 12010 C CA . LEU E 2 102 ? -35.291 -46.375 12.651 1.00 59.53 102 LEU E CA 1
ATOM 12011 C C . LEU E 2 102 ? -36.417 -45.503 12.100 1.00 59.48 102 LEU E C 1
ATOM 12012 O O . LEU E 2 102 ? -37.409 -46.009 11.578 1.00 63.05 102 LEU E O 1
ATOM 12017 N N . LYS E 2 103 ? -36.257 -44.190 12.219 1.00 59.69 103 LYS E N 1
ATOM 12018 C CA . LYS E 2 103 ? -37.236 -43.253 11.682 1.00 61.71 103 LYS E CA 1
ATOM 12019 C C . LYS E 2 103 ? -37.023 -43.047 10.183 1.00 58.97 103 LYS E C 1
ATOM 12020 O O . LYS E 2 103 ? -35.917 -42.735 9.742 1.00 52.73 103 LYS E O 1
ATOM 12026 N N . GLY E 2 104 ? -38.086 -43.241 9.408 1.00 56.39 104 GLY E N 1
ATOM 12027 C CA . GLY E 2 104 ? -38.051 -43.000 7.977 1.00 55.92 104 GLY E CA 1
ATOM 12028 C C . GLY E 2 104 ? -37.473 -44.139 7.158 1.00 57.02 104 GLY E C 1
ATOM 12029 O O . GLY E 2 104 ? -37.409 -44.054 5.931 1.00 54.59 104 GLY E O 1
ATOM 12030 N N . ILE E 2 105 ? -37.058 -45.208 7.832 1.00 56.94 105 ILE E N 1
ATOM 12031 C CA . ILE E 2 105 ? -36.447 -46.348 7.152 1.00 63.17 105 ILE E CA 1
ATOM 12032 C C . ILE E 2 105 ? -37.381 -46.939 6.089 1.00 58.56 105 ILE E C 1
ATOM 12033 O O . ILE E 2 105 ? -38.580 -47.102 6.314 1.00 57.42 105 ILE E O 1
ATOM 12038 N N . ARG E 2 106 ? -36.816 -47.233 4.923 1.00 59.13 106 ARG E N 1
ATOM 12039 C CA . ARG E 2 106 ? -37.580 -47.771 3.804 1.00 64.79 106 ARG E CA 1
ATOM 12040 C C . ARG E 2 106 ? -37.509 -49.295 3.818 1.00 66.25 106 ARG E C 1
ATOM 12041 O O . ARG E 2 106 ? -36.538 -49.858 4.313 1.00 64.33 106 ARG E O 1
ATOM 12049 N N . PRO E 2 107 ? -38.544 -49.968 3.290 1.00 64.40 107 PRO E N 1
ATOM 12050 C CA . PRO E 2 107 ? -38.544 -51.437 3.253 1.00 64.23 107 PRO E CA 1
ATOM 12051 C C . PRO E 2 107 ? -37.295 -52.006 2.578 1.00 61.00 107 PRO E C 1
ATOM 12052 O O . PRO E 2 107 ? -36.795 -51.427 1.614 1.00 61.81 107 PRO E O 1
ATOM 12056 N N . GLY E 2 108 ? -36.792 -53.121 3.099 1.00 61.51 108 GLY E N 1
ATOM 12057 C CA . GLY E 2 108 ? -35.568 -53.717 2.593 1.00 61.60 108 GLY E CA 1
ATOM 12058 C C . GLY E 2 108 ? -34.341 -53.183 3.309 1.00 60.84 108 GLY E C 1
ATOM 12059 O O . GLY E 2 108 ? -33.208 -53.534 2.975 1.00 60.28 108 GLY E O 1
ATOM 12060 N N . SER E 2 109 ? -34.573 -52.332 4.306 1.00 62.42 109 SER E N 1
ATOM 12061 C CA . SER E 2 109 ? -33.486 -51.673 5.027 1.00 59.46 109 SER E CA 1
ATOM 12062 C C . SER E 2 109 ? -32.686 -52.628 5.906 1.00 62.62 109 SER E C 1
ATOM 12063 O O . SER E 2 109 ? -33.147 -53.716 6.263 1.00 58.50 109 SER E O 1
ATOM 12066 N N . THR E 2 110 ? -31.481 -52.191 6.254 1.00 62.51 110 THR E N 1
ATOM 12067 C CA . THR E 2 110 ? -30.548 -52.979 7.044 1.00 59.92 110 THR E CA 1
ATOM 12068 C C . THR E 2 110 ? -29.986 -52.163 8.212 1.00 60.08 110 THR E C 1
ATOM 12069 O O . THR E 2 110 ? -29.390 -51.105 8.005 1.00 55.47 110 THR E O 1
ATOM 12073 N N . LEU E 2 111 ? -30.181 -52.648 9.434 1.00 58.37 111 LEU E N 1
ATOM 12074 C CA . LEU E 2 111 ? -29.579 -52.013 10.606 1.00 58.50 111 LEU E CA 1
ATOM 12075 C C . LEU E 2 111 ? -28.273 -52.698 10.999 1.00 53.53 111 LEU E C 1
ATOM 12076 O O . LEU E 2 111 ? -28.263 -53.884 11.328 1.00 56.63 111 LEU E O 1
ATOM 12081 N N . VAL E 2 112 ? -27.176 -51.950 10.969 1.00 49.92 112 VAL E N 1
ATOM 12082 C CA . VAL E 2 112 ? -25.874 -52.491 11.350 1.00 50.01 112 VAL E CA 1
ATOM 12083 C C . VAL E 2 112 ? -25.428 -51.928 12.701 1.00 54.60 112 VAL E C 1
ATOM 12084 O O . VAL E 2 112 ? -25.438 -50.714 12.905 1.00 52.13 112 VAL E O 1
ATOM 12088 N N . VAL E 2 113 ? -25.043 -52.810 13.621 1.00 51.97 113 VAL E N 1
ATOM 12089 C CA . VAL E 2 113 ? -24.646 -52.396 14.966 1.00 48.45 113 VAL E CA 1
ATOM 12090 C C . VAL E 2 113 ? -23.270 -52.935 15.359 1.00 51.56 113 VAL E C 1
ATOM 12091 O O . VAL E 2 113 ? -22.972 -54.110 15.151 1.00 57.37 113 VAL E O 1
ATOM 12095 N N . ASN E 2 114 ? -22.437 -52.070 15.929 1.00 45.95 114 ASN E N 1
ATOM 12096 C CA . ASN E 2 114 ? -21.149 -52.475 16.489 1.00 53.18 114 ASN E CA 1
ATOM 12097 C C . ASN E 2 114 ? -21.301 -52.947 17.938 1.00 55.44 114 ASN E C 1
ATOM 12098 O O . ASN E 2 114 ? -21.459 -52.127 18.848 1.00 53.94 114 ASN E O 1
ATOM 12103 N N . THR E 2 115 ? -21.237 -54.262 18.154 1.00 47.00 115 THR E N 1
ATOM 12104 C CA . THR E 2 115 ? -21.545 -54.830 19.467 1.00 48.00 115 THR E CA 1
ATOM 12105 C C . THR E 2 115 ? -21.128 -56.296 19.622 1.00 57.35 115 THR E C 1
ATOM 12106 O O . THR E 2 115 ? -20.957 -57.016 18.636 1.00 49.02 115 THR E O 1
ATOM 12110 N N . LYS E 2 116 ? -20.976 -56.730 20.872 1.00 52.28 116 LYS E N 1
ATOM 12111 C CA . LYS E 2 116 ? -20.697 -58.129 21.177 1.00 51.52 116 LYS E CA 1
ATOM 12112 C C . LYS E 2 116 ? -21.981 -58.854 21.548 1.00 56.39 116 LYS E C 1
ATOM 12113 O O . LYS E 2 116 ? -22.056 -60.080 21.480 1.00 63.30 116 LYS E O 1
ATOM 12119 N N . ARG E 2 117 ? -22.986 -58.086 21.954 1.00 57.95 117 ARG E N 1
ATOM 12120 C CA . ARG E 2 117 ? -24.249 -58.651 22.417 1.00 58.99 117 ARG E CA 1
ATOM 12121 C C . ARG E 2 117 ? -24.933 -59.448 21.313 1.00 60.58 117 ARG E C 1
ATOM 12122 O O . ARG E 2 117 ? -24.705 -59.209 20.125 1.00 55.39 117 ARG E O 1
ATOM 12130 N N . SER E 2 118 ? -25.770 -60.399 21.711 1.00 60.29 118 SER E N 1
ATOM 12131 C CA . SER E 2 118 ? -26.505 -61.208 20.750 1.00 62.04 118 SER E CA 1
ATOM 12132 C C . SER E 2 118 ? -27.524 -60.351 20.009 1.00 56.88 118 SER E C 1
ATOM 12133 O O . SER E 2 118 ? -27.902 -59.277 20.478 1.00 58.74 118 SER E O 1
ATOM 12136 N N . ILE E 2 119 ? -27.958 -60.828 18.849 1.00 53.85 119 ILE E N 1
ATOM 12137 C CA . ILE E 2 119 ? -28.976 -60.135 18.074 1.00 57.76 119 ILE E CA 1
ATOM 12138 C C . ILE E 2 119 ? -30.287 -60.110 18.851 1.00 61.35 119 ILE E C 1
ATOM 12139 O O . ILE E 2 119 ? -31.034 -59.130 18.803 1.00 61.59 119 ILE E O 1
ATOM 12144 N N . ASP E 2 120 ? -30.543 -61.191 19.582 1.00 62.42 120 ASP E N 1
ATOM 12145 C CA . ASP E 2 120 ? -31.766 -61.341 20.363 1.00 64.20 120 ASP E CA 1
ATOM 12146 C C . ASP E 2 120 ? -31.871 -60.282 21.457 1.00 66.27 120 ASP E C 1
ATOM 12147 O O . ASP E 2 120 ? -32.952 -59.755 21.723 1.00 65.25 120 ASP E O 1
ATOM 12152 N N . THR E 2 121 ? -30.741 -59.981 22.092 1.00 65.13 121 THR E N 1
ATOM 12153 C CA . THR E 2 121 ? -30.690 -58.948 23.122 1.00 66.81 121 THR E CA 1
ATOM 12154 C C . THR E 2 121 ? -30.975 -57.579 22.512 1.00 60.26 121 THR E C 1
ATOM 12155 O O . THR E 2 121 ? -31.763 -56.799 23.048 1.00 60.31 121 THR E O 1
ATOM 12159 N N . ILE E 2 122 ? -30.325 -57.303 21.387 1.00 57.88 122 ILE E N 1
ATOM 12160 C CA . ILE E 2 122 ? -30.519 -56.050 20.667 1.00 60.38 122 ILE E CA 1
ATOM 12161 C C . ILE E 2 122 ? -31.981 -55.826 20.310 1.00 59.73 122 ILE E C 1
ATOM 12162 O O . ILE E 2 122 ? -32.511 -54.727 20.490 1.00 55.70 122 ILE E O 1
ATOM 12167 N N . LEU E 2 123 ? -32.624 -56.878 19.811 1.00 58.50 123 LEU E N 1
ATOM 12168 C CA . LEU E 2 123 ? -34.018 -56.804 19.385 1.00 61.51 123 LEU E CA 1
ATOM 12169 C C . LEU E 2 123 ? -34.948 -56.468 20.547 1.00 65.19 123 LEU E C 1
ATOM 12170 O O . LEU E 2 123 ? -36.011 -55.874 20.348 1.00 68.10 123 LEU E O 1
ATOM 12175 N N . GLU E 2 124 ? -34.546 -56.847 21.758 1.00 60.85 124 GLU E N 1
ATOM 12176 C CA . GLU E 2 124 ? -35.324 -56.525 22.949 1.00 66.61 124 GLU E CA 1
ATOM 12177 C C . GLU E 2 124 ? -35.340 -55.018 23.182 1.00 62.86 124 GLU E C 1
ATOM 12178 O O . GLU E 2 124 ? -36.371 -54.447 23.535 1.00 69.01 124 GLU E O 1
ATOM 12184 N N . PHE E 2 125 ? -34.191 -54.381 22.977 1.00 65.04 125 PHE E N 1
ATOM 12185 C CA . PHE E 2 125 ? -34.075 -52.934 23.126 1.00 64.26 125 PHE E CA 1
ATOM 12186 C C . PHE E 2 125 ? -34.831 -52.201 22.024 1.00 65.78 125 PHE E C 1
ATOM 12187 O O . PHE E 2 125 ? -35.534 -51.223 22.287 1.00 66.59 125 PHE E O 1
ATOM 12195 N N . LEU E 2 126 ? -34.671 -52.678 20.791 1.00 66.50 126 LEU E N 1
ATOM 12196 C CA . LEU E 2 126 ? -35.313 -52.070 19.627 1.00 70.36 126 LEU E CA 1
ATOM 12197 C C . LEU E 2 126 ? -36.832 -52.075 19.732 1.00 71.96 126 LEU E C 1
ATOM 12198 O O . LEU E 2 126 ? -37.470 -51.022 19.694 1.00 69.61 126 LEU E O 1
ATOM 12203 N N . GLY E 2 127 ? -37.405 -53.268 19.865 1.00 79.77 127 GLY E N 1
ATOM 12204 C CA . GLY E 2 127 ? -38.848 -53.422 19.863 1.00 80.38 127 GLY E CA 1
ATOM 12205 C C . GLY E 2 127 ? -39.383 -53.457 18.444 1.00 74.32 127 GLY E C 1
ATOM 12206 O O . GLY E 2 127 ? -38.897 -54.223 17.610 1.00 73.68 127 GLY E O 1
ATOM 12207 N N . ASP E 2 128 ? -40.379 -52.621 18.169 1.00 76.05 128 ASP E N 1
ATOM 12208 C CA . ASP E 2 128 ? -40.970 -52.535 16.838 1.00 80.44 128 ASP E CA 1
ATOM 12209 C C . ASP E 2 128 ? -39.964 -51.972 15.838 1.00 79.20 128 ASP E C 1
ATOM 12210 O O . ASP E 2 128 ? -39.694 -50.769 15.826 1.00 79.50 128 ASP E O 1
ATOM 12215 N N . THR E 2 129 ? -39.410 -52.849 15.005 1.00 76.32 129 THR E N 1
ATOM 12216 C CA . THR E 2 129 ? -38.393 -52.449 14.038 1.00 77.29 129 THR E CA 1
ATOM 12217 C C . THR E 2 129 ? -39.014 -51.958 12.729 1.00 75.55 129 THR E C 1
ATOM 12218 O O . THR E 2 129 ? -38.312 -51.443 11.858 1.00 76.71 129 THR E O 1
ATOM 12222 N N . GLY E 2 130 ? -40.327 -52.121 12.597 1.00 78.45 130 GLY E N 1
ATOM 12223 C CA . GLY E 2 130 ? -41.061 -51.606 11.452 1.00 79.55 130 GLY E CA 1
ATOM 12224 C C . GLY E 2 130 ? -40.637 -52.168 10.107 1.00 79.02 130 GLY E C 1
ATOM 12225 O O . GLY E 2 130 ? -40.719 -53.374 9.873 1.00 79.98 130 GLY E O 1
ATOM 12226 N N . ASN E 2 131 ? -40.179 -51.286 9.222 1.00 77.81 131 ASN E N 1
ATOM 12227 C CA . ASN E 2 131 ? -39.791 -51.676 7.868 1.00 73.63 131 ASN E CA 1
ATOM 12228 C C . ASN E 2 131 ? -38.443 -52.384 7.784 1.00 68.66 131 ASN E C 1
ATOM 12229 O O . ASN E 2 131 ? -37.996 -52.738 6.697 1.00 64.60 131 ASN E O 1
ATOM 12234 N N . LEU E 2 132 ? -37.798 -52.589 8.926 1.00 66.20 132 LEU E N 1
ATOM 12235 C CA . LEU E 2 132 ? -36.470 -53.188 8.953 1.00 67.14 132 LEU E CA 1
ATOM 12236 C C . LEU E 2 132 ? -36.486 -54.624 8.421 1.00 70.70 132 LEU E C 1
ATOM 12237 O O . LEU E 2 132 ? -37.262 -55.459 8.886 1.00 73.18 132 LEU E O 1
ATOM 12242 N N . ALA E 2 133 ? -35.630 -54.905 7.442 1.00 66.06 133 ALA E N 1
ATOM 12243 C CA . ALA E 2 133 ? -35.565 -56.236 6.848 1.00 69.85 133 ALA E CA 1
ATOM 12244 C C . ALA E 2 133 ? -34.512 -57.098 7.529 1.00 71.77 133 ALA E C 1
ATOM 12245 O O . ALA E 2 133 ? -34.765 -58.258 7.858 1.00 75.52 133 ALA E O 1
ATOM 12247 N N . GLN E 2 134 ? -33.328 -56.531 7.732 1.00 67.60 134 GLN E N 1
ATOM 12248 C CA . GLN E 2 134 ? -32.228 -57.267 8.345 1.00 68.83 134 GLN E CA 1
ATOM 12249 C C . GLN E 2 134 ? -31.695 -56.572 9.593 1.00 68.85 134 GLN E C 1
ATOM 12250 O O . GLN E 2 134 ? -31.782 -55.352 9.727 1.00 66.15 134 GLN E O 1
ATOM 12256 N N . ILE E 2 135 ? -31.139 -57.362 10.503 1.00 67.35 135 ILE E N 1
ATOM 12257 C CA . ILE E 2 135 ? -30.419 -56.826 11.649 1.00 62.63 135 ILE E CA 1
ATOM 12258 C C . ILE E 2 135 ? -29.034 -57.467 11.687 1.00 61.42 135 ILE E C 1
ATOM 12259 O O . ILE E 2 135 ? -28.904 -58.691 11.686 1.00 66.66 135 ILE E O 1
ATOM 12264 N N . VAL E 2 136 ? -28.001 -56.634 11.698 1.00 54.76 136 VAL E N 1
ATOM 12265 C CA . VAL E 2 136 ? -26.632 -57.108 11.553 1.00 47.84 136 VAL E CA 1
ATOM 12266 C C . VAL E 2 136 ? -25.784 -56.735 12.765 1.00 56.43 136 VAL E C 1
ATOM 12267 O O . VAL E 2 136 ? -25.838 -55.603 13.246 1.00 55.49 136 VAL E O 1
ATOM 12271 N N . THR E 2 137 ? -25.015 -57.701 13.261 1.00 50.67 137 THR E N 1
ATOM 12272 C CA . THR E 2 137 ? -24.103 -57.468 14.373 1.00 52.57 137 THR E CA 1
ATOM 12273 C C . THR E 2 137 ? -22.660 -57.713 13.956 1.00 56.52 137 THR E C 1
ATOM 12274 O O . THR E 2 137 ? -22.362 -58.662 13.233 1.00 58.55 137 THR E O 1
ATOM 12278 N N . VAL E 2 138 ? -21.766 -56.853 14.423 1.00 51.47 138 VAL E N 1
ATOM 12279 C CA . VAL E 2 138 ? -20.348 -57.005 14.146 1.00 50.34 138 VAL E CA 1
ATOM 12280 C C . VAL E 2 138 ? -19.538 -56.510 15.345 1.00 57.02 138 VAL E C 1
ATOM 12281 O O . VAL E 2 138 ? -19.761 -55.405 15.846 1.00 55.28 138 VAL E O 1
ATOM 12285 N N . ASP E 2 139 ? -18.618 -57.346 15.818 1.00 55.22 139 ASP E N 1
ATOM 12286 C CA . ASP E 2 139 ? -17.758 -56.987 16.940 1.00 55.53 139 ASP E CA 1
ATOM 12287 C C . ASP E 2 139 ? -16.548 -56.217 16.426 1.00 62.32 139 ASP E C 1
ATOM 12288 O O . ASP E 2 139 ? -15.410 -56.673 16.552 1.00 62.28 139 ASP E O 1
ATOM 12293 N N . ALA E 2 140 ? -16.801 -55.048 15.846 1.00 56.50 140 ALA E N 1
ATOM 12294 C CA . ALA E 2 140 ? -15.753 -54.259 15.210 1.00 58.68 140 ALA E CA 1
ATOM 12295 C C . ALA E 2 140 ? -14.687 -53.809 16.202 1.00 63.21 140 ALA E C 1
ATOM 12296 O O . ALA E 2 140 ? -13.528 -53.620 15.831 1.00 62.82 140 ALA E O 1
ATOM 12298 N N . ASN E 2 141 ? -15.088 -53.637 17.460 1.00 64.77 141 ASN E N 1
ATOM 12299 C CA . ASN E 2 141 ? -14.173 -53.196 18.509 1.00 64.61 141 ASN E CA 1
ATOM 12300 C C . ASN E 2 141 ? -12.980 -54.132 18.678 1.00 67.66 141 ASN E C 1
ATOM 12301 O O . ASN E 2 141 ? -11.850 -53.680 18.866 1.00 74.71 141 ASN E O 1
ATOM 12306 N N . SER E 2 142 ? -13.232 -55.434 18.607 1.00 66.41 142 SER E N 1
ATOM 12307 C CA . SER E 2 142 ? -12.158 -56.413 18.721 1.00 71.20 142 SER E CA 1
ATOM 12308 C C . SER E 2 142 ? -11.346 -56.464 17.431 1.00 74.58 142 SER E C 1
ATOM 12309 O O . SER E 2 142 ? -10.153 -56.767 17.447 1.00 78.11 142 SER E O 1
ATOM 12312 N N . MET E 2 143 ? -12.004 -56.155 16.318 1.00 75.61 143 MET E N 1
ATOM 12313 C CA . MET E 2 143 ? -11.371 -56.208 15.004 1.00 75.13 143 MET E CA 1
ATOM 12314 C C . MET E 2 143 ? -10.477 -54.994 14.763 1.00 78.57 143 MET E C 1
ATOM 12315 O O . MET E 2 143 ? -9.539 -55.049 13.967 1.00 77.72 143 MET E O 1
ATOM 12320 N N . ALA E 2 144 ? -10.771 -53.899 15.457 1.00 77.63 144 ALA E N 1
ATOM 12321 C CA . ALA E 2 144 ? -9.924 -52.715 15.399 1.00 79.27 144 ALA E CA 1
ATOM 12322 C C . ALA E 2 144 ? -8.763 -52.870 16.371 1.00 84.43 144 ALA E C 1
ATOM 12323 O O . ALA E 2 144 ? -7.809 -52.090 16.348 1.00 86.12 144 ALA E O 1
ATOM 12325 N N . GLU E 2 145 ? -8.860 -53.885 17.225 1.00 84.66 145 GLU E N 1
ATOM 12326 C CA . GLU E 2 145 ? -7.828 -54.174 18.214 1.00 91.86 145 GLU E CA 1
ATOM 12327 C C . GLU E 2 145 ? -7.025 -55.413 17.826 1.00 91.40 145 GLU E C 1
ATOM 12328 O O . GLU E 2 145 ? -5.935 -55.649 18.347 1.00 92.55 145 GLU E O 1
ATOM 12330 N N . GLY E 2 165 ? -9.605 -47.592 12.165 1.00 67.07 165 GLY E N 1
ATOM 12331 C CA . GLY E 2 165 ? -10.102 -48.176 13.397 1.00 64.54 165 GLY E CA 1
ATOM 12332 C C . GLY E 2 165 ? -11.292 -49.095 13.180 1.00 63.71 165 GLY E C 1
ATOM 12333 O O . GLY E 2 165 ? -11.194 -50.084 12.452 1.00 69.30 165 GLY E O 1
ATOM 12334 N N . ILE E 2 166 ? -12.419 -48.768 13.807 1.00 61.14 166 ILE E N 1
ATOM 12335 C CA . ILE E 2 166 ? -13.621 -49.596 13.704 1.00 58.11 166 ILE E CA 1
ATOM 12336 C C . ILE E 2 166 ? -14.451 -49.315 12.455 1.00 54.95 166 ILE E C 1
ATOM 12337 O O . ILE E 2 166 ? -15.407 -50.036 12.174 1.00 55.67 166 ILE E O 1
ATOM 12342 N N . ALA E 2 167 ? -14.096 -48.271 11.712 1.00 49.03 167 ALA E N 1
ATOM 12343 C CA . ALA E 2 167 ? -14.839 -47.916 10.509 1.00 53.55 167 ALA E CA 1
ATOM 12344 C C . ALA E 2 167 ? -14.764 -49.026 9.460 1.00 49.57 167 ALA E C 1
ATOM 12345 O O . ALA E 2 167 ? -15.781 -49.413 8.881 1.00 49.31 167 ALA E O 1
ATOM 12347 N N . ALA E 2 168 ? -13.556 -49.529 9.227 1.00 46.44 168 ALA E N 1
ATOM 12348 C CA . ALA E 2 168 ? -13.328 -50.578 8.238 1.00 53.33 168 ALA E CA 1
ATOM 12349 C C . ALA E 2 168 ? -14.083 -51.884 8.550 1.00 56.62 168 ALA E C 1
ATOM 12350 O O . ALA E 2 168 ? -14.749 -52.423 7.662 1.00 58.68 168 ALA E O 1
ATOM 12352 N N . PRO E 2 169 ? -13.990 -52.402 9.798 1.00 61.63 169 PRO E N 1
ATOM 12353 C CA . PRO E 2 169 ? -14.783 -53.608 10.084 1.00 59.16 169 PRO E CA 1
ATOM 12354 C C . PRO E 2 169 ? -16.287 -53.379 9.958 1.00 58.37 169 PRO E C 1
ATOM 12355 O O . PRO E 2 169 ? -16.996 -54.242 9.442 1.00 59.81 169 PRO E O 1
ATOM 12359 N N . ILE E 2 170 ? -16.762 -52.230 10.427 1.00 54.74 170 ILE E N 1
ATOM 12360 C CA . ILE E 2 170 ? -18.177 -51.898 10.320 1.00 57.42 170 ILE E CA 1
ATOM 12361 C C . ILE E 2 170 ? -18.579 -51.754 8.854 1.00 53.12 170 ILE E C 1
ATOM 12362 O O . ILE E 2 170 ? -19.659 -52.190 8.457 1.00 50.30 170 ILE E O 1
ATOM 12367 N N . ALA E 2 171 ? -17.699 -51.154 8.054 1.00 57.06 171 ALA E N 1
ATOM 12368 C CA . ALA E 2 171 ? -17.934 -51.006 6.617 1.00 60.56 171 ALA E CA 1
ATOM 12369 C C . ALA E 2 171 ? -18.003 -52.372 5.933 1.00 57.41 171 ALA E C 1
ATOM 12370 O O . ALA E 2 171 ? -18.792 -52.578 5.009 1.00 55.60 171 ALA E O 1
ATOM 12372 N N . GLY E 2 172 ? -17.170 -53.299 6.394 1.00 51.35 172 GLY E N 1
ATOM 12373 C CA . GLY E 2 172 ? -17.185 -54.655 5.882 1.00 58.32 172 GLY E CA 1
ATOM 12374 C C . GLY E 2 172 ? -18.511 -55.343 6.144 1.00 58.72 172 GLY E C 1
ATOM 12375 O O . GLY E 2 172 ? -19.040 -56.036 5.274 1.00 58.49 172 GLY E O 1
ATOM 12376 N N . ALA E 2 173 ? -19.054 -55.145 7.343 1.00 53.72 173 ALA E N 1
ATOM 12377 C CA . ALA E 2 173 ? -20.330 -55.750 7.715 1.00 54.40 173 ALA E CA 1
ATOM 12378 C C . ALA E 2 173 ? -21.476 -55.157 6.905 1.00 56.47 173 ALA E C 1
ATOM 12379 O O . ALA E 2 173 ? -22.467 -55.834 6.626 1.00 44.41 173 ALA E O 1
ATOM 12381 N N . VAL E 2 174 ? -21.337 -53.886 6.539 1.00 56.89 174 VAL E N 1
ATOM 12382 C CA . VAL E 2 174 ? -22.345 -53.209 5.732 1.00 62.69 174 VAL E CA 1
ATOM 12383 C C . VAL E 2 174 ? -22.403 -53.832 4.342 1.00 56.63 174 VAL E C 1
ATOM 12384 O O . VAL E 2 174 ? -23.481 -54.130 3.832 1.00 54.52 174 VAL E O 1
ATOM 12388 N N . VAL E 2 175 ? -21.233 -54.034 3.743 1.00 57.15 175 VAL E N 1
ATOM 12389 C CA . VAL E 2 175 ? -21.140 -54.643 2.422 1.00 63.36 175 VAL E CA 1
ATOM 12390 C C . VAL E 2 175 ? -21.708 -56.060 2.425 1.00 61.65 175 VAL E C 1
ATOM 12391 O O . VAL E 2 175 ? -22.547 -56.400 1.589 1.00 60.57 175 VAL E O 1
ATOM 12395 N N . LYS E 2 176 ? -21.260 -56.868 3.383 1.00 58.60 176 LYS E N 1
ATOM 12396 C CA . LYS E 2 176 ? -21.666 -58.269 3.486 1.00 62.16 176 LYS E CA 1
ATOM 12397 C C . LYS E 2 176 ? -23.181 -58.460 3.515 1.00 62.47 176 LYS E C 1
ATOM 12398 O O . LYS E 2 176 ? -23.704 -59.437 2.976 1.00 62.54 176 LYS E O 1
ATOM 12400 N N . ALA E 2 177 ? -23.886 -57.524 4.139 1.00 60.00 177 ALA E N 1
ATOM 12401 C CA . ALA E 2 177 ? -25.326 -57.662 4.315 1.00 61.46 177 ALA E CA 1
ATOM 12402 C C . ALA E 2 177 ? -26.113 -56.999 3.196 1.00 58.45 177 ALA E C 1
ATOM 12403 O O . ALA E 2 177 ? -27.226 -57.419 2.886 1.00 61.77 177 ALA E O 1
ATOM 12405 N N . THR E 2 178 ? -25.537 -55.966 2.592 1.00 58.39 178 THR E N 1
ATOM 12406 C CA . THR E 2 178 ? -26.272 -55.145 1.633 1.00 61.94 178 THR E CA 1
ATOM 12407 C C . THR E 2 178 ? -25.752 -55.294 0.207 1.00 65.39 178 THR E C 1
ATOM 12408 O O . THR E 2 178 ? -26.522 -55.216 -0.753 1.00 64.31 178 THR E O 1
ATOM 12412 N N . GLY E 2 179 ? -24.446 -55.502 0.074 1.00 61.25 179 GLY E N 1
ATOM 12413 C CA . GLY E 2 179 ? -23.819 -55.591 -1.232 1.00 64.28 179 GLY E CA 1
ATOM 12414 C C . GLY E 2 179 ? -23.968 -54.301 -2.013 1.00 67.20 179 GLY E C 1
ATOM 12415 O O . GLY E 2 179 ? -24.102 -54.318 -3.236 1.00 70.34 179 GLY E O 1
ATOM 12416 N N . ILE E 2 180 ? -23.948 -53.179 -1.302 1.00 69.20 180 ILE E N 1
ATOM 12417 C CA . ILE E 2 180 ? -24.121 -51.870 -1.923 1.00 67.57 180 ILE E CA 1
ATOM 12418 C C . ILE E 2 180 ? -22.900 -51.516 -2.774 1.00 66.60 180 ILE E C 1
ATOM 12419 O O . ILE E 2 180 ? -23.008 -50.803 -3.774 1.00 71.36 180 ILE E O 1
ATOM 12424 N N . VAL E 2 181 ? -21.740 -52.029 -2.375 1.00 62.99 181 VAL E N 1
ATOM 12425 C CA . VAL E 2 181 ? -20.528 -51.926 -3.175 1.00 62.44 181 VAL E CA 1
ATOM 12426 C C . VAL E 2 181 ? -19.830 -53.279 -3.168 1.00 65.50 181 VAL E C 1
ATOM 12427 O O . VAL E 2 181 ? -20.333 -54.233 -2.575 1.00 56.76 181 VAL E O 1
ATOM 12431 N N . ASP E 2 182 ? -18.673 -53.362 -3.819 1.00 70.70 182 ASP E N 1
ATOM 12432 C CA . ASP E 2 182 ? -17.924 -54.614 -3.878 1.00 69.84 182 ASP E CA 1
ATOM 12433 C C . ASP E 2 182 ? -16.874 -54.683 -2.770 1.00 73.23 182 ASP E C 1
ATOM 12434 O O . ASP E 2 182 ? -16.379 -53.655 -2.305 1.00 76.97 182 ASP E O 1
ATOM 12439 N N . VAL E 2 183 ? -16.544 -55.905 -2.355 1.00 74.43 183 VAL E N 1
ATOM 12440 C CA . VAL E 2 183 ? -15.585 -56.145 -1.279 1.00 72.05 183 VAL E CA 1
ATOM 12441 C C . VAL E 2 183 ? -14.206 -55.578 -1.585 1.00 72.81 183 VAL E C 1
ATOM 12442 O O . VAL E 2 183 ? -13.562 -54.978 -0.721 1.00 69.48 183 VAL E O 1
ATOM 12446 N N . GLU E 2 184 ? -13.754 -55.782 -2.817 1.00 68.61 184 GLU E N 1
ATOM 12447 C CA . GLU E 2 184 ? -12.418 -55.366 -3.215 1.00 70.57 184 GLU E CA 1
ATOM 12448 C C . GLU E 2 184 ? -12.364 -53.860 -3.421 1.00 70.51 184 GLU E C 1
ATOM 12449 O O . GLU E 2 184 ? -11.333 -53.227 -3.185 1.00 70.27 184 GLU E O 1
ATOM 12455 N N . ASN E 2 185 ? -13.478 -53.287 -3.864 1.00 67.91 185 ASN E N 1
ATOM 12456 C CA . ASN E 2 185 ? -13.560 -51.845 -4.030 1.00 68.19 185 ASN E CA 1
ATOM 12457 C C . ASN E 2 185 ? -13.472 -51.156 -2.679 1.00 69.03 185 ASN E C 1
ATOM 12458 O O . ASN E 2 185 ? -12.793 -50.140 -2.537 1.00 69.93 185 ASN E O 1
ATOM 12463 N N . LEU E 2 186 ? -14.150 -51.724 -1.686 1.00 69.52 186 LEU E N 1
ATOM 12464 C CA . LEU E 2 186 ? -14.048 -51.228 -0.319 1.00 73.61 186 LEU E CA 1
ATOM 12465 C C . LEU E 2 186 ? -12.642 -51.473 0.220 1.00 74.29 186 LEU E C 1
ATOM 12466 O O . LEU E 2 186 ? -12.102 -50.655 0.964 1.00 72.12 186 LEU E O 1
ATOM 12471 N N . ALA E 2 187 ? -12.050 -52.599 -0.168 1.00 71.75 187 ALA E N 1
ATOM 12472 C CA . ALA E 2 187 ? -10.706 -52.951 0.276 1.00 69.38 187 ALA E CA 1
ATOM 12473 C C . ALA E 2 187 ? -9.683 -51.924 -0.194 1.00 69.96 187 ALA E C 1
ATOM 12474 O O . ALA E 2 187 ? -8.699 -51.651 0.497 1.00 66.81 187 ALA E O 1
ATOM 12476 N N . ALA E 2 188 ? -9.928 -51.351 -1.369 1.00 67.68 188 ALA E N 1
ATOM 12477 C CA . ALA E 2 188 ? -8.996 -50.403 -1.968 1.00 68.40 188 ALA E CA 1
ATOM 12478 C C . ALA E 2 188 ? -9.089 -49.018 -1.330 1.00 65.42 188 ALA E C 1
ATOM 12479 O O . ALA E 2 188 ? -8.233 -48.165 -1.563 1.00 65.59 188 ALA E O 1
ATOM 12481 N N . VAL E 2 189 ? -10.121 -48.797 -0.520 1.00 70.54 189 VAL E N 1
ATOM 12482 C CA . VAL E 2 189 ? -10.351 -47.475 0.058 1.00 69.64 189 VAL E CA 1
ATOM 12483 C C . VAL E 2 189 ? -10.241 -47.436 1.589 1.00 71.34 189 VAL E C 1
ATOM 12484 O O . VAL E 2 189 ? -9.981 -46.380 2.168 1.00 70.08 189 VAL E O 1
ATOM 12488 N N . VAL E 2 190 ? -10.436 -48.580 2.239 1.00 74.07 190 VAL E N 1
ATOM 12489 C CA . VAL E 2 190 ? -10.294 -48.673 3.692 1.00 71.75 190 VAL E CA 1
ATOM 12490 C C . VAL E 2 190 ? -8.827 -48.497 4.084 1.00 71.40 190 VAL E C 1
ATOM 12491 O O . VAL E 2 190 ? -7.937 -48.817 3.300 1.00 72.74 190 VAL E O 1
ATOM 12495 N N . LYS E 2 191 ? -8.569 -47.978 5.283 1.00 69.85 191 LYS E N 1
ATOM 12496 C CA . LYS E 2 191 ? -7.195 -47.820 5.745 1.00 69.66 191 LYS E CA 1
ATOM 12497 C C . LYS E 2 191 ? -6.666 -49.148 6.298 1.00 64.28 191 LYS E C 1
ATOM 12498 O O . LYS E 2 191 ? -5.462 -49.390 6.298 1.00 72.19 191 LYS E O 1
ATOM 12504 N N . ASN E 2 192 ? -7.566 -50.012 6.753 1.00 63.97 192 ASN E N 1
ATOM 12505 C CA . ASN E 2 192 ? -7.180 -51.363 7.161 1.00 64.64 192 ASN E CA 1
ATOM 12506 C C . ASN E 2 192 ? -8.089 -52.416 6.540 1.00 63.18 192 ASN E C 1
ATOM 12507 O O . ASN E 2 192 ? -9.159 -52.713 7.072 1.00 60.95 192 ASN E O 1
ATOM 12512 N N . PRO E 2 193 ? -7.653 -52.986 5.408 1.00 63.04 193 PRO E N 1
ATOM 12513 C CA . PRO E 2 193 ? -8.379 -54.031 4.678 1.00 60.21 193 PRO E CA 1
ATOM 12514 C C . PRO E 2 193 ? -8.515 -55.309 5.489 1.00 61.30 193 PRO E C 1
ATOM 12515 O O . PRO E 2 193 ? -9.536 -55.989 5.395 1.00 55.82 193 PRO E O 1
ATOM 12519 N N . ALA E 2 194 ? -7.484 -55.631 6.266 1.00 60.74 194 ALA E N 1
ATOM 12520 C CA . ALA E 2 194 ? -7.492 -56.831 7.089 1.00 63.97 194 ALA E CA 1
ATOM 12521 C C . ALA E 2 194 ? -8.682 -56.813 8.041 1.00 65.48 194 ALA E C 1
ATOM 12522 O O . ALA E 2 194 ? -9.484 -57.748 8.067 1.00 64.61 194 ALA E O 1
ATOM 12524 N N . ALA E 2 195 ? -8.808 -55.733 8.805 1.00 61.13 195 ALA E N 1
ATOM 12525 C CA . ALA E 2 195 ? -9.921 -55.587 9.734 1.00 66.11 195 ALA E CA 1
ATOM 12526 C C . ALA E 2 195 ? -11.237 -55.404 8.984 1.00 63.26 195 ALA E C 1
ATOM 12527 O O . ALA E 2 195 ? -12.308 -55.589 9.552 1.00 63.21 195 ALA E O 1
ATOM 12529 N N . MET E 2 196 ? -11.157 -55.036 7.711 1.00 64.70 196 MET E N 1
ATOM 12530 C CA . MET E 2 196 ? -12.354 -54.901 6.891 1.00 60.46 196 MET E CA 1
ATOM 12531 C C . MET E 2 196 ? -12.916 -56.276 6.552 1.00 64.06 196 MET E C 1
ATOM 12532 O O . MET E 2 196 ? -14.089 -56.552 6.813 1.00 56.66 196 MET E O 1
ATOM 12537 N N . ARG E 2 197 ? -12.071 -57.125 5.964 1.00 64.72 197 ARG E N 1
ATOM 12538 C CA . ARG E 2 197 ? -12.450 -58.485 5.573 1.00 65.64 197 ARG E CA 1
ATOM 12539 C C . ARG E 2 197 ? -12.861 -59.307 6.790 1.00 67.79 197 ARG E C 1
ATOM 12540 O O . ARG E 2 197 ? -13.814 -60.088 6.744 1.00 61.82 197 ARG E O 1
ATOM 12548 N N . ARG E 2 198 ? -12.118 -59.133 7.875 1.00 64.54 198 ARG E N 1
ATOM 12549 C CA . ARG E 2 198 ? -12.492 -59.702 9.158 1.00 62.31 198 ARG E CA 1
ATOM 12550 C C . ARG E 2 198 ? -13.727 -58.971 9.657 1.00 68.20 198 ARG E C 1
ATOM 12551 O O . ARG E 2 198 ? -13.653 -57.800 10.015 1.00 75.85 198 ARG E O 1
ATOM 12559 N N . GLY E 2 199 ? -14.868 -59.648 9.666 1.00 61.25 199 GLY E N 1
ATOM 12560 C CA . GLY E 2 199 ? -16.109 -58.990 10.028 1.00 67.46 199 GLY E CA 1
ATOM 12561 C C . GLY E 2 199 ? -17.019 -58.856 8.828 1.00 65.00 199 GLY E C 1
ATOM 12562 O O . GLY E 2 199 ? -18.234 -58.757 8.962 1.00 60.34 199 GLY E O 1
ATOM 12563 N N . TYR E 2 200 ? -16.420 -58.837 7.644 1.00 71.48 200 TYR E N 1
ATOM 12564 C CA . TYR E 2 200 ? -17.180 -59.037 6.420 1.00 70.37 200 TYR E CA 1
ATOM 12565 C C . TYR E 2 200 ? -17.667 -60.480 6.406 1.00 68.02 200 TYR E C 1
ATOM 12566 O O . TYR E 2 200 ? -18.755 -60.782 5.914 1.00 69.04 200 TYR E O 1
ATOM 12575 N N . ALA E 2 201 ? -16.850 -61.369 6.963 1.00 69.72 201 ALA E N 1
ATOM 12576 C CA . ALA E 2 201 ? -17.188 -62.784 7.036 1.00 71.69 201 ALA E CA 1
ATOM 12577 C C . ALA E 2 201 ? -17.688 -63.175 8.427 1.00 68.99 201 ALA E C 1
ATOM 12578 O O . ALA E 2 201 ? -18.205 -64.276 8.620 1.00 77.31 201 ALA E O 1
ATOM 12580 N N . GLU E 2 202 ? -17.543 -62.272 9.392 1.00 69.45 202 GLU E N 1
ATOM 12581 C CA . GLU E 2 202 ? -17.914 -62.575 10.772 1.00 64.63 202 GLU E CA 1
ATOM 12582 C C . GLU E 2 202 ? -19.192 -61.861 11.210 1.00 59.72 202 GLU E C 1
ATOM 12583 O O . GLU E 2 202 ? -19.710 -62.117 12.298 1.00 59.09 202 GLU E O 1
ATOM 12589 N N . ALA E 2 203 ? -19.701 -60.972 10.363 1.00 56.44 203 ALA E N 1
ATOM 12590 C CA . ALA E 2 203 ? -20.934 -60.253 10.668 1.00 59.11 203 ALA E CA 1
ATOM 12591 C C . ALA E 2 203 ? -22.126 -61.196 10.711 1.00 61.86 203 ALA E C 1
ATOM 12592 O O . ALA E 2 203 ? -22.514 -61.764 9.692 1.00 68.57 203 ALA E O 1
ATOM 12594 N N . GLN E 2 204 ? -22.711 -61.355 11.892 1.00 60.26 204 GLN E N 1
ATOM 12595 C CA . GLN E 2 204 ? -23.899 -62.184 12.033 1.00 67.50 204 GLN E CA 1
ATOM 12596 C C . GLN E 2 204 ? -25.114 -61.473 11.445 1.00 65.22 204 GLN E C 1
ATOM 12597 O O . GLN E 2 204 ? -25.691 -60.581 12.070 1.00 62.29 204 GLN E O 1
ATOM 12603 N N . VAL E 2 205 ? -25.489 -61.873 10.233 1.00 68.64 205 VAL E N 1
ATOM 12604 C CA . VAL E 2 205 ? -26.630 -61.289 9.537 1.00 61.64 205 VAL E CA 1
ATOM 12605 C C . VAL E 2 205 ? -27.896 -62.093 9.812 1.00 66.20 205 VAL E C 1
ATOM 12606 O O . VAL E 2 205 ? -27.868 -63.322 9.817 1.00 68.62 205 VAL E O 1
ATOM 12610 N N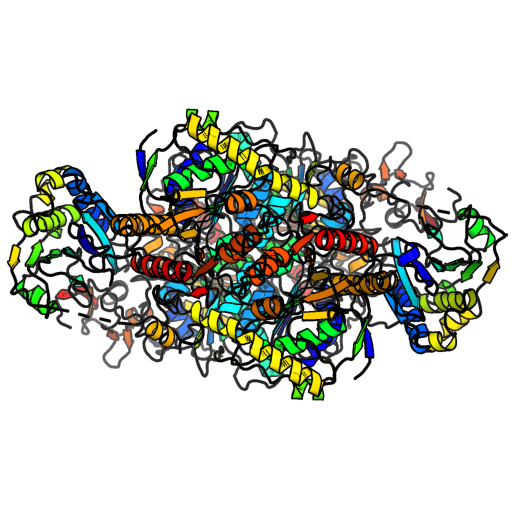 . ARG E 2 206 ? -29.005 -61.399 10.042 1.00 67.55 206 ARG E N 1
ATOM 12611 C CA . ARG E 2 206 ? -30.262 -62.064 10.372 1.00 69.55 206 ARG E CA 1
ATOM 12612 C C . ARG E 2 206 ? -31.469 -61.311 9.816 1.00 73.43 206 ARG E C 1
ATOM 12613 O O . ARG E 2 206 ? -31.637 -60.117 10.064 1.00 69.53 206 ARG E O 1
ATOM 12621 N N . GLN E 2 207 ? -32.308 -62.022 9.065 1.00 71.99 207 GLN E N 1
ATOM 12622 C CA . GLN E 2 207 ? -33.462 -61.415 8.411 1.00 69.54 207 GLN E CA 1
ATOM 12623 C C . GLN E 2 207 ? -34.698 -61.423 9.300 1.00 71.54 207 GLN E C 1
ATOM 12624 O O . GLN E 2 207 ? -35.008 -62.419 9.950 1.00 70.00 207 GLN E O 1
ATOM 12630 N N . LEU E 2 208 ? -35.399 -60.295 9.317 1.00 74.78 208 LEU E N 1
ATOM 12631 C CA . LEU E 2 208 ? -36.611 -60.137 10.112 1.00 81.13 208 LEU E CA 1
ATOM 12632 C C . LEU E 2 208 ? -37.846 -60.396 9.257 1.00 84.94 208 LEU E C 1
ATOM 12633 O O . LEU E 2 208 ? -37.739 -60.502 8.036 1.00 87.60 208 LEU E O 1
ATOM 12638 N N . PRO E 2 209 ? -39.018 -60.531 9.899 1.00 85.06 209 PRO E N 1
ATOM 12639 C CA . PRO E 2 209 ? -40.281 -60.412 9.161 1.00 87.74 209 PRO E CA 1
ATOM 12640 C C . PRO E 2 209 ? -40.614 -58.938 8.934 1.00 92.36 209 PRO E C 1
ATOM 12641 O O . PRO E 2 209 ? -41.201 -58.303 9.811 1.00 92.28 209 PRO E O 1
ATOM 12645 N N . PRO E 2 210 ? -40.248 -58.399 7.759 1.00 96.58 210 PRO E N 1
ATOM 12646 C CA . PRO E 2 210 ? -40.246 -56.952 7.534 1.00 91.21 210 PRO E CA 1
ATOM 12647 C C . PRO E 2 210 ? -41.633 -56.396 7.239 1.00 97.99 210 PRO E C 1
ATOM 12648 O O . PRO E 2 210 ? -41.945 -56.132 6.077 1.00 96.56 210 PRO E O 1
ATOM 12652 N N . HIS E 2 211 ? -42.449 -56.205 8.272 1.00 98.20 211 HIS E N 1
ATOM 12653 C CA . HIS E 2 211 ? -43.801 -55.693 8.071 1.00 98.59 211 HIS E CA 1
ATOM 12654 C C . HIS E 2 211 ? -43.775 -54.198 7.744 1.00 100.83 211 HIS E C 1
ATOM 12655 O O . HIS E 2 211 ? -42.708 -53.618 7.533 1.00 94.73 211 HIS E O 1
ATOM 12662 N N . GLU E 2 212 ? -44.950 -53.577 7.708 1.00 107.64 212 GLU E N 1
ATOM 12663 C CA . GLU E 2 212 ? -45.069 -52.213 7.200 1.00 103.46 212 GLU E CA 1
ATOM 12664 C C . GLU E 2 212 ? -45.088 -51.145 8.291 1.00 101.71 212 GLU E C 1
ATOM 12665 O O . GLU E 2 212 ? -45.514 -51.402 9.419 1.00 102.88 212 GLU E O 1
ATOM 12671 N N . ALA E 2 213 ? -44.620 -49.950 7.930 1.00 99.57 213 ALA E N 1
ATOM 12672 C CA . ALA E 2 213 ? -44.661 -48.764 8.788 1.00 93.21 213 ALA E CA 1
ATOM 12673 C C . ALA E 2 213 ? -44.195 -47.534 8.010 1.00 92.61 213 ALA E C 1
ATOM 12674 O O . ALA E 2 213 ? -44.970 -46.610 7.756 1.00 92.36 213 ALA E O 1
ATOM 12676 N N . VAL E 2 219 ? -47.502 -32.492 9.672 1.00 86.43 219 VAL E N 1
ATOM 12677 C CA . VAL E 2 219 ? -47.315 -31.168 10.254 1.00 79.11 219 VAL E CA 1
ATOM 12678 C C . VAL E 2 219 ? -47.319 -30.089 9.178 1.00 76.19 219 VAL E C 1
ATOM 12679 O O . VAL E 2 219 ? -46.312 -29.863 8.505 1.00 68.10 219 VAL E O 1
ATOM 12681 N N . SER E 2 220 ? -48.460 -29.426 9.020 1.00 74.61 220 SER E N 1
ATOM 12682 C CA . SER E 2 220 ? -48.591 -28.341 8.058 1.00 71.32 220 SER E CA 1
ATOM 12683 C C . SER E 2 220 ? -47.763 -27.131 8.484 1.00 72.42 220 SER E C 1
ATOM 12684 O O . SER E 2 220 ? -47.395 -27.001 9.654 1.00 65.95 220 SER E O 1
ATOM 12687 N N . ALA E 2 221 ? -47.467 -26.252 7.531 1.00 69.63 221 ALA E N 1
ATOM 12688 C CA . ALA E 2 221 ? -46.798 -24.992 7.837 1.00 63.83 221 ALA E CA 1
ATOM 12689 C C . ALA E 2 221 ? -47.718 -24.135 8.695 1.00 62.89 221 ALA E C 1
ATOM 12690 O O . ALA E 2 221 ? -47.263 -23.335 9.516 1.00 60.55 221 ALA E O 1
ATOM 12692 N N . THR E 2 222 ? -49.018 -24.314 8.489 1.00 63.26 222 THR E N 1
ATOM 12693 C CA . THR E 2 222 ? -50.032 -23.693 9.328 1.00 66.62 222 THR E CA 1
ATOM 12694 C C . THR E 2 222 ? -49.905 -24.205 10.758 1.00 67.87 222 THR E C 1
ATOM 12695 O O . THR E 2 222 ? -50.012 -23.439 11.717 1.00 66.04 222 THR E O 1
ATOM 12699 N N . GLU E 2 223 ? -49.677 -25.510 10.887 1.00 68.29 223 GLU E N 1
ATOM 12700 C CA . GLU E 2 223 ? -49.482 -26.141 12.187 1.00 66.28 223 GLU E CA 1
ATOM 12701 C C . GLU E 2 223 ? -48.163 -25.696 12.812 1.00 64.39 223 GLU E C 1
ATOM 12702 O O . GLU E 2 223 ? -48.096 -25.431 14.015 1.00 64.44 223 GLU E O 1
ATOM 12708 N N . LEU E 2 224 ? -47.119 -25.617 11.989 1.00 60.57 224 LEU E N 1
ATOM 12709 C CA . LEU E 2 224 ? -45.823 -25.108 12.429 1.00 60.30 224 LEU E CA 1
ATOM 12710 C C . LEU E 2 224 ? -45.961 -23.705 13.006 1.00 52.24 224 LEU E C 1
ATOM 12711 O O . LEU E 2 224 ? -45.436 -23.409 14.081 1.00 48.41 224 LEU E O 1
ATOM 12716 N N . LEU E 2 225 ? -46.681 -22.851 12.283 1.00 50.12 225 LEU E N 1
ATOM 12717 C CA . LEU E 2 225 ? -46.886 -21.466 12.688 1.00 50.39 225 LEU E CA 1
ATOM 12718 C C . LEU E 2 225 ? -47.600 -21.374 14.032 1.00 50.15 225 LEU E C 1
ATOM 12719 O O . LEU E 2 225 ? -47.180 -20.628 14.916 1.00 45.70 225 LEU E O 1
ATOM 12724 N N . ARG E 2 226 ? -48.676 -22.141 14.185 1.00 51.19 226 ARG E N 1
ATOM 12725 C CA . ARG E 2 226 ? -49.456 -22.117 15.417 1.00 54.01 226 ARG E CA 1
ATOM 12726 C C . ARG E 2 226 ? -48.648 -22.649 16.604 1.00 57.30 226 ARG E C 1
ATOM 12727 O O . ARG E 2 226 ? -48.937 -22.322 17.757 1.00 56.25 226 ARG E O 1
ATOM 12735 N N . GLN E 2 227 ? -47.630 -23.458 16.319 1.00 50.18 227 GLN E N 1
ATOM 12736 C CA . GLN E 2 227 ? -46.784 -24.017 17.371 1.00 48.66 227 GLN E CA 1
ATOM 12737 C C . GLN E 2 227 ? -45.754 -23.016 17.887 1.00 44.17 227 GLN E C 1
ATOM 12738 O O . GLN E 2 227 ? -45.302 -23.123 19.025 1.00 46.81 227 GLN E O 1
ATOM 12744 N N . MET E 2 228 ? -45.383 -22.052 17.049 1.00 42.78 228 MET E N 1
ATOM 12745 C CA . MET E 2 228 ? -44.391 -21.043 17.423 1.00 40.07 228 MET E CA 1
ATOM 12746 C C . MET E 2 228 ? -44.983 -19.980 18.341 1.00 32.79 228 MET E C 1
ATOM 12747 O O . MET E 2 228 ? -45.839 -19.201 17.921 1.00 3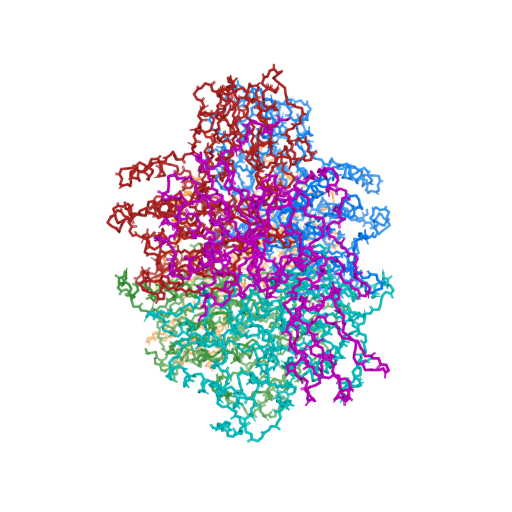3.92 228 MET E O 1
ATOM 12752 N N . PRO E 2 229 ? -44.522 -19.946 19.605 1.00 33.86 229 PRO E N 1
ATOM 12753 C CA . PRO E 2 229 ? -44.986 -18.967 20.593 1.00 34.74 229 PRO E CA 1
ATOM 12754 C C . PRO E 2 229 ? -44.663 -17.540 20.160 1.00 28.63 229 PRO E C 1
ATOM 12755 O O . PRO E 2 229 ? -43.846 -17.346 19.266 1.00 27.39 229 PRO E O 1
ATOM 12759 N N . PHE E 2 230 ? -45.308 -16.569 20.793 1.00 24.79 230 PHE E N 1
ATOM 12760 C CA . PHE E 2 230 ? -45.004 -15.159 20.588 1.00 29.92 230 PHE E CA 1
ATOM 12761 C C . PHE E 2 230 ? -43.508 -14.912 20.759 1.00 24.81 230 PHE E C 1
ATOM 12762 O O . PHE E 2 230 ? -42.966 -15.126 21.841 1.00 24.41 230 PHE E O 1
ATOM 12770 N N . ALA E 2 231 ? -42.850 -14.514 19.671 1.00 23.98 231 ALA E N 1
ATOM 12771 C CA . ALA E 2 231 ? -41.425 -14.147 19.661 1.00 22.77 231 ALA E CA 1
ATOM 12772 C C . ALA E 2 231 ? -40.494 -15.305 20.030 1.00 23.49 231 ALA E C 1
ATOM 12773 O O . ALA E 2 231 ? -39.294 -15.108 20.233 1.00 25.77 231 ALA E O 1
ATOM 12775 N N . GLY E 2 232 ? -41.043 -16.510 20.114 1.00 25.02 232 GLY E N 1
ATOM 12776 C CA . GLY E 2 232 ? -40.262 -17.678 20.476 1.00 26.04 232 GLY E CA 1
ATOM 12777 C C . GLY E 2 232 ? -39.970 -17.790 21.962 1.00 25.76 232 GLY E C 1
ATOM 12778 O O . GLY E 2 232 ? -39.225 -18.675 22.383 1.00 25.95 232 GLY E O 1
ATOM 12779 N N . THR E 2 233 ? -40.556 -16.894 22.752 1.00 24.92 233 THR E N 1
ATOM 12780 C CA . THR E 2 233 ? -40.380 -16.891 24.199 1.00 21.42 233 THR E CA 1
ATOM 12781 C C . THR E 2 233 ? -41.108 -18.068 24.843 1.00 28.16 233 THR E C 1
ATOM 12782 O O . THR E 2 233 ? -42.240 -18.379 24.481 1.00 24.46 233 THR E O 1
ATOM 12786 N N . VAL E 2 234 ? -40.455 -18.722 25.799 1.00 25.11 234 VAL E N 1
ATOM 12787 C CA . VAL E 2 234 ? -41.056 -19.858 26.483 1.00 25.58 234 VAL E CA 1
ATOM 12788 C C . VAL E 2 234 ? -41.046 -19.649 28.000 1.00 31.63 234 VAL E C 1
ATOM 12789 O O . VAL E 2 234 ? -40.268 -18.843 28.515 1.00 26.42 234 VAL E O 1
ATOM 12793 N N . PRO E 2 235 ? -41.930 -20.355 28.722 1.00 28.54 235 PRO E N 1
ATOM 12794 C CA . PRO E 2 235 ? -41.908 -20.235 30.181 1.00 27.78 235 PRO E CA 1
ATOM 12795 C C . PRO E 2 235 ? -40.698 -20.953 30.761 1.00 24.89 235 PRO E C 1
ATOM 12796 O O . PRO E 2 235 ? -40.238 -21.921 30.163 1.00 28.36 235 PRO E O 1
ATOM 12800 N N . SER E 2 236 ? -40.182 -20.492 31.894 1.00 23.49 236 SER E N 1
ATOM 12801 C CA . SER E 2 236 ? -39.113 -21.219 32.561 1.00 27.08 236 SER E CA 1
ATOM 12802 C C . SER E 2 236 ? -39.642 -22.567 33.053 1.00 27.29 236 SER E C 1
ATOM 12803 O O . SER E 2 236 ? -40.810 -22.677 33.432 1.00 27.46 236 SER E O 1
ATOM 12806 N N . PRO E 2 237 ? -38.794 -23.603 33.022 1.00 24.42 237 PRO E N 1
ATOM 12807 C CA . PRO E 2 237 ? -39.171 -24.909 33.579 1.00 24.72 237 PRO E CA 1
ATOM 12808 C C . PRO E 2 237 ? -39.260 -24.866 35.099 1.00 25.87 237 PRO E C 1
ATOM 12809 O O . PRO E 2 237 ? -38.769 -23.922 35.719 1.00 24.87 237 PRO E O 1
ATOM 12813 N N . VAL E 2 238 ? -39.889 -25.873 35.692 1.00 30.40 238 VAL E N 1
ATOM 12814 C CA . VAL E 2 238 ? -40.040 -25.906 37.143 1.00 29.24 238 VAL E CA 1
ATOM 12815 C C . VAL E 2 238 ? -39.065 -26.887 37.788 1.00 30.59 238 VAL E C 1
ATOM 12816 O O . VAL E 2 238 ? -38.373 -26.534 38.741 1.00 35.98 238 VAL E O 1
ATOM 12820 N N . THR E 2 239 ? -38.998 -28.109 37.267 1.00 26.78 239 THR E N 1
ATOM 12821 C CA . THR E 2 239 ? -38.123 -29.123 37.844 1.00 32.46 239 THR E CA 1
ATOM 12822 C C . THR E 2 239 ? -37.171 -29.713 36.812 1.00 33.47 239 THR E C 1
ATOM 12823 O O . THR E 2 239 ? -36.094 -30.189 37.164 1.00 30.01 239 THR E O 1
ATOM 12827 N N . GLU E 2 240 ? -37.567 -29.685 35.543 1.00 30.57 240 GLU E N 1
ATOM 12828 C CA . GLU E 2 240 ? -36.752 -30.270 34.479 1.00 30.40 240 GLU E CA 1
ATOM 12829 C C . GLU E 2 240 ? -36.996 -29.585 33.139 1.00 26.26 240 GLU E C 1
ATOM 12830 O O . GLU E 2 240 ? -38.044 -28.990 32.928 1.00 28.68 240 GLU E O 1
ATOM 12836 N N . ASN E 2 241 ? -36.025 -29.679 32.235 1.00 27.18 241 ASN E N 1
ATOM 12837 C CA . ASN E 2 241 ? -36.198 -29.178 30.879 1.00 25.76 241 ASN E CA 1
ATOM 12838 C C . ASN E 2 241 ? -36.514 -30.317 29.916 1.00 27.13 241 ASN E C 1
ATOM 12839 O O . ASN E 2 241 ? -35.610 -30.927 29.341 1.00 28.91 241 ASN E O 1
ATOM 12844 N N . GLU E 2 242 ? -37.803 -30.577 29.723 1.00 31.44 242 GLU E N 1
ATOM 12845 C CA . GLU E 2 242 ? -38.258 -31.678 28.876 1.00 33.61 242 GLU E CA 1
ATOM 12846 C C . GLU E 2 242 ? -37.945 -31.442 27.402 1.00 35.12 242 GLU E C 1
ATOM 12847 O O . GLU E 2 242 ? -38.069 -32.351 26.578 1.00 29.47 242 GLU E O 1
ATOM 12853 N N . GLY E 2 243 ? -37.535 -30.222 27.072 1.00 30.91 243 GLY E N 1
ATOM 12854 C CA . GLY E 2 243 ? -37.150 -29.901 25.713 1.00 26.80 243 GLY E CA 1
ATOM 12855 C C . GLY E 2 243 ? -35.880 -30.597 25.264 1.00 28.52 243 GLY E C 1
ATOM 12856 O O . GLY E 2 243 ? -35.638 -30.736 24.067 1.00 28.53 243 GLY E O 1
ATOM 12857 N N . MET E 2 244 ? -35.063 -31.042 26.220 1.00 28.69 244 MET E N 1
ATOM 12858 C CA . MET E 2 244 ? -33.787 -31.677 25.888 1.00 24.49 244 MET E CA 1
ATOM 12859 C C . MET E 2 244 ? -33.470 -32.805 26.875 1.00 30.28 244 MET E C 1
ATOM 12860 O O . MET E 2 244 ? -32.657 -32.645 27.788 1.00 27.11 244 MET E O 1
ATOM 12865 N N . VAL E 2 245 ? -34.134 -33.944 26.694 1.00 30.81 245 VAL E N 1
ATOM 12866 C CA . VAL E 2 245 ? -33.912 -35.113 27.545 1.00 26.61 245 VAL E CA 1
ATOM 12867 C C . VAL E 2 245 ? -32.637 -35.815 27.104 1.00 27.90 245 VAL E C 1
ATOM 12868 O O . VAL E 2 245 ? -32.491 -36.184 25.939 1.00 27.33 245 VAL E O 1
ATOM 12872 N N . THR E 2 246 ? -31.707 -35.989 28.039 1.00 26.86 246 THR E N 1
ATOM 12873 C CA . THR E 2 246 ? -30.347 -36.372 27.679 1.00 25.01 246 THR E CA 1
ATOM 12874 C C . THR E 2 246 ? -29.903 -37.746 28.179 1.00 25.56 246 THR E C 1
ATOM 12875 O O . THR E 2 246 ? -28.721 -38.074 28.116 1.00 25.79 246 THR E O 1
ATOM 12879 N N . GLY E 2 247 ? -30.839 -38.545 28.677 1.00 28.99 247 GLY E N 1
ATOM 12880 C CA . GLY E 2 247 ? -30.514 -39.896 29.104 1.00 26.96 247 GLY E CA 1
ATOM 12881 C C . GLY E 2 247 ? -29.942 -40.745 27.983 1.00 27.74 247 GLY E C 1
ATOM 12882 O O . GLY E 2 247 ? -29.132 -41.643 28.220 1.00 31.35 247 GLY E O 1
ATOM 12883 N N . ASN E 2 248 ? -30.340 -40.456 26.749 1.00 28.68 248 ASN E N 1
ATOM 12884 C CA . ASN E 2 248 ? -29.911 -41.277 25.623 1.00 28.31 248 ASN E CA 1
ATOM 12885 C C . ASN E 2 248 ? -28.516 -40.927 25.121 1.00 25.77 248 ASN E C 1
ATOM 12886 O O . ASN E 2 248 ? -28.092 -41.415 24.078 1.00 32.30 248 ASN E O 1
ATOM 12891 N N . TRP E 2 249 ? -27.794 -40.092 25.863 1.00 26.54 249 TRP E N 1
ATOM 12892 C CA . TRP E 2 249 ? -26.393 -39.840 25.547 1.00 28.05 249 TRP E CA 1
ATOM 12893 C C . TRP E 2 249 ? -25.489 -40.942 26.120 1.00 28.60 249 TRP E C 1
ATOM 12894 O O . TRP E 2 249 ? -24.325 -41.053 25.742 1.00 24.02 249 TRP E O 1
ATOM 12905 N N . ARG E 2 250 ? -26.028 -41.758 27.023 1.00 26.48 250 ARG E N 1
ATOM 12906 C CA . ARG E 2 250 ? -25.191 -42.663 27.818 1.00 29.04 250 ARG E CA 1
ATOM 12907 C C . ARG E 2 250 ? -24.550 -43.812 27.055 1.00 29.57 250 ARG E C 1
ATOM 12908 O O . ARG E 2 250 ? -25.212 -44.550 26.327 1.00 30.79 250 ARG E O 1
ATOM 12916 N N . ILE E 2 251 ? -23.243 -43.944 27.239 1.00 30.83 251 ILE E N 1
ATOM 12917 C CA . ILE E 2 251 ? -22.522 -45.161 26.904 1.00 34.16 251 ILE E CA 1
ATOM 12918 C C . ILE E 2 251 ? -22.382 -45.987 28.184 1.00 37.60 251 ILE E C 1
ATOM 12919 O O . ILE E 2 251 ? -22.243 -47.211 28.148 1.00 41.93 251 ILE E O 1
ATOM 12924 N N . GLN E 2 252 ? -22.444 -45.294 29.317 1.00 30.28 252 GLN E N 1
ATOM 12925 C CA . GLN E 2 252 ? -22.228 -45.900 30.625 1.00 31.13 252 GLN E CA 1
ATOM 12926 C C . GLN E 2 252 ? -23.085 -45.182 31.651 1.00 32.28 252 GLN E C 1
ATOM 12927 O O . GLN E 2 252 ? -23.528 -44.059 31.410 1.00 32.58 252 GLN E O 1
ATOM 12933 N N . ARG E 2 253 ? -23.331 -45.821 32.788 1.00 25.97 253 ARG E N 1
ATOM 12934 C CA . ARG E 2 253 ? -24.027 -45.149 33.873 1.00 25.89 253 ARG E CA 1
ATOM 12935 C C . ARG E 2 253 ? -23.294 -45.381 35.191 1.00 29.79 253 ARG E C 1
ATOM 12936 O O . ARG E 2 253 ? -22.571 -46.366 35.336 1.00 33.25 253 ARG E O 1
ATOM 12944 N N . PRO E 2 254 ? -23.453 -44.452 36.145 1.00 30.02 254 PRO E N 1
ATOM 12945 C CA . PRO E 2 254 ? -22.833 -44.602 37.468 1.00 25.97 254 PRO E CA 1
ATOM 12946 C C . PRO E 2 254 ? -23.606 -45.550 38.384 1.00 30.49 254 PRO E C 1
ATOM 12947 O O . PRO E 2 254 ? -24.805 -45.352 38.617 1.00 27.34 254 PRO E O 1
ATOM 12951 N N . ILE E 2 255 ? -22.922 -46.566 38.904 1.00 29.31 255 ILE E N 1
ATOM 12952 C CA . ILE E 2 255 ? -23.535 -47.504 39.840 1.00 26.22 255 ILE E CA 1
ATOM 12953 C C . ILE E 2 255 ? -22.905 -47.384 41.227 1.00 25.78 255 ILE E C 1
ATOM 12954 O O . ILE E 2 255 ? -21.685 -47.472 41.379 1.00 25.09 255 ILE E O 1
ATOM 12959 N N . ILE E 2 256 ? -23.741 -47.182 42.238 1.00 23.92 256 ILE E N 1
ATOM 12960 C CA . ILE E 2 256 ? -23.250 -46.915 43.580 1.00 24.98 256 ILE E CA 1
ATOM 12961 C C . ILE E 2 256 ? -23.223 -48.170 44.463 1.00 31.60 256 ILE E C 1
ATOM 12962 O O . ILE E 2 256 ? -24.080 -49.043 44.350 1.00 25.93 256 ILE E O 1
ATOM 12967 N N . ASP E 2 257 ? -22.207 -48.260 45.316 1.00 27.88 257 ASP E N 1
ATOM 12968 C CA . ASP E 2 257 ? -22.165 -49.242 46.394 1.00 24.89 257 ASP E CA 1
ATOM 12969 C C . ASP E 2 257 ? -22.341 -48.488 47.699 1.00 24.87 257 ASP E C 1
ATOM 12970 O O . ASP E 2 257 ? -21.392 -47.894 48.217 1.00 28.69 257 ASP E O 1
ATOM 12975 N N . ARG E 2 258 ? -23.553 -48.511 48.237 1.00 22.94 258 ARG E N 1
ATOM 12976 C CA . ARG E 2 258 ? -23.871 -47.690 49.398 1.00 30.30 258 ARG E CA 1
ATOM 12977 C C . ARG E 2 258 ? -23.195 -48.192 50.670 1.00 30.91 258 ARG E C 1
ATOM 12978 O O . ARG E 2 258 ? -23.190 -47.504 51.692 1.00 27.37 258 ARG E O 1
ATOM 12986 N N . GLU E 2 259 ? -22.610 -49.385 50.611 1.00 29.14 259 GLU E N 1
ATOM 12987 C CA . GLU E 2 259 ? -21.851 -49.873 51.755 1.00 31.97 259 GLU E CA 1
ATOM 12988 C C . GLU E 2 259 ? -20.513 -49.143 51.843 1.00 27.16 259 GLU E C 1
ATOM 12989 O O . GLU E 2 259 ? -19.904 -49.070 52.908 1.00 26.05 259 GLU E O 1
ATOM 12995 N N . ALA E 2 260 ? -20.070 -48.596 50.714 1.00 24.40 260 ALA E N 1
ATOM 12996 C CA . ALA E 2 260 ? -18.838 -47.818 50.665 1.00 26.79 260 ALA E CA 1
ATOM 12997 C C . ALA E 2 260 ? -19.107 -46.319 50.803 1.00 26.87 260 ALA E C 1
ATOM 12998 O O . ALA E 2 260 ? -18.253 -45.571 51.285 1.00 25.69 260 ALA E O 1
ATOM 13000 N N . CYS E 2 261 ? -20.301 -45.898 50.395 1.00 24.65 261 CYS E N 1
ATOM 13001 C CA . CYS E 2 261 ? -20.678 -44.479 50.345 1.00 28.33 261 CYS E CA 1
ATOM 13002 C C . CYS E 2 261 ? -20.882 -43.856 51.730 1.00 28.64 261 CYS E C 1
ATOM 13003 O O . CYS E 2 261 ? -21.641 -44.366 52.562 1.00 27.94 261 CYS E O 1
ATOM 13006 N N . THR E 2 262 ? -20.202 -42.735 51.958 1.00 23.84 262 THR E N 1
ATOM 13007 C CA . THR E 2 262 ? -20.274 -42.007 53.216 1.00 22.73 262 THR E CA 1
ATOM 13008 C C . THR E 2 262 ? -21.279 -40.863 53.169 1.00 25.90 262 THR E C 1
ATOM 13009 O O . THR E 2 262 ? -21.418 -40.108 54.139 1.00 24.59 262 THR E O 1
ATOM 13013 N N . GLU E 2 263 ? -21.952 -40.723 52.029 1.00 26.19 263 GLU E N 1
ATOM 13014 C CA . GLU E 2 263 ? -22.918 -39.643 51.814 1.00 27.40 263 GLU E CA 1
ATOM 13015 C C . GLU E 2 263 ? -22.286 -38.262 51.991 1.00 25.17 263 GLU E C 1
ATOM 13016 O O . GLU E 2 263 ? -22.858 -37.375 52.630 1.00 21.81 263 GLU E O 1
ATOM 13022 N N . CYS E 2 264 ? -21.100 -38.092 51.413 1.00 25.12 264 CYS E N 1
ATOM 13023 C CA . CYS E 2 264 ? -20.376 -36.827 51.490 1.00 24.82 264 CYS E CA 1
ATOM 13024 C C . CYS E 2 264 ? -20.916 -35.820 50.481 1.00 22.36 264 CYS E C 1
ATOM 13025 O O . CYS E 2 264 ? -20.760 -34.612 50.655 1.00 23.56 264 CYS E O 1
ATOM 13028 N N . TYR E 2 265 ? -21.524 -36.343 49.421 1.00 21.41 265 TYR E N 1
ATOM 13029 C CA . TYR E 2 265 ? -22.155 -35.548 48.370 1.00 22.19 265 TYR E CA 1
ATOM 13030 C C . TYR E 2 265 ? -21.155 -34.719 47.566 1.00 22.64 265 TYR E C 1
ATOM 13031 O O . TYR E 2 265 ? -21.479 -33.646 47.070 1.00 19.04 265 TYR E O 1
ATOM 13040 N N . THR E 2 266 ? -19.946 -35.246 47.415 1.00 21.60 266 THR E N 1
ATOM 13041 C CA . THR E 2 266 ? -18.995 -34.706 46.456 1.00 21.43 266 THR E CA 1
ATOM 13042 C C . THR E 2 266 ? -19.526 -34.898 45.029 1.00 20.46 266 THR E C 1
ATOM 13043 O O . THR E 2 266 ? -19.464 -33.988 44.203 1.00 18.54 266 THR E O 1
ATOM 13047 N N . CYS E 2 267 ? -20.033 -36.094 44.746 1.00 18.59 267 CYS E N 1
ATOM 13048 C CA . CYS E 2 267 ? -20.629 -36.382 43.447 1.00 23.14 267 CYS E CA 1
ATOM 13049 C C . CYS E 2 267 ? -21.725 -35.362 43.149 1.00 23.18 267 CYS E C 1
ATOM 13050 O O . CYS E 2 267 ? -21.759 -34.755 42.077 1.00 20.77 267 CYS E O 1
ATOM 13053 N N . TRP E 2 268 ? -22.589 -35.159 44.135 1.00 18.80 268 TRP E N 1
ATOM 13054 C CA . TRP E 2 268 ? -23.734 -34.271 44.014 1.00 21.35 268 TRP E CA 1
ATOM 13055 C C . TRP E 2 268 ? -23.367 -32.861 43.549 1.00 22.79 268 TRP E C 1
ATOM 13056 O O . TRP E 2 268 ? -24.033 -32.297 42.685 1.00 19.67 268 TRP E O 1
ATOM 13067 N N . ILE E 2 269 ? -22.306 -32.300 44.124 1.00 19.72 269 ILE E N 1
ATOM 13068 C CA . ILE E 2 269 ? -21.979 -30.903 43.889 1.00 24.57 269 ILE E CA 1
ATOM 13069 C C . ILE E 2 269 ? -21.206 -30.713 42.582 1.00 24.64 269 ILE E C 1
ATOM 13070 O O . ILE E 2 269 ? -21.128 -29.603 42.065 1.00 19.29 269 ILE E O 1
ATOM 13075 N N . TYR E 2 270 ? -20.653 -31.790 42.028 1.00 20.30 270 TYR E N 1
ATOM 13076 C CA . TYR E 2 270 ? -19.899 -31.650 40.786 1.00 20.39 270 TYR E CA 1
ATOM 13077 C C . TYR E 2 270 ? -20.650 -32.060 39.512 1.00 15.58 270 TYR E C 1
ATOM 13078 O O . TYR E 2 270 ? -20.099 -31.948 38.422 1.00 18.51 270 TYR E O 1
ATOM 13087 N N . CYS E 2 271 ? -21.881 -32.548 39.629 1.00 17.13 271 CYS E N 1
ATOM 13088 C CA . CYS E 2 271 ? -22.612 -32.974 38.432 1.00 18.74 271 CYS E CA 1
ATOM 13089 C C . CYS E 2 271 ? -23.050 -31.771 37.604 1.00 16.79 271 CYS E C 1
ATOM 13090 O O . CYS E 2 271 ? -23.842 -30.965 38.069 1.00 20.35 271 CYS E O 1
ATOM 13093 N N . PRO E 2 272 ? -22.555 -31.660 36.362 1.00 17.92 272 PRO E N 1
ATOM 13094 C CA . PRO E 2 272 ? -22.928 -30.479 35.575 1.00 20.05 272 PRO E CA 1
ATOM 13095 C C . PRO E 2 272 ? -24.369 -30.533 35.075 1.00 23.01 272 PRO E C 1
ATOM 13096 O O . PRO E 2 272 ? -24.861 -29.546 34.533 1.00 21.65 272 PRO E O 1
ATOM 13100 N N . ASP E 2 273 ? -25.051 -31.652 35.286 1.00 21.56 273 ASP E N 1
ATOM 13101 C CA . ASP E 2 273 ? -26.398 -31.802 34.756 1.00 22.22 273 ASP E CA 1
ATOM 13102 C C . ASP E 2 273 ? -27.462 -31.954 35.839 1.00 21.34 273 ASP E C 1
ATOM 13103 O O . ASP E 2 273 ? -28.584 -32.374 35.558 1.00 24.71 273 ASP E O 1
ATOM 13108 N N . SER E 2 274 ? -27.108 -31.591 37.069 1.00 20.06 274 SER E N 1
ATOM 13109 C CA . SER E 2 274 ? -28.046 -31.613 38.189 1.00 22.30 274 SER E CA 1
ATOM 13110 C C . SER E 2 274 ? -28.773 -32.955 38.337 1.00 24.17 274 SER E C 1
ATOM 13111 O O . SER E 2 274 ? -29.949 -32.987 38.690 1.00 23.61 274 SER E O 1
ATOM 13114 N N . CYS E 2 275 ? -28.084 -34.059 38.061 1.00 24.20 275 CYS E N 1
ATOM 13115 C CA . CYS E 2 275 ? -28.760 -35.359 38.048 1.00 22.56 275 CYS E CA 1
ATOM 13116 C C . CYS E 2 275 ? -28.693 -36.108 39.375 1.00 24.94 275 CYS E C 1
ATOM 13117 O O . CYS E 2 275 ? -29.117 -37.257 39.457 1.00 28.73 275 CYS E O 1
ATOM 13120 N N . ILE E 2 276 ? -28.174 -35.461 40.412 1.00 25.26 276 ILE E N 1
ATOM 13121 C CA . ILE E 2 276 ? -28.078 -36.103 41.718 1.00 26.39 276 ILE E CA 1
ATOM 13122 C C . ILE E 2 276 ? -28.904 -35.338 42.744 1.00 28.55 276 ILE E C 1
ATOM 13123 O O . ILE E 2 276 ? -28.898 -34.105 42.770 1.00 24.38 276 ILE E O 1
ATOM 13128 N N . THR E 2 277 ? -29.630 -36.083 43.573 1.00 26.76 277 THR E N 1
ATOM 13129 C CA . THR E 2 277 ? -30.471 -35.506 44.611 1.00 23.20 277 THR E CA 1
ATOM 13130 C C . THR E 2 277 ? -30.076 -36.098 45.956 1.00 27.17 277 THR E C 1
ATOM 13131 O O . THR E 2 277 ? -29.809 -37.294 46.046 1.00 28.58 277 THR E O 1
ATOM 13135 N N . ARG E 2 278 ? -30.020 -35.268 46.994 1.00 28.26 278 ARG E N 1
ATOM 13136 C CA . ARG E 2 278 ? -29.677 -35.749 48.329 1.00 27.92 278 ARG E CA 1
ATOM 13137 C C . ARG E 2 278 ? -30.912 -36.305 49.021 1.00 34.73 278 ARG E C 1
ATOM 13138 O O . ARG E 2 278 ? -31.946 -35.639 49.066 1.00 27.96 278 ARG E O 1
ATOM 13146 N N . THR E 2 279 ? -30.811 -37.514 49.570 1.00 30.23 279 THR E N 1
ATOM 13147 C CA . THR E 2 279 ? -31.931 -38.087 50.315 1.00 33.58 279 THR E CA 1
ATOM 13148 C C . THR E 2 279 ? -31.466 -38.682 51.638 1.00 37.64 279 THR E C 1
ATOM 13149 O O . THR E 2 279 ? -30.270 -38.718 51.931 1.00 31.57 279 THR E O 1
ATOM 13153 N N . GLU E 2 280 ? -32.422 -39.149 52.433 1.00 39.61 280 GLU E N 1
ATOM 13154 C CA . GLU E 2 280 ? -32.109 -39.800 53.699 1.00 46.34 280 GLU E CA 1
ATOM 13155 C C . GLU E 2 280 ? -31.274 -41.057 53.480 1.00 40.56 280 GLU E C 1
ATOM 13156 O O . GLU E 2 280 ? -30.453 -41.419 54.322 1.00 44.89 280 GLU E O 1
ATOM 13162 N N . GLU E 2 281 ? -31.479 -41.711 52.341 1.00 39.41 281 GLU E N 1
ATOM 13163 C CA . GLU E 2 281 ? -30.752 -42.936 52.021 1.00 42.74 281 GLU E CA 1
ATOM 13164 C C . GLU E 2 281 ? -29.499 -42.670 51.190 1.00 39.69 281 GLU E C 1
ATOM 13165 O O . GLU E 2 281 ? -28.861 -43.604 50.712 1.00 36.58 281 GLU E O 1
ATOM 13171 N N . GLY E 2 282 ? -29.146 -41.399 51.023 1.00 36.05 282 GLY E N 1
ATOM 13172 C CA . GLY E 2 282 ? -27.961 -41.038 50.265 1.00 32.53 282 GLY E CA 1
ATOM 13173 C C . GLY E 2 282 ? -28.310 -40.504 48.887 1.00 28.98 282 GLY E C 1
ATOM 13174 O O . GLY E 2 282 ? -29.476 -40.228 48.603 1.00 29.49 282 GLY E O 1
ATOM 13175 N N . PRO E 2 283 ? -27.299 -40.355 48.020 1.00 26.85 283 PRO E N 1
ATOM 13176 C CA . PRO E 2 283 ? -27.508 -39.777 46.689 1.00 25.62 283 PRO E CA 1
ATOM 13177 C C . PRO E 2 283 ? -28.332 -40.666 45.758 1.00 29.84 283 PRO E C 1
ATOM 13178 O O . PRO E 2 283 ? -28.130 -41.883 45.699 1.00 26.75 283 PRO E O 1
ATOM 13182 N N . VAL E 2 284 ? -29.255 -40.038 45.035 1.00 25.41 284 VAL E N 1
ATOM 13183 C CA . VAL E 2 284 ? -30.071 -40.711 44.031 1.00 24.37 284 VAL E CA 1
ATOM 13184 C C . VAL E 2 284 ? -29.729 -40.133 42.657 1.00 29.43 284 VAL E C 1
ATOM 13185 O O . VAL E 2 284 ? -29.582 -38.919 42.512 1.00 28.81 284 VAL E O 1
ATOM 13189 N N . PHE E 2 285 ? -29.584 -41.001 41.658 1.00 26.69 285 PHE E N 1
ATOM 13190 C CA . PHE E 2 285 ? -29.113 -40.584 40.342 1.00 27.15 285 PHE E CA 1
ATOM 13191 C C . PHE E 2 285 ? -30.237 -40.616 39.302 1.00 33.57 285 PHE E C 1
ATOM 13192 O O . PHE E 2 285 ? -30.894 -41.638 39.122 1.00 32.39 285 PHE E O 1
ATOM 13200 N N . ASN E 2 286 ? -30.446 -39.489 38.624 1.00 24.26 286 ASN E N 1
ATOM 13201 C CA . ASN E 2 286 ? -31.535 -39.332 37.660 1.00 27.98 286 ASN E CA 1
ATOM 13202 C C . ASN E 2 286 ? -31.170 -39.888 36.282 1.00 27.73 286 ASN E C 1
ATOM 13203 O O . ASN E 2 286 ? -30.526 -39.207 35.488 1.00 29.80 286 ASN E O 1
ATOM 13208 N N . MET E 2 287 ? -31.603 -41.115 35.992 1.00 23.86 287 MET E N 1
ATOM 13209 C CA . MET E 2 287 ? -31.259 -41.776 34.733 1.00 25.58 287 MET E CA 1
ATOM 13210 C C . MET E 2 287 ? -32.020 -41.238 33.524 1.00 27.82 287 MET E C 1
ATOM 13211 O O . MET E 2 287 ? -31.689 -41.569 32.382 1.00 26.33 287 MET E O 1
ATOM 13216 N N . LYS E 2 288 ? -33.037 -40.420 33.770 1.00 24.55 288 LYS E N 1
ATOM 13217 C CA . LYS E 2 288 ? -33.754 -39.778 32.673 1.00 26.94 288 LYS E CA 1
ATOM 13218 C C . LYS E 2 288 ? -32.845 -38.776 31.972 1.00 30.35 288 LYS E C 1
ATOM 13219 O O . LYS E 2 288 ? -32.951 -38.574 30.764 1.00 33.82 288 LYS E O 1
ATOM 13225 N N . TYR E 2 289 ? -31.936 -38.165 32.729 1.00 29.34 289 TYR E N 1
ATOM 13226 C CA . TYR E 2 289 ? -31.105 -37.097 32.185 1.00 24.28 289 TYR E CA 1
ATOM 13227 C C . TYR E 2 289 ? -29.605 -37.379 32.224 1.00 28.33 289 TYR E C 1
ATOM 13228 O O . TYR E 2 289 ? -28.855 -36.759 31.473 1.00 27.52 289 TYR E O 1
ATOM 13237 N N . CYS E 2 290 ? -29.168 -38.308 33.077 1.00 28.34 290 CYS E N 1
ATOM 13238 C CA . CYS E 2 290 ? -27.737 -38.603 33.222 1.00 23.17 290 CYS E CA 1
ATOM 13239 C C . CYS E 2 290 ? -27.078 -38.919 31.887 1.00 25.88 290 CYS E C 1
ATOM 13240 O O . CYS E 2 290 ? -27.621 -39.682 31.084 1.00 26.14 290 CYS E O 1
ATOM 13243 N N . LYS E 2 291 ? -25.901 -38.328 31.671 1.00 20.50 291 LYS E N 1
ATOM 13244 C CA . LYS E 2 291 ? -25.185 -38.426 30.404 1.00 24.66 291 LYS E CA 1
ATOM 13245 C C . LYS E 2 291 ? -24.041 -39.424 30.485 1.00 27.00 291 LYS E C 1
ATOM 13246 O O . LYS E 2 291 ? -23.363 -39.670 29.489 1.00 22.38 291 LYS E O 1
ATOM 13252 N N . GLY E 2 292 ? -23.819 -39.981 31.675 1.00 27.15 292 GLY E N 1
ATOM 13253 C CA . GLY E 2 292 ? -22.752 -40.944 31.878 1.00 21.37 292 GLY E CA 1
ATOM 13254 C C . GLY E 2 292 ? -21.384 -40.345 31.607 1.00 25.77 292 GLY E C 1
ATOM 13255 O O . GLY E 2 292 ? -20.499 -41.014 31.067 1.00 27.27 292 GLY E O 1
ATOM 13256 N N . CYS E 2 293 ? -21.209 -39.075 31.969 1.00 19.89 293 CYS E N 1
ATOM 13257 C CA . CYS E 2 293 ? -19.922 -38.413 31.790 1.00 24.77 293 CYS E CA 1
ATOM 13258 C C . CYS E 2 293 ? -18.859 -39.043 32.688 1.00 18.73 293 CYS E C 1
ATOM 13259 O O . CYS E 2 293 ? -17.674 -39.001 32.382 1.00 25.16 293 CYS E O 1
ATOM 13262 N N . GLY E 2 294 ? -19.292 -39.616 33.804 1.00 23.87 294 GLY E N 1
ATOM 13263 C CA . GLY E 2 294 ? -18.380 -40.266 34.727 1.00 22.38 294 GLY E CA 1
ATOM 13264 C C . GLY E 2 294 ? -17.654 -39.347 35.700 1.00 21.72 294 GLY E C 1
ATOM 13265 O O . GLY E 2 294 ? -16.721 -39.787 36.380 1.00 22.07 294 GLY E O 1
ATOM 13266 N N . LEU E 2 295 ? -18.057 -38.080 35.773 1.00 17.44 295 LEU E N 1
ATOM 13267 C CA . LEU E 2 295 ? -17.434 -37.150 36.723 1.00 16.01 295 LEU E CA 1
ATOM 13268 C C . LEU E 2 295 ? -17.661 -37.576 38.168 1.00 20.00 295 LEU E C 1
ATOM 13269 O O . LEU E 2 295 ? -16.725 -37.569 38.971 1.00 21.68 295 LEU E O 1
ATOM 13274 N N . CYS E 2 296 ? -18.900 -37.936 38.494 1.00 18.55 296 CYS E N 1
ATOM 13275 C CA . CYS E 2 296 ? -19.261 -38.375 39.838 1.00 21.62 296 CYS E CA 1
ATOM 13276 C C . CYS E 2 296 ? -18.387 -39.550 40.264 1.00 21.27 296 CYS E C 1
ATOM 13277 O O . CYS E 2 296 ? -17.833 -39.562 41.362 1.00 22.46 296 CYS E O 1
ATOM 13280 N N . THR E 2 297 ? -18.256 -40.525 39.372 1.00 19.57 297 THR E N 1
ATOM 13281 C CA . THR E 2 297 ? -17.376 -41.667 39.582 1.00 19.80 297 THR E CA 1
ATOM 13282 C C . THR E 2 297 ? -15.937 -41.222 39.813 1.00 25.02 297 THR E C 1
ATOM 13283 O O . THR E 2 297 ? -15.231 -41.757 40.673 1.00 20.78 297 THR E O 1
ATOM 13287 N N . ALA E 2 298 ? -15.512 -40.226 39.048 1.00 23.84 298 ALA E N 1
ATOM 13288 C CA . ALA E 2 298 ? -14.133 -39.764 39.109 1.00 20.89 298 ALA E CA 1
ATOM 13289 C C . ALA E 2 298 ? -13.833 -38.881 40.327 1.00 20.89 298 ALA E C 1
ATOM 13290 O O . ALA E 2 298 ? -12.673 -38.745 40.721 1.00 25.64 298 ALA E O 1
ATOM 13292 N N . VAL E 2 299 ? -14.853 -38.277 40.928 1.00 18.57 299 VAL E N 1
ATOM 13293 C CA . VAL E 2 299 ? -14.597 -37.432 42.096 1.00 20.26 299 VAL E CA 1
ATOM 13294 C C . VAL E 2 299 ? -14.859 -38.133 43.435 1.00 24.77 299 VAL E C 1
ATOM 13295 O O . VAL E 2 299 ? -14.475 -37.620 44.481 1.00 20.20 299 VAL E O 1
ATOM 13299 N N . CYS E 2 300 ? -15.512 -39.292 43.411 1.00 19.86 300 CYS E N 1
ATOM 13300 C CA . CYS E 2 300 ? -15.840 -39.988 44.656 1.00 21.29 300 CYS E CA 1
ATOM 13301 C C . CYS E 2 300 ? -14.600 -40.301 45.495 1.00 21.92 300 CYS E C 1
ATOM 13302 O O . CYS E 2 300 ? -13.684 -40.979 45.028 1.00 21.33 300 CYS E O 1
ATOM 13305 N N . PRO E 2 301 ? -14.569 -39.789 46.732 1.00 21.44 301 PRO E N 1
ATOM 13306 C CA . PRO E 2 301 ? -13.490 -40.045 47.691 1.00 22.42 301 PRO E CA 1
ATOM 13307 C C . PRO E 2 301 ? -13.480 -41.493 48.181 1.00 26.62 301 PRO E C 1
ATOM 13308 O O . PRO E 2 301 ? -12.425 -41.995 48.560 1.00 24.73 301 PRO E O 1
ATOM 13312 N N . SER E 2 302 ? -14.642 -42.146 48.175 1.00 24.03 302 SER E N 1
ATOM 13313 C CA . SER E 2 302 ? -14.769 -43.486 48.745 1.00 24.30 302 SER E CA 1
ATOM 13314 C C . SER E 2 302 ? -14.673 -44.597 47.707 1.00 27.43 302 SER E C 1
ATOM 13315 O O . SER E 2 302 ? -14.587 -45.770 48.062 1.00 27.47 302 SER E O 1
ATOM 13318 N N . GLY E 2 303 ? -14.694 -44.232 46.429 1.00 27.95 303 GLY E N 1
ATOM 13319 C CA . GLY E 2 303 ? -14.688 -45.216 45.363 1.00 27.18 303 GLY E CA 1
ATOM 13320 C C . GLY E 2 303 ? -15.969 -46.034 45.346 1.00 28.22 303 GLY E C 1
ATOM 13321 O O . GLY E 2 303 ? -15.972 -47.196 44.937 1.00 29.28 303 GLY E O 1
ATOM 13322 N N . ALA E 2 304 ? -17.063 -45.420 45.783 1.00 22.26 304 ALA E N 1
ATOM 13323 C CA . ALA E 2 304 ? -18.345 -46.112 45.889 1.00 25.42 304 ALA E CA 1
ATOM 13324 C C . ALA E 2 304 ? -19.101 -46.156 44.565 1.00 26.30 304 ALA E C 1
ATOM 13325 O O . ALA E 2 304 ? -20.115 -46.847 44.450 1.00 25.63 304 ALA E O 1
ATOM 13327 N N . LEU E 2 305 ? -18.612 -45.413 43.574 1.00 23.98 305 LEU E N 1
ATOM 13328 C CA . LEU E 2 305 ? -19.249 -45.358 42.264 1.00 23.27 305 LEU E CA 1
ATOM 13329 C C . LEU E 2 305 ? -18.453 -46.138 41.243 1.00 23.24 305 LEU E C 1
ATOM 13330 O O . LEU E 2 305 ? -17.225 -46.135 41.271 1.00 23.02 305 LEU E O 1
ATOM 13335 N N . THR E 2 306 ? -19.164 -46.799 40.338 1.00 20.84 306 THR E N 1
ATOM 13336 C CA . THR E 2 306 ? -18.546 -47.532 39.242 1.00 21.07 306 THR E CA 1
ATOM 13337 C C . THR E 2 306 ? -19.278 -47.225 37.938 1.00 25.78 306 THR E C 1
ATOM 13338 O O . THR E 2 306 ? -20.512 -47.182 37.909 1.00 27.53 306 THR E O 1
ATOM 13342 N N . ASN E 2 307 ? -18.528 -46.985 36.868 1.00 23.85 307 ASN E N 1
ATOM 13343 C CA . ASN E 2 307 ? -19.140 -46.841 35.552 1.00 31.02 307 ASN E CA 1
ATOM 13344 C C . ASN E 2 307 ? -19.464 -48.215 34.976 1.00 33.87 307 ASN E C 1
ATOM 13345 O O . ASN E 2 307 ? -18.613 -49.097 34.955 1.00 29.98 307 ASN E O 1
ATOM 13350 N N . VAL E 2 308 ? -20.702 -48.399 34.526 1.00 30.16 308 VAL E N 1
ATOM 13351 C CA . VAL E 2 308 ? -21.135 -49.679 33.970 1.00 31.38 308 VAL E CA 1
ATOM 13352 C C . VAL E 2 308 ? -21.869 -49.459 32.644 1.00 38.43 308 VAL E C 1
ATOM 13353 O O . VAL E 2 308 ? -22.775 -48.625 32.572 1.00 31.45 308 VAL E O 1
ATOM 13357 N N . PRO E 2 309 ? -21.469 -50.200 31.592 1.00 40.01 309 PRO E N 1
ATOM 13358 C CA . PRO E 2 309 ? -22.070 -50.154 30.251 1.00 37.64 309 PRO E CA 1
ATOM 13359 C C . PRO E 2 309 ? -23.598 -50.070 30.271 1.00 38.48 309 PRO E C 1
ATOM 13360 O O . PRO E 2 309 ? -24.250 -50.803 31.021 1.00 33.95 309 PRO E O 1
ATOM 13364 N N . GLU E 2 310 ? -24.153 -49.175 29.454 1.00 33.85 310 GLU E N 1
ATOM 13365 C CA . GLU E 2 310 ? -25.571 -48.824 29.543 1.00 32.68 310 GLU E CA 1
ATOM 13366 C C . GLU E 2 310 ? -26.508 -49.950 29.119 1.00 35.93 310 GLU E C 1
ATOM 13367 O O . GLU E 2 310 ? -27.615 -50.075 29.646 1.00 37.61 310 GLU E O 1
ATOM 13373 N N . LEU E 2 311 ? -26.073 -50.768 28.169 1.00 34.17 311 LEU E N 1
ATOM 13374 C CA . LEU E 2 311 ? -26.927 -51.848 27.675 1.00 44.99 311 LEU E CA 1
ATOM 13375 C C . LEU E 2 311 ? -27.068 -52.996 28.684 1.00 47.22 311 LEU E C 1
ATOM 13376 O O . LEU E 2 311 ? -27.905 -53.885 28.510 1.00 42.64 311 LEU E O 1
ATOM 13381 N N . ASP E 2 312 ? -26.269 -52.960 29.748 1.00 36.42 312 ASP E N 1
ATOM 13382 C CA . ASP E 2 312 ? -26.400 -53.912 30.848 1.00 38.58 312 ASP E CA 1
ATOM 13383 C C . ASP E 2 312 ? -27.694 -53.688 31.625 1.00 43.64 312 ASP E C 1
ATOM 13384 O O . ASP E 2 312 ? -28.018 -54.456 32.531 1.00 42.78 312 ASP E O 1
ATOM 13389 N N . PHE E 2 313 ? -28.418 -52.627 31.280 1.00 39.45 313 PHE E N 1
ATOM 13390 C CA . PHE E 2 313 ? -29.655 -52.283 31.970 1.00 44.59 313 PHE E CA 1
ATOM 13391 C C . PHE E 2 313 ? -30.798 -52.172 30.969 1.00 51.55 313 PHE E C 1
ATOM 13392 O O . PHE E 2 313 ? -30.594 -51.744 29.832 1.00 53.59 313 PHE E O 1
ATOM 13400 N N . LYS E 2 314 ? -31.997 -52.561 31.393 1.00 55.65 314 LYS E N 1
ATOM 13401 C CA . LYS E 2 314 ? -33.165 -52.540 30.517 1.00 59.66 314 LYS E CA 1
ATOM 13402 C C . LYS E 2 314 ? -33.813 -51.159 30.482 1.00 62.30 314 LYS E C 1
ATOM 13403 O O . LYS E 2 314 ? -34.200 -50.671 29.419 1.00 68.84 314 LYS E O 1
ATOM 13405 N N . ASP E 2 315 ? -33.926 -50.532 31.649 1.00 60.34 315 ASP E N 1
ATOM 13406 C CA . ASP E 2 315 ? -34.560 -49.224 31.765 1.00 63.21 315 ASP E CA 1
ATOM 13407 C C . ASP E 2 315 ? -33.670 -48.110 31.223 1.00 62.75 315 ASP E C 1
ATOM 13408 O O . ASP E 2 315 ? -33.982 -46.930 31.398 1.00 62.78 315 ASP E O 1
ATOM 13414 N N . MET F 3 1 ? -29.842 -10.585 52.399 1.00 41.28 1 MET F N 1
ATOM 13415 C CA . MET F 3 1 ? -28.437 -10.922 52.221 1.00 40.51 1 MET F CA 1
ATOM 13416 C C . MET F 3 1 ? -28.274 -12.428 52.005 1.00 38.36 1 MET F C 1
ATOM 13417 O O . MET F 3 1 ? -28.937 -13.226 52.667 1.00 36.57 1 MET F O 1
ATOM 13422 N N . LEU F 3 2 ? -27.405 -12.812 51.070 1.00 33.22 2 LEU F N 1
ATOM 13423 C CA . LEU F 3 2 ? -27.154 -14.226 50.788 1.00 30.91 2 LEU F CA 1
ATOM 13424 C C . LEU F 3 2 ? -26.025 -14.769 51.673 1.00 28.06 2 LEU F C 1
ATOM 13425 O O . LEU F 3 2 ? -24.902 -14.259 51.647 1.00 28.06 2 LEU F O 1
ATOM 13430 N N . ASP F 3 3 ? -26.330 -15.806 52.451 1.00 28.82 3 ASP F N 1
ATOM 13431 C CA . ASP F 3 3 ? -25.415 -16.288 53.489 1.00 30.56 3 ASP F CA 1
ATOM 13432 C C . ASP F 3 3 ? -24.243 -17.087 52.947 1.00 24.74 3 ASP F C 1
ATOM 13433 O O . ASP F 3 3 ? -24.365 -17.792 51.947 1.00 29.02 3 ASP F O 1
ATOM 13438 N N . ARG F 3 4 ? -23.115 -16.989 53.636 1.00 26.20 4 ARG F N 1
ATOM 13439 C CA . ARG F 3 4 ? -21.957 -17.818 53.329 1.00 25.99 4 ARG F CA 1
ATOM 13440 C C . ARG F 3 4 ? -22.305 -19.309 53.448 1.00 25.47 4 ARG F C 1
ATOM 13441 O O . ARG F 3 4 ? -23.056 -19.716 54.335 1.00 22.58 4 ARG F O 1
ATOM 13449 N N . ILE F 3 5 ? -21.774 -20.111 52.532 1.00 22.88 5 ILE F N 1
ATOM 13450 C CA . ILE F 3 5 ? -21.970 -21.556 52.559 1.00 21.26 5 ILE F CA 1
ATOM 13451 C C . ILE F 3 5 ? -20.752 -22.216 53.203 1.00 26.55 5 ILE F C 1
ATOM 13452 O O . ILE F 3 5 ? -19.616 -22.020 52.768 1.00 21.68 5 ILE F O 1
ATOM 13457 N N . ALA F 3 6 ? -20.990 -22.989 54.257 1.00 23.87 6 ALA F N 1
ATOM 13458 C CA . ALA F 3 6 ? -19.900 -23.493 55.085 1.00 25.02 6 ALA F CA 1
ATOM 13459 C C . ALA F 3 6 ? -19.241 -24.739 54.505 1.00 23.48 6 ALA F C 1
ATOM 13460 O O . ALA F 3 6 ? -18.063 -24.987 54.742 1.00 28.28 6 ALA F O 1
ATOM 13462 N N . SER F 3 7 ? -19.999 -25.514 53.741 1.00 23.59 7 SER F N 1
ATOM 13463 C CA . SER F 3 7 ? -19.526 -26.814 53.268 1.00 24.01 7 SER F CA 1
ATOM 13464 C C . SER F 3 7 ? -20.475 -27.375 52.229 1.00 25.61 7 SER F C 1
ATOM 13465 O O . SER F 3 7 ? -21.581 -26.861 52.052 1.00 22.94 7 SER F O 1
ATOM 13468 N N . ILE F 3 8 ? -20.053 -28.442 51.557 1.00 22.17 8 ILE F N 1
ATOM 13469 C CA . ILE F 3 8 ? -20.925 -29.110 50.601 1.00 23.52 8 ILE F CA 1
ATOM 13470 C C . ILE F 3 8 ? -22.218 -29.590 51.262 1.00 26.26 8 ILE F C 1
ATOM 13471 O O . ILE F 3 8 ? -23.302 -29.422 50.709 1.00 24.09 8 ILE F O 1
ATOM 13476 N N . LYS F 3 9 ? -22.113 -30.169 52.454 1.00 25.92 9 LYS F N 1
ATOM 13477 C CA . LYS F 3 9 ? -23.300 -30.707 53.115 1.00 30.92 9 LYS F CA 1
ATOM 13478 C C . LYS F 3 9 ? -24.253 -29.592 53.533 1.00 27.15 9 LYS F C 1
ATOM 13479 O O . LYS F 3 9 ? -25.460 -29.802 53.625 1.00 31.23 9 LYS F O 1
ATOM 13485 N N . LYS F 3 10 ? -23.710 -28.399 53.753 1.00 22.07 10 LYS F N 1
ATOM 13486 C CA . LYS F 3 10 ? -24.518 -27.263 54.165 1.00 25.16 10 LYS F CA 1
ATOM 13487 C C . LYS F 3 10 ? -24.855 -26.346 52.988 1.00 28.87 10 LYS F C 1
ATOM 13488 O O . LYS F 3 10 ? -25.461 -25.290 53.170 1.00 24.71 10 LYS F O 1
ATOM 13494 N N . ALA F 3 11 ? -24.451 -26.752 51.787 1.00 23.52 11 ALA F N 1
ATOM 13495 C CA . ALA F 3 11 ? -24.857 -26.064 50.565 1.00 24.31 11 ALA F CA 1
ATOM 13496 C C . ALA F 3 11 ? -26.354 -26.241 50.334 1.00 26.20 11 ALA F C 1
ATOM 13497 O O . ALA F 3 11 ? -26.949 -27.208 50.817 1.00 28.72 11 ALA F O 1
ATOM 13499 N N . PRO F 3 12 ? -26.974 -25.301 49.603 1.00 28.10 12 PRO F N 1
ATOM 13500 C CA . PRO F 3 12 ? -28.403 -25.373 49.280 1.00 24.48 12 PRO F CA 1
ATOM 13501 C C . PRO F 3 12 ? -28.764 -26.607 48.460 1.00 22.61 12 PRO F C 1
ATOM 13502 O O . PRO F 3 12 ? -27.970 -27.019 47.619 1.00 26.86 12 PRO F O 1
ATOM 13506 N N . ASP F 3 13 ? -29.942 -27.180 48.702 1.00 23.79 13 ASP F N 1
ATOM 13507 C CA . ASP F 3 13 ? -30.439 -28.294 47.898 1.00 26.18 13 ASP F CA 1
ATOM 13508 C C . ASP F 3 13 ? -31.032 -27.828 46.572 1.00 26.84 13 ASP F C 1
ATOM 13509 O O . ASP F 3 13 ? -30.872 -28.490 45.545 1.00 23.79 13 ASP F O 1
ATOM 13514 N N . GLU F 3 14 ? -31.723 -26.692 46.615 1.00 24.80 14 GLU F N 1
ATOM 13515 C CA . GLU F 3 14 ? -32.466 -26.186 45.467 1.00 29.30 14 GLU F CA 1
ATOM 13516 C C . GLU F 3 14 ? -31.581 -26.015 44.247 1.00 28.85 14 GLU F C 1
ATOM 13517 O O . GLU F 3 14 ? -30.467 -25.499 44.344 1.00 23.89 14 GLU F O 1
ATOM 13523 N N . GLU F 3 15 ? -32.082 -26.474 43.106 1.00 24.11 15 GLU F N 1
ATOM 13524 C CA . GLU F 3 15 ? -31.436 -26.228 41.825 1.00 23.41 15 GLU F CA 1
ATOM 13525 C C . GLU F 3 15 ? -32.258 -25.218 41.043 1.00 24.83 15 GLU F C 1
ATOM 13526 O O . GLU F 3 15 ? -33.475 -25.365 40.930 1.00 24.49 15 GLU F O 1
ATOM 13532 N N . TYR F 3 16 ? -31.613 -24.187 40.510 1.00 21.90 16 TYR F N 1
ATOM 13533 C CA . TYR F 3 16 ? -32.329 -23.240 39.662 1.00 20.69 16 TYR F CA 1
ATOM 13534 C C . TYR F 3 16 ? -31.806 -23.335 38.231 1.00 21.02 16 TYR F C 1
ATOM 13535 O O . TYR F 3 16 ? -32.202 -22.578 37.343 1.00 22.53 16 TYR F O 1
ATOM 13544 N N . TYR F 3 17 ? -30.922 -24.303 38.030 1.00 20.73 17 TYR F N 1
ATOM 13545 C CA . TYR F 3 17 ? -30.460 -24.718 36.717 1.00 21.35 17 TYR F CA 1
ATOM 13546 C C . TYR F 3 17 ? -30.707 -26.224 36.683 1.00 25.54 17 TYR F C 1
ATOM 13547 O O . TYR F 3 17 ? -30.018 -26.979 37.358 1.00 20.96 17 TYR F O 1
ATOM 13556 N N . VAL F 3 18 ? -31.723 -26.654 35.939 1.00 25.63 18 VAL F N 1
ATOM 13557 C CA . VAL F 3 18 ? -32.258 -28.009 36.090 1.00 24.43 18 VAL F CA 1
ATOM 13558 C C . VAL F 3 18 ? -31.731 -28.966 35.020 1.00 23.07 18 VAL F C 1
ATOM 13559 O O . VAL F 3 18 ? -31.117 -28.521 34.052 1.00 25.68 18 VAL F O 1
ATOM 13563 N N . PRO F 3 19 ? -31.938 -30.289 35.206 1.00 22.87 19 PRO F N 1
ATOM 13564 C CA . PRO F 3 19 ? -31.492 -31.232 34.174 1.00 21.73 19 PRO F CA 1
ATOM 13565 C C . PRO F 3 19 ? -32.101 -30.935 32.814 1.00 23.22 19 PRO F C 1
ATOM 13566 O O . PRO F 3 19 ? -33.240 -30.476 32.734 1.00 26.67 19 PRO F O 1
ATOM 13570 N N . GLY F 3 20 ? -31.349 -31.204 31.756 1.00 25.24 20 GLY F N 1
ATOM 13571 C CA . GLY F 3 20 ? -31.860 -31.029 30.414 1.00 24.27 20 GLY F CA 1
ATOM 13572 C C . GLY F 3 20 ? -31.249 -29.845 29.705 1.00 23.22 20 GLY F C 1
ATOM 13573 O O . GLY F 3 20 ? -31.786 -28.737 29.754 1.00 22.31 20 GLY F O 1
ATOM 13574 N N . HIS F 3 21 ? -30.110 -30.076 29.063 1.00 20.43 21 HIS F N 1
ATOM 13575 C CA . HIS F 3 21 ? -29.485 -29.064 28.221 1.00 24.35 21 HIS F CA 1
ATOM 13576 C C . HIS F 3 21 ? -28.454 -29.732 27.332 1.00 24.36 21 HIS F C 1
ATOM 13577 O O . HIS F 3 21 ? -27.865 -30.749 27.708 1.00 21.53 21 HIS F O 1
ATOM 13584 N N . ARG F 3 22 ? -28.258 -29.169 26.142 1.00 22.22 22 ARG F N 1
ATOM 13585 C CA . ARG F 3 22 ? -27.437 -29.805 25.118 1.00 23.91 22 ARG F CA 1
ATOM 13586 C C . ARG F 3 22 ? -25.979 -29.387 25.257 1.00 22.12 22 ARG F C 1
ATOM 13587 O O . ARG F 3 22 ? -25.336 -28.950 24.302 1.00 24.25 22 ARG F O 1
ATOM 13595 N N . THR F 3 23 ? -25.471 -29.519 26.472 1.00 21.48 23 THR F N 1
ATOM 13596 C CA . THR F 3 23 ? -24.072 -29.258 26.767 1.00 23.28 23 THR F CA 1
ATOM 13597 C C . THR F 3 23 ? -23.312 -30.572 26.755 1.00 23.68 23 THR F C 1
ATOM 13598 O O . THR F 3 23 ? -23.890 -31.613 27.056 1.00 20.98 23 THR F O 1
ATOM 13602 N N . CYS F 3 24 ? -22.024 -30.524 26.429 1.00 18.88 24 CYS F N 1
ATOM 13603 C CA . CYS F 3 24 ? -21.189 -31.722 26.443 1.00 20.99 24 CYS F CA 1
ATOM 13604 C C . CYS F 3 24 ? -21.271 -32.470 27.764 1.00 21.30 24 CYS F C 1
ATOM 13605 O O . CYS F 3 24 ? -21.461 -31.865 28.828 1.00 20.19 24 CYS F O 1
ATOM 13608 N N . ALA F 3 25 ? -21.134 -33.789 27.693 1.00 21.16 25 ALA F N 1
ATOM 13609 C CA . ALA F 3 25 ? -20.893 -34.571 28.893 1.00 22.49 25 ALA F CA 1
ATOM 13610 C C . ALA F 3 25 ? -19.642 -34.013 29.549 1.00 21.85 25 ALA F C 1
ATOM 13611 O O . ALA F 3 25 ? -18.631 -33.798 28.874 1.00 18.66 25 ALA F O 1
ATOM 13613 N N . GLY F 3 26 ? -19.715 -33.743 30.849 1.00 19.50 26 GLY F N 1
ATOM 13614 C CA . GLY F 3 26 ? -18.555 -33.245 31.566 1.00 19.62 26 GLY F CA 1
ATOM 13615 C C . GLY F 3 26 ? -18.273 -31.760 31.356 1.00 22.14 26 GLY F C 1
ATOM 13616 O O . GLY F 3 26 ? -17.196 -31.277 31.715 1.00 19.01 26 GLY F O 1
ATOM 13617 N N . CYS F 3 27 ? -19.233 -31.039 30.778 1.00 18.38 27 CYS F N 1
ATOM 13618 C CA . CYS F 3 27 ? -19.064 -29.611 30.476 1.00 15.02 27 CYS F CA 1
ATOM 13619 C C . CYS F 3 27 ? -18.813 -28.741 31.718 1.00 16.85 27 CYS F C 1
ATOM 13620 O O . CYS F 3 27 ? -19.676 -28.603 32.583 1.00 17.92 27 CYS F O 1
ATOM 13623 N N . GLY F 3 28 ? -17.633 -28.142 31.788 1.00 16.13 28 GLY F N 1
ATOM 13624 C CA . GLY F 3 28 ? -17.292 -27.242 32.885 1.00 16.36 28 GLY F CA 1
ATOM 13625 C C . GLY F 3 28 ? -18.194 -26.022 33.008 1.00 18.06 28 GLY F C 1
ATOM 13626 O O . GLY F 3 28 ? -18.703 -25.727 34.096 1.00 19.27 28 GLY F O 1
ATOM 13627 N N . PRO F 3 29 ? -18.395 -25.291 31.900 1.00 17.64 29 PRO F N 1
ATOM 13628 C CA . PRO F 3 29 ? -19.325 -24.163 31.967 1.00 15.71 29 PRO F CA 1
ATOM 13629 C C . PRO F 3 29 ? -20.747 -24.540 32.412 1.00 16.77 29 PRO F C 1
ATOM 13630 O O . PRO F 3 29 ? -21.359 -23.727 33.096 1.00 18.04 29 PRO F O 1
ATOM 13634 N N . ALA F 3 30 ? -21.253 -25.726 32.062 1.00 14.28 30 ALA F N 1
ATOM 13635 C CA . ALA F 3 30 ? -22.579 -26.140 32.526 1.00 16.99 30 ALA F CA 1
ATOM 13636 C C . ALA F 3 30 ? -22.619 -26.213 34.054 1.00 17.91 30 ALA F C 1
ATOM 13637 O O . ALA F 3 30 ? -23.544 -25.714 34.690 1.00 16.60 30 ALA F O 1
ATOM 13639 N N . LEU F 3 31 ? -21.594 -26.824 34.633 1.00 17.30 31 LEU F N 1
ATOM 13640 C CA . LEU F 3 31 ? -21.442 -26.886 36.081 1.00 19.90 31 LEU F CA 1
ATOM 13641 C C . LEU F 3 31 ? -21.304 -25.487 36.685 1.00 21.38 31 LEU F C 1
ATOM 13642 O O . LEU F 3 31 ? -21.839 -25.208 37.759 1.00 19.09 31 LEU F O 1
ATOM 13647 N N . THR F 3 32 ? -20.590 -24.610 35.989 1.00 16.47 32 THR F N 1
ATOM 13648 C CA . THR F 3 32 ? -20.479 -23.226 36.427 1.00 16.32 32 THR F CA 1
ATOM 13649 C C . THR F 3 32 ? -21.868 -22.614 36.554 1.00 19.58 32 THR F C 1
ATOM 13650 O O . THR F 3 32 ? -22.188 -22.006 37.575 1.00 18.90 32 THR F O 1
ATOM 13654 N N . TYR F 3 33 ? -22.693 -22.802 35.527 1.00 14.82 33 TYR F N 1
ATOM 13655 C CA . TYR F 3 33 ? -24.041 -22.233 35.502 1.00 17.30 33 TYR F CA 1
ATOM 13656 C C . TYR F 3 33 ? -24.901 -22.817 36.622 1.00 16.07 33 TYR F C 1
ATOM 13657 O O . TYR F 3 33 ? -25.675 -22.110 37.262 1.00 15.98 33 TYR F O 1
ATOM 13666 N N . ARG F 3 34 ? -24.762 -24.117 36.852 1.00 16.40 34 ARG F N 1
ATOM 13667 C CA . ARG F 3 34 ? -25.511 -24.790 37.905 1.00 19.24 34 ARG F CA 1
ATOM 13668 C C . ARG F 3 34 ? -25.211 -24.202 39.289 1.00 18.28 34 ARG F C 1
ATOM 13669 O O . ARG F 3 34 ? -26.118 -23.917 40.077 1.00 19.13 34 ARG F O 1
ATOM 13677 N N . LEU F 3 35 ? -23.928 -24.020 39.572 1.00 17.44 35 LEU F N 1
ATOM 13678 C CA . LEU F 3 35 ? -23.483 -23.519 40.868 1.00 19.08 35 LEU F CA 1
ATOM 13679 C C . LEU F 3 35 ? -23.833 -22.045 41.058 1.00 16.94 35 LEU F C 1
ATOM 13680 O O . LEU F 3 35 ? -24.254 -21.633 42.136 1.00 16.59 35 LEU F O 1
ATOM 13685 N N . VAL F 3 36 ? -23.658 -21.250 40.007 1.00 18.47 36 VAL F N 1
ATOM 13686 C CA . VAL F 3 36 ? -24.045 -19.844 40.066 1.00 16.88 36 VAL F CA 1
ATOM 13687 C C . VAL F 3 36 ? -25.536 -19.715 40.336 1.00 17.39 36 VAL F C 1
ATOM 13688 O O . VAL F 3 36 ? -25.960 -18.938 41.192 1.00 19.90 36 VAL F O 1
ATOM 13692 N N . ALA F 3 37 ? -26.329 -20.485 39.599 1.00 15.77 37 ALA F N 1
ATOM 13693 C CA . ALA F 3 37 ? -27.778 -20.457 39.757 1.00 19.69 37 ALA F CA 1
ATOM 13694 C C . ALA F 3 37 ? -28.175 -20.917 41.162 1.00 20.98 37 ALA F C 1
ATOM 13695 O O . ALA F 3 37 ? -29.036 -20.317 41.797 1.00 23.42 37 ALA F O 1
ATOM 13697 N N . LYS F 3 38 ? -27.531 -21.976 41.646 1.00 19.04 38 LYS F N 1
ATOM 13698 C CA . LYS F 3 38 ? -27.764 -22.460 43.003 1.00 20.27 38 LYS F CA 1
ATOM 13699 C C . LYS F 3 38 ? -27.464 -21.365 44.033 1.00 23.68 38 LYS F C 1
ATOM 13700 O O . LYS F 3 38 ? -28.247 -21.128 44.951 1.00 20.72 38 LYS F O 1
ATOM 13706 N N . ALA F 3 39 ? -26.333 -20.689 43.858 1.00 21.75 39 ALA F N 1
ATOM 13707 C CA . ALA F 3 39 ? -25.914 -19.635 44.775 1.00 23.38 39 ALA F CA 1
ATOM 13708 C C . ALA F 3 39 ? -26.818 -18.401 44.716 1.00 20.22 39 ALA F C 1
ATOM 13709 O O . ALA F 3 39 ? -27.096 -17.776 45.743 1.00 20.16 39 ALA F O 1
ATOM 13711 N N . ALA F 3 40 ? -27.282 -18.052 43.519 1.00 17.52 40 ALA F N 1
ATOM 13712 C CA . ALA F 3 40 ? -28.026 -16.810 43.336 1.00 20.26 40 ALA F CA 1
ATOM 13713 C C . ALA F 3 40 ? -29.461 -16.907 43.866 1.00 18.75 40 ALA F C 1
ATOM 13714 O O . ALA F 3 40 ? -30.007 -15.941 44.393 1.00 21.73 40 ALA F O 1
ATOM 13716 N N . GLY F 3 41 ? -30.079 -18.069 43.730 1.00 23.86 41 GLY F N 1
ATOM 13717 C CA . GLY F 3 41 ? -31.433 -18.228 44.230 1.00 21.01 41 GLY F CA 1
ATOM 13718 C C . GLY F 3 41 ? -32.473 -17.722 43.249 1.00 26.03 41 GLY F C 1
ATOM 13719 O O . GLY F 3 41 ? -32.149 -17.372 42.110 1.00 21.36 41 GLY F O 1
ATOM 13720 N N . PRO F 3 42 ? -33.737 -17.677 43.688 1.00 21.45 42 PRO F N 1
ATOM 13721 C CA . PRO F 3 42 ? -34.867 -17.459 42.777 1.00 25.24 42 PRO F CA 1
ATOM 13722 C C . PRO F 3 42 ? -35.113 -16.002 42.387 1.00 25.55 42 PRO F C 1
ATOM 13723 O O . PRO F 3 42 ? -35.778 -15.768 41.377 1.00 27.03 42 PRO F O 1
ATOM 13727 N N . ASN F 3 43 ? -34.613 -15.046 43.162 1.00 19.52 43 ASN F N 1
ATOM 13728 C CA . ASN F 3 43 ? -34.810 -13.641 42.821 1.00 22.52 43 ASN F CA 1
ATOM 13729 C C . ASN F 3 43 ? -33.683 -13.146 41.926 1.00 23.34 43 ASN F C 1
ATOM 13730 O O . ASN F 3 43 ? -32.889 -12.293 42.321 1.00 23.27 43 ASN F O 1
ATOM 13735 N N . THR F 3 44 ? -33.636 -13.689 40.715 1.00 21.05 44 THR F N 1
ATOM 13736 C CA . THR F 3 44 ? -32.485 -13.552 39.843 1.00 20.21 44 THR F CA 1
ATOM 13737 C C . THR F 3 44 ? -32.908 -13.449 38.382 1.00 20.18 44 THR F C 1
ATOM 13738 O O . THR F 3 44 ? -33.820 -14.153 37.939 1.00 19.89 44 THR F O 1
ATOM 13742 N N . ILE F 3 45 ? -32.250 -12.566 37.638 1.00 17.64 45 ILE F N 1
ATOM 13743 C CA . ILE F 3 45 ? -32.428 -12.504 36.197 1.00 17.31 45 ILE F CA 1
ATOM 13744 C C . ILE F 3 45 ? -31.086 -12.789 35.533 1.00 16.42 45 ILE F C 1
ATOM 13745 O O . ILE F 3 45 ? -30.069 -12.203 35.908 1.00 18.88 45 ILE F O 1
ATOM 13750 N N . PHE F 3 46 ? -31.075 -13.700 34.566 1.00 18.68 46 PHE F N 1
ATOM 13751 C CA . PHE F 3 46 ? -29.839 -14.032 33.866 1.00 17.63 46 PHE F CA 1
ATOM 13752 C C . PHE F 3 46 ? -29.761 -13.385 32.494 1.00 20.30 46 PHE F C 1
ATOM 13753 O O . PHE F 3 46 ? -30.751 -13.310 31.773 1.00 16.95 46 PHE F O 1
ATOM 13761 N N . ILE F 3 47 ? -28.564 -12.943 32.130 1.00 14.16 47 ILE F N 1
ATOM 13762 C CA . ILE F 3 47 ? -28.319 -12.405 30.804 1.00 13.68 47 ILE F CA 1
ATOM 13763 C C . ILE F 3 47 ? -27.307 -13.316 30.124 1.00 17.09 47 ILE F C 1
ATOM 13764 O O . ILE F 3 47 ? -26.231 -13.570 30.676 1.00 16.90 47 ILE F O 1
ATOM 13769 N N . GLY F 3 48 ? -27.650 -13.826 28.947 1.00 15.33 48 GLY F N 1
ATOM 13770 C CA . GLY F 3 48 ? -26.764 -14.753 28.258 1.00 16.09 48 GLY F CA 1
ATOM 13771 C C . GLY F 3 48 ? -26.242 -14.258 26.924 1.00 14.55 48 GLY F C 1
ATOM 13772 O O . GLY F 3 48 ? -26.896 -14.448 25.898 1.00 16.07 48 GLY F O 1
ATOM 13773 N N . PRO F 3 49 ? -25.055 -13.622 26.924 1.00 19.28 49 PRO F N 1
ATOM 13774 C CA . PRO F 3 49 ? -24.406 -13.242 25.662 1.00 17.90 49 PRO F CA 1
ATOM 13775 C C . PRO F 3 49 ? -24.140 -14.497 24.845 1.00 18.64 49 PRO F C 1
ATOM 13776 O O . PRO F 3 49 ? -23.936 -15.562 25.430 1.00 16.22 49 PRO F O 1
ATOM 13780 N N . THR F 3 50 ? -24.158 -14.381 23.522 1.00 17.24 50 THR F N 1
ATOM 13781 C CA . THR F 3 50 ? -24.066 -15.559 22.661 1.00 16.79 50 THR F CA 1
ATOM 13782 C C . THR F 3 50 ? -22.789 -16.355 22.910 1.00 18.15 50 THR F C 1
ATOM 13783 O O . THR F 3 50 ? -21.698 -15.788 23.015 1.00 21.40 50 THR F O 1
ATOM 13787 N N . GLY F 3 51 ? -22.948 -17.673 23.020 1.00 18.79 51 GLY F N 1
ATOM 13788 C CA . GLY F 3 51 ? -21.859 -18.598 23.270 1.00 13.70 51 GLY F CA 1
ATOM 13789 C C . GLY F 3 51 ? -22.462 -19.939 23.661 1.00 17.06 51 GLY F C 1
ATOM 13790 O O . GLY F 3 51 ? -23.683 -20.102 23.585 1.00 20.01 51 GLY F O 1
ATOM 13791 N N . CYS F 3 52 ? -21.631 -20.899 24.071 1.00 15.36 52 CYS F N 1
ATOM 13792 C CA . CYS F 3 52 ? -22.136 -22.224 24.465 1.00 15.70 52 CYS F CA 1
ATOM 13793 C C . CYS F 3 52 ? -23.238 -22.158 25.522 1.00 17.16 52 CYS F C 1
ATOM 13794 O O . CYS F 3 52 ? -24.261 -22.811 25.389 1.00 17.84 52 CYS F O 1
ATOM 13797 N N . MET F 3 53 ? -23.049 -21.365 26.571 1.00 17.82 53 MET F N 1
ATOM 13798 C CA . MET F 3 53 ? -24.013 -21.404 27.668 1.00 17.89 53 MET F CA 1
ATOM 13799 C C . MET F 3 53 ? -25.332 -20.756 27.279 1.00 18.12 53 MET F C 1
ATOM 13800 O O . MET F 3 53 ? -26.314 -20.831 28.024 1.00 19.15 53 MET F O 1
ATOM 13805 N N . TYR F 3 54 ? -25.358 -20.141 26.102 1.00 15.67 54 TYR F N 1
ATOM 13806 C CA . TYR F 3 54 ? -26.625 -19.754 25.504 1.00 18.08 54 TYR F CA 1
ATOM 13807 C C . TYR F 3 54 ? -27.120 -20.857 24.560 1.00 18.70 54 TYR F C 1
ATOM 13808 O O . TYR F 3 54 ? -28.207 -21.406 24.756 1.00 21.07 54 TYR F O 1
ATOM 13817 N N . VAL F 3 55 ? -26.325 -21.166 23.540 1.00 17.57 55 VAL F N 1
ATOM 13818 C CA . VAL F 3 55 ? -26.739 -22.087 22.484 1.00 19.56 55 VAL F CA 1
ATOM 13819 C C . VAL F 3 55 ? -26.990 -23.489 23.023 1.00 23.20 55 VAL F C 1
ATOM 13820 O O . VAL F 3 55 ? -28.083 -24.036 22.873 1.00 20.74 55 VAL F O 1
ATOM 13824 N N . ALA F 3 56 ? -25.978 -24.054 23.671 1.00 21.42 56 ALA F N 1
ATOM 13825 C CA . ALA F 3 56 ? -26.071 -25.415 24.192 1.00 23.42 56 ALA F CA 1
ATOM 13826 C C . ALA F 3 56 ? -27.231 -25.576 25.175 1.00 22.56 56 ALA F C 1
ATOM 13827 O O . ALA F 3 56 ? -27.895 -26.610 25.193 1.00 25.05 56 ALA F O 1
ATOM 13829 N N . ASN F 3 57 ? -27.500 -24.537 25.961 1.00 21.23 57 ASN F N 1
ATOM 13830 C CA . ASN F 3 57 ? -28.519 -24.605 27.000 1.00 22.31 57 ASN F CA 1
ATOM 13831 C C . ASN F 3 57 ? -29.955 -24.415 26.518 1.00 24.45 57 ASN F C 1
ATOM 13832 O O . ASN F 3 57 ? -30.883 -24.912 27.157 1.00 25.93 57 ASN F O 1
ATOM 13837 N N . THR F 3 58 ? -30.151 -23.698 25.412 1.00 21.60 58 THR F N 1
ATOM 13838 C CA . THR F 3 58 ? -31.507 -23.435 24.931 1.00 24.16 58 THR F CA 1
ATOM 13839 C C . THR F 3 58 ? -31.906 -24.277 23.721 1.00 28.80 58 THR F C 1
ATOM 13840 O O . THR F 3 58 ? -32.997 -24.101 23.186 1.00 30.04 58 THR F O 1
ATOM 13844 N N . SER F 3 59 ? -31.031 -25.173 23.276 1.00 26.39 59 SER F N 1
ATOM 13845 C CA . SER F 3 59 ? -31.358 -26.045 22.147 1.00 30.97 59 SER F CA 1
ATOM 13846 C C . SER F 3 59 ? -32.398 -27.085 22.553 1.00 29.53 59 SER F C 1
ATOM 13847 O O . SER F 3 59 ? -32.130 -27.903 23.433 1.00 29.48 59 SER F O 1
ATOM 13850 N N . TYR F 3 60 ? -33.587 -27.055 21.950 1.00 27.14 60 TYR F N 1
ATOM 13851 C CA . TYR F 3 60 ? -34.006 -26.014 21.018 1.00 28.89 60 TYR F CA 1
ATOM 13852 C C . TYR F 3 60 ? -35.356 -25.484 21.462 1.00 34.55 60 TYR F C 1
ATOM 13853 O O . TYR F 3 60 ? -36.255 -26.266 21.778 1.00 33.36 60 TYR F O 1
ATOM 13862 N N . GLY F 3 61 ? -35.493 -24.161 21.497 1.00 25.67 61 GLY F N 1
ATOM 13863 C CA . GLY F 3 61 ? -36.737 -23.537 21.903 1.00 25.83 61 GLY F CA 1
ATOM 13864 C C . GLY F 3 61 ? -37.105 -23.839 23.340 1.00 28.24 61 GLY F C 1
ATOM 13865 O O . GLY F 3 61 ? -38.283 -23.964 23.677 1.00 28.94 61 GLY F O 1
ATOM 13866 N N . CYS F 3 62 ? -36.098 -23.964 24.196 1.00 24.84 62 CYS F N 1
ATOM 13867 C CA . CYS F 3 62 ? -36.345 -24.263 25.605 1.00 25.93 62 CYS F CA 1
ATOM 13868 C C . CYS F 3 62 ? -35.198 -23.748 26.461 1.00 28.07 62 CYS F C 1
ATOM 13869 O O . CYS F 3 62 ? -34.400 -22.940 26.006 1.00 26.49 62 CYS F O 1
ATOM 13872 N N . GLY F 3 63 ? -35.111 -24.215 27.701 1.00 28.44 63 GLY F N 1
ATOM 13873 C CA . GLY F 3 63 ? -34.051 -23.765 28.582 1.00 24.51 63 GLY F CA 1
ATOM 13874 C C . GLY F 3 63 ? -34.102 -24.442 29.929 1.00 23.93 63 GLY F C 1
ATOM 13875 O O . GLY F 3 63 ? -35.124 -25.014 30.292 1.00 27.99 63 GLY F O 1
ATOM 13876 N N . PRO F 3 64 ? -32.988 -24.387 30.671 1.00 21.87 64 PRO F N 1
ATOM 13877 C CA . PRO F 3 64 ? -32.844 -25.037 31.974 1.00 21.79 64 PRO F CA 1
ATOM 13878 C C . PRO F 3 64 ? -32.920 -24.097 33.172 1.00 21.61 64 PRO F C 1
ATOM 13879 O O . PRO F 3 64 ? -32.698 -24.556 34.294 1.00 24.18 64 PRO F O 1
ATOM 13883 N N . TRP F 3 65 ? -33.219 -22.821 32.956 1.00 21.36 65 TRP F N 1
ATOM 13884 C CA . TRP F 3 65 ? -33.276 -21.872 34.063 1.00 19.78 65 TRP F CA 1
ATOM 13885 C C . TRP F 3 65 ? -34.678 -21.760 34.648 1.00 23.52 65 TRP F C 1
ATOM 13886 O O . TRP F 3 65 ? -35.644 -21.523 33.923 1.00 23.44 65 TRP F O 1
ATOM 13897 N N . ARG F 3 66 ? -34.784 -21.936 35.965 1.00 27.15 66 ARG F N 1
ATOM 13898 C CA . ARG F 3 66 ? -36.062 -21.792 36.662 1.00 23.78 66 ARG F CA 1
ATOM 13899 C C . ARG F 3 66 ? -36.431 -20.329 36.839 1.00 25.92 66 ARG F C 1
ATOM 13900 O O . ARG F 3 66 ? -37.574 -19.997 37.165 1.00 25.36 66 ARG F O 1
ATOM 13908 N N . VAL F 3 67 ? -35.445 -19.462 36.641 1.00 22.93 67 VAL F N 1
ATOM 13909 C CA . VAL F 3 67 ? -35.620 -18.027 36.796 1.00 20.26 67 VAL F CA 1
ATOM 13910 C C . VAL F 3 67 ? -35.696 -17.385 35.408 1.00 22.68 67 VAL F C 1
ATOM 13911 O O . VAL F 3 67 ? -35.437 -18.056 34.405 1.00 21.78 67 VAL F O 1
ATOM 13915 N N . PRO F 3 68 ? -36.059 -16.094 35.331 1.00 21.96 68 PRO F N 1
ATOM 13916 C CA . PRO F 3 68 ? -36.062 -15.494 33.992 1.00 24.99 68 PRO F CA 1
ATOM 13917 C C . PRO F 3 68 ? -34.658 -15.354 33.403 1.00 19.59 68 PRO F C 1
ATOM 13918 O O . PRO F 3 68 ? -33.672 -15.264 34.136 1.00 20.60 68 PRO F O 1
ATOM 13922 N N . TRP F 3 69 ? -34.593 -15.353 32.076 1.00 19.54 69 TRP F N 1
ATOM 13923 C CA . TRP F 3 69 ? -33.343 -15.323 31.327 1.00 17.64 69 TRP F CA 1
ATOM 13924 C C . TRP F 3 69 ? -33.587 -14.587 30.012 1.00 21.42 69 TRP F C 1
ATOM 13925 O O . TRP F 3 69 ? -34.676 -14.681 29.445 1.00 20.55 69 TRP F O 1
ATOM 13936 N N . ILE F 3 70 ? -32.600 -13.839 29.530 1.00 17.30 70 ILE F N 1
ATOM 13937 C CA . ILE F 3 70 ? -32.732 -13.231 28.212 1.00 15.95 70 ILE F CA 1
ATOM 13938 C C . ILE F 3 70 ? -31.434 -13.319 27.416 1.00 19.60 70 ILE F C 1
ATOM 13939 O O . ILE F 3 70 ? -30.332 -13.209 27.963 1.00 16.91 70 ILE F O 1
ATOM 13944 N N . HIS F 3 71 ? -31.584 -13.522 26.114 1.00 17.74 71 HIS F N 1
ATOM 13945 C CA . HIS F 3 71 ? -30.462 -13.547 25.197 1.00 17.42 71 HIS F CA 1
ATOM 13946 C C . HIS F 3 71 ? -29.878 -12.158 24.992 1.00 19.15 71 HIS F C 1
ATOM 13947 O O . HIS F 3 71 ? -30.614 -11.197 24.796 1.00 19.03 71 HIS F O 1
ATOM 13954 N N . ALA F 3 72 ? -28.554 -12.063 25.032 1.00 14.12 72 ALA F N 1
ATOM 13955 C CA . ALA F 3 72 ? -27.861 -10.843 24.649 1.00 15.72 72 ALA F CA 1
ATOM 13956 C C . ALA F 3 72 ? -26.913 -11.133 23.485 1.00 18.57 72 ALA F C 1
ATOM 13957 O O . ALA F 3 72 ? -26.505 -12.275 23.272 1.00 16.95 72 ALA F O 1
ATOM 13959 N N . GLN F 3 73 ? -26.573 -10.105 22.719 1.00 17.39 73 GLN F N 1
ATOM 13960 C CA . GLN F 3 73 ? -25.547 -10.262 21.702 1.00 18.42 73 GLN F CA 1
ATOM 13961 C C . GLN F 3 73 ? -24.231 -10.498 22.438 1.00 17.75 73 GLN F C 1
ATOM 13962 O O . GLN F 3 73 ? -24.068 -10.085 23.592 1.00 16.41 73 GLN F O 1
ATOM 13968 N N . ILE F 3 74 ? -23.286 -11.153 21.784 1.00 17.92 74 ILE F N 1
ATOM 13969 C CA . ILE F 3 74 ? -21.987 -11.356 22.415 1.00 14.77 74 ILE F CA 1
ATOM 13970 C C . ILE F 3 74 ? -21.304 -10.007 22.654 1.00 15.31 74 ILE F C 1
ATOM 13971 O O . ILE F 3 74 ? -20.423 -9.881 23.508 1.00 17.28 74 ILE F O 1
ATOM 13976 N N . THR F 3 75 ? -21.743 -8.995 21.913 1.00 14.04 75 THR F N 1
ATOM 13977 C CA . THR F 3 75 ? -21.158 -7.657 21.955 1.00 15.20 75 THR F CA 1
ATOM 13978 C C . THR F 3 75 ? -21.650 -6.773 23.105 1.00 19.05 75 THR F C 1
ATOM 13979 O O . THR F 3 75 ? -21.019 -5.748 23.408 1.00 17.49 75 THR F O 1
ATOM 13983 N N . ASN F 3 76 ? -22.782 -7.132 23.720 1.00 13.92 76 ASN F N 1
ATOM 13984 C CA . ASN F 3 76 ? -23.477 -6.183 24.596 1.00 17.74 76 ASN F CA 1
ATOM 13985 C C . ASN F 3 76 ? -23.984 -6.700 25.942 1.00 19.69 76 ASN F C 1
ATOM 13986 O O . ASN F 3 76 ? -24.875 -6.080 26.520 1.00 19.05 76 ASN F O 1
ATOM 13991 N N . GLY F 3 77 ? -23.439 -7.813 26.432 1.00 16.89 77 GLY F N 1
ATOM 13992 C CA . GLY F 3 77 ? -23.881 -8.383 27.699 1.00 14.87 77 GLY F CA 1
ATOM 13993 C C . GLY F 3 77 ? -23.975 -7.352 28.816 1.00 16.46 77 GLY F C 1
ATOM 13994 O O . GLY F 3 77 ? -24.986 -7.274 29.518 1.00 16.84 77 GLY F O 1
ATOM 13995 N N . GLY F 3 78 ? -22.933 -6.537 28.958 1.00 15.89 78 GLY F N 1
ATOM 13996 C CA . GLY F 3 78 ? -22.883 -5.528 30.005 1.00 15.54 78 GLY F CA 1
ATOM 13997 C C . GLY F 3 78 ? -23.930 -4.445 29.829 1.00 18.35 78 GLY F C 1
ATOM 13998 O O . GLY F 3 78 ? -24.494 -3.937 30.813 1.00 14.79 78 GLY F O 1
ATOM 13999 N N . ALA F 3 79 ? -24.204 -4.104 28.573 1.00 12.88 79 ALA F N 1
ATOM 14000 C CA . ALA F 3 79 ? -25.149 -3.039 28.266 1.00 19.17 79 ALA F CA 1
ATOM 14001 C C . ALA F 3 79 ? -26.585 -3.515 28.466 1.00 16.02 79 ALA F C 1
ATOM 14002 O O . ALA F 3 79 ? -27.426 -2.767 28.964 1.00 17.61 79 ALA F O 1
ATOM 14004 N N . VAL F 3 80 ? -26.865 -4.762 28.093 1.00 17.62 80 VAL F N 1
ATOM 14005 C CA . VAL F 3 80 ? -28.208 -5.314 28.271 1.00 15.56 80 VAL F CA 1
ATOM 14006 C C . VAL F 3 80 ? -28.561 -5.382 29.761 1.00 19.59 80 VAL F C 1
ATOM 14007 O O . VAL F 3 80 ? -29.664 -5.010 30.165 1.00 20.11 80 VAL F O 1
ATOM 14011 N N . ALA F 3 81 ? -27.617 -5.840 30.578 1.00 17.32 81 ALA F N 1
ATOM 14012 C CA . ALA F 3 81 ? -27.832 -5.899 32.018 1.00 17.98 81 ALA F CA 1
ATOM 14013 C C . ALA F 3 81 ? -27.982 -4.503 32.617 1.00 19.23 81 ALA F C 1
ATOM 14014 O O . ALA F 3 81 ? -28.759 -4.315 33.558 1.00 17.96 81 ALA F O 1
ATOM 14016 N N . SER F 3 82 ? -27.228 -3.540 32.084 1.00 14.93 82 SER F N 1
ATOM 14017 C CA . SER F 3 82 ? -27.345 -2.152 32.524 1.00 14.96 82 SER F CA 1
ATOM 14018 C C . SER F 3 82 ? -28.773 -1.653 32.354 1.00 15.14 82 SER F C 1
ATOM 14019 O O . SER F 3 82 ? -29.298 -0.950 33.217 1.00 17.23 82 SER F O 1
ATOM 14022 N N . GLY F 3 83 ? -29.390 -2.016 31.233 1.00 16.19 83 GLY F N 1
ATOM 14023 C CA . GLY F 3 83 ? -30.740 -1.579 30.923 1.00 19.07 83 GLY F CA 1
ATOM 14024 C C . GLY F 3 83 ? -31.814 -2.258 31.753 1.00 18.33 83 GLY F C 1
ATOM 14025 O O . GLY F 3 83 ? -32.822 -1.644 32.108 1.00 19.32 83 GLY F O 1
ATOM 14026 N N . ILE F 3 84 ? -31.612 -3.536 32.049 1.00 16.34 84 ILE F N 1
ATOM 14027 C CA . ILE F 3 84 ? -32.516 -4.257 32.942 1.00 20.23 84 ILE F CA 1
ATOM 14028 C C . ILE F 3 84 ? -32.498 -3.622 34.337 1.00 16.68 84 ILE F C 1
ATOM 14029 O O . ILE F 3 84 ? -33.546 -3.382 34.940 1.00 19.03 84 ILE F O 1
ATOM 14034 N N . GLU F 3 85 ? -31.302 -3.325 34.828 1.00 17.66 85 GLU F N 1
ATOM 14035 C CA . GLU F 3 85 ? -31.125 -2.673 36.124 1.00 18.60 85 GLU F CA 1
ATOM 14036 C C . GLU F 3 85 ? -31.731 -1.279 36.166 1.00 19.14 85 GLU F C 1
ATOM 14037 O O . GLU F 3 85 ? -32.345 -0.893 37.165 1.00 18.99 85 GLU F O 1
ATOM 14043 N N . ALA F 3 86 ? -31.537 -0.516 35.094 1.00 19.93 86 ALA F N 1
ATOM 14044 C CA . ALA F 3 86 ? -32.056 0.844 35.033 1.00 18.28 86 ALA F CA 1
ATOM 14045 C C . ALA F 3 86 ? -33.573 0.793 35.031 1.00 18.61 86 ALA F C 1
ATOM 14046 O O . ALA F 3 86 ? -34.236 1.604 35.682 1.00 21.55 86 ALA F O 1
ATOM 14048 N N . ALA F 3 87 ? -34.113 -0.176 34.301 1.00 17.35 87 ALA F N 1
ATOM 14049 C CA . ALA F 3 87 ? -35.557 -0.349 34.217 1.00 19.67 87 ALA F CA 1
ATOM 14050 C C . ALA F 3 87 ? -36.144 -0.650 35.597 1.00 21.95 87 ALA F C 1
ATOM 14051 O O . ALA F 3 87 ? -37.083 0.016 36.037 1.00 20.92 87 ALA F O 1
ATOM 14053 N N . TYR F 3 88 ? -35.590 -1.644 36.284 1.00 22.24 88 TYR F N 1
ATOM 14054 C CA . TYR F 3 88 ? -36.105 -1.994 37.606 1.00 22.13 88 TYR F CA 1
ATOM 14055 C C . TYR F 3 88 ? -35.990 -0.821 38.571 1.00 22.69 88 TYR F C 1
ATOM 14056 O O . TYR F 3 88 ? -36.922 -0.558 39.320 1.00 21.53 88 TYR F O 1
ATOM 14065 N N . LYS F 3 89 ? -34.864 -0.109 38.540 1.00 21.87 89 LYS F N 1
ATOM 14066 C CA . LYS F 3 89 ? -34.698 1.097 39.358 1.00 24.37 89 LYS F CA 1
ATOM 14067 C C . LYS F 3 89 ? -35.811 2.098 39.087 1.00 25.15 89 LYS F C 1
ATOM 14068 O O . LYS F 3 89 ? -36.461 2.574 40.011 1.00 24.18 89 LYS F O 1
ATOM 14074 N N . ALA F 3 90 ? -36.026 2.408 37.811 1.00 22.69 90 ALA F N 1
ATOM 14075 C CA . ALA F 3 90 ? -37.032 3.392 37.420 1.00 24.03 90 ALA F CA 1
ATOM 14076 C C . ALA F 3 90 ? -38.455 2.904 37.697 1.00 23.72 90 ALA F C 1
ATOM 14077 O O . ALA F 3 90 ? -39.271 3.654 38.228 1.00 21.31 90 ALA F O 1
ATOM 14079 N N . MET F 3 91 ? -38.750 1.657 37.334 1.00 21.72 91 MET F N 1
ATOM 14080 C CA . MET F 3 91 ? -40.094 1.113 37.514 1.00 25.43 91 MET F CA 1
ATOM 14081 C C . MET F 3 91 ? -40.488 1.074 38.988 1.00 27.35 91 MET F C 1
ATOM 14082 O O . MET F 3 91 ? -41.626 1.378 39.342 1.00 26.43 91 MET F O 1
ATOM 14087 N N . ILE F 3 92 ? -39.541 0.709 39.846 1.00 24.74 92 ILE F N 1
ATOM 14088 C CA . ILE F 3 92 ? -39.799 0.672 41.280 1.00 25.11 92 ILE F CA 1
ATOM 14089 C C . ILE F 3 92 ? -39.986 2.086 41.824 1.00 25.66 92 ILE F C 1
ATOM 14090 O O . ILE F 3 92 ? -40.939 2.351 42.556 1.00 24.79 92 ILE F O 1
ATOM 14095 N N . ARG F 3 93 ? -39.095 2.997 41.444 1.00 23.02 93 ARG F N 1
ATOM 14096 C CA . ARG F 3 93 ? -39.191 4.384 41.887 1.00 24.41 93 ARG F CA 1
ATOM 14097 C C . ARG F 3 93 ? -40.488 5.058 41.447 1.00 25.91 93 ARG F C 1
ATOM 14098 O O . ARG F 3 93 ? -41.091 5.811 42.208 1.00 23.55 93 ARG F O 1
ATOM 14106 N N . LYS F 3 94 ? -40.912 4.791 40.217 1.00 24.72 94 LYS F N 1
ATOM 14107 C CA . LYS F 3 94 ? -42.072 5.472 39.650 1.00 26.88 94 LYS F CA 1
ATOM 14108 C C . LYS F 3 94 ? -43.360 4.717 39.974 1.00 28.09 94 LYS F C 1
ATOM 14109 O O . LYS F 3 94 ? -44.431 5.052 39.471 1.00 28.95 94 LYS F O 1
ATOM 14115 N N . LYS F 3 95 ? -43.232 3.700 40.823 1.00 29.45 95 LYS F N 1
ATOM 14116 C CA . LYS F 3 95 ? -44.366 2.921 41.310 1.00 27.02 95 LYS F CA 1
ATOM 14117 C C . LYS F 3 95 ? -45.168 2.299 40.176 1.00 33.49 95 LYS F C 1
ATOM 14118 O O . LYS F 3 95 ? -46.401 2.347 40.180 1.00 30.18 95 LYS F O 1
ATOM 14124 N N . LYS F 3 96 ? -44.466 1.719 39.207 1.00 28.94 96 LYS F N 1
ATOM 14125 C CA . LYS F 3 96 ? -45.122 1.076 38.073 1.00 29.98 96 LYS F CA 1
ATOM 14126 C C . LYS F 3 96 ? -44.953 -0.437 38.141 1.00 30.35 96 LYS F C 1
ATOM 14127 O O . LYS F 3 96 ? -45.437 -1.164 37.276 1.00 29.87 96 LYS F O 1
ATOM 14133 N N . THR F 3 97 ? -44.255 -0.903 39.171 1.00 27.58 97 THR F N 1
ATOM 14134 C CA . THR F 3 97 ? -44.138 -2.331 39.433 1.00 32.77 97 THR F CA 1
ATOM 14135 C C . THR F 3 97 ? -44.056 -2.569 40.936 1.00 35.63 97 THR F C 1
ATOM 14136 O O . THR F 3 97 ? -43.546 -1.726 41.680 1.00 33.01 97 THR F O 1
ATOM 14140 N N . ASP F 3 98 ? -44.572 -3.708 41.386 1.00 31.64 98 ASP F N 1
ATOM 14141 C CA . ASP F 3 98 ? -44.452 -4.072 42.793 1.00 37.93 98 ASP F CA 1
ATOM 14142 C C . ASP F 3 98 ? -43.378 -5.145 42.962 1.00 38.31 98 ASP F C 1
ATOM 14143 O O . ASP F 3 98 ? -43.152 -5.644 44.067 1.00 33.29 98 ASP F O 1
ATOM 14148 N N . ALA F 3 99 ? -42.700 -5.477 41.866 1.00 32.47 99 ALA F N 1
ATOM 14149 C CA . ALA F 3 99 ? -41.605 -6.443 41.914 1.00 34.08 99 ALA F CA 1
ATOM 14150 C C . ALA F 3 99 ? -40.470 -5.928 42.787 1.00 32.19 99 ALA F C 1
ATOM 14151 O O . ALA F 3 99 ? -40.238 -4.724 42.874 1.00 31.49 99 ALA F O 1
ATOM 14153 N N . GLU F 3 100 ? -39.766 -6.847 43.440 1.00 34.14 100 GLU F N 1
ATOM 14154 C CA . GLU F 3 100 ? -38.612 -6.489 44.256 1.00 32.94 100 GLU F CA 1
ATOM 14155 C C . GLU F 3 100 ? -37.376 -6.363 43.374 1.00 32.87 100 GLU F C 1
ATOM 14156 O O . GLU F 3 100 ? -37.339 -6.907 42.268 1.00 27.92 100 GLU F O 1
ATOM 14162 N N . PHE F 3 101 ? -36.363 -5.645 43.846 1.00 29.64 101 PHE F N 1
ATOM 14163 C CA . PHE F 3 101 ? -35.154 -5.523 43.046 1.00 28.89 101 PHE F CA 1
ATOM 14164 C C . PHE F 3 101 ? -34.438 -6.866 42.999 1.00 24.96 101 PHE F C 1
ATOM 14165 O O . PHE F 3 101 ? -34.176 -7.466 44.036 1.00 22.24 101 PHE F O 1
ATOM 14173 N N . PRO F 3 102 ? -34.148 -7.353 41.784 1.00 24.08 102 PRO F N 1
ATOM 14174 C CA . PRO F 3 102 ? -33.622 -8.705 41.593 1.00 20.39 102 PRO F CA 1
ATOM 14175 C C . PRO F 3 102 ? -32.102 -8.769 41.505 1.00 20.32 102 PRO F C 1
ATOM 14176 O O . PRO F 3 102 ? -31.452 -7.758 41.240 1.00 22.21 102 PRO F O 1
ATOM 14180 N N . ASN F 3 103 ? -31.550 -9.956 41.732 1.00 19.46 103 ASN F N 1
ATOM 14181 C CA . ASN F 3 103 ? -30.182 -10.255 41.332 1.00 22.26 103 ASN F CA 1
ATOM 14182 C C . ASN F 3 103 ? -30.092 -10.203 39.813 1.00 21.59 103 ASN F C 1
ATOM 14183 O O . ASN F 3 103 ? -30.877 -10.852 39.121 1.00 24.17 103 ASN F O 1
ATOM 14188 N N . ILE F 3 104 ? -29.149 -9.431 39.290 1.00 22.26 104 ILE F N 1
ATOM 14189 C CA . ILE F 3 104 ? -28.981 -9.325 37.845 1.00 21.40 104 ILE F CA 1
ATOM 14190 C C . ILE F 3 104 ? -27.596 -9.842 37.463 1.00 17.11 104 ILE F C 1
ATOM 14191 O O . ILE F 3 104 ? -26.582 -9.282 37.881 1.00 19.30 104 ILE F O 1
ATOM 14196 N N . ILE F 3 105 ? -27.556 -10.927 36.693 1.00 13.90 105 ILE F N 1
ATOM 14197 C CA . ILE F 3 105 ? -26.298 -11.635 36.454 1.00 18.23 105 ILE F CA 1
ATOM 14198 C C . ILE F 3 105 ? -26.005 -11.875 34.975 1.00 16.66 105 ILE F C 1
ATOM 14199 O O . ILE F 3 105 ? -26.804 -12.473 34.264 1.00 16.06 105 ILE F O 1
ATOM 14204 N N . VAL F 3 106 ? -24.846 -11.414 34.519 1.00 14.82 106 VAL F N 1
ATOM 14205 C CA . VAL F 3 106 ? -24.399 -11.708 33.164 1.00 15.18 106 VAL F CA 1
ATOM 14206 C C . VAL F 3 106 ? -23.516 -12.958 33.178 1.00 15.98 106 VAL F C 1
ATOM 14207 O O . VAL F 3 106 ? -22.568 -13.052 33.972 1.00 17.07 106 VAL F O 1
ATOM 14211 N N . MET F 3 107 ? -23.831 -13.906 32.301 1.00 15.84 107 MET F N 1
ATOM 14212 C CA . MET F 3 107 ? -23.022 -15.109 32.128 1.00 19.54 107 MET F CA 1
ATOM 14213 C C . MET F 3 107 ? -22.324 -15.078 30.770 1.00 19.52 107 MET F C 1
ATOM 14214 O O . MET F 3 107 ? -22.704 -15.788 29.839 1.00 20.06 107 MET F O 1
ATOM 14219 N N . ALA F 3 108 ? -21.310 -14.232 30.668 1.00 17.81 108 ALA F N 1
ATOM 14220 C CA . ALA F 3 108 ? -20.566 -14.064 29.429 1.00 21.62 108 ALA F CA 1
ATOM 14221 C C . ALA F 3 108 ? -19.457 -15.091 29.315 1.00 18.37 108 ALA F C 1
ATOM 14222 O O . ALA F 3 108 ? -18.813 -15.423 30.302 1.00 18.60 108 ALA F O 1
ATOM 14224 N N . GLY F 3 109 ? -19.242 -15.594 28.106 1.00 15.94 109 GLY F N 1
ATOM 14225 C CA . GLY F 3 109 ? -18.088 -16.431 27.840 1.00 16.60 109 GLY F CA 1
ATOM 14226 C C . GLY F 3 109 ? -16.869 -15.535 27.777 1.00 19.85 109 GLY F C 1
ATOM 14227 O O . GLY F 3 109 ? -16.994 -14.307 27.832 1.00 16.89 109 GLY F O 1
ATOM 14228 N N . ASP F 3 110 ? -15.688 -16.132 27.653 1.00 16.97 110 ASP F N 1
ATOM 14229 C CA . ASP F 3 110 ? -14.461 -15.341 27.644 1.00 22.17 110 ASP F CA 1
ATOM 14230 C C . ASP F 3 110 ? -14.419 -14.401 26.441 1.00 18.94 110 ASP F C 1
ATOM 14231 O O . ASP F 3 110 ? -13.947 -13.263 26.549 1.00 18.65 110 ASP F O 1
ATOM 14236 N N . GLY F 3 111 ? -14.920 -14.867 25.303 1.00 18.24 111 GLY F N 1
ATOM 14237 C CA . GLY F 3 111 ? -15.095 -13.985 24.166 1.00 18.57 111 GLY F CA 1
ATOM 14238 C C . GLY F 3 111 ? -15.964 -12.800 24.553 1.00 18.34 111 GLY F C 1
ATOM 14239 O O . GLY F 3 111 ? -15.571 -11.643 24.388 1.00 20.41 111 GLY F O 1
ATOM 14240 N N . GLY F 3 112 ? -17.143 -13.094 25.092 1.00 14.84 112 GLY F N 1
ATOM 14241 C CA . GLY F 3 112 ? -18.080 -12.063 25.495 1.00 16.86 112 GLY F CA 1
ATOM 14242 C C . GLY F 3 112 ? -17.697 -11.239 26.719 1.00 18.67 112 GLY F C 1
ATOM 14243 O O . GLY F 3 112 ? -18.439 -10.334 27.112 1.00 17.91 112 GLY F O 1
ATOM 14244 N N . ALA F 3 113 ? -16.545 -11.521 27.324 1.00 17.29 113 ALA F N 1
ATOM 14245 C CA . ALA F 3 113 ? -16.155 -10.762 28.507 1.00 15.61 113 ALA F CA 1
ATOM 14246 C C . ALA F 3 113 ? -14.857 -9.983 28.314 1.00 17.17 113 ALA F C 1
ATOM 14247 O O . ALA F 3 113 ? -14.753 -8.842 28.757 1.00 14.97 113 ALA F O 1
ATOM 14249 N N . VAL F 3 114 ? -13.876 -10.593 27.647 1.00 18.42 114 VAL F N 1
ATOM 14250 C CA . VAL F 3 114 ? -12.539 -10.009 27.562 1.00 14.65 114 VAL F CA 1
ATOM 14251 C C . VAL F 3 114 ? -12.139 -9.486 26.176 1.00 15.32 114 VAL F C 1
ATOM 14252 O O . VAL F 3 114 ? -11.137 -8.785 26.047 1.00 17.09 114 VAL F O 1
ATOM 14256 N N . ASP F 3 115 ? -12.915 -9.829 25.151 1.00 18.53 115 ASP F N 1
ATOM 14257 C CA . ASP F 3 115 ? -12.534 -9.585 23.757 1.00 15.15 115 ASP F CA 1
ATOM 14258 C C . ASP F 3 115 ? -13.527 -8.637 23.090 1.00 19.97 115 ASP F C 1
ATOM 14259 O O . ASP F 3 115 ? -13.271 -7.432 22.973 1.00 20.60 115 ASP F O 1
ATOM 14264 N N . ILE F 3 116 ? -14.666 -9.189 22.675 1.00 14.72 116 ILE F N 1
ATOM 14265 C CA . ILE F 3 116 ? -15.704 -8.436 21.981 1.00 17.00 116 ILE F CA 1
ATOM 14266 C C . ILE F 3 116 ? -16.751 -7.838 22.926 1.00 16.05 116 ILE F C 1
ATOM 14267 O O . ILE F 3 116 ? -17.528 -6.971 22.521 1.00 18.79 116 ILE F O 1
ATOM 14272 N N . GLY F 3 117 ? -16.776 -8.291 24.179 1.00 15.29 117 GLY F N 1
ATOM 14273 C CA . GLY F 3 117 ? -17.714 -7.756 25.156 1.00 15.62 117 GLY F CA 1
ATOM 14274 C C . GLY F 3 117 ? -17.110 -6.849 26.220 1.00 15.05 117 GLY F C 1
ATOM 14275 O O . GLY F 3 117 ? -17.810 -6.407 27.142 1.00 16.20 117 GLY F O 1
ATOM 14276 N N . LEU F 3 118 ? -15.816 -6.560 26.092 1.00 13.91 118 LEU F N 1
ATOM 14277 C CA . LEU F 3 118 ? -15.072 -5.827 27.118 1.00 14.83 118 LEU F CA 1
ATOM 14278 C C . LEU F 3 118 ? -15.534 -4.384 27.302 1.00 16.04 118 LEU F C 1
ATOM 14279 O O . LEU F 3 118 ? -15.659 -3.899 28.425 1.00 15.32 118 LEU F O 1
ATOM 14284 N N . GLN F 3 119 ? -15.750 -3.696 26.192 1.00 12.77 119 GLN F N 1
ATOM 14285 C CA . GLN F 3 119 ? -16.143 -2.296 26.219 1.00 15.80 119 GLN F CA 1
ATOM 14286 C C . GLN F 3 119 ? -17.462 -2.117 26.980 1.00 18.93 119 GLN F C 1
ATOM 14287 O O . GLN F 3 119 ? -17.631 -1.168 27.752 1.00 17.86 119 GLN F O 1
ATOM 14293 N N . ALA F 3 120 ? -18.391 -3.042 26.768 1.00 13.44 120 ALA F N 1
ATOM 14294 C CA . ALA F 3 120 ? -19.691 -2.951 27.418 1.00 18.00 120 ALA F CA 1
ATOM 14295 C C . ALA F 3 120 ? -19.588 -3.358 28.890 1.00 19.18 120 ALA F C 1
ATOM 14296 O O . ALA F 3 120 ? -20.350 -2.877 29.727 1.00 16.11 120 ALA F O 1
ATOM 14298 N N . LEU F 3 121 ? -18.638 -4.234 29.202 1.00 15.72 121 LEU F N 1
ATOM 14299 C CA . LEU F 3 121 ? -18.375 -4.593 30.593 1.00 16.14 121 LEU F CA 1
ATOM 14300 C C . LEU F 3 121 ? -17.793 -3.397 31.344 1.00 17.37 121 LEU F C 1
ATOM 14301 O O . LEU F 3 121 ? -18.292 -3.020 32.400 1.00 17.18 121 LEU F O 1
ATOM 14306 N N . SER F 3 122 ? -16.750 -2.791 30.786 1.00 16.59 122 SER F N 1
ATOM 14307 C CA . SER F 3 122 ? -16.092 -1.652 31.422 1.00 18.48 122 SER F CA 1
ATOM 14308 C C . SER F 3 122 ? -17.057 -0.502 31.674 1.00 17.75 122 SER F C 1
ATOM 14309 O O . SER F 3 122 ? -17.023 0.131 32.725 1.00 15.74 122 SER F O 1
ATOM 14312 N N . ALA F 3 123 ? -17.921 -0.238 30.697 1.00 18.91 123 ALA F N 1
ATOM 14313 C CA . ALA F 3 123 ? -18.909 0.828 30.823 1.00 17.62 123 ALA F CA 1
ATOM 14314 C C . ALA F 3 123 ? -19.934 0.549 31.923 1.00 19.23 123 ALA F C 1
ATOM 14315 O O . ALA F 3 123 ? -20.377 1.463 32.623 1.00 17.38 123 ALA F O 1
ATOM 14317 N N . MET F 3 124 ? -20.324 -0.713 32.065 1.00 18.17 124 MET F N 1
ATOM 14318 C CA . MET F 3 124 ? -21.279 -1.071 33.107 1.00 18.56 124 MET F CA 1
ATOM 14319 C C . MET F 3 124 ? -20.639 -0.836 34.469 1.00 17.56 124 MET F C 1
ATOM 14320 O O . MET F 3 124 ? -21.295 -0.345 35.385 1.00 16.41 124 MET F O 1
ATOM 14325 N N . LEU F 3 125 ? -19.352 -1.150 34.596 1.00 15.12 125 LEU F N 1
ATOM 14326 C CA . LEU F 3 125 ? -18.644 -0.902 35.852 1.00 19.74 125 LEU F CA 1
ATOM 14327 C C . LEU F 3 125 ? -18.485 0.594 36.098 1.00 20.44 125 LEU F C 1
ATOM 14328 O O . LEU F 3 125 ? -18.563 1.055 37.239 1.00 18.77 125 LEU F O 1
ATOM 14333 N N . TYR F 3 126 ? -18.248 1.351 35.029 1.00 17.98 126 TYR F N 1
ATOM 14334 C CA . TYR F 3 126 ? -18.076 2.794 35.164 1.00 19.92 126 TYR F CA 1
ATOM 14335 C C . TYR F 3 126 ? -19.358 3.442 35.678 1.00 18.62 126 TYR F C 1
ATOM 14336 O O . TYR F 3 126 ? -19.316 4.305 36.559 1.00 19.43 126 TYR F O 1
ATOM 14345 N N . ARG F 3 127 ? -20.496 3.012 35.141 1.00 18.42 127 ARG F N 1
ATOM 14346 C CA . ARG F 3 127 ? -21.778 3.597 35.517 1.00 19.34 127 ARG F CA 1
ATOM 14347 C C . ARG F 3 127 ? -22.285 3.106 36.875 1.00 20.92 127 ARG F C 1
ATOM 14348 O O . ARG F 3 127 ? -23.176 3.715 37.467 1.00 20.58 127 ARG F O 1
ATOM 14356 N N . GLY F 3 128 ? -21.726 2.001 37.358 1.00 19.13 128 GLY F N 1
ATOM 14357 C CA . GLY F 3 128 ? -21.990 1.544 38.713 1.00 23.91 128 GLY F CA 1
ATOM 14358 C C . GLY F 3 128 ? -23.321 0.845 38.919 1.00 20.01 128 GLY F C 1
ATOM 14359 O O . GLY F 3 128 ? -23.890 0.903 40.009 1.00 22.46 128 GLY F O 1
ATOM 14360 N N . HIS F 3 129 ? -23.816 0.170 37.887 1.00 17.43 129 HIS F N 1
ATOM 14361 C CA . HIS F 3 129 ? -25.064 -0.576 38.014 1.00 18.07 129 HIS F CA 1
ATOM 14362 C C . HIS F 3 129 ? -24.902 -1.708 39.025 1.00 20.12 129 HIS F C 1
ATOM 14363 O O . HIS F 3 129 ? -23.826 -2.285 39.163 1.00 19.50 129 HIS F O 1
ATOM 14370 N N . ASP F 3 130 ? -25.979 -2.014 39.731 1.00 16.37 130 ASP F N 1
ATOM 14371 C CA . ASP F 3 130 ? -25.977 -3.090 40.712 1.00 20.97 130 ASP F CA 1
ATOM 14372 C C . ASP F 3 130 ? -26.152 -4.415 39.965 1.00 20.82 130 ASP F C 1
ATOM 14373 O O . ASP F 3 130 ? -27.252 -4.966 39.883 1.00 18.38 130 ASP F O 1
ATOM 14378 N N . VAL F 3 131 ? -25.054 -4.900 39.389 1.00 17.68 131 VAL F N 1
ATOM 14379 C CA . VAL F 3 131 ? -25.085 -6.049 38.484 1.00 18.30 131 VAL F CA 1
ATOM 14380 C C . VAL F 3 131 ? -23.855 -6.916 38.730 1.00 17.00 131 VAL F C 1
ATOM 14381 O O . VAL F 3 131 ? -22.763 -6.393 38.933 1.00 15.71 131 VAL F O 1
ATOM 14385 N N . LEU F 3 132 ? -24.033 -8.233 38.728 1.00 18.78 132 LEU F N 1
ATOM 14386 C CA . LEU F 3 132 ? -22.903 -9.145 38.810 1.00 17.49 132 LEU F CA 1
ATOM 14387 C C . LEU F 3 132 ? -22.550 -9.636 37.413 1.00 16.87 132 LEU F C 1
ATOM 14388 O O . LEU F 3 132 ? -23.337 -10.315 36.760 1.00 16.06 132 LEU F O 1
ATOM 14393 N N . PHE F 3 133 ? -21.357 -9.295 36.957 1.00 16.90 133 PHE F N 1
ATOM 14394 C CA . PHE F 3 133 ? -20.911 -9.751 35.652 1.00 16.60 133 PHE F CA 1
ATOM 14395 C C . PHE F 3 133 ? -19.975 -10.940 35.813 1.00 18.92 133 PHE F C 1
ATOM 14396 O O . PHE F 3 133 ? -18.915 -10.828 36.423 1.00 17.32 133 PHE F O 1
ATOM 14404 N N . ILE F 3 134 ? -20.364 -12.077 35.257 1.00 20.23 134 ILE F N 1
ATOM 14405 C CA . ILE F 3 134 ? -19.537 -13.273 35.328 1.00 16.77 134 ILE F CA 1
ATOM 14406 C C . ILE F 3 134 ? -18.943 -13.632 33.972 1.00 17.37 134 ILE F C 1
ATOM 14407 O O . ILE F 3 134 ? -19.631 -13.592 32.946 1.00 15.15 134 ILE F O 1
ATOM 14412 N N . CYS F 3 135 ? -17.650 -13.945 33.968 1.00 15.45 135 CYS F N 1
ATOM 14413 C CA . CYS F 3 135 ? -17.037 -14.579 32.812 1.00 13.63 135 CYS F CA 1
ATOM 14414 C C . CYS F 3 135 ? -16.815 -16.057 33.110 1.00 18.66 135 CYS F C 1
ATOM 14415 O O . CYS F 3 135 ? -16.138 -16.413 34.081 1.00 19.34 135 CYS F O 1
ATOM 14418 N N . TYR F 3 136 ? -17.393 -16.921 32.291 1.00 16.52 136 TYR F N 1
ATOM 14419 C CA . TYR F 3 136 ? -17.093 -18.337 32.415 1.00 18.03 136 TYR F CA 1
ATOM 14420 C C . TYR F 3 136 ? -16.046 -18.607 31.333 1.00 17.92 136 TYR F C 1
ATOM 14421 O O . TYR F 3 136 ? -16.298 -18.480 30.131 1.00 17.71 136 TYR F O 1
ATOM 14430 N N . ASP F 3 137 ? -14.833 -18.888 31.782 1.00 17.49 137 ASP F N 1
ATOM 14431 C CA . ASP F 3 137 ? -13.694 -18.931 30.890 1.00 14.94 137 ASP F CA 1
ATOM 14432 C C . ASP F 3 137 ? -13.378 -20.375 30.500 1.00 18.33 137 ASP F C 1
ATOM 14433 O O . ASP F 3 137 ? -12.900 -21.150 31.326 1.00 20.15 137 ASP F O 1
ATOM 14438 N N . ASN F 3 138 ? -13.666 -20.739 29.249 1.00 17.16 138 ASN F N 1
ATOM 14439 C CA . ASN F 3 138 ? -13.271 -22.048 28.731 1.00 16.67 138 ASN F CA 1
ATOM 14440 C C . ASN F 3 138 ? -12.129 -21.892 27.733 1.00 16.27 138 ASN F C 1
ATOM 14441 O O . ASN F 3 138 ? -11.791 -22.825 26.999 1.00 18.65 138 ASN F O 1
ATOM 14446 N N . GLU F 3 139 ? -11.557 -20.686 27.712 1.00 17.85 139 GLU F N 1
ATOM 14447 C CA . GLU F 3 139 ? -10.301 -20.397 27.014 1.00 17.02 139 GLU F CA 1
ATOM 14448 C C . GLU F 3 139 ? -10.331 -20.632 25.497 1.00 20.34 139 GLU F C 1
ATOM 14449 O O . GLU F 3 139 ? -9.325 -21.000 24.883 1.00 18.29 139 GLU F O 1
ATOM 14455 N N . SER F 3 140 ? -11.496 -20.400 24.906 1.00 17.16 140 SER F N 1
ATOM 14456 C CA . SER F 3 140 ? -11.644 -20.303 23.457 1.00 18.79 140 SER F CA 1
ATOM 14457 C C . SER F 3 140 ? -13.029 -19.784 23.121 1.00 19.48 140 SER F C 1
ATOM 14458 O O . SER F 3 140 ? -13.916 -19.769 23.976 1.00 19.62 140 SER F O 1
ATOM 14461 N N . TYR F 3 141 ? -13.205 -19.355 21.875 1.00 20.03 141 TYR F N 1
ATOM 14462 C CA . TYR F 3 141 ? -14.533 -19.253 21.292 1.00 18.77 141 TYR F CA 1
ATOM 14463 C C . TYR F 3 141 ? -14.993 -20.683 21.033 1.00 22.24 141 TYR F C 1
ATOM 14464 O O . TYR F 3 141 ? -14.614 -21.289 20.034 1.00 19.84 141 TYR F O 1
ATOM 14473 N N . ALA F 3 142 ? -15.778 -21.241 21.949 1.00 19.67 142 ALA F N 1
ATOM 14474 C CA . ALA F 3 142 ? -15.993 -22.682 21.934 1.00 18.61 142 ALA F CA 1
ATOM 14475 C C . ALA F 3 142 ? -17.120 -23.099 21.002 1.00 20.74 142 ALA F C 1
ATOM 14476 O O . ALA F 3 142 ? -16.948 -24.019 20.208 1.00 22.33 142 ALA F O 1
ATOM 14478 N N . ASN F 3 143 ? -18.269 -22.437 21.100 1.00 18.11 143 ASN F N 1
ATOM 14479 C CA . ASN F 3 143 ? -19.439 -22.858 20.328 1.00 23.45 143 ASN F CA 1
ATOM 14480 C C . ASN F 3 143 ? -19.222 -22.800 18.816 1.00 23.50 143 ASN F C 1
ATOM 14481 O O . ASN F 3 143 ? -19.843 -23.554 18.065 1.00 23.52 143 ASN F O 1
ATOM 14486 N N . THR F 3 144 ? -18.339 -21.910 18.375 1.00 19.74 144 THR F N 1
ATOM 14487 C CA . THR F 3 144 ? -18.030 -21.789 16.952 1.00 17.99 144 THR F CA 1
ATOM 14488 C C . THR F 3 144 ? -17.075 -22.877 16.458 1.00 17.64 144 THR F C 1
ATOM 14489 O O . THR F 3 144 ? -16.714 -22.905 15.279 1.00 17.55 144 THR F O 1
ATOM 14493 N N . GLY F 3 145 ? -16.671 -23.777 17.350 1.00 15.69 145 GLY F N 1
ATOM 14494 C CA . GLY F 3 145 ? -15.787 -24.866 16.968 1.00 19.87 145 GLY F CA 1
ATOM 14495 C C . GLY F 3 145 ? -14.359 -24.794 17.494 1.00 20.67 145 GLY F C 1
ATOM 14496 O O . GLY F 3 145 ? -13.483 -25.472 16.967 1.00 21.45 145 GLY F O 1
ATOM 14497 N N . ILE F 3 146 ? -14.142 -23.977 18.530 1.00 21.00 146 ILE F N 1
ATOM 14498 C CA . ILE F 3 146 ? -12.867 -23.832 19.266 1.00 18.21 146 ILE F CA 1
ATOM 14499 C C . ILE F 3 146 ? -11.839 -22.968 18.514 1.00 22.35 146 ILE F C 1
ATOM 14500 O O . ILE F 3 146 ? -10.966 -23.481 17.809 1.00 22.39 146 ILE F O 1
ATOM 14505 N N . GLN F 3 147 ? -11.947 -21.654 18.687 1.00 20.13 147 GLN F N 1
ATOM 14506 C CA . GLN F 3 147 ? -10.992 -20.705 18.113 1.00 17.95 147 GLN F CA 1
ATOM 14507 C C . GLN F 3 147 ? -10.353 -19.848 19.196 1.00 20.49 147 GLN F C 1
ATOM 14508 O O . GLN F 3 147 ? -10.972 -19.569 20.222 1.00 18.90 147 GLN F O 1
ATOM 14514 N N . THR F 3 148 ? -9.114 -19.427 18.949 1.00 19.21 148 THR F N 1
ATOM 14515 C CA . THR F 3 148 ? -8.354 -18.608 19.883 1.00 19.69 148 THR F CA 1
ATOM 14516 C C . THR F 3 148 ? -9.137 -17.384 20.371 1.00 19.12 148 THR F C 1
ATOM 14517 O O . THR F 3 148 ? -9.778 -16.681 19.589 1.00 20.78 148 THR F O 1
ATOM 14521 N N . SER F 3 149 ? -9.108 -17.164 21.681 1.00 20.97 149 SER F N 1
ATOM 14522 C CA . SER F 3 149 ? -9.616 -15.934 22.280 1.00 17.29 149 SER F CA 1
ATOM 14523 C C . SER F 3 149 ? -8.453 -15.320 23.053 1.00 16.05 149 SER F C 1
ATOM 14524 O O . SER F 3 149 ? -7.402 -15.947 23.144 1.00 15.90 149 SER F O 1
ATOM 14527 N N . PRO F 3 150 ? -8.614 -14.098 23.609 1.00 14.49 150 PRO F N 1
ATOM 14528 C CA . PRO F 3 150 ? -7.469 -13.576 24.365 1.00 15.78 150 PRO F CA 1
ATOM 14529 C C . PRO F 3 150 ? -7.207 -14.288 25.690 1.00 19.31 150 PRO F C 1
ATOM 14530 O O . PRO F 3 150 ? -6.170 -14.012 26.285 1.00 17.19 150 PRO F O 1
ATOM 14534 N N . THR F 3 151 ? -8.097 -15.163 26.158 1.00 17.08 151 THR F N 1
ATOM 14535 C CA . THR F 3 151 ? -7.758 -15.956 27.343 1.00 17.52 151 THR F CA 1
ATOM 14536 C C . THR F 3 151 ? -7.142 -17.303 26.953 1.00 16.76 151 THR F C 1
ATOM 14537 O O . THR F 3 151 ? -6.753 -18.087 27.824 1.00 15.89 151 THR F O 1
ATOM 14541 N N . THR F 3 152 ? -7.057 -17.581 25.656 1.00 16.52 152 THR F N 1
ATOM 14542 C CA . THR F 3 152 ? -6.447 -18.834 25.215 1.00 19.42 152 THR F CA 1
ATOM 14543 C C . THR F 3 152 ? -4.977 -18.776 25.589 1.00 16.16 152 THR F C 1
ATOM 14544 O O . THR F 3 152 ? -4.301 -17.811 25.250 1.00 16.85 152 THR F O 1
ATOM 14548 N N . PRO F 3 153 ? -4.488 -19.786 26.329 1.00 19.53 153 PRO F N 1
ATOM 14549 C CA . PRO F 3 153 ? -3.075 -19.800 26.737 1.00 14.17 153 PRO F CA 1
ATOM 14550 C C . PRO F 3 153 ? -2.131 -19.799 25.540 1.00 19.49 153 PRO F C 1
ATOM 14551 O O . PRO F 3 153 ? -2.497 -20.247 24.452 1.00 16.56 153 PRO F O 1
ATOM 14555 N N . TYR F 3 154 ? -0.933 -19.269 25.751 1.00 17.39 154 TYR F N 1
ATOM 14556 C CA . TYR F 3 154 ? 0.144 -19.393 24.800 1.00 20.72 154 TYR F CA 1
ATOM 14557 C C . TYR F 3 154 ? 0.326 -20.857 24.422 1.00 25.10 154 TYR F C 1
ATOM 14558 O O . TYR F 3 154 ? 0.198 -21.744 25.269 1.00 22.28 154 TYR F O 1
ATOM 14567 N N . GLY F 3 155 ? 0.600 -21.108 23.149 1.00 22.01 155 GLY F N 1
ATOM 14568 C CA . GLY F 3 155 ? 0.928 -22.445 22.704 1.00 18.50 155 GLY F CA 1
ATOM 14569 C C . GLY F 3 155 ? -0.236 -23.388 22.513 1.00 22.02 155 GLY F C 1
ATOM 14570 O O . GLY F 3 155 ? -0.021 -24.563 22.234 1.00 23.00 155 GLY F O 1
ATOM 14571 N N . ALA F 3 156 ? -1.463 -22.892 22.648 1.00 19.78 156 ALA F N 1
ATOM 14572 C CA . ALA F 3 156 ? -2.639 -23.757 22.541 1.00 21.97 156 ALA F CA 1
ATOM 14573 C C . ALA F 3 156 ? -3.115 -23.929 21.098 1.00 22.75 156 ALA F C 1
ATOM 14574 O O . ALA F 3 156 ? -3.154 -22.982 20.318 1.00 19.16 156 ALA F O 1
ATOM 14576 N N . ASN F 3 157 ? -3.484 -25.159 20.763 1.00 22.34 157 ASN F N 1
ATOM 14577 C CA . ASN F 3 157 ? -3.982 -25.490 19.442 1.00 22.55 157 ASN F CA 1
ATOM 14578 C C . ASN F 3 157 ? -5.472 -25.172 19.342 1.00 21.76 157 ASN F C 1
ATOM 14579 O O . ASN F 3 157 ? -6.278 -25.695 20.109 1.00 22.45 157 ASN F O 1
ATOM 14584 N N . THR F 3 158 ? -5.823 -24.281 18.420 1.00 22.67 158 THR F N 1
ATOM 14585 C CA . THR F 3 158 ? -7.214 -24.007 18.076 1.00 20.46 158 THR F CA 1
ATOM 14586 C C . THR F 3 158 ? -7.279 -23.962 16.560 1.00 18.54 158 THR F C 1
ATOM 14587 O O . THR F 3 158 ? -6.236 -23.941 15.911 1.00 25.26 158 THR F O 1
ATOM 14591 N N . THR F 3 159 ? -8.480 -23.930 15.985 1.00 20.37 159 THR F N 1
ATOM 14592 C CA . THR F 3 159 ? -8.582 -23.925 14.525 1.00 23.19 159 THR F CA 1
ATOM 14593 C C . THR F 3 159 ? -8.033 -22.625 13.909 1.00 23.80 159 THR F C 1
ATOM 14594 O O . THR F 3 159 ? -7.744 -22.593 12.715 1.00 21.79 159 THR F O 1
ATOM 14598 N N . PHE F 3 160 ? -7.875 -21.573 14.715 1.00 19.96 160 PHE F N 1
ATOM 14599 C CA . PHE F 3 160 ? -7.253 -20.322 14.248 1.00 17.30 160 PHE F CA 1
ATOM 14600 C C . PHE F 3 160 ? -5.772 -20.241 14.611 1.00 20.15 160 PHE F C 1
ATOM 14601 O O . PHE F 3 160 ? -5.065 -19.315 14.194 1.00 20.35 160 PHE F O 1
ATOM 14609 N N . THR F 3 161 ? -5.309 -21.179 15.428 1.00 18.16 161 THR F N 1
ATOM 14610 C CA . THR F 3 161 ? -3.892 -21.220 15.790 1.00 19.39 161 THR F CA 1
ATOM 14611 C C . THR F 3 161 ? -3.316 -22.637 15.659 1.00 20.92 161 THR F C 1
ATOM 14612 O O . THR F 3 161 ? -2.751 -23.176 16.615 1.00 20.24 161 THR F O 1
ATOM 14616 N N . PRO F 3 162 ? -3.455 -23.254 14.473 1.00 21.06 162 PRO F N 1
ATOM 14617 C CA . PRO F 3 162 ? -2.919 -24.614 14.353 1.00 23.91 162 PRO F CA 1
ATOM 14618 C C . PRO F 3 162 ? -1.393 -24.593 14.301 1.00 23.96 162 PRO F C 1
ATOM 14619 O O . PRO F 3 162 ? -0.821 -23.691 13.691 1.00 26.40 162 PRO F O 1
ATOM 14623 N N . PRO F 3 163 ? -0.731 -25.559 14.953 1.00 23.07 163 PRO F N 1
ATOM 14624 C CA . PRO F 3 163 ? 0.734 -25.574 14.866 1.00 25.69 163 PRO F CA 1
ATOM 14625 C C . PRO F 3 163 ? 1.178 -25.931 13.450 1.00 24.69 163 PRO F C 1
ATOM 14626 O O . PRO F 3 163 ? 0.474 -26.674 12.768 1.00 28.22 163 PRO F O 1
ATOM 14630 N N . GLY F 3 164 ? 2.309 -25.385 13.015 1.00 25.49 164 GLY F N 1
ATOM 14631 C CA . GLY F 3 164 ? 2.827 -25.617 11.673 1.00 28.11 164 GLY F CA 1
ATOM 14632 C C . GLY F 3 164 ? 4.268 -25.148 11.658 1.00 26.10 164 GLY F C 1
ATOM 14633 O O . GLY F 3 164 ? 4.697 -24.511 12.611 1.00 27.59 164 GLY F O 1
ATOM 14634 N N . GLU F 3 165 ? 5.021 -25.439 10.601 1.00 28.95 165 GLU F N 1
ATOM 14635 C CA . GLU F 3 165 ? 6.457 -25.150 10.627 1.00 30.36 165 GLU F CA 1
ATOM 14636 C C . GLU F 3 165 ? 6.762 -23.654 10.699 1.00 29.32 165 GLU F C 1
ATOM 14637 O O . GLU F 3 165 ? 7.825 -23.260 11.181 1.00 32.86 165 GLU F O 1
ATOM 14643 N N . VAL F 3 166 ? 5.835 -22.821 10.234 1.00 25.95 166 VAL F N 1
ATOM 14644 C CA . VAL F 3 166 ? 6.004 -21.375 10.357 1.00 28.94 166 VAL F CA 1
ATOM 14645 C C . VAL F 3 166 ? 5.619 -20.898 11.766 1.00 32.36 166 VAL F C 1
ATOM 14646 O O . VAL F 3 166 ? 6.258 -20.002 12.323 1.00 29.35 166 VAL F O 1
ATOM 14650 N N . VAL F 3 167 ? 4.583 -21.500 12.347 1.00 30.62 167 VAL F N 1
ATOM 14651 C CA . VAL F 3 167 ? 4.200 -21.190 13.728 1.00 25.77 167 VAL F CA 1
ATOM 14652 C C . VAL F 3 167 ? 4.104 -22.472 14.560 1.00 24.34 167 VAL F C 1
ATOM 14653 O O . VAL F 3 167 ? 3.020 -23.011 14.758 1.00 22.13 167 VAL F O 1
ATOM 14657 N N . PRO F 3 168 ? 5.252 -22.975 15.038 1.00 28.20 168 PRO F N 1
ATOM 14658 C CA . PRO F 3 168 ? 5.323 -24.272 15.729 1.00 30.66 168 PRO F CA 1
ATOM 14659 C C . PRO F 3 168 ? 4.473 -24.348 16.997 1.00 26.87 168 PRO F C 1
ATOM 14660 O O . PRO F 3 168 ? 3.936 -25.415 17.304 1.00 24.56 168 PRO F O 1
ATOM 14664 N N . GLU F 3 169 ? 4.354 -23.241 17.724 1.00 26.35 169 GLU F N 1
ATOM 14665 C CA . GLU F 3 169 ? 3.612 -23.254 18.984 1.00 26.36 169 GLU F CA 1
ATOM 14666 C C . GLU F 3 169 ? 2.113 -23.112 18.770 1.00 20.99 169 GLU F C 1
ATOM 14667 O O . GLU F 3 169 ? 1.340 -23.193 19.720 1.00 25.91 169 GLU F O 1
ATOM 14673 N N . GLY F 3 170 ? 1.701 -22.902 17.525 1.00 21.73 170 GLY F N 1
ATOM 14674 C CA . GLY F 3 170 ? 0.295 -22.704 17.216 1.00 22.34 170 GLY F CA 1
ATOM 14675 C C . GLY F 3 170 ? -0.174 -21.296 17.554 1.00 25.74 170 GLY F C 1
ATOM 14676 O O . GLY F 3 170 ? -0.468 -20.498 16.659 1.00 25.92 170 GLY F O 1
ATOM 14677 N N . LYS F 3 171 ? -0.256 -20.992 18.847 1.00 24.02 171 LYS F N 1
ATOM 14678 C CA . LYS F 3 171 ? -0.584 -19.639 19.295 1.00 21.99 171 LYS F CA 1
ATOM 14679 C C . LYS F 3 171 ? 0.658 -18.994 19.910 1.00 24.63 171 LYS F C 1
ATOM 14680 O O . LYS F 3 171 ? 1.249 -19.538 20.842 1.00 25.27 171 LYS F O 1
ATOM 14686 N N . LYS F 3 172 ? 1.063 -17.842 19.385 1.00 17.91 172 LYS F N 1
ATOM 14687 C CA . LYS F 3 172 ? 2.286 -17.203 19.859 1.00 25.93 172 LYS F CA 1
ATOM 14688 C C . LYS F 3 172 ? 2.006 -16.147 20.921 1.00 24.14 172 LYS F C 1
ATOM 14689 O O . LYS F 3 172 ? 2.902 -15.763 21.664 1.00 25.43 172 LYS F O 1
ATOM 14695 N N . LEU F 3 173 ? 0.759 -15.692 21.001 1.00 21.52 173 LEU F N 1
ATOM 14696 C CA . LEU F 3 173 ? 0.385 -14.650 21.959 1.00 16.79 173 LEU F CA 1
ATOM 14697 C C . LEU F 3 173 ? 0.077 -15.215 23.343 1.00 17.56 173 LEU F C 1
ATOM 14698 O O . LEU F 3 173 ? -0.584 -16.241 23.467 1.00 17.92 173 LEU F O 1
ATOM 14703 N N . PHE F 3 174 ? 0.565 -14.541 24.380 1.00 19.93 174 PHE F N 1
ATOM 14704 C CA . PHE F 3 174 ? 0.191 -14.870 25.752 1.00 18.47 174 PHE F CA 1
ATOM 14705 C C . PHE F 3 174 ? -1.142 -14.203 26.086 1.00 24.47 174 PHE F C 1
ATOM 14706 O O . PHE F 3 174 ? -1.469 -13.161 25.519 1.00 24.39 174 PHE F O 1
ATOM 14714 N N . PRO F 3 175 ? -1.929 -14.819 26.986 1.00 18.22 175 PRO F N 1
ATOM 14715 C CA . PRO F 3 175 ? -3.305 -14.354 27.190 1.00 17.32 175 PRO F CA 1
ATOM 14716 C C . PRO F 3 175 ? -3.433 -13.023 27.930 1.00 21.41 175 PRO F C 1
ATOM 14717 O O . PRO F 3 175 ? -2.569 -12.638 28.724 1.00 18.12 175 PRO F O 1
ATOM 14721 N N . LYS F 3 176 ? -4.528 -12.330 27.645 1.00 17.06 176 LYS F N 1
ATOM 14722 C CA . LYS F 3 176 ? -4.947 -11.175 28.428 1.00 17.59 176 LYS F CA 1
ATOM 14723 C C . LYS F 3 176 ? -5.525 -11.652 29.762 1.00 19.58 176 LYS F C 1
ATOM 14724 O O . LYS F 3 176 ? -6.182 -12.691 29.827 1.00 17.46 176 LYS F O 1
ATOM 14730 N N . ASP F 3 177 ? -5.272 -10.886 30.816 1.00 16.69 177 ASP F N 1
ATOM 14731 C CA . ASP F 3 177 ? -5.710 -11.222 32.169 1.00 19.82 177 ASP F CA 1
ATOM 14732 C C . ASP F 3 177 ? -6.847 -10.282 32.570 1.00 18.67 177 ASP F C 1
ATOM 14733 O O . ASP F 3 177 ? -6.621 -9.292 33.263 1.00 19.52 177 ASP F O 1
ATOM 14738 N N . ASN F 3 178 ? -8.062 -10.578 32.112 1.00 21.09 178 ASN F N 1
ATOM 14739 C CA . ASN F 3 178 ? -9.200 -9.665 32.284 1.00 17.52 178 ASN F CA 1
ATOM 14740 C C . ASN F 3 178 ? -9.556 -9.269 33.728 1.00 18.37 178 ASN F C 1
ATOM 14741 O O . ASN F 3 178 ? -9.976 -8.131 33.957 1.00 20.19 178 ASN F O 1
ATOM 14746 N N . PRO F 3 179 ? -9.414 -10.188 34.706 1.00 19.68 179 PRO F N 1
ATOM 14747 C CA . PRO F 3 179 ? -9.768 -9.737 36.060 1.00 16.97 179 PRO F CA 1
ATOM 14748 C C . PRO F 3 179 ? -8.845 -8.626 36.572 1.00 21.62 179 PRO F C 1
ATOM 14749 O O . PRO F 3 179 ? -9.238 -7.855 37.440 1.00 20.40 179 PRO F O 1
ATOM 14753 N N . LYS F 3 180 ? -7.637 -8.537 36.035 1.00 15.74 180 LYS F N 1
ATOM 14754 C CA . LYS F 3 180 ? -6.744 -7.475 36.453 1.00 16.53 180 LYS F CA 1
ATOM 14755 C C . LYS F 3 180 ? -6.985 -6.212 35.627 1.00 22.22 180 LYS F C 1
ATOM 14756 O O . LYS F 3 180 ? -6.817 -5.103 36.130 1.00 20.92 180 LYS F O 1
ATOM 14762 N N . VAL F 3 181 ? -7.393 -6.381 34.370 1.00 18.59 181 VAL F N 1
ATOM 14763 C CA . VAL F 3 181 ? -7.735 -5.237 33.533 1.00 20.77 181 VAL F CA 1
ATOM 14764 C C . VAL F 3 181 ? -8.837 -4.392 34.173 1.00 18.84 181 VAL F C 1
ATOM 14765 O O . VAL F 3 181 ? -8.703 -3.175 34.293 1.00 20.09 181 VAL F O 1
ATOM 14769 N N . ILE F 3 182 ? -9.930 -5.027 34.590 1.00 20.15 182 ILE F N 1
ATOM 14770 C CA . ILE F 3 182 ? -11.053 -4.245 35.088 1.00 23.61 182 ILE F CA 1
ATOM 14771 C C . ILE F 3 182 ? -10.959 -3.945 36.590 1.00 20.36 182 ILE F C 1
ATOM 14772 O O . ILE F 3 182 ? -11.762 -3.181 37.108 1.00 22.26 182 ILE F O 1
ATOM 14777 N N . ALA F 3 183 ? -9.985 -4.537 37.281 1.00 19.97 183 ALA F N 1
ATOM 14778 C CA . ALA F 3 183 ? -9.856 -4.356 38.730 1.00 19.61 183 ALA F CA 1
ATOM 14779 C C . ALA F 3 183 ? -9.324 -2.983 39.109 1.00 22.45 183 ALA F C 1
ATOM 14780 O O . ALA F 3 183 ? -9.419 -2.589 40.267 1.00 24.93 183 ALA F O 1
ATOM 14782 N N . HIS F 3 184 ? -8.750 -2.266 38.146 1.00 19.01 184 HIS F N 1
ATOM 14783 C CA . HIS F 3 184 ? -8.265 -0.912 38.402 1.00 21.50 184 HIS F CA 1
ATOM 14784 C C . HIS F 3 184 ? -9.046 0.125 37.607 1.00 21.00 184 HIS F C 1
ATOM 14785 O O . HIS F 3 184 ? -9.608 -0.178 36.543 1.00 19.54 184 HIS F O 1
ATOM 14792 N N . GLY F 3 185 ? -9.089 1.345 38.142 1.00 20.39 185 GLY F N 1
ATOM 14793 C CA . GLY F 3 185 ? -9.590 2.487 37.404 1.00 19.39 185 GLY F CA 1
ATOM 14794 C C . GLY F 3 185 ? -11.100 2.621 37.307 1.00 17.69 185 GLY F C 1
ATOM 14795 O O . GLY F 3 185 ? -11.587 3.555 36.682 1.00 17.71 185 GLY F O 1
ATOM 14796 N N . HIS F 3 186 ? -11.840 1.700 37.914 1.00 17.26 186 HIS F N 1
ATOM 14797 C CA . HIS F 3 186 ? -13.300 1.804 37.956 1.00 17.36 186 HIS F CA 1
ATOM 14798 C C . HIS F 3 186 ? -13.762 2.036 39.410 1.00 21.58 186 HIS F C 1
ATOM 14799 O O . HIS F 3 186 ? -13.949 1.079 40.158 1.00 20.37 186 HIS F O 1
ATOM 14806 N N . PRO F 3 187 ? -13.948 3.308 39.809 1.00 19.16 187 PRO F N 1
ATOM 14807 C CA . PRO F 3 187 ? -14.268 3.651 41.207 1.00 21.25 187 PRO F CA 1
ATOM 14808 C C . PRO F 3 187 ? -15.509 2.960 41.806 1.00 21.50 187 PRO F C 1
ATOM 14809 O O . PRO F 3 187 ? -15.529 2.765 43.017 1.00 23.30 187 PRO F O 1
ATOM 14813 N N . GLU F 3 188 ? -16.512 2.604 41.004 1.00 19.78 188 GLU F N 1
ATOM 14814 C CA . GLU F 3 188 ? -17.738 2.004 41.552 1.00 18.22 188 GLU F CA 1
ATOM 14815 C C . GLU F 3 188 ? -17.645 0.504 41.796 1.00 22.47 188 GLU F C 1
ATOM 14816 O O . GLU F 3 188 ? -18.525 -0.085 42.432 1.00 20.81 188 GLU F O 1
ATOM 14822 N N . LEU F 3 189 ? -16.594 -0.120 41.279 1.00 22.29 189 LEU F N 1
ATOM 14823 C CA . LEU F 3 189 ? -16.469 -1.576 41.347 1.00 19.32 189 LEU F CA 1
ATOM 14824 C C . LEU F 3 189 ? -16.349 -2.069 42.791 1.00 25.11 189 LEU F C 1
ATOM 14825 O O . LEU F 3 189 ? -15.419 -1.712 43.507 1.00 23.47 189 LEU F O 1
ATOM 14830 N N . LYS F 3 190 ? -17.290 -2.912 43.201 1.00 21.66 190 LYS F N 1
ATOM 14831 C CA . LYS F 3 190 ? -17.413 -3.296 44.602 1.00 25.71 190 LYS F CA 1
ATOM 14832 C C . LYS F 3 190 ? -16.666 -4.577 44.972 1.00 28.05 190 LYS F C 1
ATOM 14833 O O . LYS F 3 190 ? -16.397 -4.837 46.148 1.00 27.19 190 LYS F O 1
ATOM 14839 N N . TYR F 3 191 ? -16.328 -5.376 43.972 1.00 19.27 191 TYR F N 1
ATOM 14840 C CA . TYR F 3 191 ? -15.862 -6.732 44.233 1.00 20.09 191 TYR F CA 1
ATOM 14841 C C . TYR F 3 191 ? -15.315 -7.372 42.973 1.00 18.99 191 TYR F C 1
ATOM 14842 O O . TYR F 3 191 ? -15.973 -7.349 41.930 1.00 16.21 191 TYR F O 1
ATOM 14851 N N . VAL F 3 192 ? -14.107 -7.919 43.072 1.00 16.93 192 VAL F N 1
ATOM 14852 C CA . VAL F 3 192 ? -13.510 -8.707 41.999 1.00 17.57 192 VAL F CA 1
ATOM 14853 C C . VAL F 3 192 ? -12.956 -10.002 42.558 1.00 19.48 192 VAL F C 1
ATOM 14854 O O . VAL F 3 192 ? -12.277 -9.997 43.589 1.00 16.75 192 VAL F O 1
ATOM 14858 N N . ALA F 3 193 ? -13.225 -11.105 41.869 1.00 16.68 193 ALA F N 1
ATOM 14859 C CA . ALA F 3 193 ? -12.685 -12.400 42.272 1.00 16.74 193 ALA F CA 1
ATOM 14860 C C . ALA F 3 193 ? -12.535 -13.330 41.089 1.00 18.53 193 ALA F C 1
ATOM 14861 O O . ALA F 3 193 ? -13.256 -13.220 40.102 1.00 19.11 193 ALA F O 1
ATOM 14863 N N . THR F 3 194 ? -11.584 -14.246 41.200 1.00 16.29 194 THR F N 1
ATOM 14864 C CA . THR F 3 194 ? -11.488 -15.374 40.291 1.00 13.96 194 THR F CA 1
ATOM 14865 C C . THR F 3 194 ? -11.948 -16.640 41.017 1.00 21.45 194 THR F C 1
ATOM 14866 O O . THR F 3 194 ? -11.681 -16.821 42.213 1.00 16.23 194 THR F O 1
ATOM 14870 N N . ALA F 3 195 ? -12.655 -17.506 40.300 1.00 20.30 195 ALA F N 1
ATOM 14871 C CA . ALA F 3 195 ? -13.137 -18.747 40.881 1.00 17.31 195 ALA F CA 1
ATOM 14872 C C . ALA F 3 195 ? -12.857 -19.907 39.939 1.00 14.96 195 ALA F C 1
ATOM 14873 O O . ALA F 3 195 ? -12.361 -19.714 38.827 1.00 17.98 195 ALA F O 1
ATOM 14875 N N . SER F 3 196 ? -13.186 -21.112 40.390 1.00 16.26 196 SER F N 1
ATOM 14876 C CA . SER F 3 196 ? -12.974 -22.325 39.611 1.00 15.57 196 SER F CA 1
ATOM 14877 C C . SER F 3 196 ? -13.967 -23.392 40.025 1.00 15.71 196 SER F C 1
ATOM 14878 O O . SER F 3 196 ? -14.241 -23.559 41.219 1.00 17.31 196 SER F O 1
ATOM 14881 N N . ILE F 3 197 ? -14.499 -24.131 39.053 1.00 19.09 197 ILE F N 1
ATOM 14882 C CA . ILE F 3 197 ? -15.422 -25.210 39.384 1.00 18.23 197 ILE F CA 1
ATOM 14883 C C . ILE F 3 197 ? -14.744 -26.303 40.212 1.00 16.86 197 ILE F C 1
ATOM 14884 O O . ILE F 3 197 ? -15.423 -27.117 40.823 1.00 18.32 197 ILE F O 1
ATOM 14889 N N . GLY F 3 198 ? -13.413 -26.317 40.242 1.00 15.39 198 GLY F N 1
ATOM 14890 C CA . GLY F 3 198 ? -12.698 -27.232 41.119 1.00 15.40 198 GLY F CA 1
ATOM 14891 C C . GLY F 3 198 ? -12.994 -26.979 42.593 1.00 18.12 198 GLY F C 1
ATOM 14892 O O . GLY F 3 198 ? -12.894 -27.883 43.429 1.00 19.35 198 GLY F O 1
ATOM 14893 N N . TRP F 3 199 ? -13.363 -25.740 42.907 1.00 18.89 199 TRP F N 1
ATOM 14894 C CA . TRP F 3 199 ? -13.669 -25.327 44.276 1.00 16.16 199 TRP F CA 1
ATOM 14895 C C . TRP F 3 199 ? -15.075 -24.770 44.317 1.00 16.57 199 TRP F C 1
ATOM 14896 O O . TRP F 3 199 ? -15.260 -23.558 44.358 1.00 17.02 199 TRP F O 1
ATOM 14907 N N . PRO F 3 200 ? -16.076 -25.660 44.292 1.00 18.74 200 PRO F N 1
ATOM 14908 C CA . PRO F 3 200 ? -17.457 -25.236 44.062 1.00 17.04 200 PRO F CA 1
ATOM 14909 C C . PRO F 3 200 ? -18.091 -24.438 45.208 1.00 21.75 200 PRO F C 1
ATOM 14910 O O . PRO F 3 200 ? -18.919 -23.578 44.914 1.00 19.39 200 PRO F O 1
ATOM 14914 N N . VAL F 3 201 ? -17.732 -24.700 46.464 1.00 19.32 201 VAL F N 1
ATOM 14915 C CA . VAL F 3 201 ? -18.262 -23.899 47.567 1.00 19.71 201 VAL F CA 1
ATOM 14916 C C . VAL F 3 201 ? -17.627 -22.510 47.546 1.00 19.39 201 VAL F C 1
ATOM 14917 O O . VAL F 3 201 ? -18.295 -21.500 47.766 1.00 18.39 201 VAL F O 1
ATOM 14921 N N . ASP F 3 202 ? -16.330 -22.462 47.273 1.00 18.42 202 ASP F N 1
ATOM 14922 C CA . ASP F 3 202 ? -15.642 -21.185 47.115 1.00 22.26 202 ASP F CA 1
ATOM 14923 C C . ASP F 3 202 ? -16.299 -20.355 46.006 1.00 19.63 202 ASP F C 1
ATOM 14924 O O . ASP F 3 202 ? -16.484 -19.145 46.134 1.00 15.82 202 ASP F O 1
ATOM 14929 N N . LEU F 3 203 ? -16.658 -21.024 44.918 1.00 19.76 203 LEU F N 1
ATOM 14930 C CA . LEU F 3 203 ? -17.305 -20.362 43.789 1.00 19.07 203 LEU F CA 1
ATOM 14931 C C . LEU F 3 203 ? -18.625 -19.733 44.228 1.00 20.88 203 LEU F C 1
ATOM 14932 O O . LEU F 3 203 ? -18.844 -18.531 44.034 1.00 18.23 203 LEU F O 1
ATOM 14937 N N . MET F 3 204 ? -19.500 -20.542 44.820 1.00 18.87 204 MET F N 1
ATOM 14938 C CA . MET F 3 204 ? -20.814 -20.054 45.226 1.00 17.63 204 MET F CA 1
ATOM 14939 C C . MET F 3 204 ? -20.717 -18.948 46.263 1.00 17.53 204 MET F C 1
ATOM 14940 O O . MET F 3 204 ? -21.525 -18.020 46.252 1.00 20.19 204 MET F O 1
ATOM 14945 N N . ASN F 3 205 ? -19.735 -19.035 47.157 1.00 17.05 205 ASN F N 1
ATOM 14946 C CA . ASN F 3 205 ? -19.562 -17.992 48.155 1.00 17.21 205 ASN F CA 1
ATOM 14947 C C . ASN F 3 205 ? -19.114 -16.681 47.517 1.00 17.51 205 ASN F C 1
ATOM 14948 O O . ASN F 3 205 ? -19.537 -15.609 47.929 1.00 20.40 205 ASN F O 1
ATOM 14953 N N . LYS F 3 206 ? -18.264 -16.771 46.502 1.00 21.20 206 LYS F N 1
ATOM 14954 C CA . LYS F 3 206 ? -17.817 -15.576 45.802 1.00 17.31 206 LYS F CA 1
ATOM 14955 C C . LYS F 3 206 ? -18.987 -14.923 45.055 1.00 19.51 206 LYS F C 1
ATOM 14956 O O . LYS F 3 206 ? -19.146 -13.701 45.086 1.00 17.97 206 LYS F O 1
ATOM 14962 N N . VAL F 3 207 ? -19.823 -15.741 44.418 1.00 18.54 207 VAL F N 1
ATOM 14963 C CA . VAL F 3 207 ? -21.031 -15.240 43.762 1.00 17.38 207 VAL F CA 1
ATOM 14964 C C . VAL F 3 207 ? -21.939 -14.504 44.745 1.00 18.73 207 VAL F C 1
ATOM 14965 O O . VAL F 3 207 ? -22.418 -13.403 44.459 1.00 18.06 207 VAL F O 1
ATOM 14969 N N . ARG F 3 208 ? -22.168 -15.109 45.906 1.00 18.95 208 ARG F N 1
ATOM 14970 C CA . ARG F 3 208 ? -22.981 -14.481 46.939 1.00 13.96 208 ARG F CA 1
ATOM 14971 C C . ARG F 3 208 ? -22.346 -13.205 47.467 1.00 19.05 208 ARG F C 1
ATOM 14972 O O . ARG F 3 208 ? -23.036 -12.211 47.676 1.00 18.40 208 ARG F O 1
ATOM 14980 N N . LYS F 3 209 ? -21.031 -13.214 47.668 1.00 18.26 209 LYS F N 1
ATOM 14981 C CA . LYS F 3 209 ? -20.347 -11.993 48.098 1.00 18.53 209 LYS F CA 1
ATOM 14982 C C . LYS F 3 209 ? -20.496 -10.884 47.045 1.00 21.30 209 LYS F C 1
ATOM 14983 O O . LYS F 3 209 ? -20.650 -9.711 47.380 1.00 21.88 209 LYS F O 1
ATOM 14989 N N . GLY F 3 210 ? -20.474 -11.269 45.775 1.00 20.46 210 GLY F N 1
ATOM 14990 C CA . GLY F 3 210 ? -20.625 -10.317 44.691 1.00 20.75 210 GLY F CA 1
ATOM 14991 C C . GLY F 3 210 ? -22.028 -9.758 44.655 1.00 21.20 210 GLY F C 1
ATOM 14992 O O . GLY F 3 210 ? -22.219 -8.547 44.531 1.00 19.44 210 GLY F O 1
ATOM 14993 N N . LEU F 3 211 ? -23.012 -10.645 44.781 1.00 16.92 211 LEU F N 1
ATOM 14994 C CA . LEU F 3 211 ? -24.409 -10.237 44.759 1.00 20.45 211 LEU F CA 1
ATOM 14995 C C . LEU F 3 211 ? -24.757 -9.359 45.952 1.00 22.51 211 LEU F C 1
ATOM 14996 O O . LEU F 3 211 ? -25.586 -8.459 45.838 1.00 20.86 211 LEU F O 1
ATOM 15001 N N . ASN F 3 212 ? -24.128 -9.622 47.094 1.00 22.87 212 ASN F N 1
ATOM 15002 C CA . ASN F 3 212 ? -24.421 -8.878 48.320 1.00 22.06 212 ASN F CA 1
ATOM 15003 C C . ASN F 3 212 ? -23.998 -7.412 48.246 1.00 23.88 212 ASN F C 1
ATOM 15004 O O . ASN F 3 212 ? -24.562 -6.571 48.935 1.00 27.57 212 ASN F O 1
ATOM 15009 N N . GLN F 3 213 ? -22.992 -7.118 47.429 1.00 23.75 213 GLN F N 1
ATOM 15010 C CA . GLN F 3 213 ? -22.543 -5.743 47.215 1.00 26.86 213 GLN F CA 1
ATOM 15011 C C . GLN F 3 213 ? -23.585 -4.900 46.476 1.00 28.96 213 GLN F C 1
ATOM 15012 O O . GLN F 3 213 ? -24.199 -5.361 45.516 1.00 26.33 213 GLN F O 1
ATOM 15018 N N . GLU F 3 214 ? -23.778 -3.664 46.926 1.00 24.22 214 GLU F N 1
ATOM 15019 C CA . GLU F 3 214 ? -24.675 -2.744 46.244 1.00 29.70 214 GLU F CA 1
ATOM 15020 C C . GLU F 3 214 ? -23.915 -1.965 45.177 1.00 31.48 214 GLU F C 1
ATOM 15021 O O . GLU F 3 214 ? -23.456 -0.848 45.405 1.00 33.33 214 GLU F O 1
ATOM 15027 N N . GLY F 3 215 ? -23.785 -2.573 44.005 1.00 24.53 215 GLY F N 1
ATOM 15028 C CA . GLY F 3 215 ? -23.015 -1.987 42.930 1.00 22.35 215 GLY F CA 1
ATOM 15029 C C . GLY F 3 215 ? -22.429 -3.104 42.100 1.00 21.94 215 GLY F C 1
ATOM 15030 O O . GLY F 3 215 ? -22.717 -4.272 42.341 1.00 21.71 215 GLY F O 1
ATOM 15031 N N . PRO F 3 216 ? -21.590 -2.757 41.123 1.00 20.64 216 PRO F N 1
ATOM 15032 C CA . PRO F 3 216 ? -21.118 -3.781 40.183 1.00 17.81 216 PRO F CA 1
ATOM 15033 C C . PRO F 3 216 ? -20.081 -4.748 40.763 1.00 18.35 216 PRO F C 1
ATOM 15034 O O . PRO F 3 216 ? -19.278 -4.382 41.630 1.00 17.06 216 PRO F O 1
ATOM 15038 N N . ALA F 3 217 ? -20.115 -5.985 40.272 1.00 15.09 217 ALA F N 1
ATOM 15039 C CA . ALA F 3 217 ? -19.133 -7.001 40.642 1.00 17.30 217 ALA F CA 1
ATOM 15040 C C . ALA F 3 217 ? -18.684 -7.782 39.407 1.00 16.22 217 ALA F C 1
ATOM 15041 O O . ALA F 3 217 ? -19.451 -7.951 38.462 1.00 14.55 217 ALA F O 1
ATOM 15043 N N . TYR F 3 218 ? -17.438 -8.246 39.419 1.00 12.83 218 TYR F N 1
ATOM 15044 C CA . TYR F 3 218 ? -16.916 -9.085 38.345 1.00 14.33 218 TYR F CA 1
ATOM 15045 C C . TYR F 3 218 ? -16.302 -10.349 38.930 1.00 16.41 218 TYR F C 1
ATOM 15046 O O . TYR F 3 218 ? -15.442 -10.262 39.796 1.00 13.91 218 TYR F O 1
ATOM 15055 N N . ILE F 3 219 ? -16.762 -11.512 38.476 1.00 12.99 219 ILE F N 1
ATOM 15056 C CA . ILE F 3 219 ? -16.159 -12.787 38.865 1.00 14.71 219 ILE F CA 1
ATOM 15057 C C . ILE F 3 219 ? -15.741 -13.577 37.623 1.00 19.78 219 ILE F C 1
ATOM 15058 O O . ILE F 3 219 ? -16.544 -13.824 36.722 1.00 18.97 219 ILE F O 1
ATOM 15063 N N . HIS F 3 220 ? -14.468 -13.952 37.578 1.00 15.52 220 HIS F N 1
ATOM 15064 C CA . HIS F 3 220 ? -13.909 -14.651 36.434 1.00 16.71 220 HIS F CA 1
ATOM 15065 C C . HIS F 3 220 ? -13.714 -16.117 36.809 1.00 19.10 220 HIS F C 1
ATOM 15066 O O . HIS F 3 220 ? -12.871 -16.443 37.648 1.00 15.52 220 HIS F O 1
ATOM 15073 N N . ILE F 3 221 ? -14.503 -16.998 36.201 1.00 16.76 221 ILE F N 1
ATOM 15074 C CA . ILE F 3 221 ? -14.547 -18.392 36.623 1.00 16.68 221 ILE F CA 1
ATOM 15075 C C . ILE F 3 221 ? -13.908 -19.350 35.623 1.00 18.25 221 ILE F C 1
ATOM 15076 O O . ILE F 3 221 ? -14.329 -19.426 34.471 1.00 15.77 221 ILE F O 1
ATOM 15081 N N . HIS F 3 222 ? -12.893 -20.087 36.074 1.00 17.13 222 HIS F N 1
ATOM 15082 C CA . HIS F 3 222 ? -12.250 -21.089 35.232 1.00 15.51 222 HIS F CA 1
ATOM 15083 C C . HIS F 3 222 ? -13.174 -22.287 35.056 1.00 19.21 222 HIS F C 1
ATOM 15084 O O . HIS F 3 222 ? -13.650 -22.868 36.036 1.00 21.19 222 HIS F O 1
ATOM 15091 N N . ALA F 3 223 ? -13.436 -22.641 33.802 1.00 15.48 223 ALA F N 1
ATOM 15092 C CA . ALA F 3 223 ? -14.362 -23.719 33.474 1.00 19.19 223 ALA F CA 1
ATOM 15093 C C . ALA F 3 223 ? -13.832 -24.569 32.323 1.00 20.26 223 ALA F C 1
ATOM 15094 O O . ALA F 3 223 ? -14.174 -24.324 31.157 1.00 17.41 223 ALA F O 1
ATOM 15096 N N . PRO F 3 224 ? -13.000 -25.571 32.650 1.00 17.81 224 PRO F N 1
ATOM 15097 C CA . PRO F 3 224 ? -12.411 -26.477 31.658 1.00 18.81 224 PRO F CA 1
ATOM 15098 C C . PRO F 3 224 ? -13.433 -27.090 30.700 1.00 17.98 224 PRO F C 1
ATOM 15099 O O . PRO F 3 224 ? -14.552 -27.444 31.074 1.00 16.37 224 PRO F O 1
ATOM 15103 N N . CYS F 3 225 ? -12.997 -27.222 29.457 1.00 17.22 225 CYS F N 1
ATOM 15104 C CA . CYS F 3 225 ? -13.831 -27.625 28.337 1.00 20.73 225 CYS F CA 1
ATOM 15105 C C . CYS F 3 225 ? -13.216 -28.881 27.732 1.00 15.95 225 CYS F C 1
ATOM 15106 O O . CYS F 3 225 ? -12.205 -28.805 27.038 1.00 19.12 225 CYS F O 1
ATOM 15109 N N . PRO F 3 226 ? -13.792 -30.051 28.033 1.00 16.86 226 PRO F N 1
ATOM 15110 C CA . PRO F 3 226 ? -13.192 -31.296 27.535 1.00 18.34 226 PRO F CA 1
ATOM 15111 C C . PRO F 3 226 ? -13.201 -31.363 26.013 1.00 21.02 226 PRO F C 1
ATOM 15112 O O . PRO F 3 226 ? -12.235 -31.865 25.442 1.00 23.24 226 PRO F O 1
ATOM 15116 N N . LYS F 3 227 ? -14.244 -30.845 25.368 1.00 20.95 227 LYS F N 1
ATOM 15117 C CA . LYS F 3 227 ? -14.253 -30.798 23.911 1.00 22.81 227 LYS F CA 1
ATOM 15118 C C . LYS F 3 227 ? -13.107 -29.948 23.386 1.00 26.33 227 LYS F C 1
ATOM 15119 O O . LYS F 3 227 ? -12.297 -30.419 22.593 1.00 22.09 227 LYS F O 1
ATOM 15125 N N . GLY F 3 228 ? -13.039 -28.697 23.841 1.00 22.97 228 GLY F N 1
ATOM 15126 C CA . GLY F 3 228 ? -12.082 -27.743 23.312 1.00 19.07 228 GLY F CA 1
ATOM 15127 C C . GLY F 3 228 ? -10.641 -27.948 23.718 1.00 17.94 228 GLY F C 1
ATOM 15128 O O . GLY F 3 228 ? -9.729 -27.633 22.958 1.00 18.47 228 GLY F O 1
ATOM 15129 N N . TRP F 3 229 ? -10.422 -28.466 24.919 1.00 21.55 229 TRP F N 1
ATOM 15130 C CA . TRP F 3 229 ? -9.059 -28.709 25.385 1.00 20.31 229 TRP F CA 1
ATOM 15131 C C . TRP F 3 229 ? -8.601 -30.120 25.018 1.00 19.37 229 TRP F C 1
ATOM 15132 O O . TRP F 3 229 ? -7.403 -30.424 25.046 1.00 20.23 229 TRP F O 1
ATOM 15143 N N . GLN F 3 230 ? -9.567 -30.960 24.659 1.00 19.30 230 GLN F N 1
ATOM 15144 C CA . GLN F 3 230 ? -9.345 -32.366 24.316 1.00 23.72 230 GLN F CA 1
ATOM 15145 C C . GLN F 3 230 ? -8.815 -33.162 25.508 1.00 25.86 230 GLN F C 1
ATOM 15146 O O . GLN F 3 230 ? -7.644 -33.532 25.558 1.00 25.06 230 GLN F O 1
ATOM 15152 N N . PHE F 3 231 ? -9.703 -33.413 26.467 1.00 21.86 231 PHE F N 1
ATOM 15153 C CA . PHE F 3 231 ? -9.430 -34.320 27.570 1.00 22.78 231 PHE F CA 1
ATOM 15154 C C . PHE F 3 231 ? -10.724 -35.074 27.862 1.00 24.90 231 PHE F C 1
ATOM 15155 O O . PHE F 3 231 ? -11.800 -34.617 27.473 1.00 23.86 231 PHE F O 1
ATOM 15163 N N . PRO F 3 232 ? -10.632 -36.240 28.527 1.00 24.19 232 PRO F N 1
ATOM 15164 C CA . PRO F 3 232 ? -11.844 -37.052 28.712 1.00 25.50 232 PRO F CA 1
ATOM 15165 C C . PRO F 3 232 ? -12.926 -36.340 29.527 1.00 23.69 232 PRO F C 1
ATOM 15166 O O . PRO F 3 232 ? -12.620 -35.522 30.394 1.00 21.80 232 PRO F O 1
ATOM 15170 N N . ALA F 3 233 ? -14.185 -36.666 29.248 1.00 22.16 233 ALA F N 1
ATOM 15171 C CA . ALA F 3 233 ? -15.319 -36.026 29.911 1.00 25.64 233 ALA F CA 1
ATOM 15172 C C . ALA F 3 233 ? -15.316 -36.160 31.438 1.00 27.54 233 ALA F C 1
ATOM 15173 O O . ALA F 3 233 ? -15.966 -35.367 32.123 1.00 22.42 233 ALA F O 1
ATOM 15175 N N . ASP F 3 234 ? -14.608 -37.154 31.976 1.00 25.10 234 ASP F N 1
ATOM 15176 C CA . ASP F 3 234 ? -14.621 -37.345 33.426 1.00 24.36 234 ASP F CA 1
ATOM 15177 C C . ASP F 3 234 ? -13.383 -36.765 34.122 1.00 23.22 234 ASP F C 1
ATOM 15178 O O . ASP F 3 234 ? -13.160 -37.031 35.300 1.00 23.58 234 ASP F O 1
ATOM 15183 N N . LYS F 3 235 ? -12.603 -35.954 33.408 1.00 20.40 235 LYS F N 1
ATOM 15184 C CA . LYS F 3 235 ? -11.399 -35.340 33.975 1.00 25.29 235 LYS F CA 1
ATOM 15185 C C . LYS F 3 235 ? -11.527 -33.823 34.160 1.00 22.76 235 LYS F C 1
ATOM 15186 O O . LYS F 3 235 ? -10.550 -33.149 34.477 1.00 21.76 235 LYS F O 1
ATOM 15192 N N . THR F 3 236 ? -12.729 -33.296 33.969 1.00 18.38 236 THR F N 1
ATOM 15193 C CA . THR F 3 236 ? -12.964 -31.850 34.031 1.00 19.51 236 THR F CA 1
ATOM 15194 C C . THR F 3 236 ? -12.588 -31.236 35.383 1.00 17.43 236 THR F C 1
ATOM 15195 O O . THR F 3 236 ? -12.050 -30.134 35.441 1.00 18.93 236 THR F O 1
ATOM 15199 N N . ILE F 3 237 ? -12.861 -31.955 36.468 1.00 17.31 237 ILE F N 1
ATOM 15200 C CA . ILE F 3 237 ? -12.579 -31.434 37.802 1.00 17.77 237 ILE F CA 1
ATOM 15201 C C . ILE F 3 237 ? -11.098 -31.588 38.130 1.00 19.73 237 ILE F C 1
ATOM 15202 O O . ILE F 3 237 ? -10.492 -30.699 38.723 1.00 18.05 237 ILE F O 1
ATOM 15207 N N . GLU F 3 238 ? -10.506 -32.703 37.713 1.00 19.03 238 GLU F N 1
ATOM 15208 C CA . GLU F 3 238 ? -9.065 -32.875 37.849 1.00 22.71 238 GLU F CA 1
ATOM 15209 C C . GLU F 3 238 ? -8.321 -31.768 37.092 1.00 18.70 238 GLU F C 1
ATOM 15210 O O . GLU F 3 238 ? -7.341 -31.218 37.588 1.00 20.47 238 GLU F O 1
ATOM 15216 N N . MET F 3 239 ? -8.796 -31.440 35.895 1.00 19.30 239 MET F N 1
ATOM 15217 C CA . MET F 3 239 ? -8.166 -30.394 35.092 1.00 18.81 239 MET F CA 1
ATOM 15218 C C . MET F 3 239 ? -8.261 -29.043 35.801 1.00 16.36 239 MET F C 1
ATOM 15219 O O . MET F 3 239 ? -7.298 -28.282 35.846 1.00 18.91 239 MET F O 1
ATOM 15224 N N . ALA F 3 240 ? -9.425 -28.769 36.372 1.00 15.61 240 ALA F N 1
ATOM 15225 C CA . ALA F 3 240 ? -9.657 -27.515 37.080 1.00 18.07 240 ALA F CA 1
ATOM 15226 C C . ALA F 3 240 ? -8.728 -27.401 38.272 1.00 17.63 240 ALA F C 1
ATOM 15227 O O . ALA F 3 240 ? -8.169 -26.345 38.530 1.00 16.40 240 ALA F O 1
ATOM 15229 N N . LYS F 3 241 ? -8.569 -28.497 39.007 1.00 20.82 241 LYS F N 1
ATOM 15230 C CA . LYS F 3 241 ? -7.711 -28.485 40.185 1.00 17.58 241 LYS F CA 1
ATOM 15231 C C . LYS F 3 241 ? -6.247 -28.317 39.785 1.00 20.58 241 LYS F C 1
ATOM 15232 O O . LYS F 3 241 ? -5.507 -27.566 40.422 1.00 20.50 241 LYS F O 1
ATOM 15238 N N . LEU F 3 242 ? -5.838 -29.007 38.725 1.00 19.28 242 LEU F N 1
ATOM 15239 C CA . LEU F 3 242 ? -4.465 -28.910 38.247 1.00 19.20 242 LEU F CA 1
ATOM 15240 C C . LEU F 3 242 ? -4.135 -27.524 37.691 1.00 18.68 242 LEU F C 1
ATOM 15241 O O . LEU F 3 242 ? -3.001 -27.069 37.806 1.00 19.13 242 LEU F O 1
ATOM 15246 N N . ALA F 3 243 ? -5.120 -26.857 37.092 1.00 16.40 243 ALA F N 1
ATOM 15247 C CA . ALA F 3 243 ? -4.917 -25.498 36.582 1.00 17.00 243 ALA F CA 1
ATOM 15248 C C . ALA F 3 243 ? -4.487 -24.568 37.706 1.00 21.45 243 ALA F C 1
ATOM 15249 O O . ALA F 3 243 ? -3.571 -23.753 37.550 1.00 19.13 243 ALA F O 1
ATOM 15251 N N . VAL F 3 244 ? -5.149 -24.712 38.846 1.00 19.66 244 VAL F N 1
ATOM 15252 C CA . VAL F 3 244 ? -4.832 -23.916 40.017 1.00 18.71 244 VAL F CA 1
ATOM 15253 C C . VAL F 3 244 ? -3.541 -24.400 40.678 1.00 20.13 244 VAL F C 1
ATOM 15254 O O . VAL F 3 244 ? -2.721 -23.588 41.106 1.00 18.50 244 VAL F O 1
ATOM 15258 N N . GLN F 3 245 ? -3.349 -25.717 40.739 1.00 19.45 245 GLN F N 1
ATOM 15259 C CA . GLN F 3 245 ? -2.179 -26.268 41.426 1.00 21.69 245 GLN F CA 1
ATOM 15260 C C . GLN F 3 245 ? -0.878 -25.959 40.681 1.00 24.03 245 GLN F C 1
ATOM 15261 O O . GLN F 3 245 ? 0.195 -25.927 41.291 1.00 24.97 245 GLN F O 1
ATOM 15267 N N . THR F 3 246 ? -0.967 -25.712 39.374 1.00 19.12 246 THR F N 1
ATOM 15268 C CA . THR F 3 246 ? 0.220 -25.350 38.596 1.00 20.10 246 THR F CA 1
ATOM 15269 C C . THR F 3 246 ? 0.364 -23.850 38.415 1.00 20.07 246 THR F C 1
ATOM 15270 O O . THR F 3 246 ? 1.333 -23.393 37.821 1.00 24.19 246 THR F O 1
ATOM 15274 N N . GLY F 3 247 ? -0.605 -23.084 38.902 1.00 19.94 247 GLY F N 1
ATOM 15275 C CA . GLY F 3 247 ? -0.571 -21.643 38.728 1.00 21.60 247 GLY F CA 1
ATOM 15276 C C . GLY F 3 247 ? -1.009 -21.130 37.361 1.00 24.44 247 GLY F C 1
ATOM 15277 O O . GLY F 3 247 ? -0.898 -19.931 37.092 1.00 23.97 247 GLY F O 1
ATOM 15278 N N . MET F 3 248 ? -1.500 -22.021 36.497 1.00 22.44 248 MET F N 1
ATOM 15279 C CA . MET F 3 248 ? -2.032 -21.620 35.190 1.00 22.09 248 MET F CA 1
ATOM 15280 C C . MET F 3 248 ? -3.275 -20.763 35.365 1.00 23.66 248 MET F C 1
ATOM 15281 O O . MET F 3 248 ? -3.619 -19.953 34.505 1.00 26.02 248 MET F O 1
ATOM 15286 N N . PHE F 3 249 ? -3.962 -20.965 36.481 1.00 21.69 249 PHE F N 1
ATOM 15287 C CA . PHE F 3 249 ? -5.069 -20.108 36.849 1.00 23.59 249 PHE F CA 1
ATOM 15288 C C . PHE F 3 249 ? -4.881 -19.744 38.312 1.00 24.22 249 PHE F C 1
ATOM 15289 O O . PHE F 3 249 ? -4.589 -20.611 39.135 1.00 20.03 249 PHE F O 1
ATOM 15297 N N . GLN F 3 250 ? -5.021 -18.461 38.634 1.00 22.03 250 GLN F N 1
ATOM 15298 C CA . GLN F 3 250 ? -4.837 -18.007 40.009 1.00 19.51 250 GLN F CA 1
ATOM 15299 C C . GLN F 3 250 ? -6.195 -17.746 40.667 1.00 22.17 250 GLN F C 1
ATOM 15300 O O . GLN F 3 250 ? -7.050 -17.080 40.087 1.00 18.73 250 GLN F O 1
ATOM 15306 N N . LEU F 3 251 ? -6.388 -18.286 41.868 1.00 18.19 251 LEU F N 1
ATOM 15307 C CA . LEU F 3 251 ? -7.640 -18.135 42.610 1.00 16.55 251 LEU F CA 1
ATOM 15308 C C . LEU F 3 251 ? -7.521 -17.095 43.709 1.00 21.73 251 LEU F C 1
ATOM 15309 O O . LEU F 3 251 ? -6.729 -17.271 44.638 1.00 22.45 251 LEU F O 1
ATOM 15314 N N . TYR F 3 252 ? -8.319 -16.033 43.637 1.00 19.22 252 TYR F N 1
ATOM 15315 C CA . TYR F 3 252 ? -8.222 -14.977 44.636 1.00 18.81 252 TYR F CA 1
ATOM 15316 C C . TYR F 3 252 ? -9.433 -14.054 44.709 1.00 19.14 252 TYR F C 1
ATOM 15317 O O . TYR F 3 252 ? -10.343 -14.106 43.881 1.00 17.22 252 TYR F O 1
ATOM 15326 N N . GLU F 3 253 ? -9.419 -13.200 45.722 1.00 17.63 253 GLU F N 1
ATOM 15327 C CA . GLU F 3 253 ? -10.304 -12.054 45.770 1.00 19.11 253 GLU F CA 1
ATOM 15328 C C . GLU F 3 253 ? -9.432 -10.812 45.786 1.00 25.47 253 GLU F C 1
ATOM 15329 O O . GLU F 3 253 ? -8.358 -10.813 46.386 1.00 23.95 253 GLU F O 1
ATOM 15335 N N . TYR F 3 254 ? -9.866 -9.762 45.102 1.00 19.27 254 TYR F N 1
ATOM 15336 C CA . TYR F 3 254 ? -9.057 -8.557 45.040 1.00 25.65 254 TYR F CA 1
ATOM 15337 C C . TYR F 3 254 ? -9.896 -7.393 45.541 1.00 24.30 254 TYR F C 1
ATOM 15338 O O . TYR F 3 254 ? -10.948 -7.087 44.986 1.00 25.13 254 TYR F O 1
ATOM 15347 N N . GLU F 3 255 ? -9.436 -6.781 46.624 1.00 25.73 255 GLU F N 1
ATOM 15348 C CA . GLU F 3 255 ? -10.207 -5.766 47.337 1.00 34.35 255 GLU F CA 1
ATOM 15349 C C . GLU F 3 255 ? -9.254 -4.801 48.019 1.00 35.84 255 GLU F C 1
ATOM 15350 O O . GLU F 3 255 ? -8.212 -5.210 48.532 1.00 31.93 255 GLU F O 1
ATOM 15356 N N . ASN F 3 256 ? -9.607 -3.519 48.006 1.00 41.98 256 ASN F N 1
ATOM 15357 C CA . ASN F 3 256 ? -8.770 -2.483 48.601 1.00 43.63 256 ASN F CA 1
ATOM 15358 C C . ASN F 3 256 ? -7.316 -2.576 48.145 1.00 38.88 256 ASN F C 1
ATOM 15359 O O . ASN F 3 256 ? -6.398 -2.360 48.932 1.00 44.11 256 ASN F O 1
ATOM 15364 N N . GLY F 3 257 ? -7.116 -2.922 46.877 1.00 39.64 257 GLY F N 1
ATOM 15365 C CA . GLY F 3 257 ? -5.779 -3.058 46.325 1.00 35.05 257 GLY F CA 1
ATOM 15366 C C . GLY F 3 257 ? -4.961 -4.259 46.784 1.00 37.16 257 GLY F C 1
ATOM 15367 O O . GLY F 3 257 ? -3.751 -4.290 46.575 1.00 35.79 257 GLY F O 1
ATOM 15368 N N . GLU F 3 258 ? -5.597 -5.257 47.397 1.00 33.76 258 GLU F N 1
ATOM 15369 C CA . GLU F 3 258 ? -4.854 -6.417 47.908 1.00 37.70 258 GLU F CA 1
ATOM 15370 C C . GLU F 3 258 ? -5.411 -7.755 47.418 1.00 27.02 258 GLU F C 1
ATOM 15371 O O . GLU F 3 258 ? -6.617 -7.907 47.257 1.00 29.45 258 GLU F O 1
ATOM 15377 N N . TYR F 3 259 ? -4.518 -8.716 47.193 1.00 27.58 259 TYR F N 1
ATOM 15378 C CA . TYR F 3 259 ? -4.901 -10.066 46.772 1.00 32.06 259 TYR F CA 1
ATOM 15379 C C . TYR F 3 259 ? -5.045 -11.043 47.939 1.00 33.53 259 TYR F C 1
ATOM 15380 O O . TYR F 3 259 ? -4.066 -11.391 48.588 1.00 31.79 259 TYR F O 1
ATOM 15389 N N . LYS F 3 260 ? -6.267 -11.498 48.190 1.00 26.87 260 LYS F N 1
ATOM 15390 C CA . LYS F 3 260 ? -6.494 -12.572 49.153 1.00 29.93 260 LYS F CA 1
ATOM 15391 C C . LYS F 3 260 ? -6.512 -13.900 48.408 1.00 26.04 260 LYS F C 1
ATOM 15392 O O . LYS F 3 260 ? -7.446 -14.184 47.657 1.00 21.78 260 LYS F O 1
ATOM 15398 N N . LEU F 3 261 ? -5.473 -14.706 48.594 1.00 21.82 261 LEU F N 1
ATOM 15399 C CA . LEU F 3 261 ? -5.372 -15.978 47.889 1.00 26.31 261 LEU F CA 1
ATOM 15400 C C . LEU F 3 261 ? -6.354 -16.978 48.485 1.00 30.24 261 LEU F C 1
ATOM 15401 O O . LEU F 3 261 ? -6.433 -17.130 49.701 1.00 29.69 261 LEU F O 1
ATOM 15406 N N . SER F 3 262 ? -7.105 -17.650 47.618 1.00 24.00 262 SER F N 1
ATOM 15407 C CA . SER F 3 262 ? -8.182 -18.533 48.044 1.00 23.75 262 SER F CA 1
ATOM 15408 C C . SER F 3 262 ? -7.683 -19.921 48.427 1.00 31.50 262 SER F C 1
ATOM 15409 O O . SER F 3 262 ? -8.259 -20.579 49.288 1.00 28.13 262 SER F O 1
ATOM 15412 N N . VAL F 3 263 ? -6.626 -20.377 47.769 1.00 26.49 263 VAL F N 1
ATOM 15413 C CA . VAL F 3 263 ? -6.054 -21.677 48.096 1.00 31.49 263 VAL F CA 1
ATOM 15414 C C . VAL F 3 263 ? -4.559 -21.514 48.334 1.00 30.29 263 VAL F C 1
ATOM 15415 O O . VAL F 3 263 ? -3.811 -21.105 47.446 1.00 34.19 263 VAL F O 1
ATOM 15419 N N . LYS F 3 264 ? -4.140 -21.810 49.559 1.00 31.57 264 LYS F N 1
ATOM 15420 C CA . LYS F 3 264 ? -2.771 -21.560 49.985 1.00 35.07 264 LYS F CA 1
ATOM 15421 C C . LYS F 3 264 ? -2.085 -22.846 50.428 1.00 36.48 264 LYS F C 1
ATOM 15422 O O . LYS F 3 264 ? -2.403 -23.396 51.485 1.00 39.03 264 LYS F O 1
ATOM 15428 N N . VAL F 3 265 ? -1.155 -23.326 49.606 1.00 36.05 265 VAL F N 1
ATOM 15429 C CA . VAL F 3 265 ? -0.408 -24.548 49.904 1.00 33.52 265 VAL F CA 1
ATOM 15430 C C . VAL F 3 265 ? 1.090 -24.284 49.812 1.00 32.37 265 VAL F C 1
ATOM 15431 O O . VAL F 3 265 ? 1.507 -23.220 49.362 1.00 31.79 265 VAL F O 1
ATOM 15435 N N . ASP F 3 266 ? 1.899 -25.246 50.237 1.00 30.04 266 ASP F N 1
ATOM 15436 C CA . ASP F 3 266 ? 3.323 -24.986 50.391 1.00 29.44 266 ASP F CA 1
ATOM 15437 C C . ASP F 3 266 ? 4.122 -25.182 49.103 1.00 27.99 266 ASP F C 1
ATOM 15438 O O . ASP F 3 266 ? 5.324 -24.933 49.074 1.00 28.02 266 ASP F O 1
ATOM 15443 N N . LYS F 3 267 ? 3.461 -25.612 48.036 1.00 26.64 267 LYS F N 1
ATOM 15444 C CA . LYS F 3 267 ? 4.168 -25.830 46.782 1.00 28.45 267 LYS F CA 1
ATOM 15445 C C . LYS F 3 267 ? 3.296 -25.599 45.556 1.00 28.45 267 LYS F C 1
ATOM 15446 O O . LYS F 3 267 ? 2.068 -25.621 45.632 1.00 27.90 267 LYS F O 1
ATOM 15452 N N . ARG F 3 268 ? 3.951 -25.387 44.421 1.00 28.59 268 ARG F N 1
ATOM 15453 C CA . ARG F 3 268 ? 3.268 -25.276 43.140 1.00 28.39 268 ARG F CA 1
ATOM 15454 C C . ARG F 3 268 ? 3.789 -26.353 42.192 1.00 27.06 268 ARG F C 1
ATOM 15455 O O . ARG F 3 268 ? 4.993 -26.601 42.127 1.00 25.70 268 ARG F O 1
ATOM 15463 N N . LYS F 3 269 ? 2.888 -27.017 41.474 1.00 24.59 269 LYS F N 1
ATOM 15464 C CA . LYS F 3 269 ? 3.301 -28.043 40.513 1.00 22.52 269 LYS F CA 1
ATOM 15465 C C . LYS F 3 269 ? 3.774 -27.405 39.213 1.00 23.51 269 LYS F C 1
ATOM 15466 O O . LYS F 3 269 ? 3.273 -26.353 38.829 1.00 22.45 269 LYS F O 1
ATOM 15472 N N . PRO F 3 270 ? 4.747 -28.037 38.535 1.00 25.16 270 PRO F N 1
ATOM 15473 C CA . PRO F 3 270 ? 5.203 -27.585 37.212 1.00 24.14 270 PRO F CA 1
ATOM 15474 C C . PRO F 3 270 ? 4.071 -27.632 36.181 1.00 23.67 270 PRO F C 1
ATOM 15475 O O . PRO F 3 270 ? 3.232 -28.535 36.258 1.00 22.73 270 PRO F O 1
ATOM 15479 N N . VAL F 3 271 ? 4.059 -26.700 35.228 1.00 20.98 271 VAL F N 1
ATOM 15480 C CA . VAL F 3 271 ? 2.915 -26.559 34.325 1.00 21.88 271 VAL F CA 1
ATOM 15481 C C . VAL F 3 271 ? 2.707 -27.805 33.484 1.00 26.79 271 VAL F C 1
ATOM 15482 O O . VAL F 3 271 ? 1.581 -28.108 33.084 1.00 23.50 271 VAL F O 1
ATOM 15486 N N . SER F 3 272 ? 3.790 -28.541 33.243 1.00 24.34 272 SER F N 1
ATOM 15487 C CA . SER F 3 272 ? 3.745 -29.735 32.409 1.00 28.80 272 SER F CA 1
ATOM 15488 C C . SER F 3 272 ? 2.808 -30.792 32.979 1.00 27.63 272 SER F C 1
ATOM 15489 O O . SER F 3 272 ? 2.202 -31.547 32.226 1.00 29.28 272 SER F O 1
ATOM 15492 N N . GLU F 3 273 ? 2.666 -30.830 34.303 1.00 26.44 273 GLU F N 1
ATOM 15493 C CA . GLU F 3 273 ? 1.792 -31.817 34.934 1.00 31.79 273 GLU F CA 1
ATOM 15494 C C . GLU F 3 273 ? 0.322 -31.551 34.600 1.00 29.03 273 GLU F C 1
ATOM 15495 O O . GLU F 3 273 ? -0.528 -32.432 34.739 1.00 25.37 273 GLU F O 1
ATOM 15501 N N . TYR F 3 274 ? 0.045 -30.335 34.140 1.00 28.57 274 TYR F N 1
ATOM 15502 C CA . TYR F 3 274 ? -1.289 -29.918 33.712 1.00 23.41 274 TYR F CA 1
ATOM 15503 C C . TYR F 3 274 ? -1.424 -30.038 32.193 1.00 22.91 274 TYR F C 1
ATOM 15504 O O . TYR F 3 274 ? -2.381 -30.618 31.684 1.00 24.53 274 TYR F O 1
ATOM 15513 N N . MET F 3 275 ? -0.445 -29.509 31.473 1.00 19.83 275 MET F N 1
ATOM 15514 C CA . MET F 3 275 ? -0.526 -29.444 30.017 1.00 22.53 275 MET F CA 1
ATOM 15515 C C . MET F 3 275 ? -0.504 -30.811 29.326 1.00 26.98 275 MET F C 1
ATOM 15516 O O . MET F 3 275 ? -1.165 -31.001 28.306 1.00 24.23 275 MET F O 1
ATOM 15521 N N . LYS F 3 276 ? 0.234 -31.768 29.877 1.00 26.60 276 LYS F N 1
ATOM 15522 C CA . LYS F 3 276 ? 0.404 -33.053 29.198 1.00 27.51 276 LYS F CA 1
ATOM 15523 C C . LYS F 3 276 ? -0.882 -33.876 29.161 1.00 26.76 276 LYS F C 1
ATOM 15524 O O . LYS F 3 276 ? -0.979 -34.841 28.409 1.00 29.58 276 LYS F O 1
ATOM 15530 N N . LEU F 3 277 ? -1.872 -33.489 29.959 1.00 26.13 277 LEU F N 1
ATOM 15531 C CA . LEU F 3 277 ? -3.152 -34.189 29.968 1.00 21.14 277 LEU F CA 1
ATOM 15532 C C . LEU F 3 277 ? -4.137 -33.667 28.913 1.00 24.49 277 LEU F C 1
ATOM 15533 O O . LEU F 3 277 ? -5.251 -34.181 28.791 1.00 27.59 277 LEU F O 1
ATOM 15538 N N . GLN F 3 278 ? -3.725 -32.659 28.148 1.00 21.79 278 GLN F N 1
ATOM 15539 C CA . GLN F 3 278 ? -4.618 -31.996 27.196 1.00 23.89 278 GLN F CA 1
ATOM 15540 C C . GLN F 3 278 ? -4.031 -31.967 25.801 1.00 20.17 278 GLN F C 1
ATOM 15541 O O . GLN F 3 278 ? -2.956 -31.406 25.592 1.00 22.08 278 GLN F O 1
ATOM 15547 N N . LYS F 3 279 ? -4.743 -32.530 24.832 1.00 24.04 279 LYS F N 1
ATOM 15548 C CA . LYS F 3 279 ? -4.186 -32.599 23.486 1.00 26.79 279 LYS F CA 1
ATOM 15549 C C . LYS F 3 279 ? -4.079 -31.218 22.819 1.00 24.45 279 LYS F C 1
ATOM 15550 O O . LYS F 3 279 ? -3.433 -31.092 21.779 1.00 25.78 279 LYS F O 1
ATOM 15556 N N . ARG F 3 280 ? -4.668 -30.180 23.420 1.00 21.94 280 ARG F N 1
ATOM 15557 C CA . ARG F 3 280 ? -4.508 -28.831 22.871 1.00 21.24 280 ARG F CA 1
ATOM 15558 C C . ARG F 3 280 ? -3.065 -28.347 23.038 1.00 20.61 280 ARG F C 1
ATOM 15559 O O . ARG F 3 280 ? -2.642 -27.393 22.388 1.00 22.44 280 ARG F O 1
ATOM 15567 N N . PHE F 3 281 ? -2.304 -29.018 23.898 1.00 22.70 281 PHE F N 1
ATOM 15568 C CA . PHE F 3 281 ? -0.893 -28.678 24.098 1.00 22.17 281 PHE F CA 1
ATOM 15569 C C . PHE F 3 281 ? 0.066 -29.736 23.539 1.00 24.71 281 PHE F C 1
ATOM 15570 O O . PHE F 3 281 ? 1.278 -29.629 23.714 1.00 25.16 281 PHE F O 1
ATOM 15578 N N . ALA F 3 282 ? -0.481 -30.752 22.876 1.00 28.66 282 ALA F N 1
ATOM 15579 C CA . ALA F 3 282 ? 0.292 -31.940 22.486 1.00 29.60 282 ALA F CA 1
ATOM 15580 C C . ALA F 3 282 ? 1.482 -31.637 21.573 1.00 31.08 282 ALA F C 1
ATOM 15581 O O . ALA F 3 282 ? 2.471 -32.374 21.566 1.00 27.83 282 ALA F O 1
ATOM 15583 N N . HIS F 3 283 ? 1.388 -30.551 20.810 1.00 22.91 283 HIS F N 1
ATOM 15584 C CA . HIS F 3 283 ? 2.406 -30.221 19.806 1.00 25.53 283 HIS F CA 1
ATOM 15585 C C . HIS F 3 283 ? 3.650 -29.549 20.382 1.00 26.26 283 HIS F C 1
ATOM 15586 O O . HIS F 3 283 ? 4.662 -29.413 19.697 1.00 30.10 283 HIS F O 1
ATOM 15593 N N . LEU F 3 284 ? 3.577 -29.119 21.636 1.00 24.99 284 LEU F N 1
ATOM 15594 C CA . LEU F 3 284 ? 4.589 -28.218 22.179 1.00 26.50 284 LEU F CA 1
ATOM 15595 C C . LEU F 3 284 ? 5.893 -28.913 22.551 1.00 28.58 284 LEU F C 1
ATOM 15596 O O . LEU F 3 284 ? 5.892 -30.035 23.057 1.00 28.41 284 LEU F O 1
ATOM 15601 N N . LYS F 3 285 ? 7.001 -28.223 22.296 1.00 28.83 285 LYS F N 1
ATOM 15602 C CA . LYS F 3 285 ? 8.337 -28.717 22.613 1.00 31.36 285 LYS F CA 1
ATOM 15603 C C . LYS F 3 285 ? 8.751 -28.214 24.003 1.00 34.44 285 LYS F C 1
ATOM 15604 O O . LYS F 3 285 ? 8.076 -27.355 24.573 1.00 31.34 285 LYS F O 1
ATOM 15610 N N . PRO F 3 286 ? 9.842 -28.767 24.568 1.00 39.02 286 PRO F N 1
ATOM 15611 C CA . PRO F 3 286 ? 10.306 -28.320 25.889 1.00 32.56 286 PRO F CA 1
ATOM 15612 C C . PRO F 3 286 ? 10.588 -26.820 25.993 1.00 35.20 286 PRO F C 1
ATOM 15613 O O . PRO F 3 286 ? 10.359 -26.232 27.050 1.00 31.01 286 PRO F O 1
ATOM 15617 N N . GLU F 3 287 ? 11.086 -26.216 24.920 1.00 32.40 287 GLU F N 1
ATOM 15618 C CA . GLU F 3 287 ? 11.383 -24.789 24.929 1.00 33.25 287 GLU F CA 1
ATOM 15619 C C . GLU F 3 287 ? 10.101 -23.970 25.056 1.00 36.57 287 GLU F C 1
ATOM 15620 O O . GLU F 3 287 ? 10.103 -22.883 25.640 1.00 32.35 287 GLU F O 1
ATOM 15626 N N . HIS F 3 288 ? 9.012 -24.508 24.512 1.00 31.23 288 HIS F N 1
ATOM 15627 C CA . HIS F 3 288 ? 7.699 -23.875 24.594 1.00 31.79 288 HIS F CA 1
ATOM 15628 C C . HIS F 3 288 ? 7.125 -24.000 25.994 1.00 29.88 288 HIS F C 1
ATOM 15629 O O . HIS F 3 288 ? 6.604 -23.035 26.557 1.00 27.44 288 HIS F O 1
ATOM 15636 N N . ILE F 3 289 ? 7.223 -25.206 26.543 1.00 28.68 289 ILE F N 1
ATOM 15637 C CA . ILE F 3 289 ? 6.816 -25.471 27.916 1.00 28.28 289 ILE F CA 1
ATOM 15638 C C . ILE F 3 289 ? 7.584 -24.573 28.886 1.00 25.70 289 ILE F C 1
ATOM 15639 O O . ILE F 3 289 ? 7.005 -24.050 29.835 1.00 26.16 289 ILE F O 1
ATOM 15644 N N . ALA F 3 290 ? 8.874 -24.367 28.627 1.00 27.73 290 ALA F N 1
ATOM 15645 C CA . ALA F 3 290 ? 9.679 -23.485 29.469 1.00 27.98 290 ALA F CA 1
ATOM 15646 C C . ALA F 3 290 ? 9.186 -22.036 29.402 1.00 29.72 290 ALA F C 1
ATOM 15647 O O . ALA F 3 290 ? 9.216 -21.325 30.406 1.00 27.20 290 ALA F O 1
ATOM 15649 N N . LYS F 3 291 ? 8.742 -21.599 28.224 1.00 29.74 291 LYS F N 1
ATOM 15650 C CA . LYS F 3 291 ? 8.185 -20.252 28.080 1.00 28.83 291 LYS F CA 1
ATOM 15651 C C . LYS F 3 291 ? 6.905 -20.129 28.896 1.00 26.77 291 LYS F C 1
ATOM 15652 O O . LYS F 3 291 ? 6.678 -19.111 29.558 1.00 22.06 291 LYS F O 1
ATOM 15658 N N . MET F 3 292 ? 6.082 -21.176 28.857 1.00 26.20 292 MET F N 1
ATOM 15659 C CA . MET F 3 292 ? 4.853 -21.209 29.646 1.00 23.95 292 MET F CA 1
ATOM 15660 C C . MET F 3 292 ? 5.161 -21.138 31.133 1.00 26.34 292 MET F C 1
ATOM 15661 O O . MET F 3 292 ? 4.497 -20.417 31.877 1.00 25.25 292 MET F O 1
ATOM 15666 N N . GLN F 3 293 ? 6.175 -21.887 31.562 1.00 25.55 293 GLN F N 1
ATOM 15667 C CA . GLN F 3 293 ? 6.550 -21.913 32.969 1.00 25.55 293 GLN F CA 1
ATOM 15668 C C . GLN F 3 293 ? 6.999 -20.534 33.443 1.00 24.38 293 GLN F C 1
ATOM 15669 O O . GLN F 3 293 ? 6.591 -20.072 34.510 1.00 23.80 293 GLN F O 1
ATOM 15675 N N . ALA F 3 294 ? 7.838 -19.880 32.646 1.00 23.38 294 ALA F N 1
ATOM 15676 C CA . ALA F 3 294 ? 8.343 -18.559 33.001 1.00 26.97 294 ALA F CA 1
ATOM 15677 C C . ALA F 3 294 ? 7.195 -17.548 33.083 1.00 26.34 294 ALA F C 1
ATOM 15678 O O . ALA F 3 294 ? 7.193 -16.668 33.942 1.00 27.63 294 ALA F O 1
ATOM 15680 N N . PHE F 3 295 ? 6.218 -17.693 32.194 1.00 23.06 295 PHE F N 1
ATOM 15681 C CA . PHE F 3 295 ? 5.052 -16.811 32.171 1.00 22.36 295 PHE F CA 1
ATOM 15682 C C . PHE F 3 295 ? 4.200 -17.029 33.418 1.00 24.57 295 PHE F C 1
ATOM 15683 O O . PHE F 3 295 ? 3.827 -16.076 34.115 1.00 21.88 295 PHE F O 1
ATOM 15691 N N . VAL F 3 296 ? 3.903 -18.293 33.697 1.00 19.80 296 VAL F N 1
ATOM 15692 C CA . VAL F 3 296 ? 3.112 -18.647 34.866 1.00 21.32 296 VAL F CA 1
ATOM 15693 C C . VAL F 3 296 ? 3.808 -18.199 36.146 1.00 20.97 296 VAL F C 1
ATOM 15694 O O . VAL F 3 296 ? 3.156 -17.703 37.064 1.00 22.59 296 VAL F O 1
ATOM 15698 N N . ASP F 3 297 ? 5.132 -18.344 36.201 1.00 21.55 297 ASP F N 1
ATOM 15699 C CA . ASP F 3 297 ? 5.881 -17.906 37.378 1.00 21.76 297 ASP F CA 1
ATOM 15700 C C . ASP F 3 297 ? 5.690 -16.416 37.617 1.00 19.87 297 ASP F C 1
ATOM 15701 O O . ASP F 3 297 ? 5.578 -15.969 38.764 1.00 21.36 297 ASP F O 1
ATOM 15706 N N . ALA F 3 298 ? 5.678 -15.650 36.528 1.00 20.55 298 ALA F N 1
ATOM 15707 C CA . ALA F 3 298 ? 5.513 -14.201 36.610 1.00 24.49 298 ALA F CA 1
ATOM 15708 C C . ALA F 3 298 ? 4.097 -13.861 37.052 1.00 20.42 298 ALA F C 1
ATOM 15709 O O . ALA F 3 298 ? 3.881 -12.930 37.831 1.00 26.13 298 ALA F O 1
ATOM 15711 N N . ARG F 3 299 ? 3.136 -14.628 36.549 1.00 21.99 299 ARG F N 1
ATOM 15712 C CA . ARG F 3 299 ? 1.736 -14.467 36.930 1.00 18.54 299 ARG F CA 1
ATOM 15713 C C . ARG F 3 299 ? 1.495 -14.779 38.405 1.00 22.91 299 ARG F C 1
ATOM 15714 O O . ARG F 3 299 ? 0.709 -14.102 39.072 1.00 21.36 299 ARG F O 1
ATOM 15722 N N . CYS F 3 300 ? 2.157 -15.818 38.907 1.00 20.29 300 CYS F N 1
ATOM 15723 C CA . CYS F 3 300 ? 2.012 -16.179 40.311 1.00 21.26 300 CYS F CA 1
ATOM 15724 C C . CYS F 3 300 ? 2.665 -15.141 41.214 1.00 22.64 300 CYS F C 1
ATOM 15725 O O . CYS F 3 300 ? 2.110 -14.779 42.250 1.00 20.38 300 CYS F O 1
ATOM 15728 N N . ALA F 3 301 ? 3.841 -14.662 40.817 1.00 22.34 301 ALA F N 1
ATOM 15729 C CA . ALA F 3 301 ? 4.513 -13.607 41.568 1.00 27.59 301 ALA F CA 1
ATOM 15730 C C . ALA F 3 301 ? 3.632 -12.364 41.662 1.00 24.07 301 ALA F C 1
ATOM 15731 O O . ALA F 3 301 ? 3.590 -11.707 42.697 1.00 24.93 301 ALA F O 1
ATOM 15733 N N . GLU F 3 302 ? 2.915 -12.058 40.583 1.00 25.16 302 GLU F N 1
ATOM 15734 C CA . GLU F 3 302 ? 2.060 -10.876 40.537 1.00 22.15 302 GLU F CA 1
ATOM 15735 C C . GLU F 3 302 ? 0.991 -10.874 41.638 1.00 24.68 302 GLU F C 1
ATOM 15736 O O . GLU F 3 302 ? 0.647 -9.820 42.175 1.00 21.81 302 GLU F O 1
ATOM 15742 N N . VAL F 3 303 ? 0.472 -12.051 41.980 1.00 22.14 303 VAL F N 1
ATOM 15743 C CA . VAL F 3 303 ? -0.582 -12.141 42.986 1.00 21.03 303 VAL F CA 1
ATOM 15744 C C . VAL F 3 303 ? -0.021 -12.623 44.323 1.00 24.92 303 VAL F C 1
ATOM 15745 O O . VAL F 3 303 ? -0.766 -12.845 45.279 1.00 23.72 303 VAL F O 1
ATOM 15749 N N . GLY F 3 304 ? 1.296 -12.797 44.380 1.00 22.50 304 GLY F N 1
ATOM 15750 C CA . GLY F 3 304 ? 1.958 -13.130 45.628 1.00 28.06 304 GLY F CA 1
ATOM 15751 C C . GLY F 3 304 ? 1.972 -14.605 45.993 1.00 29.22 304 GLY F C 1
ATOM 15752 O O . GLY F 3 304 ? 2.066 -14.950 47.171 1.00 29.25 304 GLY F O 1
ATOM 15753 N N . ILE F 3 305 ? 1.875 -15.476 44.991 1.00 23.74 305 ILE F N 1
ATOM 15754 C CA . ILE F 3 305 ? 2.121 -16.900 45.191 1.00 24.93 305 ILE F CA 1
ATOM 15755 C C . ILE F 3 305 ? 3.616 -17.141 45.073 1.00 29.02 305 ILE F C 1
ATOM 15756 O O . ILE F 3 305 ? 4.162 -17.161 43.968 1.00 26.08 305 ILE F O 1
ATOM 15761 N N . THR F 3 306 ? 4.276 -17.325 46.210 1.00 28.05 306 THR F N 1
ATOM 15762 C CA . THR F 3 306 ? 5.730 -17.330 46.236 1.00 27.41 306 THR F CA 1
ATOM 15763 C C . THR F 3 306 ? 6.329 -18.682 46.616 1.00 31.52 306 THR F C 1
ATOM 15764 O O . THR F 3 306 ? 7.540 -18.795 46.807 1.00 31.29 306 THR F O 1
ATOM 15768 N N . VAL F 3 307 ? 5.483 -19.701 46.722 1.00 26.34 307 VAL F N 1
ATOM 15769 C CA . VAL F 3 307 ? 5.936 -21.040 47.072 1.00 27.15 307 VAL F CA 1
ATOM 15770 C C . VAL F 3 307 ? 6.778 -21.622 45.933 1.00 33.03 307 VAL F C 1
ATOM 15771 O O . VAL F 3 307 ? 6.632 -21.209 44.780 1.00 30.37 307 VAL F O 1
ATOM 15775 N N . PRO F 3 308 ? 7.676 -22.572 46.254 1.00 29.42 308 PRO F N 1
ATOM 15776 C CA . PRO F 3 308 ? 8.539 -23.144 45.215 1.00 27.43 308 PRO F CA 1
ATOM 15777 C C . PRO F 3 308 ? 7.770 -24.016 44.226 1.00 23.69 308 PRO F C 1
ATOM 15778 O O . PRO F 3 308 ? 6.688 -24.510 44.549 1.00 26.26 308 PRO F O 1
ATOM 15782 N N . VAL F 3 309 ? 8.334 -24.199 43.038 1.00 21.85 309 VAL F N 1
ATOM 15783 C CA . VAL F 3 309 ? 7.779 -25.117 42.053 1.00 25.36 309 VAL F CA 1
ATOM 15784 C C . VAL F 3 309 ? 8.407 -26.492 42.264 1.00 29.48 309 VAL F C 1
ATOM 15785 O O . VAL F 3 309 ? 9.624 -26.645 42.209 1.00 30.81 309 VAL F O 1
ATOM 15789 N N . VAL F 3 310 ? 7.568 -27.487 42.524 1.00 26.59 310 VAL F N 1
ATOM 15790 C CA . VAL F 3 310 ? 8.034 -28.810 42.919 1.00 30.00 310 VAL F CA 1
ATOM 15791 C C . VAL F 3 310 ? 7.288 -29.895 42.160 1.00 29.62 310 VAL F C 1
ATOM 15792 O O . VAL F 3 310 ? 6.059 -29.951 42.204 1.00 25.05 310 VAL F O 1
ATOM 15796 N N . ALA F 3 311 ? 8.027 -30.757 41.468 1.00 32.06 311 ALA F N 1
ATOM 15797 C CA . ALA F 3 311 ? 7.408 -31.877 40.767 1.00 34.76 311 ALA F CA 1
ATOM 15798 C C . ALA F 3 311 ? 6.706 -32.799 41.760 1.00 36.99 311 ALA F C 1
ATOM 15799 O O . ALA F 3 311 ? 7.154 -32.957 42.895 1.00 33.46 311 ALA F O 1
ATOM 15801 N N . SER F 3 312 ? 5.592 -33.387 41.338 1.00 38.00 312 SER F N 1
ATOM 15802 C CA . SER F 3 312 ? 4.834 -34.294 42.194 1.00 42.97 312 SER F CA 1
ATOM 15803 C C . SER F 3 312 ? 5.577 -35.612 42.406 1.00 50.22 312 SER F C 1
ATOM 15804 O O . SER F 3 312 ? 5.467 -36.236 43.465 1.00 52.67 312 SER F O 1
ATOM 15807 N N . ASN F 3 313 ? 6.333 -36.026 41.393 1.00 46.02 313 ASN F N 1
ATOM 15808 C CA . ASN F 3 313 ? 7.047 -37.297 41.432 1.00 51.08 313 ASN F CA 1
ATOM 15809 C C . ASN F 3 313 ? 8.183 -37.316 40.417 1.00 48.70 313 ASN F C 1
ATOM 15810 O O . ASN F 3 313 ? 8.065 -37.938 39.361 1.00 47.74 313 ASN F O 1
#

InterPro domains:
  IPR002880 Pyruvate flavodoxin/ferredoxin oxidoreductase, pyrimidine binding domain [PF01855] (16-237)
  IPR002880 Pyruvate flavodoxin/ferredoxin oxidoreductase, pyrimidine binding domain [cd07034] (9-169)
  IPR009014 Transketolase C-terminal/Pyruvate-ferredoxin oxidoreductase domain II [G3DSA:3.40.50.920] (252-395)
  IPR009014 Transketolase C-terminal/Pyruvate-ferredoxin oxidoreductase domain II [SSF52922] (254-381)
  IPR029061 Thiamin diphosphate-binding fold [SSF52518] (3-250)
  IPR033412 Pyruvate:ferredoxin oxidoreductase, core domain II [PF17147] (262-367)
  IPR050722 Pyruvate:ferredoxin/flavodoxin oxidoreductase [PTHR32154] (3-381)
  IPR054917 Oxalate oxidoreductase subunit alpha [NF045791] (1-395)

GO terms:
  GO:0016625 oxidoreductase activity, acting on the aldehyde or oxo group of donors, iron-sulfur protein as acceptor (F, IDA)
  GO:0033611 oxalate catabolic process (P, IDA)

Sequence (2014 aa):
GKVRNISGCVAVAHGVRLADVDVICSYPIRPYTGIMSELARMVADGELDAEFVHGEGEHAQLSVVYGASAAGARVFTGSSGVGVTYAMEVYSPISGERLPVQMAIADDRRTTLLDDPPPPGGDDFFGGEEEHTDAECCRDQGWIQGWASTPQEALDNTLIYYRVGEDQRVLLPQYACLDGYFVSHILGPVDIPDEAQVKEFLPPYKNHHVLDPRKPQIIGPPQQIIEEPPAAMMGGPPPPLLQYQRYQAVKGVHKVLEEACDEFARIFGRKYDPYLDEYLTDDAEVIIFGQGAHMETAKAVARRLRNLGEKVGVARLRTFRPFPTEQIKERLSKFKAIGVLDVSANFGISCSGGVLLSELRAALYDYGDKVKTVGFVAGLGGEVVTHDEFYRMFQKLKEIAKTGKVEQTSYWIPFELTKDLFAEPNLKQITVWARGVVMNKDARDIVVALTEAAAKEGKYVQAWENYVDLPDRIYVPVRAYARISSDPIESKYIYENETPDIVVLVEESLIKGVPILKGIRPGSTLVVNTKRSIDTILEFLGDTGNLAQIVTVDANSMAEAVMTLSGAEGATDATGIGAGIAAPIAGAVVKATGIVDVENLAAVVKNPAAMRRGYAEAQVRQLPPHEAAVSATELLRQMPFAGTVPSPVTENEGMVTGNWRIQRPIIDREACTECYTCWIYCPDSCITRTEEGPVFNMKYCKGCGLCTAVCPSGALTNVPELDFKDMLDRIASIKKAPDEEYYVPGHRTCAGCGPALTYRLVAKAAGPNTIFIGPTGCMYVANTSYGCGPWRVPWIHAQITNGGAVASGIEAAYKAMIRKKKTDAEFPNIIVMAGDGGAVDIGLQALSAMLYRGHDVLFICYDNESYANTGIQTSPTTPYGANTTFTPPGEVVPEGKKLFPKDNPKVIAHGHPELKYVATASIGWPVDLMNKVRKGLNQEGPAYIHIHAPCPKGWQFPADKTIEMAKLAVQTGMFQLYEYENGEYKLSVKVDKRKPVSEYMKLQKRFAHLKPEHIAKMQAFVDARCAEVGITVPVVASNAGKVRNISGCVAVAHGVRLADVDVICSYPIRRPYTGIMSELARMVADGELDAEFVHGEGEHAQLSVVYGASAAGARVFTGSSGVGVTYAMEVYSPISGERLPVQMAIADDRRTTLLDDPPPPGGDDFFGGEEEHTDAECCRDQGWIQGWASTPQEALDNTLIYYRVGEDQRVLLPQYACLDGYFVSHILGPVDIPDEAQVKEFLPPYKNHHVLDPRKPQIIGPPQQIIEEPPAAMMGGPPPPLLQYQRYQAVKGVHKVLEEACDEFARIFGRKYDPYLDEYLTDDAEVIIFGQGAHMETAKAVARRLRNLGEKVGVARLRTFRPFPTEQIKERLSKFKAIGVLDVSANFGISCSGGVLLSELRAALYDYGDKVKTVGFVAGLGGEVVTHDEFYRMFQKLKEIAKTGKVEQTSYWIPFELSTKDLFAEPNLKQITVWARGVVMNKDARDIVVALTEAAAKEGKYVQAWENYVDLPDRIYVPVRAYARISSDPIESKYIYENETPDIVVLVEESLIKGVPILKGIRPGSTLVVNTKRSIDTILEFLGDTGNLAQIVTVDANSMAEGIAAPIAGAVVKATGIVDVENLAAVVKNPAAMRRGYAEAQVRQLPPHEAVSATELLRQMPFAGTVPSPVTENEGMVTGNWRIQRPIIDREACTECYTCWIYCPDSCITRTEEGPVFNMKYCKGCGLCTAVCPSGALTNVPELDFKDMLDRIASIKKAPDEEYYVPGHRTCAGCGPALTYRLVAKAAGPNTIFIGPTGCMYVANTSYGCGPWRVPWIHAQITNGGAVASGIEAAYKAMIRKKKTDAEFPNIIVMAGDGGAVDIGLQALSAMLYRGHDVLFICYDNESYANTGIQTSPTTPYGANTTFTPPGEVVPEGKKLFPKDNPKVIAHGHPELKYVATASIGWPVDLMNKVRKGLNQEGPAYIHIHAPCPKGWQFPADKTIEMAKLAVQTGMFQLYEYENGEYKLSVKVDKRKPVSEYMKLQKRFAHLKPEHIAKMQAFVDARCAEVGITVPVVASN